Protein 4YSX (pdb70)

Sequence (2300 aa):
SNIAQYKVIDHAYDVVIIGAGGAGLRAAMGLGEAGFKTAVVTKMFPTRSHTTAAQGGINAALGSMNPDDWKWHFYDTVKGSDWLGDQNAMHYLTRNAVEAVTELENFGMPFSRTPEGKIYQRSFGGQSNNYGKGGVAKRTCCVADRTGHSMLHTLYGNSLRCHCTFFIEYFALDLLMDKGRCVGVIALCLEDGTIHRFRSKRTIVATGGYGRAYFSCTTAHMNTGDGTALATRAGIALEDLEFIQFHPTGIYGVGCLITEGSRGEGGFLVNSEGERFMERYAPKAKDLASRDVVSRAETIEIMEGRGVGPEKDHIYLQLHHLPAEQLHQRLPGISETAKIFAGVDVTKEPIPVIPTVHYNMGGIPTNYKAQVIKYTKEGGDKIVPGLYACGECACHSVHGANRLGANSLLDAVVFGRACSINIKEELKPDEKIPELPEGAGEESIANLDAVRYANGDVPTAELRLTMQKTMQKHAGVFRRGDILAEGVKKMMDLFKELKRLKTTDRSLIWNSDLTESLELQNLMLNATQTIVAAENRKESRGAHARDDFPKREDEYDYSKPIEGQTKRPFEKHWRKHTLTKQDPRTGHITLDYRPVIDKTLDPAEVDWIPPIIRSYKRIKTFEIYRFNPEEPGAKPKLQKFDVDLDKCGTMVLDALIKIKNEVDPTLTFRRSCREGICGSCAMNIAGENTLACICNIDQNTSKTTKIYPLPHMFVIKDLVPDMNLFYAQYASIQPWLQKKTKINLGEKQQYQSIKEQEKLDGLYECILCACCSASCPSYWWNADKYLGPAVLMQAYRWIIDSRDDSAAERLARMQDGFSAFKCHTIMNCTKTCPKHLNPARAIGEIKMLLTKMKTKPAPLPTPANFEKTPIQVWGWDYLMRQRALKRPIAPHLTIYKPQMTWMVSGLHRVTGCAMAGTLLIGGVGFSVLPLDFTTFVEFIRGLGIPWVILDTFKFIIAFPIAFHTLNGIRFIGFDMAKGTDIPSIYRGAYLVLGLAALISLAVVVYPRWERHKKATLPTTSAAVTGAAPPQFDPIAAEKGFKPLHSHGTLFKIERYFAAAMVPLIPAAYFIHGREMDLCLALALTLHVHWGVWGVVNDYGRPFVLGDTLAAAVRVGAYIFTACLLAGLLYFNEHDVGLTRAFEMVWELSNIAQYKVIDHAYDVVIIGAGGAGLRAAMGLGEAGFKTAVVTKMFPTRSHTTAAQGGINAALGSMNPDDWKWHFYDTVKGSDWLGDQNAMHYLTRNAVEAVTELENFGMPFSRTPEGKIYQRSFGGQSNNYGKGGVAKRTCCVADRTGHSMLHTLYGNSLRCHCTFFIEYFALDLLMDKGRCVGVIALCLEDGTIHRFRSKRTIVATGGYGRAYFSCTTAHMNTGDGTALATRAGIALEDLEFIQFHPTGIYGVGCLITEGSRGEGGFLVNSEGERFMERYAPKAKDLASRDVVSRAETIEIMEGRGVGPEKDHIYLQLHHLPAEQLHQRLPGISETAKIFAGVDVTKEPIPVIPTVHYNMGGIPTNYKAQVIKYTKEGGDKIVPGLYACGECACHSVHGANRLGANSLLDAVVFGRACSINIKEELKPDEKIPELPEGAGEESIANLDAVRYANGDVPTAELRLTMQKTMQKHAGVFRRGDILAEGVKKMMDLFKELKRLKTTDRSLIWNSDLTESLELQNLMLNATQTIVAAENRKESRGAHARDDFPKREDEYDYSKPIEGQTKRPFEKHWRKHTLTKQDPRTGHITLDYRPVIDKTLDPAEVDWIPPIIRSYTGKRIKTFEIYRFNPEEPGAKPKLQKFDVDLDKCGTMVLDALIKIKNEVDPTLTFRRSCREGICGSCAMNIAGENTLACICNIDQNTSKTTKIYPLPHMFVIKDLVPDMNLFYAQYASIQPWLQKKTKINLGEKQQYQSIKEQEKLDGLYECILCACCSASCPSYWWNADKYLGPAVLMQAYRWIIDSRDDSAAERLARMQDGFSAFKCHTIMNCTKTCPKHLNPARAIGEIKMLLTKMKTKPAPLPTPANFEKTPIQVWGWDYLMRQRALKRPIAPHLTIYKPQMTWMVSGLHRVTGCAMAGTLLIGGVGFSVLPLDFTTFVEFIRGLGIPWVILDTFKFIIAFPIAFHTLNGIRFIGFDMAKGTDIPSIYRGAYLVLGLAALISLAVVVYPRWERHKKATLPTNHTSAAVTGAAPPQFDPIAAEKGFKPLHSHGTLFKIERYFAAAMVPLIPAAYFIHGREMDLCLALALTLHVHWGVWGVVNDYGRPFVLGDTLAAAVRVGAYIFTACLLAGLLYFNEHDVGLTRAFEMVWEL

Secondary structure (DSSP, 8-state):
--SS---EEEEEEEEEEE--SHHHHHHHHHHHHTT--EEEEESS-GGGSGGGG--S-EE----SSS---HHHHHHHHHHHTTT-S-HHHHHHHHHTHHHHHHHHHHTT----B-TTSSBPEE--TT-BSGGGTS-B---EE-STT-HHHHHHHHHHHHHGGGTPEEEETEEEEEEEEETTEEEEEEEEETTT--EEEEEEEEEEE-----GGGSSSBSS-TT-S-HHHHHHHHTTPPEE-TT-EEEEEEEETTT--B--THHHHTT-EEE-TTS--THHHH-TTTGGGS-HHHHHHHHHHHHHTT--BTTTT-BEEEE-TTS-HHHHHHH-HHHHHHHHHHH---TTTSPEEEEEEEEEE--BEEB-TT-EEEEEETTTEEEEEEEEEE-GGGEESSSSTTSPPTTSHHHHHHHHHHHHHHHHHHH--TTSPPPPPPTTTTHHHHHHHHHHHT-BSSEEHHHHHHHHHHHHHHHSSSEE-HHHHHHHHHHHHHHHHHGGGEE-----SSS-HHHHHHHHHHHHHHHHHHHHHHHHH--S-BTTBEETTB-S---SS-TTS-STT--PPPTTT---EEEEEEE-TTT--EEEEEEE---S-S-TTT-----------/--EEEEEEEE--TTSTT---EEEEEEEEGGGS-SBHHHHHHHHHHHT-TT-------SSS-S-TTEEEETTEEEEGGGSB----TTSPEEEEPSTT-BEEETTEE--HHHHHHHHHT--S---SS---TTT-PPP--HHHHGGGTTTTT-----TTGGG-HHHHHHTTT--HHHHHHHHHHHHS-TT---HHHHHHTT-STTTTTT-----HHHHH-TT---HHHHHHHHHHHHTTSS-PPPPPPPPTT-/---HHHHHHHHHHHHHHHTT--B---TTTSPP-HHHHHHHHHHHHHHHHHHHHHHHHHHHHHSS--HHHHHHHHHHTT--HHHHHHHHHHHHHHHHHHHHHHHHHHHHHTT-S-SHHHHHHHHHHHHHHHHHHHHHHHHHHHHHHHHHHHS--/----EE--PPP---TTTTTTT-PPPPPTHHHHHHHHHHHHHHHHHHHHHHH--SHHHHHHHHHHHHHHHHHHHHHHHHHH--HHHH-HHHHHHHHHHHHHHHHHHHHHHHHHHHHS--HHHHHHHHHH-/--S----EEEEEEEEEEE--SHHHHHHHHHHHHTT--EEEEESS-GGGSGGGG--S-EE----SSS---HHHHHHHHHHHTTT-S-HHHHHHHHHTHHHHHHHHHHHT----B-TTSSBPEE--TT-BSTTTTS-B---EE-STT-HHHHHHHHHHHHHTTTT-EEEETEEEEEEEEETTEEEEEEEEETTT--EEEEEEEEEEE-----GGGSSSBSS-TT-S-HHHHHHHHTTPPEE-TT-EEEEEEEETTT--B--THHHHTT-EEE-TTS--THHHH-TTTGGGS-HHHHHHHHHHHIIIII-BTTTT-BEEEE-TTS-HHHHHHH-HHHHHHHHHHH---TTTSPEEEEEEEEEES-BEEB-TT-EEEEEETTTEEEEEEEEEE-GGGEESSSSTTSPPTTHHHHHHHHHHHHHHHHHHHH--TTSPPPPPPTTTTHHHHHHHHHHHT-BSSEEHHHHHHHHHHHHHHHSSSSB-HHHHHHHHHHHHHHHHGGGGEE-----STT-HHHHHHHHHHHHHHHHHHHHHHHHH--S-BTTB-BTTS-S---SS-TTS--TTPPPPPGGG---EEEEEEE-TTT--EEEEEEEPP-S-S-TTT-----------/--S-EEEEEEEE--SSSTT---EEEEEEEEGGGS-SBHHHHHHHHHHHT-TT-------SSS-S-TTEEEETTEEEEGGGSB----TTSPEEEEPSTTPBEEETTEE--HHHHHHHHHT--S---SS---TTTSPPP--HHHHGGGTTTTT-----TTGGG-HHHHHHTTT--HHHHHHHHHHHHS-TT-S-HHHHHHTT-SSSTTTT-----HHHHH-TT---HHHHHHHHHHHHTTSS-PPPPPPPPTT-/---HHHHHHHHHHHHHHHTTPPBPP-TTTSPP-HHHHHHHHHHHHHHHHHHHHHHHHHHHHHSS--HHHHHHHHHTTT--HHHHHHHHHHHHHHHHHHHHHHHHHHHHHTT-S-SHHHHHHHHHHHHHHHHHHHHHHHHHHHHHHHHHHTPPP--/----EE--PPP---TTHHHHH------HHHHHHHHHHHHHHHHHHHHHHHHS-SHHHHHHHHHHHHHHHHHHHHHHHHHH--HHHH-HHHHHHHHHHHHHHHHHHHHHHHHHHHHSS-HHHHHHHHHH-

B-factor: mean 49.27, std 14.33, range [24.41, 157.73]

Structure (mmCIF, N/CA/C/O backbone):
data_4YSX
#
_entry.id   4YSX
#
_cell.length_a   124.200
_cell.length_b   127.909
_cell.length_c   220.546
_cell.angle_alpha   90.00
_cell.angle_beta   90.00
_cell.angle_gamma   90.00
#
_symmetry.space_group_name_H-M   'P 21 21 21'
#
loop_
_entity.id
_entity.type
_entity.pdbx_description
1 polymer 'Succinate dehydrogenase flavoprotein'
2 polymer 'Succinate dehydrogenase [ubiquinone] iron-sulfur subunit, mitochondrial'
3 polymer 'Cytochrome b-large subunit'
4 polymer 'Succinate dehydrogenase [ubiquinone] cytochrome b small subunit, mitochondrial'
5 non-polymer 'MALONATE ION'
6 non-polymer 'FLAVIN-ADENINE DINUCLEOTIDE'
7 non-polymer 'FE2/S2 (INORGANIC) CLUSTER'
8 non-polymer 'IRON/SULFUR CLUSTER'
9 non-polymer 'FE3-S4 CLUSTER'
10 non-polymer N-(4-tert-butylbenzyl)-2-(trifluoromethyl)benzamide
11 non-polymer 'PROTOPORPHYRIN IX CONTAINING FE'
12 non-polymer L-ALPHA-PHOSPHATIDYL-BETA-OLEOYL-GAMMA-PALMITOYL-PHOSPHATIDYLETHANOLAMINE
13 water water
#
loop_
_atom_site.group_PDB
_atom_site.id
_atom_site.type_symbol
_atom_site.label_atom_id
_atom_site.label_alt_id
_atom_site.label_comp_id
_atom_site.label_asym_id
_atom_site.label_entity_id
_atom_site.label_seq_id
_atom_site.pdbx_PDB_ins_code
_atom_site.Cartn_x
_atom_site.Cartn_y
_atom_site.Cartn_z
_atom_site.occupancy
_atom_site.B_iso_or_equiv
_atom_site.auth_seq_id
_atom_site.auth_comp_id
_atom_site.auth_asym_id
_atom_site.auth_atom_id
_atom_site.pdbx_PDB_model_num
ATOM 1 N N . SER A 1 30 ? 48.184 46.899 66.556 1.00 73.14 30 SER A N 1
ATOM 2 C CA . SER A 1 30 ? 49.523 47.345 66.106 1.00 74.84 30 SER A CA 1
ATOM 3 C C . SER A 1 30 ? 49.932 48.651 66.786 1.00 79.24 30 SER A C 1
ATOM 4 O O . SER A 1 30 ? 50.848 49.318 66.308 1.00 82.83 30 SER A O 1
ATOM 7 N N . ASN A 1 31 ? 49.293 49.000 67.906 1.00 85.39 31 ASN A N 1
ATOM 8 C CA . ASN A 1 31 ? 49.373 50.374 68.437 1.00 90.86 31 ASN A CA 1
ATOM 9 C C . ASN A 1 31 ? 50.767 51.028 68.431 1.00 90.93 31 ASN A C 1
ATOM 10 O O . ASN A 1 31 ? 50.969 52.014 67.713 1.00 93.79 31 ASN A O 1
ATOM 15 N N . ILE A 1 32 ? 51.730 50.502 69.189 1.00 84.05 32 ILE A N 1
ATOM 16 C CA . ILE A 1 32 ? 52.985 51.260 69.374 1.00 85.83 32 ILE A CA 1
ATOM 17 C C . ILE A 1 32 ? 54.065 51.026 68.283 1.00 80.79 32 ILE A C 1
ATOM 18 O O . ILE A 1 32 ? 54.744 51.972 67.877 1.00 74.43 32 ILE A O 1
ATOM 23 N N . ALA A 1 33 ? 54.218 49.796 67.799 1.00 79.74 33 ALA A N 1
ATOM 24 C CA . ALA A 1 33 ? 55.252 49.496 66.797 1.00 77.78 33 ALA A CA 1
ATOM 25 C C . ALA A 1 33 ? 54.637 49.244 65.432 1.00 72.23 33 ALA A C 1
ATOM 26 O O . ALA A 1 33 ? 53.427 49.091 65.311 1.00 70.82 33 ALA A O 1
ATOM 28 N N . GLN A 1 34 ? 55.477 49.224 64.402 1.00 75.21 34 GLN A N 1
ATOM 29 C CA . GLN A 1 34 ? 55.033 48.878 63.051 1.00 74.97 34 GLN A CA 1
ATOM 30 C C . GLN A 1 34 ? 55.569 47.498 62.691 1.00 68.22 34 GLN A C 1
ATOM 31 O O . GLN A 1 34 ? 56.740 47.189 62.915 1.00 68.07 34 GLN A O 1
ATOM 37 N N . TYR A 1 35 ? 54.688 46.679 62.135 1.00 57.53 35 TYR A N 1
ATOM 38 C CA . TYR A 1 35 ? 54.958 45.284 61.893 1.00 51.10 35 TYR A CA 1
ATOM 39 C C . TYR A 1 35 ? 54.963 44.975 60.405 1.00 51.50 35 TYR A C 1
ATOM 40 O O . TYR A 1 35 ? 54.067 45.387 59.663 1.00 54.02 35 TYR A O 1
ATOM 49 N N . LYS A 1 36 ? 55.993 44.267 59.961 1.00 49.47 36 LYS A N 1
ATOM 50 C CA . LYS A 1 36 ? 56.063 43.815 58.581 1.00 52.45 36 LYS A CA 1
ATOM 51 C C . LYS A 1 36 ? 55.158 42.588 58.447 1.00 50.39 36 LYS A C 1
ATOM 52 O O . LYS A 1 36 ? 55.416 41.554 59.061 1.00 55.35 36 LYS A O 1
ATOM 58 N N . VAL A 1 37 ? 54.094 42.723 57.660 1.00 47.30 37 VAL A N 1
ATOM 59 C CA . VAL A 1 37 ? 53.103 41.666 57.464 1.00 43.32 37 VAL A CA 1
ATOM 60 C C . VAL A 1 37 ? 53.279 41.050 56.069 1.00 44.52 37 VAL A C 1
ATOM 61 O O . VAL A 1 37 ? 53.352 41.752 55.044 1.00 42.69 37 VAL A O 1
ATOM 65 N N . ILE A 1 38 ? 53.331 39.724 56.040 1.00 44.28 38 ILE A N 1
ATOM 66 C CA . ILE A 1 38 ? 53.616 38.976 54.833 1.00 40.76 38 ILE A CA 1
ATOM 67 C C . ILE A 1 38 ? 52.510 37.944 54.585 1.00 41.61 38 ILE A C 1
ATOM 68 O O . ILE A 1 38 ? 52.185 37.145 55.471 1.00 40.19 38 ILE A O 1
ATOM 73 N N . ASP A 1 39 ? 51.972 37.954 53.360 1.00 41.30 39 ASP A N 1
ATOM 74 C CA . ASP A 1 39 ? 50.819 37.160 52.956 1.00 40.76 39 ASP A CA 1
ATOM 75 C C . ASP A 1 39 ? 51.192 35.957 52.089 1.00 43.59 39 ASP A C 1
ATOM 76 O O . ASP A 1 39 ? 51.984 36.085 51.153 1.00 48.66 39 ASP A O 1
ATOM 81 N N . HIS A 1 40 ? 50.582 34.807 52.391 1.00 41.63 40 HIS A N 1
ATOM 82 C CA . HIS A 1 40 ? 50.796 33.563 51.648 1.00 38.85 40 HIS A CA 1
ATOM 83 C C . HIS A 1 40 ? 49.481 32.985 51.227 1.00 37.32 40 HIS A C 1
ATOM 84 O O . HIS A 1 40 ? 48.444 33.283 51.827 1.00 37.74 40 HIS A O 1
ATOM 91 N N . ALA A 1 41 ? 49.520 32.142 50.201 1.00 39.54 41 ALA A N 1
ATOM 92 C CA . ALA A 1 41 ? 48.314 31.498 49.694 1.00 40.92 41 ALA A CA 1
ATOM 93 C C . ALA A 1 41 ? 48.522 29.990 49.553 1.00 41.21 41 ALA A C 1
ATOM 94 O O . ALA A 1 41 ? 49.358 29.550 48.769 1.00 42.26 41 ALA A O 1
ATOM 96 N N . TYR A 1 42 ? 47.767 29.202 50.316 1.00 41.72 42 TYR A N 1
ATOM 97 C CA . TYR A 1 42 ? 47.957 27.744 50.351 1.00 40.97 42 TYR A CA 1
ATOM 98 C C . TYR A 1 42 ? 46.622 27.058 50.214 1.00 41.80 42 TYR A C 1
ATOM 99 O O . TYR A 1 42 ? 45.597 27.626 50.578 1.00 39.70 42 TYR A O 1
ATOM 108 N N . ASP A 1 43 ? 46.639 25.830 49.701 1.00 41.52 43 ASP A N 1
ATOM 109 C CA . ASP A 1 43 ? 45.429 25.020 49.640 1.00 41.65 43 ASP A CA 1
ATOM 110 C C . ASP A 1 43 ? 45.058 24.621 51.054 1.00 39.66 43 ASP A C 1
ATOM 111 O O . ASP A 1 43 ? 43.887 24.650 51.431 1.00 37.98 43 ASP A O 1
ATOM 116 N N . VAL A 1 44 ? 46.055 24.184 51.827 1.00 41.73 44 VAL A N 1
ATOM 117 C CA . VAL A 1 44 ? 45.835 23.876 53.247 1.00 41.88 44 VAL A CA 1
ATOM 118 C C . VAL A 1 44 ? 47.014 24.265 54.133 1.00 41.17 44 VAL A C 1
ATOM 119 O O . VAL A 1 44 ? 48.180 24.157 53.749 1.00 42.17 44 VAL A O 1
ATOM 123 N N . VAL A 1 45 ? 46.680 24.767 55.315 1.00 40.81 45 VAL A N 1
ATOM 124 C CA . VAL A 1 45 ? 47.656 25.063 56.335 1.00 39.25 45 VAL A CA 1
ATOM 125 C C . VAL A 1 45 ? 47.475 24.077 57.466 1.00 36.33 45 VAL A C 1
ATOM 126 O O . VAL A 1 45 ? 46.366 23.839 57.929 1.00 34.60 45 VAL A O 1
ATOM 130 N N . ILE A 1 46 ? 48.580 23.513 57.919 1.00 36.39 46 ILE A N 1
ATOM 131 C CA . ILE A 1 46 ? 48.565 22.640 59.077 1.00 36.70 46 ILE A CA 1
ATOM 132 C C . ILE A 1 46 ? 49.332 23.355 60.157 1.00 35.33 46 ILE A C 1
ATOM 133 O O . ILE A 1 46 ? 50.472 23.794 59.924 1.00 36.55 46 ILE A O 1
ATOM 138 N N . ILE A 1 47 ? 48.730 23.463 61.335 1.00 34.51 47 ILE A N 1
ATOM 139 C CA . ILE A 1 47 ? 49.417 24.031 62.490 1.00 34.34 47 ILE A CA 1
ATOM 140 C C . ILE A 1 47 ? 49.852 22.874 63.389 1.00 35.17 47 ILE A C 1
ATOM 141 O O . ILE A 1 47 ? 49.045 22.288 64.105 1.00 32.84 47 ILE A O 1
ATOM 146 N N . GLY A 1 48 ? 51.134 22.543 63.331 1.00 36.46 48 GLY A N 1
ATOM 147 C CA . GLY A 1 48 ? 51.693 21.459 64.110 1.00 34.98 48 GLY A CA 1
ATOM 148 C C . GLY A 1 48 ? 52.489 20.514 63.238 1.00 34.40 48 GLY A C 1
ATOM 149 O O . GLY A 1 48 ? 52.094 20.218 62.130 1.00 34.01 48 GLY A O 1
ATOM 150 N N . ALA A 1 49 ? 53.611 20.032 63.751 1.00 35.94 49 ALA A N 1
ATOM 151 C CA . ALA A 1 49 ? 54.457 19.114 62.995 1.00 35.39 49 ALA A CA 1
ATOM 152 C C . ALA A 1 49 ? 54.900 17.950 63.869 1.00 35.78 49 ALA A C 1
ATOM 153 O O . ALA A 1 49 ? 56.017 17.434 63.730 1.00 35.18 49 ALA A O 1
ATOM 155 N N . GLY A 1 50 ? 54.013 17.544 64.772 1.00 33.76 50 GLY A N 1
ATOM 156 C CA . GLY A 1 50 ? 54.182 16.305 65.485 1.00 33.68 50 GLY A CA 1
ATOM 157 C C . GLY A 1 50 ? 53.640 15.177 64.615 1.00 36.38 50 GLY A C 1
ATOM 158 O O . GLY A 1 50 ? 53.513 15.318 63.376 1.00 36.84 50 GLY A O 1
ATOM 159 N N . GLY A 1 51 ? 53.312 14.061 65.257 1.00 35.17 51 GLY A N 1
ATOM 160 C CA . GLY A 1 51 ? 52.823 12.901 64.550 1.00 35.63 51 GLY A CA 1
ATOM 161 C C . GLY A 1 51 ? 51.648 13.222 63.653 1.00 36.18 51 GLY A C 1
ATOM 162 O O . GLY A 1 51 ? 51.638 12.853 62.472 1.00 38.23 51 GLY A O 1
ATOM 163 N N . ALA A 1 52 ? 50.655 13.904 64.208 1.00 34.14 52 ALA A N 1
ATOM 164 C CA . ALA A 1 52 ? 49.424 14.144 63.479 1.00 36.79 52 ALA A CA 1
ATOM 165 C C . ALA A 1 52 ? 49.638 15.092 62.296 1.00 36.68 52 ALA A C 1
ATOM 166 O O . ALA A 1 52 ? 49.228 14.793 61.161 1.00 35.11 52 ALA A O 1
ATOM 168 N N . GLY A 1 53 ? 50.296 16.217 62.556 1.00 38.30 53 GLY A N 1
ATOM 169 C CA . GLY A 1 53 ? 50.501 17.238 61.524 1.00 37.44 53 GLY A CA 1
ATOM 170 C C . GLY A 1 53 ? 51.331 16.692 60.380 1.00 38.89 53 GLY A C 1
ATOM 171 O O . GLY A 1 53 ? 51.077 16.989 59.209 1.00 38.44 53 GLY A O 1
ATOM 172 N N . LEU A 1 54 ? 52.333 15.884 60.706 1.00 38.29 54 LEU A N 1
ATOM 173 C CA . LEU A 1 54 ? 53.193 15.364 59.659 1.00 39.00 54 LEU A CA 1
ATOM 174 C C . LEU A 1 54 ? 52.457 14.308 58.842 1.00 37.29 54 LEU A C 1
ATOM 175 O O . LEU A 1 54 ? 52.579 14.290 57.626 1.00 37.40 54 LEU A O 1
ATOM 180 N N . ARG A 1 55 ? 51.667 13.459 59.488 1.00 37.16 55 ARG A N 1
ATOM 181 C CA . ARG A 1 55 ? 50.926 12.441 58.743 1.00 38.50 55 ARG A CA 1
ATOM 182 C C . ARG A 1 55 ? 49.915 13.077 57.804 1.00 37.62 55 ARG A C 1
ATOM 183 O O . ARG A 1 55 ? 49.731 12.622 56.680 1.00 37.13 55 ARG A O 1
ATOM 191 N N . ALA A 1 56 ? 49.245 14.115 58.273 1.00 38.95 56 ALA A N 1
ATOM 192 C CA . ALA A 1 56 ? 48.338 14.872 57.426 1.00 40.67 56 ALA A CA 1
ATOM 193 C C . ALA A 1 56 ? 49.077 15.457 56.216 1.00 42.79 56 ALA A C 1
ATOM 194 O O . ALA A 1 56 ? 48.693 15.229 55.054 1.00 43.33 56 ALA A O 1
ATOM 196 N N . ALA A 1 57 ? 50.165 16.166 56.493 1.00 40.70 57 ALA A N 1
ATOM 197 C CA . ALA A 1 57 ? 50.979 16.772 55.452 1.00 40.07 57 ALA A CA 1
ATOM 198 C C . ALA A 1 57 ? 51.400 15.760 54.376 1.00 41.57 57 ALA A C 1
ATOM 199 O O . ALA A 1 57 ? 51.349 16.065 53.189 1.00 39.80 57 ALA A O 1
ATOM 201 N N . MET A 1 58 ? 51.823 14.568 54.791 1.00 39.60 58 MET A N 1
ATOM 202 C CA . MET A 1 58 ? 52.235 13.523 53.837 1.00 41.57 58 MET A CA 1
ATOM 203 C C . MET A 1 58 ? 51.108 13.140 52.876 1.00 43.76 58 MET A C 1
ATOM 204 O O . MET A 1 58 ? 51.324 13.039 51.674 1.00 43.30 58 MET A O 1
ATOM 209 N N . GLY A 1 59 ? 49.913 12.927 53.422 1.00 43.97 59 GLY A N 1
ATOM 210 C CA . GLY A 1 59 ? 48.741 12.575 52.632 1.00 43.23 59 GLY A CA 1
ATOM 211 C C . GLY A 1 59 ? 48.292 13.656 51.675 1.00 43.74 59 GLY A C 1
ATOM 212 O O . GLY A 1 59 ? 47.851 13.358 50.576 1.00 43.96 59 GLY A O 1
ATOM 213 N N . LEU A 1 60 ? 48.401 14.911 52.100 1.00 46.66 60 LEU A N 1
ATOM 214 C CA . LEU A 1 60 ? 47.993 16.065 51.283 1.00 44.75 60 LEU A CA 1
ATOM 215 C C . LEU A 1 60 ? 48.991 16.362 50.158 1.00 44.54 60 LEU A C 1
ATOM 216 O O . LEU A 1 60 ? 48.593 16.687 49.042 1.00 45.79 60 LEU A O 1
ATOM 221 N N . GLY A 1 61 ? 50.279 16.274 50.467 1.00 43.80 61 GLY A N 1
ATOM 222 C CA . GLY A 1 61 ? 51.330 16.464 49.480 1.00 46.05 61 GLY A CA 1
ATOM 223 C C . GLY A 1 61 ? 51.288 15.375 48.413 1.00 51.76 61 GLY A C 1
ATOM 224 O O . GLY A 1 61 ? 51.451 15.661 47.225 1.00 52.76 61 GLY A O 1
ATOM 225 N N . GLU A 1 62 ? 51.069 14.129 48.841 1.00 50.05 62 GLU A N 1
ATOM 226 C CA . GLU A 1 62 ? 50.822 12.998 47.935 1.00 51.31 62 GLU A CA 1
ATOM 227 C C . GLU A 1 62 ? 49.615 13.236 47.014 1.00 50.23 62 GLU A C 1
ATOM 228 O O . GLU A 1 62 ? 49.592 12.750 45.879 1.00 49.03 62 GLU A O 1
ATOM 234 N N . ALA A 1 63 ? 48.619 13.976 47.504 1.00 47.79 63 ALA A N 1
ATOM 235 C CA . ALA A 1 63 ? 47.426 14.294 46.711 1.00 46.96 63 ALA A CA 1
ATOM 236 C C . ALA A 1 63 ? 47.560 15.596 45.916 1.00 46.54 63 ALA A C 1
ATOM 237 O O . ALA A 1 63 ? 46.581 16.078 45.364 1.00 46.07 63 ALA A O 1
ATOM 239 N N . GLY A 1 64 ? 48.762 16.162 45.855 1.00 46.49 64 GLY A N 1
ATOM 240 C CA . GLY A 1 64 ? 49.013 17.344 45.020 1.00 45.42 64 GLY A CA 1
ATOM 241 C C . GLY A 1 64 ? 48.600 18.687 45.600 1.00 45.30 64 GLY A C 1
ATOM 242 O O . GLY A 1 64 ? 48.715 19.717 44.922 1.00 46.72 64 GLY A O 1
ATOM 243 N N . PHE A 1 65 ? 48.121 18.711 46.843 1.00 45.92 65 PHE A N 1
ATOM 244 C CA . PHE A 1 65 ? 47.754 19.993 47.472 1.00 45.02 65 PHE A CA 1
ATOM 245 C C . PHE A 1 65 ? 48.969 20.770 47.918 1.00 43.28 65 PHE A C 1
ATOM 246 O O . PHE A 1 65 ? 49.891 20.200 48.484 1.00 46.01 65 PHE A O 1
ATOM 254 N N . LYS A 1 66 ? 48.961 22.070 47.634 1.00 44.60 66 LYS A N 1
ATOM 255 C CA . LYS A 1 66 ? 49.976 22.992 48.129 1.00 44.14 66 LYS A CA 1
ATOM 256 C C . LYS A 1 66 ? 49.767 23.168 49.632 1.00 41.68 66 LYS A C 1
ATOM 257 O O . LYS A 1 66 ? 48.749 23.698 50.081 1.00 42.83 66 LYS A O 1
ATOM 263 N N . THR A 1 67 ? 50.743 22.721 50.403 1.00 39.01 67 THR A N 1
ATOM 264 C CA . THR A 1 67 ? 50.554 22.544 51.837 1.00 41.68 67 THR A CA 1
ATOM 265 C C . THR A 1 67 ? 51.651 23.257 52.625 1.00 39.03 67 THR A C 1
ATOM 266 O O . THR A 1 67 ? 52.854 23.136 52.324 1.00 37.95 67 THR A O 1
ATOM 270 N N . ALA A 1 68 ? 51.212 24.037 53.610 1.00 38.16 68 ALA A N 1
ATOM 271 C CA . ALA A 1 68 ? 52.106 24.785 54.481 1.00 38.40 68 ALA A CA 1
ATOM 272 C C . ALA A 1 68 ? 52.053 24.127 55.830 1.00 37.64 68 ALA A C 1
ATOM 273 O O . ALA A 1 68 ? 50.969 23.939 56.359 1.00 39.32 68 ALA A O 1
ATOM 275 N N . VAL A 1 69 ? 53.211 23.806 56.397 1.00 37.03 69 VAL A N 1
ATOM 276 C CA . VAL A 1 69 ? 53.292 23.319 57.761 1.00 36.19 69 VAL A CA 1
ATOM 277 C C . VAL A 1 69 ? 53.889 24.390 58.679 1.00 35.68 69 VAL A C 1
ATOM 278 O O . VAL A 1 69 ? 55.051 24.745 58.570 1.00 34.85 69 VAL A O 1
ATOM 282 N N . VAL A 1 70 ? 53.066 24.893 59.585 1.00 37.27 70 VAL A N 1
ATOM 283 C CA . VAL A 1 70 ? 53.453 25.965 60.483 1.00 37.99 70 VAL A CA 1
ATOM 284 C C . VAL A 1 70 ? 53.677 25.338 61.848 1.00 36.94 70 VAL A C 1
ATOM 285 O O . VAL A 1 70 ? 52.769 24.748 62.406 1.00 36.93 70 VAL A O 1
ATOM 289 N N . THR A 1 71 ? 54.889 25.457 62.379 1.00 35.98 71 THR A N 1
ATOM 290 C CA . THR A 1 71 ? 55.229 24.821 63.642 1.00 34.39 71 THR A CA 1
ATOM 291 C C . THR A 1 71 ? 56.143 25.729 64.414 1.00 34.37 71 THR A C 1
ATOM 292 O O . THR A 1 71 ? 57.086 26.287 63.846 1.00 34.14 71 THR A O 1
ATOM 296 N N . LYS A 1 72 ? 55.901 25.861 65.715 1.00 33.73 72 LYS A N 1
ATOM 297 C CA . LYS A 1 72 ? 56.731 26.756 66.541 1.00 34.96 72 LYS A CA 1
ATOM 298 C C . LYS A 1 72 ? 58.074 26.163 66.958 1.00 35.47 72 LYS A C 1
ATOM 299 O O . LYS A 1 72 ? 58.807 26.802 67.677 1.00 37.31 72 LYS A O 1
ATOM 305 N N . MET A 1 73 ? 58.385 24.944 66.514 1.00 37.55 73 MET A N 1
ATOM 306 C CA . MET A 1 73 ? 59.703 24.353 66.703 1.00 35.94 73 MET A CA 1
ATOM 307 C C . MET A 1 73 ? 60.010 23.422 65.524 1.00 35.63 73 MET A C 1
ATOM 308 O O . MET A 1 73 ? 59.131 23.110 64.727 1.00 34.91 73 MET A O 1
ATOM 313 N N . PHE A 1 74 ? 61.264 23.022 65.375 1.00 34.96 74 PHE A N 1
ATOM 314 C CA . PHE A 1 74 ? 61.619 22.056 64.348 1.00 36.32 74 PHE A CA 1
ATOM 315 C C . PHE A 1 74 ? 60.754 20.809 64.617 1.00 35.53 74 PHE A C 1
ATOM 316 O O . PHE A 1 74 ? 60.658 20.387 65.746 1.00 33.93 74 PHE A O 1
ATOM 324 N N . PRO A 1 75 ? 60.112 20.231 63.586 1.00 34.45 75 PRO A N 1
ATOM 325 C CA . PRO A 1 75 ? 59.144 19.130 63.756 1.00 36.65 75 PRO A CA 1
ATOM 326 C C . PRO A 1 75 ? 59.533 18.024 64.755 1.00 34.64 75 PRO A C 1
ATOM 327 O O . PRO A 1 75 ? 58.718 17.516 65.532 1.00 37.04 75 PRO A O 1
ATOM 331 N N . THR A 1 76 ? 60.801 17.706 64.710 1.00 34.57 76 THR A N 1
ATOM 332 C CA . THR A 1 76 ? 61.405 16.568 65.348 1.00 34.42 76 THR A CA 1
ATOM 333 C C . THR A 1 76 ? 61.663 16.826 66.868 1.00 35.34 76 THR A C 1
ATOM 334 O O . THR A 1 76 ? 61.991 15.888 67.635 1.00 29.68 76 THR A O 1
ATOM 338 N N . ARG A 1 77 ? 61.448 18.079 67.305 1.00 34.22 77 ARG A N 1
ATOM 339 C CA . ARG A 1 77 ? 61.474 18.434 68.731 1.00 35.24 77 ARG A CA 1
ATOM 340 C C . ARG A 1 77 ? 60.085 18.299 69.351 1.00 35.34 77 ARG A C 1
ATOM 341 O O . ARG A 1 77 ? 59.931 18.466 70.574 1.00 35.69 77 ARG A O 1
ATOM 349 N N . SER A 1 78 ? 59.079 18.023 68.522 1.00 34.45 78 SER A N 1
ATOM 350 C CA . SER A 1 78 ? 57.700 17.909 68.992 1.00 33.44 78 SER A CA 1
ATOM 351 C C . SER A 1 78 ? 57.582 16.805 70.003 1.00 34.81 78 SER A C 1
ATOM 352 O O . SER A 1 78 ? 58.407 15.888 70.067 1.00 36.80 78 SER A O 1
ATOM 355 N N . HIS A 1 79 ? 56.542 16.888 70.810 1.00 33.74 79 HIS A N 1
ATOM 356 C CA . HIS A 1 79 ? 56.446 16.007 71.949 1.00 33.55 79 HIS A CA 1
ATOM 357 C C . HIS A 1 79 ? 56.217 14.540 71.581 1.00 32.58 79 HIS A C 1
ATOM 358 O O . HIS A 1 79 ? 56.500 13.648 72.379 1.00 34.43 79 HIS A O 1
ATOM 365 N N . THR A 1 80 ? 55.677 14.301 70.392 1.00 32.41 80 THR A N 1
ATOM 366 C CA . THR A 1 80 ? 55.561 12.961 69.851 1.00 31.89 80 THR A CA 1
ATOM 367 C C . THR A 1 80 ? 56.890 12.246 70.024 1.00 32.55 80 THR A C 1
ATOM 368 O O . THR A 1 80 ? 56.897 11.089 70.366 1.00 34.14 80 THR A O 1
ATOM 372 N N . THR A 1 81 ? 57.999 12.968 69.862 1.00 34.82 81 THR A N 1
ATOM 373 C CA . THR A 1 81 ? 59.348 12.382 69.856 1.00 35.16 81 THR A CA 1
ATOM 374 C C . THR A 1 81 ? 59.776 11.820 71.212 1.00 37.95 81 THR A C 1
ATOM 375 O O . THR A 1 81 ? 60.732 11.020 71.294 1.00 35.53 81 THR A O 1
ATOM 379 N N . ALA A 1 82 ? 59.084 12.262 72.259 1.00 35.66 82 ALA A N 1
ATOM 380 C CA . ALA A 1 82 ? 59.322 11.784 73.608 1.00 36.62 82 ALA A CA 1
ATOM 381 C C . ALA A 1 82 ? 58.542 10.512 73.914 1.00 36.40 82 ALA A C 1
ATOM 382 O O . ALA A 1 82 ? 58.769 9.896 74.948 1.00 34.61 82 ALA A O 1
ATOM 384 N N . ALA A 1 83 ? 57.615 10.129 73.037 1.00 36.55 83 ALA A N 1
ATOM 385 C CA . ALA A 1 83 ? 56.787 8.957 73.303 1.00 37.42 83 ALA A CA 1
ATOM 386 C C . ALA A 1 83 ? 57.632 7.682 73.333 1.00 37.13 83 ALA A C 1
ATOM 387 O O . ALA A 1 83 ? 58.580 7.535 72.579 1.00 34.59 83 ALA A O 1
ATOM 389 N N . GLN A 1 84 ? 57.266 6.762 74.207 1.00 37.93 84 GLN A N 1
ATOM 390 C CA . GLN A 1 84 ? 58.130 5.634 74.516 1.00 37.69 84 GLN A CA 1
ATOM 391 C C . GLN A 1 84 ? 57.515 4.298 74.149 1.00 37.19 84 GLN A C 1
ATOM 392 O O . GLN A 1 84 ? 58.063 3.568 73.326 1.00 40.63 84 GLN A O 1
ATOM 398 N N . GLY A 1 85 ? 56.363 4.005 74.738 1.00 36.23 85 GLY A N 1
ATOM 399 C CA . GLY A 1 85 ? 55.916 2.635 74.955 1.00 37.63 85 GLY A CA 1
ATOM 400 C C . GLY A 1 85 ? 55.418 1.869 73.754 1.00 39.25 85 GLY A C 1
ATOM 401 O O . GLY A 1 85 ? 55.669 0.668 73.623 1.00 37.03 85 GLY A O 1
ATOM 402 N N . GLY A 1 86 ? 54.683 2.540 72.882 1.00 40.53 86 GLY A N 1
ATOM 403 C CA . GLY A 1 86 ? 54.323 1.926 71.627 1.00 38.83 86 GLY A CA 1
ATOM 404 C C . GLY A 1 86 ? 53.063 2.445 71.005 1.00 37.88 86 GLY A C 1
ATOM 405 O O . GLY A 1 86 ? 52.510 3.454 71.431 1.00 37.22 86 GLY A O 1
ATOM 406 N N . ILE A 1 87 ? 52.623 1.737 69.974 1.00 37.20 87 ILE A N 1
ATOM 407 C CA . ILE A 1 87 ? 51.446 2.128 69.207 1.00 39.00 87 ILE A CA 1
ATOM 408 C C . ILE A 1 87 ? 50.629 0.863 68.974 1.00 39.04 87 ILE A C 1
ATOM 409 O O . ILE A 1 87 ? 51.163 -0.153 68.509 1.00 38.50 87 ILE A O 1
ATOM 414 N N . ASN A 1 88 ? 49.351 0.919 69.354 1.00 38.24 88 ASN A N 1
ATOM 415 C CA . ASN A 1 88 ? 48.488 -0.250 69.306 1.00 37.52 88 ASN A CA 1
ATOM 416 C C . ASN A 1 88 ? 48.023 -0.559 67.896 1.00 39.27 88 ASN A C 1
ATOM 417 O O . ASN A 1 88 ? 47.605 0.336 67.168 1.00 40.27 88 ASN A O 1
ATOM 422 N N . ALA A 1 89 ? 48.086 -1.836 67.533 1.00 38.79 89 ALA A N 1
ATOM 423 C CA . ALA A 1 89 ? 47.377 -2.360 66.367 1.00 38.24 89 ALA A CA 1
ATOM 424 C C . ALA A 1 89 ? 47.372 -3.879 66.473 1.00 38.04 89 ALA A C 1
ATOM 425 O O . ALA A 1 89 ? 48.361 -4.474 66.873 1.00 34.87 89 ALA A O 1
ATOM 427 N N . ALA A 1 90 ? 46.256 -4.509 66.127 1.00 44.69 90 ALA A N 1
ATOM 428 C CA . ALA A 1 90 ? 46.119 -5.971 66.251 1.00 44.48 90 ALA A CA 1
ATOM 429 C C . ALA A 1 90 ? 46.812 -6.740 65.113 1.00 44.35 90 ALA A C 1
ATOM 430 O O . ALA A 1 90 ? 46.158 -7.435 64.336 1.00 47.19 90 ALA A O 1
ATOM 432 N N . LEU A 1 91 ? 48.135 -6.637 65.034 1.00 45.03 91 LEU A N 1
ATOM 433 C CA . LEU A 1 91 ? 48.907 -7.310 63.987 1.00 45.88 91 LEU A CA 1
ATOM 434 C C . LEU A 1 91 ? 48.943 -8.832 64.195 1.00 47.84 91 LEU A C 1
ATOM 435 O O . LEU A 1 91 ? 49.129 -9.582 63.247 1.00 47.60 91 LEU A O 1
ATOM 440 N N . GLY A 1 92 ? 48.794 -9.270 65.440 1.00 48.70 92 GLY A N 1
ATOM 441 C CA . GLY A 1 92 ? 48.862 -10.683 65.772 1.00 50.11 92 GLY A CA 1
ATOM 442 C C . GLY A 1 92 ? 50.241 -11.302 65.599 1.00 51.26 92 GLY A C 1
ATOM 443 O O . GLY A 1 92 ? 50.349 -12.447 65.159 1.00 52.77 92 GLY A O 1
ATOM 444 N N . SER A 1 93 ? 51.294 -10.554 65.932 1.00 51.03 93 SER A N 1
ATOM 445 C CA . SER A 1 93 ? 52.667 -11.065 65.831 1.00 48.62 93 SER A CA 1
ATOM 446 C C . SER A 1 93 ? 52.971 -12.079 66.933 1.00 49.81 93 SER A C 1
ATOM 447 O O . SER A 1 93 ? 53.798 -12.971 66.758 1.00 47.78 93 SER A O 1
ATOM 450 N N . MET A 1 94 ? 52.294 -11.930 68.067 1.00 48.35 94 MET A N 1
ATOM 451 C CA . MET A 1 94 ? 52.629 -12.663 69.289 1.00 47.59 94 MET A CA 1
ATOM 452 C C . MET A 1 94 ? 51.603 -13.745 69.617 1.00 49.65 94 MET A C 1
ATOM 453 O O . MET A 1 94 ? 51.902 -14.687 70.354 1.00 49.69 94 MET A O 1
ATOM 458 N N . ASN A 1 95 ? 50.402 -13.594 69.065 1.00 48.42 95 ASN A N 1
ATOM 459 C CA . ASN A 1 95 ? 49.274 -14.463 69.334 1.00 51.91 95 ASN A CA 1
ATOM 460 C C . ASN A 1 95 ? 48.139 -13.979 68.443 1.00 53.24 95 ASN A C 1
ATOM 461 O O . ASN A 1 95 ? 48.182 -12.856 67.971 1.00 53.42 95 ASN A O 1
ATOM 466 N N . PRO A 1 96 ? 47.112 -14.809 68.213 1.00 55.66 96 PRO A N 1
ATOM 467 C CA . PRO A 1 96 ? 46.018 -14.308 67.358 1.00 54.31 96 PRO A CA 1
ATOM 468 C C . PRO A 1 96 ? 45.328 -13.090 67.968 1.00 51.23 96 PRO A C 1
ATOM 469 O O . PRO A 1 96 ? 45.310 -12.938 69.187 1.00 51.31 96 PRO A O 1
ATOM 473 N N . ASP A 1 97 ? 44.786 -12.216 67.127 1.00 50.39 97 ASP A N 1
ATOM 474 C CA . ASP A 1 97 ? 44.157 -10.983 67.611 1.00 47.12 97 ASP A CA 1
ATOM 475 C C . ASP A 1 97 ? 43.100 -10.528 66.626 1.00 47.79 97 ASP A C 1
ATOM 476 O O . ASP A 1 97 ? 43.031 -11.021 65.500 1.00 49.97 97 ASP A O 1
ATOM 481 N N . ASP A 1 98 ? 42.285 -9.574 67.057 1.00 45.95 98 ASP A N 1
ATOM 482 C CA . ASP A 1 98 ? 41.209 -9.062 66.241 1.00 47.95 98 ASP A CA 1
ATOM 483 C C . ASP A 1 98 ? 41.094 -7.579 66.536 1.00 48.25 98 ASP A C 1
ATOM 484 O O . ASP A 1 98 ? 41.177 -7.184 67.695 1.00 47.25 98 ASP A O 1
ATOM 489 N N . TRP A 1 99 ? 40.878 -6.761 65.505 1.00 48.61 99 TRP A N 1
ATOM 490 C CA . TRP A 1 99 ? 40.696 -5.321 65.725 1.00 48.28 99 TRP A CA 1
ATOM 491 C C . TRP A 1 99 ? 39.461 -4.997 66.576 1.00 49.25 99 TRP A C 1
ATOM 492 O O . TRP A 1 99 ? 39.385 -3.939 67.202 1.00 48.88 99 TRP A O 1
ATOM 503 N N . LYS A 1 100 ? 38.492 -5.904 66.611 1.00 51.66 100 LYS A N 1
ATOM 504 C CA . LYS A 1 100 ? 37.279 -5.670 67.405 1.00 50.56 100 LYS A CA 1
ATOM 505 C C . LYS A 1 100 ? 37.570 -5.772 68.906 1.00 44.76 100 LYS A C 1
ATOM 506 O O . LYS A 1 100 ? 36.881 -5.174 69.727 1.00 43.00 100 LYS A O 1
ATOM 512 N N . TRP A 1 101 ? 38.604 -6.519 69.261 1.00 45.02 101 TRP A N 1
ATOM 513 C CA . TRP A 1 101 ? 38.989 -6.662 70.665 1.00 45.45 101 TRP A CA 1
ATOM 514 C C . TRP A 1 101 ? 39.636 -5.349 71.164 1.00 46.56 101 TRP A C 1
ATOM 515 O O . TRP A 1 101 ? 39.530 -4.962 72.331 1.00 45.14 101 TRP A O 1
ATOM 526 N N . HIS A 1 102 ? 40.306 -4.676 70.242 1.00 47.53 102 HIS A N 1
ATOM 527 C CA . HIS A 1 102 ? 40.973 -3.411 70.491 1.00 46.88 102 HIS A CA 1
ATOM 528 C C . HIS A 1 102 ? 39.901 -2.332 70.581 1.00 44.26 102 HIS A C 1
ATOM 529 O O . HIS A 1 102 ? 39.957 -1.446 71.437 1.00 45.57 102 HIS A O 1
ATOM 536 N N . PHE A 1 103 ? 38.906 -2.429 69.709 1.00 42.97 103 PHE A N 1
ATOM 537 C CA . PHE A 1 103 ? 37.716 -1.589 69.805 1.00 42.59 103 PHE A CA 1
ATOM 538 C C . PHE A 1 103 ? 37.115 -1.656 71.211 1.00 43.41 103 PHE A C 1
ATOM 539 O O . PHE A 1 103 ? 36.949 -0.626 71.877 1.00 43.23 103 PHE A O 1
ATOM 547 N N . TYR A 1 104 ? 36.824 -2.871 71.671 1.00 42.84 104 TYR A N 1
ATOM 548 C CA . TYR A 1 104 ? 36.181 -3.067 72.961 1.00 43.19 104 TYR A CA 1
ATOM 549 C C . TYR A 1 104 ? 36.970 -2.368 74.062 1.00 44.00 104 TYR A C 1
ATOM 550 O O . TYR A 1 104 ? 36.426 -1.589 74.834 1.00 42.99 104 TYR A O 1
ATOM 559 N N . ASP A 1 105 ? 38.261 -2.654 74.128 1.00 45.80 105 ASP A N 1
ATOM 560 C CA . ASP A 1 105 ? 39.088 -2.111 75.187 1.00 44.26 105 ASP A CA 1
ATOM 561 C C . ASP A 1 105 ? 39.114 -0.593 75.112 1.00 43.05 105 ASP A C 1
ATOM 562 O O . ASP A 1 105 ? 39.187 0.082 76.135 1.00 41.30 105 ASP A O 1
ATOM 567 N N . THR A 1 106 ? 39.063 -0.060 73.900 1.00 41.80 106 THR A N 1
ATOM 568 C CA . THR A 1 106 ? 39.047 1.390 73.726 1.00 42.77 106 THR A CA 1
ATOM 569 C C . THR A 1 106 ? 37.767 1.973 74.303 1.00 41.33 106 THR A C 1
ATOM 570 O O . THR A 1 106 ? 37.829 2.930 75.065 1.00 40.78 106 THR A O 1
ATOM 574 N N . VAL A 1 107 ? 36.621 1.379 73.971 1.00 43.07 107 VAL A N 1
ATOM 575 C CA . VAL A 1 107 ? 35.327 1.842 74.505 1.00 42.76 107 VAL A CA 1
ATOM 576 C C . VAL A 1 107 ? 35.264 1.748 76.030 1.00 43.57 107 VAL A C 1
ATOM 577 O O . VAL A 1 107 ? 34.839 2.688 76.694 1.00 43.36 107 VAL A O 1
ATOM 581 N N . LYS A 1 108 ? 35.672 0.608 76.579 1.00 41.85 108 LYS A N 1
ATOM 582 C CA . LYS A 1 108 ? 35.642 0.415 78.020 1.00 43.39 108 LYS A CA 1
ATOM 583 C C . LYS A 1 108 ? 36.614 1.393 78.645 1.00 41.40 108 LYS A C 1
ATOM 584 O O . LYS A 1 108 ? 36.330 2.006 79.677 1.00 37.68 108 LYS A O 1
ATOM 590 N N . GLY A 1 109 ? 37.771 1.511 78.004 1.00 42.01 109 GLY A N 1
ATOM 591 C CA . GLY A 1 109 ? 38.790 2.459 78.395 1.00 40.28 109 GLY A CA 1
ATOM 592 C C . GLY A 1 109 ? 38.217 3.844 78.544 1.00 38.14 109 GLY A C 1
ATOM 593 O O . GLY A 1 109 ? 38.488 4.515 79.526 1.00 39.87 109 GLY A O 1
ATOM 594 N N . SER A 1 110 ? 37.390 4.247 77.587 1.00 40.50 110 SER A N 1
ATOM 595 C CA . SER A 1 110 ? 36.809 5.589 77.576 1.00 41.16 110 SER A CA 1
ATOM 596 C C . SER A 1 110 ? 35.820 5.811 78.707 1.00 44.35 110 SER A C 1
ATOM 597 O O . SER A 1 110 ? 35.425 6.948 78.971 1.00 44.33 110 SER A O 1
ATOM 600 N N . ASP A 1 111 ? 35.422 4.723 79.365 1.00 44.48 111 ASP A N 1
ATOM 601 C CA . ASP A 1 111 ? 34.397 4.746 80.402 1.00 46.60 111 ASP A CA 1
ATOM 602 C C . ASP A 1 111 ? 33.048 5.240 79.856 1.00 47.45 111 ASP A C 1
ATOM 603 O O . ASP A 1 111 ? 32.321 6.001 80.502 1.00 47.32 111 ASP A O 1
ATOM 608 N N . TRP A 1 112 ? 32.743 4.759 78.651 1.00 47.14 112 TRP A N 1
ATOM 609 C CA . TRP A 1 112 ? 31.553 5.121 77.867 1.00 45.67 112 TRP A CA 1
ATOM 610 C C . TRP A 1 112 ? 31.284 6.617 77.719 1.00 44.18 112 TRP A C 1
ATOM 611 O O . TRP A 1 112 ? 30.141 7.033 77.554 1.00 48.76 112 TRP A O 1
ATOM 622 N N . LEU A 1 113 ? 32.343 7.417 77.722 1.00 46.20 113 LEU A N 1
ATOM 623 C CA . LEU A 1 113 ? 32.252 8.835 77.338 1.00 46.07 113 LEU A CA 1
ATOM 624 C C . LEU A 1 113 ? 32.834 9.048 75.931 1.00 47.49 113 LEU A C 1
ATOM 625 O O . LEU A 1 113 ? 32.734 10.129 75.363 1.00 52.33 113 LEU A O 1
ATOM 630 N N . GLY A 1 114 ? 33.445 8.020 75.362 1.00 46.91 114 GLY A N 1
ATOM 631 C CA . GLY A 1 114 ? 34.006 8.133 74.023 1.00 47.76 114 GLY A CA 1
ATOM 632 C C . GLY A 1 114 ? 32.942 7.947 72.970 1.00 46.77 114 GLY A C 1
ATOM 633 O O . GLY A 1 114 ? 31.963 7.237 73.181 1.00 49.52 114 GLY A O 1
ATOM 634 N N . ASP A 1 115 ? 33.153 8.563 71.820 1.00 45.89 115 ASP A N 1
ATOM 635 C CA . ASP A 1 115 ? 32.249 8.422 70.702 1.00 44.85 115 ASP A CA 1
ATOM 636 C C . ASP A 1 115 ? 32.608 7.163 69.924 1.00 44.90 115 ASP A C 1
ATOM 637 O O . ASP A 1 115 ? 33.697 7.058 69.352 1.00 45.18 115 ASP A O 1
ATOM 642 N N . GLN A 1 116 ? 31.686 6.210 69.887 1.00 43.56 116 GLN A N 1
ATOM 643 C CA . GLN A 1 116 ? 32.003 4.875 69.370 1.00 45.59 116 GLN A CA 1
ATOM 644 C C . GLN A 1 116 ? 32.215 4.855 67.857 1.00 44.64 116 GLN A C 1
ATOM 645 O O . GLN A 1 116 ? 32.888 3.974 67.331 1.00 47.39 116 GLN A O 1
ATOM 651 N N . ASN A 1 117 ? 31.628 5.807 67.149 1.00 44.89 117 ASN A N 1
ATOM 652 C CA . ASN A 1 117 ? 31.911 5.928 65.724 1.00 45.72 117 ASN A CA 1
ATOM 653 C C . ASN A 1 117 ? 33.386 6.301 65.460 1.00 46.69 117 ASN A C 1
ATOM 654 O O . ASN A 1 117 ? 34.017 5.741 64.565 1.00 44.03 117 ASN A O 1
ATOM 659 N N . ALA A 1 118 ? 33.938 7.175 66.300 1.00 44.29 118 ALA A N 1
ATOM 660 C CA . ALA A 1 118 ? 35.338 7.563 66.223 1.00 42.74 118 ALA A CA 1
ATOM 661 C C . ALA A 1 118 ? 36.276 6.440 66.693 1.00 42.67 118 ALA A C 1
ATOM 662 O O . ALA A 1 118 ? 37.294 6.166 66.049 1.00 41.34 118 ALA A O 1
ATOM 664 N N . MET A 1 119 ? 35.946 5.808 67.817 1.00 41.86 119 MET A N 1
ATOM 665 C CA . MET A 1 119 ? 36.748 4.692 68.332 1.00 43.14 119 MET A CA 1
ATOM 666 C C . MET A 1 119 ? 36.756 3.519 67.351 1.00 41.53 119 MET A C 1
ATOM 667 O O . MET A 1 119 ? 37.780 2.878 67.154 1.00 43.15 119 MET A O 1
ATOM 672 N N . HIS A 1 120 ? 35.617 3.284 66.707 1.00 44.79 120 HIS A N 1
ATOM 673 C CA . HIS A 1 120 ? 35.503 2.330 65.600 1.00 44.09 120 HIS A CA 1
ATOM 674 C C . HIS A 1 120 ? 36.476 2.697 64.494 1.00 45.02 120 HIS A C 1
ATOM 675 O O . HIS A 1 120 ? 37.261 1.849 64.045 1.00 44.77 120 HIS A O 1
ATOM 682 N N . TYR A 1 121 ? 36.457 3.961 64.077 1.00 44.66 121 TYR A N 1
ATOM 683 C CA . TYR A 1 121 ? 37.348 4.404 63.006 1.00 44.16 121 TYR A CA 1
ATOM 684 C C . TYR A 1 121 ? 38.807 4.203 63.370 1.00 40.76 121 TYR A C 1
ATOM 685 O O . TYR A 1 121 ? 39.599 3.736 62.547 1.00 39.74 121 TYR A O 1
ATOM 694 N N . LEU A 1 122 ? 39.152 4.577 64.597 1.00 40.97 122 LEU A N 1
ATOM 695 C CA . LEU A 1 122 ? 40.511 4.437 65.103 1.00 40.29 122 LEU A CA 1
ATOM 696 C C . LEU A 1 122 ? 40.964 2.980 65.007 1.00 43.18 122 LEU A C 1
ATOM 697 O O . LEU A 1 122 ? 41.924 2.675 64.308 1.00 42.35 122 LEU A O 1
ATOM 702 N N . THR A 1 123 ? 40.271 2.085 65.711 1.00 44.50 123 THR A N 1
ATOM 703 C CA . THR A 1 123 ? 40.691 0.662 65.782 1.00 46.74 123 THR A CA 1
ATOM 704 C C . THR A 1 123 ? 40.566 -0.122 64.460 1.00 45.94 123 THR A C 1
ATOM 705 O O . THR A 1 123 ? 41.370 -1.004 64.182 1.00 48.40 123 THR A O 1
ATOM 709 N N . ARG A 1 124 ? 39.594 0.227 63.628 1.00 50.79 124 ARG A N 1
ATOM 710 C CA . ARG A 1 124 ? 39.426 -0.438 62.325 1.00 53.97 124 ARG A CA 1
ATOM 711 C C . ARG A 1 124 ? 40.628 -0.207 61.414 1.00 49.99 124 ARG A C 1
ATOM 712 O O . ARG A 1 124 ? 40.987 -1.074 60.598 1.00 45.65 124 ARG A O 1
ATOM 720 N N . ASN A 1 125 ? 41.239 0.965 61.553 1.00 43.16 125 ASN A N 1
ATOM 721 C CA . ASN A 1 125 ? 42.306 1.398 60.650 1.00 41.07 125 ASN A CA 1
ATOM 722 C C . ASN A 1 125 ? 43.694 1.198 61.224 1.00 38.85 125 ASN A C 1
ATOM 723 O O . ASN A 1 125 ? 44.684 1.563 60.577 1.00 38.63 125 ASN A O 1
ATOM 728 N N . ALA A 1 126 ? 43.778 0.614 62.421 1.00 36.01 126 ALA A N 1
ATOM 729 C CA . ALA A 1 126 ? 45.051 0.530 63.134 1.00 36.82 126 ALA A CA 1
ATOM 730 C C . ALA A 1 126 ? 46.074 -0.366 62.447 1.00 40.27 126 ALA A C 1
ATOM 731 O O . ALA A 1 126 ? 47.235 0.009 62.317 1.00 42.38 126 ALA A O 1
ATOM 733 N N . VAL A 1 127 ? 45.664 -1.554 62.006 1.00 42.06 127 VAL A N 1
ATOM 734 C CA . VAL A 1 127 ? 46.616 -2.487 61.390 1.00 39.96 127 VAL A CA 1
ATOM 735 C C . VAL A 1 127 ? 47.243 -1.849 60.161 1.00 41.34 127 VAL A C 1
ATOM 736 O O . VAL A 1 127 ? 48.454 -1.928 59.948 1.00 43.13 127 VAL A O 1
ATOM 740 N N . GLU A 1 128 ? 46.409 -1.202 59.364 1.00 44.24 128 GLU A N 1
ATOM 741 C CA . GLU A 1 128 ? 46.863 -0.537 58.144 1.00 45.53 128 GLU A CA 1
ATOM 742 C C . GLU A 1 128 ? 47.781 0.648 58.454 1.00 42.87 128 GLU A C 1
ATOM 743 O O . GLU A 1 128 ? 48.809 0.830 57.798 1.00 42.32 128 GLU A O 1
ATOM 749 N N . ALA A 1 129 ? 47.411 1.444 59.455 1.00 40.83 129 ALA A N 1
ATOM 750 C CA . ALA A 1 129 ? 48.196 2.635 59.828 1.00 40.07 129 ALA A CA 1
ATOM 751 C C . ALA A 1 129 ? 49.591 2.270 60.327 1.00 38.51 129 ALA A C 1
ATOM 752 O O . ALA A 1 129 ? 50.581 2.896 59.956 1.00 39.03 129 ALA A O 1
ATOM 754 N N . VAL A 1 130 ? 49.671 1.254 61.170 1.00 37.71 130 VAL A N 1
ATOM 755 C CA . VAL A 1 130 ? 50.955 0.854 61.702 1.00 38.03 130 VAL A CA 1
ATOM 756 C C . VAL A 1 130 ? 51.790 0.195 60.612 1.00 38.66 130 VAL A C 1
ATOM 757 O O . VAL A 1 130 ? 53.013 0.350 60.585 1.00 39.04 130 VAL A O 1
ATOM 761 N N . THR A 1 131 ? 51.134 -0.510 59.700 1.00 38.81 131 THR A N 1
ATOM 762 C CA . THR A 1 131 ? 51.851 -1.184 58.614 1.00 41.56 131 THR A CA 1
ATOM 763 C C . THR A 1 131 ? 52.435 -0.159 57.649 1.00 39.53 131 THR A C 1
ATOM 764 O O . THR A 1 131 ? 53.573 -0.303 57.179 1.00 39.04 131 THR A O 1
ATOM 768 N N . GLU A 1 132 ? 51.667 0.896 57.388 1.00 41.03 132 GLU A N 1
ATOM 769 C CA . GLU A 1 132 ? 52.182 2.056 56.660 1.00 41.41 132 GLU A CA 1
ATOM 770 C C . GLU A 1 132 ? 53.471 2.572 57.281 1.00 37.94 132 GLU A C 1
ATOM 771 O O . GLU A 1 132 ? 54.472 2.765 56.578 1.00 38.76 132 GLU A O 1
ATOM 777 N N . LEU A 1 133 ? 53.469 2.749 58.597 1.00 37.02 133 LEU A N 1
ATOM 778 C CA . LEU A 1 133 ? 54.633 3.304 59.275 1.00 35.70 133 LEU A CA 1
ATOM 779 C C . LEU A 1 133 ? 55.840 2.430 59.072 1.00 36.27 133 LEU A C 1
ATOM 780 O O . LEU A 1 133 ? 56.925 2.950 58.815 1.00 39.96 133 LEU A O 1
ATOM 785 N N . GLU A 1 134 ? 55.659 1.109 59.186 1.00 35.03 134 GLU A N 1
ATOM 786 C CA . GLU A 1 134 ? 56.742 0.158 58.910 1.00 34.49 134 GLU A CA 1
ATOM 787 C C . GLU A 1 134 ? 57.150 0.251 57.453 1.00 34.61 134 GLU A C 1
ATOM 788 O O . GLU A 1 134 ? 58.342 0.202 57.134 1.00 36.98 134 GLU A O 1
ATOM 794 N N . ASN A 1 135 ? 56.166 0.363 56.569 1.00 34.97 135 ASN A N 1
ATOM 795 C CA . ASN A 1 135 ? 56.464 0.544 55.136 1.00 40.68 135 ASN A CA 1
ATOM 796 C C . ASN A 1 135 ? 57.192 1.856 54.805 1.00 40.60 135 ASN A C 1
ATOM 797 O O . ASN A 1 135 ? 57.890 1.946 53.797 1.00 38.49 135 ASN A O 1
ATOM 802 N N . PHE A 1 136 ? 57.030 2.866 55.659 1.00 40.80 136 PHE A N 1
ATOM 803 C CA . PHE A 1 136 ? 57.751 4.123 55.500 1.00 40.55 136 PHE A CA 1
ATOM 804 C C . PHE A 1 136 ? 59.199 4.005 55.948 1.00 38.45 136 PHE A C 1
ATOM 805 O O . PHE A 1 136 ? 60.007 4.885 55.656 1.00 39.40 136 PHE A O 1
ATOM 813 N N . GLY A 1 137 ? 59.515 2.933 56.670 1.00 36.82 137 GLY A N 1
ATOM 814 C CA . GLY A 1 137 ? 60.872 2.689 57.164 1.00 34.98 137 GLY A CA 1
ATOM 815 C C . GLY A 1 137 ? 61.042 2.713 58.678 1.00 32.43 137 GLY A C 1
ATOM 816 O O . GLY A 1 137 ? 62.154 2.583 59.159 1.00 33.35 137 GLY A O 1
ATOM 817 N N . MET A 1 138 ? 59.963 2.891 59.431 1.00 33.50 138 MET A N 1
ATOM 818 C CA . MET A 1 138 ? 60.031 2.851 60.895 1.00 35.56 138 MET A CA 1
ATOM 819 C C . MET A 1 138 ? 60.663 1.517 61.317 1.00 36.68 138 MET A C 1
ATOM 820 O O . MET A 1 138 ? 60.183 0.466 60.929 1.00 33.16 138 MET A O 1
ATOM 825 N N . PRO A 1 139 ? 61.774 1.566 62.062 1.00 37.75 139 PRO A N 1
ATOM 826 C CA . PRO A 1 139 ? 62.546 0.383 62.422 1.00 36.80 139 PRO A CA 1
ATOM 827 C C . PRO A 1 139 ? 62.031 -0.380 63.654 1.00 36.75 139 PRO A C 1
ATOM 828 O O . PRO A 1 139 ? 62.767 -0.578 64.618 1.00 36.65 139 PRO A O 1
ATOM 832 N N . PHE A 1 140 ? 60.781 -0.820 63.602 1.00 37.67 140 PHE A N 1
ATOM 833 C CA . PHE A 1 140 ? 60.179 -1.620 64.671 1.00 38.16 140 PHE A CA 1
ATOM 834 C C . PHE A 1 140 ? 61.081 -2.768 65.093 1.00 38.90 140 PHE A C 1
ATOM 835 O O . PHE A 1 140 ? 61.724 -3.407 64.260 1.00 38.68 140 PHE A O 1
ATOM 843 N N . SER A 1 141 ? 61.128 -3.014 66.396 1.00 39.48 141 SER A N 1
ATOM 844 C CA . SER A 1 141 ? 61.735 -4.206 66.934 1.00 38.16 141 SER A CA 1
ATOM 845 C C . SER A 1 141 ? 61.053 -5.424 66.278 1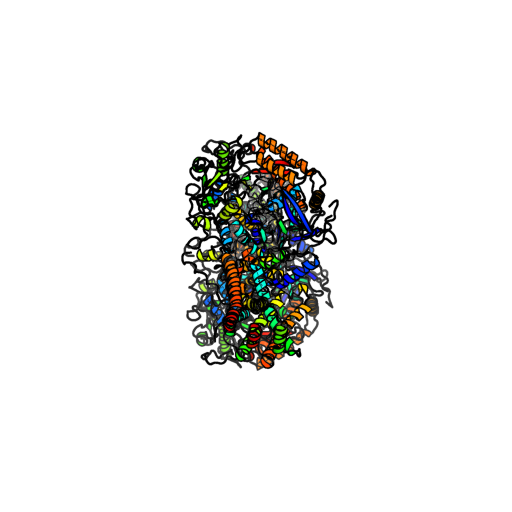.00 40.01 141 SER A C 1
ATOM 846 O O . SER A 1 141 ? 59.924 -5.323 65.812 1.00 37.59 141 SER A O 1
ATOM 849 N N . ARG A 1 142 ? 61.737 -6.561 66.229 1.00 43.02 142 ARG A N 1
ATOM 850 C CA . ARG A 1 142 ? 61.234 -7.718 65.460 1.00 43.49 142 ARG A CA 1
ATOM 851 C C . ARG A 1 142 ? 61.140 -8.989 66.289 1.00 42.37 142 ARG A C 1
ATOM 852 O O . ARG A 1 142 ? 61.897 -9.167 67.227 1.00 44.63 142 ARG A O 1
ATOM 860 N N . THR A 1 143 ? 60.207 -9.860 65.908 1.00 44.70 143 THR A N 1
ATOM 861 C CA . THR A 1 143 ? 60.101 -11.217 66.434 1.00 46.48 143 THR A CA 1
ATOM 862 C C . THR A 1 143 ? 60.965 -12.174 65.612 1.00 51.53 143 THR A C 1
ATOM 863 O O . THR A 1 143 ? 61.419 -11.814 64.523 1.00 50.09 143 THR A O 1
ATOM 867 N N . PRO A 1 144 ? 61.164 -13.418 66.104 1.00 52.93 144 PRO A N 1
ATOM 868 C CA . PRO A 1 144 ? 61.963 -14.400 65.338 1.00 50.39 144 PRO A CA 1
ATOM 869 C C . PRO A 1 144 ? 61.440 -14.715 63.933 1.00 50.08 144 PRO A C 1
ATOM 870 O O . PRO A 1 144 ? 62.223 -15.024 63.050 1.00 47.56 144 PRO A O 1
ATOM 874 N N . GLU A 1 145 ? 60.135 -14.595 63.720 1.00 53.62 145 GLU A N 1
ATOM 875 C CA . GLU A 1 145 ? 59.557 -14.701 62.378 1.00 53.20 145 GLU A CA 1
ATOM 876 C C . GLU A 1 145 ? 59.780 -13.450 61.494 1.00 51.99 145 GLU A C 1
ATOM 877 O O . GLU A 1 145 ? 59.374 -13.430 60.330 1.00 50.16 145 GLU A O 1
ATOM 883 N N . GLY A 1 146 ? 60.407 -12.407 62.042 1.00 49.86 146 GLY A N 1
ATOM 884 C CA . GLY A 1 146 ? 60.617 -11.144 61.312 1.00 47.84 146 GLY A CA 1
ATOM 885 C C . GLY A 1 146 ? 59.405 -10.221 61.210 1.00 43.52 146 GLY A C 1
ATOM 886 O O . GLY A 1 146 ? 59.334 -9.395 60.305 1.00 44.55 146 GLY A O 1
ATOM 887 N N . LYS A 1 147 ? 58.454 -10.362 62.132 1.00 41.69 147 LYS A N 1
ATOM 888 C CA . LYS A 1 147 ? 57.306 -9.468 62.215 1.00 43.61 147 LYS A CA 1
ATOM 889 C C . LYS A 1 147 ? 57.520 -8.412 63.314 1.00 43.52 147 LYS A C 1
ATOM 890 O O . LYS A 1 147 ? 58.441 -8.518 64.140 1.00 41.67 147 LYS A O 1
ATOM 896 N N . ILE A 1 148 ? 56.651 -7.406 63.326 1.00 41.59 148 ILE A N 1
ATOM 897 C CA . ILE A 1 148 ? 56.719 -6.324 64.302 1.00 39.05 148 ILE A CA 1
ATOM 898 C C . ILE A 1 148 ? 56.443 -6.883 65.705 1.00 36.75 148 ILE A C 1
ATOM 899 O O . ILE A 1 148 ? 55.379 -7.430 65.963 1.00 36.48 148 ILE A O 1
ATOM 904 N N . TYR A 1 149 ? 57.433 -6.770 66.581 1.00 37.80 149 TYR A N 1
ATOM 905 C CA . TYR A 1 149 ? 57.311 -7.145 67.985 1.00 37.68 149 TYR A CA 1
ATOM 906 C C . TYR A 1 149 ? 56.239 -6.307 68.654 1.00 42.08 149 TYR A C 1
ATOM 907 O O . TYR A 1 149 ? 56.145 -5.093 68.404 1.00 41.12 149 TYR A O 1
ATOM 916 N N . GLN A 1 150 ? 55.437 -6.954 69.501 1.00 41.71 150 GLN A N 1
ATOM 917 C CA . GLN A 1 150 ? 54.421 -6.269 70.282 1.00 42.88 150 GLN A CA 1
ATOM 918 C C . GLN A 1 150 ? 54.489 -6.682 71.737 1.00 43.08 150 GLN A C 1
ATOM 919 O O . GLN A 1 150 ? 54.761 -7.842 72.041 1.00 44.35 150 GLN A O 1
ATOM 925 N N . ARG A 1 151 ? 54.211 -5.720 72.617 1.00 43.70 151 ARG A N 1
ATOM 926 C CA . ARG A 1 151 ? 54.220 -5.918 74.062 1.00 41.24 151 ARG A CA 1
ATOM 927 C C . ARG A 1 151 ? 52.846 -5.678 74.637 1.00 40.93 151 ARG A C 1
ATOM 928 O O . ARG A 1 151 ? 51.952 -5.139 73.975 1.00 42.44 151 ARG A O 1
ATOM 936 N N . SER A 1 152 ? 52.688 -6.076 75.889 1.00 42.02 152 SER A N 1
ATOM 937 C CA . SER A 1 152 ? 51.476 -5.795 76.638 1.00 41.73 152 SER A CA 1
ATOM 938 C C . SER A 1 152 ? 51.560 -4.394 77.236 1.00 38.97 152 SER A C 1
ATOM 939 O O . SER A 1 152 ? 52.634 -3.808 77.342 1.00 37.23 152 SER A O 1
ATOM 942 N N . PHE A 1 153 ? 50.407 -3.891 77.647 1.00 39.34 153 PHE A N 1
ATOM 943 C CA . PHE A 1 153 ? 50.272 -2.527 78.107 1.00 41.93 153 PHE A CA 1
ATOM 944 C C . PHE A 1 153 ? 49.047 -2.467 79.044 1.00 40.61 153 PHE A C 1
ATOM 945 O O . PHE A 1 153 ? 48.493 -3.504 79.407 1.00 44.15 153 PHE A O 1
ATOM 953 N N . GLY A 1 154 ? 48.629 -1.264 79.423 1.00 41.10 154 GLY A N 1
ATOM 954 C CA . GLY A 1 154 ? 47.560 -1.078 80.404 1.00 41.14 154 GLY A CA 1
ATOM 955 C C . GLY A 1 154 ? 46.159 -1.111 79.827 1.00 41.05 154 GLY A C 1
ATOM 956 O O . GLY A 1 154 ? 45.875 -0.440 78.843 1.00 44.86 154 GLY A O 1
ATOM 957 N N . GLY A 1 155 ? 45.283 -1.899 80.445 1.00 41.12 155 GLY A N 1
ATOM 958 C CA . GLY A 1 155 ? 43.850 -1.905 80.125 1.00 42.39 155 GLY A CA 1
ATOM 959 C C . GLY A 1 155 ? 43.423 -2.603 78.840 1.00 46.15 155 GLY A C 1
ATOM 960 O O . GLY A 1 155 ? 42.370 -2.277 78.281 1.00 47.78 155 GLY A O 1
ATOM 961 N N . GLN A 1 156 ? 44.204 -3.573 78.373 1.00 46.94 156 GLN A N 1
ATOM 962 C CA . GLN A 1 156 ? 43.903 -4.241 77.095 1.00 48.10 156 GLN A CA 1
ATOM 963 C C . GLN A 1 156 ? 43.834 -5.757 77.253 1.00 49.44 156 GLN A C 1
ATOM 964 O O . GLN A 1 156 ? 44.590 -6.345 78.031 1.00 45.10 156 GLN A O 1
ATOM 970 N N . SER A 1 157 ? 42.978 -6.369 76.431 1.00 52.73 157 SER A N 1
ATOM 971 C CA . SER A 1 157 ? 42.574 -7.760 76.579 1.00 54.40 157 SER A CA 1
ATOM 972 C C . SER A 1 157 ? 42.204 -8.398 75.241 1.00 56.16 157 SER A C 1
ATOM 973 O O . SER A 1 157 ? 41.985 -7.706 74.253 1.00 52.56 157 SER A O 1
ATOM 976 N N . ASN A 1 158 ? 42.115 -9.727 75.236 1.00 59.24 158 ASN A N 1
ATOM 977 C CA . ASN A 1 158 ? 41.566 -10.476 74.104 1.00 59.13 158 ASN A CA 1
ATOM 978 C C . ASN A 1 158 ? 40.103 -10.882 74.351 1.00 60.31 158 ASN A C 1
ATOM 979 O O . ASN A 1 158 ? 39.617 -10.862 75.475 1.00 63.07 158 ASN A O 1
ATOM 984 N N . ASN A 1 159 ? 39.413 -11.231 73.276 1.00 65.49 159 ASN A N 1
ATOM 985 C CA . ASN A 1 159 ? 38.016 -11.697 73.297 1.00 66.16 159 ASN A CA 1
ATOM 986 C C . ASN A 1 159 ? 37.061 -10.862 74.153 1.00 61.15 159 ASN A C 1
ATOM 987 O O . ASN A 1 159 ? 36.402 -11.375 75.054 1.00 63.15 159 ASN A O 1
ATOM 992 N N . TYR A 1 160 ? 37.001 -9.568 73.837 1.00 63.36 160 TYR A N 1
ATOM 993 C CA . TYR A 1 160 ? 36.067 -8.605 74.445 1.00 57.91 160 TYR A CA 1
ATOM 994 C C . TYR A 1 160 ? 36.081 -8.639 75.966 1.00 57.99 160 TYR A C 1
ATOM 995 O O . TYR A 1 160 ? 35.032 -8.588 76.615 1.00 60.68 160 TYR A O 1
ATOM 1004 N N . GLY A 1 161 ? 37.274 -8.735 76.533 1.00 58.47 161 GLY A N 1
ATOM 1005 C CA . GLY A 1 161 ? 37.430 -8.700 77.983 1.00 64.00 161 GLY A CA 1
ATOM 1006 C C . GLY A 1 161 ? 37.275 -10.027 78.712 1.00 64.58 161 GLY A C 1
ATOM 1007 O O . GLY A 1 161 ? 37.468 -10.079 79.918 1.00 63.61 161 GLY A O 1
ATOM 1008 N N . LYS A 1 162 ? 36.937 -11.100 78.001 1.00 68.33 162 LYS A N 1
ATOM 1009 C CA . LYS A 1 162 ? 36.819 -12.417 78.639 1.00 68.93 162 LYS A CA 1
ATOM 1010 C C . LYS A 1 162 ? 38.161 -13.148 78.576 1.00 69.97 162 LYS A C 1
ATOM 1011 O O . LYS A 1 162 ? 38.481 -13.950 79.459 1.00 70.76 162 LYS A O 1
ATOM 1017 N N . GLY A 1 163 ? 38.948 -12.857 77.538 1.00 66.68 163 GLY A N 1
ATOM 1018 C CA . GLY A 1 163 ? 40.237 -13.517 77.316 1.00 59.93 163 GLY A CA 1
ATOM 1019 C C . GLY A 1 163 ? 41.343 -13.039 78.243 1.00 60.13 163 GLY A C 1
ATOM 1020 O O . GLY A 1 163 ? 41.077 -12.427 79.283 1.00 57.04 163 GLY A O 1
ATOM 1021 N N . GLY A 1 164 ? 42.590 -13.330 77.869 1.00 57.50 164 GLY A N 1
ATOM 1022 C CA . GLY A 1 164 ? 43.754 -12.893 78.645 1.00 59.79 164 GLY A CA 1
ATOM 1023 C C . GLY A 1 164 ? 44.259 -11.493 78.290 1.00 60.45 164 GLY A C 1
ATOM 1024 O O . GLY A 1 164 ? 43.554 -10.700 77.642 1.00 58.06 164 GLY A O 1
ATOM 1025 N N . VAL A 1 165 ? 45.493 -11.200 78.707 1.00 58.00 165 VAL A N 1
ATOM 1026 C CA . VAL A 1 165 ? 46.096 -9.887 78.493 1.00 58.11 165 VAL A CA 1
ATOM 1027 C C . VAL A 1 165 ? 46.573 -9.749 77.035 1.00 56.95 165 VAL A C 1
ATOM 1028 O O . VAL A 1 165 ? 47.277 -10.614 76.516 1.00 54.22 165 VAL A O 1
ATOM 1032 N N . ALA A 1 166 ? 46.183 -8.657 76.377 1.00 52.22 166 ALA A N 1
ATOM 1033 C CA . ALA A 1 166 ? 46.562 -8.447 74.982 1.00 51.55 166 ALA A CA 1
ATOM 1034 C C . ALA A 1 166 ? 48.055 -8.186 74.835 1.00 48.73 166 ALA A C 1
ATOM 1035 O O . ALA A 1 166 ? 48.724 -7.765 75.780 1.00 50.20 166 ALA A O 1
ATOM 1037 N N . LYS A 1 167 ? 48.568 -8.499 73.649 1.00 47.98 167 LYS A N 1
ATOM 1038 C CA . LYS A 1 167 ? 49.890 -8.079 73.219 1.00 48.55 167 LYS A CA 1
ATOM 1039 C C . LYS A 1 167 ? 49.733 -7.485 71.839 1.00 46.44 167 LYS A C 1
ATOM 1040 O O . LYS A 1 167 ? 49.960 -8.176 70.848 1.00 47.00 167 LYS A O 1
ATOM 1046 N N . ARG A 1 168 ? 49.301 -6.230 71.757 1.00 44.41 168 ARG A N 1
ATOM 1047 C CA . ARG A 1 168 ? 49.255 -5.560 70.462 1.00 45.36 168 ARG A CA 1
ATOM 1048 C C . ARG A 1 168 ? 49.884 -4.170 70.457 1.00 43.19 168 ARG A C 1
ATOM 1049 O O . ARG A 1 168 ? 49.561 -3.325 69.601 1.00 40.42 168 ARG A O 1
ATOM 1057 N N . THR A 1 169 ? 50.789 -3.941 71.402 1.00 40.98 169 THR A N 1
ATOM 1058 C CA . THR A 1 169 ? 51.452 -2.664 71.514 1.00 40.53 169 THR A CA 1
ATOM 1059 C C . THR A 1 169 ? 52.792 -2.734 70.780 1.00 40.50 169 THR A C 1
ATOM 1060 O O . THR A 1 169 ? 53.778 -3.228 71.313 1.00 41.89 169 THR A O 1
ATOM 1064 N N . CYS A 1 170 ? 52.788 -2.255 69.536 1.00 40.64 170 CYS A N 1
ATOM 1065 C CA . CYS A 1 170 ? 53.938 -2.339 68.637 1.00 40.92 170 CYS A CA 1
ATOM 1066 C C . CYS A 1 170 ? 54.943 -1.267 69.034 1.00 40.12 170 CYS A C 1
ATOM 1067 O O . CYS A 1 170 ? 54.559 -0.171 69.406 1.00 38.98 170 CYS A O 1
ATOM 1070 N N . CYS A 1 171 ? 56.227 -1.575 68.953 1.00 39.36 171 CYS A N 1
ATOM 1071 C CA . CYS A 1 171 ? 57.195 -0.681 69.543 1.00 41.69 171 CYS A CA 1
ATOM 1072 C C . CYS A 1 171 ? 58.568 -0.723 68.894 1.00 40.33 171 CYS A C 1
ATOM 1073 O O . CYS A 1 171 ? 58.923 -1.682 68.207 1.00 37.98 171 CYS A O 1
ATOM 1076 N N . VAL A 1 172 ? 59.293 0.385 69.057 1.00 39.53 172 VAL A N 1
ATOM 1077 C CA . VAL A 1 172 ? 60.713 0.451 68.752 1.00 38.58 172 VAL A CA 1
ATOM 1078 C C . VAL A 1 172 ? 61.355 0.624 70.112 1.00 39.80 172 VAL A C 1
ATOM 1079 O O . VAL A 1 172 ? 61.595 1.748 70.601 1.00 36.49 172 VAL A O 1
ATOM 1083 N N . ALA A 1 173 ? 61.564 -0.538 70.719 1.00 37.34 173 ALA A N 1
ATOM 1084 C CA . ALA A 1 173 ? 61.999 -0.676 72.069 1.00 37.99 173 ALA A CA 1
ATOM 1085 C C . ALA A 1 173 ? 61.194 0.250 72.994 1.00 38.23 173 ALA A C 1
ATOM 1086 O O . ALA A 1 173 ? 59.971 0.145 73.119 1.00 38.05 173 ALA A O 1
ATOM 1088 N N . ASP A 1 174 ? 61.906 1.213 73.531 1.00 39.37 174 ASP A N 1
ATOM 1089 C CA . ASP A 1 174 ? 61.494 2.109 74.561 1.00 44.24 174 ASP A CA 1
ATOM 1090 C C . ASP A 1 174 ? 61.358 3.543 73.962 1.00 43.20 174 ASP A C 1
ATOM 1091 O O . ASP A 1 174 ? 61.290 4.540 74.701 1.00 41.39 174 ASP A O 1
ATOM 1096 N N . ARG A 1 175 ? 61.382 3.630 72.628 1.00 42.08 175 ARG A N 1
ATOM 1097 C CA . ARG A 1 175 ? 61.604 4.898 71.904 1.00 40.91 175 ARG A CA 1
ATOM 1098 C C . ARG A 1 175 ? 60.691 5.038 70.689 1.00 39.96 175 ARG A C 1
ATOM 1099 O O . ARG A 1 175 ? 61.094 5.605 69.663 1.00 40.95 175 ARG A O 1
ATOM 1107 N N . THR A 1 176 ? 59.468 4.532 70.800 1.00 37.58 176 THR A N 1
ATOM 1108 C CA . THR A 1 176 ? 58.584 4.405 69.642 1.00 38.01 176 THR A CA 1
ATOM 1109 C C . THR A 1 176 ? 58.164 5.767 69.057 1.00 38.51 176 THR A C 1
ATOM 1110 O O . THR A 1 176 ? 58.048 5.916 67.831 1.00 37.63 176 THR A O 1
ATOM 1114 N N . GLY A 1 177 ? 57.941 6.746 69.934 1.00 36.99 177 GLY A N 1
ATOM 1115 C CA . GLY A 1 177 ? 57.605 8.131 69.529 1.00 35.32 177 GLY A CA 1
ATOM 1116 C C . GLY A 1 177 ? 58.701 8.804 68.729 1.00 34.43 177 GLY A C 1
ATOM 1117 O O . GLY A 1 177 ? 58.487 9.265 67.614 1.00 34.34 177 GLY A O 1
ATOM 1118 N N . HIS A 1 178 ? 59.895 8.834 69.308 1.00 35.48 178 HIS A N 1
ATOM 1119 C CA . HIS A 1 178 ? 61.103 9.249 68.601 1.00 35.43 178 HIS A CA 1
ATOM 1120 C C . HIS A 1 178 ? 61.208 8.660 67.196 1.00 35.77 178 HIS A C 1
ATOM 1121 O O . HIS A 1 178 ? 61.418 9.373 66.205 1.00 32.57 178 HIS A O 1
ATOM 1128 N N . SER A 1 179 ? 61.092 7.344 67.131 1.00 34.02 179 SER A N 1
ATOM 1129 C CA . SER A 1 179 ? 61.285 6.638 65.890 1.00 34.36 179 SER A CA 1
ATOM 1130 C C . SER A 1 179 ? 60.144 6.918 64.914 1.00 30.49 179 SER A C 1
ATOM 1131 O O . SER A 1 179 ? 60.376 7.115 63.740 1.00 32.18 179 SER A O 1
ATOM 1134 N N . MET A 1 180 ? 58.915 6.972 65.398 1.00 31.35 180 MET A N 1
ATOM 1135 C CA . MET A 1 180 ? 57.794 7.329 64.541 1.00 31.25 180 MET A CA 1
ATOM 1136 C C . MET A 1 180 ? 57.893 8.752 63.972 1.00 33.48 180 MET A C 1
ATOM 1137 O O . MET A 1 180 ? 57.609 8.970 62.786 1.00 33.65 180 MET A O 1
ATOM 1142 N N . LEU A 1 181 ? 58.285 9.714 64.808 1.00 32.53 181 LEU A N 1
ATOM 1143 C CA . LEU A 1 181 ? 58.322 11.100 64.395 1.00 33.23 181 LEU A CA 1
ATOM 1144 C C . LEU A 1 181 ? 59.431 11.328 63.377 1.00 34.74 181 LEU A C 1
ATOM 1145 O O . LEU A 1 181 ? 59.207 11.966 62.349 1.00 37.40 181 LEU A O 1
ATOM 1150 N N . HIS A 1 182 ? 60.615 10.796 63.641 1.00 33.88 182 HIS A N 1
ATOM 1151 C CA . HIS A 1 182 ? 61.704 10.923 62.688 1.00 36.14 182 HIS A CA 1
ATOM 1152 C C . HIS A 1 182 ? 61.417 10.238 61.361 1.00 36.36 182 HIS A C 1
ATOM 1153 O O . HIS A 1 182 ? 61.766 10.771 60.306 1.00 37.56 182 HIS A O 1
ATOM 1160 N N . THR A 1 183 ? 60.760 9.082 61.405 1.00 35.04 183 THR A N 1
ATOM 1161 C CA . THR A 1 183 ? 60.267 8.451 60.194 1.00 34.81 183 THR A CA 1
ATOM 1162 C C . THR A 1 183 ? 59.254 9.325 59.424 1.00 35.01 183 THR A C 1
ATOM 1163 O O . THR A 1 183 ? 59.392 9.510 58.212 1.00 37.01 183 THR A O 1
ATOM 1167 N N . LEU A 1 184 ? 58.226 9.824 60.114 1.00 33.01 184 LEU A N 1
ATOM 1168 C CA . LEU A 1 184 ? 57.239 10.705 59.490 1.00 34.42 184 LEU A CA 1
ATOM 1169 C C . LEU A 1 184 ? 57.897 11.985 58.934 1.00 35.60 184 LEU A C 1
ATOM 1170 O O . LEU A 1 184 ? 57.644 12.382 57.789 1.00 39.26 184 LEU A O 1
ATOM 1175 N N . TYR A 1 185 ? 58.782 12.604 59.701 1.00 33.06 185 TYR A N 1
ATOM 1176 C CA . TYR A 1 185 ? 59.398 13.830 59.233 1.00 34.11 185 TYR A CA 1
ATOM 1177 C C . TYR A 1 185 ? 60.192 13.574 57.954 1.00 33.23 185 TYR A C 1
ATOM 1178 O O . TYR A 1 185 ? 60.035 14.291 56.979 1.00 35.50 185 TYR A O 1
ATOM 1187 N N . GLY A 1 186 ? 61.039 12.552 57.972 1.00 32.35 186 GLY A N 1
ATOM 1188 C CA . GLY A 1 186 ? 61.821 12.189 56.822 1.00 31.19 186 GLY A CA 1
ATOM 1189 C C . GLY A 1 186 ? 60.951 11.936 55.610 1.00 33.00 186 GLY A C 1
ATOM 1190 O O . GLY A 1 186 ? 61.256 12.413 54.512 1.00 32.71 186 GLY A O 1
ATOM 1191 N N . ASN A 1 187 ? 59.850 11.212 55.801 1.00 34.97 187 ASN A N 1
ATOM 1192 C CA . ASN A 1 187 ? 58.932 10.940 54.684 1.00 36.78 187 ASN A CA 1
ATOM 1193 C C . ASN A 1 187 ? 58.208 12.158 54.168 1.00 38.59 187 ASN A C 1
ATOM 1194 O O . ASN A 1 187 ? 57.869 12.190 52.981 1.00 40.01 187 ASN A O 1
ATOM 1199 N N . SER A 1 188 ? 57.983 13.155 55.042 1.00 36.51 188 SER A N 1
ATOM 1200 C CA . SER A 1 188 ? 57.325 14.405 54.645 1.00 38.02 188 SER A CA 1
ATOM 1201 C C . SER A 1 188 ? 58.190 15.240 53.701 1.00 38.58 188 SER A C 1
ATOM 1202 O O . SER A 1 188 ? 57.689 16.119 53.038 1.00 41.92 188 SER A O 1
ATOM 1205 N N . LEU A 1 189 ? 59.491 14.968 53.655 1.00 41.10 189 LEU A N 1
ATOM 1206 C CA . LEU A 1 189 ? 60.405 15.670 52.748 1.00 41.77 189 LEU A CA 1
ATOM 1207 C C . LEU A 1 189 ? 60.233 15.219 51.289 1.00 45.27 189 LEU A C 1
ATOM 1208 O O . LEU A 1 189 ? 60.564 15.952 50.375 1.00 46.76 189 LEU A O 1
ATOM 1213 N N . ARG A 1 190 ? 59.720 14.006 51.100 1.00 51.75 190 ARG A N 1
ATOM 1214 C CA . ARG A 1 190 ? 59.430 13.427 49.784 1.00 56.63 190 ARG A CA 1
ATOM 1215 C C . ARG A 1 190 ? 58.231 14.090 49.070 1.00 56.35 190 ARG A C 1
ATOM 1216 O O . ARG A 1 190 ? 58.106 13.975 47.858 1.00 52.47 190 ARG A O 1
ATOM 1224 N N . CYS A 1 191 ? 57.374 14.782 49.825 1.00 57.82 191 CYS A N 1
ATOM 1225 C CA . CYS A 1 191 ? 56.048 15.229 49.359 1.00 61.45 191 CYS A CA 1
ATOM 1226 C C . CYS A 1 191 ? 55.903 16.748 49.233 1.00 61.90 191 CYS A C 1
ATOM 1227 O O . CYS A 1 191 ? 54.799 17.280 49.362 1.00 66.89 191 CYS A O 1
ATOM 1230 N N . HIS A 1 192 ? 57.009 17.446 49.032 1.00 62.47 192 HIS A N 1
ATOM 1231 C CA . HIS A 1 192 ? 56.992 18.874 48.697 1.00 67.50 192 HIS A CA 1
ATOM 1232 C C . HIS A 1 192 ? 56.017 19.767 49.505 1.00 60.33 192 HIS A C 1
ATOM 1233 O O . HIS A 1 192 ? 55.406 20.684 48.959 1.00 61.59 192 HIS A O 1
ATOM 1240 N N . CYS A 1 193 ? 55.885 19.508 50.802 1.00 52.66 193 CYS A N 1
ATOM 1241 C CA . CYS A 1 193 ? 55.191 20.436 51.695 1.00 51.03 193 CYS A CA 1
ATOM 1242 C C . CYS A 1 193 ? 56.155 21.563 52.021 1.00 48.55 193 CYS A C 1
ATOM 1243 O O . CYS A 1 193 ? 57.358 21.339 52.106 1.00 46.87 193 CYS A O 1
ATOM 1246 N N . THR A 1 194 ? 55.643 22.773 52.206 1.00 45.88 194 THR A N 1
ATOM 1247 C CA . THR A 1 194 ? 56.522 23.870 52.578 1.00 43.29 194 THR A CA 1
ATOM 1248 C C . THR A 1 194 ? 56.457 24.140 54.092 1.00 38.92 194 THR A C 1
ATOM 1249 O O . THR A 1 194 ? 55.404 24.293 54.689 1.00 38.90 194 THR A O 1
ATOM 1253 N N . PHE A 1 195 ? 57.627 24.121 54.708 1.00 36.14 195 PHE A N 1
ATOM 1254 C CA . PHE A 1 195 ? 57.741 24.171 56.151 1.00 37.82 195 PHE A CA 1
ATOM 1255 C C . PHE A 1 195 ? 58.059 25.589 56.582 1.00 34.73 195 PHE A C 1
ATOM 1256 O O . PHE A 1 195 ? 59.002 26.177 56.082 1.00 34.57 195 PHE A O 1
ATOM 1264 N N . PHE A 1 196 ? 57.252 26.107 57.497 1.00 34.25 196 PHE A N 1
ATOM 1265 C CA . PHE A 1 196 ? 57.500 27.388 58.155 1.00 34.85 196 PHE A CA 1
ATOM 1266 C C . PHE A 1 196 ? 57.854 27.034 59.592 1.00 34.52 196 PHE A C 1
ATOM 1267 O O . PHE A 1 196 ? 56.986 26.899 60.444 1.00 34.57 196 PHE A O 1
ATOM 1275 N N . ILE A 1 197 ? 59.149 26.882 59.833 1.00 36.28 197 ILE A N 1
ATOM 1276 C CA . ILE A 1 197 ? 59.673 26.390 61.104 1.00 37.07 197 ILE A CA 1
ATOM 1277 C C . ILE A 1 197 ? 60.025 27.537 62.053 1.00 37.01 197 ILE A C 1
ATOM 1278 O O . ILE A 1 197 ? 60.691 28.480 61.666 1.00 35.80 197 ILE A O 1
ATOM 1283 N N . GLU A 1 198 ? 59.589 27.399 63.305 1.00 37.02 198 GLU A N 1
ATOM 1284 C CA . GLU A 1 198 ? 59.712 28.423 64.321 1.00 35.23 198 GLU A CA 1
ATOM 1285 C C . GLU A 1 198 ? 58.927 29.655 63.904 1.00 35.86 198 GLU A C 1
ATOM 1286 O O . GLU A 1 198 ? 59.442 30.792 63.901 1.00 32.97 198 GLU A O 1
ATOM 1292 N N . TYR A 1 199 ? 57.679 29.375 63.517 1.00 35.20 199 TYR A N 1
ATOM 1293 C CA . TYR A 1 199 ? 56.623 30.358 63.354 1.00 36.43 199 TYR A CA 1
ATOM 1294 C C . TYR A 1 199 ? 55.644 30.029 64.449 1.00 37.22 199 TYR A C 1
ATOM 1295 O O . TYR A 1 199 ? 55.243 28.869 64.584 1.00 36.33 199 TYR A O 1
ATOM 1304 N N . PHE A 1 200 ? 55.307 31.041 65.258 1.00 38.20 200 PHE A N 1
ATOM 1305 C CA . PHE A 1 200 ? 54.396 30.891 66.386 1.00 35.97 200 PHE A CA 1
ATOM 1306 C C . PHE A 1 200 ? 53.022 31.371 65.959 1.00 36.65 200 PHE A C 1
ATOM 1307 O O . PHE A 1 200 ? 52.837 32.547 65.586 1.00 36.13 200 PHE A O 1
ATOM 1315 N N . ALA A 1 201 ? 52.058 30.458 65.993 1.00 39.39 201 ALA A N 1
ATOM 1316 C CA . ALA A 1 201 ? 50.694 30.747 65.527 1.00 40.43 201 ALA A CA 1
ATOM 1317 C C . ALA A 1 201 ? 49.951 31.541 66.594 1.00 41.30 201 ALA A C 1
ATOM 1318 O O . ALA A 1 201 ? 49.942 31.153 67.763 1.00 41.53 201 ALA A O 1
ATOM 1320 N N . LEU A 1 202 ? 49.338 32.642 66.168 1.00 39.35 202 LEU A N 1
ATOM 1321 C CA . LEU A 1 202 ? 48.710 33.615 67.060 1.00 41.46 202 LEU A CA 1
ATOM 1322 C C . LEU A 1 202 ? 47.201 33.442 67.105 1.00 40.15 202 LEU A C 1
ATOM 1323 O O . LEU A 1 202 ? 46.603 33.556 68.155 1.00 40.23 202 LEU A O 1
ATOM 1328 N N . ASP A 1 203 ? 46.594 33.188 65.951 1.00 43.09 203 ASP A N 1
ATOM 1329 C CA . ASP A 1 203 ? 45.148 33.042 65.837 1.00 42.96 203 ASP A CA 1
ATOM 1330 C C . ASP A 1 203 ? 44.769 32.345 64.538 1.00 44.12 203 ASP A C 1
ATOM 1331 O O . ASP A 1 203 ? 45.515 32.379 63.545 1.00 46.62 203 ASP A O 1
ATOM 1336 N N . LEU A 1 204 ? 43.585 31.737 64.546 1.00 44.48 204 LEU A N 1
ATOM 1337 C CA . LEU A 1 204 ? 42.903 31.368 63.312 1.00 42.07 204 LEU A CA 1
ATOM 1338 C C . LEU A 1 204 ? 42.361 32.636 62.649 1.00 41.80 204 LEU A C 1
ATOM 1339 O O . LEU A 1 204 ? 41.936 33.561 63.323 1.00 36.27 204 LEU A O 1
ATOM 1344 N N . LEU A 1 205 ? 42.418 32.675 61.325 1.00 44.79 205 LEU A N 1
ATOM 1345 C CA . LEU A 1 205 ? 41.838 33.759 60.544 1.00 45.73 205 LEU A CA 1
ATOM 1346 C C . LEU A 1 205 ? 40.415 33.344 60.147 1.00 48.05 205 LEU A C 1
ATOM 1347 O O . LEU A 1 205 ? 40.219 32.408 59.356 1.00 45.98 205 LEU A O 1
ATOM 1352 N N . MET A 1 206 ? 39.436 34.036 60.728 1.00 48.53 206 MET A N 1
ATOM 1353 C CA . MET A 1 206 ? 38.025 33.703 60.582 1.00 51.53 206 MET A CA 1
ATOM 1354 C C . MET A 1 206 ? 37.258 34.752 59.760 1.00 56.03 206 MET A C 1
ATOM 1355 O O . MET A 1 206 ? 37.485 35.963 59.903 1.00 53.03 206 MET A O 1
ATOM 1360 N N . ASP A 1 207 ? 36.356 34.268 58.901 1.00 56.29 207 ASP A N 1
ATOM 1361 C CA . ASP A 1 207 ? 35.471 35.119 58.106 1.00 58.35 207 ASP A CA 1
ATOM 1362 C C . ASP A 1 207 ? 34.048 34.560 58.142 1.00 56.36 207 ASP A C 1
ATOM 1363 O O . ASP A 1 207 ? 33.731 33.629 57.410 1.00 58.49 207 ASP A O 1
ATOM 1368 N N . LYS A 1 208 ? 33.219 35.124 59.019 1.00 59.74 208 LYS A N 1
ATOM 1369 C CA . LYS A 1 208 ? 31.808 34.753 59.156 1.00 64.59 208 LYS A CA 1
ATOM 1370 C C . LYS A 1 208 ? 31.637 33.271 59.483 1.00 60.59 208 LYS A C 1
ATOM 1371 O O . LYS A 1 208 ? 30.889 32.560 58.806 1.00 58.44 208 LYS A O 1
ATOM 1377 N N . GLY A 1 209 ? 32.344 32.816 60.517 1.00 54.42 209 GLY A N 1
ATOM 1378 C CA . GLY A 1 209 ? 32.287 31.424 60.939 1.00 52.57 209 GLY A CA 1
ATOM 1379 C C . GLY A 1 209 ? 33.021 30.435 60.038 1.00 50.88 209 GLY A C 1
ATOM 1380 O O . GLY A 1 209 ? 32.890 29.231 60.229 1.00 49.91 209 GLY A O 1
ATOM 1381 N N . ARG A 1 210 ? 33.788 30.935 59.063 1.00 50.06 210 ARG A N 1
ATOM 1382 C CA . ARG A 1 210 ? 34.614 30.091 58.183 1.00 50.29 210 ARG A CA 1
ATOM 1383 C C . ARG A 1 210 ? 36.090 30.376 58.450 1.00 47.91 210 ARG A C 1
ATOM 1384 O O . ARG A 1 210 ? 36.482 31.538 58.528 1.00 44.37 210 ARG A O 1
ATOM 1392 N N . CYS A 1 211 ? 36.903 29.325 58.600 1.00 47.82 211 CYS A N 1
ATOM 1393 C CA . CYS A 1 211 ? 38.351 29.493 58.769 1.00 43.71 211 CYS A CA 1
ATOM 1394 C C . CYS A 1 211 ? 38.997 29.589 57.414 1.00 41.59 211 CYS A C 1
ATOM 1395 O O . CYS A 1 211 ? 38.843 28.697 56.575 1.00 42.17 211 CYS A O 1
ATOM 1398 N N . VAL A 1 212 ? 39.716 30.682 57.195 1.00 41.39 212 VAL A N 1
ATOM 1399 C CA . VAL A 1 212 ? 40.333 30.964 55.891 1.00 40.71 212 VAL A CA 1
ATOM 1400 C C . VAL A 1 212 ? 41.847 31.003 55.985 1.00 42.30 212 VAL A C 1
ATOM 1401 O O . VAL A 1 212 ? 42.524 31.415 55.036 1.00 42.90 212 VAL A O 1
ATOM 1405 N N . GLY A 1 213 ? 42.383 30.589 57.136 1.00 42.78 213 GLY A N 1
ATOM 1406 C CA . GLY A 1 213 ? 43.829 30.575 57.323 1.00 42.35 213 GLY A CA 1
ATOM 1407 C C . GLY A 1 213 ? 44.292 30.840 58.736 1.00 39.76 213 GLY A C 1
ATOM 1408 O O . GLY A 1 213 ? 43.544 30.673 59.696 1.00 39.40 213 GLY A O 1
ATOM 1409 N N . VAL A 1 214 ? 45.546 31.261 58.845 1.00 39.86 214 VAL A N 1
ATOM 1410 C CA . VAL A 1 214 ? 46.237 31.401 60.125 1.00 38.92 214 VAL A CA 1
ATOM 1411 C C . VAL A 1 214 ? 47.141 32.639 60.085 1.00 36.31 214 VAL A C 1
ATOM 1412 O O . VAL A 1 214 ? 47.605 33.047 59.022 1.00 33.67 214 VAL A O 1
ATOM 1416 N N . ILE A 1 215 ? 47.386 33.237 61.246 1.00 38.01 215 ILE A N 1
ATOM 1417 C CA . ILE A 1 215 ? 48.375 34.308 61.357 1.00 35.98 215 ILE A CA 1
ATOM 1418 C C . ILE A 1 215 ? 49.410 33.921 62.402 1.00 35.24 215 ILE A C 1
ATOM 1419 O O . ILE A 1 215 ? 49.062 33.460 63.497 1.00 35.95 215 ILE A O 1
ATOM 1424 N N . ALA A 1 216 ? 50.681 34.114 62.064 1.00 34.08 216 ALA A N 1
ATOM 1425 C CA . ALA A 1 216 ? 51.783 33.649 62.907 1.00 35.18 216 ALA A CA 1
ATOM 1426 C C . ALA A 1 216 ? 52.947 34.636 62.943 1.00 36.20 216 ALA A C 1
ATOM 1427 O O . ALA A 1 216 ? 53.140 35.417 62.009 1.00 37.38 216 ALA A O 1
ATOM 1429 N N . LEU A 1 217 ? 53.737 34.559 64.009 1.00 35.88 217 LEU A N 1
ATOM 1430 C CA . LEU A 1 217 ? 54.955 35.356 64.141 1.00 36.71 217 LEU A CA 1
ATOM 1431 C C . LEU A 1 217 ? 56.164 34.520 63.731 1.00 38.26 217 LEU A C 1
ATOM 1432 O O . LEU A 1 217 ? 56.299 33.384 64.184 1.00 42.09 217 LEU A O 1
ATOM 1437 N N . CYS A 1 218 ? 57.022 35.066 62.866 1.00 37.56 218 CYS A N 1
ATOM 1438 C CA . CYS A 1 218 ? 58.263 34.402 62.476 1.00 38.41 218 CYS A CA 1
ATOM 1439 C C . CYS A 1 218 ? 59.326 34.795 63.480 1.00 40.70 218 CYS A C 1
ATOM 1440 O O . CYS A 1 218 ? 59.663 35.970 63.581 1.00 42.59 218 CYS A O 1
ATOM 1443 N N . LEU A 1 219 ? 59.839 33.826 64.234 1.00 39.84 219 LEU A N 1
ATOM 1444 C CA . LEU A 1 219 ? 60.814 34.118 65.293 1.00 40.37 219 LEU A CA 1
ATOM 1445 C C . LEU A 1 219 ? 62.134 34.601 64.719 1.00 38.51 219 LEU A C 1
ATOM 1446 O O . LEU A 1 219 ? 62.778 35.465 65.295 1.00 38.38 219 LEU A O 1
ATOM 1451 N N . GLU A 1 220 ? 62.534 34.045 63.587 1.00 39.34 220 GLU A N 1
ATOM 1452 C CA . GLU A 1 220 ? 63.851 34.346 63.020 1.00 41.31 220 GLU A CA 1
ATOM 1453 C C . GLU A 1 220 ? 64.023 35.845 62.721 1.00 40.80 220 GLU A C 1
ATOM 1454 O O . GLU A 1 220 ? 65.074 36.419 63.004 1.00 41.61 220 GLU A O 1
ATOM 1460 N N . ASP A 1 221 ? 62.993 36.482 62.165 1.00 41.41 221 ASP A N 1
ATOM 1461 C CA . ASP A 1 221 ? 63.120 37.887 61.730 1.00 41.57 221 ASP A CA 1
ATOM 1462 C C . ASP A 1 221 ? 62.031 38.827 62.253 1.00 40.79 221 ASP A C 1
ATOM 1463 O O . ASP A 1 221 ? 62.010 39.999 61.918 1.00 43.13 221 ASP A O 1
ATOM 1468 N N . GLY A 1 222 ? 61.152 38.316 63.101 1.00 43.45 222 GLY A N 1
ATOM 1469 C CA . GLY A 1 222 ? 60.137 39.142 63.726 1.00 40.87 222 GLY A CA 1
ATOM 1470 C C . GLY A 1 222 ? 58.999 39.565 62.831 1.00 39.57 222 GLY A C 1
ATOM 1471 O O . GLY A 1 222 ? 58.171 40.358 63.262 1.00 42.77 222 GLY A O 1
ATOM 1472 N N . THR A 1 223 ? 58.929 39.016 61.616 1.00 38.12 223 THR A N 1
ATOM 1473 C CA . THR A 1 223 ? 57.857 39.328 60.677 1.00 37.61 223 THR A CA 1
ATOM 1474 C C . THR A 1 223 ? 56.600 38.538 61.001 1.00 39.33 223 THR A C 1
ATOM 1475 O O . THR A 1 223 ? 56.647 37.487 61.629 1.00 38.03 223 THR A O 1
ATOM 1479 N N . ILE A 1 224 ? 55.467 39.061 60.549 1.00 40.39 224 ILE A N 1
ATOM 1480 C CA . ILE A 1 224 ? 54.178 38.486 60.833 1.00 40.37 224 ILE A CA 1
ATOM 1481 C C . ILE A 1 224 ? 53.636 37.947 59.519 1.00 41.00 224 ILE A C 1
ATOM 1482 O O . ILE A 1 224 ? 53.648 38.636 58.494 1.00 40.26 224 ILE A O 1
ATOM 1487 N N . HIS A 1 225 ? 53.129 36.723 59.565 1.00 40.83 225 HIS A N 1
ATOM 1488 C CA . HIS A 1 225 ? 52.708 36.019 58.358 1.00 38.08 225 HIS A CA 1
ATOM 1489 C C . HIS A 1 225 ? 51.232 35.636 58.401 1.00 36.30 225 HIS A C 1
ATOM 1490 O O . HIS A 1 225 ? 50.756 35.118 59.391 1.00 34.81 225 HIS A O 1
ATOM 1497 N N . ARG A 1 226 ? 50.511 35.971 57.338 1.00 38.48 226 ARG A N 1
ATOM 1498 C CA . ARG A 1 226 ? 49.129 35.583 57.185 1.00 43.03 226 ARG A CA 1
ATOM 1499 C C . ARG A 1 226 ? 49.066 34.538 56.088 1.00 43.50 226 ARG A C 1
ATOM 1500 O O . ARG A 1 226 ? 49.393 34.808 54.921 1.00 45.14 226 ARG A O 1
ATOM 1508 N N . PHE A 1 227 ? 48.639 33.350 56.471 1.00 41.61 227 PHE A N 1
ATOM 1509 C CA . PHE A 1 227 ? 48.504 32.255 55.537 1.00 42.55 227 PHE A CA 1
ATOM 1510 C C . PHE A 1 227 ? 47.041 32.137 55.145 1.00 42.71 227 PHE A C 1
ATOM 1511 O O . PHE A 1 227 ? 46.203 31.845 55.989 1.00 45.18 227 PHE A O 1
ATOM 1519 N N . ARG A 1 228 ? 46.738 32.410 53.879 1.00 43.79 228 ARG A N 1
ATOM 1520 C CA . ARG A 1 228 ? 45.390 32.197 53.341 1.00 46.22 228 ARG A CA 1
ATOM 1521 C C . ARG A 1 228 ? 45.302 30.763 52.948 1.00 40.93 228 ARG A C 1
ATOM 1522 O O . ARG A 1 228 ? 46.194 30.271 52.275 1.00 39.06 228 ARG A O 1
ATOM 1530 N N . SER A 1 229 ? 44.215 30.100 53.301 1.00 43.82 229 SER A N 1
ATOM 1531 C CA . SER A 1 229 ? 44.077 28.690 52.948 1.00 42.63 229 SER A CA 1
ATOM 1532 C C . SER A 1 229 ? 42.633 28.262 52.785 1.00 40.84 229 SER A C 1
ATOM 1533 O O . SER A 1 229 ? 41.761 28.724 53.506 1.00 41.71 229 SER A O 1
ATOM 1536 N N . LYS A 1 230 ? 42.392 27.342 51.861 1.00 41.81 230 LYS A N 1
ATOM 1537 C CA . LYS A 1 230 ? 41.063 26.733 51.727 1.00 44.69 230 LYS A CA 1
ATOM 1538 C C . LYS A 1 230 ? 40.707 25.926 52.966 1.00 43.58 230 LYS A C 1
ATOM 1539 O O . LYS A 1 230 ? 39.555 25.944 53.405 1.00 39.74 230 LYS A O 1
ATOM 1545 N N . ARG A 1 231 ? 41.694 25.230 53.535 1.00 43.23 231 ARG A N 1
ATOM 1546 C CA . ARG A 1 231 ? 41.478 24.476 54.775 1.00 43.59 231 ARG A CA 1
ATOM 1547 C C . ARG A 1 231 ? 42.600 24.695 55.750 1.00 41.86 231 ARG A C 1
ATOM 1548 O O . ARG A 1 231 ? 43.714 25.067 55.381 1.00 40.53 231 ARG A O 1
ATOM 1556 N N . THR A 1 232 ? 42.303 24.406 57.005 1.00 40.02 232 THR A N 1
ATOM 1557 C CA . THR A 1 232 ? 43.262 24.576 58.066 1.00 38.58 232 THR A CA 1
ATOM 1558 C C . THR A 1 232 ? 43.120 23.416 59.024 1.00 36.43 232 THR A C 1
ATOM 1559 O O . THR A 1 232 ? 42.016 23.080 59.421 1.00 36.28 232 THR A O 1
ATOM 1563 N N . ILE A 1 233 ? 44.237 22.812 59.402 1.00 35.83 233 ILE A N 1
ATOM 1564 C CA . ILE A 1 233 ? 44.220 21.693 60.331 1.00 35.78 233 ILE A CA 1
ATOM 1565 C C . ILE A 1 233 ? 44.960 22.107 61.583 1.00 34.22 233 ILE A C 1
ATOM 1566 O O . ILE A 1 233 ? 46.111 22.487 61.502 1.00 38.26 233 ILE A O 1
ATOM 1571 N N . VAL A 1 234 ? 44.311 22.026 62.733 1.00 34.87 234 VAL A N 1
ATOM 1572 C CA . VAL A 1 234 ? 44.971 22.332 63.989 1.00 36.74 234 VAL A CA 1
ATOM 1573 C C . VAL A 1 234 ? 45.463 21.007 64.563 1.00 35.75 234 VAL A C 1
ATOM 1574 O O . VAL A 1 234 ? 44.659 20.117 64.812 1.00 34.41 234 VAL A O 1
ATOM 1578 N N . ALA A 1 235 ? 46.781 20.896 64.768 1.00 34.57 235 ALA A N 1
ATOM 1579 C CA . ALA A 1 235 ? 47.412 19.664 65.258 1.00 33.69 235 ALA A CA 1
ATOM 1580 C C . ALA A 1 235 ? 48.520 20.021 66.227 1.00 32.62 235 ALA A C 1
ATOM 1581 O O . ALA A 1 235 ? 49.672 19.632 66.058 1.00 35.48 235 ALA A O 1
ATOM 1583 N N . THR A 1 236 ? 48.135 20.717 67.291 1.00 34.58 236 THR A N 1
ATOM 1584 C CA . THR A 1 236 ? 49.072 21.439 68.158 1.00 34.19 236 THR A CA 1
ATOM 1585 C C . THR A 1 236 ? 49.450 20.770 69.476 1.00 34.88 236 THR A C 1
ATOM 1586 O O . THR A 1 236 ? 50.207 21.343 70.253 1.00 33.91 236 THR A O 1
ATOM 1590 N N . GLY A 1 237 ? 48.953 19.569 69.735 1.00 36.73 237 GLY A N 1
ATOM 1591 C CA . GLY A 1 237 ? 49.336 18.857 70.957 1.00 36.37 237 GLY A CA 1
ATOM 1592 C C . GLY A 1 237 ? 48.479 19.242 72.157 1.00 38.70 237 GLY A C 1
ATOM 1593 O O . GLY A 1 237 ? 47.389 19.828 71.988 1.00 38.28 237 GLY A O 1
ATOM 1594 N N . GLY A 1 238 ? 48.976 18.902 73.357 1.00 36.50 238 GLY A N 1
ATOM 1595 C CA . GLY A 1 238 ? 48.269 19.119 74.614 1.00 36.49 238 GLY A CA 1
ATOM 1596 C C . GLY A 1 238 ? 48.680 20.355 75.426 1.00 38.67 238 GLY A C 1
ATOM 1597 O O . GLY A 1 238 ? 49.434 21.223 74.953 1.00 37.17 238 GLY A O 1
ATOM 1598 N N . TYR A 1 239 ? 48.148 20.438 76.646 1.00 38.48 239 TYR A N 1
ATOM 1599 C CA . TYR A 1 239 ? 48.399 21.552 77.551 1.00 40.29 239 TYR A CA 1
ATOM 1600 C C . TYR A 1 239 ? 48.840 21.096 78.937 1.00 38.81 239 TYR A C 1
ATOM 1601 O O . TYR A 1 239 ? 48.451 21.677 79.928 1.00 38.20 239 TYR A O 1
ATOM 1610 N N . GLY A 1 240 ? 49.705 20.092 79.006 1.00 40.53 240 GLY A N 1
ATOM 1611 C CA . GLY A 1 240 ? 50.172 19.585 80.298 1.00 38.62 240 GLY A CA 1
ATOM 1612 C C . GLY A 1 240 ? 50.843 20.630 81.178 1.00 41.31 240 GLY A C 1
ATOM 1613 O O . GLY A 1 240 ? 50.852 20.504 82.405 1.00 37.76 240 GLY A O 1
ATOM 1614 N N . ARG A 1 241 ? 51.406 21.671 80.561 1.00 43.89 241 ARG A N 1
ATOM 1615 C CA . ARG A 1 241 ? 52.128 22.703 81.306 1.00 43.79 241 ARG A CA 1
ATOM 1616 C C . ARG A 1 241 ? 51.202 23.636 82.080 1.00 44.60 241 ARG A C 1
ATOM 1617 O O . ARG A 1 241 ? 51.677 24.557 82.776 1.00 43.31 241 ARG A O 1
ATOM 1625 N N . ALA A 1 242 ? 49.892 23.420 81.955 1.00 42.24 242 ALA A N 1
ATOM 1626 C CA . ALA A 1 242 ? 48.935 24.052 82.864 1.00 42.22 242 ALA A CA 1
ATOM 1627 C C . ALA A 1 242 ? 49.141 23.632 84.333 1.00 42.23 242 ALA A C 1
ATOM 1628 O O . ALA A 1 242 ? 48.724 24.346 85.244 1.00 43.35 242 ALA A O 1
ATOM 1630 N N . TYR A 1 243 ? 49.794 22.489 84.551 1.00 40.59 243 TYR A N 1
ATOM 1631 C CA . TYR A 1 243 ? 50.051 21.944 85.889 1.00 39.75 243 TYR A CA 1
ATOM 1632 C C . TYR A 1 243 ? 51.502 22.176 86.348 1.00 41.75 243 TYR A C 1
ATOM 1633 O O . TYR A 1 243 ? 52.363 22.510 85.547 1.00 43.96 243 TYR A O 1
ATOM 1642 N N . PHE A 1 244 ? 51.773 22.002 87.637 1.00 42.29 244 PHE A N 1
ATOM 1643 C CA . PHE A 1 244 ? 53.127 22.221 88.173 1.00 42.10 244 PHE A CA 1
ATOM 1644 C C . PHE A 1 244 ? 54.072 21.088 87.824 1.00 40.68 244 PHE A C 1
ATOM 1645 O O . PHE A 1 244 ? 55.261 21.308 87.604 1.00 38.51 244 PHE A O 1
ATOM 1653 N N . SER A 1 245 ? 53.551 19.872 87.817 1.00 43.40 245 SER A N 1
ATOM 1654 C CA . SER A 1 245 ? 54.355 18.710 87.494 1.00 43.72 245 SER A CA 1
ATOM 1655 C C . SER A 1 245 ? 53.702 17.962 86.333 1.00 43.26 245 SER A C 1
ATOM 1656 O O . SER A 1 245 ? 52.553 17.535 86.439 1.00 44.35 245 SER A O 1
ATOM 1659 N N . CYS A 1 246 ? 54.421 17.841 85.219 1.00 40.38 246 CYS A N 1
ATOM 1660 C CA . CYS A 1 246 ? 53.953 17.049 84.101 1.00 40.80 246 CYS A CA 1
ATOM 1661 C C . CYS A 1 246 ? 55.089 16.251 83.449 1.00 39.31 246 CYS A C 1
ATOM 1662 O O . CYS A 1 246 ? 56.260 16.448 83.738 1.00 40.35 246 CYS A O 1
ATOM 1665 N N . THR A 1 247 ? 54.727 15.326 82.580 1.00 36.76 247 THR A N 1
ATOM 1666 C CA . THR A 1 247 ? 55.706 14.622 81.767 1.00 38.19 247 THR A CA 1
ATOM 1667 C C . THR A 1 247 ? 55.974 15.375 80.456 1.00 37.17 247 THR A C 1
ATOM 1668 O O . THR A 1 247 ? 56.807 14.977 79.653 1.00 37.28 247 THR A O 1
ATOM 1672 N N . THR A 1 248 ? 55.251 16.457 80.228 1.00 40.68 248 THR A N 1
ATOM 1673 C CA . THR A 1 248 ? 55.137 16.998 78.880 1.00 43.35 248 THR A CA 1
ATOM 1674 C C . THR A 1 248 ? 56.197 18.053 78.589 1.00 41.72 248 THR A C 1
ATOM 1675 O O . THR A 1 248 ? 56.804 18.619 79.495 1.00 37.36 248 THR A O 1
ATOM 1679 N N . ALA A 1 249 ? 56.417 18.309 77.310 1.00 42.88 249 ALA A N 1
ATOM 1680 C CA . ALA A 1 249 ? 57.398 19.307 76.900 1.00 43.52 249 ALA A CA 1
ATOM 1681 C C . ALA A 1 249 ? 56.981 20.693 77.377 1.00 41.44 249 ALA A C 1
ATOM 1682 O O . ALA A 1 249 ? 55.789 20.956 77.523 1.00 39.47 249 ALA A O 1
ATOM 1684 N N . HIS A 1 250 ? 57.956 21.584 77.576 1.00 41.91 250 HIS A N 1
ATOM 1685 C CA . HIS A 1 250 ? 57.673 23.006 77.876 1.00 43.03 250 HIS A CA 1
ATOM 1686 C C . HIS A 1 250 ? 56.758 23.635 76.821 1.00 45.02 250 HIS A C 1
ATOM 1687 O O . HIS A 1 250 ? 56.094 24.637 77.076 1.00 43.31 250 HIS A O 1
ATOM 1694 N N . MET A 1 251 ? 56.738 23.041 75.630 1.00 41.63 251 MET A N 1
ATOM 1695 C CA . MET A 1 251 ? 55.999 23.582 74.518 1.00 42.66 251 MET A CA 1
ATOM 1696 C C . MET A 1 251 ? 54.512 23.201 74.531 1.00 40.84 251 MET A C 1
ATOM 1697 O O . MET A 1 251 ? 53.756 23.688 73.690 1.00 39.39 251 MET A O 1
ATOM 1702 N N . ASN A 1 252 ? 54.105 22.329 75.459 1.00 39.22 252 ASN A N 1
ATOM 1703 C CA . ASN A 1 252 ? 52.705 21.885 75.571 1.00 40.14 252 ASN A CA 1
ATOM 1704 C C . ASN A 1 252 ? 51.882 22.910 76.323 1.00 40.24 252 ASN A C 1
ATOM 1705 O O . ASN A 1 252 ? 51.587 22.743 77.512 1.00 37.76 252 ASN A O 1
ATOM 1710 N N . THR A 1 253 ? 51.502 23.962 75.608 1.00 38.17 253 THR A N 1
ATOM 1711 C CA . THR A 1 253 ? 50.865 25.113 76.210 1.00 39.26 253 THR A CA 1
ATOM 1712 C C . THR A 1 253 ? 49.444 25.349 75.691 1.00 40.34 253 THR A C 1
ATOM 1713 O O . THR A 1 253 ? 48.887 26.421 75.898 1.00 42.92 253 THR A O 1
ATOM 1717 N N . GLY A 1 254 ? 48.864 24.347 75.024 1.00 41.23 254 GLY A N 1
ATOM 1718 C CA . GLY A 1 254 ? 47.478 24.407 74.551 1.00 39.10 254 GLY A CA 1
ATOM 1719 C C . GLY A 1 254 ? 47.204 25.526 73.559 1.00 38.13 254 GLY A C 1
ATOM 1720 O O . GLY A 1 254 ? 46.110 26.074 73.514 1.00 37.59 254 GLY A O 1
ATOM 1721 N N . ASP A 1 255 ? 48.197 25.881 72.766 1.00 36.20 255 ASP A N 1
ATOM 1722 C CA . ASP A 1 255 ? 48.017 26.976 71.826 1.00 37.43 255 ASP A CA 1
ATOM 1723 C C . ASP A 1 255 ? 46.845 26.723 70.868 1.00 37.18 255 ASP A C 1
ATOM 1724 O O . ASP A 1 255 ? 46.143 27.657 70.478 1.00 41.50 255 ASP A O 1
ATOM 1729 N N . GLY A 1 256 ? 46.642 25.476 70.461 1.00 37.10 256 GLY A N 1
ATOM 1730 C CA . GLY A 1 256 ? 45.589 25.166 69.497 1.00 36.88 256 GLY A CA 1
ATOM 1731 C C . GLY A 1 256 ? 44.190 25.343 70.048 1.00 38.30 256 GLY A C 1
ATOM 1732 O O . GLY A 1 256 ? 43.337 25.961 69.418 1.00 41.03 256 GLY A O 1
ATOM 1733 N N . THR A 1 257 ? 43.960 24.783 71.225 1.00 39.26 257 THR A N 1
ATOM 1734 C CA . THR A 1 257 ? 42.697 24.934 71.923 1.00 43.19 257 THR A CA 1
ATOM 1735 C C . THR A 1 257 ? 42.452 26.403 72.270 1.00 42.36 257 THR A C 1
ATOM 1736 O O . THR A 1 257 ? 41.309 26.865 72.267 1.00 43.05 257 THR A O 1
ATOM 1740 N N . ALA A 1 258 ? 43.523 27.146 72.513 1.00 40.64 258 ALA A N 1
ATOM 1741 C CA . ALA A 1 258 ? 43.401 28.576 72.760 1.00 42.26 258 ALA A CA 1
ATOM 1742 C C . ALA A 1 258 ? 42.981 29.329 71.490 1.00 43.16 258 ALA A C 1
ATOM 1743 O O . ALA A 1 258 ? 42.132 30.220 71.543 1.00 41.27 258 ALA A O 1
ATOM 1745 N N . LEU A 1 259 ? 43.598 28.968 70.367 1.00 43.48 259 LEU A N 1
ATOM 1746 C CA . LEU A 1 259 ? 43.243 29.494 69.041 1.00 42.80 259 LEU A CA 1
ATOM 1747 C C . LEU A 1 259 ? 41.758 29.256 68.727 1.00 43.79 259 LEU A C 1
ATOM 1748 O O . LEU A 1 259 ? 41.044 30.154 68.248 1.00 40.76 259 LEU A O 1
ATOM 1753 N N . ALA A 1 260 ? 41.305 28.038 69.003 1.00 42.02 260 ALA A N 1
ATOM 1754 C CA . ALA A 1 260 ? 39.925 27.681 68.798 1.00 42.11 260 ALA A CA 1
ATOM 1755 C C . ALA A 1 260 ? 39.042 28.539 69.700 1.00 42.40 260 ALA A C 1
ATOM 1756 O O . ALA A 1 260 ? 38.066 29.118 69.226 1.00 44.39 260 ALA A O 1
ATOM 1758 N N . THR A 1 261 ? 39.378 28.636 70.988 1.00 40.62 261 THR A N 1
ATOM 1759 C CA . THR A 1 261 ? 38.609 29.485 71.911 1.00 37.76 261 THR A CA 1
ATOM 1760 C C . THR A 1 261 ? 38.479 30.901 71.350 1.00 39.50 261 THR A C 1
ATOM 1761 O O . THR A 1 261 ? 37.369 31.409 71.217 1.00 41.46 261 THR A O 1
ATOM 1765 N N . ARG A 1 262 ? 39.599 31.525 70.975 1.00 40.09 262 ARG A N 1
ATOM 1766 C CA . ARG A 1 262 ? 39.559 32.901 70.429 1.00 42.45 262 ARG A CA 1
ATOM 1767 C C . ARG A 1 262 ? 38.826 33.014 69.082 1.00 44.24 262 ARG A C 1
ATOM 1768 O O . ARG A 1 262 ? 38.481 34.108 68.659 1.00 48.11 262 ARG A O 1
ATOM 1776 N N . ALA A 1 263 ? 38.610 31.890 68.404 1.00 45.93 263 ALA A N 1
ATOM 1777 C CA . ALA A 1 263 ? 37.771 31.849 67.204 1.00 45.20 263 ALA A CA 1
ATOM 1778 C C . ALA A 1 263 ? 36.273 31.678 67.500 1.00 47.80 263 ALA A C 1
ATOM 1779 O O . ALA A 1 263 ? 35.474 31.583 66.565 1.00 50.26 263 ALA A O 1
ATOM 1781 N N . GLY A 1 264 ? 35.889 31.630 68.775 1.00 47.30 264 GLY A N 1
ATOM 1782 C CA . GLY A 1 264 ? 34.478 31.480 69.154 1.00 49.02 264 GLY A CA 1
ATOM 1783 C C . GLY A 1 264 ? 33.984 30.039 69.263 1.00 49.48 264 GLY A C 1
ATOM 1784 O O . GLY A 1 264 ? 32.779 29.800 69.283 1.00 46.79 264 GLY A O 1
ATOM 1785 N N . ILE A 1 265 ? 34.915 29.089 69.355 1.00 47.87 265 ILE A N 1
ATOM 1786 C CA . ILE A 1 265 ? 34.594 27.662 69.336 1.00 46.33 265 ILE A CA 1
ATOM 1787 C C . ILE A 1 265 ? 34.684 27.129 70.748 1.00 43.17 265 ILE A C 1
ATOM 1788 O O . ILE A 1 265 ? 35.646 27.400 71.440 1.00 44.85 265 ILE A O 1
ATOM 1793 N N . ALA A 1 266 ? 33.684 26.366 71.167 1.00 43.75 266 ALA A N 1
ATOM 1794 C CA . ALA A 1 266 ? 33.687 25.744 72.489 1.00 44.89 266 ALA A CA 1
ATOM 1795 C C . ALA A 1 266 ? 34.597 24.532 72.492 1.00 42.54 266 ALA A C 1
ATOM 1796 O O . ALA A 1 266 ? 34.653 23.796 71.507 1.00 42.75 266 ALA A O 1
ATOM 1798 N N . LEU A 1 267 ? 35.284 24.323 73.610 1.00 44.64 267 LEU A N 1
ATOM 1799 C CA . LEU A 1 267 ? 36.186 23.173 73.794 1.00 44.41 267 LEU A CA 1
ATOM 1800 C C . LEU A 1 267 ? 35.460 22.084 74.552 1.00 44.46 267 LEU A C 1
ATOM 1801 O O . LEU A 1 267 ? 34.489 22.370 75.243 1.00 41.73 267 LEU A O 1
ATOM 1806 N N . GLU A 1 268 ? 35.957 20.847 74.451 1.00 43.79 268 GLU A N 1
ATOM 1807 C CA . GLU A 1 268 ? 35.230 19.686 74.953 1.00 43.70 268 GLU A CA 1
ATOM 1808 C C . GLU A 1 268 ? 36.031 18.841 75.933 1.00 42.16 268 GLU A C 1
ATOM 1809 O O . GLU A 1 268 ? 37.216 18.576 75.725 1.00 42.95 268 GLU A O 1
ATOM 1815 N N . ASP A 1 269 ? 35.373 18.440 77.017 1.00 43.14 269 ASP A N 1
ATOM 1816 C CA . ASP A 1 269 ? 35.907 17.442 77.965 1.00 45.05 269 ASP A CA 1
ATOM 1817 C C . ASP A 1 269 ? 37.268 17.779 78.579 1.00 46.82 269 ASP A C 1
ATOM 1818 O O . ASP A 1 269 ? 38.077 16.871 78.850 1.00 48.18 269 ASP A O 1
ATOM 1823 N N . LEU A 1 270 ? 37.493 19.066 78.855 1.00 43.93 270 LEU A N 1
ATOM 1824 C CA . LEU A 1 270 ? 38.792 19.529 79.327 1.00 42.42 270 LEU A CA 1
ATOM 1825 C C . LEU A 1 270 ? 39.108 19.076 80.736 1.00 44.05 270 LEU A C 1
ATOM 1826 O O . LEU A 1 270 ? 40.282 19.010 81.117 1.00 43.51 270 LEU A O 1
ATOM 1831 N N . GLU A 1 271 ? 38.075 18.738 81.500 1.00 43.44 271 GLU A N 1
ATOM 1832 C CA . GLU A 1 271 ? 38.270 18.268 82.866 1.00 42.33 271 GLU A CA 1
ATOM 1833 C C . GLU A 1 271 ? 38.945 16.892 82.897 1.00 41.04 271 GLU A C 1
ATOM 1834 O O . GLU A 1 271 ? 39.454 16.483 83.921 1.00 41.33 271 GLU A O 1
ATOM 1840 N N . PHE A 1 272 ? 38.965 16.192 81.769 1.00 40.39 272 PHE A N 1
ATOM 1841 C CA . PHE A 1 272 ? 39.561 14.862 81.713 1.00 41.98 272 PHE A CA 1
ATOM 1842 C C . PHE A 1 272 ? 41.066 14.882 81.405 1.00 41.39 272 PHE A C 1
ATOM 1843 O O . PHE A 1 272 ? 41.488 14.790 80.255 1.00 40.71 272 PHE A O 1
ATOM 1851 N N . ILE A 1 273 ? 41.840 15.005 82.484 1.00 42.91 273 ILE A N 1
ATOM 1852 C CA . ILE A 1 273 ? 43.292 15.008 82.488 1.00 41.62 273 ILE A CA 1
ATOM 1853 C C . ILE A 1 273 ? 43.842 13.646 82.923 1.00 43.24 273 ILE A C 1
ATOM 1854 O O . ILE A 1 273 ? 43.630 13.203 84.075 1.00 43.64 273 ILE A O 1
ATOM 1859 N N . GLN A 1 274 ? 44.610 13.015 82.037 1.00 41.36 274 GLN A N 1
ATOM 1860 C CA . GLN A 1 274 ? 45.304 11.794 82.384 1.00 39.09 274 GLN A CA 1
ATOM 1861 C C . GLN A 1 274 ? 46.527 12.075 83.233 1.00 38.04 274 GLN A C 1
ATOM 1862 O O . GLN A 1 274 ? 47.430 12.780 82.809 1.00 37.83 274 GLN A O 1
ATOM 1868 N N . PHE A 1 275 ? 46.544 11.493 84.427 1.00 37.50 275 PHE A N 1
ATOM 1869 C CA . PHE A 1 275 ? 47.753 11.351 85.218 1.00 38.41 275 PHE A CA 1
ATOM 1870 C C . PHE A 1 275 ? 48.337 9.971 84.896 1.00 41.31 275 PHE A C 1
ATOM 1871 O O . PHE A 1 275 ? 47.686 8.931 85.135 1.00 38.88 275 PHE A O 1
ATOM 1879 N N . HIS A 1 276 ? 49.550 9.964 84.345 1.00 39.84 276 HIS A N 1
ATOM 1880 C CA . HIS A 1 276 ? 50.242 8.735 84.049 1.00 39.79 276 HIS A CA 1
ATOM 1881 C C . HIS A 1 276 ? 50.757 8.240 85.388 1.00 41.71 276 HIS A C 1
ATOM 1882 O O . HIS A 1 276 ? 51.224 9.044 86.186 1.00 42.58 276 HIS A O 1
ATOM 1889 N N . PRO A 1 277 ? 50.651 6.929 85.646 1.00 41.18 277 PRO A N 1
ATOM 1890 C CA . PRO A 1 277 ? 51.044 6.319 86.919 1.00 41.90 277 PRO A CA 1
ATOM 1891 C C . PRO A 1 277 ? 52.497 6.553 87.346 1.00 44.28 277 PRO A C 1
ATOM 1892 O O . PRO A 1 277 ? 52.775 6.648 88.544 1.00 40.70 277 PRO A O 1
ATOM 1896 N N . THR A 1 278 ? 53.407 6.642 86.374 1.00 44.68 278 THR A N 1
ATOM 1897 C CA . THR A 1 278 ? 54.835 6.598 86.642 1.00 43.03 278 THR A CA 1
ATOM 1898 C C . THR A 1 278 ? 55.635 7.711 85.939 1.00 43.69 278 THR A C 1
ATOM 1899 O O . THR A 1 278 ? 56.314 7.482 84.934 1.00 39.14 278 THR A O 1
ATOM 1903 N N . GLY A 1 279 ? 55.549 8.916 86.495 1.00 42.45 279 GLY A N 1
ATOM 1904 C CA . GLY A 1 279 ? 56.539 9.952 86.240 1.00 41.13 279 GLY A CA 1
ATOM 1905 C C . GLY A 1 279 ? 57.593 9.807 87.320 1.00 42.98 279 GLY A C 1
ATOM 1906 O O . GLY A 1 279 ? 57.268 9.464 88.462 1.00 45.08 279 GLY A O 1
ATOM 1907 N N . ILE A 1 280 ? 58.856 10.035 86.976 1.00 43.06 280 ILE A N 1
ATOM 1908 C CA . ILE A 1 280 ? 59.914 10.004 87.979 1.00 45.53 280 ILE A CA 1
ATOM 1909 C C . ILE A 1 280 ? 59.580 11.043 89.051 1.00 46.78 280 ILE A C 1
ATOM 1910 O O . ILE A 1 280 ? 59.249 12.199 88.723 1.00 43.77 280 ILE A O 1
ATOM 1915 N N . TYR A 1 281 ? 59.674 10.610 90.312 1.00 47.63 281 TYR A N 1
ATOM 1916 C CA . TYR A 1 281 ? 59.338 11.425 91.484 1.00 52.44 281 TYR A CA 1
ATOM 1917 C C . TYR A 1 281 ? 59.998 12.795 91.468 1.00 54.81 281 TYR A C 1
ATOM 1918 O O . TYR A 1 281 ? 59.327 13.817 91.607 1.00 59.82 281 TYR A O 1
ATOM 1927 N N . GLY A 1 282 ? 61.305 12.840 91.296 1.00 53.88 282 GLY A N 1
ATOM 1928 C CA . GLY A 1 282 ? 61.962 14.147 91.286 1.00 63.55 282 GLY A CA 1
ATOM 1929 C C . GLY A 1 282 ? 61.398 15.139 90.261 1.00 63.38 282 GLY A C 1
ATOM 1930 O O . GLY A 1 282 ? 60.830 16.170 90.619 1.00 62.19 282 GLY A O 1
ATOM 1931 N N . VAL A 1 283 ? 61.523 14.783 88.986 1.00 58.45 283 VAL A N 1
ATOM 1932 C CA . VAL A 1 283 ? 61.486 15.748 87.902 1.00 57.94 283 VAL A CA 1
ATOM 1933 C C . VAL A 1 283 ? 60.353 15.579 86.893 1.00 53.02 283 VAL A C 1
ATOM 1934 O O . VAL A 1 283 ? 60.204 16.411 86.028 1.00 48.60 283 VAL A O 1
ATOM 1938 N N . GLY A 1 284 ? 59.565 14.510 86.992 1.00 52.63 284 GLY A N 1
ATOM 1939 C CA . GLY A 1 284 ? 58.408 14.327 86.120 1.00 50.50 284 GLY A CA 1
ATOM 1940 C C . GLY A 1 284 ? 58.641 13.518 84.853 1.00 50.08 284 GLY A C 1
ATOM 1941 O O . GLY A 1 284 ? 57.696 13.254 84.119 1.00 47.70 284 GLY A O 1
ATOM 1942 N N . CYS A 1 285 ? 59.888 13.123 84.594 1.00 48.74 285 CYS A N 1
ATOM 1943 C CA . CYS A 1 285 ? 60.231 12.334 83.412 1.00 47.79 285 CYS A CA 1
ATOM 1944 C C . CYS A 1 285 ? 59.421 11.058 83.348 1.00 46.05 285 CYS A C 1
ATOM 1945 O O . CYS A 1 285 ? 59.417 10.274 84.298 1.00 45.84 285 CYS A O 1
ATOM 1948 N N . LEU A 1 286 ? 58.756 10.842 82.219 1.00 44.13 286 LEU A N 1
ATOM 1949 C CA . LEU A 1 286 ? 57.975 9.640 82.031 1.00 43.00 286 LEU A CA 1
ATOM 1950 C C . LEU A 1 286 ? 58.847 8.395 82.084 1.00 41.35 286 LEU A C 1
ATOM 1951 O O . LEU A 1 286 ? 59.934 8.364 81.506 1.00 43.02 286 LEU A O 1
ATOM 1956 N N . ILE A 1 287 ? 58.351 7.385 82.787 1.00 39.01 287 ILE A N 1
ATOM 1957 C CA . ILE A 1 287 ? 58.854 6.016 82.701 1.00 39.73 287 ILE A CA 1
ATOM 1958 C C . ILE A 1 287 ? 57.741 5.192 82.084 1.00 37.34 287 ILE A C 1
ATOM 1959 O O . ILE A 1 287 ? 56.672 5.050 82.683 1.00 38.99 287 ILE A O 1
ATOM 1964 N N . THR A 1 288 ? 57.977 4.662 80.889 1.00 34.36 288 THR A N 1
ATOM 1965 C CA . THR A 1 288 ? 56.916 4.000 80.150 1.00 35.17 288 THR A CA 1
ATOM 1966 C C . THR A 1 288 ? 56.180 2.903 80.914 1.00 36.79 288 THR A C 1
ATOM 1967 O O . THR A 1 288 ? 56.772 2.107 81.643 1.00 37.56 288 THR A O 1
ATOM 1971 N N . GLU A 1 289 ? 54.876 2.884 80.692 1.00 36.97 289 GLU A N 1
ATOM 1972 C CA . GLU A 1 289 ? 53.999 1.809 81.086 1.00 39.65 289 GLU A CA 1
ATOM 1973 C C . GLU A 1 289 ? 54.455 0.458 80.533 1.00 41.90 289 GLU A C 1
ATOM 1974 O O . GLU A 1 289 ? 54.113 -0.585 81.077 1.00 42.00 289 GLU A O 1
ATOM 1980 N N . GLY A 1 290 ? 55.205 0.490 79.438 1.00 45.20 290 GLY A N 1
ATOM 1981 C CA . GLY A 1 290 ? 55.803 -0.706 78.858 1.00 44.42 290 GLY A CA 1
ATOM 1982 C C . GLY A 1 290 ? 56.688 -1.454 79.831 1.00 42.53 290 GLY A C 1
ATOM 1983 O O . GLY A 1 290 ? 56.820 -2.661 79.729 1.00 42.00 290 GLY A O 1
ATOM 1984 N N . SER A 1 291 ? 57.284 -0.741 80.779 1.00 41.39 291 SER A N 1
ATOM 1985 C CA . SER A 1 291 ? 58.082 -1.373 81.809 1.00 44.62 291 SER A CA 1
ATOM 1986 C C . SER A 1 291 ? 57.218 -2.333 82.638 1.00 45.67 291 SER A C 1
ATOM 1987 O O . SER A 1 291 ? 57.672 -3.412 83.014 1.00 48.04 291 SER A O 1
ATOM 1990 N N . ARG A 1 292 ? 55.970 -1.953 82.900 1.00 43.16 292 ARG A N 1
ATOM 1991 C CA . ARG A 1 292 ? 55.014 -2.877 83.516 1.00 42.82 292 ARG A CA 1
ATOM 1992 C C . ARG A 1 292 ? 54.563 -3.931 82.513 1.00 43.10 292 ARG A C 1
ATOM 1993 O O . ARG A 1 292 ? 54.410 -5.109 82.860 1.00 41.07 292 ARG A O 1
ATOM 2001 N N . GLY A 1 293 ? 54.360 -3.501 81.269 1.00 39.75 293 GLY A N 1
ATOM 2002 C CA . GLY A 1 293 ? 53.980 -4.396 80.183 1.00 39.31 293 GLY A CA 1
ATOM 2003 C C . GLY A 1 293 ? 54.922 -5.569 80.047 1.00 41.05 293 GLY A C 1
ATOM 2004 O O . GLY A 1 293 ? 54.483 -6.692 79.811 1.00 45.49 293 GLY A O 1
ATOM 2005 N N . GLU A 1 294 ? 56.215 -5.297 80.213 1.00 41.04 294 GLU A N 1
ATOM 2006 C CA . GLU A 1 294 ? 57.264 -6.300 80.126 1.00 43.19 294 GLU A CA 1
ATOM 2007 C C . GLU A 1 294 ? 57.457 -7.093 81.434 1.00 46.13 294 GLU A C 1
ATOM 2008 O O . GLU A 1 294 ? 58.281 -8.002 81.463 1.00 46.75 294 GLU A O 1
ATOM 2014 N N . GLY A 1 295 ? 56.740 -6.730 82.507 1.00 44.50 295 GLY A N 1
ATOM 2015 C CA . GLY A 1 295 ? 56.759 -7.497 83.761 1.00 44.62 295 GLY A CA 1
ATOM 2016 C C . GLY A 1 295 ? 57.140 -6.745 85.028 1.00 45.02 295 GLY A C 1
ATOM 2017 O O . GLY A 1 295 ? 57.174 -7.328 86.107 1.00 47.73 295 GLY A O 1
ATOM 2018 N N . GLY A 1 296 ? 57.437 -5.457 84.905 1.00 46.45 296 GLY A N 1
ATOM 2019 C CA . GLY A 1 296 ? 57.652 -4.605 86.060 1.00 46.78 296 GLY A CA 1
ATOM 2020 C C . GLY A 1 296 ? 56.400 -4.450 86.908 1.00 45.23 296 GLY A C 1
ATOM 2021 O O . GLY A 1 296 ? 55.287 -4.712 86.445 1.00 45.78 296 GLY A O 1
ATOM 2022 N N . PHE A 1 297 ? 56.580 -4.055 88.164 1.00 44.39 297 PHE A N 1
ATOM 2023 C CA . PHE A 1 297 ? 55.431 -3.802 89.030 1.00 45.77 297 PHE A CA 1
ATOM 2024 C C . PHE A 1 297 ? 55.688 -2.778 90.113 1.00 41.46 297 PHE A C 1
ATOM 2025 O O . PHE A 1 297 ? 56.822 -2.486 90.457 1.00 41.75 297 PHE A O 1
ATOM 2033 N N . LEU A 1 298 ? 54.590 -2.236 90.628 1.00 45.65 298 LEU A N 1
ATOM 2034 C CA . LEU A 1 298 ? 54.603 -1.187 91.642 1.00 44.12 298 LEU A CA 1
ATOM 2035 C C . LEU A 1 298 ? 54.670 -1.784 93.051 1.00 45.86 298 LEU A C 1
ATOM 2036 O O . LEU A 1 298 ? 53.959 -2.743 93.365 1.00 46.15 298 LEU A O 1
ATOM 2041 N N . VAL A 1 299 ? 55.517 -1.198 93.892 1.00 46.20 299 VAL A N 1
ATOM 2042 C CA . VAL A 1 299 ? 55.697 -1.635 95.270 1.00 49.54 299 VAL A CA 1
ATOM 2043 C C . VAL A 1 299 ? 55.522 -0.451 96.248 1.00 49.74 299 VAL A C 1
ATOM 2044 O O . VAL A 1 299 ? 55.984 0.658 95.993 1.00 47.45 299 VAL A O 1
ATOM 2048 N N . ASN A 1 300 ? 54.823 -0.689 97.357 1.00 51.56 300 ASN A N 1
ATOM 2049 C CA . ASN A 1 300 ? 54.669 0.328 98.407 1.00 50.91 300 ASN A CA 1
ATOM 2050 C C . ASN A 1 300 ? 55.731 0.125 99.501 1.00 52.04 300 ASN A C 1
ATOM 2051 O O . ASN A 1 300 ? 56.592 -0.745 99.371 1.00 48.25 300 ASN A O 1
ATOM 2056 N N . SER A 1 301 ? 55.677 0.915 100.575 1.00 53.27 301 SER A N 1
ATOM 2057 C CA . SER A 1 301 ? 56.678 0.801 101.651 1.00 54.39 301 SER A CA 1
ATOM 2058 C C . SER A 1 301 ? 56.627 -0.512 102.470 1.00 52.75 301 SER A C 1
ATOM 2059 O O . SER A 1 301 ? 57.528 -0.769 103.257 1.00 49.88 301 SER A O 1
ATOM 2062 N N . GLU A 1 302 ? 55.595 -1.331 102.283 1.00 54.21 302 GLU A N 1
ATOM 2063 C CA . GLU A 1 302 ? 55.511 -2.634 102.952 1.00 57.67 302 GLU A CA 1
ATOM 2064 C C . GLU A 1 302 ? 56.076 -3.750 102.082 1.00 55.35 302 GLU A C 1
ATOM 2065 O O . GLU A 1 302 ? 55.945 -4.927 102.419 1.00 55.33 302 GLU A O 1
ATOM 2071 N N . GLY A 1 303 ? 56.685 -3.399 100.952 1.00 53.60 303 GLY A N 1
ATOM 2072 C CA . GLY A 1 303 ? 57.132 -4.408 99.997 1.00 51.27 303 GLY A CA 1
ATOM 2073 C C . GLY A 1 303 ? 55.981 -5.195 99.378 1.00 49.84 303 GLY A C 1
ATOM 2074 O O . GLY A 1 303 ? 56.169 -6.322 98.953 1.00 56.06 303 GLY A O 1
ATOM 2075 N N . GLU A 1 304 ? 54.789 -4.603 99.340 1.00 51.03 304 GLU A N 1
ATOM 2076 C CA . GLU A 1 304 ? 53.602 -5.242 98.771 1.00 50.60 304 GLU A CA 1
ATOM 2077 C C . GLU A 1 304 ? 53.391 -4.808 97.317 1.00 49.92 304 GLU A C 1
ATOM 2078 O O . GLU A 1 304 ? 53.464 -3.614 96.995 1.00 46.99 304 GLU A O 1
ATOM 2084 N N . ARG A 1 305 ? 53.122 -5.792 96.459 1.00 49.08 305 ARG A N 1
ATOM 2085 C CA . ARG A 1 305 ? 52.655 -5.549 95.103 1.00 48.38 305 ARG A CA 1
ATOM 2086 C C . ARG A 1 305 ? 51.184 -5.161 95.164 1.00 45.67 305 ARG A C 1
ATOM 2087 O O . ARG A 1 305 ? 50.314 -5.951 94.822 1.00 46.74 305 ARG A O 1
ATOM 2095 N N . PHE A 1 306 ? 50.912 -3.926 95.587 1.00 44.38 306 PHE A N 1
ATOM 2096 C CA . PHE A 1 306 ? 49.552 -3.527 95.979 1.00 44.43 306 PHE A CA 1
ATOM 2097 C C . PHE A 1 306 ? 48.497 -3.480 94.852 1.00 49.56 306 PHE A C 1
ATOM 2098 O O . PHE A 1 306 ? 47.283 -3.502 95.145 1.00 51.43 306 PHE A O 1
ATOM 2106 N N . MET A 1 307 ? 48.912 -3.417 93.584 1.00 47.48 307 MET A N 1
ATOM 2107 C CA . MET A 1 307 ? 47.921 -3.420 92.506 1.00 46.56 307 MET A CA 1
ATOM 2108 C C . MET A 1 307 ? 47.119 -4.716 92.440 1.00 47.53 307 MET A C 1
ATOM 2109 O O . MET A 1 307 ? 46.006 -4.713 91.920 1.00 46.94 307 MET A O 1
ATOM 2114 N N . GLU A 1 308 ? 47.672 -5.808 92.971 1.00 49.41 308 GLU A N 1
ATOM 2115 C CA . GLU A 1 308 ? 46.905 -7.053 93.198 1.00 52.34 308 GLU A CA 1
ATOM 2116 C C . GLU A 1 308 ? 45.670 -6.859 94.088 1.00 51.45 308 GLU A C 1
ATOM 2117 O O . GLU A 1 308 ? 44.704 -7.584 93.934 1.00 54.60 308 GLU A O 1
ATOM 2123 N N . ARG A 1 309 ? 45.716 -5.888 95.005 1.00 51.97 309 ARG A N 1
ATOM 2124 C CA . ARG A 1 309 ? 44.562 -5.498 95.837 1.00 53.03 309 ARG A CA 1
ATOM 2125 C C . ARG A 1 309 ? 43.583 -4.554 95.124 1.00 50.76 309 ARG A C 1
ATOM 2126 O O . ARG A 1 309 ? 42.392 -4.740 95.237 1.00 52.00 309 ARG A O 1
ATOM 2134 N N . TYR A 1 310 ? 44.080 -3.518 94.446 1.00 49.61 310 TYR A N 1
ATOM 2135 C CA . TYR A 1 310 ? 43.203 -2.565 93.735 1.00 48.27 310 TYR A CA 1
ATOM 2136 C C . TYR A 1 310 ? 42.646 -3.091 92.409 1.00 49.02 310 TYR A C 1
ATOM 2137 O O . TYR A 1 310 ? 41.676 -2.546 91.892 1.00 53.98 310 TYR A O 1
ATOM 2146 N N . ALA A 1 311 ? 43.277 -4.117 91.844 1.00 50.66 311 ALA A N 1
ATOM 2147 C CA . ALA A 1 311 ? 42.889 -4.639 90.538 1.00 49.76 311 ALA A CA 1
ATOM 2148 C C . ALA A 1 311 ? 43.333 -6.100 90.400 1.00 50.38 311 ALA A C 1
ATOM 2149 O O . ALA A 1 311 ? 44.315 -6.406 89.727 1.00 50.81 311 ALA A O 1
ATOM 2151 N N . PRO A 1 312 ? 42.599 -7.014 91.044 1.00 50.88 312 PRO A N 1
ATOM 2152 C CA . PRO A 1 312 ? 43.028 -8.420 91.142 1.00 50.31 312 PRO A CA 1
ATOM 2153 C C . PRO A 1 312 ? 43.204 -9.138 89.807 1.00 50.15 312 PRO A C 1
ATOM 2154 O O . PRO A 1 312 ? 44.062 -10.009 89.707 1.00 51.78 312 PRO A O 1
ATOM 2158 N N . LYS A 1 313 ? 42.400 -8.784 88.804 1.00 52.19 313 LYS A N 1
ATOM 2159 C CA . LYS A 1 313 ? 42.566 -9.336 87.455 1.00 55.37 313 LYS A CA 1
ATOM 2160 C C . LYS A 1 313 ? 43.775 -8.725 86.723 1.00 51.47 313 LYS A C 1
ATOM 2161 O O . LYS A 1 313 ? 44.791 -9.384 86.549 1.00 50.98 313 LYS A O 1
ATOM 2167 N N . ALA A 1 314 ? 43.672 -7.466 86.302 1.00 51.48 314 ALA A N 1
ATOM 2168 C CA . ALA A 1 314 ? 44.700 -6.861 85.419 1.00 49.76 314 ALA A CA 1
ATOM 2169 C C . ALA A 1 314 ? 45.979 -6.459 86.161 1.00 48.74 314 ALA A C 1
ATOM 2170 O O . ALA A 1 314 ? 47.052 -6.387 85.553 1.00 48.75 314 ALA A O 1
ATOM 2172 N N . LYS A 1 315 ? 45.846 -6.187 87.463 1.00 47.13 315 LYS A N 1
ATOM 2173 C CA . LYS A 1 315 ? 46.977 -5.896 88.351 1.00 48.95 315 LYS A CA 1
ATOM 2174 C C . LYS A 1 315 ? 47.648 -4.600 87.943 1.00 46.14 315 LYS A C 1
ATOM 2175 O O . LYS A 1 315 ? 46.961 -3.595 87.804 1.00 49.28 315 LYS A O 1
ATOM 2181 N N . ASP A 1 316 ? 48.961 -4.608 87.740 1.00 42.28 316 ASP A N 1
ATOM 2182 C CA . ASP A 1 316 ? 49.688 -3.394 87.389 1.00 43.99 316 ASP A CA 1
ATOM 2183 C C . ASP A 1 316 ? 49.391 -2.909 85.960 1.00 43.98 316 ASP A C 1
ATOM 2184 O O . ASP A 1 316 ? 49.846 -1.830 85.571 1.00 43.47 316 ASP A O 1
ATOM 2189 N N . LEU A 1 317 ? 48.647 -3.707 85.194 1.00 42.73 317 LEU A N 1
ATOM 2190 C CA . LEU A 1 317 ? 48.270 -3.375 83.838 1.00 43.68 317 LEU A CA 1
ATOM 2191 C C . LEU A 1 317 ? 46.793 -3.036 83.756 1.00 44.60 317 LEU A C 1
ATOM 2192 O O . LEU A 1 317 ? 46.173 -3.176 82.694 1.00 39.51 317 LEU A O 1
ATOM 2197 N N . ALA A 1 318 ? 46.235 -2.582 84.880 1.00 43.82 318 ALA A N 1
ATOM 2198 C CA . ALA A 1 318 ? 44.935 -1.904 84.876 1.00 46.07 318 ALA A CA 1
ATOM 2199 C C . ALA A 1 318 ? 45.047 -0.601 84.082 1.00 45.85 318 ALA A C 1
ATOM 2200 O O . ALA A 1 318 ? 46.146 -0.196 83.707 1.00 43.58 318 ALA A O 1
ATOM 2202 N N . SER A 1 319 ? 43.914 0.060 83.857 1.00 47.06 319 SER A N 1
ATOM 2203 C CA . SER A 1 319 ? 43.900 1.363 83.190 1.00 48.09 319 SER A CA 1
ATOM 2204 C C . SER A 1 319 ? 44.615 2.423 84.025 1.00 47.97 319 SER A C 1
ATOM 2205 O O . SER A 1 319 ? 44.851 2.245 85.222 1.00 47.92 319 SER A O 1
ATOM 2208 N N . ARG A 1 320 ? 44.967 3.527 83.376 1.00 48.83 320 ARG A N 1
ATOM 2209 C CA . ARG A 1 320 ? 45.810 4.550 83.995 1.00 47.55 320 ARG A CA 1
ATOM 2210 C C . ARG A 1 320 ? 45.098 5.338 85.105 1.00 45.56 320 ARG A C 1
ATOM 2211 O O . ARG A 1 320 ? 45.713 5.714 86.091 1.00 42.81 320 ARG A O 1
ATOM 2219 N N . ASP A 1 321 ? 43.807 5.593 84.948 1.00 45.34 321 ASP A N 1
ATOM 2220 C CA . ASP A 1 321 ? 43.080 6.309 85.991 1.00 45.82 321 ASP A CA 1
ATOM 2221 C C . ASP A 1 321 ? 43.045 5.495 87.291 1.00 44.28 321 ASP A C 1
ATOM 2222 O O . ASP A 1 321 ? 43.190 6.053 88.369 1.00 41.96 321 ASP A O 1
ATOM 2227 N N . VAL A 1 322 ? 42.925 4.176 87.158 1.00 43.47 322 VAL A N 1
ATOM 2228 C CA . VAL A 1 322 ? 42.774 3.280 88.294 1.00 43.77 322 VAL A CA 1
ATOM 2229 C C . VAL A 1 322 ? 44.112 3.094 88.997 1.00 45.54 322 VAL A C 1
ATOM 2230 O O . VAL A 1 322 ? 44.192 3.193 90.222 1.00 45.54 322 VAL A O 1
ATOM 2234 N N . VAL A 1 323 ? 45.169 2.847 88.226 1.00 45.67 323 VAL A N 1
ATOM 2235 C CA . VAL A 1 323 ? 46.499 2.708 88.812 1.00 45.49 323 VAL A CA 1
ATOM 2236 C C . VAL A 1 323 ? 46.922 4.010 89.501 1.00 45.37 323 VAL A C 1
ATOM 2237 O O . VAL A 1 323 ? 47.463 3.976 90.600 1.00 47.20 323 VAL A O 1
ATOM 2241 N N . SER A 1 324 ? 46.664 5.154 88.879 1.00 42.19 324 SER A N 1
ATOM 2242 C CA . SER A 1 324 ? 47.082 6.418 89.479 1.00 44.57 324 SER A CA 1
ATOM 2243 C C . SER A 1 324 ? 46.334 6.716 90.776 1.00 45.25 324 SER A C 1
ATOM 2244 O O . SER A 1 324 ? 46.926 7.242 91.723 1.00 45.69 324 SER A O 1
ATOM 2247 N N . ARG A 1 325 ? 45.043 6.388 90.813 1.00 46.22 325 ARG A N 1
ATOM 2248 C CA . ARG A 1 325 ? 44.252 6.536 92.039 1.00 45.36 325 ARG A CA 1
ATOM 2249 C C . ARG A 1 325 ? 44.774 5.609 93.124 1.00 44.67 325 ARG A C 1
ATOM 2250 O O . ARG A 1 325 ? 44.936 6.022 94.278 1.00 45.72 325 ARG A O 1
ATOM 2258 N N . ALA A 1 326 ? 45.066 4.368 92.742 1.00 42.88 326 ALA A N 1
ATOM 2259 C CA . ALA A 1 326 ? 45.608 3.371 93.675 1.00 43.76 326 ALA A CA 1
ATOM 2260 C C . ALA A 1 326 ? 46.867 3.880 94.363 1.00 46.96 326 ALA A C 1
ATOM 2261 O O . ALA A 1 326 ? 46.967 3.846 95.595 1.00 46.51 326 ALA A O 1
ATOM 2263 N N . GLU A 1 327 ? 47.819 4.366 93.565 1.00 48.04 327 GLU A N 1
ATOM 2264 C CA . GLU A 1 327 ? 49.075 4.881 94.100 1.00 48.47 327 GLU A CA 1
ATOM 2265 C C . GLU A 1 327 ? 48.812 6.012 95.084 1.00 47.52 327 GLU A C 1
ATOM 2266 O O . GLU A 1 327 ? 49.439 6.085 96.139 1.00 44.18 327 GLU A O 1
ATOM 2272 N N . THR A 1 328 ? 47.895 6.900 94.713 1.00 45.86 328 THR A N 1
ATOM 2273 C CA . THR A 1 328 ? 47.611 8.082 95.510 1.00 46.65 328 THR A CA 1
ATOM 2274 C C . THR A 1 328 ? 46.969 7.723 96.854 1.00 46.03 328 THR A C 1
ATOM 2275 O O . THR A 1 328 ? 47.299 8.323 97.872 1.00 42.27 328 THR A O 1
ATOM 2279 N N . ILE A 1 329 ? 46.081 6.733 96.857 1.00 46.67 329 ILE A N 1
ATOM 2280 C CA . ILE A 1 329 ? 45.537 6.225 98.117 1.00 50.10 329 ILE A CA 1
ATOM 2281 C C . ILE A 1 329 ? 46.656 5.660 99.007 1.00 51.15 329 ILE A C 1
ATOM 2282 O O . ILE A 1 329 ? 46.724 5.999 100.192 1.00 52.27 329 ILE A O 1
ATOM 2287 N N . GLU A 1 330 ? 47.554 4.853 98.437 1.00 51.08 330 GLU A N 1
ATOM 2288 C CA . GLU A 1 330 ? 48.676 4.287 99.209 1.00 50.42 330 GLU A CA 1
ATOM 2289 C C . GLU A 1 330 ? 49.497 5.361 99.906 1.00 54.28 330 GLU A C 1
ATOM 2290 O O . GLU A 1 330 ? 49.905 5.181 101.056 1.00 49.88 330 GLU A O 1
ATOM 2296 N N . ILE A 1 331 ? 49.736 6.472 99.200 1.00 57.93 331 ILE A N 1
ATOM 2297 C CA . ILE A 1 331 ? 50.467 7.611 99.760 1.00 57.37 331 ILE A CA 1
ATOM 2298 C C . ILE A 1 331 ? 49.677 8.216 100.931 1.00 57.24 331 ILE A C 1
ATOM 2299 O O . ILE A 1 331 ? 50.231 8.431 102.007 1.00 55.86 331 ILE A O 1
ATOM 2304 N N . MET A 1 332 ? 48.394 8.502 100.705 1.00 58.21 332 MET A N 1
ATOM 2305 C CA . MET A 1 332 ? 47.522 9.076 101.740 1.00 58.84 332 MET A CA 1
ATOM 2306 C C . MET A 1 332 ? 47.487 8.216 102.999 1.00 59.12 332 MET A C 1
ATOM 2307 O O . MET A 1 332 ? 47.640 8.728 104.100 1.00 58.00 332 MET A O 1
ATOM 2312 N N . GLU A 1 333 ? 47.293 6.909 102.820 1.00 57.68 333 GLU A N 1
ATOM 2313 C CA . GLU A 1 333 ? 47.148 5.977 103.939 1.00 57.24 333 GLU A CA 1
ATOM 2314 C C . GLU A 1 333 ? 48.480 5.499 104.519 1.00 55.83 333 GLU A C 1
ATOM 2315 O O . GLU A 1 333 ? 48.525 4.451 105.157 1.00 59.59 333 GLU A O 1
ATOM 2321 N N . GLY A 1 334 ? 49.561 6.240 104.270 1.00 57.73 334 GLY A N 1
ATOM 2322 C CA . GLY A 1 334 ? 50.840 6.036 104.958 1.00 56.48 334 GLY A CA 1
ATOM 2323 C C . GLY A 1 334 ? 51.785 4.976 104.418 1.00 57.75 334 GLY A C 1
ATOM 2324 O O . GLY A 1 334 ? 52.774 4.659 105.075 1.00 57.08 334 GLY A O 1
ATOM 2325 N N . ARG A 1 335 ? 51.519 4.433 103.230 1.00 56.50 335 ARG A N 1
ATOM 2326 C CA . ARG A 1 335 ? 52.394 3.394 102.649 1.00 54.88 335 ARG A CA 1
ATOM 2327 C C . ARG A 1 335 ? 53.228 3.920 101.473 1.00 55.14 335 ARG A C 1
ATOM 2328 O O . ARG A 1 335 ? 53.721 3.150 100.624 1.00 52.15 335 ARG A O 1
ATOM 2336 N N . GLY A 1 336 ? 53.398 5.241 101.455 1.00 53.85 336 GLY A N 1
ATOM 2337 C CA . GLY A 1 336 ? 54.289 5.910 100.528 1.00 52.00 336 GLY A CA 1
ATOM 2338 C C . GLY A 1 336 ? 55.737 5.659 100.883 1.00 52.80 336 GLY A C 1
ATOM 2339 O O . GLY A 1 336 ? 56.064 5.349 102.031 1.00 55.65 336 GLY A O 1
ATOM 2340 N N . VAL A 1 337 ? 56.611 5.841 99.897 1.00 52.55 337 VAL A N 1
ATOM 2341 C CA . VAL A 1 337 ? 57.992 5.385 99.985 1.00 52.93 337 VAL A CA 1
ATOM 2342 C C . VAL A 1 337 ? 58.938 6.591 99.883 1.00 54.72 337 VAL A C 1
ATOM 2343 O O . VAL A 1 337 ? 58.520 7.689 99.491 1.00 51.41 337 VAL A O 1
ATOM 2347 N N . GLY A 1 338 ? 60.199 6.394 100.262 1.00 56.50 338 GLY A N 1
ATOM 2348 C CA . GLY A 1 338 ? 61.183 7.483 100.296 1.00 60.20 338 GLY A CA 1
ATOM 2349 C C . GLY A 1 338 ? 61.150 8.282 101.597 1.00 61.70 338 GLY A C 1
ATOM 2350 O O . GLY A 1 338 ? 60.245 8.108 102.408 1.00 63.69 338 GLY A O 1
ATOM 2351 N N . PRO A 1 339 ? 62.129 9.182 101.801 1.00 66.37 339 PRO A N 1
ATOM 2352 C CA . PRO A 1 339 ? 62.262 9.946 103.059 1.00 66.48 339 PRO A CA 1
ATOM 235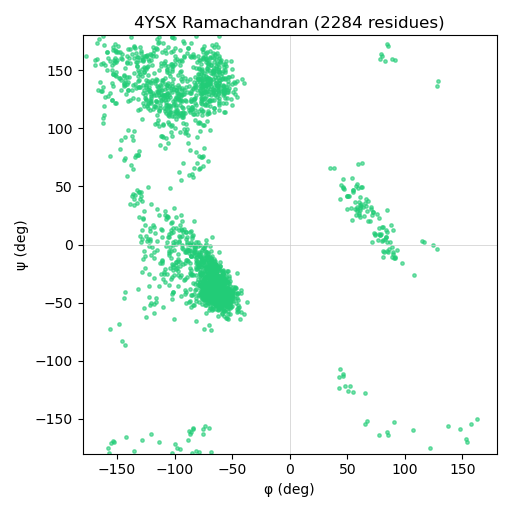3 C C . PRO A 1 339 ? 61.000 10.688 103.525 1.00 65.55 339 PRO A C 1
ATOM 2354 O O . PRO A 1 339 ? 60.788 10.846 104.726 1.00 63.80 339 PRO A O 1
ATOM 2358 N N . GLU A 1 340 ? 60.176 11.132 102.582 1.00 64.25 340 GLU A N 1
ATOM 2359 C CA . GLU A 1 340 ? 58.964 11.874 102.891 1.00 62.78 340 GLU A CA 1
ATOM 2360 C C . GLU A 1 340 ? 57.698 11.025 102.727 1.00 60.81 340 GLU A C 1
ATOM 2361 O O . GLU A 1 340 ? 56.586 11.551 102.832 1.00 58.71 340 GLU A O 1
ATOM 2367 N N . LYS A 1 341 ? 57.863 9.726 102.471 1.00 59.82 341 LYS A N 1
ATOM 2368 C CA . LYS A 1 341 ? 56.736 8.808 102.244 1.00 60.01 341 LYS A CA 1
ATOM 2369 C C . LYS A 1 341 ? 55.676 9.417 101.313 1.00 56.32 341 LYS A C 1
ATOM 2370 O O . LYS A 1 341 ? 54.489 9.446 101.637 1.00 55.75 341 LYS A O 1
ATOM 2376 N N . ASP A 1 342 ? 56.131 9.918 100.161 1.00 54.59 342 ASP A N 1
ATOM 2377 C CA . ASP A 1 342 ? 55.285 10.704 99.249 1.00 51.35 342 ASP A CA 1
ATOM 2378 C C . ASP A 1 342 ? 55.303 10.205 97.789 1.00 49.76 342 ASP A C 1
ATOM 2379 O O . ASP A 1 342 ? 54.827 10.901 96.888 1.00 52.45 342 ASP A O 1
ATOM 2384 N N . HIS A 1 343 ? 55.840 9.009 97.556 1.00 46.66 343 HIS A N 1
ATOM 2385 C CA . HIS A 1 343 ? 55.861 8.438 96.214 1.00 47.98 343 HIS A CA 1
ATOM 2386 C C . HIS A 1 343 ? 55.879 6.901 96.252 1.00 48.47 343 HIS A C 1
ATOM 2387 O O . HIS A 1 343 ? 55.652 6.320 97.315 1.00 48.90 343 HIS A O 1
ATOM 2394 N N . ILE A 1 344 ? 56.105 6.252 95.103 1.00 48.04 344 ILE A N 1
ATOM 2395 C CA . ILE A 1 344 ? 55.993 4.786 94.970 1.00 45.21 344 ILE A CA 1
ATOM 2396 C C . ILE A 1 344 ? 57.246 4.220 94.286 1.00 48.56 344 ILE A C 1
ATOM 2397 O O . ILE A 1 344 ? 57.973 4.965 93.609 1.00 44.42 344 ILE A O 1
ATOM 2402 N N . TYR A 1 345 ? 57.515 2.921 94.466 1.00 43.79 345 TYR A N 1
ATOM 2403 C CA . TYR A 1 345 ? 58.605 2.273 93.734 1.00 46.70 345 TYR A CA 1
ATOM 2404 C C . TYR A 1 345 ? 58.077 1.497 92.536 1.00 46.19 345 TYR A C 1
ATOM 2405 O O . TYR A 1 345 ? 57.067 0.793 92.638 1.00 44.90 345 TYR A O 1
ATOM 2414 N N . LEU A 1 346 ? 58.754 1.643 91.397 1.00 44.06 346 LEU A N 1
ATOM 2415 C CA . LEU A 1 346 ? 58.496 0.805 90.227 1.00 44.23 346 LEU A CA 1
ATOM 2416 C C . LEU A 1 346 ? 59.642 -0.173 90.149 1.00 44.26 346 LEU A C 1
ATOM 2417 O O . LEU A 1 346 ? 60.777 0.225 89.909 1.00 46.76 346 LEU A O 1
ATOM 2422 N N . GLN A 1 347 ? 59.352 -1.447 90.369 1.00 43.80 347 GLN A N 1
ATOM 2423 C CA . GLN A 1 347 ? 60.387 -2.460 90.433 1.00 45.96 347 GLN A CA 1
ATOM 2424 C C . GLN A 1 347 ? 60.585 -3.145 89.082 1.00 42.92 347 GLN A C 1
ATOM 2425 O O . GLN A 1 347 ? 59.628 -3.627 88.492 1.00 42.59 347 GLN A O 1
ATOM 2431 N N . LEU A 1 348 ? 61.834 -3.180 88.609 1.00 42.60 348 LEU A N 1
ATOM 2432 C CA . LEU A 1 348 ? 62.192 -3.853 87.356 1.00 45.11 348 LEU A CA 1
ATOM 2433 C C . LEU A 1 348 ? 63.321 -4.868 87.544 1.00 45.60 348 LEU A C 1
ATOM 2434 O O . LEU A 1 348 ? 63.502 -5.736 86.708 1.00 40.57 348 LEU A O 1
ATOM 2439 N N . HIS A 1 349 ? 64.082 -4.730 88.631 1.00 48.06 349 HIS A N 1
ATOM 2440 C CA . HIS A 1 349 ? 65.316 -5.493 88.849 1.00 49.22 349 HIS A CA 1
ATOM 2441 C C . HIS A 1 349 ? 65.154 -7.003 88.911 1.00 45.19 349 HIS A C 1
ATOM 2442 O O . HIS A 1 349 ? 66.131 -7.712 88.821 1.00 49.05 349 HIS A O 1
ATOM 2449 N N . HIS A 1 350 ? 63.934 -7.492 89.064 1.00 47.38 350 HIS A N 1
ATOM 2450 C CA . HIS A 1 350 ? 63.672 -8.932 88.966 1.00 48.84 350 HIS A CA 1
ATOM 2451 C C . HIS A 1 350 ? 63.706 -9.469 87.527 1.00 50.98 350 HIS A C 1
ATOM 2452 O O . HIS A 1 350 ? 63.810 -10.681 87.318 1.00 54.13 350 HIS A O 1
ATOM 2459 N N . LEU A 1 351 ? 63.605 -8.578 86.541 1.00 50.14 351 LEU A N 1
ATOM 2460 C CA . LEU A 1 351 ? 63.661 -8.965 85.132 1.00 49.54 351 LEU A CA 1
ATOM 2461 C C . LEU A 1 351 ? 65.109 -9.215 84.678 1.00 46.05 351 LEU A C 1
ATOM 2462 O O . LEU A 1 351 ? 66.045 -8.624 85.212 1.00 42.90 351 LEU A O 1
ATOM 2467 N N . PRO A 1 352 ? 65.300 -10.092 83.679 1.00 45.47 352 PRO A N 1
ATOM 2468 C CA . PRO A 1 352 ? 66.645 -10.309 83.137 1.00 47.38 352 PRO A CA 1
ATOM 2469 C C . PRO A 1 352 ? 67.253 -9.033 82.520 1.00 50.63 352 PRO A C 1
ATOM 2470 O O . PRO A 1 352 ? 66.537 -8.246 81.875 1.00 49.30 352 PRO A O 1
ATOM 2474 N N . ALA A 1 353 ? 68.558 -8.849 82.723 1.00 49.51 353 ALA A N 1
ATOM 2475 C CA . ALA A 1 353 ? 69.281 -7.691 82.209 1.00 50.81 353 ALA A CA 1
ATOM 2476 C C . ALA A 1 353 ? 69.179 -7.598 80.681 1.00 52.84 353 ALA A C 1
ATOM 2477 O O . ALA A 1 353 ? 69.118 -6.501 80.147 1.00 53.83 353 ALA A O 1
ATOM 2479 N N . GLU A 1 354 ? 69.143 -8.736 79.989 1.00 54.16 354 GLU A N 1
ATOM 2480 C CA . GLU A 1 354 ? 69.012 -8.736 78.531 1.00 57.64 354 GLU A CA 1
ATOM 2481 C C . GLU A 1 354 ? 67.650 -8.177 78.084 1.00 54.22 354 GLU A C 1
ATOM 2482 O O . GLU A 1 354 ? 67.569 -7.481 77.072 1.00 49.01 354 GLU A O 1
ATOM 2488 N N . GLN A 1 355 ? 66.589 -8.481 78.829 1.00 48.14 355 GLN A N 1
ATOM 2489 C CA . GLN A 1 355 ? 65.274 -7.954 78.511 1.00 48.52 355 GLN A CA 1
ATOM 2490 C C . GLN A 1 355 ? 65.235 -6.440 78.773 1.00 49.30 355 GLN A C 1
ATOM 2491 O O . GLN A 1 355 ? 64.727 -5.673 77.951 1.00 47.10 355 GLN A O 1
ATOM 2497 N N . LEU A 1 356 ? 65.784 -6.015 79.906 1.00 47.72 356 LEU A N 1
ATOM 2498 C CA . LEU A 1 356 ? 65.801 -4.593 80.253 1.00 49.64 356 LEU A CA 1
ATOM 2499 C C . LEU A 1 356 ? 66.502 -3.755 79.163 1.00 49.20 356 LEU A C 1
ATOM 2500 O O . LEU A 1 356 ? 65.982 -2.714 78.722 1.00 45.32 356 LEU A O 1
ATOM 2505 N N . HIS A 1 357 ? 67.660 -4.234 78.719 1.00 45.60 357 HIS A N 1
ATOM 2506 C CA . HIS A 1 357 ? 68.447 -3.556 77.690 1.00 47.31 357 HIS A CA 1
ATOM 2507 C C . HIS A 1 357 ? 67.792 -3.595 76.310 1.00 47.02 357 HIS A C 1
ATOM 2508 O O . HIS A 1 357 ? 67.844 -2.631 75.575 1.00 47.46 357 HIS A O 1
ATOM 2515 N N . GLN A 1 358 ? 67.155 -4.710 75.988 1.00 49.45 358 GLN A N 1
ATOM 2516 C CA . GLN A 1 358 ? 66.554 -4.945 74.674 1.00 53.16 358 GLN A CA 1
ATOM 2517 C C . GLN A 1 358 ? 65.219 -4.211 74.509 1.00 50.01 358 GLN A C 1
ATOM 2518 O O . GLN A 1 358 ? 64.867 -3.749 73.429 1.00 50.68 358 GLN A O 1
ATOM 2524 N N . ARG A 1 359 ? 64.473 -4.124 75.600 1.00 48.24 359 ARG A N 1
ATOM 2525 C CA . ARG A 1 359 ? 63.108 -3.636 75.578 1.00 46.07 359 ARG A CA 1
ATOM 2526 C C . ARG A 1 359 ? 62.948 -2.249 76.228 1.00 45.06 359 ARG A C 1
ATOM 2527 O O . ARG A 1 359 ? 62.010 -1.497 75.899 1.00 43.35 359 ARG A O 1
ATOM 2535 N N . LEU A 1 360 ? 63.847 -1.903 77.149 1.00 42.56 360 LEU A N 1
ATOM 2536 C CA . LEU A 1 360 ? 63.675 -0.695 77.954 1.00 41.98 360 LEU A CA 1
ATOM 2537 C C . LEU A 1 360 ? 64.941 0.139 78.090 1.00 39.80 360 LEU A C 1
ATOM 2538 O O . LEU A 1 360 ? 65.190 0.700 79.157 1.00 43.85 360 LEU A O 1
ATOM 2543 N N . PRO A 1 361 ? 65.736 0.251 77.009 1.00 38.86 361 PRO A N 1
ATOM 2544 C CA . PRO A 1 361 ? 67.031 0.922 77.168 1.00 40.53 361 PRO A CA 1
ATOM 2545 C C . PRO A 1 361 ? 66.919 2.403 77.490 1.00 39.77 361 PRO A C 1
ATOM 2546 O O . PRO A 1 361 ? 67.791 2.953 78.163 1.00 41.39 361 PRO A O 1
ATOM 2550 N N . GLY A 1 362 ? 65.871 3.038 76.988 1.00 38.73 362 GLY A N 1
ATOM 2551 C CA . GLY A 1 362 ? 65.723 4.474 77.114 1.00 40.73 362 GLY A CA 1
ATOM 2552 C C . GLY A 1 362 ? 65.496 4.883 78.549 1.00 39.92 362 GLY A C 1
ATOM 2553 O O . GLY A 1 362 ? 66.234 5.708 79.090 1.00 40.43 362 GLY A O 1
ATOM 2554 N N . ILE A 1 363 ? 64.483 4.292 79.172 1.00 39.69 363 ILE A N 1
ATOM 2555 C CA . ILE A 1 363 ? 64.204 4.564 80.582 1.00 40.35 363 ILE A CA 1
ATOM 2556 C C . ILE A 1 363 ? 65.329 4.059 81.482 1.00 40.92 363 ILE A C 1
ATOM 2557 O O . ILE A 1 363 ? 65.587 4.664 82.513 1.00 41.58 363 ILE A O 1
ATOM 2562 N N . SER A 1 364 ? 66.023 2.982 81.083 1.00 40.87 364 SER A N 1
ATOM 2563 C CA . SER A 1 364 ? 67.240 2.556 81.803 1.00 42.38 364 SER A CA 1
ATOM 2564 C C . SER A 1 364 ? 68.250 3.683 81.915 1.00 40.33 364 SER A C 1
ATOM 2565 O O . SER A 1 364 ? 68.816 3.905 82.974 1.00 41.21 364 SER A O 1
ATOM 2568 N N . GLU A 1 365 ? 68.493 4.385 80.817 1.00 41.18 365 GLU A N 1
ATOM 2569 C CA . GLU A 1 365 ? 69.400 5.522 80.851 1.00 42.40 365 GLU A CA 1
ATOM 2570 C C . GLU A 1 365 ? 68.776 6.704 81.627 1.00 39.92 365 GLU A C 1
ATOM 2571 O O . GLU A 1 365 ? 69.431 7.323 82.462 1.00 39.08 365 GLU A O 1
ATOM 2577 N N . THR A 1 366 ? 67.511 6.995 81.365 1.00 38.78 366 THR A N 1
ATOM 2578 C CA . THR A 1 366 ? 66.834 8.119 82.003 1.00 40.86 366 THR A CA 1
ATOM 2579 C C . THR A 1 366 ? 66.756 7.953 83.515 1.00 41.97 366 THR A C 1
ATOM 2580 O O . THR A 1 366 ? 66.976 8.913 84.258 1.00 40.23 366 THR A O 1
ATOM 2584 N N . ALA A 1 367 ? 66.457 6.737 83.969 1.00 42.43 367 ALA A N 1
ATOM 2585 C CA . ALA A 1 367 ? 66.405 6.460 85.408 1.00 42.15 367 ALA A CA 1
ATOM 2586 C C . ALA A 1 367 ? 67.766 6.690 86.059 1.00 43.49 367 ALA A C 1
ATOM 2587 O O . ALA A 1 367 ? 67.859 7.197 87.191 1.00 48.34 367 ALA A O 1
ATOM 2589 N N . LYS A 1 368 ? 68.817 6.338 85.330 1.00 43.21 368 LYS A N 1
ATOM 2590 C CA . LYS A 1 368 ? 70.191 6.529 85.800 1.00 47.90 368 LYS A CA 1
ATOM 2591 C C . LYS A 1 368 ? 70.585 8.013 85.847 1.00 45.39 368 LYS A C 1
ATOM 2592 O O . LYS A 1 368 ? 71.197 8.452 86.808 1.00 46.47 368 LYS A O 1
ATOM 2598 N N . ILE A 1 369 ? 70.219 8.790 84.828 1.00 44.38 369 ILE A N 1
ATOM 2599 C CA . ILE A 1 369 ? 70.578 10.216 84.796 1.00 42.91 369 ILE A CA 1
ATOM 2600 C C . ILE A 1 369 ? 69.776 11.020 85.822 1.00 42.43 369 ILE A C 1
ATOM 2601 O O . ILE A 1 369 ? 70.328 11.909 86.492 1.00 40.71 369 ILE A O 1
ATOM 2606 N N . PHE A 1 370 ? 68.482 10.721 85.938 1.00 40.11 370 PHE A N 1
ATOM 2607 C CA . PHE A 1 370 ? 67.580 11.548 86.756 1.00 42.50 370 PHE A CA 1
ATOM 2608 C C . PHE A 1 370 ? 67.255 11.051 88.172 1.00 42.32 370 PHE A C 1
ATOM 2609 O O . PHE A 1 370 ? 66.739 11.822 88.982 1.00 48.11 370 PHE A O 1
ATOM 2617 N N . ALA A 1 371 ? 67.544 9.791 88.476 1.00 43.46 371 ALA A N 1
ATOM 2618 C CA . ALA A 1 371 ? 67.313 9.268 89.828 1.00 44.11 371 ALA A CA 1
ATOM 2619 C C . ALA A 1 371 ? 68.519 8.544 90.444 1.00 44.92 371 ALA A C 1
ATOM 2620 O O . ALA A 1 371 ? 68.429 8.044 91.548 1.00 48.74 371 ALA A O 1
ATOM 2622 N N . GLY A 1 372 ? 69.650 8.494 89.748 1.00 46.68 372 GLY A N 1
ATOM 2623 C CA . GLY A 1 372 ? 70.795 7.722 90.218 1.00 45.66 372 GLY A CA 1
ATOM 2624 C C . GLY A 1 372 ? 70.483 6.233 90.367 1.00 47.52 372 GLY A C 1
ATOM 2625 O O . GLY A 1 372 ? 71.118 5.538 91.151 1.00 46.03 372 GLY A O 1
ATOM 2626 N N . VAL A 1 373 ? 69.524 5.729 89.602 1.00 48.39 373 VAL A N 1
ATOM 2627 C CA . VAL A 1 373 ? 69.064 4.354 89.780 1.00 49.47 373 VAL A CA 1
ATOM 2628 C C . VAL A 1 373 ? 69.559 3.463 88.665 1.00 47.28 373 VAL A C 1
ATOM 2629 O O . VAL A 1 373 ? 69.389 3.783 87.487 1.00 46.56 373 VAL A O 1
ATOM 2633 N N . ASP A 1 374 ? 70.157 2.340 89.058 1.00 48.52 374 ASP A N 1
ATOM 2634 C CA . ASP A 1 374 ? 70.473 1.241 88.154 1.00 45.89 374 ASP A CA 1
ATOM 2635 C C . ASP A 1 374 ? 69.281 0.292 88.222 1.00 49.08 374 ASP A C 1
ATOM 2636 O O . ASP A 1 374 ? 69.079 -0.367 89.252 1.00 47.47 374 ASP A O 1
ATOM 2641 N N . VAL A 1 375 ? 68.495 0.221 87.139 1.00 45.77 375 VAL A N 1
ATOM 2642 C CA . VAL A 1 375 ? 67.264 -0.588 87.139 1.00 46.52 375 VAL A CA 1
ATOM 2643 C C . VAL A 1 375 ? 67.477 -2.111 87.231 1.00 49.68 375 VAL A C 1
ATOM 2644 O O . VAL A 1 375 ? 66.519 -2.842 87.508 1.00 47.24 375 VAL A O 1
ATOM 2648 N N . THR A 1 376 ? 68.699 -2.598 86.984 1.00 50.15 376 THR A N 1
ATOM 2649 C CA . THR A 1 376 ? 68.997 -4.022 87.210 1.00 51.09 376 THR A CA 1
ATOM 2650 C C . THR A 1 376 ? 69.091 -4.339 88.707 1.00 51.65 376 THR A C 1
ATOM 2651 O O . THR A 1 376 ? 69.128 -5.505 89.086 1.00 56.24 376 THR A O 1
ATOM 2655 N N . LYS A 1 377 ? 69.135 -3.313 89.550 1.00 52.70 377 LYS A N 1
ATOM 2656 C CA . LYS A 1 377 ? 69.434 -3.494 90.971 1.00 56.07 377 LYS A CA 1
ATOM 2657 C C . LYS A 1 377 ? 68.468 -2.782 91.928 1.00 54.38 377 LYS A C 1
ATOM 2658 O O . LYS A 1 377 ? 68.133 -3.332 92.972 1.00 51.73 377 LYS A O 1
ATOM 2664 N N . GLU A 1 378 ? 68.023 -1.576 91.567 1.00 55.81 378 GLU A N 1
ATOM 2665 C CA . GLU A 1 378 ? 67.190 -0.725 92.432 1.00 52.80 378 GLU A CA 1
ATOM 2666 C C . GLU A 1 378 ? 65.868 -0.324 91.746 1.00 48.23 378 GLU A C 1
ATOM 2667 O O . GLU A 1 378 ? 65.797 -0.238 90.522 1.00 46.83 378 GLU A O 1
ATOM 2673 N N . PRO A 1 379 ? 64.810 -0.057 92.531 1.00 47.39 379 PRO A N 1
ATOM 2674 C CA . PRO A 1 379 ? 63.562 0.390 91.908 1.00 44.74 379 PRO A CA 1
ATOM 2675 C C . PRO A 1 379 ? 63.599 1.880 91.537 1.00 43.64 379 PRO A C 1
ATOM 2676 O O . PRO A 1 379 ? 64.402 2.634 92.077 1.00 43.68 379 PRO A O 1
ATOM 2680 N N . ILE A 1 380 ? 62.702 2.296 90.655 1.00 44.01 380 ILE A N 1
ATOM 2681 C CA . ILE A 1 380 ? 62.602 3.691 90.238 1.00 45.03 380 ILE A CA 1
ATOM 2682 C C . ILE A 1 380 ? 61.566 4.399 91.086 1.00 44.58 380 ILE A C 1
ATOM 2683 O O . ILE A 1 380 ? 60.440 3.921 91.190 1.00 44.30 380 ILE A O 1
ATOM 2688 N N . PRO A 1 381 ? 61.926 5.549 91.683 1.00 43.97 381 PRO A N 1
ATOM 2689 C CA . PRO A 1 381 ? 60.923 6.295 92.428 1.00 42.91 381 PRO A CA 1
ATOM 2690 C C . PRO A 1 381 ? 59.999 7.060 91.485 1.00 46.07 381 PRO A C 1
ATOM 2691 O O . PRO A 1 381 ? 60.460 7.886 90.686 1.00 47.10 381 PRO A O 1
ATOM 2695 N N . VAL A 1 382 ? 58.703 6.774 91.592 1.00 47.56 382 VAL A N 1
ATOM 2696 C CA . VAL A 1 382 ? 57.700 7.302 90.688 1.00 45.92 382 VAL A CA 1
ATOM 2697 C C . VAL A 1 382 ? 56.476 7.837 91.416 1.00 45.78 382 VAL A C 1
ATOM 2698 O O . VAL A 1 382 ? 56.236 7.558 92.602 1.00 45.06 382 VAL A O 1
ATOM 2702 N N . ILE A 1 383 ? 55.693 8.605 90.680 1.00 44.33 383 ILE A N 1
ATOM 2703 C CA . ILE A 1 383 ? 54.461 9.159 91.194 1.00 45.19 383 ILE A CA 1
ATOM 2704 C C . ILE A 1 383 ? 53.564 9.515 90.002 1.00 43.22 383 ILE A C 1
ATOM 2705 O O . ILE A 1 383 ? 54.079 9.821 88.923 1.00 45.34 383 ILE A O 1
ATOM 2710 N N . PRO A 1 384 ? 52.231 9.450 90.179 1.00 41.12 384 PRO A N 1
ATOM 2711 C CA . PRO A 1 384 ? 51.325 9.939 89.160 1.00 41.33 384 PRO A CA 1
ATOM 2712 C C . PRO A 1 384 ? 51.636 11.373 88.744 1.00 40.49 384 PRO A C 1
ATOM 2713 O O . PRO A 1 384 ? 51.903 12.216 89.602 1.00 42.24 384 PRO A O 1
ATOM 2717 N N . THR A 1 385 ? 51.634 11.619 87.435 1.00 38.21 385 THR A N 1
ATOM 2718 C CA . THR A 1 385 ? 52.051 12.903 86.878 1.00 38.92 385 THR A CA 1
ATOM 2719 C C . THR A 1 385 ? 51.194 13.250 85.652 1.00 37.98 385 THR A C 1
ATOM 2720 O O . THR A 1 385 ? 50.930 12.395 84.798 1.00 37.96 385 THR A O 1
ATOM 2724 N N . VAL A 1 386 ? 50.766 14.506 85.577 1.00 37.83 386 VAL A N 1
ATOM 2725 C CA . VAL A 1 386 ? 49.942 15.006 84.466 1.00 35.34 386 VAL A CA 1
ATOM 2726 C C . VAL A 1 386 ? 50.630 14.707 83.127 1.00 34.89 386 VAL A C 1
ATOM 2727 O O . VAL A 1 386 ? 51.824 14.924 82.975 1.00 33.43 386 VAL A O 1
ATOM 2731 N N . HIS A 1 387 ? 49.887 14.173 82.171 1.00 36.13 387 HIS A N 1
ATOM 2732 C CA . HIS A 1 387 ? 50.537 13.465 81.053 1.00 39.32 387 HIS A CA 1
ATOM 2733 C C . HIS A 1 387 ? 49.873 13.641 79.697 1.00 39.66 387 HIS A C 1
ATOM 2734 O O . HIS A 1 387 ? 50.572 13.783 78.696 1.00 42.49 387 HIS A O 1
ATOM 2741 N N . TYR A 1 388 ? 48.542 13.611 79.658 1.00 38.09 388 TYR A N 1
ATOM 2742 C CA . TYR A 1 388 ? 47.808 13.640 78.400 1.00 38.34 388 TYR A CA 1
ATOM 2743 C C . TYR A 1 388 ? 46.438 14.291 78.563 1.00 39.18 388 TYR A C 1
ATOM 2744 O O . TYR A 1 388 ? 45.769 14.136 79.601 1.00 38.41 388 TYR A O 1
ATOM 2753 N N . ASN A 1 389 ? 46.012 14.998 77.522 1.00 37.36 389 ASN A N 1
ATOM 2754 C CA . ASN A 1 389 ? 44.720 15.669 77.533 1.00 39.07 389 ASN A CA 1
ATOM 2755 C C . ASN A 1 389 ? 43.730 15.021 76.591 1.00 41.79 389 ASN A C 1
ATOM 2756 O O . ASN A 1 389 ? 43.809 15.227 75.368 1.00 42.92 389 ASN A O 1
ATOM 2761 N N . MET A 1 390 ? 42.779 14.258 77.131 1.00 42.90 390 MET A N 1
ATOM 2762 C CA . MET A 1 390 ? 41.748 13.711 76.241 1.00 46.09 390 MET A CA 1
ATOM 2763 C C . MET A 1 390 ? 40.774 14.775 75.768 1.00 41.03 390 MET A C 1
ATOM 2764 O O . MET A 1 390 ? 40.147 14.610 74.741 1.00 44.89 390 MET A O 1
ATOM 2769 N N . GLY A 1 391 ? 40.670 15.880 76.484 1.00 41.74 391 GLY A N 1
ATOM 2770 C CA . GLY A 1 391 ? 39.850 16.983 76.010 1.00 41.25 391 GLY A CA 1
ATOM 2771 C C . GLY A 1 391 ? 40.506 17.750 74.872 1.00 39.03 391 GLY A C 1
ATOM 2772 O O . GLY A 1 391 ? 41.685 17.559 74.583 1.00 36.00 391 GLY A O 1
ATOM 2773 N N . GLY A 1 392 ? 39.740 18.646 74.253 1.00 41.52 392 GLY A N 1
ATOM 2774 C CA . GLY A 1 392 ? 40.257 19.503 73.197 1.00 39.61 392 GLY A CA 1
ATOM 2775 C C . GLY A 1 392 ? 39.171 20.023 72.287 1.00 42.82 392 GLY A C 1
ATOM 2776 O O . GLY A 1 392 ? 37.997 20.131 72.678 1.00 42.25 392 GLY A O 1
ATOM 2777 N N . ILE A 1 393 ? 39.573 20.330 71.059 1.00 42.15 393 ILE A N 1
ATOM 2778 C CA . ILE A 1 393 ? 38.679 20.903 70.072 1.00 41.29 393 ILE A CA 1
ATOM 2779 C C . ILE A 1 393 ? 37.724 19.830 69.581 1.00 39.41 393 ILE A C 1
ATOM 2780 O O . ILE A 1 393 ? 38.160 18.834 69.015 1.00 40.74 393 ILE A O 1
ATOM 2785 N N . PRO A 1 394 ? 36.411 20.037 69.761 1.00 39.49 394 PRO A N 1
ATOM 2786 C CA . PRO A 1 394 ? 35.483 18.989 69.328 1.00 39.92 394 PRO A CA 1
ATOM 2787 C C . PRO A 1 394 ? 35.400 18.819 67.813 1.00 40.93 394 PRO A C 1
ATOM 2788 O O . PRO A 1 394 ? 35.273 19.801 67.078 1.00 41.57 394 PRO A O 1
ATOM 2792 N N . THR A 1 395 ? 35.451 17.575 67.361 1.00 41.52 395 THR A N 1
ATOM 2793 C CA . THR A 1 395 ? 35.233 17.264 65.960 1.00 44.11 395 THR A CA 1
ATOM 2794 C C . THR A 1 395 ? 34.189 16.148 65.824 1.00 45.16 395 THR A C 1
ATOM 2795 O O . THR A 1 395 ? 33.854 15.478 66.803 1.00 43.19 395 THR A O 1
ATOM 2799 N N . ASN A 1 396 ? 33.694 15.959 64.603 1.00 44.93 396 ASN A N 1
ATOM 2800 C CA . ASN A 1 396 ? 32.984 14.726 64.227 1.00 45.98 396 ASN A CA 1
ATOM 2801 C C . ASN A 1 396 ? 33.998 13.636 63.878 1.00 46.76 396 ASN A C 1
ATOM 2802 O O . ASN A 1 396 ? 35.202 13.870 63.960 1.00 49.97 396 ASN A O 1
ATOM 2807 N N . TYR A 1 397 ? 33.530 12.462 63.460 1.00 49.32 397 TYR A N 1
ATOM 2808 C CA . TYR A 1 397 ? 34.434 11.337 63.168 1.00 49.71 397 TYR A CA 1
ATOM 2809 C C . TYR A 1 397 ? 35.379 11.620 61.997 1.00 48.55 397 TYR A C 1
ATOM 2810 O O . TYR A 1 397 ? 36.411 10.975 61.869 1.00 45.95 397 TYR A O 1
ATOM 2819 N N . LYS A 1 398 ? 35.010 12.566 61.133 1.00 51.02 398 LYS A N 1
ATOM 2820 C CA . LYS A 1 398 ? 35.849 12.951 59.988 1.00 51.86 398 LYS A CA 1
ATOM 2821 C C . LYS A 1 398 ? 36.908 14.005 60.367 1.00 49.68 398 LYS A C 1
ATOM 2822 O O . LYS A 1 398 ? 37.593 14.516 59.491 1.00 47.71 398 LYS A O 1
ATOM 2828 N N . ALA A 1 399 ? 37.003 14.341 61.655 1.00 45.77 399 ALA A N 1
ATOM 2829 C CA . ALA A 1 399 ? 37.981 15.310 62.183 1.00 44.58 399 ALA A CA 1
ATOM 2830 C C . ALA A 1 399 ? 37.700 16.748 61.754 1.00 43.60 399 ALA A C 1
ATOM 2831 O O . ALA A 1 399 ? 38.590 17.600 61.785 1.00 44.59 399 ALA A O 1
ATOM 2833 N N . GLN A 1 400 ? 36.463 17.008 61.356 1.00 45.34 400 GLN A N 1
ATOM 2834 C CA . GLN A 1 400 ? 36.013 18.359 61.041 1.00 47.45 400 GLN A CA 1
ATOM 2835 C C . GLN A 1 400 ? 35.541 18.994 62.321 1.00 43.20 400 GLN A C 1
ATOM 2836 O O . GLN A 1 400 ? 34.768 18.402 63.058 1.00 46.01 400 GLN A O 1
ATOM 2842 N N . VAL A 1 401 ? 36.007 20.201 62.594 1.00 43.20 401 VAL A N 1
ATOM 2843 C CA . VAL A 1 401 ? 35.675 20.858 63.849 1.00 43.15 401 VAL A CA 1
ATOM 2844 C C . VAL A 1 401 ? 34.204 21.205 63.834 1.00 43.76 401 VAL A C 1
ATOM 2845 O O . VAL A 1 401 ? 33.671 21.580 62.798 1.00 43.64 401 VAL A O 1
ATOM 2849 N N . ILE A 1 402 ? 33.561 21.057 64.988 1.00 47.77 402 ILE A N 1
ATOM 2850 C CA . ILE A 1 402 ? 32.134 21.321 65.129 1.00 48.24 402 ILE A CA 1
ATOM 2851 C C . ILE A 1 402 ? 31.787 22.297 66.257 1.00 48.65 402 ILE A C 1
ATOM 2852 O O . ILE A 1 402 ? 32.505 22.430 67.261 1.00 44.71 402 ILE A O 1
ATOM 2857 N N . LYS A 1 403 ? 30.666 22.978 66.062 1.00 49.32 403 LYS A N 1
ATOM 2858 C CA . LYS A 1 403 ? 30.005 23.711 67.126 1.00 52.58 403 LYS A CA 1
ATOM 2859 C C . LYS A 1 403 ? 28.689 23.001 67.358 1.00 50.73 403 LYS A C 1
ATOM 2860 O O . LYS A 1 403 ? 28.137 22.401 66.438 1.00 51.56 403 LYS A O 1
ATOM 2866 N N . TYR A 1 404 ? 28.198 23.053 68.588 1.00 51.66 404 TYR A N 1
ATOM 2867 C CA . TYR A 1 404 ? 26.970 22.364 68.940 1.00 54.52 404 TYR A CA 1
ATOM 2868 C C . TYR A 1 404 ? 25.986 23.275 69.673 1.00 53.56 404 TYR A C 1
ATOM 2869 O O . TYR A 1 404 ? 26.369 24.020 70.570 1.00 53.37 404 TYR A O 1
ATOM 2878 N N . THR A 1 405 ? 24.718 23.188 69.272 1.00 55.97 405 THR A N 1
ATOM 2879 C CA . THR A 1 405 ? 23.578 23.648 70.088 1.00 57.34 405 THR A CA 1
ATOM 2880 C C . THR A 1 405 ? 22.547 22.524 70.191 1.00 58.35 405 THR A C 1
ATOM 2881 O O . THR A 1 405 ? 22.422 21.700 69.271 1.00 56.67 405 THR A O 1
ATOM 2885 N N . LYS A 1 406 ? 21.805 22.508 71.297 1.00 58.65 406 LYS A N 1
ATOM 2886 C CA . LYS A 1 406 ? 20.688 21.579 71.480 1.00 61.58 406 LYS A CA 1
ATOM 2887 C C . LYS A 1 406 ? 19.706 21.569 70.292 1.00 62.25 406 LYS A C 1
ATOM 2888 O O . LYS A 1 406 ? 19.286 20.510 69.843 1.00 57.33 406 LYS A O 1
ATOM 2894 N N . GLU A 1 407 ? 19.386 22.747 69.764 1.00 67.14 407 GLU A N 1
ATOM 2895 C CA . GLU A 1 407 ? 18.370 22.898 68.706 1.00 73.63 407 GLU A CA 1
ATOM 2896 C C . GLU A 1 407 ? 18.859 22.401 67.335 1.00 72.30 407 GLU A C 1
ATOM 2897 O O . GLU A 1 407 ? 18.138 21.682 66.645 1.00 74.47 407 GLU A O 1
ATOM 2903 N N . GLY A 1 408 ? 20.088 22.772 66.959 1.00 71.19 408 GLY A N 1
ATOM 2904 C CA . GLY A 1 408 ? 20.653 22.446 65.631 1.00 66.02 408 GLY A CA 1
ATOM 2905 C C . GLY A 1 408 ? 21.623 21.272 65.576 1.00 64.01 408 GLY A C 1
ATOM 2906 O O . GLY A 1 408 ? 22.069 20.871 64.491 1.00 60.01 408 GLY A O 1
ATOM 2907 N N . GLY A 1 409 ? 21.945 20.711 66.737 1.00 62.02 409 GLY A N 1
ATOM 2908 C CA . GLY A 1 409 ? 22.925 19.635 66.828 1.00 64.91 409 GLY A CA 1
ATOM 2909 C C . GLY A 1 409 ? 24.317 20.104 66.442 1.00 62.19 409 GLY A C 1
ATOM 2910 O O . GLY A 1 409 ? 24.634 21.299 66.555 1.00 61.27 409 GLY A O 1
ATOM 2911 N N . ASP A 1 410 ? 25.136 19.158 65.984 1.00 56.83 410 ASP A N 1
ATOM 2912 C CA . ASP A 1 410 ? 26.483 19.439 65.489 1.00 54.57 410 ASP A CA 1
ATOM 2913 C C . ASP A 1 410 ? 26.476 20.190 64.151 1.00 55.13 410 ASP A C 1
ATOM 2914 O O . ASP A 1 410 ? 25.890 19.700 63.179 1.00 49.24 410 ASP A O 1
ATOM 2919 N N . LYS A 1 411 ? 27.154 21.348 64.108 1.00 56.37 411 LYS A N 1
ATOM 2920 C CA . LYS A 1 411 ? 27.420 22.100 62.865 1.00 58.66 411 LYS A CA 1
ATOM 2921 C C . LYS A 1 411 ? 28.928 22.270 62.633 1.00 55.27 411 LYS A C 1
ATOM 2922 O O . LYS A 1 411 ? 29.624 22.832 63.474 1.00 52.75 411 LYS A O 1
ATOM 2928 N N . ILE A 1 412 ? 29.436 21.824 61.489 1.00 53.49 412 ILE A N 1
ATOM 2929 C CA . ILE A 1 412 ? 30.864 21.947 61.226 1.00 51.93 412 ILE A CA 1
ATOM 2930 C C . ILE A 1 412 ? 31.256 23.406 61.023 1.00 53.24 412 ILE A C 1
ATOM 2931 O O . ILE A 1 412 ? 30.515 24.170 60.385 1.00 49.91 412 ILE A O 1
ATOM 2936 N N . VAL A 1 413 ? 32.415 23.787 61.573 1.00 49.06 413 VAL A N 1
ATOM 2937 C CA . VAL A 1 413 ? 33.048 25.049 61.232 1.00 45.82 413 VAL A CA 1
ATOM 2938 C C . VAL A 1 413 ? 33.694 24.884 59.863 1.00 44.46 413 VAL A C 1
ATOM 2939 O O . VAL A 1 413 ? 34.671 24.145 59.722 1.00 42.89 413 VAL A O 1
ATOM 2943 N N . PRO A 1 414 ? 33.160 25.574 58.837 1.00 45.69 414 PRO A N 1
ATOM 2944 C CA . PRO A 1 414 ? 33.748 25.359 57.513 1.00 43.02 414 PRO A CA 1
ATOM 2945 C C . PRO A 1 414 ? 35.226 25.735 57.462 1.00 41.56 414 PRO A C 1
ATOM 2946 O O . PRO A 1 414 ? 35.639 26.717 58.081 1.00 42.74 414 PRO A O 1
ATOM 2950 N N . GLY A 1 415 ? 36.008 24.949 56.731 1.00 44.15 415 GLY A N 1
ATOM 2951 C CA . GLY A 1 415 ? 37.438 25.219 56.528 1.00 44.96 415 GLY A CA 1
ATOM 2952 C C . GLY A 1 415 ? 38.389 24.582 57.533 1.00 43.35 415 GLY A C 1
ATOM 2953 O O . GLY A 1 415 ? 39.600 24.558 57.316 1.00 46.39 415 GLY A O 1
ATOM 2954 N N . LEU A 1 416 ? 37.849 24.052 58.625 1.00 42.93 416 LEU A N 1
ATOM 2955 C CA . LEU A 1 416 ? 38.653 23.802 59.816 1.00 41.93 416 LEU A CA 1
ATOM 2956 C C . LEU A 1 416 ? 38.588 22.370 60.320 1.00 41.09 416 LEU A C 1
ATOM 2957 O O . LEU A 1 416 ? 37.506 21.841 60.577 1.00 42.54 416 LEU A O 1
ATOM 2962 N N . TYR A 1 417 ? 39.767 21.776 60.474 1.00 41.47 417 TYR A N 1
ATOM 2963 C CA . TYR A 1 417 ? 39.934 20.411 60.977 1.00 41.10 417 TYR A CA 1
ATOM 2964 C C . TYR A 1 417 ? 40.869 20.454 62.195 1.00 39.74 417 TYR A C 1
ATOM 2965 O O . TYR A 1 417 ? 41.591 21.437 62.408 1.00 37.23 417 TYR A O 1
ATOM 2974 N N . ALA A 1 418 ? 40.842 19.379 62.977 1.00 38.60 418 ALA A N 1
ATOM 2975 C CA . ALA A 1 418 ? 41.722 19.207 64.129 1.00 38.01 418 ALA A CA 1
ATOM 2976 C C . ALA A 1 418 ? 42.071 17.721 64.309 1.00 38.09 418 ALA A C 1
ATOM 2977 O O . ALA A 1 418 ? 41.230 16.843 64.100 1.00 35.57 418 ALA A O 1
ATOM 2979 N N . CYS A 1 419 ? 43.312 17.440 64.674 1.00 36.51 419 CYS A N 1
ATOM 2980 C CA . CYS A 1 419 ? 43.690 16.089 65.008 1.00 38.80 419 CYS A CA 1
ATOM 2981 C C . CYS A 1 419 ? 44.847 16.068 66.002 1.00 39.00 419 CYS A C 1
ATOM 2982 O O . CYS A 1 419 ? 45.410 17.101 66.344 1.00 38.74 419 CYS A O 1
ATOM 2985 N N . GLY A 1 420 ? 45.173 14.877 66.486 1.00 37.58 420 GLY A N 1
ATOM 2986 C CA . GLY A 1 420 ? 46.152 14.734 67.548 1.00 38.06 420 GLY A CA 1
ATOM 2987 C C . GLY A 1 420 ? 45.575 15.082 68.909 1.00 35.63 420 GLY A C 1
ATOM 2988 O O . GLY A 1 420 ? 44.353 15.173 69.072 1.00 33.83 420 GLY A O 1
ATOM 2989 N N . GLU A 1 421 ? 46.467 15.296 69.874 1.00 33.64 421 GLU A N 1
ATOM 2990 C CA . GLU A 1 421 ? 46.075 15.537 71.259 1.00 35.68 421 GLU A CA 1
ATOM 2991 C C . GLU A 1 421 ? 45.276 16.819 71.434 1.00 35.42 421 GLU A C 1
ATOM 2992 O O . GLU A 1 421 ? 44.505 16.933 72.383 1.00 35.24 421 GLU A O 1
ATOM 2998 N N . CYS A 1 422 ? 45.415 17.772 70.516 1.00 37.58 422 CYS A N 1
ATOM 2999 C CA . CYS A 1 422 ? 44.619 19.006 70.608 1.00 38.53 422 CYS A CA 1
ATOM 3000 C C . CYS A 1 422 ? 43.128 18.760 70.335 1.00 38.31 422 CYS A C 1
ATOM 3001 O O . CYS A 1 422 ? 42.292 19.564 70.709 1.00 38.87 422 CYS A O 1
ATOM 3004 N N . ALA A 1 423 ? 42.796 17.638 69.702 1.00 41.35 423 ALA A N 1
ATOM 3005 C CA . ALA A 1 423 ? 41.401 17.325 69.338 1.00 40.26 423 ALA A CA 1
ATOM 3006 C C . ALA A 1 423 ? 40.655 16.566 70.434 1.00 41.68 423 ALA A C 1
ATOM 3007 O O . ALA A 1 423 ? 41.260 16.059 71.393 1.00 41.67 423 ALA A O 1
ATOM 3009 N N . CYS A 1 424 ? 39.330 16.538 70.289 1.00 42.82 424 CYS A N 1
ATOM 3010 C CA . CYS A 1 424 ? 38.451 15.661 71.056 1.00 42.69 424 CYS A CA 1
ATOM 3011 C C . CYS A 1 424 ? 37.427 15.061 70.105 1.00 41.62 424 CYS A C 1
ATOM 3012 O O . CYS A 1 424 ? 36.370 15.617 69.895 1.00 39.31 424 CYS A O 1
ATOM 3015 N N . HIS A 1 425 ? 37.770 13.908 69.538 1.00 40.74 425 HIS A N 1
ATOM 3016 C CA . HIS A 1 425 ? 36.996 13.311 68.466 1.00 39.39 425 HIS A CA 1
ATOM 3017 C C . HIS A 1 425 ? 35.604 12.714 68.817 1.00 40.67 425 HIS A C 1
ATOM 3018 O O . HIS A 1 425 ? 34.724 12.800 67.969 1.00 40.49 425 HIS A O 1
ATOM 3025 N N . SER A 1 426 ? 35.369 12.078 69.975 1.00 38.87 426 SER A N 1
ATOM 3026 C CA . SER A 1 426 ? 36.343 11.749 71.017 1.00 37.98 426 SER A CA 1
ATOM 3027 C C . SER A 1 426 ? 36.691 10.264 71.018 1.00 39.26 426 SER A C 1
ATOM 3028 O O . SER A 1 426 ? 35.825 9.427 71.291 1.00 37.18 426 SER A O 1
ATOM 3031 N N . VAL A 1 427 ? 37.956 9.940 70.756 1.00 37.96 427 VAL A N 1
ATOM 3032 C CA . VAL A 1 427 ? 38.384 8.544 70.741 1.00 39.25 427 VAL A CA 1
ATOM 3033 C C . VAL A 1 427 ? 38.825 8.038 72.109 1.00 40.97 427 VAL A C 1
ATOM 3034 O O . VAL A 1 427 ? 38.957 6.828 72.289 1.00 42.35 427 VAL A O 1
ATOM 3038 N N . HIS A 1 428 ? 39.051 8.940 73.066 1.00 39.88 428 HIS A N 1
ATOM 3039 C CA . HIS A 1 428 ? 39.507 8.524 74.392 1.00 43.71 428 HIS A CA 1
ATOM 3040 C C . HIS A 1 428 ? 38.493 8.696 75.526 1.00 44.24 428 HIS A C 1
ATOM 3041 O O . HIS A 1 428 ? 38.699 8.166 76.628 1.00 43.13 428 HIS A O 1
ATOM 3048 N N . GLY A 1 429 ? 37.425 9.444 75.265 1.00 43.11 429 GLY A N 1
ATOM 3049 C CA . GLY A 1 429 ? 36.401 9.713 76.267 1.00 43.64 429 GLY A CA 1
ATOM 3050 C C . GLY A 1 429 ? 37.013 10.203 77.548 1.00 41.59 429 GLY A C 1
ATOM 3051 O O . GLY A 1 429 ? 37.801 11.146 77.518 1.00 39.94 429 GLY A O 1
ATOM 3052 N N . ALA A 1 430 ? 36.691 9.538 78.663 1.00 40.86 430 ALA A N 1
ATOM 3053 C CA . ALA A 1 430 ? 37.174 9.952 79.998 1.00 41.61 430 ALA A CA 1
ATOM 3054 C C . ALA A 1 430 ? 38.512 9.349 80.388 1.00 40.41 430 ALA A C 1
ATOM 3055 O O . ALA A 1 430 ? 39.042 9.656 81.450 1.00 39.50 430 ALA A O 1
ATOM 3057 N N . ASN A 1 431 ? 39.050 8.460 79.565 1.00 41.39 431 ASN A N 1
ATOM 3058 C CA . ASN A 1 431 ? 40.342 7.897 79.878 1.00 43.82 431 ASN A CA 1
ATOM 3059 C C . ASN A 1 431 ? 41.008 7.280 78.676 1.00 43.80 431 ASN A C 1
ATOM 3060 O O . ASN A 1 431 ? 40.510 6.321 78.085 1.00 47.78 431 ASN A O 1
ATOM 3065 N N . ARG A 1 432 ? 42.165 7.825 78.343 1.00 41.78 432 ARG A N 1
ATOM 3066 C CA . ARG A 1 432 ? 42.877 7.393 77.187 1.00 42.36 432 ARG A CA 1
ATOM 3067 C C . ARG A 1 432 ? 43.630 6.112 77.525 1.00 41.03 432 ARG A C 1
ATOM 3068 O O . ARG A 1 432 ? 44.280 6.016 78.564 1.00 42.67 432 ARG A O 1
ATOM 3076 N N . LEU A 1 433 ? 43.518 5.133 76.639 1.00 40.58 433 LEU A N 1
ATOM 3077 C CA . LEU A 1 433 ? 44.228 3.868 76.766 1.00 43.00 433 LEU A CA 1
ATOM 3078 C C . LEU A 1 433 ? 45.672 4.043 76.272 1.00 42.27 433 LEU A C 1
ATOM 3079 O O . LEU A 1 433 ? 45.935 4.738 75.288 1.00 41.39 433 LEU A O 1
ATOM 3084 N N . GLY A 1 434 ? 46.614 3.435 76.971 1.00 40.09 434 GLY A N 1
ATOM 3085 C CA . GLY A 1 434 ? 48.014 3.487 76.570 1.00 40.35 434 GLY A CA 1
ATOM 3086 C C . GLY A 1 434 ? 48.249 2.999 75.148 1.00 40.22 434 GLY A C 1
ATOM 3087 O O . GLY A 1 434 ? 47.710 1.964 74.731 1.00 37.87 434 GLY A O 1
ATOM 3088 N N . ALA A 1 435 ? 49.073 3.754 74.419 1.00 38.90 435 ALA A N 1
ATOM 3089 C CA . ALA A 1 435 ? 49.459 3.467 73.042 1.00 38.76 435 ALA A CA 1
ATOM 3090 C C . ALA A 1 435 ? 48.367 3.720 71.997 1.00 38.19 435 ALA A C 1
ATOM 3091 O O . ALA A 1 435 ? 48.528 3.363 70.830 1.00 37.66 435 ALA A O 1
ATOM 3093 N N . ASN A 1 436 ? 47.270 4.348 72.406 1.00 38.58 436 ASN A N 1
ATOM 3094 C CA . ASN A 1 436 ? 46.216 4.728 71.474 1.00 40.45 436 ASN A CA 1
ATOM 3095 C C . ASN A 1 436 ? 46.425 6.128 70.895 1.00 39.18 436 ASN A C 1
ATOM 3096 O O . ASN A 1 436 ? 45.797 6.466 69.913 1.00 38.73 436 ASN A O 1
ATOM 3101 N N . SER A 1 437 ? 47.319 6.920 71.476 1.00 38.70 437 SER A N 1
ATOM 3102 C CA . SER A 1 437 ? 47.452 8.325 71.077 1.00 39.50 437 SER A CA 1
ATOM 3103 C C . SER A 1 437 ? 48.374 8.504 69.881 1.00 36.16 437 SER A C 1
ATOM 3104 O O . SER A 1 437 ? 48.075 9.264 68.977 1.00 37.13 437 SER A O 1
ATOM 3107 N N . LEU A 1 438 ? 49.507 7.824 69.860 1.00 37.25 438 LEU A N 1
ATOM 3108 C CA . LEU A 1 438 ? 50.303 7.840 68.642 1.00 38.60 438 LEU A CA 1
ATOM 3109 C C . LEU A 1 438 ? 49.457 7.282 67.514 1.00 38.11 438 LEU A C 1
ATOM 3110 O O . LEU A 1 438 ? 49.607 7.674 66.369 1.00 38.30 438 LEU A O 1
ATOM 3115 N N . LEU A 1 439 ? 48.582 6.340 67.849 1.00 39.40 439 LEU A N 1
ATOM 3116 C CA . LEU A 1 439 ? 47.706 5.716 66.862 1.00 42.04 439 LEU A CA 1
ATOM 3117 C C . LEU A 1 439 ? 46.717 6.743 66.366 1.00 42.96 439 LEU A C 1
ATOM 3118 O O . LEU A 1 439 ? 46.491 6.898 65.164 1.00 39.65 439 LEU A O 1
ATOM 3123 N N . ASP A 1 440 ? 46.114 7.417 67.342 1.00 41.25 440 ASP A N 1
ATOM 3124 C CA . ASP A 1 440 ? 45.138 8.445 67.118 1.00 43.05 440 ASP A CA 1
ATOM 3125 C C . ASP A 1 440 ? 45.696 9.496 66.149 1.00 42.53 440 ASP A C 1
ATOM 3126 O O . ASP A 1 440 ? 45.052 9.848 65.146 1.00 40.84 440 ASP A O 1
ATOM 3131 N N . ALA A 1 441 ? 46.902 9.974 66.445 1.00 38.74 441 ALA A N 1
ATOM 3132 C CA . ALA A 1 441 ? 47.511 11.049 65.663 1.00 39.94 441 ALA A CA 1
ATOM 3133 C C . ALA A 1 441 ? 47.719 10.640 64.202 1.00 38.74 441 ALA A C 1
ATOM 3134 O O . ALA A 1 441 ? 47.466 11.418 63.290 1.00 37.80 441 ALA A O 1
ATOM 3136 N N . VAL A 1 442 ? 48.174 9.416 63.981 1.00 39.01 442 VAL A N 1
ATOM 3137 C CA . VAL A 1 442 ? 48.465 8.958 62.623 1.00 39.49 442 VAL A CA 1
ATOM 3138 C C . VAL A 1 442 ? 47.158 8.692 61.883 1.00 40.61 442 VAL A C 1
ATOM 3139 O O . VAL A 1 442 ? 46.976 9.123 60.737 1.00 40.14 442 VAL A O 1
ATOM 3143 N N . VAL A 1 443 ? 46.240 7.999 62.554 1.00 37.76 443 VAL A N 1
ATOM 3144 C CA . VAL A 1 443 ? 44.995 7.590 61.925 1.00 38.48 443 VAL A CA 1
ATOM 3145 C C . VAL A 1 443 ? 44.157 8.797 61.524 1.00 36.99 443 VAL A C 1
ATOM 3146 O O . VAL A 1 443 ? 43.647 8.856 60.403 1.00 37.51 443 VAL A O 1
ATOM 3150 N N . PHE A 1 444 ? 44.016 9.762 62.422 1.00 36.70 444 PHE A N 1
ATOM 3151 C CA . PHE A 1 444 ? 43.166 10.926 62.126 1.00 36.67 444 PHE A CA 1
ATOM 3152 C C . PHE A 1 444 ? 43.878 12.013 61.364 1.00 36.96 444 PHE A C 1
ATOM 3153 O O . PHE A 1 444 ? 43.240 12.781 60.649 1.00 39.23 444 PHE A O 1
ATOM 3161 N N . GLY A 1 445 ? 45.200 12.063 61.502 1.00 39.75 445 GLY A N 1
ATOM 3162 C CA . GLY A 1 445 ? 46.026 12.902 60.653 1.00 38.81 445 GLY A CA 1
ATOM 3163 C C . GLY A 1 445 ? 45.881 12.414 59.230 1.00 40.16 445 GLY A C 1
ATOM 3164 O O . GLY A 1 445 ? 45.686 13.206 58.313 1.00 40.01 445 GLY A O 1
ATOM 3165 N N . ARG A 1 446 ? 45.937 11.099 59.044 1.00 43.09 446 ARG A N 1
ATOM 3166 C CA . ARG A 1 446 ? 45.677 10.521 57.731 1.00 42.64 446 ARG A CA 1
ATOM 3167 C C . ARG A 1 446 ? 44.250 10.811 57.297 1.00 41.18 446 ARG A C 1
ATOM 3168 O O . ARG A 1 446 ? 44.017 11.235 56.167 1.00 42.11 446 ARG A O 1
ATOM 3176 N N . ALA A 1 447 ? 43.295 10.606 58.197 1.00 40.12 447 ALA A N 1
ATOM 3177 C CA . ALA A 1 447 ? 41.886 10.884 57.877 1.00 43.81 447 ALA A CA 1
ATOM 3178 C C . ALA A 1 447 ? 41.679 12.317 57.325 1.00 45.76 447 ALA A C 1
ATOM 3179 O O . ALA A 1 447 ? 40.941 12.506 56.348 1.00 43.82 447 ALA A O 1
ATOM 3181 N N . CYS A 1 448 ? 42.326 13.312 57.943 1.00 44.27 448 CYS A N 1
ATOM 3182 C CA . CYS A 1 448 ? 42.234 14.695 57.453 1.00 43.46 448 CYS A CA 1
ATOM 3183 C C . CYS A 1 448 ? 42.607 14.816 55.972 1.00 44.09 448 CYS A C 1
ATOM 3184 O O . CYS A 1 448 ? 41.897 15.451 55.198 1.00 48.39 448 CYS A O 1
ATOM 3187 N N . SER A 1 449 ? 43.729 14.230 55.580 1.00 44.01 449 SER A N 1
ATOM 3188 C CA . SER A 1 449 ? 44.138 14.278 54.180 1.00 45.58 449 SER A CA 1
ATOM 3189 C C . SER A 1 449 ? 43.143 13.552 53.278 1.00 44.77 449 SER A C 1
ATOM 3190 O O . SER A 1 449 ? 42.873 14.005 52.174 1.00 48.69 449 SER A O 1
ATOM 3193 N N . ILE A 1 450 ? 42.608 12.433 53.744 1.00 45.57 450 ILE A N 1
ATOM 3194 C CA . ILE A 1 450 ? 41.636 11.671 52.961 1.00 47.80 450 ILE A CA 1
ATOM 3195 C C . ILE A 1 450 ? 40.353 12.467 52.818 1.00 47.88 450 ILE A C 1
ATOM 3196 O O . ILE A 1 450 ? 39.811 12.595 51.718 1.00 48.13 450 ILE A O 1
ATOM 3201 N N . ASN A 1 451 ? 39.862 13.005 53.924 1.00 46.68 451 ASN A N 1
ATOM 3202 C CA . ASN A 1 451 ? 38.612 13.730 53.868 1.00 48.95 451 ASN A CA 1
ATOM 3203 C C . ASN A 1 451 ? 38.742 15.021 53.068 1.00 50.38 451 ASN A C 1
ATOM 3204 O O . ASN A 1 451 ? 37.851 15.358 52.301 1.00 53.84 451 ASN A O 1
ATOM 3209 N N . ILE A 1 452 ? 39.861 15.716 53.199 1.00 49.15 452 ILE A N 1
ATOM 3210 C CA . ILE A 1 452 ? 40.091 16.911 52.394 1.00 50.76 452 ILE A CA 1
ATOM 3211 C C . ILE A 1 452 ? 40.206 16.588 50.883 1.00 53.37 452 ILE A C 1
ATOM 3212 O O . ILE A 1 452 ? 39.595 17.279 50.071 1.00 49.68 452 ILE A O 1
ATOM 3217 N N . LYS A 1 453 ? 40.958 15.549 50.503 1.00 57.55 453 LYS A N 1
ATOM 3218 C CA . LYS A 1 453 ? 41.035 15.163 49.076 1.00 61.36 453 LYS A CA 1
ATOM 3219 C C . LYS A 1 453 ? 39.649 14.881 48.499 1.00 61.88 453 LYS A C 1
ATOM 3220 O O . LYS A 1 453 ? 39.360 15.273 47.360 1.00 65.31 453 LYS A O 1
ATOM 3226 N N . GLU A 1 454 ? 38.803 14.222 49.288 1.00 60.51 454 GLU A N 1
ATOM 3227 C CA . GLU A 1 454 ? 37.477 13.824 48.833 1.00 65.20 454 GLU A CA 1
ATOM 3228 C C . GLU A 1 454 ? 36.506 15.006 48.727 1.00 67.57 454 GLU A C 1
ATOM 3229 O O . GLU A 1 454 ? 35.842 15.146 47.715 1.00 63.56 454 GLU A O 1
ATOM 3235 N N . GLU A 1 455 ? 36.454 15.873 49.739 1.00 72.10 455 GLU A N 1
ATOM 3236 C CA . GLU A 1 455 ? 35.480 16.988 49.748 1.00 72.17 455 GLU A CA 1
ATOM 3237 C C . GLU A 1 455 ? 35.962 18.317 49.120 1.00 72.92 455 GLU A C 1
ATOM 3238 O O . GLU A 1 455 ? 35.142 19.170 48.803 1.00 74.66 455 GLU A O 1
ATOM 3244 N N . LEU A 1 456 ? 37.268 18.482 48.916 1.00 74.48 456 LEU A N 1
ATOM 3245 C CA . LEU A 1 456 ? 37.818 19.713 48.320 1.00 76.62 456 LEU A CA 1
ATOM 3246 C C . LEU A 1 456 ? 38.126 19.533 46.822 1.00 81.45 456 LEU A C 1
ATOM 3247 O O . LEU A 1 456 ? 38.911 18.660 46.434 1.00 79.65 456 LEU A O 1
ATOM 3252 N N . LYS A 1 457 ? 37.538 20.392 45.993 1.00 87.66 457 LYS A N 1
ATOM 3253 C CA . LYS A 1 457 ? 37.620 20.254 44.536 1.00 88.35 457 LYS A CA 1
ATOM 3254 C C . LYS A 1 457 ? 38.550 21.317 43.951 1.00 82.15 457 LYS A C 1
ATOM 3255 O O . LYS A 1 457 ? 38.663 22.403 44.507 1.00 82.02 457 LYS A O 1
ATOM 3261 N N . PRO A 1 458 ? 39.213 21.019 42.815 1.00 83.16 458 PRO A N 1
ATOM 3262 C CA . PRO A 1 458 ? 40.140 21.988 42.196 1.00 87.02 458 PRO A CA 1
ATOM 3263 C C . PRO A 1 458 ? 39.453 23.242 41.625 1.00 91.53 458 PRO A C 1
ATOM 3264 O O . PRO A 1 458 ? 40.103 24.068 40.978 1.00 87.23 458 PRO A O 1
ATOM 3268 N N . ASP A 1 459 ? 38.151 23.358 41.883 1.00 100.11 459 ASP A N 1
ATOM 3269 C CA . ASP A 1 459 ? 37.300 24.449 41.423 1.00 100.91 459 ASP A CA 1
ATOM 3270 C C . ASP A 1 459 ? 37.288 25.581 42.463 1.00 95.20 459 ASP A C 1
ATOM 3271 O O . ASP A 1 459 ? 37.492 26.748 42.119 1.00 79.96 459 ASP A O 1
ATOM 3276 N N . GLU A 1 460 ? 37.039 25.216 43.727 1.00 90.56 460 GLU A N 1
ATOM 3277 C CA . GLU A 1 460 ? 37.090 26.150 44.865 1.00 88.98 460 GLU A CA 1
ATOM 3278 C C . GLU A 1 460 ? 38.385 26.980 44.804 1.00 88.15 460 GLU A C 1
ATOM 3279 O O . GLU A 1 460 ? 39.465 26.437 44.550 1.00 86.88 460 GLU A O 1
ATOM 3285 N N . LYS A 1 461 ? 38.271 28.295 44.991 1.00 83.78 461 LYS A N 1
ATOM 3286 C CA . LYS A 1 461 ? 39.444 29.176 44.961 1.00 79.15 461 LYS A CA 1
ATOM 3287 C C . LYS A 1 461 ? 39.900 29.494 46.385 1.00 69.94 461 LYS A C 1
ATOM 3288 O O . LYS A 1 461 ? 39.103 29.432 47.323 1.00 67.92 461 LYS A O 1
ATOM 3294 N N . ILE A 1 462 ? 41.179 29.827 46.540 1.00 64.21 462 ILE A N 1
ATOM 3295 C CA . ILE A 1 462 ? 41.729 30.175 47.852 1.00 63.96 462 ILE A CA 1
ATOM 3296 C C . ILE A 1 462 ? 41.055 31.490 48.249 1.00 62.47 462 ILE A C 1
ATOM 3297 O O . ILE A 1 462 ? 41.008 32.417 47.448 1.00 60.91 462 ILE A O 1
ATOM 3302 N N . PRO A 1 463 ? 40.503 31.563 49.470 1.00 61.38 463 PRO A N 1
ATOM 3303 C CA . PRO A 1 463 ? 39.708 32.735 49.836 1.00 62.42 463 PRO A CA 1
ATOM 3304 C C . PRO A 1 463 ? 40.538 34.006 49.980 1.00 64.64 463 PRO A C 1
ATOM 3305 O O . PRO A 1 463 ? 41.736 33.939 50.249 1.00 64.53 463 PRO A O 1
ATOM 3309 N N . GLU A 1 464 ? 39.896 35.152 49.787 1.00 64.98 464 GLU A N 1
ATOM 3310 C CA . GLU A 1 464 ? 40.538 36.434 50.007 1.00 66.23 464 GLU A CA 1
ATOM 3311 C C . GLU A 1 464 ? 40.288 36.780 51.476 1.00 63.33 464 GLU A C 1
ATOM 3312 O O . GLU A 1 464 ? 39.215 36.495 52.011 1.00 59.67 464 GLU A O 1
ATOM 3318 N N . LEU A 1 465 ? 41.289 37.355 52.140 1.00 57.88 465 LEU A N 1
ATOM 3319 C CA . LEU A 1 465 ? 41.145 37.725 53.543 1.00 53.96 465 LEU A CA 1
ATOM 3320 C C . LEU A 1 465 ? 40.215 38.932 53.703 1.00 54.53 465 LEU A C 1
ATOM 3321 O O . LEU A 1 465 ? 40.270 39.861 52.901 1.00 52.10 465 LEU A O 1
ATOM 3326 N N . PRO A 1 466 ? 39.363 38.927 54.747 1.00 56.59 466 PRO A N 1
ATOM 3327 C CA . PRO A 1 466 ? 38.628 40.147 55.035 1.00 55.80 466 PRO A CA 1
ATOM 3328 C C . PRO A 1 466 ? 39.583 41.254 55.476 1.00 59.74 466 PRO A C 1
ATOM 3329 O O . PRO A 1 466 ? 40.654 40.972 56.028 1.00 58.05 466 PRO A O 1
ATOM 3333 N N . GLU A 1 467 ? 39.189 42.498 55.217 1.00 63.33 467 GLU A N 1
ATOM 3334 C CA . GLU A 1 467 ? 39.965 43.675 55.596 1.00 65.93 467 GLU A CA 1
ATOM 3335 C C . GLU A 1 467 ? 40.206 43.685 57.100 1.00 59.46 467 GLU A C 1
ATOM 3336 O O . GLU A 1 467 ? 39.311 43.373 57.885 1.00 57.07 467 GLU A O 1
ATOM 3342 N N . GLY A 1 468 ? 41.428 44.026 57.493 1.00 57.33 468 GLY A N 1
ATOM 3343 C CA . GLY A 1 468 ? 41.816 44.024 58.907 1.00 54.53 468 GLY A CA 1
ATOM 3344 C C . GLY A 1 468 ? 42.105 42.657 59.522 1.00 50.20 468 GLY A C 1
ATOM 3345 O O . GLY A 1 468 ? 42.283 42.554 60.733 1.00 47.42 468 GLY A O 1
ATOM 3346 N N . ALA A 1 469 ? 42.162 41.605 58.709 1.00 48.68 469 ALA A N 1
ATOM 3347 C CA . ALA A 1 469 ? 42.281 40.247 59.246 1.00 46.82 469 ALA A CA 1
ATOM 3348 C C . ALA A 1 469 ? 43.610 40.043 59.978 1.00 47.85 469 ALA A C 1
ATOM 3349 O O . ALA A 1 469 ? 44.692 40.355 59.441 1.00 42.52 469 ALA A O 1
ATOM 3351 N N . GLY A 1 470 ? 43.519 39.535 61.207 1.00 45.77 470 GLY A N 1
ATOM 3352 C CA . GLY A 1 470 ? 44.697 39.321 62.033 1.00 48.39 470 GLY A CA 1
ATOM 3353 C C . GLY A 1 470 ? 45.140 40.530 62.831 1.00 50.89 470 GLY A C 1
ATOM 3354 O O . GLY A 1 470 ? 46.037 40.416 63.671 1.00 47.79 470 GLY A O 1
ATOM 3355 N N . GLU A 1 471 ? 44.503 41.680 62.591 1.00 51.39 471 GLU A N 1
ATOM 3356 C CA . GLU A 1 471 ? 44.900 42.950 63.224 1.00 54.07 471 GLU A CA 1
ATOM 3357 C C . GLU A 1 471 ? 44.755 42.916 64.750 1.00 48.97 471 GLU A C 1
ATOM 3358 O O . GLU A 1 471 ? 45.569 43.479 65.462 1.00 50.02 471 GLU A O 1
ATOM 3364 N N . GLU A 1 472 ? 43.738 42.233 65.254 1.00 50.81 472 GLU A N 1
ATOM 3365 C CA . GLU A 1 472 ? 43.599 42.045 66.700 1.00 54.19 472 GLU A CA 1
ATOM 3366 C C . GLU A 1 472 ? 44.705 41.147 67.298 1.00 52.62 472 GLU A C 1
ATOM 3367 O O . GLU A 1 472 ? 45.131 41.351 68.447 1.00 53.15 472 GLU A O 1
ATOM 3373 N N . SER A 1 473 ? 45.170 40.166 66.523 1.00 47.58 473 SER A N 1
ATOM 3374 C CA . SER A 1 473 ? 46.222 39.252 66.991 1.00 44.01 473 SER A CA 1
ATOM 3375 C C . SER A 1 473 ? 47.496 40.049 67.117 1.00 41.00 473 SER A C 1
ATOM 3376 O O . SER A 1 473 ? 48.248 39.882 68.073 1.00 42.84 473 SER A O 1
ATOM 3379 N N . ILE A 1 474 ? 47.723 40.927 66.145 1.00 41.67 474 ILE A N 1
ATOM 3380 C CA . ILE A 1 474 ? 48.906 41.800 66.137 1.00 42.58 474 ILE A CA 1
ATOM 3381 C C . ILE A 1 474 ? 48.857 42.769 67.316 1.00 41.57 474 ILE A C 1
ATOM 3382 O O . ILE A 1 474 ? 49.867 42.986 67.979 1.00 41.80 474 ILE A O 1
ATOM 3387 N N . ALA A 1 475 ? 47.676 43.329 67.580 1.00 44.18 475 ALA A N 1
ATOM 3388 C CA . ALA A 1 475 ? 47.469 44.234 68.730 1.00 42.94 475 ALA A CA 1
ATOM 3389 C C . ALA A 1 475 ? 47.747 43.554 70.056 1.00 41.48 475 ALA A C 1
ATOM 3390 O O . ALA A 1 475 ? 48.368 44.139 70.931 1.00 44.43 475 ALA A O 1
ATOM 3392 N N . ASN A 1 476 ? 47.292 42.318 70.211 1.00 43.44 476 ASN A N 1
ATOM 3393 C CA . ASN A 1 476 ? 47.601 41.567 71.425 1.00 42.09 476 ASN A CA 1
ATOM 3394 C C . ASN A 1 476 ? 49.109 41.323 71.534 1.00 42.34 476 ASN A C 1
ATOM 3395 O O . ASN A 1 476 ? 49.698 41.458 72.610 1.00 43.21 476 ASN A O 1
ATOM 3400 N N . LEU A 1 477 ? 49.737 40.981 70.412 1.00 41.34 477 LEU A N 1
ATOM 3401 C CA . LEU A 1 477 ? 51.182 40.741 70.391 1.00 41.05 477 LEU A CA 1
ATOM 3402 C C . LEU A 1 477 ? 51.939 41.961 70.889 1.00 40.34 477 LEU A C 1
ATOM 3403 O O . LEU A 1 477 ? 52.829 41.852 71.733 1.00 35.55 477 LEU A O 1
ATOM 3408 N N . ASP A 1 478 ? 51.606 43.111 70.303 1.00 40.73 478 ASP A N 1
ATOM 3409 C CA . ASP A 1 478 ? 52.214 44.386 70.657 1.00 43.09 478 ASP A CA 1
ATOM 3410 C C . ASP A 1 478 ? 52.038 44.674 72.131 1.00 38.30 478 ASP A C 1
ATOM 3411 O O . ASP A 1 478 ? 52.982 45.063 72.784 1.00 38.44 478 ASP A O 1
ATOM 3416 N N . ALA A 1 479 ? 50.845 44.461 72.664 1.00 37.75 479 ALA A N 1
ATOM 3417 C CA . ALA A 1 479 ? 50.598 44.800 74.075 1.00 41.39 479 ALA A CA 1
ATOM 3418 C C . ALA A 1 479 ? 51.363 43.886 75.050 1.00 42.80 479 ALA A C 1
ATOM 3419 O O . ALA A 1 479 ? 51.845 44.335 76.085 1.00 46.43 479 ALA A O 1
ATOM 3421 N N . VAL A 1 480 ? 51.466 42.604 74.717 1.00 44.66 480 VAL A N 1
ATOM 3422 C CA . VAL A 1 480 ? 52.239 41.639 75.521 1.00 43.98 480 VAL A CA 1
ATOM 3423 C C . VAL A 1 480 ? 53.727 41.945 75.400 1.00 43.13 480 VAL A C 1
ATOM 3424 O O . VAL A 1 480 ? 54.485 41.864 76.374 1.00 44.45 480 VAL A O 1
ATOM 3428 N N . ARG A 1 481 ? 54.131 42.337 74.200 1.00 44.03 481 ARG A N 1
ATOM 3429 C CA . ARG A 1 481 ? 55.529 42.622 73.909 1.00 44.75 481 ARG A CA 1
ATOM 3430 C C . ARG A 1 481 ? 56.027 43.811 74.703 1.00 43.83 481 ARG A C 1
ATOM 3431 O O . ARG A 1 481 ? 57.177 43.835 75.129 1.00 38.18 481 ARG A O 1
ATOM 3439 N N . TYR A 1 482 ? 55.163 44.804 74.885 1.00 48.40 482 TYR A N 1
ATOM 3440 C CA . TYR A 1 482 ? 55.541 46.016 75.609 1.00 48.84 482 TYR A CA 1
ATOM 3441 C C . TYR A 1 482 ? 54.951 46.067 77.002 1.00 50.04 482 TYR A C 1
ATOM 3442 O O . TYR A 1 482 ? 55.082 47.086 77.679 1.00 50.39 482 TYR A O 1
ATOM 3451 N N . ALA A 1 483 ? 54.351 44.960 77.445 1.00 47.80 483 ALA A N 1
ATOM 3452 C CA . ALA A 1 483 ? 53.651 44.931 78.725 1.00 48.43 483 ALA A CA 1
ATOM 3453 C C . ALA A 1 483 ? 54.489 45.560 79.840 1.00 50.68 483 ALA A C 1
ATOM 3454 O O . ALA A 1 483 ? 55.687 45.306 79.954 1.00 50.83 483 ALA A O 1
ATOM 3456 N N . ASN A 1 484 ? 53.795 46.323 80.682 1.00 57.23 484 ASN A N 1
ATOM 3457 C CA . ASN A 1 484 ? 54.333 47.368 81.559 1.00 61.25 484 ASN A CA 1
ATOM 3458 C C . ASN A 1 484 ? 54.068 47.121 83.054 1.00 57.05 484 ASN A C 1
ATOM 3459 O O . ASN A 1 484 ? 54.559 47.861 83.896 1.00 52.47 484 ASN A O 1
ATOM 3464 N N . GLY A 1 485 ? 53.242 46.129 83.378 1.00 54.45 485 GLY A N 1
ATOM 3465 C CA . GLY A 1 485 ? 52.726 45.945 84.729 1.00 49.86 485 GLY A CA 1
ATOM 3466 C C . GLY A 1 485 ? 53.750 45.482 85.739 1.00 48.84 485 GLY A C 1
ATOM 3467 O O . GLY A 1 485 ? 54.944 45.673 85.546 1.00 46.24 485 GLY A O 1
ATOM 3468 N N . ASP A 1 486 ? 53.275 44.876 86.827 1.00 50.53 486 ASP A N 1
ATOM 3469 C CA . ASP A 1 486 ? 54.135 44.509 87.959 1.00 50.66 486 ASP A CA 1
ATOM 3470 C C . ASP A 1 486 ? 54.193 43.009 88.281 1.00 50.16 486 ASP A C 1
ATOM 3471 O O . ASP A 1 486 ? 54.921 42.614 89.195 1.00 48.60 486 ASP A O 1
ATOM 3476 N N . VAL A 1 487 ? 53.437 42.183 87.555 1.00 48.59 487 VAL A N 1
ATOM 3477 C CA . VAL A 1 487 ? 53.490 40.727 87.740 1.00 50.03 487 VAL A CA 1
ATOM 3478 C C . VAL A 1 487 ? 54.153 40.027 86.528 1.00 47.54 487 VAL A C 1
ATOM 3479 O O . VAL A 1 487 ? 53.531 39.883 85.474 1.00 43.81 487 VAL A O 1
ATOM 3483 N N . PRO A 1 488 ? 55.425 39.603 86.668 1.00 44.37 488 PRO A N 1
ATOM 3484 C CA . PRO A 1 488 ? 56.128 38.971 85.536 1.00 43.24 488 PRO A CA 1
ATOM 3485 C C . PRO A 1 488 ? 55.557 37.612 85.125 1.00 43.46 488 PRO A C 1
ATOM 3486 O O . PRO A 1 488 ? 55.157 36.801 85.978 1.00 41.22 488 PRO A O 1
ATOM 3490 N N . THR A 1 489 ? 55.551 37.366 83.819 1.00 44.40 489 THR A N 1
ATOM 3491 C CA . THR A 1 489 ? 54.918 36.166 83.245 1.00 43.45 489 THR A CA 1
ATOM 3492 C C . THR A 1 489 ? 55.306 34.867 83.965 1.00 41.99 489 THR A C 1
ATOM 3493 O O . THR A 1 489 ? 54.457 34.011 84.174 1.00 40.21 489 THR A O 1
ATOM 3497 N N . ALA A 1 490 ? 56.555 34.755 84.398 1.00 42.63 490 ALA A N 1
ATOM 3498 C CA . ALA A 1 490 ? 57.028 33.559 85.096 1.00 44.94 490 ALA A CA 1
ATOM 3499 C C . ALA A 1 490 ? 56.401 33.324 86.479 1.00 45.62 490 ALA A C 1
ATOM 3500 O O . ALA A 1 490 ? 56.221 32.170 86.881 1.00 44.27 490 ALA A O 1
ATOM 3502 N N . GLU A 1 491 ? 56.085 34.390 87.208 1.00 49.51 491 GLU A N 1
ATOM 3503 C CA . GLU A 1 491 ? 55.414 34.245 88.522 1.00 52.50 491 GLU A CA 1
ATOM 3504 C C . GLU A 1 491 ? 53.974 33.788 88.337 1.00 48.43 491 GLU A C 1
ATOM 3505 O O . GLU A 1 491 ? 53.515 32.831 88.959 1.00 45.52 491 GLU A O 1
ATOM 3511 N N . LEU A 1 492 ? 53.283 34.500 87.462 1.00 45.75 492 LEU A N 1
ATOM 3512 C CA . LEU A 1 492 ? 51.921 34.201 87.107 1.00 47.96 492 LEU A CA 1
ATOM 3513 C C . LEU A 1 492 ? 51.744 32.774 86.573 1.00 47.62 492 LEU A C 1
ATOM 3514 O O . LEU A 1 492 ? 50.766 32.103 86.914 1.00 47.90 492 LEU A O 1
ATOM 3519 N N . ARG A 1 493 ? 52.680 32.314 85.739 1.00 43.74 493 ARG A N 1
ATOM 3520 C CA . ARG A 1 493 ? 52.650 30.938 85.253 1.00 41.73 493 ARG A CA 1
ATOM 3521 C C . ARG A 1 493 ? 52.768 29.990 86.438 1.00 42.07 493 ARG A C 1
ATOM 3522 O O . ARG A 1 493 ? 52.018 29.012 86.533 1.00 39.27 493 ARG A O 1
ATOM 3530 N N . LEU A 1 494 ? 53.711 30.282 87.332 1.00 41.74 494 LEU A N 1
ATOM 3531 C CA . LEU A 1 494 ? 53.960 29.413 88.473 1.00 48.62 494 LEU A CA 1
ATOM 3532 C C . LEU A 1 494 ? 52.744 29.323 89.396 1.00 47.82 494 LEU A C 1
ATOM 3533 O O . LEU A 1 494 ? 52.433 28.244 89.885 1.00 49.18 494 LEU A O 1
ATOM 3538 N N . THR A 1 495 ? 52.037 30.432 89.621 1.00 49.42 495 THR A N 1
ATOM 3539 C CA . THR A 1 495 ? 50.866 30.377 90.497 1.00 50.70 495 THR A CA 1
ATOM 3540 C C . THR A 1 495 ? 49.740 29.608 89.809 1.00 47.33 495 THR A C 1
ATOM 3541 O O . THR A 1 495 ? 49.050 28.817 90.449 1.00 44.97 495 THR A O 1
ATOM 3545 N N . MET A 1 496 ? 49.572 29.819 88.507 1.00 43.70 496 MET A N 1
ATOM 3546 C CA . MET A 1 496 ? 48.631 29.013 87.720 1.00 44.94 496 MET A CA 1
ATOM 3547 C C . MET A 1 496 ? 48.882 27.518 87.908 1.00 45.39 496 MET A C 1
ATOM 3548 O O . MET A 1 496 ? 47.961 26.745 88.218 1.00 44.69 496 MET A O 1
ATOM 3553 N N . GLN A 1 497 ? 50.137 27.125 87.734 1.00 41.29 497 GLN A N 1
ATOM 3554 C CA . GLN A 1 497 ? 50.515 25.725 87.775 1.00 44.13 497 GLN A CA 1
ATOM 3555 C C . GLN A 1 497 ? 50.305 25.103 89.150 1.00 45.27 497 GLN A C 1
ATOM 3556 O O . GLN A 1 497 ? 49.772 23.993 89.254 1.00 44.98 497 GLN A O 1
ATOM 3562 N N . LYS A 1 498 ? 50.731 25.807 90.197 1.00 44.73 498 LYS A N 1
ATOM 3563 C CA . LYS A 1 498 ? 50.551 25.321 91.573 1.00 44.51 498 LYS A CA 1
ATOM 3564 C C . LYS A 1 498 ? 49.062 25.248 91.944 1.00 44.26 498 LYS A C 1
ATOM 3565 O O . LYS A 1 498 ? 48.631 24.352 92.678 1.00 44.90 498 LYS A O 1
ATOM 3571 N N . THR A 1 499 ? 48.286 26.192 91.420 1.00 40.23 499 THR A N 1
ATOM 3572 C CA . THR A 1 499 ? 46.867 26.264 91.691 1.00 42.06 499 THR A CA 1
ATOM 3573 C C . THR A 1 499 ? 46.154 25.079 91.080 1.00 44.81 499 THR A C 1
ATOM 3574 O O . THR A 1 499 ? 45.291 24.452 91.708 1.00 44.69 499 THR A O 1
ATOM 3578 N N . MET A 1 500 ? 46.510 24.785 89.841 1.00 44.47 500 MET A N 1
ATOM 3579 C CA . MET A 1 500 ? 45.929 23.667 89.152 1.00 43.07 500 MET A CA 1
ATOM 3580 C C . MET A 1 500 ? 46.302 22.368 89.839 1.00 42.96 500 MET A C 1
ATOM 3581 O O . MET A 1 500 ? 45.470 21.486 89.974 1.00 46.95 500 MET A O 1
ATOM 3586 N N . GLN A 1 501 ? 47.546 22.265 90.287 1.00 42.12 501 GLN A N 1
ATOM 3587 C CA . GLN A 1 501 ? 48.027 21.052 90.942 1.00 45.22 501 GLN A CA 1
ATOM 3588 C C . GLN A 1 501 ? 47.246 20.754 92.219 1.00 47.86 501 GLN A C 1
ATOM 3589 O O . GLN A 1 501 ? 46.933 19.607 92.509 1.00 46.33 501 GLN A O 1
ATOM 3595 N N . LYS A 1 502 ? 46.957 21.801 92.982 1.00 50.92 502 LYS A N 1
ATOM 3596 C CA . LYS A 1 502 ? 46.313 21.646 94.271 1.00 53.17 502 LYS A CA 1
ATOM 3597 C C . LYS A 1 502 ? 44.825 21.350 94.138 1.00 48.55 502 LYS A C 1
ATOM 3598 O O . LYS A 1 502 ? 44.316 20.495 94.840 1.00 47.40 502 LYS A O 1
ATOM 3604 N N . HIS A 1 503 ? 44.150 22.048 93.227 1.00 45.97 503 HIS A N 1
ATOM 3605 C CA . HIS A 1 503 ? 42.686 22.061 93.171 1.00 46.16 503 HIS A CA 1
ATOM 3606 C C . HIS A 1 503 ? 42.079 21.164 92.107 1.00 46.91 503 HIS A C 1
ATOM 3607 O O . HIS A 1 503 ? 40.910 20.826 92.212 1.00 47.67 503 HIS A O 1
ATOM 3614 N N . ALA A 1 504 ? 42.838 20.807 91.071 1.00 45.30 504 ALA A N 1
ATOM 3615 C CA . ALA A 1 504 ? 42.313 19.928 90.031 1.00 45.19 504 ALA A CA 1
ATOM 3616 C C . ALA A 1 504 ? 43.191 18.689 89.871 1.00 43.51 504 ALA A C 1
ATOM 3617 O O . ALA A 1 504 ? 43.568 18.316 88.754 1.00 46.35 504 ALA A O 1
ATOM 3619 N N . GLY A 1 505 ? 43.482 18.054 91.003 1.00 41.18 505 GLY A N 1
ATOM 3620 C CA . GLY A 1 505 ? 44.334 16.869 91.082 1.00 41.42 505 GLY A CA 1
ATOM 3621 C C . GLY A 1 505 ? 43.662 15.533 90.816 1.00 41.85 505 GLY A C 1
ATOM 3622 O O . GLY A 1 505 ? 42.616 15.457 90.153 1.00 41.20 505 GLY A O 1
ATOM 3623 N N . VAL A 1 506 ? 44.290 14.474 91.321 1.00 44.02 506 VAL A N 1
ATOM 3624 C CA . VAL A 1 506 ? 43.829 13.105 91.088 1.00 45.50 506 VAL A CA 1
ATOM 3625 C C . VAL A 1 506 ? 42.450 12.901 91.713 1.00 45.73 506 VAL A C 1
ATOM 3626 O O . VAL A 1 506 ? 41.526 12.431 91.052 1.00 47.91 506 VAL A O 1
ATOM 3630 N N . PHE A 1 507 ? 42.323 13.263 92.985 1.00 45.75 507 PHE A N 1
ATOM 3631 C CA . PHE A 1 507 ? 41.036 13.254 93.668 1.00 46.38 507 PHE A CA 1
ATOM 3632 C C . PHE A 1 507 ? 40.604 14.691 93.875 1.00 45.53 507 PHE A C 1
ATOM 3633 O O . PHE A 1 507 ? 41.378 15.505 94.375 1.00 49.56 507 PHE A O 1
ATOM 3641 N N . ARG A 1 508 ? 39.378 14.992 93.473 1.00 45.21 508 ARG A N 1
ATOM 3642 C CA . ARG A 1 508 ? 38.847 16.348 93.511 1.00 49.05 508 ARG A CA 1
ATOM 3643 C C . ARG A 1 508 ? 37.625 16.400 94.428 1.00 53.97 508 ARG A C 1
ATOM 3644 O O . ARG A 1 508 ? 37.054 15.371 94.761 1.00 57.03 508 ARG A O 1
ATOM 3652 N N . ARG A 1 509 ? 37.243 17.599 94.852 1.00 59.53 509 ARG A N 1
ATOM 3653 C CA . ARG A 1 509 ? 36.060 17.771 95.694 1.00 60.42 509 ARG A CA 1
ATOM 3654 C C . ARG A 1 509 ? 35.428 19.149 95.471 1.00 59.13 509 ARG A C 1
ATOM 3655 O O . ARG A 1 509 ? 36.101 20.076 95.013 1.00 56.47 509 ARG A O 1
ATOM 3663 N N . GLY A 1 510 ? 34.136 19.266 95.785 1.00 55.80 510 GLY A N 1
ATOM 3664 C CA . GLY A 1 510 ? 33.341 20.452 95.438 1.00 54.94 510 GLY A CA 1
ATOM 3665 C C . GLY A 1 510 ? 33.892 21.760 95.980 1.00 56.54 510 GLY A C 1
ATOM 3666 O O . GLY A 1 510 ? 33.984 22.758 95.252 1.00 56.40 510 GLY A O 1
ATOM 3667 N N . ASP A 1 511 ? 34.262 21.753 97.257 1.00 54.15 511 ASP A N 1
ATOM 3668 C CA . ASP A 1 511 ? 34.784 22.953 97.904 1.00 58.54 511 ASP A CA 1
ATOM 3669 C C . ASP A 1 511 ? 36.200 23.301 97.442 1.00 58.54 511 ASP A C 1
ATOM 3670 O O . ASP A 1 511 ? 36.517 24.473 97.238 1.00 60.92 511 ASP A O 1
ATOM 3675 N N . ILE A 1 512 ? 37.048 22.290 97.280 1.00 58.39 512 ILE A N 1
ATOM 3676 C CA . ILE A 1 512 ? 38.404 22.503 96.765 1.00 56.91 512 ILE A CA 1
ATOM 3677 C C . ILE A 1 512 ? 38.344 23.023 95.319 1.00 54.36 512 ILE A C 1
ATOM 3678 O O . ILE A 1 512 ? 38.997 23.997 94.983 1.00 54.59 512 ILE A O 1
ATOM 3683 N N . LEU A 1 513 ? 37.521 22.402 94.484 1.00 52.26 513 LEU A N 1
ATOM 3684 C CA . LEU A 1 513 ? 37.313 22.880 93.129 1.00 55.41 513 LEU A CA 1
ATOM 3685 C C . LEU A 1 513 ? 36.776 24.319 93.078 1.00 58.11 513 LEU A C 1
ATOM 3686 O O . LEU A 1 513 ? 37.288 25.151 92.320 1.00 58.32 513 LEU A O 1
ATOM 3691 N N . ALA A 1 514 ? 35.749 24.615 93.873 1.00 59.39 514 ALA A N 1
ATOM 3692 C CA . ALA A 1 514 ? 35.128 25.955 93.859 1.00 56.47 514 ALA A CA 1
ATOM 3693 C C . ALA A 1 514 ? 36.125 27.036 94.274 1.00 52.52 514 ALA A C 1
ATOM 3694 O O . ALA A 1 514 ? 36.126 28.137 93.724 1.00 54.53 514 ALA A O 1
ATOM 3696 N N . GLU A 1 515 ? 36.963 26.718 95.250 1.00 50.59 515 GLU A N 1
ATOM 3697 C CA . GLU A 1 515 ? 38.024 27.620 95.682 1.00 55.04 515 GLU A CA 1
ATOM 3698 C C . GLU A 1 515 ? 39.067 27.780 94.556 1.00 56.31 515 GLU A C 1
ATOM 3699 O O . GLU A 1 515 ? 39.582 28.889 94.298 1.00 49.75 515 GLU A O 1
ATOM 3705 N N . GLY A 1 516 ? 39.362 26.660 93.888 1.00 51.89 516 GLY A N 1
ATOM 3706 C CA . GLY A 1 516 ? 40.254 26.648 92.736 1.00 50.70 516 GLY A CA 1
ATOM 3707 C C . GLY A 1 516 ? 39.746 27.525 91.611 1.00 49.78 516 GLY A C 1
ATOM 3708 O O . GLY A 1 516 ? 40.521 28.269 91.000 1.00 48.34 516 GLY A O 1
ATOM 3709 N N . VAL A 1 517 ? 38.446 27.449 91.340 1.00 50.15 517 VAL A N 1
ATOM 3710 C CA . VAL A 1 517 ? 37.838 28.277 90.297 1.00 53.76 517 VAL A CA 1
ATOM 3711 C C . VAL A 1 517 ? 38.047 29.750 90.626 1.00 56.77 517 VAL A C 1
ATOM 3712 O O . VAL A 1 517 ? 38.392 30.539 89.751 1.00 62.43 517 VAL A O 1
ATOM 3716 N N . LYS A 1 518 ? 37.863 30.102 91.894 1.00 58.09 518 LYS A N 1
ATOM 3717 C CA . LYS A 1 518 ? 37.975 31.486 92.338 1.00 58.59 518 LYS A CA 1
ATOM 3718 C C . LYS A 1 518 ? 39.411 31.966 92.147 1.00 54.23 518 LYS A C 1
ATOM 3719 O O . LYS A 1 518 ? 39.647 33.007 91.523 1.00 50.65 518 LYS A O 1
ATOM 3725 N N . LYS A 1 519 ? 40.377 31.200 92.649 1.00 54.91 519 LYS A N 1
ATOM 3726 C CA . LYS A 1 519 ? 41.787 31.597 92.514 1.00 55.32 519 LYS A CA 1
ATOM 3727 C C . LYS A 1 519 ? 42.185 31.755 91.037 1.00 55.29 519 LYS A C 1
ATOM 3728 O O . LYS A 1 519 ? 42.857 32.727 90.666 1.00 54.56 519 LYS A O 1
ATOM 3734 N N . MET A 1 520 ? 41.715 30.827 90.202 1.00 52.41 520 MET A N 1
ATOM 3735 C CA . MET A 1 520 ? 42.010 30.826 88.769 1.00 52.08 520 MET A CA 1
ATOM 3736 C C . MET A 1 520 ? 41.347 31.973 88.003 1.00 52.20 520 MET A C 1
ATOM 3737 O O . MET A 1 520 ? 41.919 32.473 87.034 1.00 48.16 520 MET A O 1
ATOM 3742 N N . MET A 1 521 ? 40.135 32.368 88.392 1.00 54.47 521 MET A N 1
ATOM 3743 C CA . MET A 1 521 ? 39.467 33.481 87.711 1.00 56.05 521 MET A CA 1
ATOM 3744 C C . MET A 1 521 ? 40.060 34.818 88.173 1.00 54.77 521 MET A C 1
ATOM 3745 O O . MET A 1 521 ? 40.023 35.798 87.434 1.00 60.58 521 MET A O 1
ATOM 3750 N N . ASP A 1 522 ? 40.608 34.841 89.385 1.00 53.54 522 ASP A N 1
ATOM 3751 C CA . ASP A 1 522 ? 41.439 35.954 89.860 1.00 54.74 522 ASP A CA 1
ATOM 3752 C C . ASP A 1 522 ? 42.786 36.054 89.128 1.00 54.88 522 ASP A C 1
ATOM 3753 O O . ASP A 1 522 ? 43.210 37.152 88.745 1.00 50.33 522 ASP A O 1
ATOM 3758 N N . LEU A 1 523 ? 43.467 34.917 88.956 1.00 51.16 523 LEU A N 1
ATOM 3759 C CA . LEU A 1 523 ? 44.699 34.880 88.168 1.00 50.62 523 LEU A CA 1
ATOM 3760 C C . LEU A 1 523 ? 44.438 35.375 86.770 1.00 50.39 523 LEU A C 1
ATOM 3761 O O . LEU A 1 523 ? 45.262 36.076 86.207 1.00 48.69 523 LEU A O 1
ATOM 3766 N N . PHE A 1 524 ? 43.299 35.000 86.197 1.00 49.44 524 PHE A N 1
ATOM 3767 C CA . PHE A 1 524 ? 42.960 35.494 84.881 1.00 53.02 524 PHE A CA 1
ATOM 3768 C C . PHE A 1 524 ? 42.957 37.016 84.904 1.00 57.43 524 PHE A C 1
ATOM 3769 O O . PHE A 1 524 ? 43.402 37.644 83.951 1.00 58.04 524 PHE A O 1
ATOM 3777 N N . LYS A 1 525 ? 42.470 37.601 85.999 1.00 61.51 525 LYS A N 1
ATOM 3778 C CA . LYS A 1 525 ? 42.481 39.062 86.168 1.00 61.87 525 LYS A CA 1
ATOM 3779 C C . LYS A 1 525 ? 43.896 39.640 86.265 1.00 58.28 525 LYS A C 1
ATOM 3780 O O . LYS A 1 525 ? 44.156 40.706 85.711 1.00 56.12 525 LYS A O 1
ATOM 3786 N N . GLU A 1 526 ? 44.798 38.940 86.958 1.00 56.16 526 GLU A N 1
ATOM 3787 C CA . GLU A 1 526 ? 46.203 39.357 87.072 1.00 56.38 526 GLU A CA 1
ATOM 3788 C C . GLU A 1 526 ? 46.942 39.449 85.708 1.00 54.89 526 GLU A C 1
ATOM 3789 O O . GLU A 1 526 ? 47.985 40.102 85.610 1.00 54.00 526 GLU A O 1
ATOM 3795 N N . LEU A 1 527 ? 46.404 38.808 84.670 1.00 52.26 527 LEU A N 1
ATOM 3796 C CA . LEU A 1 527 ? 46.934 38.931 83.298 1.00 52.89 527 LEU A CA 1
ATOM 3797 C C . LEU A 1 527 ? 47.014 40.386 82.813 1.00 54.44 527 LEU A C 1
ATOM 3798 O O . LEU A 1 527 ? 47.882 40.713 82.003 1.00 52.57 527 LEU A O 1
ATOM 3803 N N . LYS A 1 528 ? 46.112 41.249 83.289 1.00 53.52 528 LYS A N 1
ATOM 3804 C CA . LYS A 1 528 ? 46.135 42.673 82.910 1.00 56.53 528 LYS A CA 1
ATOM 3805 C C . LYS A 1 528 ? 47.333 43.401 83.532 1.00 54.34 528 LYS A C 1
ATOM 3806 O O . LYS A 1 528 ? 47.761 44.441 83.032 1.00 52.64 528 LYS A O 1
ATOM 3812 N N . ARG A 1 529 ? 47.880 42.835 84.603 1.00 51.56 529 ARG A N 1
ATOM 3813 C CA . ARG A 1 529 ? 49.058 43.383 85.267 1.00 51.21 529 ARG A CA 1
ATOM 3814 C C . ARG A 1 529 ? 50.402 42.782 84.784 1.00 49.50 529 ARG A C 1
ATOM 3815 O O . ARG A 1 529 ? 51.424 42.891 85.471 1.00 50.28 529 ARG A O 1
ATOM 3823 N N . LEU A 1 530 ? 50.397 42.178 83.598 1.00 48.80 530 LEU A N 1
ATOM 3824 C CA . LEU A 1 530 ? 51.561 41.460 83.074 1.00 48.11 530 LEU A CA 1
ATOM 3825 C C . LEU A 1 530 ? 52.772 42.354 82.844 1.00 44.32 530 LEU A C 1
ATOM 3826 O O . LEU A 1 530 ? 52.662 43.448 82.294 1.00 42.95 530 LEU A O 1
ATOM 3831 N N . LYS A 1 531 ? 53.926 41.851 83.251 1.00 43.46 531 LYS A N 1
ATOM 3832 C CA . LYS A 1 531 ? 55.205 42.492 83.006 1.00 46.32 531 LYS A CA 1
ATOM 3833 C C . LYS A 1 531 ? 56.046 41.608 82.082 1.00 44.26 531 LYS A C 1
ATOM 3834 O O . LYS A 1 531 ? 56.176 40.397 82.311 1.00 38.54 531 LYS A O 1
ATOM 3840 N N . THR A 1 532 ? 56.608 42.215 81.038 1.00 43.62 532 THR A N 1
ATOM 3841 C CA . THR A 1 532 ? 57.645 41.566 80.246 1.00 45.07 532 THR A CA 1
ATOM 3842 C C . THR A 1 532 ? 58.815 42.512 80.126 1.00 45.45 532 THR A C 1
ATOM 3843 O O . THR A 1 532 ? 58.677 43.706 80.379 1.00 43.40 532 THR A O 1
ATOM 3847 N N . THR A 1 533 ? 59.960 41.972 79.714 1.00 45.31 533 THR A N 1
ATOM 3848 C CA . THR A 1 533 ? 61.207 42.730 79.677 1.00 43.08 533 THR A CA 1
ATOM 3849 C C . THR A 1 533 ? 61.840 42.790 78.293 1.00 44.34 533 THR A C 1
ATOM 3850 O O . THR A 1 533 ? 62.279 43.859 77.858 1.00 43.62 533 THR A O 1
ATOM 3854 N N . ASP A 1 534 ? 61.894 41.657 77.606 1.00 41.95 534 ASP A N 1
ATOM 3855 C CA . ASP A 1 534 ? 62.459 41.633 76.271 1.00 41.24 534 ASP A CA 1
ATOM 3856 C C . ASP A 1 534 ? 61.537 42.379 75.316 1.00 40.27 534 ASP A C 1
ATOM 3857 O O . ASP A 1 534 ? 60.373 42.051 75.180 1.00 43.57 534 ASP A O 1
ATOM 3862 N N . ARG A 1 535 ? 62.084 43.379 74.651 1.00 42.41 535 ARG A N 1
ATOM 3863 C CA . ARG A 1 535 ? 61.312 44.256 73.779 1.00 46.18 535 ARG A CA 1
ATOM 3864 C C . ARG A 1 535 ? 61.563 43.920 72.325 1.00 44.64 535 ARG A C 1
ATOM 3865 O O . ARG A 1 535 ? 60.968 44.522 71.438 1.00 48.37 535 ARG A O 1
ATOM 3873 N N . SER A 1 536 ? 62.439 42.951 72.081 1.00 44.80 536 SER A N 1
ATOM 3874 C CA . SER A 1 536 ? 62.850 42.604 70.730 1.00 45.10 536 SER A CA 1
ATOM 3875 C C . SER A 1 536 ? 61.740 41.879 69.967 1.00 43.93 536 SER A C 1
ATOM 3876 O O . SER A 1 536 ? 60.755 41.436 70.554 1.00 45.85 536 SER A O 1
ATOM 3879 N N . LEU A 1 537 ? 61.897 41.805 68.653 1.00 46.09 537 LEU A N 1
ATOM 3880 C CA . LEU A 1 537 ? 61.004 41.030 67.782 1.00 50.54 537 LEU A CA 1
ATOM 3881 C C . LEU A 1 537 ? 61.683 39.751 67.289 1.00 47.44 537 LEU A C 1
ATOM 3882 O O . LEU A 1 537 ? 61.006 38.778 66.949 1.00 46.32 537 LEU A O 1
ATOM 3887 N N . ILE A 1 538 ? 63.015 39.761 67.237 1.00 44.00 538 ILE A N 1
ATOM 3888 C CA . ILE A 1 538 ? 63.752 38.601 66.792 1.00 40.64 538 ILE A CA 1
ATOM 3889 C C . ILE A 1 538 ? 63.923 37.635 67.968 1.00 40.83 538 ILE A C 1
ATOM 3890 O O . ILE A 1 538 ? 64.386 38.021 69.049 1.00 36.78 538 ILE A O 1
ATOM 3895 N N . TRP A 1 539 ? 63.490 36.389 67.739 1.00 37.68 539 TRP A N 1
ATOM 3896 C CA . TRP A 1 539 ? 63.605 35.309 68.709 1.00 35.69 539 TRP A CA 1
ATOM 3897 C C . TRP A 1 539 ? 63.440 35.781 70.153 1.00 35.36 539 TRP A C 1
ATOM 3898 O O . TRP A 1 539 ? 64.362 35.743 70.963 1.00 31.52 539 TRP A O 1
ATOM 3909 N N . ASN A 1 540 ? 62.230 36.230 70.445 1.00 36.53 540 ASN A N 1
ATOM 3910 C CA . ASN A 1 540 ? 61.876 36.734 71.751 1.00 37.30 540 ASN A CA 1
ATOM 3911 C C . ASN A 1 540 ? 61.067 35.680 72.475 1.00 37.98 540 ASN A C 1
ATOM 3912 O O . ASN A 1 540 ? 59.857 35.577 72.278 1.00 36.40 540 ASN A O 1
ATOM 3917 N N . SER A 1 541 ? 61.734 34.895 73.312 1.00 39.13 541 SER A N 1
ATOM 3918 C CA . SER A 1 541 ? 61.052 33.829 74.037 1.00 39.50 541 SER A CA 1
ATOM 3919 C C . SER A 1 541 ? 60.314 34.346 75.264 1.00 41.13 541 SER A C 1
ATOM 3920 O O . SER A 1 541 ? 59.373 33.695 75.750 1.00 41.73 541 SER A O 1
ATOM 3923 N N . ASP A 1 542 ? 60.712 35.522 75.752 1.00 43.66 542 ASP A N 1
ATOM 3924 C CA . ASP A 1 542 ? 59.910 36.243 76.758 1.00 41.57 542 ASP A CA 1
ATOM 3925 C C . ASP A 1 542 ? 58.532 36.515 76.172 1.00 38.75 542 ASP A C 1
ATOM 3926 O O . ASP A 1 542 ? 57.508 36.216 76.783 1.00 38.14 542 ASP A O 1
ATOM 3931 N N . LEU A 1 543 ? 58.515 37.045 74.956 1.00 40.89 543 LEU A N 1
ATOM 3932 C CA . LEU A 1 543 ? 57.261 37.297 74.235 1.00 42.50 543 LEU A CA 1
ATOM 3933 C C . LEU A 1 543 ? 56.471 36.005 73.977 1.00 41.27 543 LEU A C 1
ATOM 3934 O O . LEU A 1 543 ? 55.301 35.905 74.368 1.00 41.29 543 LEU A O 1
ATOM 3939 N N . THR A 1 544 ? 57.100 35.013 73.341 1.00 40.98 544 THR A N 1
ATOM 3940 C CA . THR A 1 544 ? 56.386 33.762 73.024 1.00 37.05 544 THR A CA 1
ATOM 3941 C C . THR A 1 544 ? 55.910 33.050 74.300 1.00 33.93 544 THR A C 1
ATOM 3942 O O . THR A 1 544 ? 54.766 32.653 74.374 1.00 31.07 544 THR A O 1
ATOM 3946 N N . GLU A 1 545 ? 56.745 32.942 75.322 1.00 34.50 545 GLU A N 1
ATOM 3947 C CA . GLU A 1 545 ? 56.265 32.337 76.588 1.00 39.74 545 GLU A CA 1
ATOM 3948 C C . GLU A 1 545 ? 55.078 33.087 77.252 1.00 41.13 545 GLU A C 1
ATOM 3949 O O . GLU A 1 545 ? 54.212 32.461 77.868 1.00 43.26 545 GLU A O 1
ATOM 3955 N N . SER A 1 546 ? 55.015 34.406 77.077 1.00 39.75 546 SER A N 1
ATOM 3956 C CA . SER A 1 546 ? 53.888 35.204 77.565 1.00 40.76 546 SER A CA 1
ATOM 3957 C C . SER A 1 546 ? 52.603 34.922 76.785 1.00 39.84 546 SER A C 1
ATOM 3958 O O . SER A 1 546 ? 51.539 34.784 77.370 1.00 42.15 546 SER A O 1
ATOM 3961 N N . LEU A 1 547 ? 52.705 34.843 75.464 1.00 38.68 547 LEU A N 1
ATOM 3962 C CA . LEU A 1 547 ? 51.600 34.378 74.621 1.00 36.96 547 LEU A CA 1
ATOM 3963 C C . LEU A 1 547 ? 51.121 32.995 75.064 1.00 37.96 547 LEU A C 1
ATOM 3964 O O . LEU A 1 547 ? 49.925 32.748 75.158 1.00 39.83 547 LEU A O 1
ATOM 3969 N N . GLU A 1 548 ? 52.068 32.113 75.368 1.00 37.31 548 GLU A N 1
ATOM 3970 C CA . GLU A 1 548 ? 51.767 30.755 75.844 1.00 37.86 548 GLU A CA 1
ATOM 3971 C C . GLU A 1 548 ? 51.087 30.747 77.211 1.00 40.03 548 GLU A C 1
ATOM 3972 O O . GLU A 1 548 ? 50.303 29.842 77.509 1.00 41.30 548 GLU A O 1
ATOM 3978 N N . LEU A 1 549 ? 51.391 31.737 78.048 1.00 41.00 549 LEU A N 1
ATOM 3979 C CA . LEU A 1 549 ? 50.721 31.867 79.346 1.00 40.63 549 LEU A CA 1
ATOM 3980 C C . LEU A 1 549 ? 49.265 32.265 79.168 1.00 39.31 549 LEU A C 1
ATOM 3981 O O . LEU A 1 549 ? 48.397 31.700 79.806 1.00 37.71 549 LEU A O 1
ATOM 3986 N N . GLN A 1 550 ? 49.004 33.227 78.283 1.00 42.66 550 GLN A N 1
ATOM 3987 C CA . GLN A 1 550 ? 47.631 33.578 77.924 1.00 41.22 550 GLN A CA 1
ATOM 3988 C C . GLN A 1 550 ? 46.897 32.347 77.432 1.00 42.07 550 GLN A C 1
ATOM 3989 O O . GLN A 1 550 ? 45.762 32.099 77.836 1.00 41.34 550 GLN A O 1
ATOM 3995 N N . ASN A 1 551 ? 47.542 31.605 76.532 1.00 40.73 551 ASN A N 1
ATOM 3996 C CA . ASN A 1 551 ? 46.968 30.390 75.973 1.00 40.77 551 ASN A CA 1
ATOM 3997 C C . ASN A 1 551 ? 46.689 29.369 77.068 1.00 38.35 551 ASN A C 1
ATOM 3998 O O . ASN A 1 551 ? 45.612 28.800 77.120 1.00 37.68 551 ASN A O 1
ATOM 4003 N N . LEU A 1 552 ? 47.645 29.175 77.960 1.00 39.63 552 LEU A N 1
ATOM 4004 C CA . LEU A 1 552 ? 47.474 28.229 79.062 1.00 42.15 552 LEU A CA 1
ATOM 4005 C C . LEU A 1 552 ? 46.332 28.615 80.018 1.00 44.82 552 LEU A C 1
ATOM 4006 O O . LEU A 1 552 ? 45.670 27.742 80.580 1.00 42.78 552 LEU A O 1
ATOM 4011 N N . MET A 1 553 ? 46.106 29.914 80.210 1.00 45.96 553 MET A N 1
ATOM 4012 C CA . MET A 1 553 ? 45.055 30.364 81.124 1.00 45.22 553 MET A CA 1
ATOM 4013 C C . MET A 1 553 ? 43.689 30.019 80.570 1.00 41.86 553 MET A C 1
ATOM 4014 O O . MET A 1 553 ? 42.813 29.590 81.305 1.00 41.79 553 MET A O 1
ATOM 4019 N N . LEU A 1 554 ? 43.510 30.186 79.269 1.00 41.80 554 LEU A N 1
ATOM 4020 C CA . LEU A 1 554 ? 42.259 29.780 78.644 1.00 43.02 554 LEU A CA 1
ATOM 4021 C C . LEU A 1 554 ? 41.978 28.290 78.888 1.00 44.98 554 LEU A C 1
ATOM 4022 O O . LEU A 1 554 ? 40.870 27.915 79.275 1.00 47.34 554 LEU A O 1
ATOM 4027 N N . ASN A 1 555 ? 42.986 27.445 78.698 1.00 43.83 555 ASN A N 1
ATOM 4028 C CA . ASN A 1 555 ? 42.822 26.007 78.894 1.00 40.85 555 ASN A CA 1
ATOM 4029 C C . ASN A 1 555 ? 42.565 25.653 80.369 1.00 40.10 555 ASN A C 1
ATOM 4030 O O . ASN A 1 555 ? 41.708 24.816 80.693 1.00 39.42 555 ASN A O 1
ATOM 4035 N N . ALA A 1 556 ? 43.314 26.284 81.256 1.00 38.67 556 ALA A N 1
ATOM 4036 C CA . ALA A 1 556 ? 43.257 25.949 82.670 1.00 40.86 556 ALA A CA 1
ATOM 4037 C C . ALA A 1 556 ? 41.936 26.395 83.262 1.00 41.10 556 ALA A C 1
ATOM 4038 O O . ALA A 1 556 ? 41.242 25.614 83.921 1.00 39.22 556 ALA A O 1
ATOM 4040 N N . THR A 1 557 ? 41.578 27.652 83.017 1.00 41.45 557 THR A N 1
ATOM 4041 C CA . THR A 1 557 ? 40.338 28.190 83.564 1.00 40.77 557 THR A CA 1
ATOM 4042 C C . THR A 1 557 ? 39.185 27.314 83.092 1.00 40.35 557 THR A C 1
ATOM 4043 O O . THR A 1 557 ? 38.382 26.885 83.894 1.00 41.37 557 THR A O 1
ATOM 4047 N N . GLN A 1 558 ? 39.113 27.031 81.796 1.00 41.30 558 GLN A N 1
ATOM 4048 C CA . GLN A 1 558 ? 38.053 26.164 81.289 1.00 42.59 558 GLN A CA 1
ATOM 4049 C C . GLN A 1 558 ? 38.124 24.752 81.867 1.00 41.09 558 GLN A C 1
ATOM 4050 O O . GLN A 1 558 ? 37.098 24.124 82.096 1.00 41.86 558 GLN A O 1
ATOM 4056 N N . THR A 1 559 ? 39.328 24.254 82.105 1.00 40.50 559 THR A N 1
ATOM 4057 C CA . THR A 1 559 ? 39.472 22.893 82.613 1.00 42.57 559 THR A CA 1
ATOM 4058 C C . THR A 1 559 ? 38.809 22.754 83.984 1.00 42.80 559 THR A C 1
ATOM 4059 O O . THR A 1 559 ? 38.049 21.804 84.217 1.00 40.24 559 THR A O 1
ATOM 4063 N N . ILE A 1 560 ? 39.088 23.705 84.869 1.00 42.34 560 ILE A N 1
ATOM 4064 C CA . ILE A 1 560 ? 38.692 23.572 86.259 1.00 43.98 560 ILE A CA 1
ATOM 4065 C C . ILE A 1 560 ? 37.217 23.882 86.456 1.00 47.28 560 ILE A C 1
ATOM 4066 O O . ILE A 1 560 ? 36.582 23.238 87.286 1.00 49.12 560 ILE A O 1
ATOM 4071 N N . VAL A 1 561 ? 36.649 24.822 85.700 1.00 48.79 561 VAL A N 1
ATOM 4072 C CA . VAL A 1 561 ? 35.222 25.069 85.869 1.00 50.48 561 VAL A CA 1
ATOM 4073 C C . VAL A 1 561 ? 34.447 23.873 85.326 1.00 48.98 561 VAL A C 1
ATOM 4074 O O . VAL A 1 561 ? 33.459 23.485 85.917 1.00 53.10 561 VAL A O 1
ATOM 4078 N N . ALA A 1 562 ? 34.902 23.272 84.229 1.00 46.56 562 ALA A N 1
ATOM 4079 C CA . ALA A 1 562 ? 34.301 22.018 83.769 1.00 47.12 562 ALA A CA 1
ATOM 4080 C C . ALA A 1 562 ? 34.366 20.945 84.853 1.00 45.28 562 ALA A C 1
ATOM 4081 O O . ALA A 1 562 ? 33.404 20.226 85.069 1.00 46.74 562 ALA A O 1
ATOM 4083 N N . ALA A 1 563 ? 35.499 20.858 85.532 1.00 44.87 563 ALA A N 1
ATOM 4084 C CA . ALA A 1 563 ? 35.704 19.873 86.588 1.00 49.30 563 ALA A CA 1
ATOM 4085 C C . ALA A 1 563 ? 34.855 20.165 87.820 1.00 52.54 563 ALA A C 1
ATOM 4086 O O . ALA A 1 563 ? 34.462 19.242 88.531 1.00 51.66 563 ALA A O 1
ATOM 4088 N N . GLU A 1 564 ? 34.592 21.446 88.072 1.00 54.93 564 GLU A N 1
ATOM 4089 C CA . GLU A 1 564 ? 33.822 21.865 89.241 1.00 55.86 564 GLU A CA 1
ATOM 4090 C C . GLU A 1 564 ? 32.359 21.450 89.084 1.00 55.27 564 GLU A C 1
ATOM 4091 O O . GLU A 1 564 ? 31.761 20.912 90.012 1.00 51.00 564 GLU A O 1
ATOM 4097 N N . ASN A 1 565 ? 31.808 21.657 87.893 1.00 53.02 565 ASN A N 1
ATOM 4098 C CA . ASN A 1 565 ? 30.426 21.301 87.622 1.00 52.20 565 ASN A CA 1
ATOM 4099 C C . ASN A 1 565 ? 30.132 19.798 87.485 1.00 53.24 565 ASN A C 1
ATOM 4100 O O . ASN A 1 565 ? 28.999 19.376 87.743 1.00 53.36 565 ASN A O 1
ATOM 4105 N N . ARG A 1 566 ? 31.113 18.996 87.059 1.00 51.84 566 ARG A N 1
ATOM 4106 C CA . ARG A 1 566 ? 30.853 17.578 86.773 1.00 50.23 566 ARG A CA 1
ATOM 4107 C C . ARG A 1 566 ? 30.795 16.784 88.076 1.00 47.47 566 ARG A C 1
ATOM 4108 O O . ARG A 1 566 ? 31.823 16.417 88.634 1.00 45.43 566 ARG A O 1
ATOM 4116 N N . LYS A 1 567 ? 29.580 16.542 88.560 1.00 50.10 567 LYS A N 1
ATOM 4117 C CA . LYS A 1 567 ? 29.372 15.881 89.853 1.00 55.15 567 LYS A CA 1
ATOM 4118 C C . LYS A 1 567 ? 29.212 14.366 89.668 1.00 53.21 567 LYS A C 1
ATOM 4119 O O . LYS A 1 567 ? 28.128 13.809 89.818 1.00 54.90 567 LYS A O 1
ATOM 4125 N N . GLU A 1 568 ? 30.310 13.717 89.310 1.00 52.27 568 GLU A N 1
ATOM 4126 C CA . GLU A 1 568 ? 30.341 12.272 89.145 1.00 51.10 568 GLU A CA 1
ATOM 4127 C C . GLU A 1 568 ? 31.785 11.820 89.176 1.00 51.83 568 GLU A C 1
ATOM 4128 O O . GLU A 1 568 ? 32.694 12.644 89.312 1.00 51.03 568 GLU A O 1
ATOM 4134 N N . SER A 1 569 ? 31.992 10.511 89.053 1.00 50.53 569 SER A N 1
ATOM 4135 C CA . SER A 1 569 ? 33.330 9.957 88.913 1.00 50.84 569 SER A CA 1
ATOM 4136 C C . SER A 1 569 ? 33.390 9.044 87.703 1.00 50.93 569 SER A C 1
ATOM 4137 O O . SER A 1 569 ? 32.838 7.941 87.710 1.00 56.33 569 SER A O 1
ATOM 4140 N N . ARG A 1 570 ? 34.072 9.518 86.669 1.00 47.58 570 ARG A N 1
ATOM 4141 C CA . ARG A 1 570 ? 34.195 8.795 85.416 1.00 47.64 570 ARG A CA 1
ATOM 4142 C C . ARG A 1 570 ? 35.634 8.905 84.973 1.00 46.34 570 ARG A C 1
ATOM 4143 O O . ARG A 1 570 ? 36.228 9.977 85.025 1.00 49.01 570 ARG A O 1
ATOM 4151 N N . GLY A 1 571 ? 36.194 7.772 84.578 1.00 47.13 571 GLY A N 1
ATOM 4152 C CA . GLY A 1 571 ? 37.566 7.697 84.120 1.00 47.49 571 GLY A CA 1
ATOM 4153 C C . GLY A 1 571 ? 38.530 8.494 84.963 1.00 44.87 571 GLY A C 1
ATOM 4154 O O . GLY A 1 571 ? 38.624 8.305 86.175 1.00 44.93 571 GLY A O 1
ATOM 4155 N N . ALA A 1 572 ? 39.243 9.405 84.307 1.00 46.00 572 ALA A N 1
ATOM 4156 C CA . ALA A 1 572 ? 40.316 10.169 84.952 1.00 43.37 572 ALA A CA 1
ATOM 4157 C C . ALA A 1 572 ? 39.795 11.236 85.923 1.00 43.35 572 ALA A C 1
ATOM 4158 O O . ALA A 1 572 ? 40.569 11.844 86.668 1.00 39.83 572 ALA A O 1
ATOM 4160 N N . HIS A 1 573 ? 38.484 11.463 85.902 1.00 45.38 573 HIS A N 1
ATOM 4161 C CA . HIS A 1 573 ? 37.855 12.466 86.765 1.00 48.02 573 HIS A CA 1
ATOM 4162 C C . HIS A 1 573 ? 37.187 11.780 87.946 1.00 45.37 573 HIS A C 1
ATOM 4163 O O . HIS A 1 573 ? 36.187 11.087 87.779 1.00 43.66 573 HIS A O 1
ATOM 4170 N N . ALA A 1 574 ? 37.753 11.985 89.131 1.00 47.38 574 ALA A N 1
ATOM 4171 C CA . ALA A 1 574 ? 37.301 11.349 90.364 1.00 46.53 574 ALA A CA 1
ATOM 4172 C C . ALA A 1 574 ? 36.915 12.401 91.409 1.00 48.97 574 ALA A C 1
ATOM 4173 O O . ALA A 1 574 ? 37.766 13.170 91.877 1.00 49.30 574 ALA A O 1
ATOM 4175 N N . ARG A 1 575 ? 35.629 12.414 91.769 1.00 52.51 575 ARG A N 1
ATOM 4176 C CA . ARG A 1 575 ? 35.078 13.302 92.805 1.00 51.49 575 ARG A CA 1
ATOM 4177 C C . ARG A 1 575 ? 34.814 12.517 94.094 1.00 54.50 575 ARG A C 1
ATOM 4178 O O . ARG A 1 575 ? 33.998 11.584 94.094 1.00 56.80 575 ARG A O 1
ATOM 4186 N N . ASP A 1 576 ? 35.480 12.905 95.182 1.00 54.78 576 ASP A N 1
ATOM 4187 C CA . ASP A 1 576 ? 35.256 12.298 96.502 1.00 58.22 576 ASP A CA 1
ATOM 4188 C C . ASP A 1 576 ? 33.814 12.452 97.026 1.00 60.94 576 ASP A C 1
ATOM 4189 O O . ASP A 1 576 ? 33.330 11.585 97.752 1.00 56.30 576 ASP A O 1
ATOM 4194 N N . ASP A 1 577 ? 33.153 13.552 96.662 1.00 60.90 577 ASP A N 1
ATOM 4195 C CA . ASP A 1 577 ? 31.769 13.818 97.062 1.00 61.32 577 ASP A CA 1
ATOM 4196 C C . ASP A 1 577 ? 30.739 13.239 96.087 1.00 65.56 577 ASP A C 1
ATOM 4197 O O . ASP A 1 577 ? 29.535 13.321 96.339 1.00 71.53 577 ASP A O 1
ATOM 4202 N N . PHE A 1 578 ? 31.200 12.673 94.971 1.00 61.79 578 PHE A N 1
ATOM 4203 C CA . PHE A 1 578 ? 30.322 11.963 94.044 1.00 60.25 578 PHE A CA 1
ATOM 4204 C C . PHE A 1 578 ? 31.080 10.766 93.488 1.00 58.63 578 PHE A C 1
ATOM 4205 O O . PHE A 1 578 ? 31.512 10.776 92.338 1.00 57.82 578 PHE A O 1
ATOM 4213 N N . PRO A 1 579 ? 31.242 9.718 94.307 1.00 56.92 579 PRO A N 1
ATOM 4214 C CA . PRO A 1 579 ? 32.150 8.622 93.951 1.00 54.84 579 PRO A CA 1
ATOM 4215 C C . PRO A 1 579 ? 31.683 7.733 92.813 1.00 53.42 579 PRO A C 1
ATOM 4216 O O . PRO A 1 579 ? 32.469 6.907 92.327 1.00 53.01 579 PRO A O 1
ATOM 4220 N N . LYS A 1 580 ? 30.431 7.883 92.390 1.00 54.62 580 LYS A N 1
ATOM 4221 C CA . LYS A 1 580 ? 29.854 6.974 91.403 1.00 58.33 580 LYS A CA 1
ATOM 4222 C C . LYS A 1 580 ? 29.811 7.552 89.992 1.00 53.55 580 LYS A C 1
ATOM 4223 O O . LYS A 1 580 ? 29.755 8.767 89.801 1.00 52.05 580 LYS A O 1
ATOM 4229 N N . ARG A 1 581 ? 29.827 6.661 89.009 1.00 49.14 581 ARG A N 1
ATOM 4230 C CA . ARG A 1 581 ? 29.623 7.035 87.623 1.00 49.72 581 ARG A CA 1
ATOM 4231 C C . ARG A 1 581 ? 28.138 7.155 87.392 1.00 53.05 581 ARG A C 1
ATOM 4232 O O . ARG A 1 581 ? 27.389 6.227 87.693 1.00 54.01 581 ARG A O 1
ATOM 4240 N N . GLU A 1 582 ? 27.728 8.284 86.822 1.00 54.01 582 GLU A N 1
ATOM 4241 C CA . GLU A 1 582 ? 26.330 8.685 86.747 1.00 49.47 582 GLU A CA 1
ATOM 4242 C C . GLU A 1 582 ? 25.787 8.635 85.322 1.00 50.65 582 GLU A C 1
ATOM 4243 O O . GLU A 1 582 ? 25.888 9.609 84.570 1.00 50.81 582 GLU A O 1
ATOM 4249 N N . ASP A 1 583 ? 25.184 7.499 84.974 1.00 51.20 583 ASP A N 1
ATOM 4250 C CA . ASP A 1 583 ? 24.692 7.232 83.626 1.00 51.51 583 ASP A CA 1
ATOM 4251 C C . ASP A 1 583 ? 23.165 7.391 83.499 1.00 50.17 583 ASP A C 1
ATOM 4252 O O . ASP A 1 583 ? 22.498 7.751 84.466 1.00 47.53 583 ASP A O 1
ATOM 4257 N N . GLU A 1 584 ? 22.641 7.155 82.293 1.00 52.35 584 GLU A N 1
ATOM 4258 C CA . GLU A 1 584 ? 21.193 7.169 82.023 1.00 53.81 584 GLU A CA 1
ATOM 4259 C C . GLU A 1 584 ? 20.449 6.083 82.811 1.00 57.55 584 GLU A C 1
ATOM 4260 O O . GLU A 1 584 ? 19.259 6.223 83.096 1.00 59.86 584 GLU A O 1
ATOM 4266 N N . TYR A 1 585 ? 21.138 4.979 83.088 1.00 57.84 585 TYR A N 1
ATOM 4267 C CA . TYR A 1 585 ? 20.603 3.889 83.886 1.00 59.96 585 TYR A CA 1
ATOM 4268 C C . TYR A 1 585 ? 21.627 3.599 84.978 1.00 59.92 585 TYR A C 1
ATOM 4269 O O . TYR A 1 585 ? 22.785 4.007 84.864 1.00 58.59 585 TYR A O 1
ATOM 4278 N N . ASP A 1 586 ? 21.203 2.918 86.038 1.00 57.24 586 ASP A N 1
ATOM 4279 C CA . ASP A 1 586 ? 22.142 2.318 86.986 1.00 61.54 586 ASP A CA 1
ATOM 4280 C C . ASP A 1 586 ? 22.628 0.994 86.375 1.00 62.61 586 ASP A C 1
ATOM 4281 O O . ASP A 1 586 ? 22.015 -0.064 86.560 1.00 60.63 586 ASP A O 1
ATOM 4286 N N . TYR A 1 587 ? 23.741 1.046 85.652 1.00 59.63 587 TYR A N 1
ATOM 4287 C CA . TYR A 1 587 ? 24.224 -0.145 84.954 1.00 56.53 587 TYR A CA 1
ATOM 4288 C C . TYR A 1 587 ? 24.752 -1.253 85.889 1.00 57.83 587 TYR A C 1
ATOM 4289 O O . TYR A 1 587 ? 25.130 -2.318 85.410 1.00 56.70 587 TYR A O 1
ATOM 4298 N N . SER A 1 588 ? 24.753 -1.020 87.205 1.00 61.28 588 SER A N 1
ATOM 4299 C CA . SER A 1 588 ? 25.104 -2.070 88.181 1.00 64.69 588 SER A CA 1
ATOM 4300 C C . SER A 1 588 ? 23.965 -3.071 88.409 1.00 71.35 588 SER A C 1
ATOM 4301 O O . SER A 1 588 ? 24.161 -4.098 89.052 1.00 72.45 588 SER A O 1
ATOM 4304 N N . LYS A 1 589 ? 22.775 -2.756 87.901 1.00 78.02 589 LYS A N 1
ATOM 4305 C CA . LYS A 1 589 ? 21.613 -3.631 88.013 1.00 79.49 589 LYS A CA 1
ATOM 4306 C C . LYS A 1 589 ? 21.079 -3.941 86.614 1.00 80.15 589 LYS A C 1
ATOM 4307 O O . LYS A 1 589 ? 21.373 -3.209 85.669 1.00 80.27 589 LYS A O 1
ATOM 4313 N N . PRO A 1 590 ? 20.304 -5.033 86.462 1.00 84.43 590 PRO A N 1
ATOM 4314 C CA . PRO A 1 590 ? 19.770 -5.323 85.123 1.00 82.06 590 PRO A CA 1
ATOM 4315 C C . PRO A 1 590 ? 18.862 -4.201 84.594 1.00 80.41 590 PRO A C 1
ATOM 4316 O O . PRO A 1 590 ? 18.245 -3.473 85.376 1.00 76.05 590 PRO A O 1
ATOM 4320 N N . ILE A 1 591 ? 18.788 -4.083 83.272 1.00 80.03 591 ILE A N 1
ATOM 4321 C CA . ILE A 1 591 ? 18.179 -2.919 82.616 1.00 83.31 591 ILE A CA 1
ATOM 4322 C C . ILE A 1 591 ? 16.656 -3.021 82.527 1.00 83.40 591 ILE A C 1
ATOM 4323 O O . ILE A 1 591 ? 15.952 -2.015 82.669 1.00 79.47 591 ILE A O 1
ATOM 4328 N N . GLU A 1 592 ? 16.162 -4.228 82.258 1.00 88.53 592 GLU A N 1
ATOM 4329 C CA . GLU A 1 592 ? 14.721 -4.514 82.306 1.00 92.31 592 GLU A CA 1
ATOM 4330 C C . GLU A 1 592 ? 14.089 -4.023 83.621 1.00 86.98 592 GLU A C 1
ATOM 4331 O O . GLU A 1 592 ? 14.504 -4.428 84.706 1.00 88.13 592 GLU A O 1
ATOM 4337 N N . GLY A 1 593 ? 13.110 -3.123 83.519 1.00 82.19 593 GLY A N 1
ATOM 4338 C CA . GLY A 1 593 ? 12.409 -2.600 84.698 1.00 79.90 593 GLY A CA 1
ATOM 4339 C C . GLY A 1 593 ? 12.753 -1.164 85.037 1.00 79.09 593 GLY A C 1
ATOM 4340 O O . GLY A 1 593 ? 11.957 -0.454 85.645 1.00 77.73 593 GLY A O 1
ATOM 4341 N N . GLN A 1 594 ? 13.941 -0.727 84.641 1.00 81.84 594 GLN A N 1
ATOM 4342 C CA . GLN A 1 594 ? 14.389 0.628 84.938 1.00 80.60 594 GLN A CA 1
ATOM 4343 C C . GLN A 1 594 ? 13.763 1.655 84.005 1.00 75.80 594 GLN A C 1
ATOM 4344 O O . GLN A 1 594 ? 13.452 1.361 82.844 1.00 77.72 594 GLN A O 1
ATOM 4350 N N . THR A 1 595 ? 13.602 2.866 84.521 1.00 72.93 595 THR A N 1
ATOM 4351 C CA . THR A 1 595 ? 13.181 4.004 83.715 1.00 76.07 595 THR A CA 1
ATOM 4352 C C . THR A 1 595 ? 14.392 4.910 83.508 1.00 76.07 595 THR A C 1
ATOM 4353 O O . THR A 1 595 ? 15.159 5.162 84.439 1.00 70.28 595 THR A O 1
ATOM 4357 N N . LYS A 1 596 ? 14.558 5.398 82.286 1.00 74.00 596 LYS A N 1
ATOM 4358 C CA . LYS A 1 596 ? 15.741 6.154 81.921 1.00 73.64 596 LYS A CA 1
ATOM 4359 C C . LYS A 1 596 ? 15.714 7.568 82.508 1.00 73.54 596 LYS A C 1
ATOM 4360 O O . LYS A 1 596 ? 14.702 8.260 82.409 1.00 73.62 596 LYS A O 1
ATOM 4366 N N . ARG A 1 597 ? 16.823 7.980 83.130 1.00 70.41 597 ARG A N 1
ATOM 4367 C CA . ARG A 1 597 ? 17.005 9.371 83.556 1.00 70.74 597 ARG A CA 1
ATOM 4368 C C . ARG A 1 597 ? 17.179 10.275 82.333 1.00 70.18 597 ARG A C 1
ATOM 4369 O O . ARG A 1 597 ? 17.874 9.915 81.388 1.00 69.77 597 ARG A O 1
ATOM 4377 N N . PRO A 1 598 ? 16.543 11.450 82.341 1.00 69.62 598 PRO A N 1
ATOM 4378 C CA . PRO A 1 598 ? 16.727 12.356 81.210 1.00 70.46 598 PRO A CA 1
ATOM 4379 C C . PRO A 1 598 ? 18.121 13.014 81.189 1.00 67.68 598 PRO A C 1
ATOM 4380 O O . PRO A 1 598 ? 18.780 13.117 82.228 1.00 57.72 598 PRO A O 1
ATOM 4384 N N . PHE A 1 599 ? 18.532 13.452 79.997 1.00 66.83 599 PHE A N 1
ATOM 4385 C CA . PHE A 1 599 ? 19.836 14.086 79.744 1.00 66.74 599 PHE A CA 1
ATOM 4386 C C . PHE A 1 599 ? 20.309 14.989 80.881 1.00 67.68 599 PHE A C 1
ATOM 4387 O O . PHE A 1 599 ? 21.441 14.855 81.356 1.00 67.51 599 PHE A O 1
ATOM 4395 N N . GLU A 1 600 ? 19.421 15.875 81.334 1.00 65.79 600 GLU A N 1
ATOM 4396 C CA . GLU A 1 600 ? 19.764 16.905 82.311 1.00 65.83 600 GLU A CA 1
ATOM 4397 C C . GLU A 1 600 ? 20.075 16.362 83.708 1.00 65.38 600 GLU A C 1
ATOM 4398 O O . GLU A 1 600 ? 20.608 17.098 84.537 1.00 62.57 600 GLU A O 1
ATOM 4404 N N . LYS A 1 601 ? 19.750 15.088 83.960 1.00 65.90 601 LYS A N 1
ATOM 4405 C CA . LYS A 1 601 ? 19.948 14.451 85.275 1.00 68.80 601 LYS A CA 1
ATOM 4406 C C . LYS A 1 601 ? 21.235 13.631 85.409 1.00 65.75 601 LYS A C 1
ATOM 4407 O O . LYS A 1 601 ? 21.825 13.597 86.494 1.00 68.26 601 LYS A O 1
ATOM 4413 N N . HIS A 1 602 ? 21.653 12.961 84.328 1.00 61.15 602 HIS A N 1
ATOM 4414 C CA . HIS A 1 602 ? 22.880 12.143 84.336 1.00 56.31 602 HIS A CA 1
ATOM 4415 C C . HIS A 1 602 ? 24.073 12.852 83.685 1.00 57.09 602 HIS A C 1
ATOM 4416 O O . HIS A 1 602 ? 23.949 13.970 83.190 1.00 57.34 602 HIS A O 1
ATOM 4423 N N . TRP A 1 603 ? 25.227 12.191 83.691 1.00 56.79 603 TRP A N 1
ATOM 4424 C CA . TRP A 1 603 ? 26.484 12.828 83.299 1.00 55.52 603 TRP A CA 1
ATOM 4425 C C . TRP A 1 603 ? 27.244 12.115 82.177 1.00 55.54 603 TRP A C 1
ATOM 4426 O O . TRP A 1 603 ? 28.377 12.485 81.865 1.00 57.65 603 TRP A O 1
ATOM 4437 N N . ARG A 1 604 ? 26.636 11.095 81.577 1.00 52.79 604 ARG A N 1
ATOM 4438 C CA . ARG A 1 604 ? 27.203 10.466 80.412 1.00 49.60 604 ARG A CA 1
ATOM 4439 C C . ARG A 1 604 ? 26.964 11.352 79.195 1.00 50.37 604 ARG A C 1
ATOM 4440 O O . ARG A 1 604 ? 26.118 11.084 78.327 1.00 49.78 604 ARG A O 1
ATOM 4448 N N . LYS A 1 605 ? 27.751 12.419 79.157 1.00 50.95 605 LYS A N 1
ATOM 4449 C CA . LYS A 1 605 ? 27.648 13.455 78.149 1.00 47.84 605 LYS A CA 1
ATOM 4450 C C . LYS A 1 605 ? 28.932 14.279 78.181 1.00 47.55 605 LYS A C 1
ATOM 4451 O O . LYS A 1 605 ? 29.628 14.332 79.205 1.00 43.73 605 LYS A O 1
ATOM 4457 N N . HIS A 1 606 ? 29.240 14.901 77.047 1.00 45.99 606 HIS A N 1
ATOM 4458 C CA . HIS A 1 606 ? 30.464 15.664 76.886 1.00 45.60 606 HIS A CA 1
ATOM 4459 C C . HIS A 1 606 ? 30.289 17.053 77.465 1.00 46.36 606 HIS A C 1
ATOM 4460 O O . HIS A 1 606 ? 29.254 17.674 77.248 1.00 47.44 606 HIS A O 1
ATOM 4467 N N . THR A 1 607 ? 31.295 17.545 78.183 1.00 46.87 607 THR A N 1
ATOM 4468 C CA . THR A 1 607 ? 31.333 18.952 78.587 1.00 48.08 607 THR A CA 1
ATOM 4469 C C . THR A 1 607 ? 31.779 19.844 77.426 1.00 50.08 607 THR A C 1
ATOM 4470 O O . THR A 1 607 ? 32.755 19.536 76.743 1.00 52.64 607 THR A O 1
ATOM 4474 N N . LEU A 1 608 ? 31.053 20.933 77.201 1.00 50.43 608 LEU A N 1
ATOM 4475 C CA . LEU A 1 608 ? 31.469 21.970 76.265 1.00 49.96 608 LEU A CA 1
ATOM 4476 C C . LEU A 1 608 ? 31.663 23.251 77.045 1.00 48.13 608 LEU A C 1
ATOM 4477 O O . LEU A 1 608 ? 30.731 23.729 77.674 1.00 48.29 608 LEU A O 1
ATOM 4482 N N . THR A 1 609 ? 32.881 23.782 77.035 1.00 45.78 609 THR A N 1
ATOM 4483 C CA . THR A 1 609 ? 33.183 25.037 77.707 1.00 44.46 609 THR A CA 1
ATOM 4484 C C . THR A 1 609 ? 33.363 26.149 76.678 1.00 44.65 609 THR A C 1
ATOM 4485 O O . THR A 1 609 ? 34.153 26.022 75.746 1.00 43.32 609 THR A O 1
ATOM 4489 N N . LYS A 1 610 ? 32.618 27.230 76.872 1.00 47.06 610 LYS A N 1
ATOM 4490 C CA . LYS A 1 610 ? 32.601 28.374 75.970 1.00 50.36 610 LYS A CA 1
ATOM 4491 C C . LYS A 1 610 ? 33.152 29.564 76.745 1.00 50.85 610 LYS A C 1
ATOM 4492 O O . LYS A 1 610 ? 32.513 30.044 77.694 1.00 50.49 610 LYS A O 1
ATOM 4498 N N . GLN A 1 611 ? 34.337 30.027 76.364 1.00 49.22 611 GLN A N 1
ATOM 4499 C CA . GLN A 1 611 ? 34.985 31.120 77.078 1.00 47.97 611 GLN A CA 1
ATOM 4500 C C . GLN A 1 611 ? 35.006 32.371 76.234 1.00 49.26 611 GLN A C 1
ATOM 4501 O O . GLN A 1 611 ? 35.210 32.301 75.023 1.00 46.43 611 GLN A O 1
ATOM 4507 N N . ASP A 1 612 ? 34.789 33.513 76.888 1.00 51.54 612 ASP A N 1
ATOM 4508 C CA . ASP A 1 612 ? 35.009 34.822 76.275 1.00 52.07 612 ASP A CA 1
ATOM 4509 C C . ASP A 1 612 ? 36.451 35.194 76.595 1.00 51.31 612 ASP A C 1
ATOM 4510 O O . ASP A 1 612 ? 36.780 35.421 77.763 1.00 51.00 612 ASP A O 1
ATOM 4515 N N . PRO A 1 613 ? 37.318 35.258 75.567 1.00 52.18 613 PRO A N 1
ATOM 4516 C CA . PRO A 1 613 ? 38.758 35.445 75.787 1.00 53.57 613 PRO A CA 1
ATOM 4517 C C . PRO A 1 613 ? 39.144 36.771 76.451 1.00 57.12 613 PRO A C 1
ATOM 4518 O O . PRO A 1 613 ? 40.159 36.817 77.153 1.00 55.90 613 PRO A O 1
ATOM 4522 N N . ARG A 1 614 ? 38.346 37.826 76.255 1.00 65.44 614 ARG A N 1
ATOM 4523 C CA . ARG A 1 614 ? 38.618 39.130 76.908 1.00 68.56 614 ARG A CA 1
ATOM 4524 C C . ARG A 1 614 ? 38.309 39.092 78.417 1.00 60.36 614 ARG A C 1
ATOM 4525 O O . ARG A 1 614 ? 39.186 39.346 79.243 1.00 58.47 614 ARG A O 1
ATOM 4533 N N . THR A 1 615 ? 37.060 38.774 78.757 1.00 55.72 615 THR A N 1
ATOM 4534 C CA . THR A 1 615 ? 36.591 38.758 80.152 1.00 53.54 615 THR A CA 1
ATOM 4535 C C . THR A 1 615 ? 36.969 37.472 80.894 1.00 52.97 615 THR A C 1
ATOM 4536 O O . THR A 1 615 ? 37.060 37.467 82.112 1.00 53.01 615 THR A O 1
ATOM 4540 N N . GLY A 1 616 ? 37.156 36.378 80.158 1.00 53.96 616 GLY A N 1
ATOM 4541 C CA . GLY A 1 616 ? 37.447 35.073 80.762 1.00 53.79 616 GLY A CA 1
ATOM 4542 C C . GLY A 1 616 ? 36.214 34.299 81.210 1.00 53.88 616 GLY A C 1
ATOM 4543 O O . GLY A 1 616 ? 36.333 33.203 81.766 1.00 49.32 616 GLY A O 1
ATOM 4544 N N . HIS A 1 617 ? 35.028 34.858 80.968 1.00 58.11 617 HIS A N 1
ATOM 4545 C CA . HIS A 1 617 ? 33.795 34.261 81.466 1.00 60.41 617 HIS A CA 1
ATOM 4546 C C . HIS A 1 617 ? 33.463 32.994 80.687 1.00 57.87 617 HIS A C 1
ATOM 4547 O O . HIS A 1 617 ? 33.490 32.983 79.452 1.00 51.83 617 HIS A O 1
ATOM 4554 N N . ILE A 1 618 ? 33.146 31.937 81.432 1.00 56.25 618 ILE A N 1
ATOM 4555 C CA . ILE A 1 618 ? 32.873 30.630 80.861 1.00 52.77 618 ILE A CA 1
ATOM 4556 C C . ILE A 1 618 ? 31.416 30.262 81.113 1.00 53.08 618 ILE A C 1
ATOM 4557 O O . ILE A 1 618 ? 30.922 30.387 82.237 1.00 55.13 618 ILE A O 1
ATOM 4562 N N . THR A 1 619 ? 30.739 29.825 80.055 1.00 52.12 619 THR A N 1
ATOM 4563 C CA . THR A 1 619 ? 29.454 29.143 80.166 1.00 53.08 619 THR A CA 1
ATOM 4564 C C . THR A 1 619 ? 29.616 27.677 79.746 1.00 53.11 619 THR A C 1
ATOM 4565 O O . THR A 1 619 ? 30.505 27.335 78.961 1.00 51.91 619 THR A O 1
ATOM 4569 N N . LEU A 1 620 ? 28.737 26.837 80.282 1.00 52.33 620 LEU A N 1
ATOM 4570 C CA . LEU A 1 620 ? 28.793 25.399 80.144 1.00 49.80 620 LEU A CA 1
ATOM 4571 C C . LEU A 1 620 ? 27.583 24.917 79.364 1.00 51.12 620 LEU A C 1
ATOM 4572 O O . LEU A 1 620 ? 26.471 25.365 79.600 1.00 52.93 620 LEU A O 1
ATOM 4577 N N . ASP A 1 621 ? 27.809 24.004 78.432 1.00 49.16 621 ASP A N 1
ATOM 4578 C CA . ASP A 1 621 ? 26.738 23.294 77.743 1.00 50.63 621 ASP A CA 1
ATOM 4579 C C . ASP A 1 621 ? 27.136 21.817 77.705 1.00 51.80 621 ASP A C 1
ATOM 4580 O O . ASP A 1 621 ? 28.274 21.468 78.066 1.00 48.39 621 ASP A O 1
ATOM 4585 N N . TYR A 1 622 ? 26.216 20.945 77.295 1.00 50.18 622 TYR A N 1
ATOM 4586 C CA . TYR A 1 622 ? 26.517 19.523 77.264 1.00 48.73 622 TYR A CA 1
ATOM 4587 C C . TYR A 1 622 ? 25.962 18.857 76.036 1.00 50.62 622 TYR A C 1
ATOM 4588 O O . TYR A 1 622 ? 24.904 19.213 75.541 1.00 57.17 622 TYR A O 1
ATOM 4597 N N . ARG A 1 623 ? 26.719 17.891 75.544 1.00 52.26 623 ARG A N 1
ATOM 4598 C CA . ARG A 1 623 ? 26.514 17.340 74.228 1.00 52.65 623 ARG A CA 1
ATOM 4599 C C . ARG A 1 623 ? 26.517 15.814 74.335 1.00 52.05 623 ARG A C 1
ATOM 4600 O O . ARG A 1 623 ? 27.351 15.246 75.018 1.00 49.58 623 ARG A O 1
ATOM 4608 N N . PRO A 1 624 ? 25.574 15.147 73.667 1.00 55.26 624 PRO A N 1
ATOM 4609 C CA . PRO A 1 624 ? 25.463 13.709 73.900 1.00 55.10 624 PRO A CA 1
ATOM 4610 C C . PRO A 1 624 ? 26.661 12.909 73.397 1.00 50.76 624 PRO A C 1
ATOM 4611 O O . PRO A 1 624 ? 27.320 13.296 72.422 1.00 48.38 624 PRO A O 1
ATOM 4615 N N . VAL A 1 625 ? 26.939 11.810 74.086 1.00 44.25 625 VAL A N 1
ATOM 4616 C CA . VAL A 1 625 ? 27.897 10.839 73.604 1.00 45.50 625 VAL A CA 1
ATOM 4617 C C . VAL A 1 625 ? 27.295 10.135 72.398 1.00 46.09 625 VAL A C 1
ATOM 4618 O O . VAL A 1 625 ? 26.104 9.836 72.396 1.00 47.99 625 VAL A O 1
ATOM 4622 N N . ILE A 1 626 ? 28.103 9.898 71.367 1.00 46.62 626 ILE A N 1
ATOM 4623 C CA . ILE A 1 626 ? 27.666 9.083 70.231 1.00 49.73 626 ILE A CA 1
ATOM 4624 C C . ILE A 1 626 ? 27.898 7.601 70.523 1.00 50.94 626 ILE A C 1
ATOM 4625 O O . ILE A 1 626 ? 29.036 7.163 70.660 1.00 50.15 626 ILE A O 1
ATOM 4630 N N . ASP A 1 627 ? 26.814 6.838 70.601 1.00 54.29 627 ASP A N 1
ATOM 4631 C CA . ASP A 1 627 ? 26.875 5.418 70.972 1.00 55.27 627 ASP A CA 1
ATOM 4632 C C . ASP A 1 627 ? 26.919 4.489 69.768 1.00 55.77 627 ASP A C 1
ATOM 4633 O O . ASP A 1 627 ? 27.467 3.395 69.848 1.00 57.41 627 ASP A O 1
ATOM 4638 N N . LYS A 1 628 ? 26.355 4.924 68.650 1.00 62.30 628 LYS A N 1
ATOM 4639 C CA . LYS A 1 628 ? 26.354 4.115 67.439 1.00 64.16 628 LYS A CA 1
ATOM 4640 C C . LYS A 1 628 ? 27.766 4.027 66.858 1.00 61.79 628 LYS A C 1
ATOM 4641 O O . LYS A 1 628 ? 28.578 4.941 67.029 1.00 61.62 628 LYS A O 1
ATOM 4647 N N . THR A 1 629 ? 28.049 2.910 66.195 1.00 55.28 629 THR A N 1
ATOM 4648 C CA . THR A 1 629 ? 29.268 2.747 65.423 1.00 54.07 629 THR A CA 1
ATOM 4649 C C . THR A 1 629 ? 29.017 3.322 64.023 1.00 55.40 629 THR A C 1
ATOM 4650 O O . THR A 1 629 ? 27.901 3.709 63.710 1.00 60.77 629 THR A O 1
ATOM 4654 N N . LEU A 1 630 ? 30.059 3.392 63.197 1.00 53.71 630 LEU A N 1
ATOM 4655 C CA . LEU A 1 630 ? 29.934 3.843 61.811 1.00 56.06 630 LEU A CA 1
ATOM 4656 C C . LEU A 1 630 ? 29.116 2.901 60.928 1.00 60.19 630 LEU A C 1
ATOM 4657 O O . LEU A 1 630 ? 28.667 3.303 59.858 1.00 57.34 630 LEU A O 1
ATOM 4662 N N . ASP A 1 631 ? 28.996 1.638 61.338 1.00 60.80 631 ASP A N 1
ATOM 4663 C CA . ASP A 1 631 ? 28.343 0.614 60.528 1.00 61.76 631 ASP A CA 1
ATOM 4664 C C . ASP A 1 631 ? 27.972 -0.588 61.406 1.00 62.18 631 ASP A C 1
ATOM 4665 O O . ASP A 1 631 ? 28.848 -1.381 61.775 1.00 57.62 631 ASP A O 1
ATOM 4670 N N . PRO A 1 632 ? 26.672 -0.729 61.734 1.00 60.35 632 PRO A N 1
ATOM 4671 C CA . PRO A 1 632 ? 26.242 -1.829 62.601 1.00 60.47 632 PRO A CA 1
ATOM 4672 C C . PRO A 1 632 ? 26.457 -3.202 61.991 1.00 58.85 632 PRO A C 1
ATOM 4673 O O . PRO A 1 632 ? 26.504 -4.183 62.727 1.00 65.24 632 PRO A O 1
ATOM 4677 N N . ALA A 1 633 ? 26.591 -3.272 60.669 1.00 61.26 633 ALA A N 1
ATOM 4678 C CA . ALA A 1 633 ? 26.868 -4.544 59.979 1.00 64.24 633 ALA A CA 1
ATOM 4679 C C . ALA A 1 633 ? 28.309 -5.026 60.182 1.00 66.51 633 ALA A C 1
ATOM 4680 O O . ALA A 1 633 ? 28.579 -6.225 60.122 1.00 66.66 633 ALA A O 1
ATOM 4682 N N . GLU A 1 634 ? 29.233 -4.093 60.407 1.00 69.24 634 GLU A N 1
ATOM 4683 C CA . GLU A 1 634 ? 30.640 -4.438 60.598 1.00 66.20 634 GLU A CA 1
ATOM 4684 C C . GLU A 1 634 ? 30.957 -4.681 62.062 1.00 58.31 634 GLU A C 1
ATOM 4685 O O . GLU A 1 634 ? 31.713 -5.587 62.391 1.00 59.96 634 GLU A O 1
ATOM 4691 N N . VAL A 1 635 ? 30.412 -3.856 62.944 1.00 53.69 635 VAL A N 1
ATOM 4692 C CA . VAL A 1 635 ? 30.682 -4.016 64.367 1.00 53.57 635 VAL A CA 1
ATOM 4693 C C . VAL A 1 635 ? 29.556 -3.474 65.250 1.00 54.41 635 VAL A C 1
ATOM 4694 O O . VAL A 1 635 ? 29.019 -2.388 65.009 1.00 51.22 635 VAL A O 1
ATOM 4698 N N . ASP A 1 636 ? 29.211 -4.255 66.273 1.00 55.75 636 ASP A N 1
ATOM 4699 C CA . ASP A 1 636 ? 28.174 -3.876 67.230 1.00 59.55 636 ASP A CA 1
ATOM 4700 C C . ASP A 1 636 ? 28.684 -2.790 68.166 1.00 57.80 636 ASP A C 1
ATOM 4701 O O . ASP A 1 636 ? 29.841 -2.820 68.591 1.00 56.85 636 ASP A O 1
ATOM 4706 N N . TRP A 1 637 ? 27.809 -1.850 68.509 1.00 57.21 637 TRP A N 1
ATOM 4707 C CA . TRP A 1 637 ? 28.094 -0.907 69.579 1.00 56.29 637 TRP A CA 1
ATOM 4708 C C . TRP A 1 637 ? 28.167 -1.668 70.897 1.00 54.43 637 TRP A C 1
ATOM 4709 O O . TRP A 1 637 ? 27.655 -2.773 71.015 1.00 60.53 637 TRP A O 1
ATOM 4720 N N . ILE A 1 638 ? 28.849 -1.092 71.870 1.00 54.97 638 ILE A N 1
ATOM 4721 C CA . ILE A 1 638 ? 29.105 -1.771 73.128 1.00 55.40 638 ILE A CA 1
ATOM 4722 C C . ILE A 1 638 ? 28.431 -1.009 74.265 1.00 56.14 638 ILE A C 1
ATOM 4723 O O . ILE A 1 638 ? 28.935 0.033 74.684 1.00 50.24 638 ILE A O 1
ATOM 4728 N N . PRO A 1 639 ? 27.285 -1.532 74.763 1.00 56.74 639 PRO A N 1
ATOM 4729 C CA . PRO A 1 639 ? 26.553 -0.892 75.870 1.00 55.30 639 PRO A CA 1
ATOM 4730 C C . PRO A 1 639 ? 27.426 -0.702 77.103 1.00 51.76 639 PRO A C 1
ATOM 4731 O O . PRO A 1 639 ? 28.297 -1.526 77.363 1.00 52.96 639 PRO A O 1
ATOM 4735 N N . PRO A 1 640 ? 27.171 0.358 77.878 1.00 49.70 640 PRO A N 1
ATOM 4736 C CA . PRO A 1 640 ? 27.918 0.504 79.110 1.00 52.17 640 PRO A CA 1
ATOM 4737 C C . PRO A 1 640 ? 27.753 -0.691 80.045 1.00 54.99 640 PRO A C 1
ATOM 4738 O O . PRO A 1 640 ? 26.715 -1.348 80.014 1.00 55.93 640 PRO A O 1
ATOM 4742 N N . ILE A 1 641 ? 28.795 -0.971 80.830 1.00 54.43 641 ILE A N 1
ATOM 4743 C CA . ILE A 1 641 ? 28.717 -1.846 82.001 1.00 55.12 641 ILE A CA 1
ATOM 4744 C C . ILE A 1 641 ? 29.487 -1.152 83.123 1.00 60.89 641 ILE A C 1
ATOM 4745 O O . ILE A 1 641 ? 29.976 -0.031 82.937 1.00 63.96 641 ILE A O 1
ATOM 4750 N N . ILE A 1 642 ? 29.600 -1.796 84.283 1.00 59.97 642 ILE A N 1
ATOM 4751 C CA . ILE A 1 642 ? 30.423 -1.253 85.363 1.00 57.78 642 ILE A CA 1
ATOM 4752 C C . ILE A 1 642 ? 31.884 -1.491 84.992 1.00 57.33 642 ILE A C 1
ATOM 4753 O O . ILE A 1 642 ? 32.247 -2.567 84.519 1.00 59.29 642 ILE A O 1
ATOM 4758 N N . ARG A 1 643 ? 32.713 -0.470 85.188 1.00 58.38 643 ARG A N 1
ATOM 4759 C CA . ARG A 1 643 ? 34.101 -0.497 84.745 1.00 52.52 643 ARG A CA 1
ATOM 4760 C C . ARG A 1 643 ? 35.003 -0.993 85.855 1.00 49.75 643 ARG A C 1
ATOM 4761 O O . ARG A 1 643 ? 35.142 -0.339 86.887 1.00 45.59 643 ARG A O 1
ATOM 4769 N N . SER A 1 644 ? 35.604 -2.159 85.625 1.00 51.29 644 SER A N 1
ATOM 4770 C CA . SER A 1 644 ? 36.494 -2.809 86.575 1.00 55.25 644 SER A CA 1
ATOM 4771 C C . SER A 1 644 ? 37.658 -3.464 85.841 1.00 53.44 644 SER A C 1
ATOM 4772 O O . SER A 1 644 ? 37.469 -4.126 84.812 1.00 50.95 644 SER A O 1
ATOM 4775 N N . TYR A 1 645 ? 38.852 -3.328 86.400 1.00 51.56 645 TYR A N 1
ATOM 4776 C CA . TYR A 1 645 ? 40.026 -3.988 85.839 1.00 51.53 645 TYR A CA 1
ATOM 4777 C C . TYR A 1 645 ? 40.593 -4.982 86.843 1.00 50.55 645 TYR A C 1
ATOM 4778 O O . TYR A 1 645 ? 41.449 -5.792 86.476 1.00 50.71 645 TYR A O 1
ATOM 4788 N N . LYS B 2 33 ? 76.144 30.027 101.570 1.00 75.02 33 LYS B N 1
ATOM 4789 C CA . LYS B 2 33 ? 75.304 29.392 100.517 1.00 75.52 33 LYS B CA 1
ATOM 4790 C C . LYS B 2 33 ? 76.097 29.207 99.230 1.00 74.11 33 LYS B C 1
ATOM 4791 O O . LYS B 2 33 ? 77.022 29.980 98.938 1.00 71.12 33 LYS B O 1
ATOM 4797 N N . ARG B 2 34 ? 75.722 28.186 98.461 1.00 68.66 34 ARG B N 1
ATOM 4798 C CA . ARG B 2 34 ? 76.529 27.737 97.324 1.00 63.15 34 ARG B CA 1
ATOM 4799 C C . ARG B 2 34 ? 76.149 28.489 96.055 1.00 59.00 34 ARG B C 1
ATOM 4800 O O . ARG B 2 34 ? 75.156 28.175 95.403 1.00 59.63 34 ARG B O 1
ATOM 4808 N N . ILE B 2 35 ? 76.956 29.494 95.727 1.00 55.57 35 ILE B N 1
ATOM 4809 C CA . ILE B 2 35 ? 76.692 30.392 94.606 1.00 54.00 35 ILE B CA 1
ATOM 4810 C C . ILE B 2 35 ? 77.614 30.056 93.437 1.00 52.98 35 ILE B C 1
ATOM 4811 O O . ILE B 2 35 ? 78.820 30.297 93.507 1.00 52.53 35 ILE B O 1
ATOM 4816 N N . LYS B 2 36 ? 77.023 29.512 92.370 1.00 47.70 36 LYS B N 1
ATOM 4817 C CA . LYS B 2 36 ? 77.745 29.106 91.179 1.00 44.32 36 LYS B CA 1
ATOM 4818 C C . LYS B 2 36 ? 77.629 30.193 90.122 1.00 43.36 36 LYS B C 1
ATOM 4819 O O . LYS B 2 36 ? 76.538 30.676 89.853 1.00 47.07 36 LYS B O 1
ATOM 4825 N N . THR B 2 37 ? 78.752 30.547 89.506 1.00 41.26 37 THR B N 1
ATOM 4826 C CA . THR B 2 37 ? 78.774 31.541 88.432 1.00 44.32 37 THR B CA 1
ATOM 4827 C C . THR B 2 37 ? 78.801 30.871 87.043 1.00 42.17 37 THR B C 1
ATOM 4828 O O . THR B 2 37 ? 79.597 29.960 86.797 1.00 39.39 37 THR B O 1
ATOM 4832 N N . PHE B 2 38 ? 77.937 31.354 86.153 1.00 42.46 38 PHE B N 1
ATOM 4833 C CA . PHE B 2 38 ? 77.936 30.959 84.741 1.00 43.35 38 PHE B CA 1
ATOM 4834 C C . PHE B 2 38 ? 78.341 32.134 83.869 1.00 43.48 38 PHE B C 1
ATOM 4835 O O . PHE B 2 38 ? 77.894 33.250 84.098 1.00 45.19 38 PHE B O 1
ATOM 4843 N N . GLU B 2 39 ? 79.187 31.883 82.877 1.00 44.55 39 GLU B N 1
ATOM 4844 C CA . GLU B 2 39 ? 79.533 32.899 81.888 1.00 47.15 39 GLU B CA 1
ATOM 4845 C C . GLU B 2 39 ? 78.869 32.512 80.592 1.00 43.46 39 GLU B C 1
ATOM 4846 O O . GLU B 2 39 ? 79.241 31.513 79.981 1.00 38.34 39 GLU B O 1
ATOM 4852 N N . ILE B 2 40 ? 77.928 33.337 80.153 1.00 41.70 40 ILE B N 1
ATOM 4853 C CA . ILE B 2 40 ? 77.061 32.976 79.054 1.00 39.49 40 ILE B CA 1
ATOM 4854 C C . ILE B 2 40 ? 77.242 33.947 77.894 1.00 40.96 40 ILE B C 1
ATOM 4855 O O . ILE B 2 40 ? 77.227 35.169 78.063 1.00 41.01 40 ILE B O 1
ATOM 4860 N N . TYR B 2 41 ? 77.436 33.373 76.713 1.00 38.28 41 TYR B N 1
ATOM 4861 C CA . TYR B 2 41 ? 77.506 34.124 75.460 1.00 34.63 41 TYR B CA 1
ATOM 4862 C C . TYR B 2 41 ? 76.195 34.840 75.201 1.00 35.51 41 TYR B C 1
ATOM 4863 O O . TYR B 2 41 ? 75.103 34.259 75.367 1.00 32.40 41 TYR B O 1
ATOM 4872 N N . ARG B 2 42 ? 76.303 36.104 74.791 1.00 35.81 42 ARG B N 1
ATOM 4873 C CA . ARG B 2 42 ? 75.148 36.918 74.471 1.00 35.65 42 ARG B CA 1
ATOM 4874 C C . ARG B 2 42 ? 75.323 37.573 73.128 1.00 35.94 42 ARG B C 1
ATOM 4875 O O . ARG B 2 42 ? 76.423 37.950 72.773 1.00 37.15 42 ARG B O 1
ATOM 4883 N N . PHE B 2 43 ? 74.226 37.753 72.406 1.00 35.31 43 PHE B N 1
ATOM 4884 C CA . PHE B 2 43 ? 74.257 38.519 71.178 1.00 37.01 43 PHE B CA 1
ATOM 4885 C C . PHE B 2 43 ? 72.873 38.976 70.814 1.00 38.50 43 PHE B C 1
ATOM 4886 O O . PHE B 2 43 ? 71.944 38.162 70.710 1.00 36.61 43 PHE B O 1
ATOM 4894 N N . ASN B 2 44 ? 72.756 40.282 70.603 1.00 40.40 44 ASN B N 1
ATOM 4895 C CA . ASN B 2 44 ? 71.489 40.940 70.304 1.00 44.16 44 ASN B CA 1
ATOM 4896 C C . ASN B 2 44 ? 71.543 41.515 68.883 1.00 43.78 44 ASN B C 1
ATOM 4897 O O . ASN B 2 44 ? 72.178 42.552 68.643 1.00 44.10 44 ASN B O 1
ATOM 4902 N N . PRO B 2 45 ? 70.869 40.855 67.938 1.00 43.50 45 PRO B N 1
ATOM 4903 C CA . PRO B 2 45 ? 70.943 41.276 66.553 1.00 46.90 45 PRO B CA 1
ATOM 4904 C C . PRO B 2 45 ? 70.167 42.552 66.243 1.00 49.38 45 PRO B C 1
ATOM 4905 O O . PRO B 2 45 ? 70.240 43.029 65.108 1.00 53.30 45 PRO B O 1
ATOM 4909 N N . GLU B 2 46 ? 69.423 43.095 67.205 1.00 52.16 46 GLU B N 1
ATOM 4910 C CA . GLU B 2 46 ? 68.636 44.305 66.935 1.00 57.99 46 GLU B CA 1
ATOM 4911 C C . GLU B 2 46 ? 69.330 45.592 67.339 1.00 58.09 46 GLU B C 1
ATOM 4912 O O . GLU B 2 46 ? 68.969 46.647 66.848 1.00 61.22 46 GLU B O 1
ATOM 4918 N N . GLU B 2 47 ? 70.341 45.517 68.195 1.00 62.58 47 GLU B N 1
ATOM 4919 C CA . GLU B 2 47 ? 71.118 46.714 68.515 1.00 69.06 47 GLU B CA 1
ATOM 4920 C C . GLU B 2 47 ? 72.076 47.044 67.367 1.00 68.66 47 GLU B C 1
ATOM 4921 O O . GLU B 2 47 ? 72.796 46.162 66.903 1.00 63.38 47 GLU B O 1
ATOM 4927 N N . PRO B 2 48 ? 72.093 48.316 66.908 1.00 75.78 48 PRO B N 1
ATOM 4928 C CA . PRO B 2 48 ? 73.022 48.673 65.824 1.00 74.63 48 PRO B CA 1
ATOM 4929 C C . PRO B 2 48 ? 74.487 48.590 66.282 1.00 68.50 48 PRO B C 1
ATOM 4930 O O . PRO B 2 48 ? 74.838 49.096 67.363 1.00 65.64 48 PRO B O 1
ATOM 4934 N N . GLY B 2 49 ? 75.312 47.926 65.475 1.00 60.82 49 GLY B N 1
ATOM 4935 C CA . GLY B 2 49 ? 76.717 47.691 65.811 1.00 59.76 49 GLY B CA 1
ATOM 4936 C C . GLY B 2 49 ? 76.934 46.753 66.991 1.00 59.50 49 GLY B C 1
ATOM 4937 O O . GLY B 2 49 ? 77.938 46.848 67.687 1.00 58.28 49 GLY B O 1
ATOM 4938 N N . ALA B 2 50 ? 76.013 45.824 67.219 1.00 58.96 50 ALA B N 1
ATOM 4939 C CA . ALA B 2 50 ? 76.157 44.902 68.346 1.00 59.32 50 ALA B CA 1
ATOM 4940 C C . ALA B 2 50 ? 77.263 43.880 68.107 1.00 53.78 50 ALA B C 1
ATOM 4941 O O . ALA B 2 50 ? 77.459 43.401 66.990 1.00 55.68 50 ALA B O 1
ATOM 4943 N N . LYS B 2 51 ? 77.977 43.575 69.182 1.00 49.00 51 LYS B N 1
ATOM 4944 C CA . LYS B 2 51 ? 79.013 42.579 69.206 1.00 50.00 51 LYS B CA 1
ATOM 4945 C C . LYS B 2 51 ? 78.616 41.512 70.219 1.00 48.05 51 LYS B C 1
ATOM 4946 O O . LYS B 2 51 ? 77.863 41.807 71.146 1.00 44.10 51 LYS B O 1
ATOM 4952 N N . PRO B 2 52 ? 79.117 40.270 70.053 1.00 45.27 52 PRO B N 1
ATOM 4953 C CA . PRO B 2 52 ? 78.868 39.250 71.072 1.00 44.89 52 PRO B CA 1
ATOM 4954 C C . PRO B 2 52 ? 79.567 39.566 72.389 1.00 42.74 52 PRO B C 1
ATOM 4955 O O . PRO B 2 52 ? 80.652 40.117 72.380 1.00 45.43 52 PRO B O 1
ATOM 4959 N N . LYS B 2 53 ? 78.954 39.196 73.507 1.00 43.99 53 LYS B N 1
ATOM 4960 C CA . LYS B 2 53 ? 79.534 39.424 74.832 1.00 44.42 53 LYS B CA 1
ATOM 4961 C C . LYS B 2 53 ? 79.522 38.164 75.698 1.00 44.81 53 LYS B C 1
ATOM 4962 O O . LYS B 2 53 ? 78.899 37.176 75.354 1.00 45.65 53 LYS B O 1
ATOM 4968 N N . LEU B 2 54 ? 80.224 38.238 76.826 1.00 45.20 54 LEU B N 1
ATOM 4969 C CA . LEU B 2 54 ? 80.208 37.225 77.861 1.00 46.05 54 LEU B CA 1
ATOM 4970 C C . LEU B 2 54 ? 79.603 37.848 79.098 1.00 45.93 54 LEU B C 1
ATOM 4971 O O . LEU B 2 54 ? 80.105 38.854 79.583 1.00 48.92 54 LEU B O 1
ATOM 4976 N N . GLN B 2 55 ? 78.532 37.244 79.607 1.00 42.81 55 GLN B N 1
ATOM 4977 C CA . GLN B 2 55 ? 77.827 37.754 80.766 1.00 40.50 55 GLN B CA 1
ATOM 4978 C C . GLN B 2 55 ? 77.808 36.746 81.913 1.00 40.24 55 GLN B C 1
ATOM 4979 O O . GLN B 2 55 ? 77.309 35.626 81.762 1.00 39.41 55 GLN B O 1
ATOM 4985 N N . LYS B 2 56 ? 78.335 37.162 83.061 1.00 42.08 56 LYS B N 1
ATOM 4986 C CA . LYS B 2 56 ? 78.321 36.345 84.277 1.00 43.86 56 LYS B CA 1
ATOM 4987 C C . LYS B 2 56 ? 76.980 36.462 84.973 1.00 44.00 56 LYS B C 1
ATOM 4988 O O . LYS B 2 56 ? 76.433 37.559 85.077 1.00 42.77 56 LYS B O 1
ATOM 4994 N N . PHE B 2 57 ? 76.448 35.323 85.428 1.00 41.70 57 PHE B N 1
ATOM 4995 C CA . PHE B 2 57 ? 75.248 35.295 86.263 1.00 39.98 57 PHE B CA 1
ATOM 4996 C C . PHE B 2 57 ? 75.553 34.402 87.441 1.00 40.41 57 PHE B C 1
ATOM 4997 O O . PHE B 2 57 ? 76.209 33.373 87.287 1.00 41.39 57 PHE B O 1
ATOM 5005 N N . ASP B 2 58 ? 75.062 34.790 88.610 1.00 45.34 58 ASP B N 1
ATOM 5006 C CA . ASP B 2 58 ? 75.234 34.011 89.839 1.00 47.18 58 ASP B CA 1
ATOM 5007 C C . ASP B 2 58 ? 73.948 33.278 90.142 1.00 45.91 58 ASP B C 1
ATOM 5008 O O . ASP B 2 58 ? 72.867 33.816 89.947 1.00 45.06 58 ASP B O 1
ATOM 5013 N N . VAL B 2 59 ? 74.068 32.029 90.583 1.00 47.04 59 VAL B N 1
ATOM 5014 C CA . VAL B 2 59 ? 72.912 31.170 90.787 1.00 45.61 59 VAL B CA 1
ATOM 5015 C C . VAL B 2 59 ? 73.097 30.356 92.054 1.00 41.84 59 VAL B C 1
ATOM 5016 O O . VAL B 2 59 ? 74.134 29.755 92.256 1.00 42.55 59 VAL B O 1
ATOM 5020 N N . ASP B 2 60 ? 72.071 30.316 92.891 1.00 45.05 60 ASP B N 1
ATOM 5021 C CA . ASP B 2 60 ? 72.131 29.566 94.136 1.00 46.72 60 ASP B CA 1
ATOM 5022 C C . ASP B 2 60 ? 71.825 28.098 93.841 1.00 41.98 60 ASP B C 1
ATOM 5023 O O . ASP B 2 60 ? 70.684 27.752 93.592 1.00 38.08 60 ASP B O 1
ATOM 5028 N N . LEU B 2 61 ? 72.836 27.237 93.895 1.00 41.86 61 LEU B N 1
ATOM 5029 C CA . LEU B 2 61 ? 72.626 25.811 93.631 1.00 43.11 61 LEU B CA 1
ATOM 5030 C C . LEU B 2 61 ? 71.595 25.136 94.544 1.00 47.36 61 LEU B C 1
ATOM 5031 O O . LEU B 2 61 ? 70.995 24.143 94.143 1.00 47.92 61 LEU B O 1
ATOM 5036 N N . ASP B 2 62 ? 71.369 25.659 95.755 1.00 49.04 62 ASP B N 1
ATOM 5037 C CA . ASP B 2 62 ? 70.355 25.064 96.641 1.00 50.15 62 ASP B CA 1
ATOM 5038 C C . ASP B 2 62 ? 68.925 25.490 96.268 1.00 51.14 62 ASP B C 1
ATOM 5039 O O . ASP B 2 62 ? 67.966 24.938 96.777 1.00 50.73 62 ASP B O 1
ATOM 5044 N N . LYS B 2 63 ? 68.777 26.449 95.361 1.00 54.54 63 LYS B N 1
ATOM 5045 C CA . LYS B 2 63 ? 67.452 26.888 94.933 1.00 55.46 63 LYS B CA 1
ATOM 5046 C C . LYS B 2 63 ? 67.268 26.682 93.426 1.00 54.26 63 LYS B C 1
ATOM 5047 O O . LYS B 2 63 ? 66.581 27.446 92.750 1.00 48.12 63 LYS B O 1
ATOM 5053 N N . CYS B 2 64 ? 67.864 25.613 92.910 1.00 54.16 64 CYS B N 1
ATOM 5054 C CA . CYS B 2 64 ? 67.899 25.375 91.465 1.00 48.34 64 CYS B CA 1
ATOM 5055 C C . CYS B 2 64 ? 68.013 23.898 91.233 1.00 43.60 64 CYS B C 1
ATOM 5056 O O . CYS B 2 64 ? 68.657 23.204 92.012 1.00 42.60 64 CYS B O 1
ATOM 5059 N N . GLY B 2 65 ? 67.404 23.408 90.158 1.00 43.67 65 GLY B N 1
ATOM 5060 C CA . GLY B 2 65 ? 67.563 22.007 89.782 1.00 41.04 65 GLY B CA 1
ATOM 5061 C C . GLY B 2 65 ? 69.023 21.705 89.453 1.00 43.64 65 GLY B C 1
ATOM 5062 O O . GLY B 2 65 ? 69.853 22.619 89.294 1.00 40.89 65 GLY B O 1
ATOM 5063 N N . THR B 2 66 ? 69.312 20.415 89.310 1.00 43.08 66 THR B N 1
ATOM 5064 C CA . THR B 2 66 ? 70.666 19.903 89.151 1.00 43.32 66 THR B CA 1
ATOM 5065 C C . THR B 2 66 ? 71.310 20.073 87.749 1.00 41.63 66 THR B C 1
ATOM 5066 O O . THR B 2 66 ? 72.532 19.947 87.600 1.00 39.68 66 THR B O 1
ATOM 5070 N N . MET B 2 67 ? 70.499 20.384 86.740 1.00 40.29 67 MET B N 1
ATOM 5071 C CA . MET B 2 67 ? 70.971 20.459 85.364 1.00 38.56 67 MET B CA 1
ATOM 5072 C C . MET B 2 67 ? 71.172 21.880 84.882 1.00 37.98 67 MET B C 1
ATOM 5073 O O . MET B 2 67 ? 70.503 22.810 85.315 1.00 43.06 67 MET B O 1
ATOM 5078 N N . VAL B 2 68 ? 72.064 22.037 83.924 1.00 37.55 68 VAL B N 1
ATOM 5079 C CA . VAL B 2 68 ? 72.398 23.358 83.416 1.00 37.02 68 VAL B CA 1
ATOM 5080 C C . VAL B 2 68 ? 71.196 24.091 82.822 1.00 36.73 68 VAL B C 1
ATOM 5081 O O . VAL B 2 68 ? 71.080 25.305 82.975 1.00 37.93 68 VAL B O 1
ATOM 5085 N N . LEU B 2 69 ? 70.305 23.370 82.144 1.00 37.57 69 LEU B N 1
ATOM 5086 C CA . LEU B 2 69 ? 69.063 23.981 81.628 1.00 36.08 69 LEU B CA 1
ATOM 5087 C C . LEU B 2 69 ? 68.244 24.609 82.750 1.00 38.18 69 LEU B C 1
ATOM 5088 O O . LEU B 2 69 ? 67.600 25.647 82.538 1.00 36.94 69 LEU B O 1
ATOM 5093 N N . ASP B 2 70 ? 68.251 23.962 83.925 1.00 36.59 70 ASP B N 1
ATOM 5094 C CA . ASP B 2 70 ? 67.519 24.471 85.094 1.00 37.91 70 ASP B CA 1
ATOM 5095 C C . ASP B 2 70 ? 68.039 25.848 85.461 1.00 37.62 70 ASP B C 1
ATOM 5096 O O . ASP B 2 70 ? 67.263 26.776 85.673 1.00 39.29 70 ASP B O 1
ATOM 5101 N N . ALA B 2 71 ? 69.359 25.978 85.487 1.00 37.82 71 ALA B N 1
ATOM 5102 C CA . ALA B 2 71 ? 70.009 27.253 85.751 1.00 37.48 71 ALA B CA 1
ATOM 5103 C C . ALA B 2 71 ? 69.662 28.280 84.681 1.00 38.86 71 ALA B C 1
ATOM 5104 O O . ALA B 2 71 ? 69.374 29.429 84.991 1.00 38.24 71 ALA B O 1
ATOM 5106 N N . LEU B 2 72 ? 69.677 27.874 83.415 1.00 40.08 72 LEU B N 1
ATOM 5107 C CA . LEU B 2 72 ? 69.314 28.807 82.336 1.00 41.51 72 LEU B CA 1
ATOM 5108 C C . LEU B 2 72 ? 67.894 29.315 82.524 1.00 39.22 72 LEU B C 1
ATOM 5109 O O . LEU B 2 72 ? 67.613 30.496 82.346 1.00 39.60 72 LEU B O 1
ATOM 5114 N N . ILE B 2 73 ? 67.003 28.407 82.898 1.00 40.51 73 ILE B N 1
ATOM 5115 C CA . ILE B 2 73 ? 65.604 28.751 83.091 1.00 39.46 73 ILE B CA 1
ATOM 5116 C C . ILE B 2 73 ? 65.446 29.643 84.325 1.00 39.23 73 ILE B C 1
ATOM 5117 O O . ILE B 2 73 ? 64.683 30.585 84.304 1.00 37.44 73 ILE B O 1
ATOM 5122 N N . LYS B 2 74 ? 66.178 29.338 85.384 1.00 38.87 74 LYS B N 1
ATOM 5123 C CA . LYS B 2 74 ? 66.096 30.109 86.601 1.00 41.00 74 LYS B CA 1
ATOM 5124 C C . LYS B 2 74 ? 66.570 31.551 86.328 1.00 40.15 74 LYS B C 1
ATOM 5125 O O . LYS B 2 74 ? 65.915 32.496 86.692 1.00 39.89 74 LYS B O 1
ATOM 5131 N N . ILE B 2 75 ? 67.686 31.687 85.631 1.00 39.85 75 ILE B N 1
ATOM 5132 C CA . ILE B 2 75 ? 68.239 32.987 85.270 1.00 39.63 75 ILE B CA 1
ATOM 5133 C C . ILE B 2 75 ? 67.285 33.810 84.422 1.00 41.45 75 ILE B C 1
ATOM 5134 O O . ILE B 2 75 ? 67.039 34.987 84.709 1.00 39.40 75 ILE B O 1
ATOM 5139 N N . LYS B 2 76 ? 66.771 33.191 83.365 1.00 42.11 76 LYS B N 1
ATOM 5140 C CA . LYS B 2 76 ? 65.796 33.838 82.505 1.00 41.61 76 LYS B CA 1
ATOM 5141 C C . LYS B 2 76 ? 64.586 34.300 83.313 1.00 44.63 76 LYS B C 1
ATOM 5142 O O . LYS B 2 76 ? 64.063 35.414 83.096 1.00 44.13 76 LYS B O 1
ATOM 5148 N N . ASN B 2 77 ? 64.144 33.445 84.231 1.00 39.15 77 ASN B N 1
ATOM 5149 C CA . ASN B 2 77 ? 62.923 33.712 84.981 1.00 42.31 77 ASN B CA 1
ATOM 5150 C C . ASN B 2 77 ? 63.091 34.741 86.114 1.00 42.82 77 ASN B C 1
ATOM 5151 O O . ASN B 2 77 ? 62.185 35.518 86.364 1.00 42.33 77 ASN B O 1
ATOM 5156 N N . GLU B 2 78 ? 64.241 34.739 86.782 1.00 41.96 78 GLU B N 1
ATOM 5157 C CA . GLU B 2 78 ? 64.427 35.485 88.023 1.00 42.81 78 GLU B CA 1
ATOM 5158 C C . GLU B 2 78 ? 65.387 36.686 87.925 1.00 45.51 78 GLU B C 1
ATOM 5159 O O . GLU B 2 78 ? 65.431 37.530 88.839 1.00 44.34 78 GLU B O 1
ATOM 5165 N N . VAL B 2 79 ? 66.155 36.757 86.837 1.00 43.24 79 VAL B N 1
ATOM 5166 C CA . VAL B 2 79 ? 67.114 37.831 86.650 1.00 43.05 79 VAL B CA 1
ATOM 5167 C C . VAL B 2 79 ? 66.923 38.531 85.315 1.00 44.79 79 VAL B C 1
ATOM 5168 O O . VAL B 2 79 ? 66.769 39.758 85.292 1.00 46.99 79 VAL B O 1
ATOM 5172 N N . ASP B 2 80 ? 66.936 37.771 84.210 1.00 41.08 80 ASP B N 1
ATOM 5173 C CA . ASP B 2 80 ? 67.028 38.373 82.882 1.00 39.63 80 ASP B CA 1
ATOM 5174 C C . ASP B 2 80 ? 66.196 37.627 81.859 1.00 41.07 80 ASP B C 1
ATOM 5175 O O . ASP B 2 80 ? 66.678 36.684 81.228 1.00 41.51 80 ASP B O 1
ATOM 5180 N N . PRO B 2 81 ? 64.943 38.062 81.673 1.00 40.88 81 PRO B N 1
ATOM 5181 C CA . PRO B 2 81 ? 64.052 37.392 80.728 1.00 41.64 81 PRO B CA 1
ATOM 5182 C C . PRO B 2 81 ? 64.448 37.561 79.266 1.00 41.49 81 PRO B C 1
ATOM 5183 O O . PRO B 2 81 ? 63.820 36.954 78.411 1.00 43.06 81 PRO B O 1
ATOM 5187 N N . THR B 2 82 ? 65.471 38.374 78.986 1.00 41.60 82 THR B N 1
ATOM 5188 C CA . THR B 2 82 ? 65.970 38.538 77.629 1.00 40.22 82 THR B CA 1
ATOM 5189 C C . THR B 2 82 ? 66.905 37.391 77.266 1.00 36.58 82 THR B C 1
ATOM 5190 O O . THR B 2 82 ? 67.273 37.253 76.112 1.00 36.09 82 THR B O 1
ATOM 5194 N N . LEU B 2 83 ? 67.295 36.578 78.241 1.00 35.64 83 LEU B N 1
ATOM 5195 C CA . LEU B 2 83 ? 68.173 35.421 77.959 1.00 35.34 83 LEU B CA 1
ATOM 5196 C C . LEU B 2 83 ? 67.399 34.421 77.125 1.00 35.59 83 LEU B C 1
ATOM 5197 O O . LEU B 2 83 ? 66.309 33.992 77.511 1.00 37.25 83 LEU B O 1
ATOM 5202 N N . THR B 2 84 ? 67.962 34.069 75.979 1.00 37.25 84 THR B N 1
ATOM 5203 C CA . THR B 2 84 ? 67.263 33.316 74.942 1.00 36.56 84 THR B CA 1
ATOM 5204 C C . THR B 2 84 ? 68.024 32.032 74.544 1.00 36.53 84 THR B C 1
ATOM 5205 O O . THR B 2 84 ? 69.198 32.065 74.176 1.00 35.16 84 THR B O 1
ATOM 5209 N N . PHE B 2 85 ? 67.340 30.900 74.647 1.00 37.35 85 PHE B N 1
ATOM 5210 C CA . PHE B 2 85 ? 67.887 29.590 74.261 1.00 38.27 85 PHE B CA 1
ATOM 5211 C C . PHE B 2 85 ? 66.736 28.672 73.856 1.00 36.13 85 PHE B C 1
ATOM 5212 O O . PHE B 2 85 ? 65.589 28.917 74.217 1.00 37.22 85 PHE B O 1
ATOM 5220 N N . ARG B 2 86 ? 67.045 27.632 73.092 1.00 34.87 86 ARG B N 1
ATOM 5221 C CA . ARG B 2 86 ? 66.038 26.658 72.696 1.00 32.52 86 ARG B CA 1
ATOM 5222 C C . ARG B 2 86 ? 65.927 25.595 73.771 1.00 31.75 86 ARG B C 1
ATOM 5223 O O . ARG B 2 86 ? 66.932 25.187 74.352 1.00 30.86 86 ARG B O 1
ATOM 5231 N N . ARG B 2 87 ? 64.707 25.139 74.016 1.00 31.16 87 ARG B N 1
ATOM 5232 C CA . ARG B 2 87 ? 64.478 23.964 74.857 1.00 33.92 87 ARG B CA 1
ATOM 5233 C C . ARG B 2 87 ? 63.037 23.498 74.697 1.00 33.53 87 ARG B C 1
ATOM 5234 O O . ARG B 2 87 ? 62.181 24.273 74.281 1.00 33.59 87 ARG B O 1
ATOM 5242 N N . SER B 2 88 ? 62.798 22.240 75.042 1.00 32.20 88 SER B N 1
ATOM 5243 C CA . SER B 2 88 ? 61.487 21.636 74.954 1.00 34.47 88 SER B CA 1
ATOM 5244 C C . SER B 2 88 ? 61.296 20.448 75.906 1.00 35.07 88 SER B C 1
ATOM 5245 O O . SER B 2 88 ? 60.550 20.534 76.859 1.00 37.08 88 SER B O 1
ATOM 5248 N N . CYS B 2 89 ? 61.926 19.318 75.588 1.00 36.99 89 CYS B N 1
ATOM 5249 C CA . CYS B 2 89 ? 61.799 18.077 76.370 1.00 41.60 89 CYS B CA 1
ATOM 5250 C C . CYS B 2 89 ? 62.558 18.215 77.669 1.00 43.10 89 CYS B C 1
ATOM 5251 O O . CYS B 2 89 ? 63.427 19.078 77.783 1.00 45.84 89 CYS B O 1
ATOM 5254 N N . ARG B 2 90 ? 62.259 17.395 78.668 1.00 46.90 90 ARG B N 1
ATOM 5255 C CA . ARG B 2 90 ? 63.084 17.556 79.870 1.00 54.97 90 ARG B CA 1
ATOM 5256 C C . ARG B 2 90 ? 64.098 16.440 80.090 1.00 50.75 90 ARG B C 1
ATOM 5257 O O . ARG B 2 90 ? 64.842 16.488 81.072 1.00 51.41 90 ARG B O 1
ATOM 5265 N N . GLU B 2 91 ? 64.165 15.476 79.165 1.00 43.71 91 GLU B N 1
ATOM 5266 C CA . GLU B 2 91 ? 64.922 14.241 79.387 1.00 43.24 91 GLU B CA 1
ATOM 5267 C C . GLU B 2 91 ? 65.932 13.876 78.293 1.00 39.42 91 GLU B C 1
ATOM 5268 O O . GLU B 2 91 ? 66.330 12.701 78.157 1.00 41.39 91 GLU B O 1
ATOM 5274 N N . GLY B 2 92 ? 66.364 14.869 77.533 1.00 35.16 92 GLY B N 1
ATOM 5275 C CA . GLY B 2 92 ? 67.402 14.670 76.518 1.00 35.17 92 GLY B CA 1
ATOM 5276 C C . GLY B 2 92 ? 66.993 13.859 75.295 1.00 34.58 92 GLY B C 1
ATOM 5277 O O . GLY B 2 92 ? 67.814 13.172 74.695 1.00 34.49 92 GLY B O 1
ATOM 5278 N N . ILE B 2 93 ? 65.721 13.948 74.928 1.00 33.66 93 ILE B N 1
ATOM 5279 C CA . ILE B 2 93 ? 65.175 13.239 73.778 1.00 32.11 93 ILE B CA 1
ATOM 5280 C C . ILE B 2 93 ? 64.851 14.173 72.579 1.00 34.07 93 ILE B C 1
ATOM 5281 O O . ILE B 2 93 ? 64.881 13.718 71.429 1.00 31.20 93 ILE B O 1
ATOM 5286 N N . CYS B 2 94 ? 64.456 15.420 72.846 1.00 29.94 94 CYS B N 1
ATOM 5287 C CA . CYS B 2 94 ? 64.129 16.385 71.779 1.00 33.15 94 CYS B CA 1
ATOM 5288 C C . CYS B 2 94 ? 65.285 16.870 70.873 1.00 31.33 94 CYS B C 1
ATOM 5289 O O . CYS B 2 94 ? 65.128 16.972 69.653 1.00 32.03 94 CYS B O 1
ATOM 5292 N N . GLY B 2 95 ? 66.432 17.155 71.484 1.00 31.70 95 GLY B N 1
ATOM 5293 C CA . GLY B 2 95 ? 67.606 17.694 70.814 1.00 33.36 95 GLY B CA 1
ATOM 5294 C C . GLY B 2 95 ? 67.680 19.221 70.739 1.00 35.34 95 GLY B C 1
ATOM 5295 O O . GLY B 2 95 ? 68.663 19.759 70.228 1.00 35.58 95 GLY B O 1
ATOM 5296 N N . SER B 2 96 ? 66.663 19.916 71.253 1.00 32.84 96 SER B N 1
ATOM 5297 C CA . SER B 2 96 ? 66.571 21.371 71.144 1.00 35.40 96 SER B CA 1
ATOM 5298 C C . SER B 2 96 ? 67.689 22.124 71.835 1.00 34.82 96 SER B C 1
ATOM 5299 O O . SER B 2 96 ? 68.110 23.171 71.342 1.00 36.50 96 SER B O 1
ATOM 5302 N N . CYS B 2 97 ? 68.151 21.607 72.971 1.00 33.96 97 CYS B N 1
ATOM 5303 C CA . CYS B 2 97 ? 68.952 22.418 73.901 1.00 34.42 97 CYS B CA 1
ATOM 5304 C C . CYS B 2 97 ? 70.456 22.260 73.734 1.00 33.45 97 CYS B C 1
ATOM 5305 O O . CYS B 2 97 ? 71.208 22.630 74.643 1.00 29.95 97 CYS B O 1
ATOM 5308 N N . ALA B 2 98 ? 70.889 21.721 72.592 1.00 31.32 98 ALA B N 1
ATOM 5309 C CA . ALA B 2 98 ? 72.316 21.568 72.308 1.00 31.57 98 ALA B CA 1
ATOM 5310 C C . ALA B 2 98 ? 73.048 22.888 72.373 1.00 33.44 98 ALA B C 1
ATOM 5311 O O . ALA B 2 98 ? 72.606 23.899 71.810 1.00 35.06 98 ALA B O 1
ATOM 5313 N N . MET B 2 99 ? 74.180 22.861 73.062 1.00 34.80 99 MET B N 1
ATOM 5314 C CA . MET B 2 99 ? 75.046 24.020 73.215 1.00 35.14 99 MET B CA 1
ATOM 5315 C C . MET B 2 99 ? 76.401 23.567 73.742 1.00 33.83 99 MET B C 1
ATOM 5316 O O . MET B 2 99 ? 76.603 22.389 74.032 1.00 37.50 99 MET B O 1
ATOM 5321 N N . ASN B 2 100 ? 77.328 24.501 73.869 1.00 35.55 100 ASN B N 1
ATOM 5322 C CA . ASN B 2 100 ? 78.666 24.194 74.349 1.00 35.48 100 ASN B CA 1
ATOM 5323 C C . ASN B 2 100 ? 78.821 24.622 75.795 1.00 37.10 100 ASN B C 1
ATOM 5324 O O . ASN B 2 100 ? 78.792 25.822 76.091 1.00 38.25 100 ASN B O 1
ATOM 5329 N N . ILE B 2 101 ? 78.991 23.633 76.673 1.00 35.73 101 ILE B N 1
ATOM 5330 C CA . ILE B 2 101 ? 79.069 23.835 78.114 1.00 37.71 101 ILE B CA 1
ATOM 5331 C C . ILE B 2 101 ? 80.415 23.321 78.584 1.00 38.08 101 ILE B C 1
ATOM 5332 O O . ILE B 2 101 ? 80.777 22.195 78.282 1.00 39.17 101 ILE B O 1
ATOM 5337 N N . ALA B 2 102 ? 81.158 24.151 79.311 1.00 38.96 102 ALA B N 1
ATOM 5338 C CA . ALA B 2 102 ? 82.497 23.779 79.771 1.00 41.45 102 ALA B CA 1
ATOM 5339 C C . ALA B 2 102 ? 83.359 23.223 78.622 1.00 39.78 102 ALA B C 1
ATOM 5340 O O . ALA B 2 102 ? 84.096 22.262 78.794 1.00 40.67 102 ALA B O 1
ATOM 5342 N N . GLY B 2 103 ? 83.262 23.864 77.458 1.00 41.38 103 GLY B N 1
ATOM 5343 C CA . GLY B 2 103 ? 84.075 23.520 76.293 1.00 41.02 103 GLY B CA 1
ATOM 5344 C C . GLY B 2 103 ? 83.574 22.381 75.408 1.00 40.21 103 GLY B C 1
ATOM 5345 O O . GLY B 2 103 ? 84.168 22.127 74.360 1.00 40.30 103 GLY B O 1
ATOM 5346 N N . GLU B 2 104 ? 82.500 21.698 75.807 1.00 39.63 104 GLU B N 1
ATOM 5347 C CA . GLU B 2 104 ? 82.055 20.476 75.109 1.00 38.48 104 GLU B CA 1
ATOM 5348 C C . GLU B 2 104 ? 80.634 20.616 74.652 1.00 35.38 104 GLU B C 1
ATOM 5349 O O . GLU B 2 104 ? 79.797 21.122 75.405 1.00 34.70 104 GLU B O 1
ATOM 5355 N N . ASN B 2 105 ? 80.340 20.113 73.449 1.00 35.00 105 ASN B N 1
ATOM 5356 C CA . ASN B 2 105 ? 78.966 20.084 72.957 1.00 32.94 105 ASN B CA 1
ATOM 5357 C C . ASN B 2 105 ? 78.150 19.007 73.664 1.00 35.41 105 ASN B C 1
ATOM 5358 O O . ASN B 2 105 ? 78.536 17.821 73.711 1.00 33.62 105 ASN B O 1
ATOM 5363 N N . THR B 2 106 ? 77.019 19.439 74.216 1.00 34.86 106 THR B N 1
ATOM 5364 C CA . THR B 2 106 ? 76.142 18.569 74.964 1.00 34.16 106 THR B CA 1
ATOM 5365 C C . THR B 2 106 ? 74.721 19.142 75.016 1.00 35.06 106 THR B C 1
ATOM 5366 O O . THR B 2 106 ? 74.412 20.148 74.379 1.00 35.00 106 THR B O 1
ATOM 5370 N N . LEU B 2 107 ? 73.859 18.475 75.762 1.00 34.33 107 LEU B N 1
ATOM 5371 C CA . LEU B 2 107 ? 72.489 18.904 75.928 1.00 33.25 107 LEU B CA 1
ATOM 5372 C C . LEU B 2 107 ? 72.366 19.463 77.332 1.00 33.55 107 LEU B C 1
ATOM 5373 O O . LEU B 2 107 ? 72.622 18.747 78.288 1.00 33.13 107 LEU B O 1
ATOM 5378 N N . ALA B 2 108 ? 71.990 20.743 77.445 1.00 33.51 108 ALA B N 1
ATOM 5379 C CA . ALA B 2 108 ? 71.856 21.419 78.747 1.00 34.99 108 ALA B CA 1
ATOM 5380 C C . ALA B 2 108 ? 71.000 20.634 79.719 1.00 34.43 108 ALA B C 1
ATOM 5381 O O . ALA B 2 108 ? 71.310 20.548 80.894 1.00 39.38 108 ALA B O 1
ATOM 5383 N N . CYS B 2 109 ? 69.936 20.034 79.203 1.00 37.32 109 CYS B N 1
ATOM 5384 C CA . CYS B 2 109 ? 68.931 19.394 80.028 1.00 36.95 109 CYS B CA 1
ATOM 5385 C C . CYS B 2 109 ? 69.405 18.127 80.725 1.00 36.40 109 CYS B C 1
ATOM 5386 O O . CYS B 2 109 ? 68.743 17.696 81.664 1.00 37.00 109 CYS B O 1
ATOM 5389 N N . ILE B 2 110 ? 70.511 17.516 80.284 1.00 35.07 110 ILE B N 1
ATOM 5390 C CA . ILE B 2 110 ? 71.049 16.324 80.986 1.00 36.78 110 ILE B CA 1
ATOM 5391 C C . ILE B 2 110 ? 72.514 16.478 81.374 1.00 37.03 110 ILE B C 1
ATOM 5392 O O . ILE B 2 110 ? 73.190 15.486 81.669 1.00 39.79 110 ILE B O 1
ATOM 5397 N N . CYS B 2 111 ? 73.001 17.714 81.363 1.00 37.40 111 CYS B N 1
ATOM 5398 C CA . CYS B 2 111 ? 74.362 18.028 81.795 1.00 38.63 111 CYS B CA 1
ATOM 5399 C C . CYS B 2 111 ? 74.274 18.518 83.229 1.00 38.47 111 CYS B C 1
ATOM 5400 O O . CYS B 2 111 ? 73.645 19.549 83.508 1.00 40.76 111 CYS B O 1
ATOM 5403 N N . ASN B 2 112 ? 74.853 17.765 84.151 1.00 40.16 112 ASN B N 1
ATOM 5404 C CA . ASN B 2 112 ? 74.844 18.179 85.546 1.00 40.29 112 ASN B CA 1
ATOM 5405 C C . ASN B 2 112 ? 75.655 19.420 85.697 1.00 37.91 112 ASN B C 1
ATOM 5406 O O . ASN B 2 112 ? 76.768 19.512 85.157 1.00 37.02 112 ASN B O 1
ATOM 5411 N N . ILE B 2 113 ? 75.083 20.381 86.413 1.00 36.70 113 ILE B N 1
ATOM 5412 C CA . ILE B 2 113 ? 75.827 21.554 86.851 1.00 38.36 113 ILE B CA 1
ATOM 5413 C C . ILE B 2 113 ? 77.042 21.074 87.650 1.00 37.99 113 ILE B C 1
ATOM 5414 O O . ILE B 2 113 ? 76.924 20.201 88.500 1.00 39.27 113 ILE B O 1
ATOM 5419 N N . ASP B 2 114 ? 78.197 21.640 87.353 1.00 39.96 114 ASP B N 1
ATOM 5420 C CA . ASP B 2 114 ? 79.414 21.395 88.105 1.00 44.30 114 ASP B CA 1
ATOM 5421 C C . ASP B 2 114 ? 79.369 22.150 89.442 1.00 48.20 114 ASP B C 1
ATOM 5422 O O . ASP B 2 114 ? 79.389 23.395 89.481 1.00 47.80 114 ASP B O 1
ATOM 5427 N N . GLN B 2 115 ? 79.344 21.390 90.533 1.00 51.16 115 GLN B N 1
ATOM 5428 C CA . GLN B 2 115 ? 79.062 21.935 91.872 1.00 54.77 115 GLN B CA 1
ATOM 5429 C C . GLN B 2 115 ? 80.266 22.588 92.559 1.00 53.31 115 GLN B C 1
ATOM 5430 O O . GLN B 2 115 ? 80.161 23.038 93.700 1.00 54.57 115 GLN B O 1
ATOM 5436 N N . ASN B 2 116 ? 81.400 22.631 91.873 1.00 52.69 116 ASN B N 1
ATOM 5437 C CA . ASN B 2 116 ? 82.561 23.346 92.357 1.00 53.93 116 ASN B CA 1
ATOM 5438 C C . ASN B 2 116 ? 82.320 24.848 92.161 1.00 55.79 116 ASN B C 1
ATOM 5439 O O . ASN B 2 116 ? 82.432 25.366 91.046 1.00 51.23 116 ASN B O 1
ATOM 5444 N N . THR B 2 117 ? 81.979 25.550 93.241 1.00 57.14 117 THR B N 1
ATOM 5445 C CA . THR B 2 117 ? 81.614 26.967 93.136 1.00 58.00 117 THR B CA 1
ATOM 5446 C C . THR B 2 117 ? 82.812 27.909 92.973 1.00 59.44 117 THR B C 1
ATOM 5447 O O . THR B 2 117 ? 82.628 29.106 92.759 1.00 62.59 117 THR B O 1
ATOM 5451 N N . SER B 2 118 ? 84.031 27.387 93.070 1.00 61.04 118 SER B N 1
ATOM 5452 C CA . SER B 2 118 ? 85.227 28.203 92.832 1.00 64.14 118 SER B CA 1
ATOM 5453 C C . SER B 2 118 ? 85.540 28.360 91.333 1.00 62.43 118 SER B C 1
ATOM 5454 O O . SER B 2 118 ? 86.250 29.290 90.949 1.00 59.46 118 SER B O 1
ATOM 5457 N N . LYS B 2 119 ? 85.005 27.474 90.488 1.00 61.46 119 LYS B N 1
ATOM 5458 C CA . LYS B 2 119 ? 85.128 27.640 89.026 1.00 58.09 119 LYS B CA 1
ATOM 5459 C C . LYS B 2 119 ? 83.824 28.084 88.375 1.00 51.17 119 LYS B C 1
ATOM 5460 O O . LYS B 2 119 ? 82.725 27.749 88.826 1.00 48.29 119 LYS B O 1
ATOM 5466 N N . THR B 2 120 ? 83.963 28.850 87.305 1.00 46.72 120 THR B N 1
ATOM 5467 C CA . THR B 2 120 ? 82.821 29.309 86.549 1.00 47.68 120 THR B CA 1
ATOM 5468 C C . THR B 2 120 ? 82.615 28.335 85.391 1.00 45.70 120 THR B C 1
ATOM 5469 O O . THR B 2 120 ? 83.582 27.755 84.892 1.00 41.59 120 THR B O 1
ATOM 5473 N N . THR B 2 121 ? 81.356 28.150 84.991 1.00 42.20 121 THR B N 1
ATOM 5474 C CA . THR B 2 121 ? 81.014 27.366 83.813 1.00 40.65 121 THR B CA 1
ATOM 5475 C C . THR B 2 121 ? 80.697 28.304 82.644 1.00 38.65 121 THR B C 1
ATOM 5476 O O . THR B 2 121 ? 79.801 29.150 82.746 1.00 37.83 121 THR B O 1
ATOM 5480 N N . LYS B 2 122 ? 81.408 28.132 81.533 1.00 37.60 122 LYS B N 1
ATOM 5481 C CA . LYS B 2 122 ? 81.145 28.902 80.306 1.00 38.25 122 LYS B CA 1
ATOM 5482 C C . LYS B 2 122 ? 80.144 28.180 79.423 1.00 35.98 122 LYS B C 1
ATOM 5483 O O . LYS B 2 122 ? 80.226 26.965 79.247 1.00 36.14 122 LYS B O 1
ATOM 5489 N N . ILE B 2 123 ? 79.186 28.939 78.905 1.00 34.92 123 ILE B N 1
ATOM 5490 C CA . ILE B 2 123 ? 78.143 28.426 78.046 1.00 35.77 123 ILE B CA 1
ATOM 5491 C C . ILE B 2 123 ? 78.134 29.258 76.777 1.00 35.84 123 ILE B C 1
ATOM 5492 O O . ILE B 2 123 ? 77.957 30.481 76.828 1.00 35.67 123 ILE B O 1
ATOM 5497 N N . TYR B 2 124 ? 78.377 28.579 75.655 1.00 34.57 124 TYR B N 1
ATOM 5498 C CA . TYR B 2 124 ? 78.441 29.182 74.345 1.00 33.52 124 TYR B CA 1
ATOM 5499 C C . TYR B 2 124 ? 77.458 28.461 73.417 1.00 32.86 124 TYR B C 1
ATOM 5500 O O . TYR B 2 124 ? 77.021 27.350 73.705 1.00 32.70 124 TYR B O 1
ATOM 5509 N N . PRO B 2 125 ? 77.103 29.086 72.285 1.00 33.44 125 PRO B N 1
ATOM 5510 C CA . PRO B 2 125 ? 76.294 28.378 71.299 1.00 34.11 125 PRO B CA 1
ATOM 5511 C C . PRO B 2 125 ? 77.088 27.236 70.656 1.00 35.50 125 PRO B C 1
ATOM 5512 O O . PRO B 2 125 ? 78.291 27.102 70.903 1.00 38.16 125 PRO B O 1
ATOM 5516 N N . LEU B 2 126 ? 76.428 26.409 69.860 1.00 34.21 126 LEU B N 1
ATOM 5517 C CA . LEU B 2 126 ? 77.138 25.353 69.116 1.00 36.45 126 LEU B CA 1
ATOM 5518 C C . LEU B 2 126 ? 78.222 25.994 68.252 1.00 35.60 126 LEU B C 1
ATOM 5519 O O . LEU B 2 126 ? 77.936 26.948 67.519 1.00 36.27 126 LEU B O 1
ATOM 5524 N N . PRO B 2 127 ? 79.458 25.491 68.339 1.00 33.06 127 PRO B N 1
ATOM 5525 C CA . PRO B 2 127 ? 80.572 26.142 67.655 1.00 34.18 127 PRO B CA 1
ATOM 5526 C C . PRO B 2 127 ? 80.440 26.296 66.140 1.00 35.23 127 PRO B C 1
ATOM 5527 O O . PRO B 2 127 ? 79.878 25.439 65.463 1.00 34.56 127 PRO B O 1
ATOM 5531 N N . HIS B 2 128 ? 80.933 27.424 65.645 1.00 35.54 128 HIS B N 1
ATOM 5532 C CA . HIS B 2 128 ? 80.960 27.759 64.224 1.00 36.98 128 HIS B CA 1
ATOM 5533 C C . HIS B 2 128 ? 79.608 27.737 63.514 1.00 36.46 128 HIS B C 1
ATOM 5534 O O . HIS B 2 128 ? 79.519 27.496 62.320 1.00 36.94 128 HIS B O 1
ATOM 5541 N N . MET B 2 129 ? 78.558 28.048 64.247 1.00 36.71 129 MET B N 1
ATOM 5542 C CA . MET B 2 129 ? 77.282 28.277 63.624 1.00 36.74 129 MET B CA 1
ATOM 5543 C C . MET B 2 129 ? 76.987 29.759 63.649 1.00 37.67 129 MET B C 1
ATOM 5544 O O . MET B 2 129 ? 77.464 30.487 64.509 1.00 37.22 129 MET B O 1
ATOM 5549 N N . PHE B 2 130 ? 76.241 30.208 62.655 1.00 38.91 130 PHE B N 1
ATOM 5550 C CA . PHE B 2 130 ? 75.785 31.579 62.616 1.00 39.83 130 PHE B CA 1
ATOM 5551 C C . PHE B 2 130 ? 74.747 31.762 63.708 1.00 40.56 130 PHE B C 1
ATOM 5552 O O . PHE B 2 130 ? 73.810 30.963 63.811 1.00 40.04 130 PHE B O 1
ATOM 5560 N N . VAL B 2 131 ? 74.903 32.792 64.536 1.00 41.09 131 VAL B N 1
ATOM 5561 C CA . VAL B 2 131 ? 73.967 32.953 65.647 1.00 40.20 131 VAL B CA 1
ATOM 5562 C C . VAL B 2 131 ? 72.852 33.929 65.288 1.00 41.10 131 VAL B C 1
ATOM 5563 O O . VAL B 2 131 ? 73.086 34.983 64.668 1.00 38.55 131 VAL B O 1
ATOM 5567 N N . ILE B 2 132 ? 71.635 33.522 65.638 1.00 37.80 132 ILE B N 1
ATOM 5568 C CA . ILE B 2 132 ? 70.465 34.348 65.494 1.00 40.28 132 ILE B CA 1
ATOM 5569 C C . ILE B 2 132 ? 70.408 35.252 66.716 1.00 38.53 132 ILE B C 1
ATOM 5570 O O . ILE B 2 132 ? 70.293 36.461 66.578 1.00 40.01 132 ILE B O 1
ATOM 5575 N N . LYS B 2 133 ? 70.496 34.657 67.902 1.00 35.97 133 LYS B N 1
ATOM 5576 C CA . LYS B 2 133 ? 70.399 35.399 69.144 1.00 34.31 133 LYS B CA 1
ATOM 5577 C C . LYS B 2 133 ? 70.917 34.553 70.280 1.00 35.29 133 LYS B C 1
ATOM 5578 O O . LYS B 2 133 ? 70.548 33.377 70.410 1.00 32.93 133 LYS B O 1
ATOM 5584 N N . ASP B 2 134 ? 71.778 35.144 71.105 1.00 35.08 134 ASP B N 1
ATOM 5585 C CA . ASP B 2 134 ? 72.279 34.485 72.306 1.00 33.67 134 ASP B CA 1
ATOM 5586 C C . ASP B 2 134 ? 72.732 33.030 72.032 1.00 35.34 134 ASP B C 1
ATOM 5587 O O . ASP B 2 134 ? 73.722 32.827 71.339 1.00 39.06 134 ASP B O 1
ATOM 5592 N N . LEU B 2 135 ? 72.017 32.030 72.549 1.00 35.60 135 LEU B N 1
ATOM 5593 C CA . LEU B 2 135 ? 72.443 30.625 72.424 1.00 34.21 135 LEU B CA 1
ATOM 5594 C C . LEU B 2 135 ? 71.681 29.891 71.322 1.00 33.26 135 LEU B C 1
ATOM 5595 O O . LEU B 2 135 ? 71.743 28.662 71.225 1.00 34.84 135 LEU B O 1
ATOM 5600 N N . VAL B 2 136 ? 71.000 30.666 70.477 1.00 33.30 136 VAL B N 1
ATOM 5601 C CA . VAL B 2 136 ? 70.212 30.157 69.367 1.00 33.32 136 VAL B CA 1
ATOM 5602 C C . VAL B 2 136 ? 70.955 30.350 68.043 1.00 36.92 136 VAL B C 1
ATOM 5603 O O . VAL B 2 136 ? 70.974 31.468 67.498 1.00 37.02 136 VAL B O 1
ATOM 5607 N N . PRO B 2 137 ? 71.566 29.261 67.513 1.00 36.68 137 PRO B N 1
ATOM 5608 C CA . PRO B 2 137 ? 72.197 29.242 66.175 1.00 36.31 137 PRO B CA 1
ATOM 5609 C C . PRO B 2 137 ? 71.217 29.001 65.034 1.00 36.28 137 PRO B C 1
ATOM 5610 O O . PRO B 2 137 ? 70.108 28.508 65.251 1.00 36.89 137 PRO B O 1
ATOM 5614 N N . ASP B 2 138 ? 71.627 29.337 63.819 1.00 34.71 138 ASP B N 1
ATOM 5615 C CA . ASP B 2 138 ? 70.809 29.058 62.654 1.00 34.28 138 ASP B CA 1
ATOM 5616 C C . ASP B 2 138 ? 71.136 27.635 62.235 1.00 34.75 138 ASP B C 1
ATOM 5617 O O . ASP B 2 138 ? 72.281 27.274 61.966 1.00 36.36 138 ASP B O 1
ATOM 5622 N N . MET B 2 139 ? 70.094 26.852 62.149 1.00 35.79 139 MET B N 1
ATOM 5623 C CA . MET B 2 139 ? 70.187 25.424 62.070 1.00 40.27 139 MET B CA 1
ATOM 5624 C C . MET B 2 139 ? 69.843 24.927 60.658 1.00 37.89 139 MET B C 1
ATOM 5625 O O . MET B 2 139 ? 69.880 23.739 60.388 1.00 40.18 139 MET B O 1
ATOM 5630 N N . ASN B 2 140 ? 69.504 25.845 59.767 1.00 36.49 140 ASN B N 1
ATOM 5631 C CA . ASN B 2 140 ? 68.846 25.506 58.509 1.00 37.19 140 ASN B CA 1
ATOM 5632 C C . ASN B 2 140 ? 69.709 24.794 57.479 1.00 34.33 140 ASN B C 1
ATOM 5633 O O . ASN B 2 140 ? 69.170 24.137 56.611 1.00 34.05 140 ASN B O 1
ATOM 5638 N N . LEU B 2 141 ? 71.033 24.915 57.583 1.00 32.70 141 LEU B N 1
ATOM 5639 C CA . LEU B 2 141 ? 71.939 24.186 56.715 1.00 32.28 141 LEU B CA 1
ATOM 5640 C C . LEU B 2 141 ? 72.039 22.732 57.157 1.00 35.14 141 LEU B C 1
ATOM 5641 O O . LEU B 2 141 ? 72.054 21.832 56.334 1.00 35.18 141 LEU B O 1
ATOM 5646 N N . PHE B 2 142 ? 72.129 22.532 58.468 1.00 34.56 142 PHE B N 1
ATOM 5647 C CA . PHE B 2 142 ? 72.088 21.225 59.074 1.00 35.77 142 PHE B CA 1
ATOM 5648 C C . PHE B 2 142 ? 70.844 20.489 58.592 1.00 37.17 142 PHE B C 1
ATOM 5649 O O . PHE B 2 142 ? 70.940 19.369 58.105 1.00 38.21 142 PHE B O 1
ATOM 5657 N N . TYR B 2 143 ? 69.686 21.136 58.686 1.00 35.46 143 TYR B N 1
ATOM 5658 C CA . TYR B 2 143 ? 68.438 20.517 58.272 1.00 35.84 143 TYR B CA 1
ATOM 5659 C C . TYR B 2 143 ? 68.383 20.210 56.760 1.00 35.21 143 TYR B C 1
ATOM 5660 O O . TYR B 2 143 ? 67.875 19.149 56.352 1.00 32.35 143 TYR B O 1
ATOM 5669 N N . ALA B 2 144 ? 68.876 21.150 55.951 1.00 34.25 144 ALA B N 1
ATOM 5670 C CA . ALA B 2 144 ? 68.928 21.012 54.479 1.00 34.95 144 ALA B CA 1
ATOM 5671 C C . ALA B 2 144 ? 69.825 19.856 54.054 1.00 35.47 144 ALA B C 1
ATOM 5672 O O . ALA B 2 144 ? 69.477 19.083 53.171 1.00 37.59 144 ALA B O 1
ATOM 5674 N N . GLN B 2 145 ? 70.977 19.738 54.699 1.00 34.72 145 GLN B N 1
ATOM 5675 C CA . GLN B 2 145 ? 71.841 18.583 54.516 1.00 36.20 145 GLN B CA 1
ATOM 5676 C C . GLN B 2 145 ? 71.156 17.253 54.912 1.00 36.92 145 GLN B C 1
ATOM 5677 O O . GLN B 2 145 ? 71.285 16.245 54.201 1.00 37.74 145 GLN B O 1
ATOM 5683 N N . TYR B 2 146 ? 70.400 17.249 56.006 1.00 36.78 146 TYR B N 1
ATOM 5684 C CA . TYR B 2 146 ? 69.619 16.058 56.372 1.00 34.89 146 TYR B CA 1
ATOM 5685 C C . TYR B 2 146 ? 68.638 15.717 55.263 1.00 35.30 146 TYR B C 1
ATOM 5686 O O . TYR B 2 146 ? 68.576 14.577 54.805 1.00 36.71 146 TYR B O 1
ATOM 5695 N N . ALA B 2 147 ? 67.904 16.708 54.792 1.00 34.78 147 ALA B N 1
ATOM 5696 C CA . ALA B 2 147 ? 66.984 16.499 53.661 1.00 35.26 147 ALA B CA 1
ATOM 5697 C C . ALA B 2 147 ? 67.648 15.839 52.426 1.00 38.02 147 ALA B C 1
ATOM 5698 O O . ALA B 2 147 ? 67.025 15.029 51.720 1.00 33.79 147 ALA B O 1
ATOM 5700 N N . SER B 2 148 ? 68.908 16.194 52.181 1.00 36.76 148 SER B N 1
ATOM 5701 C CA . SER B 2 148 ? 69.592 15.785 50.968 1.00 38.93 148 SER B CA 1
ATOM 5702 C C . SER B 2 148 ? 69.934 14.304 50.913 1.00 37.58 148 SER B C 1
ATOM 5703 O O . SER B 2 148 ? 70.194 13.796 49.835 1.00 37.31 148 SER B O 1
ATOM 5706 N N . ILE B 2 149 ? 69.928 13.615 52.049 1.00 38.14 149 ILE B N 1
ATOM 5707 C CA . ILE B 2 149 ? 70.214 12.177 52.058 1.00 37.42 149 ILE B CA 1
ATOM 5708 C C . ILE B 2 149 ? 68.964 11.372 51.721 1.00 37.89 149 ILE B C 1
ATOM 5709 O O . ILE B 2 149 ? 69.030 10.154 51.588 1.00 34.99 149 ILE B O 1
ATOM 5714 N N . GLN B 2 150 ? 67.827 12.050 51.607 1.00 36.98 150 GLN B N 1
ATOM 5715 C CA . GLN B 2 150 ? 66.575 11.391 51.303 1.00 37.53 150 GLN B CA 1
ATOM 5716 C C . GLN B 2 150 ? 66.277 10.349 52.394 1.00 39.20 150 GLN B C 1
ATOM 5717 O O . GLN B 2 150 ? 66.323 9.127 52.133 1.00 36.02 150 GLN B O 1
ATOM 5723 N N . PRO B 2 151 ? 65.961 10.838 53.614 1.00 36.47 151 PRO B N 1
ATOM 5724 C CA . PRO B 2 151 ? 65.752 9.996 54.792 1.00 35.47 151 PRO B CA 1
ATOM 5725 C C . PRO B 2 151 ? 64.371 9.388 54.788 1.00 38.18 151 PRO B C 1
ATOM 5726 O O . PRO B 2 151 ? 63.510 9.792 55.573 1.00 37.95 151 PRO B O 1
ATOM 5730 N N . TRP B 2 152 ? 64.154 8.444 53.869 1.00 40.50 152 TRP B N 1
ATOM 5731 C CA . TRP B 2 152 ? 62.907 7.697 53.789 1.00 39.23 152 TRP B CA 1
ATOM 5732 C C . TRP B 2 152 ? 63.117 6.373 53.067 1.00 39.56 152 TRP B C 1
ATOM 5733 O O . TRP B 2 152 ? 64.090 6.198 52.327 1.00 40.94 152 TRP B O 1
ATOM 5744 N N . LEU B 2 153 ? 62.205 5.440 53.272 1.00 38.99 153 LEU B N 1
ATOM 5745 C CA . LEU B 2 153 ? 62.403 4.096 52.736 1.00 41.27 153 LEU B CA 1
ATOM 5746 C C . LEU B 2 153 ? 62.145 4.066 51.237 1.00 39.74 153 LEU B C 1
ATOM 5747 O O . LEU B 2 153 ? 61.150 4.591 50.757 1.00 34.24 153 LEU B O 1
ATOM 5752 N N . GLN B 2 154 ? 63.087 3.481 50.505 1.00 40.55 154 GLN B N 1
ATOM 5753 C CA . GLN B 2 154 ? 62.996 3.407 49.054 1.00 43.34 154 GLN B CA 1
ATOM 5754 C C . GLN B 2 154 ? 63.012 1.957 48.574 1.00 42.75 154 GLN B C 1
ATOM 5755 O O . GLN B 2 154 ? 63.854 1.150 48.989 1.00 37.61 154 GLN B O 1
ATOM 5761 N N . LYS B 2 155 ? 62.057 1.669 47.695 1.00 45.92 155 LYS B N 1
ATOM 5762 C CA . LYS B 2 155 ? 61.817 0.341 47.126 1.00 49.02 155 LYS B CA 1
ATOM 5763 C C . LYS B 2 155 ? 61.939 0.384 45.611 1.00 49.73 155 LYS B C 1
ATOM 5764 O O . LYS B 2 155 ? 61.460 1.331 44.976 1.00 42.90 155 LYS B O 1
ATOM 5770 N N . LYS B 2 156 ? 62.550 -0.648 45.029 1.00 57.16 156 LYS B N 1
ATOM 5771 C CA . LYS B 2 156 ? 62.666 -0.744 43.565 1.00 63.33 156 LYS B CA 1
ATOM 5772 C C . LYS B 2 156 ? 61.313 -1.163 42.966 1.00 59.80 156 LYS B C 1
ATOM 5773 O O . LYS B 2 156 ? 60.862 -0.584 41.985 1.00 58.54 156 LYS B O 1
ATOM 5779 N N . THR B 2 157 ? 60.666 -2.147 43.588 1.00 63.83 157 THR B N 1
ATOM 5780 C CA . THR B 2 157 ? 59.350 -2.619 43.172 1.00 67.39 157 THR B CA 1
ATOM 5781 C C . THR B 2 157 ? 58.320 -1.897 44.025 1.00 70.53 157 THR B C 1
ATOM 5782 O O . THR B 2 157 ? 58.272 -2.098 45.244 1.00 65.79 157 THR B O 1
ATOM 5786 N N . LYS B 2 158 ? 57.519 -1.045 43.386 1.00 77.94 158 LYS B N 1
ATOM 5787 C CA . LYS B 2 158 ? 56.401 -0.360 44.040 1.00 83.37 158 LYS B CA 1
ATOM 5788 C C . LYS B 2 158 ? 55.680 -1.303 45.013 1.00 82.99 158 LYS B C 1
ATOM 5789 O O . LYS B 2 158 ? 55.475 -2.484 44.717 1.00 81.60 158 LYS B O 1
ATOM 5795 N N . ILE B 2 159 ? 55.307 -0.774 46.175 1.00 82.19 159 ILE B N 1
ATOM 5796 C CA . ILE B 2 159 ? 54.641 -1.563 47.212 1.00 80.44 159 ILE B CA 1
ATOM 5797 C C . ILE B 2 159 ? 53.217 -1.040 47.417 1.00 74.06 159 ILE B C 1
ATOM 5798 O O . ILE B 2 159 ? 52.988 0.166 47.353 1.00 70.19 159 ILE B O 1
ATOM 5803 N N . ASN B 2 160 ? 52.266 -1.951 47.631 1.00 72.86 160 ASN B N 1
ATOM 5804 C CA . ASN B 2 160 ? 50.918 -1.579 48.071 1.00 70.88 160 ASN B CA 1
ATOM 5805 C C . ASN B 2 160 ? 50.983 -1.126 49.520 1.00 66.41 160 ASN B C 1
ATOM 5806 O O . ASN B 2 160 ? 51.119 -1.941 50.437 1.00 63.21 160 ASN B O 1
ATOM 5811 N N . LEU B 2 161 ? 50.854 0.181 49.700 1.00 62.46 161 LEU B N 1
ATOM 5812 C CA . LEU B 2 161 ? 51.293 0.866 50.905 1.00 63.18 161 LEU B CA 1
ATOM 5813 C C . LEU B 2 161 ? 50.742 0.323 52.226 1.00 62.01 161 LEU B C 1
ATOM 5814 O O . LEU B 2 161 ? 51.515 0.002 53.113 1.00 66.68 161 LEU B O 1
ATOM 5819 N N . GLY B 2 162 ? 49.437 0.182 52.385 1.00 58.78 162 GLY B N 1
ATOM 5820 C CA . GLY B 2 162 ? 48.950 -0.313 53.684 1.00 62.98 162 GLY B CA 1
ATOM 5821 C C . GLY B 2 162 ? 48.966 -1.831 53.910 1.00 61.43 162 GLY B C 1
ATOM 5822 O O . GLY B 2 162 ? 48.597 -2.292 54.982 1.00 50.93 162 GLY B O 1
ATOM 5823 N N . GLU B 2 163 ? 49.393 -2.606 52.912 1.00 61.83 163 GLU B N 1
ATOM 5824 C CA . GLU B 2 163 ? 48.972 -4.011 52.797 1.00 61.28 163 GLU B CA 1
ATOM 5825 C C . GLU B 2 163 ? 49.684 -5.002 53.711 1.00 57.19 163 GLU B C 1
ATOM 5826 O O . GLU B 2 163 ? 49.036 -5.817 54.368 1.00 53.45 163 GLU B O 1
ATOM 5832 N N . LYS B 2 164 ? 51.009 -4.964 53.734 1.00 56.08 164 LYS B N 1
ATOM 5833 C CA . LYS B 2 164 ? 51.741 -5.900 54.566 1.00 57.43 164 LYS B CA 1
ATOM 5834 C C . LYS B 2 164 ? 53.060 -5.368 55.076 1.00 53.32 164 LYS B C 1
ATOM 5835 O O . LYS B 2 164 ? 53.625 -4.416 54.538 1.00 49.45 164 LYS B O 1
ATOM 5841 N N . GLN B 2 165 ? 53.512 -5.992 56.154 1.00 47.82 165 GLN B N 1
ATOM 5842 C CA . GLN B 2 165 ? 54.773 -5.682 56.749 1.00 46.99 165 GLN B CA 1
ATOM 5843 C C . GLN B 2 165 ? 55.864 -6.224 55.848 1.00 48.65 165 GLN B C 1
ATOM 5844 O O . GLN B 2 165 ? 55.758 -7.333 55.325 1.00 50.37 165 GLN B O 1
ATOM 5850 N N . GLN B 2 166 ? 56.921 -5.451 55.667 1.00 46.28 166 GLN B N 1
ATOM 5851 C CA . GLN B 2 166 ? 58.094 -5.972 54.993 1.00 46.18 166 GLN B CA 1
ATOM 5852 C C . GLN B 2 166 ? 58.830 -6.840 55.977 1.00 47.33 166 GLN B C 1
ATOM 5853 O O . GLN B 2 166 ? 58.829 -6.556 57.179 1.00 49.48 166 GLN B O 1
ATOM 5859 N N . TYR B 2 167 ? 59.455 -7.893 55.468 1.00 44.96 167 TYR B N 1
ATOM 5860 C CA . TYR B 2 167 ? 60.230 -8.782 56.303 1.00 44.21 167 TYR B CA 1
ATOM 5861 C C . TYR B 2 167 ? 61.571 -8.142 56.668 1.00 44.40 167 TYR B C 1
ATOM 5862 O O . TYR B 2 167 ? 62.228 -7.518 55.828 1.00 44.06 167 TYR B O 1
ATOM 5871 N N . GLN B 2 168 ? 61.982 -8.334 57.919 1.00 42.51 168 GLN B N 1
ATOM 5872 C CA . GLN B 2 168 ? 63.328 -7.978 58.366 1.00 43.25 168 GLN B CA 1
ATOM 5873 C C . GLN B 2 168 ? 63.636 -8.838 59.571 1.00 42.45 168 GLN B C 1
ATOM 5874 O O . GLN B 2 168 ? 62.833 -8.913 60.511 1.00 39.87 168 GLN B O 1
ATOM 5880 N N . SER B 2 169 ? 64.799 -9.474 59.549 1.00 41.30 169 SER B N 1
ATOM 5881 C CA . SER B 2 169 ? 65.185 -10.339 60.639 1.00 42.80 169 SER B CA 1
ATOM 5882 C C . SER B 2 169 ? 65.658 -9.501 61.825 1.00 43.33 169 SER B C 1
ATOM 5883 O O . SER B 2 169 ? 66.105 -8.378 61.661 1.00 46.97 169 SER B O 1
ATOM 5886 N N . ILE B 2 170 ? 65.558 -10.066 63.017 1.00 46.18 170 ILE B N 1
ATOM 5887 C CA . ILE B 2 170 ? 66.118 -9.446 64.210 1.00 48.44 170 ILE B CA 1
ATOM 5888 C C . ILE B 2 170 ? 67.533 -8.928 63.947 1.00 47.87 170 ILE B C 1
ATOM 5889 O O . ILE B 2 170 ? 67.797 -7.738 64.105 1.00 47.97 170 ILE B O 1
ATOM 5894 N N . LYS B 2 171 ? 68.429 -9.808 63.512 1.00 49.53 171 LYS B N 1
ATOM 5895 C CA . LYS B 2 171 ? 69.829 -9.411 63.265 1.00 50.64 171 LYS B CA 1
ATOM 5896 C C . LYS B 2 171 ? 69.928 -8.200 62.319 1.00 46.48 171 LYS B C 1
ATOM 5897 O O . LYS B 2 171 ? 70.802 -7.353 62.471 1.00 43.68 171 LYS B O 1
ATOM 5903 N N . GLU B 2 172 ? 69.038 -8.143 61.334 1.00 43.45 172 GLU B N 1
ATOM 5904 C CA . GLU B 2 172 ? 69.069 -7.077 60.356 1.00 44.78 172 GLU B CA 1
ATOM 5905 C C . GLU B 2 172 ? 68.581 -5.753 60.964 1.00 45.72 172 GLU B C 1
ATOM 5906 O O . GLU B 2 172 ? 69.231 -4.740 60.771 1.00 41.52 172 GLU B O 1
ATOM 5912 N N . GLN B 2 173 ? 67.474 -5.749 61.714 1.00 45.95 173 GLN B N 1
ATOM 5913 C CA . GLN B 2 173 ? 67.019 -4.486 62.313 1.00 47.47 173 GLN B CA 1
ATOM 5914 C C . GLN B 2 173 ? 67.983 -3.991 63.396 1.00 46.52 173 GLN B C 1
ATOM 5915 O O . GLN B 2 173 ? 68.147 -2.794 63.554 1.00 45.82 173 GLN B O 1
ATOM 5921 N N . GLU B 2 174 ? 68.637 -4.910 64.104 1.00 48.33 174 GLU B N 1
ATOM 5922 C CA . GLU B 2 174 ? 69.653 -4.554 65.117 1.00 47.83 174 GLU B CA 1
ATOM 5923 C C . GLU B 2 174 ? 70.893 -3.865 64.557 1.00 42.95 174 GLU B C 1
ATOM 5924 O O . GLU B 2 174 ? 71.653 -3.287 65.315 1.00 44.51 174 GLU B O 1
ATOM 5930 N N . LYS B 2 175 ? 71.116 -3.948 63.250 1.00 41.82 175 LYS B N 1
ATOM 5931 C CA . LYS B 2 175 ? 72.166 -3.162 62.616 1.00 44.34 175 LYS B CA 1
ATOM 5932 C C . LYS B 2 175 ? 71.852 -1.647 62.751 1.00 43.47 175 LYS B C 1
ATOM 5933 O O . LYS B 2 175 ? 72.757 -0.812 62.705 1.00 38.85 175 LYS B O 1
ATOM 5939 N N . LEU B 2 176 ? 70.568 -1.325 62.898 1.00 39.76 176 LEU B N 1
ATOM 5940 C CA . LEU B 2 176 ? 70.104 0.052 63.072 1.00 41.35 176 LEU B CA 1
ATOM 5941 C C . LEU B 2 176 ? 70.298 0.570 64.507 1.00 42.40 176 LEU B C 1
ATOM 5942 O O . LEU B 2 176 ? 70.261 1.773 64.728 1.00 39.89 176 LEU B O 1
ATOM 5947 N N . ASP B 2 177 ? 70.495 -0.321 65.479 1.00 40.47 177 ASP B N 1
ATOM 5948 C CA . ASP B 2 177 ? 70.833 0.130 66.820 1.00 43.07 177 ASP B CA 1
ATOM 5949 C C . ASP B 2 177 ? 72.146 0.866 66.739 1.00 42.49 177 ASP B C 1
ATOM 5950 O O . ASP B 2 177 ? 73.061 0.431 66.047 1.00 45.17 177 ASP B O 1
ATOM 5955 N N . GLY B 2 178 ? 72.230 1.988 67.444 1.00 41.23 178 GLY B N 1
ATOM 5956 C CA . GLY B 2 178 ? 73.376 2.887 67.336 1.00 40.13 178 GLY B CA 1
ATOM 5957 C C . GLY B 2 178 ? 73.161 3.964 66.283 1.00 38.35 178 GLY B C 1
ATOM 5958 O O . GLY B 2 178 ? 73.924 4.930 66.210 1.00 39.21 178 GLY B O 1
ATOM 5959 N N . LEU B 2 179 ? 72.112 3.820 65.485 1.00 38.21 179 LEU B N 1
ATOM 5960 C CA . LEU B 2 179 ? 71.912 4.680 64.303 1.00 40.01 179 LEU B CA 1
ATOM 5961 C C . LEU B 2 179 ? 70.604 5.434 64.359 1.00 38.10 179 LEU B C 1
ATOM 5962 O O . LEU B 2 179 ? 70.579 6.662 64.199 1.00 42.48 179 LEU B O 1
ATOM 5967 N N . TYR B 2 180 ? 69.512 4.709 64.590 1.00 37.55 180 TYR B N 1
ATOM 5968 C CA . TYR B 2 180 ? 68.179 5.322 64.652 1.00 37.95 180 TYR B CA 1
ATOM 5969 C C . TYR B 2 180 ? 67.963 6.252 65.858 1.00 37.29 180 TYR B C 1
ATOM 5970 O O . TYR B 2 180 ? 67.040 7.065 65.832 1.00 37.08 180 TYR B O 1
ATOM 5979 N N . GLU B 2 181 ? 68.788 6.133 66.897 1.00 35.98 181 GLU B N 1
ATOM 5980 C CA . GLU B 2 181 ? 68.560 6.889 68.147 1.00 39.30 181 GLU B CA 1
ATOM 5981 C C . GLU B 2 181 ? 68.886 8.364 68.022 1.00 37.77 181 GLU B C 1
ATOM 5982 O O . GLU B 2 181 ? 68.606 9.130 68.929 1.00 41.02 181 GLU B O 1
ATOM 5988 N N . CYS B 2 182 ? 69.492 8.764 66.911 1.00 37.30 182 CYS B N 1
ATOM 5989 C CA . CYS B 2 182 ? 70.006 10.125 66.770 1.00 35.04 182 CYS B CA 1
ATOM 5990 C C . CYS B 2 182 ? 68.844 11.085 66.857 1.00 31.89 182 CYS B C 1
ATOM 5991 O O . CYS B 2 182 ? 67.815 10.864 66.238 1.00 30.39 182 CYS B O 1
ATOM 5994 N N . ILE B 2 183 ? 69.020 12.122 67.667 1.00 30.83 183 ILE B N 1
ATOM 5995 C CA . ILE B 2 183 ? 67.991 13.131 67.915 1.00 30.91 183 ILE B CA 1
ATOM 5996 C C . ILE B 2 183 ? 68.244 14.436 67.120 1.00 31.71 183 ILE B C 1
ATOM 5997 O O . ILE B 2 183 ? 67.560 15.445 67.345 1.00 33.04 183 ILE B O 1
ATOM 6002 N N . LEU B 2 184 ? 69.187 14.398 66.172 1.00 30.16 184 LEU B N 1
ATOM 6003 C CA . LEU B 2 184 ? 69.435 15.523 65.263 1.00 31.82 184 LEU B CA 1
ATOM 6004 C C . LEU B 2 184 ? 69.708 16.851 66.030 1.00 32.75 184 LEU B C 1
ATOM 6005 O O . LEU B 2 184 ? 69.120 17.888 65.723 1.00 34.68 184 LEU B O 1
ATOM 6010 N N . CYS B 2 185 ? 70.585 16.773 67.036 1.00 33.58 185 CYS B N 1
ATOM 6011 C CA . CYS B 2 185 ? 70.918 17.880 67.929 1.00 33.94 185 CYS B CA 1
ATOM 6012 C C . CYS B 2 185 ? 72.087 18.725 67.409 1.00 35.34 185 CYS B C 1
ATOM 6013 O O . CYS B 2 185 ? 72.194 19.936 67.723 1.00 35.24 185 CYS B O 1
ATOM 6016 N N . ALA B 2 186 ? 72.958 18.078 66.630 1.00 31.73 186 ALA B N 1
ATOM 6017 C CA . ALA B 2 186 ? 74.088 18.728 65.964 1.00 32.59 186 ALA B CA 1
ATOM 6018 C C . ALA B 2 186 ? 75.283 18.966 66.856 1.00 32.42 186 ALA B C 1
ATOM 6019 O O . ALA B 2 186 ? 76.184 19.684 66.455 1.00 32.96 186 ALA B O 1
ATOM 6021 N N . CYS B 2 187 ? 75.338 18.320 68.027 1.00 33.62 187 CYS B N 1
ATOM 6022 C CA . CYS B 2 187 ? 76.521 18.430 68.859 1.00 32.35 187 CYS B CA 1
ATOM 6023 C C . CYS B 2 187 ? 77.719 17.895 68.101 1.00 33.14 187 CYS B C 1
ATOM 6024 O O . CYS B 2 187 ? 78.792 18.498 68.139 1.00 32.13 187 CYS B O 1
ATOM 6027 N N . CYS B 2 188 ? 77.541 16.767 67.403 1.00 34.29 188 CYS B N 1
ATOM 6028 C CA . CYS B 2 188 ? 78.669 16.137 66.721 1.00 33.46 188 CYS B CA 1
ATOM 6029 C C . CYS B 2 188 ? 79.177 17.033 65.597 1.00 32.76 188 CYS B C 1
ATOM 6030 O O . CYS B 2 188 ? 80.361 17.326 65.527 1.00 31.31 188 CYS B O 1
ATOM 6033 N N . SER B 2 189 ? 78.280 17.497 64.742 1.00 34.78 189 SER B N 1
ATOM 6034 C CA . SER B 2 189 ? 78.709 18.315 63.610 1.00 36.88 189 SER B CA 1
ATOM 6035 C C . SER B 2 189 ? 79.352 19.638 64.049 1.00 36.53 189 SER B C 1
ATOM 6036 O O . SER B 2 189 ? 80.308 20.083 63.440 1.00 38.60 189 SER B O 1
ATOM 6039 N N . ALA B 2 190 ? 78.876 20.224 65.146 1.00 34.87 190 ALA B N 1
ATOM 6040 C CA . ALA B 2 190 ? 79.406 21.495 65.619 1.00 34.64 190 ALA B CA 1
ATOM 6041 C C . ALA B 2 190 ? 80.643 21.294 66.460 1.00 34.79 190 ALA B C 1
ATOM 6042 O O . ALA B 2 190 ? 81.210 22.284 66.960 1.00 33.53 190 ALA B O 1
ATOM 6044 N N . SER B 2 191 ? 81.059 20.031 66.625 1.00 32.44 191 SER B N 1
ATOM 6045 C CA . SER B 2 191 ? 82.328 19.704 67.274 1.00 32.54 191 SER B CA 1
ATOM 6046 C C . SER B 2 191 ? 83.414 19.410 66.261 1.00 32.43 191 SER B C 1
ATOM 6047 O O . SER B 2 191 ? 84.579 19.363 66.630 1.00 35.92 191 SER B O 1
ATOM 6050 N N . CYS B 2 192 ? 83.031 19.175 65.006 1.00 33.16 192 CYS B N 1
ATOM 6051 C CA . CYS B 2 192 ? 83.963 18.731 63.950 1.00 33.16 192 CYS B CA 1
ATOM 6052 C C . CYS B 2 192 ? 84.652 19.906 63.259 1.00 34.62 192 CYS B C 1
ATOM 6053 O O . CYS B 2 192 ? 83.980 20.705 62.571 1.00 31.97 192 CYS B O 1
ATOM 6056 N N . PRO B 2 193 ? 85.983 20.021 63.429 1.00 32.92 193 PRO B N 1
ATOM 6057 C CA . PRO B 2 193 ? 86.707 21.124 62.791 1.00 33.37 193 PRO B CA 1
ATOM 6058 C C . PRO B 2 193 ? 86.629 21.159 61.271 1.00 34.77 193 PRO B C 1
ATOM 6059 O O . PRO B 2 193 ? 86.710 22.249 60.681 1.00 35.74 193 PRO B O 1
ATOM 6063 N N . SER B 2 194 ? 86.431 19.999 60.646 1.00 33.78 194 SER B N 1
ATOM 6064 C CA . SER B 2 194 ? 86.329 19.934 59.199 1.00 33.36 194 SER B CA 1
ATOM 6065 C C . SER B 2 194 ? 84.987 20.484 58.789 1.00 34.66 194 SER B C 1
ATOM 6066 O O . SER B 2 194 ? 84.885 21.205 57.800 1.00 35.40 194 SER B O 1
ATOM 6069 N N . TYR B 2 195 ? 83.954 20.152 59.557 1.00 34.81 195 TYR B N 1
ATOM 6070 C CA . TYR B 2 195 ? 82.658 20.799 59.377 1.00 35.04 195 TYR B CA 1
ATOM 6071 C C . TYR B 2 195 ? 82.691 22.303 59.700 1.00 34.89 195 TYR B C 1
ATOM 6072 O O . TYR B 2 195 ? 81.997 23.092 59.055 1.00 36.75 195 TYR B O 1
ATOM 6081 N N . TRP B 2 196 ? 83.492 22.706 60.677 1.00 35.12 196 TRP B N 1
ATOM 6082 C CA . TRP B 2 196 ? 83.649 24.132 60.970 1.00 35.35 196 TRP B CA 1
ATOM 6083 C C . TRP B 2 196 ? 84.127 24.893 59.729 1.00 37.80 196 TRP B C 1
ATOM 6084 O O . TRP B 2 196 ? 83.615 25.977 59.426 1.00 37.11 196 TRP B O 1
ATOM 6095 N N . TRP B 2 197 ? 85.106 24.324 59.014 1.00 35.95 197 TRP B N 1
ATOM 6096 C CA . TRP B 2 197 ? 85.706 25.026 57.897 1.00 35.58 197 TRP B CA 1
ATOM 6097 C C . TRP B 2 197 ? 84.906 24.862 56.626 1.00 37.36 197 TRP B C 1
ATOM 6098 O O . TRP B 2 197 ? 84.887 25.774 55.808 1.00 35.99 197 TRP B O 1
ATOM 6109 N N . ASN B 2 198 ? 84.257 23.714 56.442 1.00 38.18 198 ASN B N 1
ATOM 6110 C CA . ASN B 2 198 ? 83.632 23.411 55.149 1.00 38.59 198 ASN B CA 1
ATOM 6111 C C . ASN B 2 198 ? 82.224 22.805 55.212 1.00 39.72 198 ASN B C 1
ATOM 6112 O O . ASN B 2 198 ? 81.884 21.897 54.445 1.00 39.36 198 ASN B O 1
ATOM 6117 N N . ALA B 2 199 ? 81.398 23.370 56.091 1.00 37.82 199 ALA B N 1
ATOM 6118 C CA . ALA B 2 199 ? 79.980 23.015 56.212 1.00 36.24 199 ALA B CA 1
ATOM 6119 C C . ALA B 2 199 ? 79.198 23.084 54.919 1.00 35.48 199 ALA B C 1
ATOM 6120 O O . ALA B 2 199 ? 78.208 22.376 54.766 1.00 35.33 199 ALA B O 1
ATOM 6122 N N . ASP B 2 200 ? 79.601 23.947 53.992 1.00 36.07 200 ASP B N 1
ATOM 6123 C CA . ASP B 2 200 ? 78.840 24.076 52.743 1.00 37.42 200 ASP B CA 1
ATOM 6124 C C . ASP B 2 200 ? 79.029 22.879 51.817 1.00 39.16 200 ASP B C 1
ATOM 6125 O O . ASP B 2 200 ? 78.164 22.612 50.974 1.00 36.66 200 ASP B O 1
ATOM 6130 N N . LYS B 2 201 ? 80.132 22.147 51.983 1.00 40.10 201 LYS B N 1
ATOM 6131 C CA . LYS B 2 201 ? 80.403 21.001 51.110 1.00 41.50 201 LYS B CA 1
ATOM 6132 C C . LYS B 2 201 ? 80.583 19.665 51.817 1.00 38.85 201 LYS B C 1
ATOM 6133 O O . LYS B 2 201 ? 80.328 18.617 51.219 1.00 39.39 201 LYS B O 1
ATOM 6139 N N . TYR B 2 202 ? 80.993 19.697 53.084 1.00 36.50 202 TYR B N 1
ATOM 6140 C CA . TYR B 2 202 ? 81.122 18.489 53.886 1.00 35.06 202 TYR B CA 1
ATOM 6141 C C . TYR B 2 202 ? 79.837 18.259 54.677 1.00 36.13 202 TYR B C 1
ATOM 6142 O O . TYR B 2 202 ? 79.404 19.121 55.427 1.00 38.58 202 TYR B O 1
ATOM 6151 N N . LEU B 2 203 ? 79.230 17.092 54.509 1.00 35.65 203 LEU B N 1
ATOM 6152 C CA . LEU B 2 203 ? 77.930 16.825 55.095 1.00 34.39 203 LEU B CA 1
ATOM 6153 C C . LEU B 2 203 ? 77.946 16.750 56.612 1.00 32.91 203 LEU B C 1
ATOM 6154 O O . LEU B 2 203 ? 76.924 16.985 57.232 1.00 31.69 203 LEU B O 1
ATOM 6159 N N . GLY B 2 204 ? 79.096 16.451 57.197 1.00 33.79 204 GLY B N 1
ATOM 6160 C CA . GLY B 2 204 ? 79.243 16.371 58.661 1.00 34.08 204 GLY B CA 1
ATOM 6161 C C . GLY B 2 204 ? 78.736 15.055 59.275 1.00 33.66 204 GLY B C 1
ATOM 6162 O O . GLY B 2 204 ? 77.951 14.335 58.643 1.00 33.90 204 GLY B O 1
ATOM 6163 N N . PRO B 2 205 ? 79.164 14.747 60.515 1.00 30.41 205 PRO B N 1
ATOM 6164 C CA . PRO B 2 205 ? 78.888 13.456 61.168 1.00 33.00 205 PRO B CA 1
ATOM 6165 C C . PRO B 2 205 ? 77.396 13.100 61.308 1.00 34.46 205 PRO B C 1
ATOM 6166 O O . PRO B 2 205 ? 76.999 11.974 60.982 1.00 36.39 205 PRO B O 1
ATOM 6170 N N . ALA B 2 206 ? 76.570 14.050 61.736 1.00 34.48 206 ALA B N 1
ATOM 6171 C CA . ALA B 2 206 ? 75.174 13.747 61.993 1.00 34.81 206 ALA B CA 1
ATOM 6172 C C . ALA B 2 206 ? 74.510 13.254 60.722 1.00 34.96 206 ALA B C 1
ATOM 6173 O O . ALA B 2 206 ? 73.884 12.210 60.713 1.00 36.58 206 ALA B O 1
ATOM 6175 N N . VAL B 2 207 ? 74.646 14.013 59.648 1.00 35.02 207 VAL B N 1
ATOM 6176 C CA . VAL B 2 207 ? 73.974 13.663 58.409 1.00 35.01 207 VAL B CA 1
ATOM 6177 C C . VAL B 2 207 ? 74.583 12.387 57.789 1.00 32.55 207 VAL B C 1
ATOM 6178 O O . VAL B 2 207 ? 73.867 11.557 57.245 1.00 32.54 207 VAL B O 1
ATOM 6182 N N . LEU B 2 208 ? 75.892 12.218 57.901 1.00 34.01 208 LEU B N 1
ATOM 6183 C CA . LEU B 2 208 ? 76.545 11.025 57.366 1.00 34.48 208 LEU B CA 1
ATOM 6184 C C . LEU B 2 208 ? 76.106 9.749 58.103 1.00 35.39 208 LEU B C 1
ATOM 6185 O O . LEU B 2 208 ? 75.813 8.741 57.468 1.00 36.22 208 LEU B O 1
ATOM 6190 N N . MET B 2 209 ? 75.992 9.795 59.424 1.00 35.64 209 MET B N 1
ATOM 6191 C CA . MET B 2 209 ? 75.497 8.618 60.144 1.00 37.51 209 MET B CA 1
ATOM 6192 C C . MET B 2 209 ? 74.050 8.294 59.781 1.00 37.23 209 MET B C 1
ATOM 6193 O O . MET B 2 209 ? 73.666 7.117 59.689 1.00 38.04 209 MET B O 1
ATOM 6198 N N . GLN B 2 210 ? 73.239 9.311 59.536 1.00 36.16 210 GLN B N 1
ATOM 6199 C CA . GLN B 2 210 ? 71.883 9.028 59.063 1.00 34.94 210 GLN B CA 1
ATOM 6200 C C . GLN B 2 210 ? 71.856 8.475 57.649 1.00 33.56 210 GLN B C 1
ATOM 6201 O O . GLN B 2 210 ? 70.954 7.726 57.290 1.00 34.07 210 GLN B O 1
ATOM 6207 N N . ALA B 2 211 ? 72.803 8.909 56.830 1.00 34.74 211 ALA B N 1
ATOM 6208 C CA . ALA B 2 211 ? 72.873 8.469 55.461 1.00 35.13 211 ALA B CA 1
ATOM 6209 C C . ALA B 2 211 ? 73.234 6.984 55.532 1.00 36.11 211 ALA B C 1
ATOM 6210 O O . ALA B 2 211 ? 72.642 6.166 54.852 1.00 35.21 211 ALA B O 1
ATOM 6212 N N . TYR B 2 212 ? 74.174 6.648 56.402 1.00 37.13 212 TYR B N 1
ATOM 6213 C CA . TYR B 2 212 ? 74.501 5.260 56.644 1.00 39.72 212 TYR B CA 1
ATOM 6214 C C . TYR B 2 212 ? 73.317 4.464 57.175 1.00 42.37 212 TYR B C 1
ATOM 6215 O O . TYR B 2 212 ? 73.163 3.297 56.811 1.00 42.26 212 TYR B O 1
ATOM 6224 N N . ARG B 2 213 ? 72.477 5.096 58.004 1.00 40.60 213 ARG B N 1
ATOM 6225 C CA . ARG B 2 213 ? 71.294 4.443 58.569 1.00 38.36 213 ARG B CA 1
ATOM 6226 C C . ARG B 2 213 ? 70.356 3.958 57.474 1.00 38.82 213 ARG B C 1
ATOM 6227 O O . ARG B 2 213 ? 69.707 2.900 57.606 1.00 37.02 213 ARG B O 1
ATOM 6235 N N . TRP B 2 214 ? 70.283 4.710 56.388 1.00 38.40 214 TRP B N 1
ATOM 6236 C CA . TRP B 2 214 ? 69.417 4.312 55.289 1.00 38.51 214 TRP B CA 1
ATOM 6237 C C . TRP B 2 214 ? 70.128 3.352 54.354 1.00 40.28 214 TRP B C 1
ATOM 6238 O O . TRP B 2 214 ? 69.487 2.541 53.714 1.00 39.97 214 TRP B O 1
ATOM 6249 N N . ILE B 2 215 ? 71.454 3.428 54.319 1.00 41.68 215 ILE B N 1
ATOM 6250 C CA . ILE B 2 215 ? 72.253 2.541 53.493 1.00 43.12 215 ILE B CA 1
ATOM 6251 C C . ILE B 2 215 ? 72.256 1.107 54.043 1.00 44.84 215 ILE B C 1
ATOM 6252 O O . ILE B 2 215 ? 72.013 0.192 53.273 1.00 45.58 215 ILE B O 1
ATOM 6257 N N . ILE B 2 216 ? 72.498 0.894 55.348 1.00 43.23 216 ILE B N 1
ATOM 6258 C CA . ILE B 2 216 ? 72.507 -0.493 55.871 1.00 43.09 216 ILE B CA 1
ATOM 6259 C C . ILE B 2 216 ? 71.164 -1.069 56.252 1.00 42.12 216 ILE B C 1
ATOM 6260 O O . ILE B 2 216 ? 71.132 -2.163 56.808 1.00 45.84 216 ILE B O 1
ATOM 6265 N N . ASP B 2 217 ? 70.067 -0.372 55.953 1.00 42.80 217 ASP B N 1
ATOM 6266 C CA . ASP B 2 217 ? 68.743 -0.902 56.227 1.00 41.13 217 ASP B CA 1
ATOM 6267 C C . ASP B 2 217 ? 68.430 -1.964 55.166 1.00 41.98 217 ASP B C 1
ATOM 6268 O O . ASP B 2 217 ? 68.295 -1.639 53.993 1.00 42.82 217 ASP B O 1
ATOM 6273 N N . SER B 2 218 ? 68.302 -3.221 55.593 1.00 41.08 218 SER B N 1
ATOM 6274 C CA . SER B 2 218 ? 68.046 -4.358 54.675 1.00 39.97 218 SER B CA 1
ATOM 6275 C C . SER B 2 218 ? 66.772 -4.210 53.857 1.00 41.16 218 SER B C 1
ATOM 6276 O O . SER B 2 218 ? 66.660 -4.801 52.796 1.00 44.66 218 SER B O 1
ATOM 6279 N N . ARG B 2 219 ? 65.818 -3.413 54.336 1.00 41.40 219 ARG B N 1
ATOM 6280 C CA . ARG B 2 219 ? 64.589 -3.172 53.598 1.00 40.09 219 ARG B CA 1
ATOM 6281 C C . ARG B 2 219 ? 64.750 -2.124 52.492 1.00 41.37 219 ARG B C 1
ATOM 6282 O O . ARG B 2 219 ? 63.878 -1.988 51.633 1.00 41.21 219 ARG B O 1
ATOM 6290 N N . ASP B 2 220 ? 65.842 -1.367 52.504 1.00 44.92 220 ASP B N 1
ATOM 6291 C CA . ASP B 2 220 ? 65.998 -0.246 51.548 1.00 43.93 220 ASP B CA 1
ATOM 6292 C C . ASP B 2 220 ? 66.813 -0.664 50.322 1.00 39.36 220 ASP B C 1
ATOM 6293 O O . ASP B 2 220 ? 67.911 -1.194 50.465 1.00 38.39 220 ASP B O 1
ATOM 6298 N N . ASP B 2 221 ? 66.281 -0.385 49.133 1.00 40.24 221 ASP B N 1
ATOM 6299 C CA . ASP B 2 221 ? 66.885 -0.834 47.865 1.00 42.68 221 ASP B CA 1
ATOM 6300 C C . ASP B 2 221 ? 67.789 0.181 47.143 1.00 45.75 221 ASP B C 1
ATOM 6301 O O . ASP B 2 221 ? 68.300 -0.117 46.053 1.00 46.99 221 ASP B O 1
ATOM 6306 N N . SER B 2 222 ? 68.016 1.356 47.733 1.00 44.19 222 SER B N 1
ATOM 6307 C CA . SER B 2 222 ? 68.715 2.430 47.025 1.00 40.09 222 SER B CA 1
ATOM 6308 C C . SER B 2 222 ? 70.140 2.652 47.502 1.00 40.35 222 SER B C 1
ATOM 6309 O O . SER B 2 222 ? 70.705 3.738 47.318 1.00 42.11 222 SER B O 1
ATOM 6312 N N . ALA B 2 223 ? 70.756 1.629 48.079 1.00 40.15 223 ALA B N 1
ATOM 6313 C CA . ALA B 2 223 ? 72.095 1.798 48.631 1.00 40.40 223 ALA B CA 1
ATOM 6314 C C . ALA B 2 223 ? 73.081 2.389 47.617 1.00 42.96 223 ALA B C 1
ATOM 6315 O O . ALA B 2 223 ? 73.890 3.256 47.965 1.00 43.63 223 ALA B O 1
ATOM 6317 N N . ALA B 2 224 ? 73.022 1.935 46.367 1.00 44.59 224 ALA B N 1
ATOM 6318 C CA . ALA B 2 224 ? 74.006 2.386 45.372 1.00 44.85 224 ALA B CA 1
ATOM 6319 C C . ALA B 2 224 ? 73.786 3.852 45.017 1.00 40.27 224 ALA B C 1
ATOM 6320 O O . ALA B 2 224 ? 74.743 4.588 44.807 1.00 39.24 224 ALA B O 1
ATOM 6322 N N . GLU B 2 225 ? 72.534 4.273 44.945 1.00 41.94 225 GLU B N 1
ATOM 6323 C CA . GLU B 2 225 ? 72.243 5.678 44.661 1.00 47.95 225 GLU B CA 1
ATOM 6324 C C . GLU B 2 225 ? 72.537 6.576 45.863 1.00 46.19 225 GLU B C 1
ATOM 6325 O O . GLU B 2 225 ? 72.964 7.714 45.697 1.00 45.65 225 GLU B O 1
ATOM 6331 N N . ARG B 2 226 ? 72.319 6.059 47.069 1.00 46.07 226 ARG B N 1
ATOM 6332 C CA . ARG B 2 226 ? 72.620 6.820 48.286 1.00 44.37 226 ARG B CA 1
ATOM 6333 C C . ARG B 2 226 ? 74.109 7.085 48.394 1.00 43.79 226 ARG B C 1
ATOM 6334 O O . ARG B 2 226 ? 74.526 8.181 48.799 1.00 42.97 226 ARG B O 1
ATOM 6342 N N . LEU B 2 227 ? 74.901 6.079 48.026 1.00 42.25 227 LEU B N 1
ATOM 6343 C CA . LEU B 2 227 ? 76.354 6.218 48.004 1.00 41.49 227 LEU B CA 1
ATOM 6344 C C . LEU B 2 227 ? 76.836 7.229 46.986 1.00 42.18 227 LEU B C 1
ATOM 6345 O O . LEU B 2 227 ? 77.768 7.999 47.272 1.00 40.15 227 LEU B O 1
ATOM 6350 N N . ALA B 2 228 ? 76.183 7.251 45.821 1.00 39.93 228 ALA B N 1
ATOM 6351 C CA . ALA B 2 228 ? 76.634 8.083 44.695 1.00 42.08 228 ALA B CA 1
ATOM 6352 C C . ALA B 2 228 ? 76.379 9.584 44.916 1.00 43.29 228 ALA B C 1
ATOM 6353 O O . ALA B 2 228 ? 76.991 10.432 44.265 1.00 41.90 228 ALA B O 1
ATOM 6355 N N . ARG B 2 229 ? 75.470 9.907 45.832 1.00 43.20 229 ARG B N 1
ATOM 6356 C CA . ARG B 2 229 ? 75.209 11.300 46.181 1.00 47.81 229 ARG B CA 1
ATOM 6357 C C . ARG B 2 229 ? 76.376 11.929 46.962 1.00 45.03 229 ARG B C 1
ATOM 6358 O O . ARG B 2 229 ? 76.496 13.143 47.008 1.00 49.62 229 ARG B O 1
ATOM 6366 N N . MET B 2 230 ? 77.237 11.101 47.541 1.00 42.72 230 MET B N 1
ATOM 6367 C CA . MET B 2 230 ? 78.391 11.569 48.310 1.00 43.57 230 MET B CA 1
ATOM 6368 C C . MET B 2 230 ? 79.691 10.834 47.915 1.00 45.64 230 MET B C 1
ATOM 6369 O O . MET B 2 230 ? 80.474 10.409 48.760 1.00 45.48 230 MET B O 1
ATOM 6374 N N . GLN B 2 231 ? 79.898 10.733 46.602 1.00 48.18 231 GLN B N 1
ATOM 6375 C CA . GLN B 2 231 ? 81.073 10.128 45.973 1.00 47.56 231 GLN B CA 1
ATOM 6376 C C . GLN B 2 231 ? 82.223 11.107 45.815 1.00 46.65 231 GLN B C 1
ATOM 6377 O O . GLN B 2 231 ? 83.355 10.685 45.619 1.00 49.73 231 GLN B O 1
ATOM 6383 N N . ASP B 2 232 ? 81.930 12.405 45.825 1.00 42.98 232 ASP B N 1
ATOM 6384 C CA . ASP B 2 232 ? 82.937 13.429 45.527 1.00 40.73 232 ASP B CA 1
ATOM 6385 C C . ASP B 2 232 ? 84.010 13.532 46.606 1.00 40.24 232 ASP B C 1
ATOM 6386 O O . ASP B 2 232 ? 84.002 12.790 47.584 1.00 39.56 232 ASP B O 1
ATOM 6391 N N . GLY B 2 233 ? 84.942 14.456 46.412 1.00 41.96 233 GLY B N 1
ATOM 6392 C CA . GLY B 2 233 ? 86.012 14.690 47.370 1.00 43.08 233 GLY B CA 1
ATOM 6393 C C . GLY B 2 233 ? 85.620 15.293 48.709 1.00 42.29 233 GLY B C 1
ATOM 6394 O O . GLY B 2 233 ? 86.421 15.276 49.637 1.00 43.26 233 GLY B O 1
ATOM 6395 N N . PHE B 2 234 ? 84.403 15.815 48.835 1.00 42.10 234 PHE B N 1
ATOM 6396 C CA . PHE B 2 234 ? 84.031 16.590 50.038 1.00 44.08 234 PHE B CA 1
ATOM 6397 C C . PHE B 2 234 ? 82.923 15.989 50.903 1.00 41.86 234 PHE B C 1
ATOM 6398 O O . PHE B 2 234 ? 83.052 15.951 52.118 1.00 41.31 234 PHE B O 1
ATOM 6406 N N . SER B 2 235 ? 81.839 15.547 50.272 1.00 39.49 235 SER B N 1
ATOM 6407 C CA . SER B 2 235 ? 80.631 15.127 50.978 1.00 38.86 235 SER B CA 1
ATOM 6408 C C . SER B 2 235 ? 80.874 14.221 52.201 1.00 38.95 235 SER B C 1
ATOM 6409 O O . SER B 2 235 ? 80.424 14.533 53.292 1.00 41.06 235 SER B O 1
ATOM 6412 N N . ALA B 2 236 ? 81.578 13.113 51.999 1.00 38.29 236 ALA B N 1
ATOM 6413 C CA . ALA B 2 236 ? 81.953 12.187 53.065 1.00 36.96 236 ALA B CA 1
ATOM 6414 C C . ALA B 2 236 ? 83.450 12.148 53.305 1.00 37.10 236 ALA B C 1
ATOM 6415 O O . ALA B 2 236 ? 83.901 11.988 54.457 1.00 36.02 236 ALA B O 1
ATOM 6417 N N . PHE B 2 237 ? 84.235 12.282 52.233 1.00 36.43 237 PHE B N 1
ATOM 6418 C CA . PHE B 2 237 ? 85.698 12.094 52.345 1.00 38.56 237 PHE B CA 1
ATOM 6419 C C . PHE B 2 237 ? 86.444 13.211 53.052 1.00 40.19 237 PHE B C 1
ATOM 6420 O O . PHE B 2 237 ? 87.635 13.061 53.314 1.00 38.55 237 PHE B O 1
ATOM 6428 N N . LYS B 2 238 ? 85.770 14.315 53.399 1.00 40.03 238 LYS B N 1
ATOM 6429 C CA . LYS B 2 238 ? 86.422 15.333 54.220 1.00 39.79 238 LYS B CA 1
ATOM 6430 C C . LYS B 2 238 ? 86.378 15.053 55.728 1.00 38.75 238 LYS B C 1
ATOM 6431 O O . LYS B 2 238 ? 86.796 15.884 56.539 1.00 36.11 238 LYS B O 1
ATOM 6437 N N . CYS B 2 239 ? 85.915 13.863 56.093 1.00 38.62 239 CYS B N 1
ATOM 6438 C CA . CYS B 2 239 ? 86.162 13.343 57.419 1.00 38.70 239 CYS B CA 1
ATOM 6439 C C . CYS B 2 239 ? 87.643 13.014 57.530 1.00 40.04 239 CYS B C 1
ATOM 6440 O O . CYS B 2 239 ? 88.146 12.181 56.781 1.00 41.04 239 CYS B O 1
ATOM 6443 N N . HIS B 2 240 ? 88.321 13.681 58.462 1.00 38.89 240 HIS B N 1
ATOM 6444 C CA . HIS B 2 240 ? 89.746 13.516 58.721 1.00 38.32 240 HIS B CA 1
ATOM 6445 C C . HIS B 2 240 ? 89.985 12.785 60.046 1.00 35.53 240 HIS B C 1
ATOM 6446 O O . HIS B 2 240 ? 91.001 12.982 60.695 1.00 34.77 240 HIS B O 1
ATOM 6453 N N . THR B 2 241 ? 89.039 11.937 60.412 1.00 34.14 241 THR B N 1
ATOM 6454 C CA . THR B 2 241 ? 89.118 11.070 61.563 1.00 35.49 241 THR B CA 1
ATOM 6455 C C . THR B 2 241 ? 89.600 11.803 62.790 1.00 34.68 241 THR B C 1
ATOM 6456 O O . THR B 2 241 ? 90.478 11.351 63.508 1.00 33.72 241 THR B O 1
ATOM 6460 N N . ILE B 2 242 ? 88.982 12.949 63.032 1.00 36.72 242 ILE B N 1
ATOM 6461 C CA . ILE B 2 242 ? 89.290 13.766 64.193 1.00 35.71 242 ILE B CA 1
ATOM 6462 C C . ILE B 2 242 ? 88.678 13.144 65.452 1.00 34.75 242 ILE B C 1
ATOM 6463 O O . ILE B 2 242 ? 89.281 13.209 66.513 1.00 34.46 242 ILE B O 1
ATOM 6468 N N . MET B 2 243 ? 87.502 12.539 65.327 1.00 35.42 243 MET B N 1
ATOM 6469 C CA . MET B 2 243 ? 86.866 11.768 66.431 1.00 38.76 243 MET B CA 1
ATOM 6470 C C . MET B 2 243 ? 86.138 12.593 67.503 1.00 37.97 243 MET B C 1
ATOM 6471 O O . MET B 2 243 ? 85.640 12.016 68.471 1.00 34.44 243 MET B O 1
ATOM 6476 N N . ASN B 2 244 ? 86.065 13.919 67.344 1.00 36.81 244 ASN B N 1
ATOM 6477 C CA . ASN B 2 244 ? 85.278 14.752 68.265 1.00 34.49 244 ASN B CA 1
ATOM 6478 C C . ASN B 2 244 ? 83.797 14.365 68.280 1.00 36.57 244 ASN B C 1
ATOM 6479 O O . ASN B 2 244 ? 83.155 14.375 69.326 1.00 36.58 244 ASN B O 1
ATOM 6484 N N . CYS B 2 245 ? 83.272 14.003 67.113 1.00 37.15 245 CYS B N 1
ATOM 6485 C CA . CYS B 2 245 ? 81.883 13.610 66.990 1.00 37.69 245 CYS B CA 1
ATOM 6486 C C . CYS B 2 245 ? 81.505 12.502 67.963 1.00 37.57 245 CYS B C 1
ATOM 6487 O O . CYS B 2 245 ? 80.604 12.663 68.778 1.00 37.87 245 CYS B O 1
ATOM 6490 N N . THR B 2 246 ? 82.202 11.381 67.896 1.00 40.16 246 THR B N 1
ATOM 6491 C CA . THR B 2 246 ? 81.900 10.260 68.780 1.00 37.55 246 THR B CA 1
ATOM 6492 C C . THR B 2 246 ? 82.157 10.594 70.255 1.00 37.18 246 THR B C 1
ATOM 6493 O O . THR B 2 246 ? 81.411 10.190 71.130 1.00 38.05 246 THR B O 1
ATOM 6497 N N . LYS B 2 247 ? 83.230 11.321 70.516 1.00 37.53 247 LYS B N 1
ATOM 6498 C CA . LYS B 2 247 ? 83.548 11.811 71.852 1.00 38.04 247 LYS B CA 1
ATOM 6499 C C . LYS B 2 247 ? 82.460 12.676 72.527 1.00 37.38 247 LYS B C 1
ATOM 6500 O O . LYS B 2 247 ? 82.229 12.547 73.718 1.00 38.56 247 LYS B O 1
ATOM 6506 N N . THR B 2 248 ? 81.801 13.555 71.780 1.00 39.14 248 THR B N 1
ATOM 6507 C CA . THR B 2 248 ? 80.895 14.543 72.378 1.00 37.36 248 THR B CA 1
ATOM 6508 C C . THR B 2 248 ? 79.432 14.100 72.346 1.00 38.27 248 THR B C 1
ATOM 6509 O O . THR B 2 248 ? 78.609 14.702 73.016 1.00 39.28 248 THR B O 1
ATOM 6513 N N . CYS B 2 249 ? 79.091 13.066 71.569 1.00 37.73 249 CYS B N 1
ATOM 6514 C CA . CYS B 2 249 ? 77.683 12.700 71.375 1.00 37.42 249 CYS B CA 1
ATOM 6515 C C . CYS B 2 249 ? 76.971 12.417 72.685 1.00 39.17 249 CYS B C 1
ATOM 6516 O O . CYS B 2 249 ? 77.282 11.423 73.344 1.00 39.23 249 CYS B O 1
ATOM 6519 N N . PRO B 2 250 ? 75.983 13.256 73.051 1.00 38.42 250 PRO B N 1
ATOM 6520 C CA . PRO B 2 250 ? 75.283 13.055 74.327 1.00 38.21 250 PRO B CA 1
ATOM 6521 C C . PRO B 2 250 ? 74.404 11.810 74.392 1.00 36.31 250 PRO B C 1
ATOM 6522 O O . PRO B 2 250 ? 73.987 11.439 75.483 1.00 39.82 250 PRO B O 1
ATOM 6526 N N . LYS B 2 251 ? 74.092 11.203 73.249 1.00 37.95 251 LYS B N 1
ATOM 6527 C CA . LYS B 2 251 ? 73.374 9.930 73.205 1.00 38.88 251 LYS B CA 1
ATOM 6528 C C . LYS B 2 251 ? 74.299 8.712 73.094 1.00 39.14 251 LYS B C 1
ATOM 6529 O O . LYS B 2 251 ? 73.818 7.596 72.901 1.00 39.22 251 LYS B O 1
ATOM 6535 N N . HIS B 2 252 ? 75.611 8.939 73.191 1.00 40.52 252 HIS B N 1
ATOM 6536 C CA . HIS B 2 252 ? 76.628 7.870 73.158 1.00 41.74 252 HIS B CA 1
ATOM 6537 C C . HIS B 2 252 ? 76.613 7.072 71.862 1.00 41.46 252 HIS B C 1
ATOM 6538 O O . HIS B 2 252 ? 76.832 5.856 71.864 1.00 38.71 252 HIS B O 1
ATOM 6545 N N . LEU B 2 253 ? 76.350 7.769 70.762 1.00 38.72 253 LEU B N 1
ATOM 6546 C CA . LEU B 2 253 ? 76.391 7.171 69.444 1.00 38.14 253 LEU B CA 1
ATOM 6547 C C . LEU B 2 253 ? 77.777 7.370 68.842 1.00 36.42 253 LEU B C 1
ATOM 6548 O O . LEU B 2 253 ? 78.617 8.023 69.439 1.00 37.18 253 LEU B O 1
ATOM 6553 N N . ASN B 2 254 ? 78.018 6.789 67.670 1.00 36.81 254 ASN B N 1
ATOM 6554 C CA . ASN B 2 254 ? 79.348 6.756 67.090 1.00 38.34 254 ASN B CA 1
ATOM 6555 C C . ASN B 2 254 ? 79.322 7.115 65.618 1.00 37.66 254 ASN B C 1
ATOM 6556 O O . ASN B 2 254 ? 79.418 6.232 64.772 1.00 38.46 254 ASN B O 1
ATOM 6561 N N . PRO B 2 255 ? 79.164 8.413 65.301 1.00 38.65 255 PRO B N 1
ATOM 6562 C CA . PRO B 2 255 ? 79.191 8.818 63.893 1.00 38.38 255 PRO B CA 1
ATOM 6563 C C . PRO B 2 255 ? 80.487 8.435 63.186 1.00 38.30 255 PRO B C 1
ATOM 6564 O O . PRO B 2 255 ? 80.455 7.990 62.031 1.00 39.01 255 PRO B O 1
ATOM 6568 N N . ALA B 2 256 ? 81.610 8.605 63.875 1.00 37.45 256 ALA B N 1
ATOM 6569 C CA . ALA B 2 256 ? 82.918 8.246 63.323 1.00 39.29 256 ALA B CA 1
ATOM 6570 C C . ALA B 2 256 ? 82.911 6.865 62.708 1.00 41.01 256 ALA B C 1
ATOM 6571 O O . ALA B 2 256 ? 83.403 6.693 61.596 1.00 43.94 256 ALA B O 1
ATOM 6573 N N . ARG B 2 257 ? 82.334 5.890 63.422 1.00 42.65 257 ARG B N 1
ATOM 6574 C CA . ARG B 2 257 ? 82.299 4.514 62.951 1.00 40.19 257 ARG B CA 1
ATOM 6575 C C . ARG B 2 257 ? 81.502 4.427 61.646 1.00 40.06 257 ARG B C 1
ATOM 6576 O O . ARG B 2 257 ? 81.900 3.750 60.675 1.00 39.55 257 ARG B O 1
ATOM 6584 N N . ALA B 2 258 ? 80.358 5.096 61.632 1.00 35.47 258 ALA B N 1
ATOM 6585 C CA . ALA B 2 258 ? 79.474 5.026 60.490 1.00 35.05 258 ALA B CA 1
ATOM 6586 C C . ALA B 2 258 ? 80.111 5.659 59.242 1.00 37.49 258 ALA B C 1
ATOM 6587 O O . ALA B 2 258 ? 79.835 5.255 58.111 1.00 36.88 258 ALA B O 1
ATOM 6589 N N . ILE B 2 259 ? 80.955 6.664 59.460 1.00 38.60 259 ILE B N 1
ATOM 6590 C CA . ILE B 2 259 ? 81.647 7.313 58.364 1.00 39.34 259 ILE B CA 1
ATOM 6591 C C . ILE B 2 259 ? 82.750 6.399 57.823 1.00 39.45 259 ILE B C 1
ATOM 6592 O O . ILE B 2 259 ? 82.951 6.320 56.609 1.00 36.78 259 ILE B O 1
ATOM 6597 N N . GLY B 2 260 ? 83.472 5.739 58.721 1.00 36.95 260 GLY B N 1
ATOM 6598 C CA . GLY B 2 260 ? 84.424 4.724 58.310 1.00 41.92 260 GLY B CA 1
ATOM 6599 C C . GLY B 2 260 ? 83.742 3.682 57.436 1.00 42.36 260 GLY B C 1
ATOM 6600 O O . GLY B 2 260 ? 84.286 3.239 56.439 1.00 47.31 260 GLY B O 1
ATOM 6601 N N . GLU B 2 261 ? 82.520 3.332 57.800 1.00 43.56 261 GLU B N 1
ATOM 6602 C CA . GLU B 2 261 ? 81.753 2.325 57.093 1.00 45.00 261 GLU B CA 1
ATOM 6603 C C . GLU B 2 261 ? 81.383 2.830 55.692 1.00 45.10 261 GLU B C 1
ATOM 6604 O O . GLU B 2 261 ? 81.457 2.099 54.699 1.00 44.68 261 GLU B O 1
ATOM 6610 N N . ILE B 2 262 ? 81.006 4.097 55.619 1.00 45.07 262 ILE B N 1
ATOM 6611 C CA . ILE B 2 262 ? 80.694 4.746 54.350 1.00 41.40 262 ILE B CA 1
ATOM 6612 C C . ILE B 2 262 ? 81.917 4.796 53.462 1.00 40.39 262 ILE B C 1
ATOM 6613 O O . ILE B 2 262 ? 81.808 4.553 52.268 1.00 41.50 262 ILE B O 1
ATOM 6618 N N . LYS B 2 263 ? 83.067 5.135 54.048 1.00 41.60 263 LYS B N 1
ATOM 6619 C CA . LYS B 2 263 ? 84.341 5.140 53.331 1.00 43.21 263 LYS B CA 1
ATOM 6620 C C . LYS B 2 263 ? 84.645 3.765 52.719 1.00 45.99 263 LYS B C 1
ATOM 6621 O O . LYS B 2 263 ? 85.023 3.682 51.555 1.00 45.30 263 LYS B O 1
ATOM 6627 N N . MET B 2 264 ? 84.451 2.705 53.504 1.00 46.92 264 MET B N 1
ATOM 6628 C CA . MET B 2 264 ? 84.665 1.341 53.033 1.00 51.45 264 MET B CA 1
ATOM 6629 C C . MET B 2 264 ? 83.755 1.011 51.852 1.00 51.11 264 MET B C 1
ATOM 6630 O O . MET B 2 264 ? 84.221 0.435 50.860 1.00 51.21 264 MET B O 1
ATOM 6635 N N . LEU B 2 265 ? 82.473 1.365 51.954 1.00 48.67 265 LEU B N 1
ATOM 6636 C CA . LEU B 2 265 ? 81.523 1.114 50.850 1.00 47.80 265 LEU B CA 1
ATOM 6637 C C . LEU B 2 265 ? 81.864 1.919 49.597 1.00 47.74 265 LEU B C 1
ATOM 6638 O O . LEU B 2 265 ? 81.698 1.419 48.485 1.00 51.48 265 LEU B O 1
ATOM 6643 N N . LEU B 2 266 ? 82.327 3.154 49.795 1.00 46.06 266 LEU B N 1
ATOM 6644 C CA . LEU B 2 266 ? 82.656 4.080 48.708 1.00 48.39 266 LEU B CA 1
ATOM 6645 C C . LEU B 2 266 ? 83.937 3.659 48.010 1.00 45.43 266 LEU B C 1
ATOM 6646 O O . LEU B 2 266 ? 84.084 3.857 46.827 1.00 42.20 266 LEU B O 1
ATOM 6651 N N . THR B 2 267 ? 84.877 3.102 48.762 1.00 48.55 267 THR B N 1
ATOM 6652 C CA . THR B 2 267 ? 86.135 2.614 48.189 1.00 50.65 267 THR B CA 1
ATOM 6653 C C . THR B 2 267 ? 85.998 1.165 47.685 1.00 52.37 267 THR B C 1
ATOM 6654 O O . THR B 2 267 ? 86.959 0.589 47.191 1.00 50.05 267 THR B O 1
ATOM 6658 N N . LYS B 2 268 ? 84.803 0.593 47.822 1.00 54.56 268 LYS B N 1
ATOM 6659 C CA . LYS B 2 268 ? 84.536 -0.802 47.461 1.00 59.02 268 LYS B CA 1
ATOM 6660 C C . LYS B 2 268 ? 85.376 -1.814 48.233 1.00 54.56 268 LYS B C 1
ATOM 6661 O O . LYS B 2 268 ? 85.581 -2.910 47.763 1.00 58.11 268 LYS B O 1
ATOM 6667 N N . MET B 2 269 ? 85.836 -1.458 49.427 1.00 55.23 269 MET B N 1
ATOM 6668 C CA . MET B 2 269 ? 86.459 -2.431 50.328 1.00 55.56 269 MET B CA 1
ATOM 6669 C C . MET B 2 269 ? 85.391 -3.339 50.944 1.00 52.70 269 MET B C 1
ATOM 6670 O O . MET B 2 269 ? 85.693 -4.414 51.440 1.00 53.06 269 MET B O 1
ATOM 6675 N N . LYS B 2 270 ? 84.144 -2.875 50.933 1.00 53.43 270 LYS B N 1
ATOM 6676 C CA . LYS B 2 270 ? 83.015 -3.584 51.519 1.00 51.42 270 LYS B CA 1
ATOM 6677 C C . LYS B 2 270 ? 81.793 -3.405 50.634 1.00 50.95 270 LYS B C 1
ATOM 6678 O O . LYS B 2 270 ? 81.697 -2.433 49.879 1.00 51.16 270 LYS B O 1
ATOM 6684 N N . THR B 2 271 ? 80.847 -4.331 50.756 1.00 47.50 271 THR B N 1
ATOM 6685 C CA . THR B 2 271 ? 79.554 -4.204 50.110 1.00 46.50 271 THR B CA 1
ATOM 6686 C C . THR B 2 271 ? 78.445 -4.320 51.141 1.00 44.08 271 THR B C 1
ATOM 6687 O O . THR B 2 271 ? 78.673 -4.794 52.261 1.00 40.79 271 THR B O 1
ATOM 6691 N N . LYS B 2 272 ? 77.252 -3.869 50.758 1.00 43.99 272 LYS B N 1
ATOM 6692 C CA . LYS B 2 272 ? 76.055 -4.096 51.550 1.00 44.36 272 LYS B CA 1
ATOM 6693 C C . LYS B 2 272 ? 75.608 -5.537 51.321 1.00 46.30 272 LYS B C 1
ATOM 6694 O O . LYS B 2 272 ? 75.370 -5.930 50.188 1.00 44.42 272 LYS B O 1
ATOM 6700 N N . PRO B 2 273 ? 75.478 -6.327 52.393 1.00 48.47 273 PRO B N 1
ATOM 6701 C CA . PRO B 2 273 ? 74.966 -7.654 52.126 1.00 48.35 273 PRO B CA 1
ATOM 6702 C C . PRO B 2 273 ? 73.579 -7.586 51.496 1.00 49.74 273 PRO B C 1
ATOM 6703 O O . PRO B 2 273 ? 72.872 -6.584 51.606 1.00 49.34 273 PRO B O 1
ATOM 6707 N N . ALA B 2 274 ? 73.201 -8.654 50.820 1.00 49.60 274 ALA B N 1
ATOM 6708 C CA . ALA B 2 274 ? 71.873 -8.741 50.283 1.00 48.95 274 ALA B CA 1
ATOM 6709 C C . ALA B 2 274 ? 70.896 -8.924 51.439 1.00 46.01 274 ALA B C 1
ATOM 6710 O O . ALA B 2 274 ? 71.266 -9.397 52.532 1.00 41.73 274 ALA B O 1
ATOM 6712 N N . PRO B 2 275 ? 69.636 -8.547 51.209 1.00 43.33 275 PRO B N 1
ATOM 6713 C CA . PRO B 2 275 ? 68.647 -8.849 52.222 1.00 46.75 275 PRO B CA 1
ATOM 6714 C C . PRO B 2 275 ? 68.570 -10.350 52.482 1.00 48.86 275 PRO B C 1
ATOM 6715 O O . PRO B 2 275 ? 68.792 -11.141 51.562 1.00 51.43 275 PRO B O 1
ATOM 6719 N N . LEU B 2 276 ? 68.275 -10.742 53.718 1.00 53.29 276 LEU B N 1
ATOM 6720 C CA . LEU B 2 276 ? 67.871 -12.121 53.978 1.00 58.36 276 LEU B CA 1
ATOM 6721 C C . LEU B 2 276 ? 66.542 -12.379 53.259 1.00 61.53 276 LEU B C 1
ATOM 6722 O O . LEU B 2 276 ? 65.681 -11.486 53.189 1.00 60.65 276 LEU B O 1
ATOM 6727 N N . PRO B 2 277 ? 66.384 -13.587 52.682 1.00 66.94 277 PRO B N 1
ATOM 6728 C CA . PRO B 2 277 ? 65.167 -13.855 51.917 1.00 62.90 277 PRO B CA 1
ATOM 6729 C C . PRO B 2 277 ? 63.967 -13.978 52.844 1.00 59.31 277 PRO B C 1
ATOM 6730 O O . PRO B 2 277 ? 64.081 -14.492 53.959 1.00 52.51 277 PRO B O 1
ATOM 6734 N N . THR B 2 278 ? 62.836 -13.473 52.379 1.00 62.55 278 THR B N 1
ATOM 6735 C CA . THR B 2 278 ? 61.598 -13.525 53.135 1.00 62.74 278 THR B CA 1
ATOM 6736 C C . THR B 2 278 ? 61.053 -14.973 53.104 1.00 66.59 278 THR B C 1
ATOM 6737 O O . THR B 2 278 ? 60.831 -15.531 52.024 1.00 66.87 278 THR B O 1
ATOM 6741 N N . PRO B 2 279 ? 60.880 -15.599 54.289 1.00 66.02 279 PRO B N 1
ATOM 6742 C CA . PRO B 2 279 ? 60.372 -16.972 54.351 1.00 61.64 279 PRO B CA 1
ATOM 6743 C C . PRO B 2 279 ? 59.104 -17.205 53.529 1.00 62.99 279 PRO B C 1
ATOM 6744 O O . PRO B 2 279 ? 58.308 -16.271 53.313 1.00 57.65 279 PRO B O 1
ATOM 6748 N N . ALA B 2 280 ? 58.941 -18.448 53.067 1.00 61.11 280 ALA B N 1
ATOM 6749 C CA . ALA B 2 280 ? 57.793 -18.844 52.253 1.00 60.26 280 ALA B CA 1
ATOM 6750 C C . ALA B 2 280 ? 56.465 -18.570 52.962 1.00 57.73 280 ALA B C 1
ATOM 6751 O O . ALA B 2 280 ? 55.523 -18.053 52.355 1.00 54.30 280 ALA B O 1
ATOM 6753 N N . ASN B 2 281 ? 56.405 -18.899 54.251 1.00 56.30 281 ASN B N 1
ATOM 6754 C CA . ASN B 2 281 ? 55.155 -18.769 55.029 1.00 61.70 281 ASN B CA 1
ATOM 6755 C C . ASN B 2 281 ? 54.843 -17.352 55.573 1.00 61.93 281 ASN B C 1
ATOM 6756 O O . ASN B 2 281 ? 53.781 -17.146 56.159 1.00 60.56 281 ASN B O 1
ATOM 6761 N N . PHE B 2 282 ? 55.756 -16.396 55.370 1.00 65.03 282 PHE B N 1
ATOM 6762 C CA . PHE B 2 282 ? 55.629 -15.031 55.911 1.00 62.93 282 PHE B CA 1
ATOM 6763 C C . PHE B 2 282 ? 54.336 -14.340 55.467 1.00 66.83 282 PHE B C 1
ATOM 6764 O O . PHE B 2 282 ? 54.057 -14.200 54.270 1.00 72.18 282 PHE B O 1
ATOM 6773 N N . GLU C 3 34 ? 83.007 21.082 40.398 1.00 67.95 34 GLU C N 1
ATOM 6774 C CA . GLU C 3 34 ? 81.531 20.958 40.191 1.00 67.93 34 GLU C CA 1
ATOM 6775 C C . GLU C 3 34 ? 80.852 20.395 41.444 1.00 61.59 34 GLU C C 1
ATOM 6776 O O . GLU C 3 34 ? 81.431 19.596 42.173 1.00 66.58 34 GLU C O 1
ATOM 6782 N N . LYS C 3 35 ? 79.614 20.807 41.678 1.00 55.25 35 LYS C N 1
ATOM 6783 C CA . LYS C 3 35 ? 78.972 20.610 42.972 1.00 49.35 35 LYS C CA 1
ATOM 6784 C C . LYS C 3 35 ? 77.733 19.744 42.902 1.00 45.67 35 LYS C C 1
ATOM 6785 O O . LYS C 3 35 ? 77.009 19.790 41.911 1.00 47.81 35 LYS C O 1
ATOM 6791 N N . THR C 3 36 ? 77.472 18.978 43.967 1.00 44.95 36 THR C N 1
ATOM 6792 C CA . THR C 3 36 ? 76.143 18.385 44.183 1.00 42.17 36 THR C CA 1
ATOM 6793 C C . THR C 3 36 ? 75.142 19.502 44.427 1.00 41.58 36 THR C C 1
ATOM 6794 O O . THR C 3 36 ? 75.534 20.620 44.768 1.00 44.64 36 THR C O 1
ATOM 6798 N N . PRO C 3 37 ? 73.843 19.218 44.257 1.00 40.65 37 PRO C N 1
ATOM 6799 C CA . PRO C 3 37 ? 72.873 20.271 44.534 1.00 39.32 37 PRO C CA 1
ATOM 6800 C C . PRO C 3 37 ? 72.924 20.800 45.976 1.00 41.51 37 PRO C C 1
ATOM 6801 O O . PRO C 3 37 ? 72.799 22.006 46.170 1.00 39.43 37 PRO C O 1
ATOM 6805 N N . ILE C 3 38 ? 73.131 19.920 46.962 1.00 40.36 38 ILE C N 1
ATOM 6806 C CA . ILE C 3 38 ? 73.203 20.362 48.359 1.00 38.59 38 ILE C CA 1
ATOM 6807 C C . ILE C 3 38 ? 74.401 21.267 48.594 1.00 38.77 38 ILE C C 1
ATOM 6808 O O . ILE C 3 38 ? 74.306 22.225 49.369 1.00 40.19 38 ILE C O 1
ATOM 6813 N N . GLN C 3 39 ? 75.510 21.004 47.909 1.00 41.13 39 GLN C N 1
ATOM 6814 C CA . GLN C 3 39 ? 76.689 21.897 47.983 1.00 39.59 39 GLN C CA 1
ATOM 6815 C C . GLN C 3 39 ? 76.420 23.277 47.386 1.00 39.93 39 GLN C C 1
ATOM 6816 O O . GLN C 3 39 ? 76.886 24.300 47.920 1.00 38.92 39 GLN C O 1
ATOM 6822 N N . VAL C 3 40 ? 75.684 23.310 46.273 1.00 39.21 40 VAL C N 1
ATOM 6823 C CA . VAL C 3 40 ? 75.236 24.580 45.701 1.00 38.82 40 VAL C CA 1
ATOM 6824 C C . VAL C 3 40 ? 74.305 25.293 46.685 1.00 40.07 40 VAL C C 1
ATOM 6825 O O . VAL C 3 40 ? 74.429 26.503 46.910 1.00 40.64 40 VAL C O 1
ATOM 6829 N N . TRP C 3 41 ? 73.362 24.551 47.255 1.00 38.21 41 TRP C N 1
ATOM 6830 C CA . TRP C 3 41 ? 72.418 25.138 48.193 1.00 37.89 41 TRP C CA 1
ATOM 6831 C C . TRP C 3 41 ? 73.188 25.742 49.371 1.00 40.19 41 TRP C C 1
ATOM 6832 O O . TRP C 3 41 ? 72.858 26.835 49.851 1.00 41.30 41 TRP C O 1
ATOM 6843 N N . GLY C 3 42 ? 74.233 25.035 49.804 1.00 38.51 42 GLY C N 1
ATOM 6844 C CA . GLY C 3 42 ? 75.025 25.434 50.964 1.00 37.29 42 GLY C CA 1
ATOM 6845 C C . GLY C 3 42 ? 75.869 26.673 50.750 1.00 36.46 42 GLY C C 1
ATOM 6846 O O . GLY C 3 42 ? 76.069 27.460 51.675 1.00 37.32 42 GLY C O 1
ATOM 6847 N N . TRP C 3 43 ? 76.386 26.845 49.541 1.00 37.03 43 TRP C N 1
ATOM 6848 C CA . TRP C 3 43 ? 77.025 28.110 49.182 1.00 37.63 43 TRP C CA 1
ATOM 6849 C C . TRP C 3 43 ? 76.053 29.271 49.297 1.00 38.88 43 TRP C C 1
ATOM 6850 O O . TRP C 3 43 ? 76.375 30.281 49.934 1.00 41.28 43 TRP C O 1
ATOM 6861 N N . ASP C 3 44 ? 74.867 29.134 48.692 1.00 37.18 44 ASP C N 1
ATOM 6862 C CA . ASP C 3 44 ? 73.869 30.217 48.717 1.00 36.76 44 ASP C CA 1
ATOM 6863 C C . ASP C 3 44 ? 73.432 30.529 50.148 1.00 38.58 44 ASP C C 1
ATOM 6864 O O . ASP C 3 44 ? 73.089 31.678 50.448 1.00 38.66 44 ASP C O 1
ATOM 6869 N N . TYR C 3 45 ? 73.450 29.502 51.010 1.00 39.28 45 TYR C N 1
ATOM 6870 C CA . TYR C 3 45 ? 73.197 29.650 52.447 1.00 39.89 45 TYR C CA 1
ATOM 6871 C C . TYR C 3 45 ? 74.292 30.481 53.116 1.00 39.05 45 TYR C C 1
ATOM 6872 O O . TYR C 3 45 ? 74.003 31.403 53.859 1.00 40.07 45 TYR C O 1
ATOM 6881 N N . LEU C 3 46 ? 75.550 30.161 52.854 1.00 41.32 46 LEU C N 1
ATOM 6882 C CA . LEU C 3 46 ? 76.632 30.928 53.460 1.00 41.53 46 LEU C CA 1
ATOM 6883 C C . LEU C 3 46 ? 76.505 32.411 53.074 1.00 41.53 46 LEU C C 1
ATOM 6884 O O . LEU C 3 46 ? 76.614 33.276 53.935 1.00 42.32 46 LEU C O 1
ATOM 6889 N N . MET C 3 47 ? 76.224 32.690 51.800 1.00 43.08 47 MET C N 1
ATOM 6890 C CA . MET C 3 47 ? 76.031 34.084 51.312 1.00 45.14 47 MET C CA 1
ATOM 6891 C C . MET C 3 47 ? 74.836 34.783 51.954 1.00 45.87 47 MET C C 1
ATOM 6892 O O . MET C 3 47 ? 74.868 35.993 52.171 1.00 46.96 47 MET C O 1
ATOM 6897 N N . ARG C 3 48 ? 73.777 34.038 52.254 1.00 45.25 48 ARG C N 1
ATOM 6898 C CA . ARG C 3 48 ? 72.635 34.641 52.951 1.00 45.45 48 ARG C CA 1
ATOM 6899 C C . ARG C 3 48 ? 73.020 35.099 54.354 1.00 42.64 48 ARG C C 1
ATOM 6900 O O . ARG C 3 48 ? 72.592 36.160 54.811 1.00 41.29 48 ARG C O 1
ATOM 6908 N N . GLN C 3 49 ? 73.849 34.298 55.012 1.00 40.74 49 GLN C N 1
ATOM 6909 C CA . GLN C 3 49 ? 74.204 34.515 56.405 1.00 39.61 49 GLN C CA 1
ATOM 6910 C C . GLN C 3 49 ? 75.202 35.639 56.515 1.00 42.07 49 GLN C C 1
ATOM 6911 O O . GLN C 3 49 ? 75.165 36.413 57.474 1.00 41.01 49 GLN C O 1
ATOM 6917 N N . ARG C 3 50 ? 76.106 35.717 55.540 1.00 45.29 50 ARG C N 1
ATOM 6918 C CA . ARG C 3 50 ? 76.973 36.879 55.393 1.00 47.36 50 ARG C CA 1
ATOM 6919 C C . ARG C 3 50 ? 76.135 38.144 55.203 1.00 44.73 50 ARG C C 1
ATOM 6920 O O . ARG C 3 50 ? 76.342 39.129 55.901 1.00 46.14 50 ARG C O 1
ATOM 6928 N N . ALA C 3 51 ? 75.178 38.107 54.278 1.00 43.83 51 ALA C N 1
ATOM 6929 C CA . ALA C 3 51 ? 74.329 39.273 54.015 1.00 46.49 51 ALA C CA 1
ATOM 6930 C C . ALA C 3 51 ? 73.576 39.727 55.278 1.00 47.36 51 ALA C C 1
ATOM 6931 O O . ALA C 3 51 ? 73.330 40.922 55.457 1.00 45.60 51 ALA C O 1
ATOM 6933 N N . LEU C 3 52 ? 73.220 38.772 56.140 1.00 47.32 52 LEU C N 1
ATOM 6934 C CA . LEU C 3 52 ? 72.530 39.075 57.392 1.00 47.27 52 LEU C CA 1
ATOM 6935 C C . LEU C 3 52 ? 73.468 39.604 58.496 1.00 47.59 52 LEU C C 1
ATOM 6936 O O . LEU C 3 52 ? 72.993 40.057 59.532 1.00 48.63 52 LEU C O 1
ATOM 6941 N N . LYS C 3 53 ? 74.781 39.551 58.265 1.00 49.52 53 LYS C N 1
ATOM 6942 C CA . LYS C 3 53 ? 75.797 40.091 59.186 1.00 51.87 53 LYS C CA 1
ATOM 6943 C C . LYS C 3 53 ? 75.778 39.415 60.559 1.00 49.24 53 LYS C C 1
ATOM 6944 O O . LYS C 3 53 ? 76.076 40.032 61.578 1.00 44.42 53 LYS C O 1
ATOM 6950 N N . ARG C 3 54 ? 75.468 38.122 60.565 1.00 45.28 54 ARG C N 1
ATOM 6951 C CA . ARG C 3 54 ? 75.426 37.363 61.805 1.00 42.36 54 ARG C CA 1
ATOM 6952 C C . ARG C 3 54 ? 76.817 36.906 62.189 1.00 40.69 54 ARG C C 1
ATOM 6953 O O . ARG C 3 54 ? 77.602 36.500 61.334 1.00 43.14 54 ARG C O 1
ATOM 6961 N N . PRO C 3 55 ? 77.132 36.967 63.486 1.00 38.27 55 PRO C N 1
ATOM 6962 C CA . PRO C 3 55 ? 78.417 36.472 63.897 1.00 36.64 55 PRO C CA 1
ATOM 6963 C C . PRO C 3 55 ? 78.495 34.936 63.830 1.00 36.22 55 PRO C C 1
ATOM 6964 O O . PRO C 3 55 ? 77.487 34.262 63.704 1.00 33.39 55 PRO C O 1
ATOM 6968 N N . ILE C 3 56 ? 79.712 34.420 63.896 1.00 35.60 56 ILE C N 1
ATOM 6969 C CA . ILE C 3 56 ? 79.966 33.001 63.919 1.00 36.52 56 ILE C CA 1
ATOM 6970 C C . ILE C 3 56 ? 80.326 32.621 65.343 1.00 35.93 56 ILE C C 1
ATOM 6971 O O . ILE C 3 56 ? 81.219 33.215 65.938 1.00 35.71 56 ILE C O 1
ATOM 6976 N N . ALA C 3 57 ? 79.633 31.634 65.897 1.00 35.00 57 ALA C N 1
ATOM 6977 C CA . ALA C 3 57 ? 79.897 31.254 67.276 1.00 35.65 57 ALA C CA 1
ATOM 6978 C C . ALA C 3 57 ? 81.339 30.774 67.379 1.00 34.90 57 ALA C C 1
ATOM 6979 O O . ALA C 3 57 ? 81.820 30.077 66.478 1.00 33.25 57 ALA C O 1
ATOM 6981 N N . PRO C 3 58 ? 82.049 31.160 68.457 1.00 34.55 58 PRO C N 1
ATOM 6982 C CA . PRO C 3 58 ? 83.447 30.768 68.554 1.00 35.16 58 PRO C CA 1
ATOM 6983 C C . PRO C 3 58 ? 83.637 29.226 68.635 1.00 35.42 58 PRO C C 1
ATOM 6984 O O . PRO C 3 58 ? 82.676 28.476 68.874 1.00 35.90 58 PRO C O 1
ATOM 6988 N N . HIS C 3 59 ? 84.867 28.785 68.410 1.00 34.24 59 HIS C N 1
ATOM 6989 C CA . HIS C 3 59 ? 85.153 27.382 68.115 1.00 36.84 59 HIS C CA 1
ATOM 6990 C C . HIS C 3 59 ? 86.508 26.982 68.706 1.00 36.98 59 HIS C C 1
ATOM 6991 O O . HIS C 3 59 ? 86.573 26.476 69.839 1.00 38.86 59 HIS C O 1
ATOM 6998 N N . LEU C 3 60 ? 87.590 27.274 67.996 1.00 38.55 60 LEU C N 1
ATOM 6999 C CA . LEU C 3 60 ? 88.938 26.925 68.461 1.00 40.71 60 LEU C CA 1
ATOM 7000 C C . LEU C 3 60 ? 89.268 27.565 69.793 1.00 41.02 60 LEU C C 1
ATOM 7001 O O . LEU C 3 60 ? 89.966 26.967 70.600 1.00 37.55 60 LEU C O 1
ATOM 7006 N N . THR C 3 61 ? 88.807 28.798 70.004 1.00 41.32 61 THR C N 1
ATOM 7007 C CA . THR C 3 61 ? 89.191 29.538 71.213 1.00 40.40 61 THR C CA 1
ATOM 7008 C C . THR C 3 61 ? 88.422 29.092 72.432 1.00 41.88 61 THR C C 1
ATOM 7009 O O . THR C 3 61 ? 88.762 29.493 73.539 1.00 44.43 61 THR C O 1
ATOM 7013 N N . ILE C 3 62 ? 87.376 28.282 72.249 1.00 42.42 62 ILE C N 1
ATOM 7014 C CA . ILE C 3 62 ? 86.541 27.873 73.387 1.00 39.21 62 ILE C CA 1
ATOM 7015 C C . ILE C 3 62 ? 86.327 26.374 73.551 1.00 40.12 62 ILE C C 1
ATOM 7016 O O . ILE C 3 62 ? 85.823 25.960 74.593 1.00 41.40 62 ILE C O 1
ATOM 7021 N N . TYR C 3 63 ? 86.675 25.561 72.549 1.00 39.46 63 TYR C N 1
ATOM 7022 C CA . TYR C 3 63 ? 86.424 24.119 72.632 1.00 37.60 63 TYR C CA 1
ATOM 7023 C C . TYR C 3 63 ? 87.451 23.472 73.540 1.00 37.41 63 TYR C C 1
ATOM 7024 O O . TYR C 3 63 ? 88.628 23.797 73.480 1.00 39.46 63 TYR C O 1
ATOM 7033 N N . LYS C 3 64 ? 87.005 22.567 74.402 1.00 40.98 64 LYS C N 1
ATOM 7034 C CA . LYS C 3 64 ? 87.903 21.893 75.355 1.00 40.93 64 LYS C CA 1
ATOM 7035 C C . LYS C 3 64 ? 88.972 21.099 74.606 1.00 39.55 64 LYS C C 1
ATOM 7036 O O . LYS C 3 64 ? 88.644 20.292 73.728 1.00 39.27 64 LYS C O 1
ATOM 7042 N N . PRO C 3 65 ? 90.250 21.342 74.924 1.00 40.48 65 PRO C N 1
ATOM 7043 C CA . PRO C 3 65 ? 91.306 20.538 74.325 1.00 40.82 65 PRO C CA 1
ATOM 7044 C C . PRO C 3 65 ? 91.130 19.097 74.736 1.00 41.30 65 PRO C C 1
ATOM 7045 O O . PRO C 3 65 ? 90.926 18.836 75.911 1.00 43.40 65 PRO C O 1
ATOM 7049 N N . GLN C 3 66 ? 91.149 18.177 73.773 1.00 41.65 66 GLN C N 1
ATOM 7050 C CA . GLN C 3 66 ? 90.894 16.752 74.032 1.00 40.64 66 GLN C CA 1
ATOM 7051 C C . GLN C 3 66 ? 91.851 15.903 73.222 1.00 42.89 66 GLN C C 1
ATOM 7052 O O . GLN C 3 66 ? 92.386 16.350 72.218 1.00 43.37 66 GLN C O 1
ATOM 7058 N N . MET C 3 67 ? 92.018 14.650 73.632 1.00 45.56 67 MET C N 1
ATOM 7059 C CA . MET C 3 67 ? 92.907 13.742 72.933 1.00 48.84 67 MET C CA 1
ATOM 7060 C C . MET C 3 67 ? 92.421 13.430 71.517 1.00 46.20 67 MET C C 1
ATOM 7061 O O . MET C 3 67 ? 93.183 12.939 70.697 1.00 47.65 67 MET C O 1
ATOM 7066 N N . THR C 3 68 ? 91.155 13.706 71.231 1.00 41.55 68 THR C N 1
ATOM 7067 C CA . THR C 3 68 ? 90.646 13.570 69.880 1.00 40.12 68 THR C CA 1
ATOM 7068 C C . THR C 3 68 ? 91.256 14.617 68.928 1.00 40.45 68 THR C C 1
ATOM 7069 O O . THR C 3 68 ? 92.141 14.301 68.111 1.00 38.93 68 THR C O 1
ATOM 7073 N N . TRP C 3 69 ? 90.825 15.863 69.054 1.00 38.76 69 TRP C N 1
ATOM 7074 C CA . TRP C 3 69 ? 91.205 16.900 68.079 1.00 38.60 69 TRP C CA 1
ATOM 7075 C C . TRP C 3 69 ? 92.624 17.460 68.241 1.00 38.15 69 TRP C C 1
ATOM 7076 O O . TRP C 3 69 ? 93.178 18.016 67.295 1.00 37.48 69 TRP C O 1
ATOM 7087 N N . MET C 3 70 ? 93.233 17.277 69.404 1.00 40.47 70 MET C N 1
ATOM 7088 C CA . MET C 3 70 ? 94.629 17.681 69.591 1.00 42.27 70 MET C CA 1
ATOM 7089 C C . MET C 3 70 ? 95.618 16.741 68.915 1.00 40.10 70 MET C C 1
ATOM 7090 O O . MET C 3 70 ? 96.605 17.189 68.360 1.00 38.75 70 MET C O 1
ATOM 7095 N N . VAL C 3 71 ? 95.367 15.441 68.979 1.00 41.04 71 VAL C N 1
ATOM 7096 C CA . VAL C 3 71 ? 96.248 14.471 68.339 1.00 40.42 71 VAL C CA 1
ATOM 7097 C C . VAL C 3 71 ? 96.105 14.607 66.827 1.00 39.81 71 VAL C C 1
ATOM 7098 O O . VAL C 3 71 ? 97.099 14.645 66.096 1.00 39.38 71 VAL C O 1
ATOM 7102 N N . SER C 3 72 ? 94.866 14.724 66.369 1.00 38.97 72 SER C N 1
ATOM 7103 C CA . SER C 3 72 ? 94.595 15.050 64.974 1.00 39.15 72 SER C CA 1
ATOM 7104 C C . SER C 3 72 ? 95.407 16.261 64.537 1.00 40.03 72 SER C C 1
ATOM 7105 O O . SER C 3 72 ? 95.995 16.269 63.448 1.00 40.54 72 SER C O 1
ATOM 7108 N N . GLY C 3 73 ? 95.435 17.281 65.387 1.00 39.83 73 GLY C N 1
ATOM 7109 C CA . GLY C 3 73 ? 96.155 18.514 65.080 1.00 39.15 73 GLY C CA 1
ATOM 7110 C C . GLY C 3 73 ? 97.645 18.279 65.031 1.00 39.40 73 GLY C C 1
ATOM 7111 O O . GLY C 3 73 ? 98.345 18.813 64.160 1.00 39.49 73 GLY C O 1
ATOM 7112 N N . LEU C 3 74 ? 98.135 17.483 65.975 1.00 39.71 74 LEU C N 1
ATOM 7113 C CA . LEU C 3 74 ? 99.542 17.129 66.002 1.00 42.66 74 LEU C CA 1
ATOM 7114 C C . LEU C 3 74 ? 99.911 16.341 64.732 1.00 43.36 74 LEU C C 1
ATOM 7115 O O . LEU C 3 74 ? 100.971 16.566 64.132 1.00 42.71 74 LEU C O 1
ATOM 7120 N N . HIS C 3 75 ? 99.033 15.429 64.323 1.00 42.05 75 HIS C N 1
ATOM 7121 C CA . HIS C 3 75 ? 99.252 14.670 63.095 1.00 41.01 75 HIS C CA 1
ATOM 7122 C C . HIS C 3 75 ? 99.426 15.590 61.902 1.00 41.12 75 HIS C C 1
ATOM 7123 O O . HIS C 3 75 ? 100.367 15.426 61.118 1.00 43.27 75 HIS C O 1
ATOM 7130 N N . ARG C 3 76 ? 98.533 16.567 61.774 1.00 40.69 76 ARG C N 1
ATOM 7131 C CA . ARG C 3 76 ? 98.647 17.550 60.702 1.00 38.85 76 ARG C CA 1
ATOM 7132 C C . ARG C 3 76 ? 99.899 18.421 60.851 1.00 40.32 76 ARG C C 1
ATOM 7133 O O . ARG C 3 76 ? 100.583 18.677 59.860 1.00 44.06 76 ARG C O 1
ATOM 7141 N N . VAL C 3 77 ? 100.214 18.865 62.067 1.00 40.18 77 VAL C N 1
ATOM 7142 C CA . VAL C 3 77 ? 101.385 19.733 62.290 1.00 41.43 77 VAL C CA 1
ATOM 7143 C C . VAL C 3 77 ? 102.701 18.987 62.028 1.00 43.98 77 VAL C C 1
ATOM 7144 O O . VAL C 3 77 ? 103.644 19.540 61.427 1.00 43.17 77 VAL C O 1
ATOM 7148 N N . THR C 3 78 ? 102.785 17.748 62.499 1.00 41.83 78 THR C N 1
ATOM 7149 C CA . THR C 3 78 ? 103.998 16.977 62.284 1.00 42.18 78 THR C CA 1
ATOM 7150 C C . THR C 3 78 ? 104.156 16.692 60.802 1.00 42.59 78 THR C C 1
ATOM 7151 O O . THR C 3 78 ? 105.253 16.830 60.263 1.00 46.08 78 THR C O 1
ATOM 7155 N N . GLY C 3 79 ? 103.065 16.307 60.147 1.00 42.71 79 GLY C N 1
ATOM 7156 C CA . GLY C 3 79 ? 103.087 16.067 58.704 1.00 44.31 79 GLY C CA 1
ATOM 7157 C C . GLY C 3 79 ? 103.628 17.279 57.965 1.00 46.24 79 GLY C C 1
ATOM 7158 O O . GLY C 3 79 ? 104.573 17.164 57.189 1.00 46.74 79 GLY C O 1
ATOM 7159 N N . CYS C 3 80 ? 103.047 18.446 58.242 1.00 44.36 80 CYS C N 1
ATOM 7160 C CA . CYS C 3 80 ? 103.353 19.673 57.491 1.00 43.65 80 CYS C CA 1
ATOM 7161 C C . CYS C 3 80 ? 104.721 20.242 57.843 1.00 44.04 80 CYS C C 1
ATOM 7162 O O . CYS C 3 80 ? 105.349 20.907 57.025 1.00 42.18 80 CYS C O 1
ATOM 7165 N N . ALA C 3 81 ? 105.174 20.002 59.070 1.00 42.89 81 ALA C N 1
ATOM 7166 C CA . ALA C 3 81 ? 106.468 20.499 59.493 1.00 40.96 81 ALA C CA 1
ATOM 7167 C C . ALA C 3 81 ? 107.566 19.715 58.778 1.00 39.30 81 ALA C C 1
ATOM 7168 O O . ALA C 3 81 ? 108.555 20.282 58.328 1.00 41.36 81 ALA C O 1
ATOM 7170 N N . MET C 3 82 ? 107.375 18.411 58.661 1.00 39.09 82 MET C N 1
ATOM 7171 C CA . MET C 3 82 ? 108.332 17.557 57.976 1.00 39.39 82 MET C CA 1
ATOM 7172 C C . MET C 3 82 ? 108.376 17.942 56.501 1.00 41.64 82 MET C C 1
ATOM 7173 O O . MET C 3 82 ? 109.456 18.049 55.915 1.00 42.75 82 MET C O 1
ATOM 7178 N N . ALA C 3 83 ? 107.203 18.167 55.914 1.00 43.02 83 ALA C N 1
ATOM 7179 C CA . ALA C 3 83 ? 107.112 18.618 54.529 1.00 45.56 83 ALA C CA 1
ATOM 7180 C C . ALA C 3 83 ? 107.818 19.936 54.341 1.00 47.33 83 ALA C C 1
ATOM 7181 O O . ALA C 3 83 ? 108.661 20.073 53.465 1.00 50.01 83 ALA C O 1
ATOM 7183 N N . GLY C 3 84 ? 107.452 20.915 55.160 1.00 50.01 84 GLY C N 1
ATOM 7184 C CA . GLY C 3 84 ? 108.025 22.256 55.072 1.00 46.88 84 GLY C CA 1
ATOM 7185 C C . GLY C 3 84 ? 109.528 22.244 55.210 1.00 48.27 84 GLY C C 1
ATOM 7186 O O . GLY C 3 84 ? 110.225 22.975 54.510 1.00 49.41 84 GLY C O 1
ATOM 7187 N N . THR C 3 85 ? 110.028 21.413 56.122 1.00 50.22 85 THR C N 1
ATOM 7188 C CA . THR C 3 85 ? 111.461 21.287 56.340 1.00 50.55 85 THR C CA 1
ATOM 7189 C C . THR C 3 85 ? 112.158 20.707 55.107 1.00 50.09 85 THR C C 1
ATOM 7190 O O . THR C 3 85 ? 113.272 21.109 54.773 1.00 47.49 85 THR C O 1
ATOM 7194 N N . LEU C 3 86 ? 111.504 19.755 54.447 1.00 49.03 86 LEU C N 1
ATOM 7195 C CA . LEU C 3 86 ? 112.053 19.168 53.231 1.00 50.54 86 LEU C CA 1
ATOM 7196 C C . LEU C 3 86 ? 112.108 20.163 52.086 1.00 49.59 86 LEU C C 1
ATOM 7197 O O . LEU C 3 86 ? 113.071 20.154 51.324 1.00 49.74 86 LEU C O 1
ATOM 7202 N N . LEU C 3 87 ? 111.085 21.009 51.968 1.00 51.70 87 LEU C N 1
ATOM 7203 C CA . LEU C 3 87 ? 111.049 22.060 50.940 1.00 51.11 87 LEU C CA 1
ATOM 7204 C C . LEU C 3 87 ? 112.068 23.155 51.193 1.00 52.32 87 LEU C C 1
ATOM 7205 O O . LEU C 3 87 ? 112.853 23.480 50.302 1.00 53.16 87 LEU C O 1
ATOM 7210 N N . ILE C 3 88 ? 112.030 23.750 52.387 1.00 54.74 88 ILE C N 1
ATOM 7211 C CA . ILE C 3 88 ? 112.958 24.837 52.733 1.00 56.46 88 ILE C CA 1
ATOM 7212 C C . ILE C 3 88 ? 114.399 24.336 52.658 1.00 55.80 88 ILE C C 1
ATOM 7213 O O . ILE C 3 88 ? 115.271 25.035 52.160 1.00 52.30 88 ILE C O 1
ATOM 7218 N N . GLY C 3 89 ? 114.637 23.119 53.141 1.00 58.57 89 GLY C N 1
ATOM 7219 C CA . GLY C 3 89 ? 115.965 22.507 53.081 1.00 59.94 89 GLY C CA 1
ATOM 7220 C C . GLY C 3 89 ? 116.461 22.257 51.665 1.00 57.43 89 GLY C C 1
ATOM 7221 O O . GLY C 3 89 ? 117.528 22.730 51.281 1.00 62.29 89 GLY C O 1
ATOM 7222 N N . GLY C 3 90 ? 115.679 21.528 50.882 1.00 54.86 90 GLY C N 1
ATOM 7223 C CA . GLY C 3 90 ? 116.086 21.145 49.530 1.00 54.95 90 GLY C CA 1
ATOM 7224 C C . GLY C 3 90 ? 116.309 22.331 48.615 1.00 56.05 90 GLY C C 1
ATOM 7225 O O . GLY C 3 90 ? 117.329 22.418 47.940 1.00 54.56 90 GLY C O 1
ATOM 7226 N N . VAL C 3 91 ? 115.359 23.257 48.611 1.00 55.38 91 VAL C N 1
ATOM 7227 C CA . VAL C 3 91 ? 115.441 24.435 47.761 1.00 53.79 91 VAL C CA 1
ATOM 7228 C C . VAL C 3 91 ? 116.405 25.466 48.352 1.00 56.24 91 VAL C C 1
ATOM 7229 O O . VAL C 3 91 ? 117.193 26.070 47.621 1.00 53.79 91 VAL C O 1
ATOM 7233 N N . GLY C 3 92 ? 116.366 25.645 49.670 1.00 58.40 92 GLY C N 1
ATOM 7234 C CA . GLY C 3 92 ? 117.231 26.617 50.340 1.00 57.47 92 GLY C CA 1
ATOM 7235 C C . GLY C 3 92 ? 118.704 26.374 50.073 1.00 59.40 92 GLY C C 1
ATOM 7236 O O . GLY C 3 92 ? 119.403 27.249 49.562 1.00 58.14 92 GLY C O 1
ATOM 7237 N N . PHE C 3 93 ? 119.175 25.176 50.398 1.00 59.47 93 PHE C N 1
ATOM 7238 C CA . PHE C 3 93 ? 120.564 24.830 50.158 1.00 61.40 93 PHE C CA 1
ATOM 7239 C C . PHE C 3 93 ? 120.957 24.983 48.688 1.00 62.41 93 PHE C C 1
ATOM 7240 O O . PHE C 3 93 ? 122.078 25.386 48.382 1.00 60.15 93 PHE C O 1
ATOM 7248 N N . SER C 3 94 ? 120.034 24.689 47.780 1.00 66.86 94 SER C N 1
ATOM 7249 C CA . SER C 3 94 ? 120.303 24.843 46.356 1.00 68.17 94 SER C CA 1
ATOM 7250 C C . SER C 3 94 ? 120.473 26.313 45.979 1.00 71.37 94 SER C C 1
ATOM 7251 O O . SER C 3 94 ? 121.395 26.663 45.250 1.00 73.01 94 SER C O 1
ATOM 7254 N N . VAL C 3 95 ? 119.593 27.168 46.491 1.00 74.18 95 VAL C N 1
ATOM 7255 C CA . VAL C 3 95 ? 119.620 28.595 46.160 1.00 77.02 95 VAL C CA 1
ATOM 7256 C C . VAL C 3 95 ? 120.742 29.337 46.903 1.00 77.75 95 VAL C C 1
ATOM 7257 O O . VAL C 3 95 ? 121.193 30.377 46.436 1.00 83.40 95 VAL C O 1
ATOM 7261 N N . LEU C 3 96 ? 121.199 28.807 48.039 1.00 76.00 96 LEU C N 1
ATOM 7262 C CA . LEU C 3 96 ? 122.260 29.458 48.830 1.00 75.59 96 LEU C CA 1
ATOM 7263 C C . LEU C 3 96 ? 123.657 28.929 48.486 1.00 76.00 96 LEU C C 1
ATOM 7264 O O . LEU C 3 96 ? 123.790 27.829 47.947 1.00 73.03 96 LEU C O 1
ATOM 7269 N N . PRO C 3 97 ? 124.707 29.721 48.788 1.00 79.51 97 PRO C N 1
ATOM 7270 C CA . PRO C 3 97 ? 126.079 29.236 48.585 1.00 79.99 97 PRO C CA 1
ATOM 7271 C C . PRO C 3 97 ? 126.438 28.170 49.613 1.00 75.15 97 PRO C C 1
ATOM 7272 O O . PRO C 3 97 ? 127.141 27.207 49.300 1.00 69.86 97 PRO C O 1
ATOM 7276 N N . LEU C 3 98 ? 125.937 28.365 50.828 1.00 73.65 98 LEU C N 1
ATOM 7277 C CA . LEU C 3 98 ? 126.032 27.397 51.921 1.00 69.92 98 LEU C CA 1
ATOM 7278 C C . LEU C 3 98 ? 125.603 25.983 51.511 1.00 65.49 98 LEU C C 1
ATOM 7279 O O . LEU C 3 98 ? 124.545 25.805 50.914 1.00 69.17 98 LEU C O 1
ATOM 7284 N N . ASP C 3 99 ? 126.418 24.982 51.824 1.00 63.84 99 ASP C N 1
ATOM 7285 C CA . ASP C 3 99 ? 125.997 23.581 51.669 1.00 63.40 99 ASP C CA 1
ATOM 7286 C C . ASP C 3 99 ? 125.814 22.936 53.043 1.00 59.34 99 ASP C C 1
ATOM 7287 O O . ASP C 3 99 ? 126.111 23.550 54.062 1.00 55.56 99 ASP C O 1
ATOM 7292 N N . PHE C 3 100 ? 125.310 21.707 53.072 1.00 62.86 100 PHE C N 1
ATOM 7293 C CA . PHE C 3 100 ? 124.938 21.070 54.337 1.00 63.29 100 PHE C CA 1
ATOM 7294 C C . PHE C 3 100 ? 126.150 20.731 55.196 1.00 61.85 100 PHE C C 1
ATOM 7295 O O . PHE C 3 100 ? 126.058 20.735 56.421 1.00 65.62 100 PHE C O 1
ATOM 7303 N N . THR C 3 101 ? 127.285 20.460 54.563 1.00 62.57 101 THR C N 1
ATOM 7304 C CA . THR C 3 101 ? 128.501 20.132 55.310 1.00 62.59 101 THR C CA 1
ATOM 7305 C C . THR C 3 101 ? 129.055 21.325 56.093 1.00 61.43 101 THR C C 1
ATOM 7306 O O . THR C 3 101 ? 129.494 21.168 57.231 1.00 62.28 101 THR C O 1
ATOM 7310 N N . THR C 3 102 ? 129.028 22.507 55.487 1.00 63.55 102 THR C N 1
ATOM 7311 C CA . THR C 3 102 ? 129.458 23.722 56.175 1.00 68.49 102 THR C CA 1
ATOM 7312 C C . THR C 3 102 ? 128.379 24.179 57.172 1.00 68.33 102 THR C C 1
ATOM 7313 O O . THR C 3 102 ? 128.688 24.847 58.155 1.00 63.92 102 THR C O 1
ATOM 7317 N N . PHE C 3 103 ? 127.120 23.811 56.928 1.00 70.98 103 PHE C N 1
ATOM 7318 C CA . PHE C 3 103 ? 126.058 24.065 57.902 1.00 72.83 103 PHE C CA 1
ATOM 7319 C C . PHE C 3 103 ? 126.257 23.240 59.167 1.00 71.46 103 PHE C C 1
ATOM 7320 O O . PHE C 3 103 ? 126.116 23.761 60.269 1.00 75.14 103 PHE C O 1
ATOM 7328 N N . VAL C 3 104 ? 126.567 21.956 59.017 1.00 69.43 104 VAL C N 1
ATOM 7329 C CA . VAL C 3 104 ? 126.784 21.105 60.188 1.00 70.50 104 VAL C CA 1
ATOM 7330 C C . VAL C 3 104 ? 128.011 21.573 60.967 1.00 71.68 104 VAL C C 1
ATOM 7331 O O . VAL C 3 104 ? 127.970 21.658 62.196 1.00 72.05 104 VAL C O 1
ATOM 7335 N N . GLU C 3 105 ? 129.089 21.884 60.253 1.00 75.46 105 GLU C N 1
ATOM 7336 C CA . GLU C 3 105 ? 130.337 22.313 60.892 1.00 81.85 105 GLU C CA 1
ATOM 7337 C C . GLU C 3 105 ? 130.125 23.635 61.648 1.00 80.33 105 GLU C C 1
ATOM 7338 O O . GLU C 3 105 ? 130.686 23.829 62.731 1.00 80.48 105 GLU C O 1
ATOM 7344 N N . PHE C 3 106 ? 129.289 24.520 61.101 1.00 77.78 106 PHE C N 1
ATOM 7345 C CA . PHE C 3 106 ? 128.949 25.769 61.787 1.00 78.61 106 PHE C CA 1
ATOM 7346 C C . PHE C 3 106 ? 128.351 25.545 63.184 1.00 83.21 106 PHE C C 1
ATOM 7347 O O . PHE C 3 106 ? 128.754 26.223 64.135 1.00 80.80 106 PHE C O 1
ATOM 7355 N N . ILE C 3 107 ? 127.410 24.607 63.321 1.00 81.75 107 ILE C N 1
ATOM 7356 C CA . ILE C 3 107 ? 126.713 24.450 64.612 1.00 85.85 107 ILE C CA 1
ATOM 7357 C C . ILE C 3 107 ? 127.568 23.693 65.640 1.00 83.41 107 ILE C C 1
ATOM 7358 O O . ILE C 3 107 ? 127.479 23.967 66.839 1.00 82.28 107 ILE C O 1
ATOM 7363 N N . ARG C 3 108 ? 128.389 22.752 65.175 1.00 83.08 108 ARG C N 1
ATOM 7364 C CA . ARG C 3 108 ? 129.426 22.156 66.025 1.00 82.26 108 ARG C CA 1
ATOM 7365 C C . ARG C 3 108 ? 130.334 23.255 66.570 1.00 82.89 108 ARG C C 1
ATOM 7366 O O . ARG C 3 108 ? 130.681 23.245 67.750 1.00 80.03 108 ARG C O 1
ATOM 7374 N N . GLY C 3 109 ? 130.686 24.208 65.705 1.00 83.43 109 GLY C N 1
ATOM 7375 C CA . GLY C 3 109 ? 131.485 25.375 66.084 1.00 87.67 109 GLY C CA 1
ATOM 7376 C C . GLY C 3 109 ? 130.932 26.179 67.253 1.00 89.63 109 GLY C C 1
ATOM 7377 O O . GLY C 3 109 ? 131.699 26.754 68.026 1.00 86.62 109 GLY C O 1
ATOM 7378 N N . LEU C 3 110 ? 129.605 26.220 67.382 1.00 91.70 110 LEU C N 1
ATOM 7379 C CA . LEU C 3 110 ? 128.941 26.872 68.521 1.00 90.35 110 LEU C CA 1
ATOM 7380 C C . LEU C 3 110 ? 129.112 26.074 69.822 1.00 88.51 110 LEU C C 1
ATOM 7381 O O . LEU C 3 110 ? 128.845 26.595 70.905 1.00 88.54 110 LEU C O 1
ATOM 7386 N N . GLY C 3 111 ? 129.521 24.810 69.704 1.00 86.36 111 GLY C N 1
ATOM 7387 C CA . GLY C 3 111 ? 129.873 23.971 70.852 1.00 84.23 111 GLY C CA 1
ATOM 7388 C C . GLY C 3 111 ? 128.844 23.948 71.965 1.00 84.25 111 GLY C C 1
ATOM 7389 O O . GLY C 3 111 ? 129.196 23.990 73.143 1.00 89.86 111 GLY C O 1
ATOM 7390 N N . ILE C 3 112 ? 127.570 23.876 71.597 1.00 82.45 112 ILE C N 1
ATOM 7391 C CA . ILE C 3 112 ? 126.491 23.924 72.580 1.00 80.55 112 ILE C CA 1
ATOM 7392 C C . ILE C 3 112 ? 126.359 22.572 73.301 1.00 80.22 112 ILE C C 1
ATOM 7393 O O . ILE C 3 112 ? 126.670 21.535 72.713 1.00 75.70 112 ILE C O 1
ATOM 7398 N N . PRO C 3 113 ? 125.902 22.582 74.577 1.00 80.97 113 PRO C N 1
ATOM 7399 C CA . PRO C 3 113 ? 125.885 21.380 75.438 1.00 80.78 113 PRO C CA 1
ATOM 7400 C C . PRO C 3 113 ? 125.199 20.181 74.798 1.00 77.49 113 PRO C C 1
ATOM 7401 O O . PRO C 3 113 ? 124.206 20.347 74.102 1.00 77.34 113 PRO C O 1
ATOM 7405 N N . TRP C 3 114 ? 125.706 18.984 75.066 1.00 74.04 114 TRP C N 1
ATOM 7406 C CA . TRP C 3 114 ? 125.259 17.798 74.346 1.00 75.98 114 TRP C CA 1
ATOM 7407 C C . TRP C 3 114 ? 123.788 17.451 74.615 1.00 76.62 114 TRP C C 1
ATOM 7408 O O . TRP C 3 114 ? 123.098 16.935 73.733 1.00 79.15 114 TRP C O 1
ATOM 7419 N N . VAL C 3 115 ? 123.320 17.720 75.833 1.00 75.35 115 VAL C N 1
ATOM 7420 C CA . VAL C 3 115 ? 121.956 17.359 76.237 1.00 69.28 115 VAL C CA 1
ATOM 7421 C C . VAL C 3 115 ? 120.968 18.119 75.363 1.00 63.75 115 VAL C C 1
ATOM 7422 O O . VAL C 3 115 ? 119.918 17.596 75.011 1.00 61.05 115 VAL C O 1
ATOM 7426 N N . ILE C 3 116 ? 121.333 19.350 75.018 1.00 60.51 116 ILE C N 1
ATOM 7427 C CA . ILE C 3 116 ? 120.528 20.210 74.158 1.00 63.06 116 ILE C CA 1
ATOM 7428 C C . ILE C 3 116 ? 120.622 19.791 72.684 1.00 63.76 116 ILE C C 1
ATOM 7429 O O . ILE C 3 116 ? 119.631 19.859 71.954 1.00 65.85 116 ILE C O 1
ATOM 7434 N N . LEU C 3 117 ? 121.808 19.375 72.247 1.00 64.15 117 LEU C N 1
ATOM 7435 C CA . LEU C 3 117 ? 121.967 18.797 70.910 1.00 64.86 117 LEU C CA 1
ATOM 7436 C C . LEU C 3 117 ? 121.095 17.564 70.757 1.00 60.81 117 LEU C C 1
ATOM 7437 O O . LEU C 3 117 ? 120.380 17.436 69.766 1.00 63.60 117 LEU C O 1
ATOM 7442 N N . ASP C 3 118 ? 121.145 16.671 71.740 1.00 59.07 118 ASP C N 1
ATOM 7443 C CA . ASP C 3 118 ? 120.337 15.442 71.706 1.00 61.78 118 ASP C CA 1
ATOM 7444 C C . ASP C 3 118 ? 118.827 15.688 71.852 1.00 62.76 118 ASP C C 1
ATOM 7445 O O . ASP C 3 118 ? 118.014 14.857 71.434 1.00 60.41 118 ASP C O 1
ATOM 7450 N N . THR C 3 119 ? 118.455 16.817 72.451 1.00 63.36 119 THR C N 1
ATOM 7451 C CA . THR C 3 119 ? 117.052 17.228 72.483 1.00 65.68 119 THR C CA 1
ATOM 7452 C C . THR C 3 119 ? 116.594 17.629 71.072 1.00 62.62 119 THR C C 1
ATOM 7453 O O . THR C 3 119 ? 115.498 17.257 70.653 1.00 59.16 119 THR C O 1
ATOM 7457 N N . PHE C 3 120 ? 117.426 18.385 70.351 1.00 63.00 120 PHE C N 1
ATOM 7458 C CA . PHE C 3 120 ? 117.124 18.742 68.962 1.00 64.43 120 PHE C CA 1
ATOM 7459 C C . PHE C 3 120 ? 116.895 17.487 68.135 1.00 59.29 120 PHE C C 1
ATOM 7460 O O . PHE C 3 120 ? 115.944 17.425 67.365 1.00 60.25 120 PHE C O 1
ATOM 7468 N N . LYS C 3 121 ? 117.755 16.488 68.313 1.00 55.78 121 LYS C N 1
ATOM 7469 C CA . LYS C 3 121 ? 117.598 15.199 67.636 1.00 52.87 121 LYS C CA 1
ATOM 7470 C C . LYS C 3 121 ? 116.259 14.549 67.979 1.00 53.47 121 LYS C C 1
ATOM 7471 O O . LYS C 3 121 ? 115.559 14.052 67.090 1.00 55.76 121 LYS C O 1
ATOM 7477 N N . PHE C 3 122 ? 115.911 14.544 69.266 1.00 49.95 122 PHE C N 1
ATOM 7478 C CA . PHE C 3 122 ? 114.626 14.001 69.719 1.00 48.84 122 PHE C CA 1
ATOM 7479 C C . PHE C 3 122 ? 113.471 14.696 69.021 1.00 46.29 122 PHE C C 1
ATOM 7480 O O . PHE C 3 122 ? 112.530 14.052 68.571 1.00 46.01 122 PHE C O 1
ATOM 7488 N N . ILE C 3 123 ? 113.549 16.019 68.961 1.00 47.56 123 ILE C N 1
ATOM 7489 C CA . ILE C 3 123 ? 112.530 16.841 68.320 1.00 51.03 123 ILE C CA 1
ATOM 7490 C C . ILE C 3 123 ? 112.454 16.510 66.842 1.00 52.37 123 ILE C C 1
ATOM 7491 O O . ILE C 3 123 ? 111.366 16.408 66.292 1.00 57.28 123 ILE C O 1
ATOM 7496 N N . ILE C 3 124 ? 113.600 16.337 66.193 1.00 52.70 124 ILE C N 1
ATOM 7497 C CA . ILE C 3 124 ? 113.608 15.908 64.791 1.00 52.66 124 ILE C CA 1
ATOM 7498 C C . ILE C 3 124 ? 112.971 14.529 64.638 1.00 49.42 124 ILE C C 1
ATOM 7499 O O . ILE C 3 124 ? 112.244 14.286 63.674 1.00 47.95 124 ILE C O 1
ATOM 7504 N N . ALA C 3 125 ? 113.228 13.633 65.587 1.00 46.05 125 ALA C N 1
ATOM 7505 C CA . ALA C 3 125 ? 112.769 12.247 65.459 1.00 45.93 125 ALA C CA 1
ATOM 7506 C C . ALA C 3 125 ? 111.294 12.047 65.806 1.00 44.91 125 ALA C C 1
ATOM 7507 O O . ALA C 3 125 ? 110.607 11.203 65.214 1.00 45.53 125 ALA C O 1
ATOM 7509 N N . PHE C 3 126 ? 110.808 12.799 66.781 1.00 46.58 126 PHE C N 1
ATOM 7510 C CA . PHE C 3 126 ? 109.447 12.588 67.281 1.00 48.25 126 PHE C CA 1
ATOM 7511 C C . PHE C 3 126 ? 108.351 12.698 66.208 1.00 45.75 126 PHE C C 1
ATOM 7512 O O . PHE C 3 126 ? 107.541 11.782 66.083 1.00 47.48 126 PHE C O 1
ATOM 7520 N N . PRO C 3 127 ? 108.344 13.782 65.406 1.00 46.45 127 PRO C N 1
ATOM 7521 C CA . PRO C 3 127 ? 107.377 13.913 64.305 1.00 46.06 127 PRO C CA 1
ATOM 7522 C C . PRO C 3 127 ? 107.338 12.713 63.361 1.00 46.34 127 PRO C C 1
ATOM 7523 O O . PRO C 3 127 ? 106.277 12.309 62.920 1.00 47.16 127 PRO C O 1
ATOM 7527 N N . ILE C 3 128 ? 108.495 12.148 63.058 1.00 49.04 128 ILE C N 1
ATOM 7528 C CA . ILE C 3 128 ? 108.578 11.018 62.134 1.00 47.83 128 ILE C CA 1
ATOM 7529 C C . ILE C 3 128 ? 107.929 9.796 62.788 1.00 45.98 128 ILE C C 1
ATOM 7530 O O . ILE C 3 128 ? 107.096 9.099 62.190 1.00 44.12 128 ILE C O 1
ATOM 7535 N N . ALA C 3 129 ? 108.332 9.554 64.026 1.00 46.70 129 ALA C N 1
ATOM 7536 C CA . ALA C 3 129 ? 107.807 8.451 64.813 1.00 47.29 129 ALA C CA 1
ATOM 7537 C C . ALA C 3 129 ? 106.298 8.584 64.969 1.00 46.05 129 ALA C C 1
ATOM 7538 O O . ALA C 3 129 ? 105.541 7.691 64.598 1.00 45.34 129 ALA C O 1
ATOM 7540 N N . PHE C 3 130 ? 105.868 9.717 65.504 1.00 45.91 130 PHE C N 1
ATOM 7541 C CA . PHE C 3 130 ? 104.473 9.886 65.842 1.00 46.28 130 PHE C CA 1
ATOM 7542 C C . PHE C 3 130 ? 103.602 9.828 64.598 1.00 43.56 130 PHE C C 1
ATOM 7543 O O . PHE C 3 130 ? 102.596 9.128 64.571 1.00 44.43 130 PHE C O 1
ATOM 7551 N N . HIS C 3 131 ? 103.994 10.578 63.572 1.00 42.33 131 HIS C N 1
ATOM 7552 C CA . HIS C 3 131 ? 103.153 10.737 62.392 1.00 41.08 131 HIS C CA 1
ATOM 7553 C C . HIS C 3 131 ? 102.987 9.400 61.686 1.00 40.33 131 HIS C C 1
ATOM 7554 O O . HIS C 3 131 ? 101.894 9.074 61.205 1.00 38.75 131 HIS C O 1
ATOM 7561 N N . THR C 3 132 ? 104.055 8.609 61.665 1.00 42.98 132 THR C N 1
ATOM 7562 C CA . THR C 3 132 ? 104.002 7.270 61.073 1.00 44.12 132 THR C CA 1
ATOM 7563 C C . THR C 3 132 ? 103.053 6.375 61.873 1.00 43.16 132 THR C C 1
ATOM 7564 O O . THR C 3 132 ? 102.132 5.756 61.329 1.00 46.55 132 THR C O 1
ATOM 7568 N N . LEU C 3 133 ? 103.272 6.331 63.173 1.00 44.63 133 LEU C N 1
ATOM 7569 C CA . LEU C 3 133 ? 102.462 5.503 64.060 1.00 48.12 133 LEU C CA 1
ATOM 7570 C C . LEU C 3 133 ? 100.983 5.903 63.993 1.00 47.84 133 LEU C C 1
ATOM 7571 O O . LEU C 3 133 ? 100.109 5.074 63.717 1.00 47.71 133 LEU C O 1
ATOM 7576 N N . ASN C 3 134 ? 100.716 7.188 64.197 1.00 46.72 134 ASN C N 1
ATOM 7577 C CA . ASN C 3 134 ? 99.344 7.693 64.183 1.00 46.83 134 ASN C CA 1
ATOM 7578 C C . ASN C 3 134 ? 98.693 7.615 62.807 1.00 45.20 134 ASN C C 1
ATOM 7579 O O . ASN C 3 134 ? 97.465 7.548 62.694 1.00 43.50 134 ASN C O 1
ATOM 7584 N N . GLY C 3 135 ? 99.518 7.634 61.764 1.00 44.65 135 GLY C N 1
ATOM 7585 C CA . GLY C 3 135 ? 99.037 7.401 60.413 1.00 43.43 135 GLY C CA 1
ATOM 7586 C C . GLY C 3 135 ? 98.391 6.036 60.311 1.00 43.05 135 GLY C C 1
ATOM 7587 O O . GLY C 3 135 ? 97.347 5.877 59.679 1.00 41.85 135 GLY C O 1
ATOM 7588 N N . ILE C 3 136 ? 98.999 5.044 60.954 1.00 46.20 136 ILE C N 1
ATOM 7589 C CA . ILE C 3 136 ? 98.456 3.686 60.916 1.00 46.67 136 ILE C CA 1
ATOM 7590 C C . ILE C 3 136 ? 97.099 3.678 61.630 1.00 44.83 136 ILE C C 1
ATOM 7591 O O . ILE C 3 136 ? 96.148 3.080 61.151 1.00 44.05 136 ILE C O 1
ATOM 7596 N N . ARG C 3 137 ? 97.041 4.374 62.766 1.00 44.75 137 ARG C N 1
ATOM 7597 C CA . ARG C 3 137 ? 95.820 4.565 63.564 1.00 43.49 137 ARG C CA 1
ATOM 7598 C C . ARG C 3 137 ? 94.720 5.214 62.735 1.00 38.44 137 ARG C C 1
ATOM 7599 O O . ARG C 3 137 ? 93.599 4.738 62.699 1.00 39.22 137 ARG C O 1
ATOM 7607 N N . PHE C 3 138 ? 95.058 6.273 62.013 1.00 40.14 138 PHE C N 1
ATOM 7608 C CA . PHE C 3 138 ? 94.072 6.983 61.185 1.00 37.95 138 PHE C CA 1
ATOM 7609 C C . PHE C 3 138 ? 93.561 6.160 60.006 1.00 40.59 138 PHE C C 1
ATOM 7610 O O . PHE C 3 138 ? 92.414 6.294 59.604 1.00 41.92 138 PHE C O 1
ATOM 7618 N N . ILE C 3 139 ? 94.397 5.290 59.460 1.00 43.56 139 ILE C N 1
ATOM 7619 C CA . ILE C 3 139 ? 93.948 4.391 58.415 1.00 42.67 139 ILE C CA 1
ATOM 7620 C C . ILE C 3 139 ? 92.959 3.405 59.019 1.00 42.35 139 ILE C C 1
ATOM 7621 O O . ILE C 3 139 ? 91.938 3.109 58.409 1.00 44.62 139 ILE C O 1
ATOM 7626 N N . GLY C 3 140 ? 93.236 2.894 60.216 1.00 42.72 140 GLY C N 1
ATOM 7627 C CA . GLY C 3 140 ? 92.245 2.055 60.906 1.00 40.72 140 GLY C CA 1
ATOM 7628 C C . GLY C 3 140 ? 90.899 2.765 61.056 1.00 39.79 140 GLY C C 1
ATOM 7629 O O . GLY C 3 140 ? 89.857 2.205 60.731 1.00 41.53 140 GLY C O 1
ATOM 7630 N N . PHE C 3 141 ? 90.922 4.008 61.539 1.00 39.84 141 PHE C N 1
ATOM 7631 C CA . PHE C 3 141 ? 89.699 4.830 61.648 1.00 37.52 141 PHE C CA 1
ATOM 7632 C C . PHE C 3 141 ? 88.935 4.898 60.329 1.00 36.98 141 PHE C C 1
ATOM 7633 O O . PHE C 3 141 ? 87.706 4.770 60.308 1.00 36.75 141 PHE C O 1
ATOM 7641 N N . ASP C 3 142 ? 89.663 5.078 59.226 1.00 40.15 142 ASP C N 1
ATOM 7642 C CA . ASP C 3 142 ? 89.070 5.037 57.883 1.00 43.35 142 ASP C CA 1
ATOM 7643 C C . ASP C 3 142 ? 88.351 3.734 57.581 1.00 43.19 142 ASP C C 1
ATOM 7644 O O . ASP C 3 142 ? 87.361 3.715 56.844 1.00 43.92 142 ASP C O 1
ATOM 7649 N N . MET C 3 143 ? 88.853 2.639 58.134 1.00 47.18 143 MET C N 1
ATOM 7650 C CA . MET C 3 143 ? 88.236 1.335 57.922 1.00 48.17 143 MET C CA 1
ATOM 7651 C C . MET C 3 143 ? 87.289 0.970 59.064 1.00 45.94 143 MET C C 1
ATOM 7652 O O . MET C 3 143 ? 86.867 -0.183 59.184 1.00 47.58 143 MET C O 1
ATOM 7657 N N . ALA C 3 144 ? 86.966 1.954 59.900 1.00 45.24 144 ALA C N 1
ATOM 7658 C CA . ALA C 3 144 ? 85.985 1.800 60.975 1.00 44.08 144 ALA C CA 1
ATOM 7659 C C . ALA C 3 144 ? 86.498 0.911 62.094 1.00 47.12 144 ALA C C 1
ATOM 7660 O O . ALA C 3 144 ? 85.714 0.223 62.737 1.00 48.75 144 ALA C O 1
ATOM 7662 N N . LYS C 3 145 ? 87.811 0.951 62.336 1.00 48.86 145 LYS C N 1
ATOM 7663 C CA . LYS C 3 145 ? 88.445 0.122 63.354 1.00 47.60 145 LYS C CA 1
ATOM 7664 C C . LYS C 3 145 ? 88.832 0.923 64.594 1.00 45.81 145 LYS C C 1
ATOM 7665 O O . LYS C 3 145 ? 89.537 1.934 64.506 1.00 47.34 145 LYS C O 1
ATOM 7671 N N . GLY C 3 146 ? 88.358 0.468 65.751 1.00 45.71 146 GLY C N 1
ATOM 7672 C CA . GLY C 3 146 ? 88.753 1.036 67.032 1.00 46.26 146 GLY C CA 1
ATOM 7673 C C . GLY C 3 146 ? 88.278 2.462 67.224 1.00 46.58 146 GLY C C 1
ATOM 7674 O O . GLY C 3 146 ? 89.022 3.290 67.750 1.00 45.21 146 GLY C O 1
ATOM 7675 N N . THR C 3 147 ? 87.052 2.740 66.779 1.00 45.63 147 THR C N 1
ATOM 7676 C CA . THR C 3 147 ? 86.474 4.084 66.844 1.00 49.85 147 THR C CA 1
ATOM 7677 C C . THR C 3 147 ? 85.656 4.300 68.123 1.00 50.34 147 THR C C 1
ATOM 7678 O O . THR C 3 147 ? 85.161 5.406 68.365 1.00 51.51 147 THR C O 1
ATOM 7682 N N . ASP C 3 148 ? 85.519 3.252 68.934 1.00 45.21 148 ASP C N 1
ATOM 7683 C CA . ASP C 3 148 ? 84.916 3.391 70.253 1.00 44.69 148 ASP C CA 1
ATOM 7684 C C . ASP C 3 148 ? 85.857 4.213 71.129 1.00 40.99 148 ASP C C 1
ATOM 7685 O O . ASP C 3 148 ? 87.079 4.151 70.979 1.00 42.13 148 ASP C O 1
ATOM 7690 N N . ILE C 3 149 ? 85.274 4.985 72.033 1.00 41.24 149 ILE C N 1
ATOM 7691 C CA . ILE C 3 149 ? 86.012 5.964 72.841 1.00 45.46 149 ILE C CA 1
ATOM 7692 C C . ILE C 3 149 ? 87.180 5.372 73.638 1.00 47.13 149 ILE C C 1
ATOM 7693 O O . ILE C 3 149 ? 88.266 5.957 73.661 1.00 47.87 149 ILE C O 1
ATOM 7698 N N . PRO C 3 150 ? 86.962 4.225 74.314 1.00 47.45 150 PRO C N 1
ATOM 7699 C CA . PRO C 3 150 ? 88.107 3.567 74.962 1.00 45.87 150 PRO C CA 1
ATOM 7700 C C . PRO C 3 150 ? 89.281 3.299 74.006 1.00 43.87 150 PRO C C 1
ATOM 7701 O O . PRO C 3 150 ? 90.395 3.733 74.281 1.00 47.71 150 PRO C O 1
ATOM 7705 N N . SER C 3 151 ? 89.026 2.632 72.883 1.00 43.10 151 SER C N 1
ATOM 7706 C CA . SER C 3 151 ? 90.057 2.402 71.856 1.00 43.02 151 SER C CA 1
ATOM 7707 C C . SER C 3 151 ? 90.677 3.686 71.305 1.00 45.98 151 SER C C 1
ATOM 7708 O O . SER C 3 151 ? 91.899 3.750 71.118 1.00 44.90 151 SER C O 1
ATOM 7711 N N . ILE C 3 152 ? 89.845 4.696 71.027 1.00 43.80 152 ILE C N 1
ATOM 7712 C CA . ILE C 3 152 ? 90.360 6.019 70.621 1.00 43.47 152 ILE C CA 1
ATOM 7713 C C . ILE C 3 152 ? 91.405 6.530 71.599 1.00 41.77 152 ILE C C 1
ATOM 7714 O O . ILE C 3 152 ? 92.488 6.928 71.190 1.00 44.65 152 ILE C O 1
ATOM 7719 N N . TYR C 3 153 ? 91.084 6.508 72.886 1.00 40.72 153 TYR C N 1
ATOM 7720 C CA . TYR C 3 153 ? 92.021 6.976 73.923 1.00 44.26 153 TYR C CA 1
ATOM 7721 C C . TYR C 3 153 ? 93.244 6.067 74.119 1.00 45.13 153 TYR C C 1
ATOM 7722 O O . TYR C 3 153 ? 94.367 6.563 74.194 1.00 45.18 153 TYR C O 1
ATOM 7731 N N . ARG C 3 154 ? 93.048 4.751 74.183 1.00 47.13 154 ARG C N 1
ATOM 7732 C CA . ARG C 3 154 ? 94.192 3.840 74.289 1.00 52.21 154 ARG C CA 1
ATOM 7733 C C . ARG C 3 154 ? 95.177 4.030 73.128 1.00 51.29 154 ARG C C 1
ATOM 7734 O O . ARG C 3 154 ? 96.358 4.309 73.347 1.00 49.88 154 ARG C O 1
ATOM 7742 N N . GLY C 3 155 ? 94.673 3.895 71.903 1.00 49.85 155 GLY C N 1
ATOM 7743 C CA . GLY C 3 155 ? 95.464 4.140 70.694 1.00 50.51 155 GLY C CA 1
ATOM 7744 C C . GLY C 3 155 ? 96.209 5.472 70.690 1.00 48.11 155 GLY C C 1
ATOM 7745 O O . GLY C 3 155 ? 97.378 5.528 70.317 1.00 46.05 155 GLY C O 1
ATOM 7746 N N . ALA C 3 156 ? 95.545 6.542 71.114 1.00 46.86 156 ALA C N 1
ATOM 7747 C CA . ALA C 3 156 ? 96.204 7.840 71.212 1.00 46.59 156 ALA C CA 1
ATOM 7748 C C . ALA C 3 156 ? 97.400 7.757 72.150 1.00 49.83 156 ALA C C 1
ATOM 7749 O O . ALA C 3 156 ? 98.525 8.029 71.742 1.00 49.38 156 ALA C O 1
ATOM 7751 N N . TYR C 3 157 ? 97.154 7.372 73.400 1.00 50.92 157 TYR C N 1
ATOM 7752 C CA . TYR C 3 157 ? 98.228 7.233 74.394 1.00 54.76 157 TYR C CA 1
ATOM 7753 C C . TYR C 3 157 ? 99.342 6.298 73.908 1.00 51.86 157 TYR C C 1
ATOM 7754 O O . TYR C 3 157 ? 100.525 6.612 74.030 1.00 49.70 157 TYR C O 1
ATOM 7763 N N . LEU C 3 158 ? 98.949 5.166 73.338 1.00 51.42 158 LEU C N 1
ATOM 7764 C CA . LEU C 3 158 ? 99.886 4.176 72.817 1.00 55.83 158 LEU C CA 1
ATOM 7765 C C . LEU C 3 158 ? 100.779 4.769 71.718 1.00 57.31 158 LEU C C 1
ATOM 7766 O O . LEU C 3 158 ? 102.011 4.682 71.776 1.00 56.23 158 LEU C O 1
ATOM 7771 N N . VAL C 3 159 ? 100.145 5.391 70.730 1.00 54.10 159 VAL C N 1
ATOM 7772 C CA . VAL C 3 159 ? 100.850 6.042 69.629 1.00 50.78 159 VAL C CA 1
ATOM 7773 C C . VAL C 3 159 ? 101.786 7.165 70.093 1.00 51.80 159 VAL C C 1
ATOM 7774 O O . VAL C 3 159 ? 102.909 7.256 69.602 1.00 50.99 159 VAL C O 1
ATOM 7778 N N . LEU C 3 160 ? 101.334 8.021 71.016 1.00 52.01 160 LEU C N 1
ATOM 7779 C CA . LEU C 3 160 ? 102.202 9.056 71.617 1.00 50.80 160 LEU C CA 1
ATOM 7780 C C . LEU C 3 160 ? 103.358 8.438 72.423 1.00 52.44 160 LEU C C 1
ATOM 7781 O O . LEU C 3 160 ? 104.457 8.998 72.479 1.00 48.61 160 LEU C O 1
ATOM 7786 N N . GLY C 3 161 ? 103.075 7.318 73.088 1.00 53.01 161 GLY C N 1
ATOM 7787 C CA . GLY C 3 161 ? 104.054 6.626 73.925 1.00 52.52 161 GLY C CA 1
ATOM 7788 C C . GLY C 3 161 ? 105.162 5.965 73.124 1.00 52.35 161 GLY C C 1
ATOM 7789 O O . GLY C 3 161 ? 106.330 6.252 73.352 1.00 53.45 161 GLY C O 1
ATOM 7790 N N . LEU C 3 162 ? 104.803 5.083 72.189 1.00 54.11 162 LEU C N 1
ATOM 7791 C CA . LEU C 3 162 ? 105.799 4.416 71.332 1.00 55.33 162 LEU C CA 1
ATOM 7792 C C . LEU C 3 162 ? 106.634 5.437 70.564 1.00 55.47 162 LEU C C 1
ATOM 7793 O O . LEU C 3 162 ? 107.844 5.298 70.454 1.00 54.47 162 LEU C O 1
ATOM 7798 N N . ALA C 3 163 ? 105.979 6.462 70.028 1.00 55.39 163 ALA C N 1
ATOM 7799 C CA . ALA C 3 163 ? 106.678 7.504 69.290 1.00 54.29 163 ALA C CA 1
ATOM 7800 C C . ALA C 3 163 ? 107.749 8.134 70.160 1.00 54.01 163 ALA C C 1
ATOM 7801 O O . ALA C 3 163 ? 108.877 8.283 69.726 1.00 56.69 163 ALA C O 1
ATOM 7803 N N . ALA C 3 164 ? 107.395 8.501 71.388 1.00 53.19 164 ALA C N 1
ATOM 7804 C CA . ALA C 3 164 ? 108.359 9.060 72.321 1.00 50.53 164 ALA C CA 1
ATOM 7805 C C . ALA C 3 164 ? 109.459 8.048 72.656 1.00 52.08 164 ALA C C 1
ATOM 7806 O O . ALA C 3 164 ? 110.619 8.418 72.760 1.00 45.69 164 ALA C O 1
ATOM 7808 N N . LEU C 3 165 ? 109.073 6.782 72.848 1.00 56.17 165 LEU C N 1
ATOM 7809 C CA . LEU C 3 165 ? 110.013 5.703 73.205 1.00 57.77 165 LEU C CA 1
ATOM 7810 C C . LEU C 3 165 ? 111.032 5.460 72.090 1.00 57.89 165 LEU C C 1
ATOM 7811 O O . LEU C 3 165 ? 112.232 5.330 72.352 1.00 54.94 165 LEU C O 1
ATOM 7816 N N . ILE C 3 166 ? 110.549 5.427 70.851 1.00 54.95 166 ILE C N 1
ATOM 7817 C CA . ILE C 3 166 ? 111.415 5.265 69.686 1.00 57.21 166 ILE C CA 1
ATOM 7818 C C . ILE C 3 166 ? 112.337 6.467 69.476 1.00 59.15 166 ILE C C 1
ATOM 7819 O O . ILE C 3 166 ? 113.535 6.294 69.251 1.00 58.34 166 ILE C O 1
ATOM 7824 N N . SER C 3 167 ? 111.795 7.679 69.550 1.00 58.68 167 SER C N 1
ATOM 7825 C CA . SER C 3 167 ? 112.619 8.887 69.414 1.00 60.79 167 SER C CA 1
ATOM 7826 C C . SER C 3 167 ? 113.696 8.932 70.492 1.00 63.49 167 SER C C 1
ATOM 7827 O O . SER C 3 167 ? 114.835 9.311 70.226 1.00 63.69 167 SER C O 1
ATOM 7830 N N . LEU C 3 168 ? 113.323 8.539 71.708 1.00 62.92 168 LEU C N 1
ATOM 7831 C CA . LEU C 3 168 ? 114.268 8.441 72.818 1.00 63.36 168 LEU C CA 1
ATOM 7832 C C . LEU C 3 168 ? 115.416 7.465 72.521 1.00 57.14 168 LEU C C 1
ATOM 7833 O O . LEU C 3 168 ? 116.583 7.824 72.642 1.00 52.23 168 LEU C O 1
ATOM 7838 N N . ALA C 3 169 ? 115.058 6.245 72.122 1.00 54.19 169 ALA C N 1
ATOM 7839 C CA . ALA C 3 169 ? 116.011 5.187 71.810 1.00 51.27 169 ALA C CA 1
ATOM 7840 C C . ALA C 3 169 ? 117.035 5.655 70.771 1.00 54.96 169 ALA C C 1
ATOM 7841 O O . ALA C 3 169 ? 118.227 5.754 71.041 1.00 59.63 169 ALA C O 1
ATOM 7843 N N . VAL C 3 170 ? 116.533 5.973 69.592 1.00 52.97 170 VAL C N 1
ATOM 7844 C CA . VAL C 3 170 ? 117.318 6.529 68.495 1.00 53.73 170 VAL C CA 1
ATOM 7845 C C . VAL C 3 170 ? 118.276 7.681 68.871 1.00 55.00 170 VAL C C 1
ATOM 7846 O O . VAL C 3 170 ? 119.262 7.914 68.166 1.00 56.16 170 VAL C O 1
ATOM 7850 N N . VAL C 3 171 ? 117.996 8.412 69.948 1.00 55.42 171 VAL C N 1
ATOM 7851 C CA . VAL C 3 171 ? 118.901 9.489 70.395 1.00 56.64 171 VAL C CA 1
ATOM 7852 C C . VAL C 3 171 ? 119.864 8.981 71.465 1.00 60.66 171 VAL C C 1
ATOM 7853 O O . VAL C 3 171 ? 121.070 9.271 71.418 1.00 59.44 171 VAL C O 1
ATOM 7857 N N . VAL C 3 172 ? 119.320 8.225 72.419 1.00 64.69 172 VAL C N 1
ATOM 7858 C CA . VAL C 3 172 ? 120.059 7.798 73.611 1.00 67.76 172 VAL C CA 1
ATOM 7859 C C . VAL C 3 172 ? 121.081 6.708 73.274 1.00 69.07 172 VAL C C 1
ATOM 7860 O O . VAL C 3 172 ? 122.254 6.852 73.599 1.00 68.93 172 VAL C O 1
ATOM 7864 N N . TYR C 3 173 ? 120.642 5.640 72.613 1.00 68.98 173 TYR C N 1
ATOM 7865 C CA . TYR C 3 173 ? 121.522 4.512 72.279 1.00 71.75 173 TYR C CA 1
ATOM 7866 C C . TYR C 3 173 ? 122.884 4.931 71.688 1.00 73.64 173 TYR C C 1
ATOM 7867 O O . TYR C 3 173 ? 123.916 4.598 72.263 1.00 75.55 173 TYR C O 1
ATOM 7876 N N . PRO C 3 174 ? 122.902 5.683 70.564 1.00 73.20 174 PRO C N 1
ATOM 7877 C CA . PRO C 3 174 ? 124.199 6.086 70.000 1.00 71.05 174 PRO C CA 1
ATOM 7878 C C . PRO C 3 174 ? 125.023 6.984 70.913 1.00 69.51 174 PRO C C 1
ATOM 7879 O O . PRO C 3 174 ? 126.252 6.920 70.876 1.00 70.38 174 PRO C O 1
ATOM 7883 N N . ARG C 3 175 ? 124.362 7.834 71.695 1.00 70.37 175 ARG C N 1
ATOM 7884 C CA . ARG C 3 175 ? 125.049 8.624 72.717 1.00 69.38 175 ARG C CA 1
ATOM 7885 C C . ARG C 3 175 ? 125.699 7.702 73.745 1.00 70.07 175 ARG C C 1
ATOM 7886 O O . ARG C 3 175 ? 126.761 8.012 74.262 1.00 70.11 175 ARG C O 1
ATOM 7894 N N . TRP C 3 176 ? 125.042 6.583 74.040 1.00 73.56 176 TRP C N 1
ATOM 7895 C CA . TRP C 3 176 ? 125.554 5.596 74.984 1.00 78.55 176 TRP C CA 1
ATOM 7896 C C . TRP C 3 176 ? 126.854 5.014 74.430 1.00 79.70 176 TRP C C 1
ATOM 7897 O O . TRP C 3 176 ? 127.884 5.034 75.109 1.00 77.79 176 TRP C O 1
ATOM 7908 N N . GLU C 3 177 ? 126.800 4.521 73.192 1.00 78.86 177 GLU C N 1
ATOM 7909 C CA . GLU C 3 177 ? 127.989 4.003 72.500 1.00 81.11 177 GLU C CA 1
ATOM 7910 C C . GLU C 3 177 ? 129.139 4.996 72.517 1.00 76.54 177 GLU C C 1
ATOM 7911 O O . GLU C 3 177 ? 130.273 4.617 72.780 1.00 76.27 177 GLU C O 1
ATOM 7917 N N . ARG C 3 178 ? 128.838 6.263 72.252 1.00 75.70 178 ARG C N 1
ATOM 7918 C CA . ARG C 3 178 ? 129.859 7.317 72.243 1.00 77.53 178 ARG C CA 1
ATOM 7919 C C . ARG C 3 178 ? 130.506 7.604 73.603 1.00 79.36 178 ARG C C 1
ATOM 7920 O O . ARG C 3 178 ? 131.649 8.068 73.659 1.00 73.08 178 ARG C O 1
ATOM 7928 N N . HIS C 3 179 ? 129.775 7.360 74.687 1.00 82.61 179 HIS C N 1
ATOM 7929 C CA . HIS C 3 179 ? 130.338 7.505 76.025 1.00 83.94 179 HIS C CA 1
ATOM 7930 C C . HIS C 3 179 ? 131.256 6.314 76.325 1.00 82.46 179 HIS C C 1
ATOM 7931 O O . HIS C 3 179 ? 132.318 6.492 76.922 1.00 80.02 179 HIS C O 1
ATOM 7938 N N . LYS C 3 180 ? 130.850 5.116 75.890 1.00 81.89 180 LYS C N 1
ATOM 7939 C CA . LYS C 3 180 ? 131.690 3.915 75.991 1.00 84.23 180 LYS C CA 1
ATOM 7940 C C . LYS C 3 180 ? 133.001 4.036 75.194 1.00 88.42 180 LYS C C 1
ATOM 7941 O O . LYS C 3 180 ? 134.066 3.669 75.688 1.00 90.73 180 LYS C O 1
ATOM 7947 N N . LYS C 3 181 ? 132.918 4.541 73.963 1.00 93.42 181 LYS C N 1
ATOM 7948 C CA . LYS C 3 181 ? 134.116 4.779 73.140 1.00 95.68 181 LYS C CA 1
ATOM 7949 C C . LYS C 3 181 ? 135.102 5.758 73.790 1.00 93.77 181 LYS C C 1
ATOM 7950 O O . LYS C 3 181 ? 136.311 5.606 73.639 1.00 94.65 181 LYS C O 1
ATOM 7956 N N . ALA C 3 182 ? 134.583 6.746 74.514 1.00 92.21 182 ALA C N 1
ATOM 7957 C CA . ALA C 3 182 ? 135.413 7.800 75.109 1.00 92.87 182 ALA C CA 1
ATOM 7958 C C . ALA C 3 182 ? 136.151 7.354 76.371 1.00 96.36 182 ALA C C 1
ATOM 7959 O O . ALA C 3 182 ? 137.275 7.798 76.608 1.00 94.90 182 ALA C O 1
ATOM 7961 N N . THR C 3 183 ? 135.527 6.485 77.169 1.00 101.40 183 THR C N 1
ATOM 7962 C CA . THR C 3 183 ? 136.030 6.174 78.515 1.00 107.36 183 THR C CA 1
ATOM 7963 C C . THR C 3 183 ? 136.304 4.689 78.833 1.00 108.81 183 THR C C 1
ATOM 7964 O O . THR C 3 183 ? 136.674 4.367 79.969 1.00 109.66 183 THR C O 1
ATOM 7968 N N . LEU C 3 184 ? 136.136 3.796 77.855 1.00 108.14 184 LEU C N 1
ATOM 7969 C CA . LEU C 3 184 ? 136.460 2.370 78.039 1.00 110.49 184 LEU C CA 1
ATOM 7970 C C . LEU C 3 184 ? 137.672 1.959 77.188 1.00 113.70 184 LEU C C 1
ATOM 7971 O O . LEU C 3 184 ? 137.975 2.607 76.188 1.00 112.28 184 LEU C O 1
ATOM 7976 N N . PRO C 3 185 ? 138.373 0.882 77.591 1.00 121.29 185 PRO C N 1
ATOM 7977 C CA . PRO C 3 185 ? 139.651 0.506 76.962 1.00 126.95 185 PRO C CA 1
ATOM 7978 C C . PRO C 3 185 ? 139.573 -0.048 75.525 1.00 132.85 185 PRO C C 1
ATOM 7979 O O . PRO C 3 185 ? 138.530 -0.562 75.108 1.00 131.18 185 PRO C O 1
ATOM 7983 N N . THR C 3 186 ? 140.700 0.058 74.807 1.00 134.47 186 THR C N 1
ATOM 7984 C CA . THR C 3 186 ? 140.838 -0.333 73.387 1.00 127.69 186 THR C CA 1
ATOM 7985 C C . THR C 3 186 ? 139.532 -0.237 72.597 1.00 123.90 186 THR C C 1
ATOM 7986 O O . THR C 3 186 ? 139.521 0.226 71.459 1.00 117.50 186 THR C O 1
ATOM 7990 N N . THR D 4 28 ? 49.308 48.384 61.135 1.00 84.03 28 THR D N 1
ATOM 7991 C CA . THR D 4 28 ? 48.220 47.778 60.325 1.00 76.28 28 THR D CA 1
ATOM 7992 C C . THR D 4 28 ? 48.696 46.579 59.504 1.00 73.66 28 THR D C 1
ATOM 7993 O O . THR D 4 28 ? 49.890 46.261 59.450 1.00 61.75 28 THR D O 1
ATOM 7997 N N . SER D 4 29 ? 47.719 45.940 58.866 1.00 69.97 29 SER D N 1
ATOM 7998 C CA . SER D 4 29 ? 47.933 44.847 57.951 1.00 66.86 29 SER D CA 1
ATOM 7999 C C . SER D 4 29 ? 47.773 45.324 56.495 1.00 72.10 29 SER D C 1
ATOM 8000 O O . SER D 4 29 ? 47.079 44.700 55.707 1.00 62.23 29 SER D O 1
ATOM 8003 N N . ALA D 4 30 ? 48.423 46.427 56.134 1.00 84.97 30 ALA D N 1
ATOM 8004 C CA . ALA D 4 30 ? 48.621 46.749 54.710 1.00 84.43 30 ALA D CA 1
ATOM 8005 C C . ALA D 4 30 ? 49.965 46.110 54.267 1.00 84.67 30 ALA D C 1
ATOM 8006 O O . ALA D 4 30 ? 51.052 46.682 54.438 1.00 77.62 30 ALA D O 1
ATOM 8008 N N . ALA D 4 31 ? 49.838 44.921 53.667 1.00 77.12 31 ALA D N 1
ATOM 8009 C CA . ALA D 4 31 ? 50.868 43.879 53.642 1.00 68.61 31 ALA D CA 1
ATOM 8010 C C . ALA D 4 31 ? 51.459 43.590 52.265 1.00 63.31 31 ALA D C 1
ATOM 8011 O O . ALA D 4 31 ? 50.981 44.093 51.243 1.00 62.48 31 ALA D O 1
ATOM 8013 N N . VAL D 4 32 ? 52.483 42.739 52.240 1.00 54.73 32 VAL D N 1
ATOM 8014 C CA . VAL D 4 32 ? 53.115 42.344 50.980 1.00 56.76 32 VAL D CA 1
ATOM 8015 C C . VAL D 4 32 ? 53.075 40.815 50.756 1.00 54.19 32 VAL D C 1
ATOM 8016 O O . VAL D 4 32 ? 52.918 40.035 51.698 1.00 49.25 32 VAL D O 1
ATOM 8020 N N . THR D 4 33 ? 53.198 40.395 49.500 1.00 52.15 33 THR D N 1
ATOM 8021 C CA . THR D 4 33 ? 53.079 38.980 49.161 1.00 54.19 33 THR D CA 1
ATOM 8022 C C . THR D 4 33 ? 54.409 38.248 49.415 1.00 53.06 33 THR D C 1
ATOM 8023 O O . THR D 4 33 ? 55.460 38.641 48.916 1.00 47.78 33 THR D O 1
ATOM 8027 N N . GLY D 4 34 ? 54.347 37.176 50.196 1.00 52.39 34 GLY D N 1
ATOM 8028 C CA . GLY D 4 34 ? 55.547 36.451 50.586 1.00 52.62 34 GLY D CA 1
ATOM 8029 C C . GLY D 4 34 ? 55.950 35.452 49.537 1.00 51.40 34 GLY D C 1
ATOM 8030 O O . GLY D 4 34 ? 55.171 35.122 48.663 1.00 50.07 34 GLY D O 1
ATOM 8031 N N . ALA D 4 35 ? 57.195 35.006 49.611 1.00 56.61 35 ALA D N 1
ATOM 8032 C CA . ALA D 4 35 ? 57.647 33.824 48.886 1.00 56.20 35 ALA D CA 1
ATOM 8033 C C . ALA D 4 35 ? 57.930 32.719 49.904 1.00 53.30 35 ALA D C 1
ATOM 8034 O O . ALA D 4 35 ? 58.028 32.969 51.110 1.00 47.02 35 ALA D O 1
ATOM 8036 N N . ALA D 4 36 ? 58.058 31.493 49.415 1.00 55.50 36 ALA D N 1
ATOM 8037 C CA . ALA D 4 36 ? 58.400 30.360 50.277 1.00 53.51 36 ALA D CA 1
ATOM 8038 C C . ALA D 4 36 ? 59.786 30.579 50.882 1.00 51.87 36 ALA D C 1
ATOM 8039 O O . ALA D 4 36 ? 60.638 31.199 50.254 1.00 46.63 36 ALA D O 1
ATOM 8041 N N . PRO D 4 37 ? 60.026 30.053 52.097 1.00 51.53 37 PRO D N 1
ATOM 8042 C CA . PRO D 4 37 ? 61.384 30.134 52.642 1.00 50.53 37 PRO D CA 1
ATOM 8043 C C . PRO D 4 37 ? 62.384 29.329 51.813 1.00 49.01 37 PRO D C 1
ATOM 8044 O O . PRO D 4 37 ? 61.981 28.502 51.000 1.00 48.25 37 PRO D O 1
ATOM 8048 N N . PRO D 4 38 ? 63.686 29.586 52.003 1.00 49.51 38 PRO D N 1
ATOM 8049 C CA . PRO D 4 38 ? 64.676 28.721 51.375 1.00 48.72 38 PRO D CA 1
ATOM 8050 C C . PRO D 4 38 ? 64.556 27.317 51.980 1.00 49.39 38 PRO D C 1
ATOM 8051 O O . PRO D 4 38 ? 64.508 27.171 53.202 1.00 49.89 38 PRO D O 1
ATOM 8055 N N . GLN D 4 39 ? 64.462 26.308 51.125 1.00 46.66 39 GLN D N 1
ATOM 8056 C CA . GLN D 4 39 ? 64.216 24.949 51.570 1.00 47.84 39 GLN D CA 1
ATOM 8057 C C . GLN D 4 39 ? 64.778 24.003 50.525 1.00 45.08 39 GLN D C 1
ATOM 8058 O O . GLN D 4 39 ? 64.425 24.095 49.354 1.00 44.03 39 GLN D O 1
ATOM 8064 N N . PHE D 4 40 ? 65.652 23.101 50.938 1.00 43.94 40 PHE D N 1
ATOM 8065 C CA . PHE D 4 40 ? 66.252 22.178 49.980 1.00 45.55 40 PHE D CA 1
ATOM 8066 C C . PHE D 4 40 ? 65.281 21.064 49.613 1.00 47.43 40 PHE D C 1
ATOM 8067 O O . PHE D 4 40 ? 64.906 20.247 50.456 1.00 46.72 40 PHE D O 1
ATOM 8075 N N . ASP D 4 41 ? 64.909 21.039 48.337 1.00 50.20 41 ASP D N 1
ATOM 8076 C CA . ASP D 4 41 ? 64.018 20.040 47.802 1.00 51.93 41 ASP D CA 1
ATOM 8077 C C . ASP D 4 41 ? 64.829 18.888 47.245 1.00 49.91 41 ASP D C 1
ATOM 8078 O O . ASP D 4 41 ? 65.387 18.994 46.161 1.00 48.99 41 ASP D O 1
ATOM 8083 N N . PRO D 4 42 ? 64.877 17.765 47.968 1.00 46.41 42 PRO D N 1
ATOM 8084 C CA . PRO D 4 42 ? 65.771 16.688 47.542 1.00 48.86 42 PRO D CA 1
ATOM 8085 C C . PRO D 4 42 ? 65.347 15.961 46.267 1.00 48.92 42 PRO D C 1
ATOM 8086 O O . PRO D 4 42 ? 66.171 15.293 45.643 1.00 50.32 42 PRO D O 1
ATOM 8090 N N . ILE D 4 43 ? 64.082 16.076 45.904 1.00 51.09 43 ILE D N 1
ATOM 8091 C CA . ILE D 4 43 ? 63.567 15.449 44.689 1.00 55.69 43 ILE D CA 1
ATOM 8092 C C . ILE D 4 43 ? 63.756 16.372 43.489 1.00 56.04 43 ILE D C 1
ATOM 8093 O O . ILE D 4 43 ? 64.287 15.947 42.473 1.00 56.74 43 ILE D O 1
ATOM 8098 N N . ALA D 4 44 ? 63.346 17.632 43.628 1.00 61.26 44 ALA D N 1
ATOM 8099 C CA . ALA D 4 44 ? 63.574 18.657 42.596 1.00 66.33 44 ALA D CA 1
ATOM 8100 C C . ALA D 4 44 ? 65.057 18.868 42.273 1.00 70.88 44 ALA D C 1
ATOM 8101 O O . ALA D 4 44 ? 65.417 19.111 41.121 1.00 76.75 44 ALA D O 1
ATOM 8103 N N . ALA D 4 45 ? 65.911 18.780 43.289 1.00 76.62 45 ALA D N 1
ATOM 8104 C CA . ALA D 4 45 ? 67.357 18.905 43.097 1.00 79.34 45 ALA D CA 1
ATOM 8105 C C . ALA D 4 45 ? 67.937 17.700 42.350 1.00 81.99 45 ALA D C 1
ATOM 8106 O O . ALA D 4 45 ? 68.939 17.825 41.646 1.00 80.60 45 ALA D O 1
ATOM 8108 N N . GLU D 4 46 ? 67.290 16.546 42.506 1.00 85.13 46 GLU D N 1
ATOM 8109 C CA . GLU D 4 46 ? 67.696 15.302 41.851 1.00 87.64 46 GLU D CA 1
ATOM 8110 C C . GLU D 4 46 ? 67.361 15.241 40.343 1.00 90.05 46 GLU D C 1
ATOM 8111 O O . GLU D 4 46 ? 67.874 14.366 39.643 1.00 83.38 46 GLU D O 1
ATOM 8117 N N . LYS D 4 47 ? 66.507 16.142 39.843 1.00 94.53 47 LYS D N 1
ATOM 8118 C CA . LYS D 4 47 ? 66.150 16.157 38.405 1.00 100.67 47 LYS D CA 1
ATOM 8119 C C . LYS D 4 47 ? 67.358 16.516 37.522 1.00 100.87 47 LYS D C 1
ATOM 8120 O O . LYS D 4 47 ? 67.874 17.634 37.587 1.00 96.49 47 LYS D O 1
ATOM 8126 N N . GLY D 4 48 ? 67.803 15.556 36.712 1.00 103.36 48 GLY D N 1
ATOM 8127 C CA . GLY D 4 48 ? 68.919 15.762 35.785 1.00 107.88 48 GLY D CA 1
ATOM 8128 C C . GLY D 4 48 ? 70.310 15.716 36.407 1.00 111.60 48 GLY D C 1
ATOM 8129 O O . GLY D 4 48 ? 71.296 16.011 35.732 1.00 112.11 48 GLY D O 1
ATOM 8130 N N . PHE D 4 49 ? 70.395 15.339 37.682 1.00 113.92 49 PHE D N 1
ATOM 8131 C CA . PHE D 4 49 ? 71.676 15.262 38.399 1.00 116.63 49 PHE D CA 1
ATOM 8132 C C . PHE D 4 49 ? 72.478 14.035 37.946 1.00 117.95 49 PHE D C 1
ATOM 8133 O O . PHE D 4 49 ? 72.177 12.904 38.336 1.00 117.76 49 PHE D O 1
ATOM 8141 N N . LYS D 4 50 ? 73.485 14.274 37.106 1.00 118.27 50 LYS D N 1
ATOM 8142 C CA . LYS D 4 50 ? 74.424 13.233 36.677 1.00 115.07 50 LYS D CA 1
ATOM 8143 C C . LYS D 4 50 ? 75.546 13.139 37.717 1.00 107.39 50 LYS D C 1
ATOM 8144 O O . LYS D 4 50 ? 76.280 14.108 37.910 1.00 97.75 50 LYS D O 1
ATOM 8150 N N . PRO D 4 51 ? 75.674 11.984 38.404 1.00 107.31 51 PRO D N 1
ATOM 8151 C CA . PRO D 4 51 ? 76.658 11.882 39.490 1.00 105.48 51 PRO D CA 1
ATOM 8152 C C . PRO D 4 51 ? 78.062 12.358 39.108 1.00 106.19 51 PRO D C 1
ATOM 8153 O O . PRO D 4 51 ? 78.500 12.168 37.973 1.00 109.35 51 PRO D O 1
ATOM 8157 N N . LEU D 4 52 ? 78.754 12.969 40.065 1.00 110.76 52 LEU D N 1
ATOM 8158 C CA . LEU D 4 52 ? 80.126 13.440 39.861 1.00 110.15 52 LEU D CA 1
ATOM 8159 C C . LEU D 4 52 ? 81.073 12.248 39.960 1.00 104.13 52 LEU D C 1
ATOM 8160 O O . LEU D 4 52 ? 80.721 11.227 40.558 1.00 98.90 52 LEU D O 1
ATOM 8165 N N . HIS D 4 53 ? 82.269 12.375 39.385 1.00 98.41 53 HIS D N 1
ATOM 8166 C CA . HIS D 4 53 ? 83.208 11.247 39.329 1.00 92.87 53 HIS D CA 1
ATOM 8167 C C . HIS D 4 53 ? 83.581 10.810 40.737 1.00 80.11 53 HIS D C 1
ATOM 8168 O O . HIS D 4 53 ? 83.596 11.622 41.664 1.00 74.04 53 HIS D O 1
ATOM 8175 N N . SER D 4 54 ? 83.869 9.521 40.882 1.00 69.53 54 SER D N 1
ATOM 8176 C CA . SER D 4 54 ? 84.053 8.906 42.187 1.00 61.43 54 SER D CA 1
ATOM 8177 C C . SER D 4 54 ? 85.482 9.064 42.723 1.00 55.75 54 SER D C 1
ATOM 8178 O O . SER D 4 54 ? 86.432 8.552 42.132 1.00 58.53 54 SER D O 1
ATOM 8181 N N . HIS D 4 55 ? 85.612 9.752 43.860 1.00 48.21 55 HIS D N 1
ATOM 8182 C CA . HIS D 4 55 ? 86.893 9.989 44.535 1.00 45.77 55 HIS D CA 1
ATOM 8183 C C . HIS D 4 55 ? 87.364 8.748 45.314 1.00 42.31 55 HIS D C 1
ATOM 8184 O O . HIS D 4 55 ? 88.497 8.702 45.801 1.00 42.98 55 HIS D O 1
ATOM 8191 N N . GLY D 4 56 ? 86.502 7.747 45.409 1.00 42.14 56 GLY D N 1
ATOM 8192 C CA . GLY D 4 56 ? 86.785 6.506 46.143 1.00 44.90 56 GLY D CA 1
ATOM 8193 C C . GLY D 4 56 ? 88.068 5.792 45.764 1.00 46.59 56 GLY D C 1
ATOM 8194 O O . GLY D 4 56 ? 88.833 5.380 46.636 1.00 46.69 56 GLY D O 1
ATOM 8195 N N . THR D 4 57 ? 88.323 5.652 44.467 1.00 48.25 57 THR D N 1
ATOM 8196 C CA . THR D 4 57 ? 89.509 4.927 44.026 1.00 50.75 57 THR D CA 1
ATOM 8197 C C . THR D 4 57 ? 90.768 5.736 44.376 1.00 45.26 57 THR D C 1
ATOM 8198 O O . THR D 4 57 ? 91.741 5.172 44.857 1.00 43.00 57 THR D O 1
ATOM 8202 N N . LEU D 4 58 ? 90.738 7.050 44.177 1.00 45.84 58 LEU D N 1
ATOM 8203 C CA . LEU D 4 58 ? 91.876 7.907 44.577 1.00 48.73 58 LEU D CA 1
ATOM 8204 C C . LEU D 4 58 ? 92.145 7.806 46.086 1.00 49.41 58 LEU D C 1
ATOM 8205 O O . LEU D 4 58 ? 93.291 7.686 46.520 1.00 48.24 58 LEU D O 1
ATOM 8210 N N . PHE D 4 59 ? 91.077 7.847 46.880 1.00 49.67 59 PHE D N 1
ATOM 8211 C CA . PHE D 4 59 ? 91.196 7.773 48.329 1.00 47.77 59 PHE D CA 1
ATOM 8212 C C . PHE D 4 59 ? 91.809 6.431 48.725 1.00 46.39 59 PHE D C 1
ATOM 8213 O O . PHE D 4 59 ? 92.694 6.378 49.586 1.00 42.99 59 PHE D O 1
ATOM 8221 N N . LYS D 4 60 ? 91.334 5.354 48.093 1.00 47.09 60 LYS D N 1
ATOM 8222 C CA . LYS D 4 60 ? 91.891 4.008 48.313 1.00 47.76 60 LYS D CA 1
ATOM 8223 C C . LYS D 4 60 ? 93.409 4.002 48.094 1.00 48.14 60 LYS D C 1
ATOM 8224 O O . LYS D 4 60 ? 94.156 3.550 48.972 1.00 45.17 60 LYS D O 1
ATOM 8230 N N . ILE D 4 61 ? 93.874 4.525 46.954 1.00 49.84 61 ILE D N 1
ATOM 8231 C CA . ILE D 4 61 ? 95.312 4.415 46.642 1.00 53.42 61 ILE D CA 1
ATOM 8232 C C . ILE D 4 61 ? 96.152 5.261 47.603 1.00 51.94 61 ILE D C 1
ATOM 8233 O O . ILE D 4 61 ? 97.188 4.786 48.100 1.00 49.79 61 ILE D O 1
ATOM 8238 N N . GLU D 4 62 ? 95.693 6.480 47.892 1.00 49.43 62 GLU D N 1
ATOM 8239 C CA . GLU D 4 62 ? 96.329 7.330 48.905 1.00 49.91 62 GLU D CA 1
ATOM 8240 C C . GLU D 4 62 ? 96.657 6.584 50.198 1.00 47.74 62 GLU D C 1
ATOM 8241 O O . GLU D 4 62 ? 97.727 6.770 50.764 1.00 47.88 62 GLU D O 1
ATOM 8247 N N . ARG D 4 63 ? 95.730 5.749 50.654 1.00 47.11 63 ARG D N 1
ATOM 8248 C CA . ARG D 4 63 ? 95.890 5.033 51.926 1.00 50.45 63 ARG D CA 1
ATOM 8249 C C . ARG D 4 63 ? 96.759 3.793 51.768 1.00 48.60 63 ARG D C 1
ATOM 8250 O O . ARG D 4 63 ? 97.528 3.456 52.665 1.00 47.91 63 ARG D O 1
ATOM 8258 N N . TYR D 4 64 ? 96.609 3.088 50.651 1.00 49.37 64 TYR D N 1
ATOM 8259 C CA . TYR D 4 64 ? 97.522 1.986 50.348 1.00 50.05 64 TYR D CA 1
ATOM 8260 C C . TYR D 4 64 ? 98.951 2.506 50.279 1.00 48.73 64 TYR D C 1
ATOM 8261 O O . TYR D 4 64 ? 99.870 1.896 50.841 1.00 48.78 64 TYR D O 1
ATOM 8270 N N . PHE D 4 65 ? 99.135 3.656 49.632 1.00 47.22 65 PHE D N 1
ATOM 8271 C CA . PHE D 4 65 ? 100.469 4.201 49.489 1.00 47.33 65 PHE D CA 1
ATOM 8272 C C . PHE D 4 65 ? 101.057 4.511 50.855 1.00 48.08 65 PHE D C 1
ATOM 8273 O O . PHE D 4 65 ? 102.206 4.151 51.139 1.00 49.49 65 PHE D O 1
ATOM 8281 N N . ALA D 4 66 ? 100.263 5.158 51.704 1.00 48.46 66 ALA D N 1
ATOM 8282 C CA . ALA D 4 66 ? 100.716 5.487 53.052 1.00 48.55 66 ALA D CA 1
ATOM 8283 C C . ALA D 4 66 ? 101.066 4.215 53.839 1.00 45.15 66 ALA D C 1
ATOM 8284 O O . ALA D 4 66 ? 102.096 4.172 54.513 1.00 45.44 66 ALA D O 1
ATOM 8286 N N . ALA D 4 67 ? 100.233 3.178 53.729 1.00 44.79 67 ALA D N 1
ATOM 8287 C CA . ALA D 4 67 ? 100.559 1.872 54.341 1.00 46.28 67 ALA D CA 1
ATOM 8288 C C . ALA D 4 67 ? 101.864 1.298 53.789 1.00 45.48 67 ALA D C 1
ATOM 8289 O O . ALA D 4 67 ? 102.698 0.818 54.552 1.00 48.37 67 ALA D O 1
ATOM 8291 N N . ALA D 4 68 ? 102.049 1.376 52.472 1.00 48.92 68 ALA D N 1
ATOM 8292 C CA . ALA D 4 68 ? 103.287 0.891 51.833 1.00 49.31 68 ALA D CA 1
ATOM 8293 C C . ALA D 4 68 ? 104.523 1.611 52.357 1.00 50.37 68 ALA D C 1
ATOM 8294 O O . ALA D 4 68 ? 105.572 1.014 52.499 1.00 52.32 68 ALA D O 1
ATOM 8296 N N . MET D 4 69 ? 104.396 2.894 52.672 1.00 53.05 69 MET D N 1
ATOM 8297 C CA . MET D 4 69 ? 105.505 3.635 53.253 1.00 50.18 69 MET D CA 1
ATOM 8298 C C . MET D 4 69 ? 105.836 3.219 54.683 1.00 47.81 69 MET D C 1
ATOM 8299 O O . MET D 4 69 ? 106.891 3.576 55.188 1.00 44.46 69 MET D O 1
ATOM 8304 N N . VAL D 4 70 ? 104.953 2.495 55.354 1.00 47.72 70 VAL D N 1
ATOM 8305 C CA . VAL D 4 70 ? 105.234 2.112 56.738 1.00 48.21 70 VAL D CA 1
ATOM 8306 C C . VAL D 4 70 ? 106.569 1.360 56.869 1.00 48.99 70 VAL D C 1
ATOM 8307 O O . VAL D 4 70 ? 107.395 1.744 57.689 1.00 50.71 70 VAL D O 1
ATOM 8311 N N . PRO D 4 71 ? 106.792 0.299 56.066 1.00 50.44 71 PRO D N 1
ATOM 8312 C CA . PRO D 4 71 ? 108.108 -0.342 56.124 1.00 51.94 71 PRO D CA 1
ATOM 8313 C C . PRO D 4 71 ? 109.250 0.555 55.650 1.00 53.97 71 PRO D C 1
ATOM 8314 O O . PRO D 4 71 ? 110.376 0.404 56.119 1.00 54.14 71 PRO D O 1
ATOM 8318 N N . LEU D 4 72 ? 108.960 1.484 54.740 1.00 53.22 72 LEU D N 1
ATOM 8319 C CA . LEU D 4 72 ? 109.990 2.376 54.197 1.00 53.63 72 LEU D CA 1
ATOM 8320 C C . LEU D 4 72 ? 110.723 3.153 55.286 1.00 53.00 72 LEU D C 1
ATOM 8321 O O . LEU D 4 72 ? 111.929 3.329 55.204 1.00 54.04 72 LEU D O 1
ATOM 8326 N N . ILE D 4 73 ? 110.002 3.630 56.297 1.00 55.26 73 ILE D N 1
ATOM 8327 C CA . ILE D 4 73 ? 110.606 4.542 57.280 1.00 55.61 73 ILE D CA 1
ATOM 8328 C C . ILE D 4 73 ? 111.652 3.868 58.168 1.00 57.53 73 ILE D C 1
ATOM 8329 O O . ILE D 4 73 ? 112.715 4.439 58.383 1.00 61.58 73 ILE D O 1
ATOM 8334 N N . PRO D 4 74 ? 111.352 2.670 58.706 1.00 56.72 74 PRO D N 1
ATOM 8335 C CA . PRO D 4 74 ? 112.393 1.918 59.416 1.00 57.35 74 PRO D CA 1
ATOM 8336 C C . PRO D 4 74 ? 113.489 1.381 58.472 1.00 55.15 74 PRO D C 1
ATOM 8337 O O . PRO D 4 74 ? 114.677 1.406 58.818 1.00 53.70 74 PRO D O 1
ATOM 8341 N N . ALA D 4 75 ? 113.103 0.926 57.283 1.00 52.18 75 ALA D N 1
ATOM 8342 C CA . ALA D 4 75 ? 114.087 0.562 56.266 1.00 51.93 75 ALA D CA 1
ATOM 8343 C C . ALA D 4 75 ? 115.116 1.684 56.071 1.00 52.77 75 ALA D C 1
ATOM 8344 O O . ALA D 4 75 ? 116.304 1.405 55.958 1.00 58.67 75 ALA D O 1
ATOM 8346 N N . ALA D 4 76 ? 114.674 2.943 56.077 1.00 47.71 76 ALA D N 1
ATOM 8347 C CA . ALA D 4 76 ? 115.590 4.077 55.925 1.00 46.81 76 ALA D CA 1
ATOM 8348 C C . ALA D 4 76 ? 116.482 4.294 57.128 1.00 47.67 76 ALA D C 1
ATOM 8349 O O . ALA D 4 76 ? 117.544 4.903 57.002 1.00 49.37 76 ALA D O 1
ATOM 8351 N N . TYR D 4 77 ? 116.051 3.843 58.300 1.00 50.35 77 TYR D N 1
ATOM 8352 C CA . TYR D 4 77 ? 116.903 3.923 59.491 1.00 51.50 77 TYR D CA 1
ATOM 8353 C C . TYR D 4 77 ? 118.098 2.969 59.337 1.00 50.72 77 TYR D C 1
ATOM 8354 O O . TYR D 4 77 ? 119.227 3.360 59.560 1.00 50.43 77 TYR D O 1
ATOM 8363 N N . PHE D 4 78 ? 117.824 1.735 58.917 1.00 54.34 78 PHE D N 1
ATOM 8364 C CA . PHE D 4 78 ? 118.843 0.695 58.803 1.00 56.74 78 PHE D CA 1
ATOM 8365 C C . PHE D 4 78 ? 119.673 0.740 57.512 1.00 58.88 78 PHE D C 1
ATOM 8366 O O . PHE D 4 78 ? 120.856 0.394 57.542 1.00 54.42 78 PHE D O 1
ATOM 8374 N N . ILE D 4 79 ? 119.086 1.141 56.382 1.00 59.07 79 ILE D N 1
ATOM 8375 C CA . ILE D 4 79 ? 119.851 1.132 55.129 1.00 57.34 79 ILE D CA 1
ATOM 8376 C C . ILE D 4 79 ? 119.933 2.526 54.494 1.00 54.78 79 ILE D C 1
ATOM 8377 O O . ILE D 4 79 ? 118.926 3.174 54.255 1.00 56.21 79 ILE D O 1
ATOM 8382 N N . HIS D 4 80 ? 121.163 2.974 54.257 1.00 52.54 80 HIS D N 1
ATOM 8383 C CA . HIS D 4 80 ? 121.459 4.310 53.753 1.00 51.95 80 HIS D CA 1
ATOM 8384 C C . HIS D 4 80 ? 122.094 4.263 52.365 1.00 52.62 80 HIS D C 1
ATOM 8385 O O . HIS D 4 80 ? 122.357 3.182 51.839 1.00 49.29 80 HIS D O 1
ATOM 8392 N N . GLY D 4 81 ? 122.343 5.442 51.792 1.00 52.68 81 GLY D N 1
ATOM 8393 C CA . GLY D 4 81 ? 122.966 5.575 50.477 1.00 55.08 81 GLY D CA 1
ATOM 8394 C C . GLY D 4 81 ? 122.090 6.342 49.495 1.00 58.38 81 GLY D C 1
ATOM 8395 O O . GLY D 4 81 ? 121.026 6.838 49.853 1.00 56.64 81 GLY D O 1
ATOM 8396 N N . ARG D 4 82 ? 122.537 6.421 48.245 1.00 59.22 82 ARG D N 1
ATOM 8397 C CA . ARG D 4 82 ? 121.905 7.274 47.246 1.00 58.49 82 ARG D CA 1
ATOM 8398 C C . ARG D 4 82 ? 120.632 6.660 46.679 1.00 57.26 82 ARG D C 1
ATOM 8399 O O . ARG D 4 82 ? 119.733 7.389 46.247 1.00 53.44 82 ARG D O 1
ATOM 8407 N N . GLU D 4 83 ? 120.539 5.333 46.683 1.00 53.04 83 GLU D N 1
ATOM 8408 C CA . GLU D 4 83 ? 119.333 4.687 46.164 1.00 55.83 83 GLU D CA 1
ATOM 8409 C C . GLU D 4 83 ? 118.171 4.816 47.157 1.00 56.11 83 GLU D C 1
ATOM 8410 O O . GLU D 4 83 ? 117.033 5.009 46.735 1.00 51.37 83 GLU D O 1
ATOM 8416 N N . MET D 4 84 ? 118.460 4.734 48.458 1.00 50.85 84 MET D N 1
ATOM 8417 C CA . MET D 4 84 ? 117.452 4.977 49.484 1.00 51.70 84 MET D CA 1
ATOM 8418 C C . MET D 4 84 ? 117.010 6.440 49.443 1.00 51.96 84 MET D C 1
ATOM 8419 O O . MET D 4 84 ? 115.818 6.733 49.484 1.00 46.48 84 MET D O 1
ATOM 8424 N N . ASP D 4 85 ? 117.989 7.339 49.359 1.00 50.59 85 ASP D N 1
ATOM 8425 C CA . ASP D 4 85 ? 117.741 8.758 49.167 1.00 50.74 85 ASP D CA 1
ATOM 8426 C C . ASP D 4 85 ? 116.732 9.003 48.051 1.00 51.58 85 ASP D C 1
ATOM 8427 O O . ASP D 4 85 ? 115.849 9.845 48.190 1.00 51.81 85 ASP D O 1
ATOM 8432 N N . LEU D 4 86 ? 116.862 8.253 46.956 1.00 50.93 86 LEU D N 1
ATOM 8433 C CA . LEU D 4 86 ? 115.960 8.368 45.804 1.00 49.71 86 LEU D CA 1
ATOM 8434 C C . LEU D 4 86 ? 114.554 7.820 46.096 1.00 49.89 86 LEU D C 1
ATOM 8435 O O . LEU D 4 86 ? 113.554 8.449 45.735 1.00 50.01 86 LEU D O 1
ATOM 8440 N N . CYS D 4 87 ? 114.480 6.653 46.733 1.00 46.47 87 CYS D N 1
ATOM 8441 C CA . CYS D 4 87 ? 113.202 6.080 47.161 1.00 49.89 87 CYS D CA 1
ATOM 8442 C C . CYS D 4 87 ? 112.411 7.031 48.068 1.00 45.27 87 CYS D C 1
ATOM 8443 O O . CYS D 4 87 ? 111.208 7.201 47.904 1.00 45.10 87 CYS D O 1
ATOM 8446 N N . LEU D 4 88 ? 113.099 7.622 49.030 1.00 41.01 88 LEU D N 1
ATOM 8447 C CA . LEU D 4 88 ? 112.501 8.598 49.923 1.00 45.28 88 LEU D CA 1
ATOM 8448 C C . LEU D 4 88 ? 111.977 9.828 49.180 1.00 44.88 88 LEU D C 1
ATOM 8449 O O . LEU D 4 88 ? 110.821 10.201 49.343 1.00 46.40 88 LEU D O 1
ATOM 8454 N N . ALA D 4 89 ? 112.833 10.428 48.362 1.00 43.21 89 ALA D N 1
ATOM 8455 C CA . ALA D 4 89 ? 112.489 11.609 47.588 1.00 47.28 89 ALA D CA 1
ATOM 8456 C C . ALA D 4 89 ? 111.209 11.409 46.798 1.00 49.15 89 ALA D C 1
ATOM 8457 O O . ALA D 4 89 ? 110.371 12.300 46.767 1.00 53.14 89 ALA D O 1
ATOM 8459 N N . LEU D 4 90 ? 111.050 10.239 46.184 1.00 48.75 90 LEU D N 1
ATOM 8460 C CA . LEU D 4 90 ? 109.885 9.970 45.343 1.00 49.97 90 LEU D CA 1
ATOM 8461 C C . LEU D 4 90 ? 108.646 9.679 46.165 1.00 48.35 90 LEU D C 1
ATOM 8462 O O . LEU D 4 90 ? 107.560 10.142 45.816 1.00 47.98 90 LEU D O 1
ATOM 8467 N N . ALA D 4 91 ? 108.800 8.885 47.221 1.00 44.18 91 ALA D N 1
ATOM 8468 C CA . ALA D 4 91 ? 107.655 8.484 48.041 1.00 45.87 91 ALA D CA 1
ATOM 8469 C C . ALA D 4 91 ? 107.163 9.664 48.881 1.00 43.32 91 ALA D C 1
ATOM 8470 O O . ALA D 4 91 ? 105.973 9.933 48.934 1.00 41.21 91 ALA D O 1
ATOM 8472 N N . LEU D 4 92 ? 108.080 10.363 49.527 1.00 43.71 92 LEU D N 1
ATOM 8473 C CA . LEU D 4 92 ? 107.715 11.563 50.258 1.00 46.68 92 LEU D CA 1
ATOM 8474 C C . LEU D 4 92 ? 107.022 12.578 49.351 1.00 47.82 92 LEU D C 1
ATOM 8475 O O . LEU D 4 92 ? 105.997 13.135 49.724 1.00 45.95 92 LEU D O 1
ATOM 8480 N N . THR D 4 93 ? 107.545 12.778 48.147 1.00 47.15 93 THR D N 1
ATOM 8481 C CA . THR D 4 93 ? 106.968 13.763 47.233 1.00 46.17 93 THR D CA 1
ATOM 8482 C C . THR D 4 93 ? 105.533 13.426 46.857 1.00 44.87 93 THR D C 1
ATOM 8483 O O . THR D 4 93 ? 104.679 14.295 46.822 1.00 42.75 93 THR D O 1
ATOM 8487 N N . LEU D 4 94 ? 105.263 12.160 46.576 1.00 45.13 94 LEU D N 1
ATOM 8488 C CA . LEU D 4 94 ? 103.919 11.759 46.213 1.00 43.28 94 LEU D CA 1
ATOM 8489 C C . LEU D 4 94 ? 102.973 11.885 47.418 1.00 42.91 94 LEU D C 1
ATOM 8490 O O . LEU D 4 94 ? 101.867 12.416 47.316 1.00 39.89 94 LEU D O 1
ATOM 8495 N N . HIS D 4 95 ? 103.422 11.372 48.555 1.00 39.61 95 HIS D N 1
ATOM 8496 C CA . HIS D 4 95 ? 102.614 11.361 49.739 1.00 41.63 95 HIS D CA 1
ATOM 8497 C C . HIS D 4 95 ? 102.299 12.787 50.169 1.00 41.61 95 HIS D C 1
ATOM 8498 O O . HIS D 4 95 ? 101.160 13.092 50.457 1.00 44.55 95 HIS D O 1
ATOM 8505 N N . VAL D 4 96 ? 103.312 13.645 50.172 1.00 41.68 96 VAL D N 1
ATOM 8506 C CA . VAL D 4 96 ? 103.165 15.061 50.496 1.00 43.82 96 VAL D CA 1
ATOM 8507 C C . VAL D 4 96 ? 102.319 15.801 49.469 1.00 47.71 96 VAL D C 1
ATOM 8508 O O . VAL D 4 96 ? 101.617 16.763 49.806 1.00 48.55 96 VAL D O 1
ATOM 8512 N N . HIS D 4 97 ? 102.375 15.361 48.217 1.00 47.98 97 HIS D N 1
ATOM 8513 C CA . HIS D 4 97 ? 101.541 15.966 47.191 1.00 46.34 97 HIS D CA 1
ATOM 8514 C C . HIS D 4 97 ? 100.075 15.845 47.586 1.00 47.57 97 HIS D C 1
ATOM 8515 O O . HIS D 4 97 ? 99.319 16.830 47.571 1.00 45.77 97 HIS D O 1
ATOM 8522 N N . TRP D 4 98 ? 99.679 14.623 47.923 1.00 45.47 98 TRP D N 1
ATOM 8523 C CA . TRP D 4 98 ? 98.299 14.349 48.280 1.00 46.97 98 TRP D CA 1
ATOM 8524 C C . TRP D 4 98 ? 97.983 14.997 49.603 1.00 47.71 98 TRP D C 1
ATOM 8525 O O . TRP D 4 98 ? 96.912 15.557 49.775 1.00 50.08 98 TRP D O 1
ATOM 8536 N N . GLY D 4 99 ? 98.943 14.946 50.512 1.00 47.65 99 GLY D N 1
ATOM 8537 C CA . GLY D 4 99 ? 98.838 15.605 51.795 1.00 48.49 99 GLY D CA 1
ATOM 8538 C C . GLY D 4 99 ? 98.512 17.085 51.720 1.00 47.52 99 GLY D C 1
ATOM 8539 O O . GLY D 4 99 ? 97.458 17.486 52.201 1.00 47.51 99 GLY D O 1
ATOM 8540 N N . VAL D 4 100 ? 99.396 17.903 51.136 1.00 45.97 100 VAL D N 1
ATOM 8541 C CA . VAL D 4 100 ? 99.171 19.342 51.172 1.00 47.24 100 VAL D CA 1
ATOM 8542 C C . VAL D 4 100 ? 97.951 19.695 50.321 1.00 47.30 100 VAL D C 1
ATOM 8543 O O . VAL D 4 100 ? 97.287 20.697 50.577 1.00 46.61 100 VAL D O 1
ATOM 8547 N N . TRP D 4 101 ? 97.641 18.873 49.319 1.00 46.91 101 TRP D N 1
ATOM 8548 C CA . TRP D 4 101 ? 96.442 19.124 48.509 1.00 46.69 101 TRP D CA 1
ATOM 8549 C C . TRP D 4 101 ? 95.184 19.092 49.393 1.00 46.40 101 TRP D C 1
ATOM 8550 O O . TRP D 4 101 ? 94.291 19.915 49.236 1.00 46.95 101 TRP D O 1
ATOM 8561 N N . GLY D 4 102 ? 95.142 18.145 50.329 1.00 46.72 102 GLY D N 1
ATOM 8562 C CA . GLY D 4 102 ? 94.058 18.037 51.296 1.00 43.27 102 GLY D CA 1
ATOM 8563 C C . GLY D 4 102 ? 94.021 19.200 52.266 1.00 42.00 102 GLY D C 1
ATOM 8564 O O . GLY D 4 102 ? 92.946 19.682 52.596 1.00 43.19 102 GLY D O 1
ATOM 8565 N N . VAL D 4 103 ? 95.193 19.650 52.712 1.00 40.78 103 VAL D N 1
ATOM 8566 C CA . VAL D 4 103 ? 95.311 20.804 53.592 1.00 42.32 103 VAL D CA 1
ATOM 8567 C C . VAL D 4 103 ? 94.843 22.078 52.881 1.00 45.97 103 VAL D C 1
ATOM 8568 O O . VAL D 4 103 ? 94.067 22.862 53.431 1.00 46.83 103 VAL D O 1
ATOM 8572 N N . VAL D 4 104 ? 95.326 22.276 51.661 1.00 45.93 104 VAL D N 1
ATOM 8573 C CA . VAL D 4 104 ? 94.901 23.401 50.848 1.00 48.23 104 VAL D CA 1
ATOM 8574 C C . VAL D 4 104 ? 93.389 23.390 50.647 1.00 47.24 104 VAL D C 1
ATOM 8575 O O . VAL D 4 104 ? 92.743 24.426 50.770 1.00 48.59 104 VAL D O 1
ATOM 8579 N N . ASN D 4 105 ? 92.812 22.230 50.359 1.00 48.56 105 ASN D N 1
ATOM 8580 C CA . ASN D 4 105 ? 91.361 22.170 50.230 1.00 49.20 105 ASN D CA 1
ATOM 8581 C C . ASN D 4 105 ? 90.603 22.394 51.553 1.00 47.55 105 ASN D C 1
ATOM 8582 O O . ASN D 4 105 ? 89.473 22.869 51.520 1.00 52.76 105 ASN D O 1
ATOM 8587 N N . ASP D 4 106 ? 91.206 22.089 52.697 1.00 43.39 106 ASP D N 1
ATOM 8588 C CA . ASP D 4 106 ? 90.562 22.401 53.978 1.00 44.35 106 ASP D CA 1
ATOM 8589 C C . ASP D 4 106 ? 90.512 23.900 54.235 1.00 43.98 106 ASP D C 1
ATOM 8590 O O . ASP D 4 106 ? 89.464 24.415 54.565 1.00 47.10 106 ASP D O 1
ATOM 8595 N N . TYR D 4 107 ? 91.635 24.592 54.070 1.00 45.39 107 TYR D N 1
ATOM 8596 C CA . TYR D 4 107 ? 91.763 25.982 54.513 1.00 46.23 107 TYR D CA 1
ATOM 8597 C C . TYR D 4 107 ? 91.627 27.015 53.390 1.00 46.27 107 TYR D C 1
ATOM 8598 O O . TYR D 4 107 ? 91.372 28.183 53.659 1.00 46.20 107 TYR D O 1
ATOM 8607 N N . GLY D 4 108 ? 91.800 26.594 52.145 1.00 46.46 108 GLY D N 1
ATOM 8608 C CA . GLY D 4 108 ? 91.716 27.513 51.000 1.00 46.80 108 GLY D CA 1
ATOM 8609 C C . GLY D 4 108 ? 90.269 27.694 50.609 1.00 46.39 108 GLY D C 1
ATOM 8610 O O . GLY D 4 108 ? 89.852 27.292 49.537 1.00 46.53 108 GLY D O 1
ATOM 8611 N N . ARG D 4 109 ? 89.490 28.299 51.491 1.00 43.48 109 ARG D N 1
ATOM 8612 C CA . ARG D 4 109 ? 88.057 28.318 51.313 1.00 44.45 109 ARG D CA 1
ATOM 8613 C C . ARG D 4 109 ? 87.601 29.588 50.597 1.00 42.13 109 ARG D C 1
ATOM 8614 O O . ARG D 4 109 ? 87.891 30.689 51.064 1.00 39.56 109 ARG D O 1
ATOM 8622 N N . PRO D 4 110 ? 86.876 29.432 49.472 1.00 41.03 110 PRO D N 1
ATOM 8623 C CA . PRO D 4 110 ? 86.310 30.562 48.760 1.00 43.10 110 PRO D CA 1
ATOM 8624 C C . PRO D 4 110 ? 85.570 31.531 49.692 1.00 44.52 110 PRO D C 1
ATOM 8625 O O . PRO D 4 110 ? 85.666 32.740 49.503 1.00 46.93 110 PRO D O 1
ATOM 8629 N N . PHE D 4 111 ? 84.862 31.012 50.695 1.00 45.85 111 PHE D N 1
ATOM 8630 C CA . PHE D 4 111 ? 84.089 31.865 51.614 1.00 47.37 111 PHE D CA 1
ATOM 8631 C C . PHE D 4 111 ? 84.965 32.896 52.320 1.00 44.63 111 PHE D C 1
ATOM 8632 O O . PHE D 4 111 ? 84.522 33.983 52.571 1.00 46.55 111 PHE D O 1
ATOM 8640 N N . VAL D 4 112 ? 86.203 32.546 52.626 1.00 46.09 112 VAL D N 1
ATOM 8641 C CA . VAL D 4 112 ? 87.110 33.438 53.331 1.00 48.79 112 VAL D CA 1
ATOM 8642 C C . VAL D 4 112 ? 88.175 34.078 52.408 1.00 50.92 112 VAL D C 1
ATOM 8643 O O . VAL D 4 112 ? 88.729 35.104 52.750 1.00 52.04 112 VAL D O 1
ATOM 8647 N N . LEU D 4 113 ? 88.446 33.499 51.239 1.00 50.63 113 LEU D N 1
ATOM 8648 C CA . LEU D 4 113 ? 89.497 34.023 50.350 1.00 48.11 113 LEU D CA 1
ATOM 8649 C C . LEU D 4 113 ? 88.983 34.651 49.062 1.00 44.17 113 LEU D C 1
ATOM 8650 O O . LEU D 4 113 ? 89.732 35.343 48.384 1.00 47.13 113 LEU D O 1
ATOM 8655 N N . GLY D 4 114 ? 87.730 34.385 48.715 1.00 41.52 114 GLY D N 1
ATOM 8656 C CA . GLY D 4 114 ? 87.199 34.687 47.392 1.00 40.02 114 GLY D CA 1
ATOM 8657 C C . GLY D 4 114 ? 87.625 33.634 46.389 1.00 39.85 114 GLY D C 1
ATOM 8658 O O . GLY D 4 114 ? 88.563 32.877 46.641 1.00 41.28 114 GLY D O 1
ATOM 8659 N N . ASP D 4 115 ? 86.952 33.598 45.247 1.00 43.36 115 ASP D N 1
ATOM 8660 C CA . ASP D 4 115 ? 87.103 32.504 44.275 1.00 47.61 115 ASP D CA 1
ATOM 8661 C C . ASP D 4 115 ? 88.483 32.419 43.643 1.00 50.32 115 ASP D C 1
ATOM 8662 O O . ASP D 4 115 ? 89.009 31.309 43.446 1.00 48.59 115 ASP D O 1
ATOM 8667 N N . THR D 4 116 ? 89.078 33.578 43.354 1.00 52.43 116 THR D N 1
ATOM 8668 C CA . THR D 4 116 ? 90.307 33.618 42.560 1.00 52.56 116 THR D CA 1
ATOM 8669 C C . THR D 4 116 ? 91.516 33.289 43.416 1.00 50.33 116 THR D C 1
ATOM 8670 O O . THR D 4 116 ? 92.373 32.522 42.987 1.00 48.99 116 THR D O 1
ATOM 8674 N N . LEU D 4 117 ? 91.588 33.850 44.622 1.00 47.90 117 LEU D N 1
ATOM 8675 C CA . LEU D 4 117 ? 92.657 33.487 45.548 1.00 47.90 117 LEU D CA 1
ATOM 8676 C C . LEU D 4 117 ? 92.578 32.004 45.967 1.00 49.63 117 LEU D C 1
ATOM 8677 O O . LEU D 4 117 ? 93.612 31.361 46.176 1.00 46.23 117 LEU D O 1
ATOM 8682 N N . ALA D 4 118 ? 91.362 31.459 46.079 1.00 49.38 118 ALA D N 1
ATOM 8683 C CA . ALA D 4 118 ? 91.198 30.043 46.431 1.00 51.04 118 ALA D CA 1
ATOM 8684 C C . ALA D 4 118 ? 91.778 29.169 45.333 1.00 49.99 118 ALA D C 1
ATOM 8685 O O . ALA D 4 118 ? 92.511 28.210 45.600 1.00 51.02 118 ALA D O 1
ATOM 8687 N N . ALA D 4 119 ? 91.433 29.514 44.099 1.00 50.30 119 ALA D N 1
ATOM 8688 C CA . ALA D 4 119 ? 91.983 28.860 42.917 1.00 50.55 119 ALA D CA 1
ATOM 8689 C C . ALA D 4 119 ? 93.504 28.938 42.905 1.00 52.47 119 ALA D C 1
ATOM 8690 O O . ALA D 4 119 ? 94.164 27.962 42.577 1.00 51.57 119 ALA D O 1
ATOM 8692 N N . ALA D 4 120 ? 94.049 30.089 43.299 1.00 52.99 120 ALA D N 1
ATOM 8693 C CA . ALA D 4 120 ? 95.489 30.324 43.264 1.00 52.60 120 ALA D CA 1
ATOM 8694 C C . ALA D 4 120 ? 96.262 29.470 44.282 1.00 55.88 120 ALA D C 1
ATOM 8695 O O . ALA D 4 120 ? 97.385 29.039 44.005 1.00 54.02 120 ALA D O 1
ATOM 8697 N N . VAL D 4 121 ? 95.677 29.237 45.457 1.00 53.32 121 VAL D N 1
ATOM 8698 C CA . VAL D 4 121 ? 96.323 28.396 46.471 1.00 51.94 121 VAL D CA 1
ATOM 8699 C C . VAL D 4 121 ? 96.221 26.910 46.062 1.00 50.71 121 VAL D C 1
ATOM 8700 O O . VAL D 4 121 ? 97.084 26.096 46.392 1.00 49.13 121 VAL D O 1
ATOM 8704 N N . ARG D 4 122 ? 95.173 26.566 45.325 1.00 53.35 122 ARG D N 1
ATOM 8705 C CA . ARG D 4 122 ? 95.066 25.235 44.717 1.00 56.58 122 ARG D CA 1
ATOM 8706 C C . ARG D 4 122 ? 96.215 24.981 43.730 1.00 55.66 122 ARG D C 1
ATOM 8707 O O . ARG D 4 122 ? 96.789 23.893 43.714 1.00 53.12 122 ARG D O 1
ATOM 8715 N N . VAL D 4 123 ? 96.552 25.995 42.932 1.00 53.35 123 VAL D N 1
ATOM 8716 C CA . VAL D 4 123 ? 97.653 25.910 41.984 1.00 51.78 123 VAL D CA 1
ATOM 8717 C C . VAL D 4 123 ? 98.975 25.828 42.744 1.00 52.55 123 VAL D C 1
ATOM 8718 O O . VAL D 4 123 ? 99.830 25.007 42.417 1.00 52.33 123 VAL D O 1
ATOM 8722 N N . GLY D 4 124 ? 99.128 26.671 43.758 1.00 50.58 124 GLY D N 1
ATOM 8723 C CA . GLY D 4 124 ? 100.322 26.682 44.603 1.00 52.61 124 GLY D CA 1
ATOM 8724 C C . GLY D 4 124 ? 100.642 25.368 45.305 1.00 53.42 124 GLY D C 1
ATOM 8725 O O . GLY D 4 124 ? 101.784 25.140 45.707 1.00 55.48 124 GLY D O 1
ATOM 8726 N N . ALA D 4 125 ? 99.641 24.508 45.473 1.00 48.28 125 ALA D N 1
ATOM 8727 C CA . ALA D 4 125 ? 99.877 23.160 45.976 1.00 47.33 125 ALA D CA 1
ATOM 8728 C C . ALA D 4 125 ? 100.710 22.317 44.975 1.00 49.85 125 ALA D C 1
ATOM 8729 O O . ALA D 4 125 ? 101.621 21.557 45.369 1.00 44.96 125 ALA D O 1
ATOM 8731 N N . TYR D 4 126 ? 100.379 22.436 43.687 1.00 47.23 126 TYR D N 1
ATOM 8732 C CA . TYR D 4 126 ? 101.180 21.800 42.631 1.00 49.03 126 TYR D CA 1
ATOM 8733 C C . TYR D 4 126 ? 102.582 22.419 42.542 1.00 48.96 126 TYR D C 1
ATOM 8734 O O . TYR D 4 126 ? 103.561 21.700 42.320 1.00 51.11 126 TYR D O 1
ATOM 8743 N N . ILE D 4 127 ? 102.679 23.736 42.728 1.00 48.18 127 ILE D N 1
ATOM 8744 C CA . ILE D 4 127 ? 103.972 24.411 42.744 1.00 48.30 127 ILE D CA 1
ATOM 8745 C C . ILE D 4 127 ? 104.783 23.900 43.932 1.00 46.94 127 ILE D C 1
ATOM 8746 O O . ILE D 4 127 ? 106.004 23.739 43.832 1.00 51.24 127 ILE D O 1
ATOM 8751 N N . PHE D 4 128 ? 104.104 23.639 45.046 1.00 44.03 128 PHE D N 1
ATOM 8752 C CA . PHE D 4 128 ? 104.747 23.066 46.236 1.00 45.02 128 PHE D CA 1
ATOM 8753 C C . PHE D 4 128 ? 105.367 21.698 45.930 1.00 44.98 128 PHE D C 1
ATOM 8754 O O . PHE D 4 128 ? 106.516 21.432 46.289 1.00 44.09 128 PHE D O 1
ATOM 8762 N N . THR D 4 129 ? 104.584 20.828 45.306 1.00 43.29 129 THR D N 1
ATOM 8763 C CA . THR D 4 129 ? 105.031 19.474 45.028 1.00 44.90 129 THR D CA 1
ATOM 8764 C C . THR D 4 129 ? 106.250 19.549 44.090 1.00 45.51 129 THR D C 1
ATOM 8765 O O . THR D 4 129 ? 107.333 19.069 44.422 1.00 44.53 129 THR D O 1
ATOM 8769 N N . ALA D 4 130 ? 106.066 20.203 42.950 1.00 45.33 130 ALA D N 1
ATOM 8770 C CA . ALA D 4 130 ? 107.131 20.427 41.967 1.00 45.00 130 ALA D CA 1
ATOM 8771 C C . ALA D 4 130 ? 108.424 20.928 42.580 1.00 45.30 130 ALA D C 1
ATOM 8772 O O . ALA D 4 130 ? 109.487 20.377 42.313 1.00 44.23 130 ALA D O 1
ATOM 8774 N N . CYS D 4 131 ? 108.336 21.977 43.398 1.00 46.28 131 CYS D N 1
ATOM 8775 C CA . CYS D 4 131 ? 109.519 22.552 44.013 1.00 47.43 131 CYS D CA 1
ATOM 8776 C C . CYS D 4 131 ? 110.129 21.609 45.029 1.00 47.64 131 CYS D C 1
ATOM 8777 O O . CYS D 4 131 ? 111.351 21.611 45.219 1.00 50.29 131 CYS D O 1
ATOM 8780 N N . LEU D 4 132 ? 109.280 20.826 45.699 1.00 46.31 132 LEU D N 1
ATOM 8781 C CA . LEU D 4 132 ? 109.738 19.883 46.722 1.00 44.73 132 LEU D CA 1
ATOM 8782 C C . LEU D 4 132 ? 110.665 18.846 46.094 1.00 44.56 132 LEU D C 1
ATOM 8783 O O . LEU D 4 132 ? 111.775 18.613 46.580 1.00 43.67 132 LEU D O 1
ATOM 8788 N N . LEU D 4 133 ? 110.196 18.236 45.010 1.00 43.98 133 LEU D N 1
ATOM 8789 C CA . LEU D 4 133 ? 110.955 17.211 44.314 1.00 44.94 133 LEU D CA 1
ATOM 8790 C C . LEU D 4 133 ? 112.240 17.775 43.736 1.00 46.99 133 LEU D C 1
ATOM 8791 O O . LEU D 4 133 ? 113.285 17.161 43.864 1.00 46.59 133 LEU D O 1
ATOM 8796 N N . ALA D 4 134 ? 112.159 18.949 43.114 1.00 51.29 134 ALA D N 1
ATOM 8797 C CA . ALA D 4 134 ? 113.316 19.535 42.448 1.00 48.60 134 ALA D CA 1
ATOM 8798 C C . ALA D 4 134 ? 114.397 19.819 43.462 1.00 49.27 134 ALA D C 1
ATOM 8799 O O . ALA D 4 134 ? 115.575 19.530 43.223 1.00 47.74 134 ALA D O 1
ATOM 8801 N N . GLY D 4 135 ? 113.995 20.382 44.599 1.00 47.16 135 GLY D N 1
ATOM 8802 C CA . GLY D 4 135 ? 114.936 20.680 45.675 1.00 46.13 135 GLY D CA 1
ATOM 8803 C C . GLY D 4 135 ? 115.509 19.419 46.304 1.00 43.56 135 GLY D C 1
ATOM 8804 O O . GLY D 4 135 ? 116.655 19.399 46.737 1.00 42.34 135 GLY D O 1
ATOM 8805 N N . LEU D 4 136 ? 114.708 18.364 46.364 1.00 43.68 136 LEU D N 1
ATOM 8806 C CA . LEU D 4 136 ? 115.197 17.074 46.873 1.00 47.74 136 LEU D CA 1
ATOM 8807 C C . LEU D 4 136 ? 116.193 16.442 45.909 1.00 44.46 136 LEU D C 1
ATOM 8808 O O . LEU D 4 136 ? 117.257 15.993 46.321 1.00 43.90 136 LEU D O 1
ATOM 8813 N N . LEU D 4 137 ? 115.833 16.389 44.633 1.00 42.32 137 LEU D N 1
ATOM 8814 C CA . LEU D 4 137 ? 116.743 15.881 43.618 1.00 43.32 137 LEU D CA 1
ATOM 8815 C C . LEU D 4 137 ? 118.051 16.653 43.675 1.00 44.10 137 LEU D C 1
ATOM 8816 O O . LEU D 4 137 ? 119.121 16.048 43.690 1.00 43.80 137 LEU D O 1
ATOM 8821 N N . TYR D 4 138 ? 117.970 17.980 43.748 1.00 45.69 138 TYR D N 1
ATOM 8822 C CA . TYR D 4 138 ? 119.166 18.780 43.917 1.00 48.07 138 TYR D CA 1
ATOM 8823 C C . TYR D 4 138 ? 119.945 18.279 45.117 1.00 46.43 138 TYR D C 1
ATOM 8824 O O . TYR D 4 138 ? 121.089 17.858 44.994 1.00 50.89 138 TYR D O 1
ATOM 8833 N N . PHE D 4 139 ? 119.312 18.307 46.278 1.00 46.86 139 PHE D N 1
ATOM 8834 C CA . PHE D 4 139 ? 119.981 17.945 47.513 1.00 45.73 139 PHE D CA 1
ATOM 8835 C C . PHE D 4 139 ? 120.646 16.567 47.425 1.00 45.62 139 PHE D C 1
ATOM 8836 O O . PHE D 4 139 ? 121.773 16.404 47.904 1.00 45.93 139 PHE D O 1
ATOM 8844 N N . ASN D 4 140 ? 119.952 15.598 46.818 1.00 43.58 140 ASN D N 1
ATOM 8845 C CA . ASN D 4 140 ? 120.472 14.229 46.665 1.00 45.85 140 ASN D CA 1
ATOM 8846 C C . ASN D 4 140 ? 121.609 14.150 45.646 1.00 50.04 140 ASN D C 1
ATOM 8847 O O . ASN D 4 140 ? 122.470 13.282 45.752 1.00 50.83 140 ASN D O 1
ATOM 8852 N N . GLU D 4 141 ? 121.618 15.059 44.670 1.00 53.57 141 GLU D N 1
ATOM 8853 C CA . GLU D 4 141 ? 122.587 15.000 43.561 1.00 54.58 141 GLU D CA 1
ATOM 8854 C C . GLU D 4 141 ? 123.826 15.894 43.723 1.00 53.45 141 GLU D C 1
ATOM 8855 O O . GLU D 4 141 ? 124.859 15.593 43.148 1.00 57.89 141 GLU D O 1
ATOM 8861 N N . HIS D 4 142 ? 123.719 16.987 44.477 1.00 53.00 142 HIS D N 1
ATOM 8862 C CA . HIS D 4 142 ? 124.834 17.936 44.635 1.00 51.46 142 HIS D CA 1
ATOM 8863 C C . HIS D 4 142 ? 125.208 18.237 46.071 1.00 52.83 142 HIS D C 1
ATOM 8864 O O . HIS D 4 142 ? 126.187 18.949 46.333 1.00 53.41 142 HIS D O 1
ATOM 8871 N N . ASP D 4 143 ? 124.434 17.707 47.006 1.00 51.29 143 ASP D N 1
ATOM 8872 C CA . ASP D 4 143 ? 124.802 17.782 48.396 1.00 51.87 143 ASP D CA 1
ATOM 8873 C C . ASP D 4 143 ? 124.907 16.348 48.893 1.00 49.67 143 ASP D C 1
ATOM 8874 O O . ASP D 4 143 ? 124.988 15.416 48.078 1.00 48.45 143 ASP D O 1
ATOM 8879 N N . VAL D 4 144 ? 124.899 16.178 50.210 1.00 46.48 144 VAL D N 1
ATOM 8880 C CA . VAL D 4 144 ? 125.176 14.886 50.829 1.00 49.08 144 VAL D CA 1
ATOM 8881 C C . VAL D 4 144 ? 124.072 13.847 50.668 1.00 46.24 144 VAL D C 1
ATOM 8882 O O . VAL D 4 144 ? 124.331 12.666 50.797 1.00 47.60 144 VAL D O 1
ATOM 8886 N N . GLY D 4 145 ? 122.847 14.275 50.382 1.00 47.01 145 GLY D N 1
ATOM 8887 C CA . GLY D 4 145 ? 121.720 13.346 50.326 1.00 47.58 145 GLY D CA 1
ATOM 8888 C C . GLY D 4 145 ? 121.063 13.192 51.686 1.00 47.32 145 GLY D C 1
ATOM 8889 O O . GLY D 4 145 ? 121.675 13.472 52.722 1.00 46.34 145 GLY D O 1
ATOM 8890 N N . LEU D 4 146 ? 119.820 12.723 51.683 1.00 48.87 146 LEU D N 1
ATOM 8891 C CA . LEU D 4 146 ? 118.972 12.702 52.887 1.00 51.83 146 LEU D CA 1
ATOM 8892 C C . LEU D 4 146 ? 119.526 11.837 54.003 1.00 49.45 146 LEU D C 1
ATOM 8893 O O . LEU D 4 146 ? 119.643 12.296 55.133 1.00 46.04 146 LEU D O 1
ATOM 8898 N N . THR D 4 147 ? 119.865 10.588 53.679 1.00 48.24 147 THR D N 1
ATOM 8899 C CA . THR D 4 147 ? 120.311 9.627 54.696 1.00 47.65 147 THR D CA 1
ATOM 8900 C C . THR D 4 147 ? 121.615 10.068 55.371 1.00 49.25 147 THR D C 1
ATOM 8901 O O . THR D 4 147 ? 121.715 10.056 56.592 1.00 55.55 147 THR D O 1
ATOM 8905 N N . ARG D 4 148 ? 122.600 10.486 54.585 1.00 53.39 148 ARG D N 1
ATOM 8906 C CA . ARG D 4 148 ? 123.857 11.011 55.143 1.00 53.73 148 ARG D CA 1
ATOM 8907 C C . ARG D 4 148 ? 123.639 12.307 55.935 1.00 52.40 148 ARG D C 1
ATOM 8908 O O . ARG D 4 148 ? 124.346 12.553 56.912 1.00 49.56 148 ARG D O 1
ATOM 8916 N N . ALA D 4 149 ? 122.680 13.135 55.508 1.00 55.48 149 ALA D N 1
ATOM 8917 C CA . ALA D 4 149 ? 122.352 14.387 56.222 1.00 55.99 149 ALA D CA 1
ATOM 8918 C C . ALA D 4 149 ? 121.959 14.081 57.657 1.00 55.72 149 ALA D C 1
ATOM 8919 O O . ALA D 4 149 ? 122.403 14.742 58.590 1.00 54.73 149 ALA D O 1
ATOM 8921 N N . PHE D 4 150 ? 121.122 13.064 57.816 1.00 55.55 150 PHE D N 1
ATOM 8922 C CA . PHE D 4 150 ? 120.735 12.597 59.128 1.00 56.42 150 PHE D CA 1
ATOM 8923 C C . PHE D 4 150 ? 121.933 12.080 59.934 1.00 55.45 150 PHE D C 1
ATOM 8924 O O . PHE D 4 150 ? 122.041 12.353 61.130 1.00 56.87 150 PHE D O 1
ATOM 8932 N N . GLU D 4 151 ? 122.818 11.315 59.301 1.00 56.08 151 GLU D N 1
ATOM 8933 C CA . GLU D 4 151 ? 124.020 10.828 59.997 1.00 55.42 151 GLU D CA 1
ATOM 8934 C C . GLU D 4 151 ? 124.801 11.998 60.571 1.00 53.01 151 GLU D C 1
ATOM 8935 O O . GLU D 4 151 ? 125.171 12.002 61.745 1.00 51.57 151 GLU D O 1
ATOM 8941 N N . MET D 4 152 ? 125.032 12.999 59.732 1.00 54.25 152 MET D N 1
ATOM 8942 C CA . MET D 4 152 ? 125.853 14.143 60.117 1.00 56.80 152 MET D CA 1
ATOM 8943 C C . MET D 4 152 ? 125.274 14.945 61.285 1.00 59.11 152 MET D C 1
ATOM 8944 O O . MET D 4 152 ? 126.036 15.412 62.136 1.00 61.22 152 MET D O 1
ATOM 8949 N N . VAL D 4 153 ? 123.947 15.089 61.356 1.00 59.30 153 VAL D N 1
ATOM 8950 C CA . VAL D 4 153 ? 123.345 15.750 62.527 1.00 60.06 153 VAL D CA 1
ATOM 8951 C C . VAL D 4 153 ? 123.393 14.850 63.767 1.00 55.02 153 VAL D C 1
ATOM 8952 O O . VAL D 4 153 ? 123.693 15.327 64.853 1.00 57.86 153 VAL D O 1
ATOM 8956 N N . TRP D 4 154 ? 123.120 13.559 63.599 1.00 53.34 154 TRP D N 1
ATOM 8957 C CA . TRP D 4 154 ? 123.184 12.614 64.712 1.00 56.97 154 TRP D CA 1
ATOM 8958 C C . TRP D 4 154 ? 124.595 12.469 65.320 1.00 62.05 154 TRP D C 1
ATOM 8959 O O . TRP D 4 154 ? 124.726 12.213 66.516 1.00 64.34 154 TRP D O 1
ATOM 8970 N N . GLU D 4 155 ? 125.640 12.651 64.515 1.00 65.08 155 GLU D N 1
ATOM 8971 C CA . GLU D 4 155 ? 127.021 12.540 65.010 1.00 66.87 155 GLU D CA 1
ATOM 8972 C C . GLU D 4 155 ? 127.400 13.680 65.947 1.00 65.89 155 GLU D C 1
ATOM 8973 O O . GLU D 4 155 ? 128.246 13.501 66.819 1.00 71.77 155 GLU D O 1
ATOM 8979 N N . LEU D 4 156 ? 126.775 14.841 65.761 1.00 65.90 156 LEU D N 1
ATOM 8980 C CA . LEU D 4 156 ? 127.044 16.031 66.577 1.00 66.64 156 LEU D CA 1
ATOM 8981 C C . LEU D 4 156 ? 127.163 15.733 68.073 1.00 67.54 156 LEU D C 1
ATOM 8982 O O . LEU D 4 156 ? 128.029 16.263 68.772 1.00 63.64 156 LEU D O 1
ATOM 8988 N N . SER E 1 30 ? 46.715 38.202 11.123 1.00 116.92 30 SER E N 1
ATOM 8989 C CA . SER E 1 30 ? 45.902 39.310 11.703 1.00 120.93 30 SER E CA 1
ATOM 8990 C C . SER E 1 30 ? 45.971 40.564 10.823 1.00 125.56 30 SER E C 1
ATOM 8991 O O . SER E 1 30 ? 46.159 41.680 11.322 1.00 125.08 30 SER E O 1
ATOM 8994 N N . ASN E 1 31 ? 45.818 40.366 9.513 1.00 126.53 31 ASN E N 1
ATOM 8995 C CA . ASN E 1 31 ? 45.832 41.460 8.537 1.00 125.98 31 ASN E CA 1
ATOM 8996 C C . ASN E 1 31 ? 44.416 41.859 8.117 1.00 124.16 31 ASN E C 1
ATOM 8997 O O . ASN E 1 31 ? 43.977 42.973 8.402 1.00 124.76 31 ASN E O 1
ATOM 9002 N N . ILE E 1 32 ? 43.704 40.936 7.466 1.00 118.85 32 ILE E N 1
ATOM 9003 C CA . ILE E 1 32 ? 42.407 41.239 6.821 1.00 115.43 32 ILE E CA 1
ATOM 9004 C C . ILE E 1 32 ? 41.201 40.975 7.759 1.00 112.40 32 ILE E C 1
ATOM 9005 O O . ILE E 1 32 ? 40.052 41.030 7.323 1.00 116.88 32 ILE E O 1
ATOM 9010 N N . ALA E 1 33 ? 41.454 40.744 9.052 1.00 109.28 33 ALA E N 1
ATOM 9011 C CA . ALA E 1 33 ? 40.362 40.633 10.043 1.00 104.02 33 ALA E CA 1
ATOM 9012 C C . ALA E 1 33 ? 40.797 40.880 11.503 1.00 97.31 33 ALA E C 1
ATOM 9013 O O . ALA E 1 33 ? 41.991 40.891 11.816 1.00 96.23 33 ALA E O 1
ATOM 9015 N N . GLN E 1 34 ? 39.805 41.088 12.373 1.00 90.22 34 GLN E N 1
ATOM 9016 C CA . GLN E 1 34 ? 40.001 41.245 13.826 1.00 88.96 34 GLN E CA 1
ATOM 9017 C C . GLN E 1 34 ? 39.517 39.974 14.554 1.00 80.07 34 GLN E C 1
ATOM 9018 O O . GLN E 1 34 ? 38.451 39.452 14.229 1.00 80.89 34 GLN E O 1
ATOM 9024 N N . TYR E 1 35 ? 40.281 39.497 15.544 1.00 67.32 35 TYR E N 1
ATOM 9025 C CA . TYR E 1 35 ? 39.968 38.224 16.217 1.00 58.87 35 TYR E CA 1
ATOM 9026 C C . TYR E 1 35 ? 39.849 38.370 17.738 1.00 55.29 35 TYR E C 1
ATOM 9027 O O . TYR E 1 35 ? 40.758 38.863 18.398 1.00 57.98 35 TYR E O 1
ATOM 9036 N N . LYS E 1 36 ? 38.717 37.938 18.282 1.00 53.81 36 LYS E N 1
ATOM 9037 C CA . LYS E 1 36 ? 38.512 37.878 19.721 1.00 57.95 36 LYS E CA 1
ATOM 9038 C C . LYS E 1 36 ? 39.382 36.757 20.310 1.00 60.80 36 LYS E C 1
ATOM 9039 O O . LYS E 1 36 ? 39.286 35.597 19.890 1.00 60.34 36 LYS E O 1
ATOM 9045 N N . VAL E 1 37 ? 40.235 37.111 21.266 1.00 52.70 37 VAL E N 1
ATOM 9046 C CA . VAL E 1 37 ? 41.114 36.155 21.906 1.00 52.27 37 VAL E CA 1
ATOM 9047 C C . VAL E 1 37 ? 40.736 36.000 23.379 1.00 53.44 37 VAL E C 1
ATOM 9048 O O . VAL E 1 37 ? 40.491 36.988 24.077 1.00 56.01 37 VAL E O 1
ATOM 9052 N N . ILE E 1 38 ? 40.686 34.750 23.844 1.00 54.59 38 ILE E N 1
ATOM 9053 C CA . ILE E 1 38 ? 40.191 34.430 25.187 1.00 53.22 38 ILE E CA 1
ATOM 9054 C C . ILE E 1 38 ? 41.170 33.488 25.882 1.00 51.49 38 ILE E C 1
ATOM 9055 O O . ILE E 1 38 ? 41.517 32.441 25.346 1.00 50.53 38 ILE E O 1
ATOM 9060 N N . ASP E 1 39 ? 41.627 33.873 27.070 1.00 50.28 39 ASP E N 1
ATOM 9061 C CA . ASP E 1 39 ? 42.713 33.157 27.738 1.00 49.45 39 ASP E CA 1
ATOM 9062 C C . ASP E 1 39 ? 42.171 32.285 28.874 1.00 47.21 39 ASP E C 1
ATOM 9063 O O . ASP E 1 39 ? 41.188 32.653 29.527 1.00 46.13 39 ASP E O 1
ATOM 9068 N N . HIS E 1 40 ? 42.799 31.125 29.076 1.00 43.31 40 HIS E N 1
ATOM 9069 C CA . HIS E 1 40 ? 42.427 30.193 30.148 1.00 39.79 40 HIS E CA 1
ATOM 9070 C C . HIS E 1 40 ? 43.667 29.739 30.875 1.00 39.52 40 HIS E C 1
ATOM 9071 O O . HIS E 1 40 ? 44.760 29.835 30.337 1.00 39.61 40 HIS E O 1
ATOM 9078 N N . ALA E 1 41 ? 43.493 29.211 32.087 1.00 40.54 41 ALA E N 1
ATOM 9079 C CA . ALA E 1 41 ? 44.617 28.672 32.863 1.00 42.97 41 ALA E CA 1
ATOM 9080 C C . ALA E 1 41 ? 44.293 27.287 33.414 1.00 39.76 41 ALA E C 1
ATOM 9081 O O . ALA E 1 41 ? 43.380 27.134 34.206 1.00 42.40 41 ALA E O 1
ATOM 9083 N N . TYR E 1 42 ? 45.023 26.277 32.969 1.00 41.78 42 TYR E N 1
ATOM 9084 C CA . TYR E 1 42 ? 44.822 24.915 33.463 1.00 42.82 42 TYR E CA 1
ATOM 9085 C C . TYR E 1 42 ? 46.139 24.372 33.930 1.00 41.51 42 TYR E C 1
ATOM 9086 O O . TYR E 1 42 ? 47.185 24.902 33.567 1.00 40.15 42 TYR E O 1
ATOM 9095 N N . ASP E 1 43 ? 46.070 23.342 34.770 1.00 43.57 43 ASP E N 1
ATOM 9096 C CA . ASP E 1 43 ? 47.236 22.532 35.122 1.00 43.80 43 ASP E CA 1
ATOM 9097 C C . ASP E 1 43 ? 47.674 21.683 33.932 1.00 42.92 43 ASP E C 1
ATOM 9098 O O . ASP E 1 43 ? 48.866 21.575 33.640 1.00 40.94 43 ASP E O 1
ATOM 9103 N N . VAL E 1 44 ? 46.722 21.040 33.259 1.00 43.90 44 VAL E N 1
ATOM 9104 C CA . VAL E 1 44 ? 47.075 20.328 32.022 1.00 44.32 44 VAL E CA 1
ATOM 9105 C C . VAL E 1 44 ? 46.019 20.450 30.929 1.00 40.39 44 VAL E C 1
ATOM 9106 O O . VAL E 1 44 ? 44.819 20.523 31.187 1.00 42.12 44 VAL E O 1
ATOM 9110 N N . VAL E 1 45 ? 46.500 20.519 29.697 1.00 38.14 45 VAL E N 1
ATOM 9111 C CA . VAL E 1 45 ? 45.621 20.543 28.549 1.00 38.09 45 VAL E CA 1
ATOM 9112 C C . VAL E 1 45 ? 45.876 19.296 27.737 1.00 37.13 45 VAL E C 1
ATOM 9113 O O . VAL E 1 45 ? 47.019 18.983 27.424 1.00 37.80 45 VAL E O 1
ATOM 9117 N N . ILE E 1 46 ? 44.803 18.581 27.419 1.00 38.72 46 ILE E N 1
ATOM 9118 C CA . ILE E 1 46 ? 44.882 17.359 26.625 1.00 37.96 46 ILE E CA 1
ATOM 9119 C C . ILE E 1 46 ? 44.267 17.677 25.288 1.00 35.68 46 ILE E C 1
ATOM 9120 O O . ILE E 1 46 ? 43.116 18.092 25.230 1.00 34.67 46 ILE E O 1
ATOM 9125 N N . ILE E 1 47 ? 45.006 17.441 24.219 1.00 34.95 47 ILE E N 1
ATOM 9126 C CA . ILE E 1 47 ? 44.471 17.672 22.887 1.00 37.20 47 ILE E CA 1
ATOM 9127 C C . ILE E 1 47 ? 44.030 16.340 22.338 1.00 37.23 47 ILE E C 1
ATOM 9128 O O . ILE E 1 47 ? 44.856 15.536 21.885 1.00 39.26 47 ILE E O 1
ATOM 9133 N N . GLY E 1 48 ? 42.730 16.106 22.404 1.00 38.55 48 GLY E N 1
ATOM 9134 C CA . GLY E 1 48 ? 42.165 14.839 21.988 1.00 37.78 48 GLY E CA 1
ATOM 9135 C C . GLY E 1 48 ? 41.280 14.222 23.048 1.00 37.69 48 GLY E C 1
ATOM 9136 O O . GLY E 1 48 ? 41.629 14.202 24.251 1.00 36.42 48 GLY E O 1
ATOM 9137 N N . ALA E 1 49 ? 40.141 13.710 22.590 1.00 35.22 49 ALA E N 1
ATOM 9138 C CA . ALA E 1 49 ? 39.178 13.035 23.455 1.00 34.74 49 ALA E CA 1
ATOM 9139 C C . ALA E 1 49 ? 38.787 11.657 22.897 1.00 33.05 49 ALA E C 1
ATOM 9140 O O . ALA E 1 49 ? 37.631 11.216 23.002 1.00 32.99 49 ALA E O 1
ATOM 9142 N N . GLY E 1 50 ? 39.763 10.975 22.313 1.00 32.78 50 GLY E N 1
ATOM 9143 C CA . GLY E 1 50 ? 39.613 9.567 21.975 1.00 34.47 50 GLY E CA 1
ATOM 9144 C C . GLY E 1 50 ? 40.033 8.745 23.186 1.00 36.54 50 GLY E C 1
ATOM 9145 O O . GLY E 1 50 ? 40.086 9.270 24.329 1.00 34.84 50 GLY E O 1
ATOM 9146 N N . GLY E 1 51 ? 40.342 7.470 22.949 1.00 33.34 51 GLY E N 1
ATOM 9147 C CA . GLY E 1 51 ? 40.668 6.540 24.028 1.00 33.96 51 GLY E CA 1
ATOM 9148 C C . GLY E 1 51 ? 41.799 7.003 24.922 1.00 35.50 51 GLY E C 1
ATOM 9149 O O . GLY E 1 51 ? 41.671 7.022 26.151 1.00 37.82 51 GLY E O 1
ATOM 9150 N N . ALA E 1 52 ? 42.899 7.411 24.299 1.00 36.48 52 ALA E N 1
ATOM 9151 C CA . ALA E 1 52 ? 44.075 7.883 25.020 1.00 35.91 52 ALA E CA 1
ATOM 9152 C C . ALA E 1 52 ? 43.849 9.178 25.788 1.00 37.69 52 ALA E C 1
ATOM 9153 O O . ALA E 1 52 ? 44.214 9.270 26.962 1.00 37.70 52 ALA E O 1
ATOM 9155 N N . GLY E 1 53 ? 43.250 10.176 25.142 1.00 36.42 53 GLY E N 1
ATOM 9156 C CA . GLY E 1 53 ? 43.007 11.451 25.791 1.00 35.40 53 GLY E CA 1
ATOM 9157 C C . GLY E 1 53 ? 42.038 11.344 26.962 1.00 38.40 53 GLY E C 1
ATOM 9158 O O . GLY E 1 53 ? 42.206 12.003 28.001 1.00 40.62 53 GLY E O 1
ATOM 9159 N N . LEU E 1 54 ? 41.006 10.526 26.816 1.00 36.60 54 LEU E N 1
ATOM 9160 C CA . LEU E 1 54 ? 40.041 10.398 27.893 1.00 36.62 54 LEU E CA 1
ATOM 9161 C C . LEU E 1 54 ? 40.635 9.592 29.038 1.00 37.32 54 LEU E C 1
ATOM 9162 O O . LEU E 1 54 ? 40.441 9.942 30.192 1.00 39.06 54 LEU E O 1
ATOM 9167 N N . ARG E 1 55 ? 41.373 8.532 28.745 1.00 36.19 55 ARG E N 1
ATOM 9168 C CA . ARG E 1 55 ? 41.985 7.786 29.838 1.00 37.67 55 ARG E CA 1
ATOM 9169 C C . ARG E 1 55 ? 42.933 8.684 30.629 1.00 38.77 55 ARG E C 1
ATOM 9170 O O . ARG E 1 55 ? 42.954 8.636 31.858 1.00 41.73 55 ARG E O 1
ATOM 9178 N N . ALA E 1 56 ? 43.711 9.501 29.928 1.00 38.72 56 ALA E N 1
ATOM 9179 C CA . ALA E 1 56 ? 44.609 10.441 30.594 1.00 38.88 56 ALA E CA 1
ATOM 9180 C C . ALA E 1 56 ? 43.835 11.408 31.474 1.00 39.63 56 ALA E C 1
ATOM 9181 O O . ALA E 1 56 ? 44.257 11.708 32.600 1.00 40.67 56 ALA E O 1
ATOM 9183 N N . ALA E 1 57 ? 42.708 11.890 30.958 1.00 39.09 57 ALA E N 1
ATOM 9184 C CA . ALA E 1 57 ? 41.928 12.892 31.654 1.00 42.05 57 ALA E CA 1
ATOM 9185 C C . ALA E 1 57 ? 41.346 12.336 32.944 1.00 41.75 57 ALA E C 1
ATOM 9186 O O . ALA E 1 57 ? 41.336 13.022 33.963 1.00 43.82 57 ALA E O 1
ATOM 9188 N N . MET E 1 58 ? 40.831 11.114 32.881 1.00 40.86 58 MET E N 1
ATOM 9189 C CA . MET E 1 58 ? 40.313 10.411 34.065 1.00 40.74 58 MET E CA 1
ATOM 9190 C C . MET E 1 58 ? 41.375 10.330 35.148 1.00 40.51 58 MET E C 1
ATOM 9191 O O . MET E 1 58 ? 41.105 10.659 36.299 1.00 40.75 58 MET E O 1
ATOM 9196 N N . GLY E 1 59 ? 42.581 9.903 34.778 1.00 38.92 59 GLY E N 1
ATOM 9197 C CA . GLY E 1 59 ? 43.682 9.798 35.737 1.00 39.21 59 GLY E CA 1
ATOM 9198 C C . GLY E 1 59 ? 44.114 11.125 36.341 1.00 41.20 59 GLY E C 1
ATOM 9199 O O . GLY E 1 59 ? 44.500 11.189 37.514 1.00 42.20 59 GLY E O 1
ATOM 9200 N N . LEU E 1 60 ? 44.065 12.189 35.535 1.00 41.04 60 LEU E N 1
ATOM 9201 C CA . LEU E 1 60 ? 44.533 13.492 35.966 1.00 40.39 60 LEU E CA 1
ATOM 9202 C C . LEU E 1 60 ? 43.512 14.186 36.858 1.00 42.86 60 LEU E C 1
ATOM 9203 O O . LEU E 1 60 ? 43.880 14.917 37.778 1.00 46.00 60 LEU E O 1
ATOM 9208 N N . GLY E 1 61 ? 42.229 13.977 36.580 1.00 44.30 61 GLY E N 1
ATOM 9209 C CA . GLY E 1 61 ? 41.169 14.479 37.451 1.00 47.41 61 GLY E CA 1
ATOM 9210 C C . GLY E 1 61 ? 41.218 13.854 38.837 1.00 48.21 61 GLY E C 1
ATOM 9211 O O . GLY E 1 61 ? 41.231 14.561 39.848 1.00 48.78 61 GLY E O 1
ATOM 9212 N N . GLU E 1 62 ? 41.269 12.529 38.882 1.00 48.50 62 GLU E N 1
ATOM 9213 C CA . GLU E 1 62 ? 41.414 11.793 40.142 1.00 53.32 62 GLU E CA 1
ATOM 9214 C C . GLU E 1 62 ? 42.637 12.258 40.956 1.00 51.95 62 GLU E C 1
ATOM 9215 O O . GLU E 1 62 ? 42.604 12.239 42.178 1.00 53.85 62 GLU E O 1
ATOM 9221 N N . ALA E 1 63 ? 43.701 12.686 40.280 1.00 49.56 63 ALA E N 1
ATOM 9222 C CA . ALA E 1 63 ? 44.898 13.182 40.956 1.00 46.66 63 ALA E CA 1
ATOM 9223 C C . ALA E 1 63 ? 44.821 14.677 41.326 1.00 47.54 63 ALA E C 1
ATOM 9224 O O . ALA E 1 63 ? 45.840 15.272 41.705 1.00 45.20 63 ALA E O 1
ATOM 9226 N N . GLY E 1 64 ? 43.623 15.268 41.222 1.00 44.71 64 GLY E N 1
ATOM 9227 C CA . GLY E 1 64 ? 43.379 16.646 41.638 1.00 44.72 64 GLY E CA 1
ATOM 9228 C C . GLY E 1 64 ? 43.745 17.757 40.648 1.00 46.28 64 GLY E C 1
ATOM 9229 O O . GLY E 1 64 ? 43.651 18.941 40.975 1.00 45.45 64 GLY E O 1
ATOM 9230 N N . PHE E 1 65 ? 44.161 17.413 39.439 1.00 46.20 65 PHE E N 1
ATOM 9231 C CA . PHE E 1 65 ? 44.591 18.449 38.516 1.00 47.84 65 PHE E CA 1
ATOM 9232 C C . PHE E 1 65 ? 43.403 19.120 37.792 1.00 47.22 65 PHE E C 1
ATOM 9233 O O . PHE E 1 65 ? 42.390 18.494 37.494 1.00 48.42 65 PHE E O 1
ATOM 9241 N N . LYS E 1 66 ? 43.531 20.418 37.558 1.00 49.69 66 LYS E N 1
ATOM 9242 C CA . LYS E 1 66 ? 42.563 21.168 36.762 1.00 51.52 66 LYS E CA 1
ATOM 9243 C C . LYS E 1 66 ? 42.916 20.898 35.297 1.00 45.16 66 LYS E C 1
ATOM 9244 O O . LYS E 1 66 ? 43.963 21.313 34.800 1.00 43.30 66 LYS E O 1
ATOM 9250 N N . THR E 1 67 ? 42.031 20.183 34.624 1.00 42.38 67 THR E N 1
ATOM 9251 C CA . THR E 1 67 ? 42.341 19.566 33.349 1.00 41.19 67 THR E CA 1
ATOM 9252 C C . THR E 1 67 ? 41.355 20.005 32.280 1.00 38.35 67 THR E C 1
ATOM 9253 O O . THR E 1 67 ? 40.141 19.991 32.494 1.00 34.68 67 THR E O 1
ATOM 9257 N N . ALA E 1 68 ? 41.886 20.427 31.140 1.00 41.61 68 ALA E N 1
ATOM 9258 C CA . ALA E 1 68 ? 41.055 20.827 30.005 1.00 41.58 68 ALA E CA 1
ATOM 9259 C C . ALA E 1 68 ? 41.198 19.810 28.886 1.00 40.03 68 ALA E C 1
ATOM 9260 O O . ALA E 1 68 ? 42.306 19.479 28.511 1.00 41.30 68 ALA E O 1
ATOM 9262 N N . VAL E 1 69 ? 40.081 19.310 28.364 1.00 41.57 69 VAL E N 1
ATOM 9263 C CA . VAL E 1 69 ? 40.102 18.386 27.236 1.00 40.18 69 VAL E CA 1
ATOM 9264 C C . VAL E 1 69 ? 39.647 19.164 26.010 1.00 40.87 69 VAL E C 1
ATOM 9265 O O . VAL E 1 69 ? 38.492 19.580 25.943 1.00 41.40 69 VAL E O 1
ATOM 9269 N N . VAL E 1 70 ? 40.572 19.389 25.071 1.00 38.90 70 VAL E N 1
ATOM 9270 C CA . VAL E 1 70 ? 40.307 20.175 23.857 1.00 36.48 70 VAL E CA 1
ATOM 9271 C C . VAL E 1 70 ? 40.195 19.239 22.662 1.00 34.59 70 VAL E C 1
ATOM 9272 O O . VAL E 1 70 ? 41.153 18.566 22.323 1.00 32.23 70 VAL E O 1
ATOM 9276 N N . THR E 1 71 ? 39.039 19.223 22.007 1.00 33.77 71 THR E N 1
ATOM 9277 C CA . THR E 1 71 ? 38.784 18.227 20.962 1.00 35.64 71 THR E CA 1
ATOM 9278 C C . THR E 1 71 ? 37.963 18.817 19.812 1.00 35.27 71 THR E C 1
ATOM 9279 O O . THR E 1 71 ? 36.996 19.552 20.035 1.00 33.92 71 THR E O 1
ATOM 9283 N N . LYS E 1 72 ? 38.349 18.478 18.586 1.00 34.03 72 LYS E N 1
ATOM 9284 C CA . LYS E 1 72 ? 37.712 19.084 17.407 1.00 36.07 72 LYS E CA 1
ATOM 9285 C C . LYS E 1 72 ? 36.368 18.459 17.050 1.00 34.07 72 LYS E C 1
ATOM 9286 O O . LYS E 1 72 ? 35.689 18.931 16.151 1.00 35.84 72 LYS E O 1
ATOM 9292 N N . MET E 1 73 ? 35.960 17.447 17.803 1.00 35.66 73 MET E N 1
ATOM 9293 C CA . MET E 1 73 ? 34.618 16.866 17.697 1.00 36.82 73 MET E CA 1
ATOM 9294 C C . MET E 1 73 ? 34.169 16.364 19.068 1.00 33.36 73 MET E C 1
ATOM 9295 O O . MET E 1 73 ? 34.968 16.264 19.989 1.00 36.98 73 MET E O 1
ATOM 9300 N N . PHE E 1 74 ? 32.887 16.071 19.221 1.00 34.18 74 PHE E N 1
ATOM 9301 C CA . PHE E 1 74 ? 32.390 15.506 20.472 1.00 35.16 74 PHE E CA 1
ATOM 9302 C C . PHE E 1 74 ? 33.168 14.205 20.717 1.00 33.15 74 PHE E C 1
ATOM 9303 O O . PHE E 1 74 ? 33.314 13.413 19.791 1.00 31.35 74 PHE E O 1
ATOM 9311 N N . PRO E 1 75 ? 33.682 13.992 21.942 1.00 33.14 75 PRO E N 1
ATOM 9312 C CA . PRO E 1 75 ? 34.630 12.887 22.252 1.00 34.42 75 PRO E CA 1
ATOM 9313 C C . PRO E 1 75 ? 34.297 11.533 21.610 1.00 33.42 75 PRO E C 1
ATOM 9314 O O . PRO E 1 75 ? 35.159 10.834 21.072 1.00 35.78 75 PRO E O 1
ATOM 9318 N N . THR E 1 76 ? 33.024 11.226 21.645 1.00 31.72 76 THR E N 1
ATOM 9319 C CA . THR E 1 76 ? 32.476 9.924 21.324 1.00 34.02 76 THR E CA 1
ATOM 9320 C C . THR E 1 76 ? 32.383 9.686 19.781 1.00 34.22 76 THR E C 1
ATOM 9321 O O . THR E 1 76 ? 32.096 8.575 19.326 1.00 36.05 76 THR E O 1
ATOM 9325 N N . ARG E 1 77 ? 32.678 10.708 18.978 1.00 32.96 77 ARG E N 1
ATOM 9326 C CA . ARG E 1 77 ? 32.793 10.529 17.501 1.00 34.25 77 ARG E CA 1
ATOM 9327 C C . ARG E 1 77 ? 34.209 10.174 17.088 1.00 32.15 77 ARG E C 1
ATOM 9328 O O . ARG E 1 77 ? 34.461 9.918 15.915 1.00 35.36 77 ARG E O 1
ATOM 9336 N N . SER E 1 78 ? 35.122 10.192 18.052 1.00 30.90 78 SER E N 1
ATOM 9337 C CA . SER E 1 78 ? 36.525 9.965 17.815 1.00 29.91 78 SER E CA 1
ATOM 9338 C C . SER E 1 78 ? 36.700 8.606 17.175 1.00 30.56 78 SER E C 1
ATOM 9339 O O . SER E 1 78 ? 35.866 7.688 17.313 1.00 28.84 78 SER E O 1
ATOM 9342 N N . HIS E 1 79 ? 37.798 8.480 16.459 1.00 30.15 79 HIS E N 1
ATOM 9343 C CA . HIS E 1 79 ? 38.011 7.307 15.675 1.00 31.51 79 HIS E CA 1
ATOM 9344 C C . HIS E 1 79 ? 38.077 5.998 16.464 1.00 31.79 79 HIS E C 1
ATOM 9345 O O . HIS E 1 79 ? 37.740 4.951 15.936 1.00 33.64 79 HIS E O 1
ATOM 9352 N N . THR E 1 80 ? 38.496 6.082 17.721 1.00 33.04 80 THR E N 1
ATOM 9353 C CA . THR E 1 80 ? 38.441 4.959 18.662 1.00 31.84 80 THR E CA 1
ATOM 9354 C C . THR E 1 80 ? 37.076 4.282 18.630 1.00 32.38 80 THR E C 1
ATOM 9355 O O . THR E 1 80 ? 36.990 3.052 18.721 1.00 34.34 80 THR E O 1
ATOM 9359 N N . THR E 1 81 ? 36.014 5.065 18.458 1.00 32.13 81 THR E N 1
ATOM 9360 C CA . THR E 1 81 ? 34.656 4.505 18.472 1.00 32.82 81 THR E CA 1
ATOM 9361 C C . THR E 1 81 ? 34.387 3.545 17.321 1.00 34.10 81 THR E C 1
ATOM 9362 O O . THR E 1 81 ? 33.430 2.776 17.398 1.00 30.86 81 THR E O 1
ATOM 9366 N N . ALA E 1 82 ? 35.192 3.641 16.253 1.00 32.54 82 ALA E N 1
ATOM 9367 C CA . ALA E 1 82 ? 35.063 2.786 15.066 1.00 33.20 82 ALA E CA 1
ATOM 9368 C C . ALA E 1 82 ? 35.808 1.461 15.226 1.00 32.83 82 ALA E C 1
ATOM 9369 O O . ALA E 1 82 ? 35.695 0.580 14.377 1.00 34.51 82 ALA E O 1
ATOM 9371 N N . ALA E 1 83 ? 36.610 1.337 16.272 1.00 31.30 83 ALA E N 1
ATOM 9372 C CA . ALA E 1 83 ? 37.412 0.126 16.458 1.00 33.54 83 ALA E CA 1
ATOM 9373 C C . ALA E 1 83 ? 36.522 -1.085 16.729 1.00 33.59 83 ALA E C 1
ATOM 9374 O O . ALA E 1 83 ? 35.425 -0.945 17.283 1.00 35.23 83 ALA E O 1
ATOM 9376 N N . GLN E 1 84 ? 36.985 -2.261 16.320 1.00 32.36 84 GLN E N 1
ATOM 9377 C CA . GLN E 1 84 ? 36.113 -3.431 16.253 1.00 32.77 84 GLN E CA 1
ATOM 9378 C C . GLN E 1 84 ? 36.617 -4.647 17.029 1.00 34.11 84 GLN E C 1
ATOM 9379 O O . GLN E 1 84 ? 35.982 -5.095 17.977 1.00 36.01 84 GLN E O 1
ATOM 9385 N N . GLY E 1 85 ? 37.764 -5.164 16.621 1.00 35.76 85 GLY E N 1
ATOM 9386 C CA . GLY E 1 85 ? 38.170 -6.523 16.947 1.00 38.09 85 GLY E CA 1
ATOM 9387 C C . GLY E 1 85 ? 38.506 -6.832 18.390 1.00 37.72 85 GLY E C 1
ATOM 9388 O O . GLY E 1 85 ? 38.207 -7.926 18.896 1.00 36.77 85 GLY E O 1
ATOM 9389 N N . GLY E 1 86 ? 39.175 -5.906 19.057 1.00 37.16 86 GLY E N 1
ATOM 9390 C CA . GLY E 1 86 ? 39.392 -6.078 20.472 1.00 35.16 86 GLY E CA 1
ATOM 9391 C C . GLY E 1 86 ? 40.609 -5.412 21.022 1.00 33.12 86 GLY E C 1
ATOM 9392 O O . GLY E 1 86 ? 41.207 -4.589 20.365 1.00 33.35 86 GLY E O 1
ATOM 9393 N N . ILE E 1 87 ? 40.952 -5.794 22.255 1.00 33.18 87 ILE E N 1
ATOM 9394 C CA . ILE E 1 87 ? 42.069 -5.226 22.995 1.00 33.28 87 ILE E CA 1
ATOM 9395 C C . ILE E 1 87 ? 42.815 -6.362 23.714 1.00 34.08 87 ILE E C 1
ATOM 9396 O O . ILE E 1 87 ? 42.203 -7.128 24.485 1.00 33.02 87 ILE E O 1
ATOM 9401 N N . ASN E 1 88 ? 44.123 -6.469 23.453 1.00 33.62 88 ASN E N 1
ATOM 9402 C CA . ASN E 1 88 ? 44.929 -7.577 23.963 1.00 35.61 88 ASN E CA 1
ATOM 9403 C C . ASN E 1 88 ? 45.249 -7.442 25.439 1.00 34.37 88 ASN E C 1
ATOM 9404 O O . ASN E 1 88 ? 45.608 -6.356 25.910 1.00 33.50 88 ASN E O 1
ATOM 9409 N N . ALA E 1 89 ? 45.117 -8.571 26.143 1.00 33.95 89 ALA E N 1
ATOM 9410 C CA . ALA E 1 89 ? 45.616 -8.751 27.502 1.00 32.42 89 ALA E CA 1
ATOM 9411 C C . ALA E 1 89 ? 45.575 -10.233 27.847 1.00 33.91 89 ALA E C 1
ATOM 9412 O O . ALA E 1 89 ? 44.582 -10.888 27.608 1.00 35.24 89 ALA E O 1
ATOM 9414 N N . ALA E 1 90 ? 46.662 -10.746 28.407 1.00 34.91 90 ALA E N 1
ATOM 9415 C CA . ALA E 1 90 ? 46.762 -12.141 28.806 1.00 35.00 90 ALA E CA 1
ATOM 9416 C C . ALA E 1 90 ? 45.974 -12.428 30.092 1.00 34.77 90 ALA E C 1
ATOM 9417 O O . ALA E 1 90 ? 46.567 -12.686 31.135 1.00 34.75 90 ALA E O 1
ATOM 9419 N N . LEU E 1 91 ? 44.654 -12.340 30.026 1.00 35.12 91 LEU E N 1
ATOM 9420 C CA . LEU E 1 91 ? 43.776 -12.579 31.180 1.00 35.23 91 LEU E CA 1
ATOM 9421 C C . LEU E 1 91 ? 43.571 -14.086 31.443 1.00 39.15 91 LEU E C 1
ATOM 9422 O O . LEU E 1 91 ? 43.054 -14.491 32.487 1.00 38.38 91 LEU E O 1
ATOM 9427 N N . GLY E 1 92 ? 43.880 -14.902 30.446 1.00 39.44 92 GLY E N 1
ATOM 9428 C CA . GLY E 1 92 ? 43.715 -16.329 30.561 1.00 41.30 92 GLY E CA 1
ATOM 9429 C C . GLY E 1 92 ? 42.285 -16.815 30.688 1.00 41.63 92 GLY E C 1
ATOM 9430 O O . GLY E 1 92 ? 42.050 -17.805 31.350 1.00 40.42 92 GLY E O 1
ATOM 9431 N N . SER E 1 93 ? 41.332 -16.140 30.047 1.00 43.56 93 SER E N 1
ATOM 9432 C CA . SER E 1 93 ? 39.921 -16.557 30.112 1.00 42.17 93 SER E CA 1
ATOM 9433 C C . SER E 1 93 ? 39.641 -17.818 29.302 1.00 43.57 93 SER E C 1
ATOM 9434 O O . SER E 1 93 ? 38.687 -18.528 29.598 1.00 41.55 93 SER E O 1
ATOM 9437 N N . MET E 1 94 ? 40.425 -18.061 28.253 1.00 41.22 94 MET E N 1
ATOM 9438 C CA . MET E 1 94 ? 40.157 -19.169 27.335 1.00 41.75 94 MET E CA 1
ATOM 9439 C C . MET E 1 94 ? 41.193 -20.287 27.497 1.00 42.19 94 MET E C 1
ATOM 9440 O O . MET E 1 94 ? 40.944 -21.425 27.145 1.00 41.92 94 MET E O 1
ATOM 9445 N N . ASN E 1 95 ? 42.364 -19.934 28.014 1.00 42.25 95 ASN E N 1
ATOM 9446 C CA . ASN E 1 95 ? 43.496 -20.834 28.107 1.00 39.71 95 ASN E CA 1
ATOM 9447 C C . ASN E 1 95 ? 44.544 -20.158 28.985 1.00 39.73 95 ASN E C 1
ATOM 9448 O O . ASN E 1 95 ? 44.507 -18.937 29.173 1.00 37.81 95 ASN E O 1
ATOM 9453 N N . PRO E 1 96 ? 45.461 -20.939 29.566 1.00 39.42 96 PRO E N 1
ATOM 9454 C CA . PRO E 1 96 ? 46.480 -20.255 30.342 1.00 40.90 96 PRO E CA 1
ATOM 9455 C C . PRO E 1 96 ? 47.306 -19.306 29.484 1.00 40.66 96 PRO E C 1
ATOM 9456 O O . PRO E 1 96 ? 47.501 -19.543 28.288 1.00 39.15 96 PRO E O 1
ATOM 9460 N N . ASP E 1 97 ? 47.774 -18.223 30.087 1.00 40.75 97 ASP E N 1
ATOM 9461 C CA . ASP E 1 97 ? 48.527 -17.250 29.327 1.00 40.57 97 ASP E CA 1
ATOM 9462 C C . ASP E 1 97 ? 49.557 -16.559 30.193 1.00 41.33 97 ASP E C 1
ATOM 9463 O O . ASP E 1 97 ? 49.566 -16.726 31.403 1.00 41.28 97 ASP E O 1
ATOM 9468 N N . ASP E 1 98 ? 50.425 -15.786 29.555 1.00 42.69 98 ASP E N 1
ATOM 9469 C CA . ASP E 1 98 ? 51.466 -15.048 30.253 1.00 44.01 98 ASP E CA 1
ATOM 9470 C C . ASP E 1 98 ? 51.711 -13.732 29.505 1.00 40.08 98 ASP E C 1
ATOM 9471 O O . ASP E 1 98 ? 51.840 -13.736 28.281 1.00 38.55 98 ASP E O 1
ATOM 9476 N N . TRP E 1 99 ? 51.768 -12.612 30.221 1.00 37.80 99 TRP E N 1
ATOM 9477 C CA . TRP E 1 99 ? 52.012 -11.317 29.560 1.00 37.88 99 TRP E CA 1
ATOM 9478 C C . TRP E 1 99 ? 53.353 -11.308 28.807 1.00 39.16 99 TRP E C 1
ATOM 9479 O O . TRP E 1 99 ? 53.508 -10.592 27.824 1.00 39.23 99 TRP E O 1
ATOM 9490 N N . LYS E 1 100 ? 54.315 -12.100 29.279 1.00 39.13 100 LYS E N 1
ATOM 9491 C CA . LYS E 1 100 ? 55.598 -12.217 28.617 1.00 39.92 100 LYS E CA 1
ATOM 9492 C C . LYS E 1 100 ? 55.475 -12.822 27.221 1.00 36.30 100 LYS E C 1
ATOM 9493 O O . LYS E 1 100 ? 56.334 -12.589 26.379 1.00 36.36 100 LYS E O 1
ATOM 9499 N N . TRP E 1 101 ? 54.432 -13.604 26.976 1.00 36.07 101 TRP E N 1
ATOM 9500 C CA . TRP E 1 101 ? 54.207 -14.167 25.650 1.00 34.93 101 TRP E CA 1
ATOM 9501 C C . TRP E 1 101 ? 53.667 -13.072 24.740 1.00 37.09 101 TRP E C 1
ATOM 9502 O O . TRP E 1 101 ? 53.873 -13.075 23.522 1.00 34.54 101 TRP E O 1
ATOM 9513 N N . HIS E 1 102 ? 52.925 -12.162 25.356 1.00 37.65 102 HIS E N 1
ATOM 9514 C CA . HIS E 1 102 ? 52.324 -11.034 24.673 1.00 39.54 102 HIS E CA 1
ATOM 9515 C C . HIS E 1 102 ? 53.451 -10.053 24.317 1.00 38.91 102 HIS E C 1
ATOM 9516 O O . HIS E 1 102 ? 53.512 -9.540 23.192 1.00 35.32 102 HIS E O 1
ATOM 9523 N N . PHE E 1 103 ? 54.360 -9.848 25.269 1.00 38.45 103 PHE E N 1
ATOM 9524 C CA . PHE E 1 103 ? 55.610 -9.105 25.044 1.00 38.29 103 PHE E CA 1
ATOM 9525 C C . PHE E 1 103 ? 56.380 -9.622 23.831 1.00 37.13 103 PHE E C 1
ATOM 9526 O O . PHE E 1 103 ? 56.747 -8.853 22.924 1.00 36.47 103 PHE E O 1
ATOM 9534 N N . TYR E 1 104 ? 56.633 -10.927 23.831 1.00 35.50 104 TYR E N 1
ATOM 9535 C CA . TYR E 1 104 ? 57.354 -11.574 22.740 1.00 35.80 104 TYR E CA 1
ATOM 9536 C C . TYR E 1 104 ? 56.700 -11.264 21.400 1.00 36.02 104 TYR E C 1
ATOM 9537 O O . TYR E 1 104 ? 57.356 -10.811 20.465 1.00 39.86 104 TYR E O 1
ATOM 9546 N N . ASP E 1 105 ? 55.399 -11.504 21.316 1.00 36.20 105 ASP E N 1
ATOM 9547 C CA . ASP E 1 105 ? 54.659 -11.293 20.085 1.00 36.29 105 ASP E CA 1
ATOM 9548 C C . ASP E 1 105 ? 54.748 -9.828 19.630 1.00 37.07 105 ASP E C 1
ATOM 9549 O O . ASP E 1 105 ? 54.829 -9.552 18.449 1.00 33.87 105 ASP E O 1
ATOM 9554 N N . THR E 1 106 ? 54.735 -8.901 20.581 1.00 35.61 106 THR E N 1
ATOM 9555 C CA . THR E 1 106 ? 54.759 -7.498 20.256 1.00 37.62 106 THR E CA 1
ATOM 9556 C C . THR E 1 106 ? 56.123 -7.142 19.668 1.00 40.23 106 THR E C 1
ATOM 9557 O O . THR E 1 106 ? 56.206 -6.478 18.644 1.00 41.02 106 THR E O 1
ATOM 9561 N N . VAL E 1 107 ? 57.190 -7.594 20.316 1.00 41.28 107 VAL E N 1
ATOM 9562 C CA . VAL E 1 107 ? 58.540 -7.329 19.834 1.00 40.86 107 VAL E CA 1
ATOM 9563 C C . VAL E 1 107 ? 58.751 -7.937 18.449 1.00 41.81 107 VAL E C 1
ATOM 9564 O O . VAL E 1 107 ? 59.157 -7.238 17.519 1.00 39.17 107 VAL E O 1
ATOM 9568 N N . LYS E 1 108 ? 58.482 -9.233 18.299 1.00 38.91 108 LYS E N 1
ATOM 9569 C CA . LYS E 1 108 ? 58.610 -9.833 16.980 1.00 37.31 108 LYS E CA 1
ATOM 9570 C C . LYS E 1 108 ? 57.733 -9.100 15.978 1.00 38.87 108 LYS E C 1
ATOM 9571 O O . LYS E 1 108 ? 58.147 -8.823 14.842 1.00 36.20 108 LYS E O 1
ATOM 9577 N N . GLY E 1 109 ? 56.508 -8.806 16.394 1.00 36.99 109 GLY E N 1
ATOM 9578 C CA . GLY E 1 109 ? 55.576 -8.081 15.551 1.00 37.76 109 GLY E CA 1
ATOM 9579 C C . GLY E 1 109 ? 56.216 -6.821 15.011 1.00 38.25 109 GLY E C 1
ATOM 9580 O O . GLY E 1 109 ? 56.093 -6.536 13.814 1.00 38.53 109 GLY E O 1
ATOM 9581 N N . SER E 1 110 ? 56.929 -6.101 15.888 1.00 37.32 110 SER E N 1
ATOM 9582 C CA . SER E 1 110 ? 57.528 -4.801 15.562 1.00 37.10 110 SER E CA 1
ATOM 9583 C C . SER E 1 110 ? 58.723 -4.898 14.606 1.00 37.45 110 SER E C 1
ATOM 9584 O O . SER E 1 110 ? 59.226 -3.866 14.139 1.00 36.57 110 SER E O 1
ATOM 9587 N N . ASP E 1 111 ? 59.168 -6.122 14.332 1.00 36.48 111 ASP E N 1
ATOM 9588 C CA . ASP E 1 111 ? 60.308 -6.401 13.444 1.00 38.76 111 ASP E CA 1
ATOM 9589 C C . ASP E 1 111 ? 61.590 -5.774 13.991 1.00 38.98 111 ASP E C 1
ATOM 9590 O O . ASP E 1 111 ? 62.449 -5.312 13.252 1.00 43.62 111 ASP E O 1
ATOM 9595 N N . TRP E 1 112 ? 61.688 -5.775 15.316 1.00 39.70 112 TRP E N 1
ATOM 9596 C CA . TRP E 1 112 ? 62.808 -5.217 16.061 1.00 37.82 112 TRP E CA 1
ATOM 9597 C C . TRP E 1 112 ? 63.167 -3.771 15.743 1.00 38.96 112 TRP E C 1
ATOM 9598 O O . TRP E 1 112 ? 64.332 -3.370 15.882 1.00 40.51 112 TRP E O 1
ATOM 9609 N N . LEU E 1 113 ? 62.158 -2.978 15.381 1.00 38.88 113 LEU E N 1
ATOM 9610 C CA . LEU E 1 113 ? 62.272 -1.514 15.376 1.00 38.76 113 LEU E CA 1
ATOM 9611 C C . LEU E 1 113 ? 61.566 -0.924 16.592 1.00 40.55 113 LEU E C 1
ATOM 9612 O O . LEU E 1 113 ? 61.714 0.266 16.896 1.00 38.98 113 LEU E O 1
ATOM 9617 N N . GLY E 1 114 ? 60.784 -1.746 17.287 1.00 38.92 114 GLY E N 1
ATOM 9618 C CA . GLY E 1 114 ? 60.096 -1.291 18.472 1.00 38.61 114 GLY E CA 1
ATOM 9619 C C . GLY E 1 114 ? 61.094 -1.106 19.585 1.00 40.29 114 GLY E C 1
ATOM 9620 O O . GLY E 1 114 ? 62.111 -1.805 19.636 1.00 43.93 114 GLY E O 1
ATOM 9621 N N . ASP E 1 115 ? 60.813 -0.160 20.475 1.00 40.20 115 ASP E N 1
ATOM 9622 C CA . ASP E 1 115 ? 61.627 0.027 21.673 1.00 41.93 115 ASP E CA 1
ATOM 9623 C C . ASP E 1 115 ? 61.143 -0.932 22.768 1.00 41.71 115 ASP E C 1
ATOM 9624 O O . ASP E 1 115 ? 59.998 -0.858 23.220 1.00 42.93 115 ASP E O 1
ATOM 9629 N N . GLN E 1 116 ? 62.014 -1.833 23.199 1.00 42.10 116 GLN E N 1
ATOM 9630 C CA . GLN E 1 116 ? 61.584 -2.914 24.072 1.00 40.90 116 GLN E CA 1
ATOM 9631 C C . GLN E 1 116 ? 61.238 -2.449 25.478 1.00 38.59 116 GLN E C 1
ATOM 9632 O O . GLN E 1 116 ? 60.386 -3.040 26.126 1.00 40.19 116 GLN E O 1
ATOM 9638 N N . ASN E 1 117 ? 61.853 -1.372 25.947 1.00 38.27 117 ASN E N 1
ATOM 9639 C CA . ASN E 1 117 ? 61.402 -0.774 27.205 1.00 38.62 117 ASN E CA 1
ATOM 9640 C C . ASN E 1 117 ? 59.908 -0.375 27.173 1.00 39.52 117 ASN E C 1
ATOM 9641 O O . ASN E 1 117 ? 59.140 -0.706 28.099 1.00 40.64 117 ASN E O 1
ATOM 9646 N N . ALA E 1 118 ? 59.483 0.270 26.090 1.00 36.07 118 ALA E N 1
ATOM 9647 C CA . ALA E 1 118 ? 58.090 0.682 25.939 1.00 36.01 118 ALA E CA 1
ATOM 9648 C C . ALA E 1 118 ? 57.164 -0.521 25.712 1.00 35.61 118 ALA E C 1
ATOM 9649 O O . ALA E 1 118 ? 56.069 -0.603 26.291 1.00 34.01 118 ALA E O 1
ATOM 9651 N N . MET E 1 119 ? 57.588 -1.458 24.872 1.00 35.44 119 MET E N 1
ATOM 9652 C CA . MET E 1 119 ? 56.789 -2.683 24.660 1.00 35.96 119 MET E CA 1
ATOM 9653 C C . MET E 1 119 ? 56.651 -3.508 25.954 1.00 35.78 119 MET E C 1
ATOM 9654 O O . MET E 1 119 ? 55.646 -4.183 26.185 1.00 34.79 119 MET E O 1
ATOM 9659 N N . HIS E 1 120 ? 57.668 -3.441 26.794 1.00 36.51 120 HIS E N 1
ATOM 9660 C CA . HIS E 1 120 ? 57.635 -4.081 28.096 1.00 37.08 120 HIS E CA 1
ATOM 9661 C C . HIS E 1 120 ? 56.539 -3.429 28.926 1.00 38.08 120 HIS E C 1
ATOM 9662 O O . HIS E 1 120 ? 55.688 -4.123 29.494 1.00 32.84 120 HIS E O 1
ATOM 9669 N N . TYR E 1 121 ? 56.555 -2.091 28.966 1.00 38.97 121 TYR E N 1
ATOM 9670 C CA . TYR E 1 121 ? 55.585 -1.343 29.751 1.00 38.49 121 TYR E CA 1
ATOM 9671 C C . TYR E 1 121 ? 54.175 -1.646 29.270 1.00 38.79 121 TYR E C 1
ATOM 9672 O O . TYR E 1 121 ? 53.256 -1.846 30.093 1.00 38.26 121 TYR E O 1
ATOM 9681 N N . LEU E 1 122 ? 54.001 -1.698 27.945 1.00 36.65 122 LEU E N 1
ATOM 9682 C CA . LEU E 1 122 ? 52.694 -1.970 27.362 1.00 34.93 122 LEU E CA 1
ATOM 9683 C C . LEU E 1 122 ? 52.108 -3.289 27.838 1.00 35.35 122 LEU E C 1
ATOM 9684 O O . LEU E 1 122 ? 50.986 -3.323 28.346 1.00 33.63 122 LEU E O 1
ATOM 9689 N N . THR E 1 123 ? 52.857 -4.367 27.640 1.00 34.27 123 THR E N 1
ATOM 9690 C CA . THR E 1 123 ? 52.343 -5.703 27.876 1.00 36.10 123 THR E CA 1
ATOM 9691 C C . THR E 1 123 ? 52.259 -6.050 29.366 1.00 37.72 123 THR E C 1
ATOM 9692 O O . THR E 1 123 ? 51.319 -6.721 29.778 1.00 41.36 123 THR E O 1
ATOM 9696 N N . ARG E 1 124 ? 53.193 -5.556 30.173 1.00 41.50 124 ARG E N 1
ATOM 9697 C CA . ARG E 1 124 ? 53.160 -5.768 31.635 1.00 46.65 124 ARG E CA 1
ATOM 9698 C C . ARG E 1 124 ? 51.909 -5.163 32.289 1.00 47.80 124 ARG E C 1
ATOM 9699 O O . ARG E 1 124 ? 51.403 -5.690 33.283 1.00 49.32 124 ARG E O 1
ATOM 9707 N N . ASN E 1 125 ? 51.404 -4.070 31.732 1.00 44.17 125 ASN E N 1
ATOM 9708 C CA . ASN E 1 125 ? 50.283 -3.368 32.342 1.00 41.18 125 ASN E CA 1
ATOM 9709 C C . ASN E 1 125 ? 48.943 -3.717 31.710 1.00 39.08 125 ASN E C 1
ATOM 9710 O O . ASN E 1 125 ? 47.889 -3.216 32.146 1.00 37.71 125 ASN E O 1
ATOM 9715 N N . ALA E 1 126 ? 48.975 -4.600 30.711 1.00 34.82 126 ALA E N 1
ATOM 9716 C CA . ALA E 1 126 ? 47.804 -4.868 29.868 1.00 35.22 126 ALA E CA 1
ATOM 9717 C C . ALA E 1 126 ? 46.598 -5.436 30.617 1.00 36.16 126 ALA E C 1
ATOM 9718 O O . ALA E 1 126 ? 45.470 -4.936 30.488 1.00 37.58 126 ALA E O 1
ATOM 9720 N N . VAL E 1 127 ? 46.845 -6.484 31.396 1.00 37.91 127 VAL E N 1
ATOM 9721 C CA . VAL E 1 127 ? 45.821 -7.136 32.218 1.00 36.05 127 VAL E CA 1
ATOM 9722 C C . VAL E 1 127 ? 45.148 -6.129 33.152 1.00 35.05 127 VAL E C 1
ATOM 9723 O O . VAL E 1 127 ? 43.929 -6.040 33.222 1.00 37.58 127 VAL E O 1
ATOM 9727 N N . GLU E 1 128 ? 45.953 -5.398 33.900 1.00 35.14 128 GLU E N 1
ATOM 9728 C CA . GLU E 1 128 ? 45.430 -4.359 34.779 1.00 37.24 128 GLU E CA 1
ATOM 9729 C C . GLU E 1 128 ? 44.608 -3.311 33.998 1.00 37.90 128 GLU E C 1
ATOM 9730 O O . GLU E 1 128 ? 43.505 -2.959 34.414 1.00 38.40 128 GLU E O 1
ATOM 9736 N N . ALA E 1 129 ? 45.117 -2.845 32.855 1.00 35.05 129 ALA E N 1
ATOM 9737 C CA . ALA E 1 129 ? 44.391 -1.840 32.064 1.00 34.57 129 ALA E CA 1
ATOM 9738 C C . ALA E 1 129 ? 43.041 -2.334 31.582 1.00 33.45 129 ALA E C 1
ATOM 9739 O O . ALA E 1 129 ? 42.043 -1.597 31.627 1.00 35.41 129 ALA E O 1
ATOM 9741 N N . VAL E 1 130 ? 42.996 -3.569 31.102 1.00 31.69 130 VAL E N 1
ATOM 9742 C CA . VAL E 1 130 ? 41.747 -4.114 30.583 1.00 30.88 130 VAL E CA 1
ATOM 9743 C C . VAL E 1 130 ? 40.809 -4.388 31.742 1.00 32.09 130 VAL E C 1
ATOM 9744 O O . VAL E 1 130 ? 39.580 -4.287 31.597 1.00 32.26 130 VAL E O 1
ATOM 9748 N N . THR E 1 131 ? 41.379 -4.758 32.888 1.00 34.59 131 THR E N 1
ATOM 9749 C CA . THR E 1 131 ? 40.562 -5.107 34.054 1.00 37.08 131 THR E CA 1
ATOM 9750 C C . THR E 1 131 ? 39.931 -3.825 34.582 1.00 34.99 131 THR E C 1
ATOM 9751 O O . THR E 1 131 ? 38.752 -3.805 34.926 1.00 36.58 131 THR E O 1
ATOM 9755 N N . GLU E 1 132 ? 40.700 -2.739 34.578 1.00 34.83 132 GLU E N 1
ATOM 9756 C CA . GLU E 1 132 ? 40.144 -1.405 34.849 1.00 35.09 132 GLU E CA 1
ATOM 9757 C C . GLU E 1 132 ? 38.957 -1.057 33.942 1.00 34.95 132 GLU E C 1
ATOM 9758 O O . GLU E 1 132 ? 37.920 -0.593 34.422 1.00 35.02 132 GLU E O 1
ATOM 9764 N N . LEU E 1 133 ? 39.092 -1.281 32.638 1.00 34.97 133 LEU E N 1
ATOM 9765 C CA . LEU E 1 133 ? 37.991 -0.993 31.713 1.00 34.77 133 LEU E CA 1
ATOM 9766 C C . LEU E 1 133 ? 36.729 -1.762 32.109 1.00 34.21 133 LEU E C 1
ATOM 9767 O O . LEU E 1 133 ? 35.627 -1.193 32.189 1.00 32.08 133 LEU E O 1
ATOM 9772 N N . GLU E 1 134 ? 36.878 -3.058 32.365 1.00 33.56 134 GLU E N 1
ATOM 9773 C CA . GLU E 1 134 ? 35.734 -3.850 32.839 1.00 32.02 134 GLU E CA 1
ATOM 9774 C C . GLU E 1 134 ? 35.178 -3.236 34.135 1.00 31.44 134 GLU E C 1
ATOM 9775 O O . GLU E 1 134 ? 33.973 -3.092 34.274 1.00 32.33 134 GLU E O 1
ATOM 9781 N N . ASN E 1 135 ? 36.055 -2.854 35.058 1.00 31.39 135 ASN E N 1
ATOM 9782 C CA . ASN E 1 135 ? 35.623 -2.222 36.316 1.00 33.60 135 ASN E CA 1
ATOM 9783 C C . ASN E 1 135 ? 34.993 -0.824 36.120 1.00 36.10 135 ASN E C 1
ATOM 9784 O O . ASN E 1 135 ? 34.234 -0.358 36.960 1.00 38.59 135 ASN E O 1
ATOM 9789 N N . PHE E 1 136 ? 35.311 -0.151 35.019 1.00 36.92 136 PHE E N 1
ATOM 9790 C CA . PHE E 1 136 ? 34.618 1.099 34.658 1.00 35.48 136 PHE E CA 1
ATOM 9791 C C . PHE E 1 136 ? 33.207 0.871 34.104 1.00 34.87 136 PHE E C 1
ATOM 9792 O O . PHE E 1 136 ? 32.427 1.819 34.000 1.00 34.72 136 PHE E O 1
ATOM 9800 N N . GLY E 1 137 ? 32.883 -0.374 33.743 1.00 33.94 137 GLY E N 1
ATOM 9801 C CA . GLY E 1 137 ? 31.568 -0.723 33.204 1.00 32.28 137 GLY E CA 1
ATOM 9802 C C . GLY E 1 137 ? 31.563 -1.250 31.773 1.00 31.37 137 GLY E C 1
ATOM 9803 O O . GLY E 1 137 ? 30.509 -1.506 31.219 1.00 30.13 137 GLY E O 1
ATOM 9804 N N . MET E 1 138 ? 32.723 -1.400 31.157 1.00 32.47 138 MET E N 1
ATOM 9805 C CA . MET E 1 138 ? 32.744 -1.851 29.779 1.00 34.76 138 MET E CA 1
ATOM 9806 C C . MET E 1 138 ? 32.125 -3.227 29.716 1.00 33.88 138 MET E C 1
ATOM 9807 O O . MET E 1 138 ? 32.586 -4.147 30.386 1.00 35.22 138 MET E O 1
ATOM 9812 N N . PRO E 1 139 ? 31.072 -3.381 28.920 1.00 33.60 139 PRO E N 1
ATOM 9813 C CA . PRO E 1 139 ? 30.313 -4.638 28.919 1.00 34.11 139 PRO E CA 1
ATOM 9814 C C . PRO E 1 139 ? 30.916 -5.713 28.002 1.00 33.05 139 PRO E C 1
ATOM 9815 O O . PRO E 1 139 ? 30.259 -6.183 27.070 1.00 33.80 139 PRO E O 1
ATOM 9819 N N . PHE E 1 140 ? 32.151 -6.104 28.282 1.00 32.07 140 PHE E N 1
ATOM 9820 C CA . PHE E 1 140 ? 32.793 -7.196 27.550 1.00 33.97 140 PHE E CA 1
ATOM 9821 C C . PHE E 1 140 ? 31.882 -8.395 27.395 1.00 31.96 140 PHE E C 1
ATOM 9822 O O . PHE E 1 140 ? 31.133 -8.718 28.307 1.00 30.81 140 PHE E O 1
ATOM 9830 N N . SER E 1 141 ? 31.924 -9.029 26.227 1.00 34.00 141 SER E N 1
ATOM 9831 C CA . SER E 1 141 ? 31.298 -10.338 26.041 1.00 33.37 141 SER E CA 1
ATOM 9832 C C . SER E 1 141 ? 31.863 -11.272 27.101 1.00 32.59 141 SER E C 1
ATOM 9833 O O . SER E 1 141 ? 32.988 -11.073 27.575 1.00 33.90 141 SER E O 1
ATOM 9836 N N . ARG E 1 142 ? 31.099 -12.287 27.474 1.00 34.05 142 ARG E N 1
ATOM 9837 C CA . ARG E 1 142 ? 31.473 -13.170 28.588 1.00 35.19 142 ARG E CA 1
ATOM 9838 C C . ARG E 1 142 ? 31.568 -14.638 28.211 1.00 35.08 142 ARG E C 1
ATOM 9839 O O . ARG E 1 142 ? 30.887 -15.105 27.313 1.00 34.92 142 ARG E O 1
ATOM 9847 N N . THR E 1 143 ? 32.394 -15.360 28.955 1.00 38.41 143 THR E N 1
ATOM 9848 C CA . THR E 1 143 ? 32.522 -16.822 28.844 1.00 40.32 143 THR E CA 1
ATOM 9849 C C . THR E 1 143 ? 31.500 -17.517 29.754 1.00 42.55 143 THR E C 1
ATOM 9850 O O . THR E 1 143 ? 30.871 -16.862 30.590 1.00 43.46 143 THR E O 1
ATOM 9854 N N . PRO E 1 144 ? 31.334 -18.845 29.613 1.00 43.65 144 PRO E N 1
ATOM 9855 C CA . PRO E 1 144 ? 30.444 -19.544 30.556 1.00 44.01 144 PRO E CA 1
ATOM 9856 C C . PRO E 1 144 ? 30.852 -19.398 32.042 1.00 45.45 144 PRO E C 1
ATOM 9857 O O . PRO E 1 144 ? 29.994 -19.497 32.922 1.00 45.31 144 PRO E O 1
ATOM 9861 N N . GLU E 1 145 ? 32.136 -19.146 32.303 1.00 44.08 145 GLU E N 1
ATOM 9862 C CA . GLU E 1 145 ? 32.639 -18.956 33.655 1.00 42.83 145 GLU E CA 1
ATOM 9863 C C . GLU E 1 145 ? 32.420 -17.538 34.137 1.00 42.75 145 GLU E C 1
ATOM 9864 O O . GLU E 1 145 ? 32.703 -17.244 35.297 1.00 40.28 145 GLU E O 1
ATOM 9870 N N . GLY E 1 146 ? 31.965 -16.654 33.240 1.00 42.33 146 GLY E N 1
ATOM 9871 C CA . GLY E 1 146 ? 31.651 -15.271 33.581 1.00 42.36 146 GLY E CA 1
ATOM 9872 C C . GLY E 1 146 ? 32.811 -14.311 33.451 1.00 41.36 146 GLY E C 1
ATOM 9873 O O . GLY E 1 146 ? 32.737 -13.173 33.923 1.00 39.11 146 GLY E O 1
ATOM 9874 N N . LYS E 1 147 ? 33.881 -14.772 32.816 1.00 40.50 147 LYS E N 1
ATOM 9875 C CA . LYS E 1 147 ? 35.057 -13.954 32.579 1.00 42.97 147 LYS E CA 1
ATOM 9876 C C . LYS E 1 147 ? 34.999 -13.323 31.195 1.00 41.66 147 LYS E C 1
ATOM 9877 O O . LYS E 1 147 ? 34.183 -13.704 30.351 1.00 38.21 147 LYS E O 1
ATOM 9883 N N . ILE E 1 148 ? 35.878 -12.356 30.961 1.00 39.60 148 ILE E N 1
ATOM 9884 C CA . ILE E 1 148 ? 35.894 -11.626 29.698 1.00 35.84 148 ILE E CA 1
ATOM 9885 C C . ILE E 1 148 ? 36.287 -12.552 28.557 1.00 32.98 148 ILE E C 1
ATOM 9886 O O . ILE E 1 148 ? 37.349 -13.180 28.607 1.00 33.60 148 ILE E O 1
ATOM 9891 N N . TYR E 1 149 ? 35.433 -12.620 27.540 1.00 32.23 149 TYR E N 1
ATOM 9892 C CA . TYR E 1 149 ? 35.658 -13.458 26.350 1.00 32.14 149 TYR E CA 1
ATOM 9893 C C . TYR E 1 149 ? 36.802 -12.902 25.521 1.00 34.11 149 TYR E C 1
ATOM 9894 O O . TYR E 1 149 ? 36.959 -11.679 25.391 1.00 32.36 149 TYR E O 1
ATOM 9903 N N . GLN E 1 150 ? 37.642 -13.802 25.017 1.00 32.85 150 GLN E N 1
ATOM 9904 C CA . GLN E 1 150 ? 38.769 -13.414 24.199 1.00 33.62 150 GLN E CA 1
ATOM 9905 C C . GLN E 1 150 ? 38.767 -14.205 22.905 1.00 35.50 150 GLN E C 1
ATOM 9906 O O . GLN E 1 150 ? 38.379 -15.375 22.875 1.00 36.43 150 GLN E O 1
ATOM 9912 N N . ARG E 1 151 ? 39.190 -13.549 21.831 1.00 37.22 151 ARG E N 1
ATOM 9913 C CA . ARG E 1 151 ? 39.311 -14.179 20.524 1.00 35.54 151 ARG E CA 1
ATOM 9914 C C . ARG E 1 151 ? 40.767 -14.184 20.080 1.00 35.39 151 ARG E C 1
ATOM 9915 O O . ARG E 1 151 ? 41.636 -13.541 20.688 1.00 32.43 151 ARG E O 1
ATOM 9923 N N . SER E 1 152 ? 41.019 -14.937 19.020 1.00 37.42 152 SER E N 1
ATOM 9924 C CA . SER E 1 152 ? 42.308 -14.951 18.355 1.00 37.16 152 SER E CA 1
ATOM 9925 C C . SER E 1 152 ? 42.363 -13.819 17.329 1.00 36.56 152 SER E C 1
ATOM 9926 O O . SER E 1 152 ? 41.338 -13.296 16.886 1.00 33.45 152 SER E O 1
ATOM 9929 N N . PHE E 1 153 ? 43.574 -13.477 16.929 1.00 35.97 153 PHE E N 1
ATOM 9930 C CA . PHE E 1 153 ? 43.809 -12.317 16.094 1.00 37.93 153 PHE E CA 1
ATOM 9931 C C . PHE E 1 153 ? 45.100 -12.564 15.303 1.00 39.98 153 PHE E C 1
ATOM 9932 O O . PHE E 1 153 ? 45.617 -13.685 15.296 1.00 45.49 153 PHE E O 1
ATOM 9940 N N . GLY E 1 154 ? 45.614 -11.537 14.637 1.00 37.36 154 GLY E N 1
ATOM 9941 C CA . GLY E 1 154 ? 46.779 -11.692 13.775 1.00 37.30 154 GLY E CA 1
ATOM 9942 C C . GLY E 1 154 ? 48.086 -11.581 14.516 1.00 36.57 154 GLY E C 1
ATOM 9943 O O . GLY E 1 154 ? 48.327 -10.599 15.200 1.00 37.49 154 GLY E O 1
ATOM 9944 N N . GLY E 1 155 ? 48.913 -12.615 14.416 1.00 38.07 155 GLY E N 1
ATOM 9945 C CA . GLY E 1 155 ? 50.314 -12.536 14.819 1.00 38.58 155 GLY E CA 1
ATOM 9946 C C . GLY E 1 155 ? 50.627 -12.761 16.282 1.00 38.83 155 GLY E C 1
ATOM 9947 O O . GLY E 1 155 ? 51.626 -12.225 16.796 1.00 41.11 155 GLY E O 1
ATOM 9948 N N . GLN E 1 156 ? 49.812 -13.571 16.951 1.00 36.73 156 GLN E N 1
ATOM 9949 C CA . GLN E 1 156 ? 50.037 -13.863 18.352 1.00 37.77 156 GLN E CA 1
ATOM 9950 C C . GLN E 1 156 ? 50.104 -15.343 18.655 1.00 39.59 156 GLN E C 1
ATOM 9951 O O . GLN E 1 156 ? 49.427 -16.160 18.032 1.00 38.00 156 GLN E O 1
ATOM 9957 N N . SER E 1 157 ? 50.912 -15.666 19.661 1.00 40.37 157 SER E N 1
ATOM 9958 C CA . SER E 1 157 ? 51.230 -17.034 19.975 1.00 39.65 157 SER E CA 1
ATOM 9959 C C . SER E 1 157 ? 51.293 -17.248 21.481 1.00 40.59 157 SER E C 1
ATOM 9960 O O . SER E 1 157 ? 51.430 -16.307 22.256 1.00 40.51 157 SER E O 1
ATOM 9963 N N . ASN E 1 158 ? 51.216 -18.504 21.893 1.00 42.19 158 ASN E N 1
ATOM 9964 C CA . ASN E 1 158 ? 51.593 -18.862 23.251 1.00 41.71 158 ASN E CA 1
ATOM 9965 C C . ASN E 1 158 ? 53.044 -19.356 23.253 1.00 42.76 158 ASN E C 1
ATOM 9966 O O . ASN E 1 158 ? 53.555 -19.762 22.217 1.00 43.23 158 ASN E O 1
ATOM 9971 N N . ASN E 1 159 ? 53.695 -19.292 24.420 1.00 41.54 159 ASN E N 1
ATOM 9972 C CA . ASN E 1 159 ? 55.015 -19.872 24.635 1.00 41.30 159 ASN E CA 1
ATOM 9973 C C . ASN E 1 159 ? 56.088 -19.339 23.660 1.00 41.07 159 ASN E C 1
ATOM 9974 O O . ASN E 1 159 ? 56.825 -20.101 23.064 1.00 42.54 159 ASN E O 1
ATOM 9979 N N . TYR E 1 160 ? 56.185 -18.017 23.544 1.00 43.85 160 TYR E N 1
ATOM 9980 C CA . TYR E 1 160 ? 57.269 -17.368 22.806 1.00 41.87 160 TYR E CA 1
ATOM 9981 C C . TYR E 1 160 ? 57.350 -17.898 21.376 1.00 39.89 160 TYR E C 1
ATOM 9982 O O . TYR E 1 160 ? 58.416 -18.221 20.889 1.00 44.54 160 TYR E O 1
ATOM 9991 N N . GLY E 1 161 ? 56.204 -18.004 20.722 1.00 40.80 161 GLY E N 1
ATOM 9992 C CA . GLY E 1 161 ? 56.131 -18.527 19.364 1.00 41.20 161 GLY E CA 1
ATOM 9993 C C . GLY E 1 161 ? 56.115 -20.035 19.216 1.00 42.54 161 GLY E C 1
ATOM 9994 O O . GLY E 1 161 ? 55.921 -20.531 18.113 1.00 40.04 161 GLY E O 1
ATOM 9995 N N . LYS E 1 162 ? 56.306 -20.788 20.299 1.00 46.62 162 LYS E N 1
ATOM 9996 C CA . LYS E 1 162 ? 56.434 -22.255 20.174 1.00 46.92 162 LYS E CA 1
ATOM 9997 C C . LYS E 1 162 ? 55.133 -23.017 20.454 1.00 48.05 162 LYS E C 1
ATOM 9998 O O . LYS E 1 162 ? 54.981 -24.169 20.053 1.00 47.47 162 LYS E O 1
ATOM 10004 N N . GLY E 1 163 ? 54.201 -22.378 21.154 1.00 50.64 163 GLY E N 1
ATOM 10005 C CA . GLY E 1 163 ? 52.891 -22.971 21.410 1.00 50.57 163 GLY E CA 1
ATOM 10006 C C . GLY E 1 163 ? 51.971 -22.606 20.269 1.00 52.40 163 GLY E C 1
ATOM 10007 O O . GLY E 1 163 ? 52.419 -22.086 19.238 1.00 58.08 163 GLY E O 1
ATOM 10008 N N . GLY E 1 164 ? 50.680 -22.850 20.428 1.00 47.66 164 GLY E N 1
ATOM 10009 C CA . GLY E 1 164 ? 49.764 -22.507 19.343 1.00 46.91 164 GLY E CA 1
ATOM 10010 C C . GLY E 1 164 ? 49.459 -21.014 19.191 1.00 44.52 164 GLY E C 1
ATOM 10011 O O . GLY E 1 164 ? 50.193 -20.109 19.663 1.00 39.99 164 GLY E O 1
ATOM 10012 N N . VAL E 1 165 ? 48.337 -20.779 18.535 1.00 43.07 165 VAL E N 1
ATOM 10013 C CA . VAL E 1 165 ? 47.792 -19.453 18.309 1.00 42.74 165 VAL E CA 1
ATOM 10014 C C . VAL E 1 165 ? 47.260 -18.942 19.638 1.00 39.76 165 VAL E C 1
ATOM 10015 O O . VAL E 1 165 ? 46.609 -19.684 20.364 1.00 38.30 165 VAL E O 1
ATOM 10019 N N . ALA E 1 166 ? 47.524 -17.677 19.948 1.00 39.12 166 ALA E N 1
ATOM 10020 C CA . ALA E 1 166 ? 47.027 -17.085 21.185 1.00 37.31 166 ALA E CA 1
ATOM 10021 C C . ALA E 1 166 ? 45.543 -16.773 21.102 1.00 36.58 166 ALA E C 1
ATOM 10022 O O . ALA E 1 166 ? 44.927 -16.789 20.038 1.00 38.57 166 ALA E O 1
ATOM 10024 N N . LYS E 1 167 ? 44.971 -16.523 22.264 1.00 38.44 167 LYS E N 1
ATOM 10025 C CA . LYS E 1 167 ? 43.589 -16.142 22.375 1.00 40.89 167 LYS E CA 1
ATOM 10026 C C . LYS E 1 167 ? 43.483 -15.118 23.511 1.00 39.04 167 LYS E C 1
ATOM 10027 O O . LYS E 1 167 ? 43.016 -15.418 24.600 1.00 40.66 167 LYS E O 1
ATOM 10033 N N . ARG E 1 168 ? 43.977 -13.917 23.221 1.00 41.84 168 ARG E N 1
ATOM 10034 C CA . ARG E 1 168 ? 44.172 -12.823 24.190 1.00 40.66 168 ARG E CA 1
ATOM 10035 C C . ARG E 1 168 ? 43.423 -11.551 23.826 1.00 36.93 168 ARG E C 1
ATOM 10036 O O . ARG E 1 168 ? 43.578 -10.511 24.495 1.00 35.40 168 ARG E O 1
ATOM 10044 N N . THR E 1 169 ? 42.664 -11.600 22.746 1.00 35.48 169 THR E N 1
ATOM 10045 C CA . THR E 1 169 ? 41.988 -10.403 22.247 1.00 35.87 169 THR E CA 1
ATOM 10046 C C . THR E 1 169 ? 40.604 -10.286 22.866 1.00 37.04 169 THR E C 1
ATOM 10047 O O . THR E 1 169 ? 39.638 -10.905 22.398 1.00 36.48 169 THR E O 1
ATOM 10051 N N . CYS E 1 170 ? 40.546 -9.493 23.937 1.00 35.26 170 CYS E N 1
ATOM 10052 C CA . CYS E 1 170 ? 39.321 -9.214 24.674 1.00 36.22 170 CYS E CA 1
ATOM 10053 C C . CYS E 1 170 ? 38.398 -8.327 23.851 1.00 36.98 170 CYS E C 1
ATOM 10054 O O . CYS E 1 170 ? 38.852 -7.344 23.271 1.00 36.55 170 CYS E O 1
ATOM 10057 N N . CYS E 1 171 ? 37.103 -8.640 23.809 1.00 36.98 171 CYS E N 1
ATOM 10058 C CA . CYS E 1 171 ? 36.208 -7.874 22.955 1.00 38.36 171 CYS E CA 1
ATOM 10059 C C . CYS E 1 171 ? 34.799 -7.708 23.495 1.00 39.82 171 CYS E C 1
ATOM 10060 O O . CYS E 1 171 ? 34.368 -8.429 24.402 1.00 41.40 171 CYS E O 1
ATOM 10063 N N . VAL E 1 172 ? 34.123 -6.704 22.944 1.00 36.64 172 VAL E N 1
ATOM 10064 C CA . VAL E 1 172 ? 32.685 -6.501 23.099 1.00 35.52 172 VAL E CA 1
ATOM 10065 C C . VAL E 1 172 ? 32.159 -6.850 21.722 1.00 35.66 172 VAL E C 1
ATOM 10066 O O . VAL E 1 172 ? 31.991 -5.980 20.857 1.00 29.38 172 VAL E O 1
ATOM 10070 N N . ALA E 1 173 ? 31.977 -8.157 21.511 1.00 34.85 173 ALA E N 1
ATOM 10071 C CA . ALA E 1 173 ? 31.702 -8.695 20.201 1.00 32.06 173 ALA E CA 1
ATOM 10072 C C . ALA E 1 173 ? 32.614 -8.058 19.141 1.00 35.07 173 ALA E C 1
ATOM 10073 O O . ALA E 1 173 ? 33.821 -8.280 19.118 1.00 38.76 173 ALA E O 1
ATOM 10075 N N . ASP E 1 174 ? 32.029 -7.195 18.333 1.00 36.62 174 ASP E N 1
ATOM 10076 C CA . ASP E 1 174 ? 32.618 -6.672 17.127 1.00 39.88 174 ASP E CA 1
ATOM 10077 C C . ASP E 1 174 ? 32.704 -5.130 17.193 1.00 37.58 174 ASP E C 1
ATOM 10078 O O . ASP E 1 174 ? 32.951 -4.456 16.177 1.00 36.10 174 ASP E O 1
ATOM 10083 N N . ARG E 1 175 ? 32.465 -4.590 18.386 1.00 36.84 175 ARG E N 1
ATOM 10084 C CA . ARG E 1 175 ? 32.252 -3.164 18.593 1.00 39.67 175 ARG E CA 1
ATOM 10085 C C . ARG E 1 175 ? 33.088 -2.668 19.752 1.00 37.85 175 ARG E C 1
ATOM 10086 O O . ARG E 1 175 ? 32.668 -1.788 20.483 1.00 38.89 175 ARG E O 1
ATOM 10094 N N . THR E 1 176 ? 34.286 -3.223 19.898 1.00 36.76 176 THR E N 1
ATOM 10095 C CA . THR E 1 176 ? 35.076 -3.054 21.117 1.00 36.37 176 THR E CA 1
ATOM 10096 C C . THR E 1 176 ? 35.478 -1.598 21.341 1.00 35.95 176 THR E C 1
ATOM 10097 O O . THR E 1 176 ? 35.500 -1.105 22.479 1.00 33.49 176 THR E O 1
ATOM 10101 N N . GLY E 1 177 ? 35.794 -0.911 20.248 1.00 36.42 177 GLY E N 1
ATOM 10102 C CA . GLY E 1 177 ? 36.198 0.479 20.318 1.00 33.83 177 GLY E CA 1
ATOM 10103 C C . GLY E 1 177 ? 35.067 1.374 20.741 1.00 32.99 177 GLY E C 1
ATOM 10104 O O . GLY E 1 177 ? 35.218 2.211 21.639 1.00 31.86 177 GLY E O 1
ATOM 10105 N N . HIS E 1 178 ? 33.938 1.202 20.057 1.00 32.69 178 HIS E N 1
ATOM 10106 C CA . HIS E 1 178 ? 32.709 1.865 20.403 1.00 33.45 178 HIS E CA 1
ATOM 10107 C C . HIS E 1 178 ? 32.447 1.771 21.906 1.00 34.83 178 HIS E C 1
ATOM 10108 O O . HIS E 1 178 ? 32.268 2.785 22.606 1.00 32.47 178 HIS E O 1
ATOM 10115 N N . SER E 1 179 ? 32.431 0.540 22.395 1.00 33.54 179 SER E N 1
ATOM 10116 C CA . SER E 1 179 ? 32.107 0.305 23.778 1.00 33.55 179 SER E CA 1
ATOM 10117 C C . SER E 1 179 ? 33.161 0.909 24.697 1.00 31.94 179 SER E C 1
ATOM 10118 O O . SER E 1 179 ? 32.824 1.519 25.702 1.00 34.07 179 SER E O 1
ATOM 10121 N N . MET E 1 180 ? 34.438 0.767 24.362 1.00 32.21 180 MET E N 1
ATOM 10122 C CA . MET E 1 180 ? 35.480 1.319 25.225 1.00 32.00 180 MET E CA 1
ATOM 10123 C C . MET E 1 180 ? 35.419 2.838 25.272 1.00 32.56 180 MET E C 1
ATOM 10124 O O . MET E 1 180 ? 35.555 3.435 26.330 1.00 33.55 180 MET E O 1
ATOM 10129 N N . LEU E 1 181 ? 35.247 3.474 24.120 1.00 33.46 181 LEU E N 1
ATOM 10130 C CA . LEU E 1 181 ? 35.222 4.930 24.085 1.00 31.48 181 LEU E CA 1
ATOM 10131 C C . LEU E 1 181 ? 34.014 5.432 24.846 1.00 31.51 181 LEU E C 1
ATOM 10132 O O . LEU E 1 181 ? 34.121 6.389 25.620 1.00 32.48 181 LEU E O 1
ATOM 10137 N N . HIS E 1 182 ? 32.869 4.780 24.660 1.00 31.38 182 HIS E N 1
ATOM 10138 C CA . HIS E 1 182 ? 31.658 5.219 25.351 1.00 32.13 182 HIS E CA 1
ATOM 10139 C C . HIS E 1 182 ? 31.779 5.064 26.859 1.00 34.15 182 HIS E C 1
ATOM 10140 O O . HIS E 1 182 ? 31.358 5.961 27.597 1.00 35.46 182 HIS E O 1
ATOM 10147 N N . THR E 1 183 ? 32.402 3.968 27.301 1.00 31.16 183 THR E N 1
ATOM 10148 C CA . THR E 1 183 ? 32.661 3.735 28.716 1.00 32.24 183 THR E CA 1
ATOM 10149 C C . THR E 1 183 ? 33.627 4.782 29.305 1.00 33.40 183 THR E C 1
ATOM 10150 O O . THR E 1 183 ? 33.397 5.288 30.393 1.00 31.23 183 THR E O 1
ATOM 10154 N N . LEU E 1 184 ? 34.739 5.040 28.612 1.00 32.50 184 LEU E N 1
ATOM 10155 C CA . LEU E 1 184 ? 35.723 6.021 29.057 1.00 33.11 184 LEU E CA 1
ATOM 10156 C C . LEU E 1 184 ? 35.153 7.440 29.082 1.00 34.69 184 LEU E C 1
ATOM 10157 O O . LEU E 1 184 ? 35.393 8.218 30.010 1.00 33.98 184 LEU E O 1
ATOM 10162 N N . TYR E 1 185 ? 34.374 7.788 28.075 1.00 34.72 185 TYR E N 1
ATOM 10163 C CA . TYR E 1 185 ? 33.777 9.112 28.086 1.00 34.12 185 TYR E CA 1
ATOM 10164 C C . TYR E 1 185 ? 32.805 9.257 29.269 1.00 35.55 185 TYR E C 1
ATOM 10165 O O . TYR E 1 185 ? 32.808 10.286 29.968 1.00 35.35 185 TYR E O 1
ATOM 10174 N N . GLY E 1 186 ? 31.952 8.258 29.474 1.00 33.85 186 GLY E N 1
ATOM 10175 C CA . GLY E 1 186 ? 31.025 8.316 30.587 1.00 35.51 186 GLY E CA 1
ATOM 10176 C C . GLY E 1 186 ? 31.770 8.452 31.909 1.00 36.84 186 GLY E C 1
ATOM 10177 O O . GLY E 1 186 ? 31.412 9.244 32.777 1.00 34.79 186 GLY E O 1
ATOM 10178 N N . ASN E 1 187 ? 32.845 7.697 32.058 1.00 39.70 187 ASN E N 1
ATOM 10179 C CA . ASN E 1 187 ? 33.610 7.776 33.300 1.00 41.05 187 ASN E CA 1
ATOM 10180 C C . ASN E 1 187 ? 34.316 9.108 33.480 1.00 39.66 187 ASN E C 1
ATOM 10181 O O . ASN E 1 187 ? 34.434 9.587 34.600 1.00 37.31 187 ASN E O 1
ATOM 10186 N N . SER E 1 188 ? 34.758 9.703 32.377 1.00 37.25 188 SER E N 1
ATOM 10187 C CA . SER E 1 188 ? 35.391 11.010 32.406 1.00 38.80 188 SER E CA 1
ATOM 10188 C C . SER E 1 188 ? 34.444 12.110 32.902 1.00 38.63 188 SER E C 1
ATOM 10189 O O . SER E 1 188 ? 34.891 13.176 33.285 1.00 41.20 188 SER E O 1
ATOM 10192 N N . LEU E 1 189 ? 33.141 11.863 32.893 1.00 37.15 189 LEU E N 1
ATOM 10193 C CA . LEU E 1 189 ? 32.193 12.822 33.437 1.00 40.34 189 LEU E CA 1
ATOM 10194 C C . LEU E 1 189 ? 32.255 12.892 34.967 1.00 46.96 189 LEU E C 1
ATOM 10195 O O . LEU E 1 189 ? 31.721 13.814 35.582 1.00 47.74 189 LEU E O 1
ATOM 10200 N N . ARG E 1 190 ? 32.944 11.921 35.558 1.00 54.01 190 ARG E N 1
ATOM 10201 C CA . ARG E 1 190 ? 33.163 11.828 36.991 1.00 59.09 190 ARG E CA 1
ATOM 10202 C C . ARG E 1 190 ? 34.452 12.575 37.473 1.00 61.70 190 ARG E C 1
ATOM 10203 O O . ARG E 1 190 ? 34.593 12.806 38.665 1.00 67.84 190 ARG E O 1
ATOM 10211 N N . CYS E 1 191 ? 35.357 12.969 36.561 1.00 63.35 191 CYS E N 1
ATOM 10212 C CA . CYS E 1 191 ? 36.703 13.517 36.912 1.00 65.41 191 CYS E CA 1
ATOM 10213 C C . CYS E 1 191 ? 36.829 15.042 37.016 1.00 69.41 191 CYS E C 1
ATOM 10214 O O . CYS E 1 191 ? 37.952 15.544 37.024 1.00 72.79 191 CYS E O 1
ATOM 10217 N N . HIS E 1 192 ? 35.736 15.796 37.040 1.00 70.99 192 HIS E N 1
ATOM 10218 C CA . HIS E 1 192 ? 35.850 17.267 37.047 1.00 72.57 192 HIS E CA 1
ATOM 10219 C C . HIS E 1 192 ? 36.702 17.855 35.892 1.00 66.14 192 HIS E C 1
ATOM 10220 O O . HIS E 1 192 ? 37.195 18.978 35.977 1.00 68.46 192 HIS E O 1
ATOM 10227 N N . CYS E 1 193 ? 36.876 17.113 34.811 1.00 56.79 193 CYS E N 1
ATOM 10228 C CA . CYS E 1 193 ? 37.619 17.628 33.667 1.00 53.65 193 CYS E CA 1
ATOM 10229 C C . CYS E 1 193 ? 36.721 18.629 32.946 1.00 45.75 193 CYS E C 1
ATOM 10230 O O . CYS E 1 193 ? 35.513 18.487 32.970 1.00 43.84 193 CYS E O 1
ATOM 10233 N N . THR E 1 194 ? 37.271 19.671 32.337 1.00 44.22 194 THR E N 1
ATOM 10234 C CA . THR E 1 194 ? 36.388 20.610 31.626 1.00 44.72 194 THR E CA 1
ATOM 10235 C C . THR E 1 194 ? 36.589 20.463 30.120 1.00 41.08 194 THR E C 1
ATOM 10236 O O . THR E 1 194 ? 37.713 20.480 29.611 1.00 40.73 194 THR E O 1
ATOM 10240 N N . PHE E 1 195 ? 35.480 20.284 29.416 1.00 38.37 195 PHE E N 1
ATOM 10241 C CA . PHE E 1 195 ? 35.530 19.905 28.017 1.00 36.26 195 PHE E CA 1
ATOM 10242 C C . PHE E 1 195 ? 35.390 21.103 27.089 1.00 36.20 195 PHE E C 1
ATOM 10243 O O . PHE E 1 195 ? 34.426 21.848 27.195 1.00 36.46 195 PHE E O 1
ATOM 10251 N N . PHE E 1 196 ? 36.336 21.266 26.166 1.00 36.36 196 PHE E N 1
ATOM 10252 C CA . PHE E 1 196 ? 36.205 22.247 25.103 1.00 38.29 196 PHE E CA 1
ATOM 10253 C C . PHE E 1 196 ? 35.939 21.523 23.778 1.00 38.56 196 PHE E C 1
ATOM 10254 O O . PHE E 1 196 ? 36.862 21.132 23.057 1.00 37.70 196 PHE E O 1
ATOM 10262 N N . ILE E 1 197 ? 34.650 21.350 23.489 1.00 37.07 197 ILE E N 1
ATOM 10263 C CA . ILE E 1 197 ? 34.184 20.508 22.408 1.00 36.95 197 ILE E CA 1
ATOM 10264 C C . ILE E 1 197 ? 34.003 21.294 21.104 1.00 39.80 197 ILE E C 1
ATOM 10265 O O . ILE E 1 197 ? 33.386 22.360 21.072 1.00 38.83 197 ILE E O 1
ATOM 10270 N N . GLU E 1 198 ? 34.528 20.725 20.022 1.00 39.83 198 GLU E N 1
ATOM 10271 C CA . GLU E 1 198 ? 34.558 21.385 18.727 1.00 38.66 198 GLU E CA 1
ATOM 10272 C C . GLU E 1 198 ? 35.382 22.652 18.837 1.00 39.69 198 GLU E C 1
ATOM 10273 O O . GLU E 1 198 ? 34.968 23.748 18.441 1.00 37.64 198 GLU E O 1
ATOM 10279 N N . TYR E 1 199 ? 36.558 22.456 19.422 1.00 38.23 199 TYR E N 1
ATOM 10280 C CA . TYR E 1 199 ? 37.621 23.417 19.403 1.00 41.56 199 TYR E CA 1
ATOM 10281 C C . TYR E 1 199 ? 38.712 22.804 18.541 1.00 40.66 199 TYR E C 1
ATOM 10282 O O . TYR E 1 199 ? 39.079 21.646 18.730 1.00 41.91 199 TYR E O 1
ATOM 10291 N N . PHE E 1 200 ? 39.200 23.575 17.577 1.00 39.66 200 PHE E N 1
ATOM 10292 C CA . PHE E 1 200 ? 40.181 23.090 16.626 1.00 38.81 200 PHE E CA 1
ATOM 10293 C C . PHE E 1 200 ? 41.539 23.652 17.007 1.00 42.21 200 PHE E C 1
ATOM 10294 O O . PHE E 1 200 ? 41.764 24.875 16.931 1.00 41.05 200 PHE E O 1
ATOM 10302 N N . ALA E 1 201 ? 42.446 22.760 17.405 1.00 41.46 201 ALA E N 1
ATOM 10303 C CA . ALA E 1 201 ? 43.778 23.162 17.842 1.00 41.38 201 ALA E CA 1
ATOM 10304 C C . ALA E 1 201 ? 44.640 23.616 16.661 1.00 42.02 201 ALA E C 1
ATOM 10305 O O . ALA E 1 201 ? 44.728 22.920 15.643 1.00 41.26 201 ALA E O 1
ATOM 10307 N N . LEU E 1 202 ? 45.280 24.780 16.815 1.00 41.33 202 LEU E N 1
ATOM 10308 C CA . LEU E 1 202 ? 46.060 25.395 15.738 1.00 42.08 202 LEU E CA 1
ATOM 10309 C C . LEU E 1 202 ? 47.536 25.195 15.937 1.00 42.89 202 LEU E C 1
ATOM 10310 O O . LEU E 1 202 ? 48.233 24.849 14.989 1.00 41.36 202 LEU E O 1
ATOM 10315 N N . ASP E 1 203 ? 48.015 25.441 17.164 1.00 46.44 203 ASP E N 1
ATOM 10316 C CA . ASP E 1 203 ? 49.435 25.247 17.509 1.00 44.38 203 ASP E CA 1
ATOM 10317 C C . ASP E 1 203 ? 49.660 25.011 18.990 1.00 42.86 203 ASP E C 1
ATOM 10318 O O . ASP E 1 203 ? 48.845 25.393 19.846 1.00 41.73 203 ASP E O 1
ATOM 10323 N N . LEU E 1 204 ? 50.795 24.391 19.279 1.00 40.87 204 LEU E N 1
ATOM 10324 C CA . LEU E 1 204 ? 51.362 24.431 20.605 1.00 42.35 204 LEU E CA 1
ATOM 10325 C C . LEU E 1 204 ? 51.871 25.861 20.886 1.00 45.11 204 LEU E C 1
ATOM 10326 O O . LEU E 1 204 ? 52.392 26.548 20.001 1.00 43.29 204 LEU E O 1
ATOM 10331 N N . LEU E 1 205 ? 51.694 26.294 22.123 1.00 46.00 205 LEU E N 1
ATOM 10332 C CA . LEU E 1 205 ? 52.245 27.543 22.605 1.00 46.26 205 LEU E CA 1
ATOM 10333 C C . LEU E 1 205 ? 53.587 27.219 23.229 1.00 47.92 205 LEU E C 1
ATOM 10334 O O . LEU E 1 205 ? 53.651 26.523 24.261 1.00 47.95 205 LEU E O 1
ATOM 10339 N N . MET E 1 206 ? 54.649 27.682 22.561 1.00 47.38 206 MET E N 1
ATOM 10340 C CA . MET E 1 206 ? 56.041 27.392 22.929 1.00 51.74 206 MET E CA 1
ATOM 10341 C C . MET E 1 206 ? 56.772 28.629 23.466 1.00 54.82 206 MET E C 1
ATOM 10342 O O . MET E 1 206 ? 56.593 29.741 22.969 1.00 53.72 206 MET E O 1
ATOM 10347 N N . ASP E 1 207 ? 57.612 28.411 24.472 1.00 59.88 207 ASP E N 1
ATOM 10348 C CA . ASP E 1 207 ? 58.456 29.456 25.050 1.00 59.89 207 ASP E CA 1
ATOM 10349 C C . ASP E 1 207 ? 59.831 28.867 25.371 1.00 62.87 207 ASP E C 1
ATOM 10350 O O . ASP E 1 207 ? 60.005 28.205 26.398 1.00 62.59 207 ASP E O 1
ATOM 10355 N N . LYS E 1 208 ? 60.785 29.088 24.466 1.00 64.97 208 LYS E N 1
ATOM 10356 C CA . LYS E 1 208 ? 62.163 28.612 24.614 1.00 64.36 208 LYS E CA 1
ATOM 10357 C C . LYS E 1 208 ? 62.267 27.103 24.867 1.00 60.56 208 LYS E C 1
ATOM 10358 O O . LYS E 1 208 ? 62.843 26.656 25.854 1.00 57.91 208 LYS E O 1
ATOM 10364 N N . GLY E 1 209 ? 61.713 26.324 23.949 1.00 60.31 209 GLY E N 1
ATOM 10365 C CA . GLY E 1 209 ? 61.795 24.872 24.006 1.00 55.85 209 GLY E CA 1
ATOM 10366 C C . GLY E 1 209 ? 60.879 24.199 25.018 1.00 53.61 209 GLY E C 1
ATOM 10367 O O . GLY E 1 209 ? 60.965 22.991 25.188 1.00 54.40 209 GLY E O 1
ATOM 10368 N N . ARG E 1 210 ? 60.028 24.972 25.698 1.00 50.79 210 ARG E N 1
ATOM 10369 C CA . ARG E 1 210 ? 59.075 24.445 26.673 1.00 49.51 210 ARG E CA 1
ATOM 10370 C C . ARG E 1 210 ? 57.671 24.719 26.160 1.00 49.02 210 ARG E C 1
ATOM 10371 O O . ARG E 1 210 ? 57.419 25.782 25.585 1.00 50.64 210 ARG E O 1
ATOM 10379 N N . CYS E 1 211 ? 56.756 23.775 26.379 1.00 46.59 211 CYS E N 1
ATOM 10380 C CA . CYS E 1 211 ? 55.370 23.942 25.963 1.00 43.39 211 CYS E CA 1
ATOM 10381 C C . CYS E 1 211 ? 54.553 24.436 27.129 1.00 45.14 211 CYS E C 1
ATOM 10382 O O . CYS E 1 211 ? 54.530 23.822 28.205 1.00 45.36 211 CYS E O 1
ATOM 10385 N N . VAL E 1 212 ? 53.872 25.549 26.896 1.00 44.86 212 VAL E N 1
ATOM 10386 C CA . VAL E 1 212 ? 53.143 26.246 27.935 1.00 45.07 212 VAL E CA 1
ATOM 10387 C C . VAL E 1 212 ? 51.657 26.289 27.599 1.00 45.08 212 VAL E C 1
ATOM 10388 O O . VAL E 1 212 ? 50.904 27.076 28.174 1.00 45.02 212 VAL E O 1
ATOM 10392 N N . GLY E 1 213 ? 51.232 25.435 26.671 1.00 42.39 213 GLY E N 1
ATOM 10393 C CA . GLY E 1 213 ? 49.823 25.317 26.363 1.00 42.02 213 GLY E CA 1
ATOM 10394 C C . GLY E 1 213 ? 49.501 25.214 24.882 1.00 42.46 213 GLY E C 1
ATOM 10395 O O . GLY E 1 213 ? 50.336 24.797 24.059 1.00 42.46 213 GLY E O 1
ATOM 10396 N N . VAL E 1 214 ? 48.270 25.593 24.552 1.00 40.13 214 VAL E N 1
ATOM 10397 C CA . VAL E 1 214 ? 47.712 25.334 23.249 1.00 42.02 214 VAL E CA 1
ATOM 10398 C C . VAL E 1 214 ? 46.836 26.495 22.850 1.00 37.94 214 VAL E C 1
ATOM 10399 O O . VAL E 1 214 ? 46.183 27.076 23.696 1.00 35.91 214 VAL E O 1
ATOM 10403 N N . ILE E 1 215 ? 46.807 26.800 21.552 1.00 37.64 215 ILE E N 1
ATOM 10404 C CA . ILE E 1 215 ? 45.853 27.763 21.013 1.00 36.83 215 ILE E CA 1
ATOM 10405 C C . ILE E 1 215 ? 44.899 27.108 20.013 1.00 37.96 215 ILE E C 1
ATOM 10406 O O . ILE E 1 215 ? 45.314 26.295 19.182 1.00 40.20 215 ILE E O 1
ATOM 10411 N N . ALA E 1 216 ? 43.622 27.478 20.083 1.00 37.37 216 ALA E N 1
ATOM 10412 C CA . ALA E 1 216 ? 42.602 26.838 19.270 1.00 39.19 216 ALA E CA 1
ATOM 10413 C C . ALA E 1 216 ? 41.479 27.765 18.823 1.00 41.92 216 ALA E C 1
ATOM 10414 O O . ALA E 1 216 ? 41.221 28.807 19.438 1.00 42.65 216 ALA E O 1
ATOM 10416 N N . LEU E 1 217 ? 40.794 27.341 17.761 1.00 42.62 217 LEU E N 1
ATOM 10417 C CA . LEU E 1 217 ? 39.617 28.033 17.244 1.00 42.16 217 LEU E CA 1
ATOM 10418 C C . LEU E 1 217 ? 38.369 27.366 17.778 1.00 42.62 217 LEU E C 1
ATOM 10419 O O . LEU E 1 217 ? 38.202 26.162 17.623 1.00 42.74 217 LEU E O 1
ATOM 10424 N N . CYS E 1 218 ? 37.501 28.159 18.410 1.00 41.32 218 CYS E N 1
ATOM 10425 C CA . CYS E 1 218 ? 36.180 27.704 18.816 1.00 42.60 218 CYS E CA 1
ATOM 10426 C C . CYS E 1 218 ? 35.206 27.796 17.641 1.00 45.58 218 CYS E C 1
ATOM 10427 O O . CYS E 1 218 ? 34.854 28.909 17.198 1.00 46.47 218 CYS E O 1
ATOM 10430 N N . LEU E 1 219 ? 34.763 26.637 17.149 1.00 41.68 219 LEU E N 1
ATOM 10431 C CA . LEU E 1 219 ? 33.894 26.581 15.970 1.00 41.85 219 LEU E CA 1
ATOM 10432 C C . LEU E 1 219 ? 32.538 27.225 16.196 1.00 41.21 219 LEU E C 1
ATOM 10433 O O . LEU E 1 219 ? 31.948 27.806 15.282 1.00 40.07 219 LEU E O 1
ATOM 10438 N N . GLU E 1 220 ? 32.035 27.118 17.415 1.00 43.91 220 GLU E N 1
ATOM 10439 C CA . GLU E 1 220 ? 30.686 27.564 17.694 1.00 45.01 220 GLU E CA 1
ATOM 10440 C C . GLU E 1 220 ? 30.508 29.084 17.498 1.00 46.58 220 GLU E C 1
ATOM 10441 O O . GLU E 1 220 ? 29.479 29.514 16.983 1.00 51.09 220 GLU E O 1
ATOM 10447 N N . ASP E 1 221 ? 31.487 29.882 17.928 1.00 46.25 221 ASP E N 1
ATOM 10448 C CA . ASP E 1 221 ? 31.335 31.341 17.960 1.00 47.71 221 ASP E CA 1
ATOM 10449 C C . ASP E 1 221 ? 32.486 32.120 17.303 1.00 48.42 221 ASP E C 1
ATOM 10450 O O . ASP E 1 221 ? 32.533 33.342 17.385 1.00 53.96 221 ASP E O 1
ATOM 10455 N N . GLY E 1 222 ? 33.402 31.417 16.659 1.00 47.26 222 GLY E N 1
ATOM 10456 C CA . GLY E 1 222 ? 34.473 32.053 15.916 1.00 48.78 222 GLY E CA 1
ATOM 10457 C C . GLY E 1 222 ? 35.669 32.532 16.721 1.00 50.75 222 GLY E C 1
ATOM 10458 O O . GLY E 1 222 ? 36.651 32.975 16.138 1.00 51.00 222 GLY E O 1
ATOM 10459 N N . THR E 1 223 ? 35.613 32.438 18.046 1.00 51.62 223 THR E N 1
ATOM 10460 C CA . THR E 1 223 ? 36.668 33.012 18.892 1.00 50.41 223 THR E CA 1
ATOM 10461 C C . THR E 1 223 ? 37.920 32.136 18.953 1.00 51.79 223 THR E C 1
ATOM 10462 O O . THR E 1 223 ? 37.878 30.935 18.691 1.00 48.66 223 THR E O 1
ATOM 10466 N N . ILE E 1 224 ? 39.029 32.773 19.314 1.00 51.84 224 ILE E N 1
ATOM 10467 C CA . ILE E 1 224 ? 40.331 32.143 19.450 1.00 51.18 224 ILE E CA 1
ATOM 10468 C C . ILE E 1 224 ? 40.692 32.017 20.933 1.00 50.88 224 ILE E C 1
ATOM 10469 O O . ILE E 1 224 ? 40.651 33.000 21.680 1.00 50.54 224 ILE E O 1
ATOM 10474 N N . HIS E 1 225 ? 41.061 30.807 21.349 1.00 48.41 225 HIS E N 1
ATOM 10475 C CA . HIS E 1 225 ? 41.308 30.503 22.754 1.00 45.20 225 HIS E CA 1
ATOM 10476 C C . HIS E 1 225 ? 42.748 30.078 22.977 1.00 46.13 225 HIS E C 1
ATOM 10477 O O . HIS E 1 225 ? 43.261 29.198 22.271 1.00 47.66 225 HIS E O 1
ATOM 10484 N N . ARG E 1 226 ? 43.402 30.720 23.941 1.00 44.38 226 ARG E N 1
ATOM 10485 C CA . ARG E 1 226 ? 44.728 30.315 24.369 1.00 45.34 226 ARG E CA 1
ATOM 10486 C C . ARG E 1 226 ? 44.629 29.678 25.738 1.00 44.53 226 ARG E C 1
ATOM 10487 O O . ARG E 1 226 ? 44.115 30.298 26.683 1.00 43.64 226 ARG E O 1
ATOM 10495 N N . PHE E 1 227 ? 45.120 28.445 25.829 1.00 42.49 227 PHE E N 1
ATOM 10496 C CA . PHE E 1 227 ? 45.111 27.683 27.068 1.00 43.00 227 PHE E CA 1
ATOM 10497 C C . PHE E 1 227 ? 46.511 27.670 27.614 1.00 44.22 227 PHE E C 1
ATOM 10498 O O . PHE E 1 227 ? 47.395 27.103 26.988 1.00 45.23 227 PHE E O 1
ATOM 10506 N N . ARG E 1 228 ? 46.710 28.310 28.764 1.00 47.68 228 ARG E N 1
ATOM 10507 C CA . ARG E 1 228 ? 47.974 28.237 29.510 1.00 48.99 228 ARG E CA 1
ATOM 10508 C C . ARG E 1 228 ? 47.937 26.978 30.350 1.00 45.46 228 ARG E C 1
ATOM 10509 O O . ARG E 1 228 ? 46.942 26.720 31.014 1.00 47.14 228 ARG E O 1
ATOM 10517 N N . SER E 1 229 ? 49.005 26.195 30.347 1.00 45.98 229 SER E N 1
ATOM 10518 C CA . SER E 1 229 ? 49.009 24.964 31.142 1.00 46.06 229 SER E CA 1
ATOM 10519 C C . SER E 1 229 ? 50.393 24.541 31.529 1.00 46.02 229 SER E C 1
ATOM 10520 O O . SER E 1 229 ? 51.356 24.769 30.803 1.00 48.30 229 SER E O 1
ATOM 10523 N N . LYS E 1 230 ? 50.484 23.884 32.672 1.00 46.76 230 LYS E N 1
ATOM 10524 C CA . LYS E 1 230 ? 51.761 23.373 33.142 1.00 46.93 230 LYS E CA 1
ATOM 10525 C C . LYS E 1 230 ? 52.241 22.198 32.305 1.00 45.31 230 LYS E C 1
ATOM 10526 O O . LYS E 1 230 ? 53.431 22.051 32.089 1.00 44.80 230 LYS E O 1
ATOM 10532 N N . ARG E 1 231 ? 51.307 21.374 31.837 1.00 43.58 231 ARG E N 1
ATOM 10533 C CA . ARG E 1 231 ? 51.617 20.298 30.905 1.00 43.64 231 ARG E CA 1
ATOM 10534 C C . ARG E 1 231 ? 50.623 20.271 29.753 1.00 39.52 231 ARG E C 1
ATOM 10535 O O . ARG E 1 231 ? 49.487 20.756 29.858 1.00 38.02 231 ARG E O 1
ATOM 10543 N N . THR E 1 232 ? 51.062 19.685 28.652 1.00 36.11 232 THR E N 1
ATOM 10544 C CA . THR E 1 232 ? 50.192 19.502 27.521 1.00 37.15 232 THR E CA 1
ATOM 10545 C C . THR E 1 232 ? 50.365 18.077 27.028 1.00 36.70 232 THR E C 1
ATOM 10546 O O . THR E 1 232 ? 51.491 17.595 26.937 1.00 37.26 232 THR E O 1
ATOM 10550 N N . ILE E 1 233 ? 49.244 17.407 26.750 1.00 35.72 233 ILE E N 1
ATOM 10551 C CA . ILE E 1 233 ? 49.246 16.055 26.196 1.00 35.69 233 ILE E CA 1
ATOM 10552 C C . ILE E 1 233 ? 48.611 16.046 24.820 1.00 34.66 233 ILE E C 1
ATOM 10553 O O . ILE E 1 233 ? 47.443 16.393 24.676 1.00 34.09 233 ILE E O 1
ATOM 10558 N N . VAL E 1 234 ? 49.379 15.644 23.814 1.00 34.08 234 VAL E N 1
ATOM 10559 C CA . VAL E 1 234 ? 48.870 15.561 22.462 1.00 35.18 234 VAL E CA 1
ATOM 10560 C C . VAL E 1 234 ? 48.360 14.126 22.252 1.00 36.16 234 VAL E C 1
ATOM 10561 O O . VAL E 1 234 ? 49.154 13.186 22.325 1.00 36.25 234 VAL E O 1
ATOM 10565 N N . ALA E 1 235 ? 47.053 13.978 22.001 1.00 34.53 235 ALA E N 1
ATOM 10566 C CA . ALA E 1 235 ? 46.411 12.675 21.788 1.00 34.79 235 ALA E CA 1
ATOM 10567 C C . ALA E 1 235 ? 45.444 12.760 20.610 1.00 33.74 235 ALA E C 1
ATOM 10568 O O . ALA E 1 235 ? 44.237 12.611 20.754 1.00 35.49 235 ALA E O 1
ATOM 10570 N N . THR E 1 236 ? 45.990 12.989 19.430 1.00 34.36 236 THR E N 1
ATOM 10571 C CA . THR E 1 236 ? 45.206 13.470 18.302 1.00 34.06 236 THR E CA 1
ATOM 10572 C C . THR E 1 236 ? 44.864 12.403 17.248 1.00 34.91 236 THR E C 1
ATOM 10573 O O . THR E 1 236 ? 44.105 12.673 16.323 1.00 37.48 236 THR E O 1
ATOM 10577 N N . GLY E 1 237 ? 45.404 11.194 17.396 1.00 34.82 237 GLY E N 1
ATOM 10578 C CA . GLY E 1 237 ? 45.104 10.099 16.475 1.00 34.05 237 GLY E CA 1
ATOM 10579 C C . GLY E 1 237 ? 46.104 10.086 15.340 1.00 34.31 237 GLY E C 1
ATOM 10580 O O . GLY E 1 237 ? 47.241 10.538 15.511 1.00 32.72 237 GLY E O 1
ATOM 10581 N N . GLY E 1 238 ? 45.683 9.566 14.184 1.00 34.35 238 GLY E N 1
ATOM 10582 C CA . GLY E 1 238 ? 46.579 9.362 13.051 1.00 33.79 238 GLY E CA 1
ATOM 10583 C C . GLY E 1 238 ? 46.280 10.231 11.834 1.00 36.33 238 GLY E C 1
ATOM 10584 O O . GLY E 1 238 ? 45.477 11.161 11.902 1.00 37.83 238 GLY E O 1
ATOM 10585 N N . TYR E 1 239 ? 46.944 9.921 10.723 1.00 36.15 239 TYR E N 1
ATOM 10586 C CA . TYR E 1 239 ? 46.836 10.677 9.478 1.00 37.51 239 TYR E CA 1
ATOM 10587 C C . TYR E 1 239 ? 46.531 9.777 8.271 1.00 37.52 239 TYR E C 1
ATOM 10588 O O . TYR E 1 239 ? 47.103 9.949 7.203 1.00 39.96 239 TYR E O 1
ATOM 10597 N N . GLY E 1 240 ? 45.585 8.862 8.434 1.00 35.72 240 GLY E N 1
ATOM 10598 C CA . GLY E 1 240 ? 45.158 7.982 7.355 1.00 38.24 240 GLY E CA 1
ATOM 10599 C C . GLY E 1 240 ? 44.617 8.702 6.127 1.00 40.67 240 GLY E C 1
ATOM 10600 O O . GLY E 1 240 ? 44.714 8.181 5.013 1.00 39.39 240 GLY E O 1
ATOM 10601 N N . ARG E 1 241 ? 44.056 9.896 6.332 1.00 41.35 241 ARG E N 1
ATOM 10602 C CA . ARG E 1 241 ? 43.515 10.699 5.242 1.00 42.68 241 ARG E CA 1
ATOM 10603 C C . ARG E 1 241 ? 44.604 11.306 4.372 1.00 41.04 241 ARG E C 1
ATOM 10604 O O . ARG E 1 241 ? 44.294 12.053 3.446 1.00 39.79 241 ARG E O 1
ATOM 10612 N N . ALA E 1 242 ? 45.866 10.988 4.647 1.00 37.07 242 ALA E N 1
ATOM 10613 C CA . ALA E 1 242 ? 46.920 11.315 3.699 1.00 39.08 242 ALA E CA 1
ATOM 10614 C C . ALA E 1 242 ? 46.773 10.528 2.390 1.00 40.24 242 ALA E C 1
ATOM 10615 O O . ALA E 1 242 ? 47.331 10.929 1.364 1.00 42.34 242 ALA E O 1
ATOM 10617 N N . TYR E 1 243 ? 46.052 9.411 2.445 1.00 36.98 243 TYR E N 1
ATOM 10618 C CA . TYR E 1 243 ? 45.939 8.493 1.316 1.00 38.92 243 TYR E CA 1
ATOM 10619 C C . TYR E 1 243 ? 44.559 8.591 0.713 1.00 40.53 243 TYR E C 1
ATOM 10620 O O . TYR E 1 243 ? 43.646 9.152 1.320 1.00 37.81 243 TYR E O 1
ATOM 10629 N N . PHE E 1 244 ? 44.421 8.061 -0.496 1.00 40.99 244 PHE E N 1
ATOM 10630 C CA . PHE E 1 244 ? 43.146 8.086 -1.201 1.00 41.88 244 PHE E CA 1
ATOM 10631 C C . PHE E 1 244 ? 42.184 7.065 -0.630 1.00 40.57 244 PHE E C 1
ATOM 10632 O O . PHE E 1 244 ? 41.004 7.325 -0.516 1.00 41.61 244 PHE E O 1
ATOM 10640 N N . SER E 1 245 ? 42.681 5.883 -0.313 1.00 43.79 245 SER E N 1
ATOM 10641 C CA . SER E 1 245 ? 41.832 4.831 0.215 1.00 44.53 245 SER E CA 1
ATOM 10642 C C . SER E 1 245 ? 42.345 4.495 1.611 1.00 43.15 245 SER E C 1
ATOM 10643 O O . SER E 1 245 ? 43.493 4.072 1.768 1.00 43.05 245 SER E O 1
ATOM 10646 N N . CYS E 1 246 ? 41.502 4.725 2.621 1.00 42.87 246 CYS E N 1
ATOM 10647 C CA . CYS E 1 246 ? 41.854 4.440 4.013 1.00 39.12 246 CYS E CA 1
ATOM 10648 C C . CYS E 1 246 ? 40.631 3.991 4.779 1.00 34.80 246 CYS E C 1
ATOM 10649 O O . CYS E 1 246 ? 39.531 4.179 4.320 1.00 34.02 246 CYS E O 1
ATOM 10652 N N . THR E 1 247 ? 40.823 3.392 5.948 1.00 35.80 247 THR E N 1
ATOM 10653 C CA . THR E 1 247 ? 39.695 2.942 6.772 1.00 36.73 247 THR E CA 1
ATOM 10654 C C . THR E 1 247 ? 39.281 4.001 7.797 1.00 38.38 247 THR E C 1
ATOM 10655 O O . THR E 1 247 ? 38.323 3.803 8.551 1.00 39.35 247 THR E O 1
ATOM 10659 N N . THR E 1 248 ? 40.015 5.105 7.832 1.00 36.39 248 THR E N 1
ATOM 10660 C CA . THR E 1 248 ? 39.989 6.028 8.964 1.00 39.86 248 THR E CA 1
ATOM 10661 C C . THR E 1 248 ? 38.958 7.149 8.795 1.00 36.98 248 THR E C 1
ATOM 10662 O O . THR E 1 248 ? 38.522 7.431 7.702 1.00 35.85 248 THR E O 1
ATOM 10666 N N . ALA E 1 249 ? 38.597 7.812 9.885 1.00 37.89 249 ALA E N 1
ATOM 10667 C CA . ALA E 1 249 ? 37.659 8.933 9.813 1.00 39.33 249 ALA E CA 1
ATOM 10668 C C . ALA E 1 249 ? 38.171 10.135 8.996 1.00 36.40 249 ALA E C 1
ATOM 10669 O O . ALA E 1 249 ? 39.368 10.337 8.873 1.00 34.53 249 ALA E O 1
ATOM 10671 N N . HIS E 1 250 ? 37.244 10.947 8.489 1.00 37.13 250 HIS E N 1
ATOM 10672 C CA . HIS E 1 250 ? 37.579 12.222 7.843 1.00 39.28 250 HIS E CA 1
ATOM 10673 C C . HIS E 1 250 ? 38.435 13.096 8.739 1.00 39.33 250 HIS E C 1
ATOM 10674 O O . HIS E 1 250 ? 39.175 13.929 8.258 1.00 42.13 250 HIS E O 1
ATOM 10681 N N . MET E 1 251 ? 38.376 12.853 10.039 1.00 41.30 251 MET E N 1
ATOM 10682 C CA . MET E 1 251 ? 39.064 13.670 11.040 1.00 41.37 251 MET E CA 1
ATOM 10683 C C . MET E 1 251 ? 40.512 13.253 11.282 1.00 38.35 251 MET E C 1
ATOM 10684 O O . MET E 1 251 ? 41.267 13.969 11.949 1.00 33.26 251 MET E O 1
ATOM 10689 N N . ASN E 1 252 ? 40.918 12.112 10.727 1.00 37.49 252 ASN E N 1
ATOM 10690 C CA . ASN E 1 252 ? 42.304 11.663 10.869 1.00 38.30 252 ASN E CA 1
ATOM 10691 C C . ASN E 1 252 ? 43.230 12.408 9.919 1.00 38.15 252 ASN E C 1
ATOM 10692 O O . ASN E 1 252 ? 43.706 11.846 8.936 1.00 36.24 252 ASN E O 1
ATOM 10697 N N . THR E 1 253 ? 43.531 13.657 10.277 1.00 37.50 253 THR E N 1
ATOM 10698 C CA . THR E 1 253 ? 44.263 14.560 9.414 1.00 37.94 253 THR E CA 1
ATOM 10699 C C . THR E 1 253 ? 45.667 14.880 9.931 1.00 39.92 253 THR E C 1
ATOM 10700 O O . THR E 1 253 ? 46.370 15.706 9.345 1.00 45.07 253 THR E O 1
ATOM 10704 N N . GLY E 1 254 ? 46.089 14.207 11.000 1.00 36.54 254 GLY E N 1
ATOM 10705 C CA . GLY E 1 254 ? 47.469 14.300 11.470 1.00 33.12 254 GLY E CA 1
ATOM 10706 C C . GLY E 1 254 ? 47.784 15.619 12.125 1.00 34.91 254 GLY E C 1
ATOM 10707 O O . GLY E 1 254 ? 48.932 16.059 12.119 1.00 36.35 254 GLY E O 1
ATOM 10708 N N . ASP E 1 255 ? 46.770 16.259 12.699 1.00 35.72 255 ASP E N 1
ATOM 10709 C CA . ASP E 1 255 ? 46.956 17.577 13.284 1.00 36.07 255 ASP E CA 1
ATOM 10710 C C . ASP E 1 255 ? 47.988 17.562 14.420 1.00 37.25 255 ASP E C 1
ATOM 10711 O O . ASP E 1 255 ? 48.803 18.466 14.518 1.00 37.63 255 ASP E O 1
ATOM 10716 N N . GLY E 1 256 ? 47.996 16.522 15.252 1.00 37.99 256 GLY E N 1
ATOM 10717 C CA . GLY E 1 256 ? 48.931 16.493 16.375 1.00 36.23 256 GLY E CA 1
ATOM 10718 C C . GLY E 1 256 ? 50.370 16.518 15.929 1.00 37.57 256 GLY E C 1
ATOM 10719 O O . GLY E 1 256 ? 51.195 17.274 16.456 1.00 38.90 256 GLY E O 1
ATOM 10720 N N . THR E 1 257 ? 50.680 15.674 14.958 1.00 38.77 257 THR E N 1
ATOM 10721 C CA . THR E 1 257 ? 52.035 15.591 14.423 1.00 40.77 257 THR E CA 1
ATOM 10722 C C . THR E 1 257 ? 52.411 16.849 13.648 1.00 38.17 257 THR E C 1
ATOM 10723 O O . THR E 1 257 ? 53.579 17.187 13.581 1.00 38.57 257 THR E O 1
ATOM 10727 N N . ALA E 1 258 ? 51.423 17.518 13.068 1.00 38.15 258 ALA E N 1
ATOM 10728 C CA . ALA E 1 258 ? 51.636 18.843 12.456 1.00 40.64 258 ALA E CA 1
ATOM 10729 C C . ALA E 1 258 ? 51.905 19.885 13.538 1.00 41.15 258 ALA E C 1
ATOM 10730 O O . ALA E 1 258 ? 52.726 20.783 13.358 1.00 45.36 258 ALA E O 1
ATOM 10732 N N . LEU E 1 259 ? 51.201 19.773 14.659 1.00 41.21 259 LEU E N 1
ATOM 10733 C CA . LEU E 1 259 ? 51.440 20.663 15.785 1.00 41.65 259 LEU E CA 1
ATOM 10734 C C . LEU E 1 259 ? 52.880 20.493 16.214 1.00 43.14 259 LEU E C 1
ATOM 10735 O O . LEU E 1 259 ? 53.605 21.473 16.403 1.00 42.42 259 LEU E O 1
ATOM 10740 N N . ALA E 1 260 ? 53.309 19.240 16.322 1.00 41.41 260 ALA E N 1
ATOM 10741 C CA . ALA E 1 260 ? 54.648 18.956 16.784 1.00 39.63 260 ALA E CA 1
ATOM 10742 C C . ALA E 1 260 ? 55.692 19.524 15.824 1.00 40.79 260 ALA E C 1
ATOM 10743 O O . ALA E 1 260 ? 56.628 20.202 16.248 1.00 39.73 260 ALA E O 1
ATOM 10745 N N . THR E 1 261 ? 55.522 19.255 14.538 1.00 41.53 261 THR E N 1
ATOM 10746 C CA . THR E 1 261 ? 56.432 19.786 13.511 1.00 43.84 261 THR E CA 1
ATOM 10747 C C . THR E 1 261 ? 56.570 21.314 13.612 1.00 43.07 261 THR E C 1
ATOM 10748 O O . THR E 1 261 ? 57.682 21.830 13.657 1.00 43.38 261 THR E O 1
ATOM 10752 N N . ARG E 1 262 ? 55.449 22.021 13.690 1.00 41.08 262 ARG E N 1
ATOM 10753 C CA . ARG E 1 262 ? 55.475 23.482 13.763 1.00 44.50 262 ARG E CA 1
ATOM 10754 C C . ARG E 1 262 ? 56.108 23.997 15.056 1.00 45.81 262 ARG E C 1
ATOM 10755 O O . ARG E 1 262 ? 56.491 25.167 15.146 1.00 48.10 262 ARG E O 1
ATOM 10763 N N . ALA E 1 263 ? 56.218 23.126 16.052 1.00 43.49 263 ALA E N 1
ATOM 10764 C CA . ALA E 1 263 ? 56.844 23.486 17.308 1.00 43.85 263 ALA E CA 1
ATOM 10765 C C . ALA E 1 263 ? 58.337 23.162 17.312 1.00 44.88 263 ALA E C 1
ATOM 10766 O O . ALA E 1 263 ? 58.950 23.172 18.361 1.00 50.03 263 ALA E O 1
ATOM 10768 N N . GLY E 1 264 ? 58.918 22.872 16.147 1.00 46.77 264 GLY E N 1
ATOM 10769 C CA . GLY E 1 264 ? 60.335 22.520 16.052 1.00 46.59 264 GLY E CA 1
ATOM 10770 C C . GLY E 1 264 ? 60.721 21.074 16.376 1.00 47.30 264 GLY E C 1
ATOM 10771 O O . GLY E 1 264 ? 61.906 20.774 16.543 1.00 44.96 264 GLY E O 1
ATOM 10772 N N . ILE E 1 265 ? 59.743 20.169 16.423 1.00 44.38 265 ILE E N 1
ATOM 10773 C CA . ILE E 1 265 ? 60.002 18.785 16.823 1.00 43.46 265 ILE E CA 1
ATOM 10774 C C . ILE E 1 265 ? 60.037 17.892 15.603 1.00 42.33 265 ILE E C 1
ATOM 10775 O O . ILE E 1 265 ? 59.187 17.989 14.733 1.00 47.60 265 ILE E O 1
ATOM 10780 N N . ALA E 1 266 ? 61.030 17.014 15.550 1.00 43.88 266 ALA E N 1
ATOM 10781 C CA . ALA E 1 266 ? 61.145 16.040 14.480 1.00 44.40 266 ALA E CA 1
ATOM 10782 C C . ALA E 1 266 ? 60.201 14.860 14.730 1.00 44.75 266 ALA E C 1
ATOM 10783 O O . ALA E 1 266 ? 59.980 14.468 15.863 1.00 43.74 266 ALA E O 1
ATOM 10785 N N . LEU E 1 267 ? 59.678 14.280 13.657 1.00 45.84 267 LEU E N 1
ATOM 10786 C CA . LEU E 1 267 ? 58.745 13.169 13.752 1.00 43.80 267 LEU E CA 1
ATOM 10787 C C . LEU E 1 267 ? 59.465 11.859 13.506 1.00 41.63 267 LEU E C 1
ATOM 10788 O O . LEU E 1 267 ? 60.520 11.855 12.890 1.00 39.57 267 LEU E O 1
ATOM 10793 N N . GLU E 1 268 ? 58.890 10.750 13.975 1.00 38.86 268 GLU E N 1
ATOM 10794 C CA . GLU E 1 268 ? 59.590 9.457 13.945 1.00 38.01 268 GLU E CA 1
ATOM 10795 C C . GLU E 1 268 ? 58.844 8.389 13.183 1.00 37.10 268 GLU E C 1
ATOM 10796 O O . GLU E 1 268 ? 57.646 8.242 13.350 1.00 38.50 268 GLU E O 1
ATOM 10802 N N . ASP E 1 269 ? 59.565 7.643 12.352 1.00 37.40 269 ASP E N 1
ATOM 10803 C CA . ASP E 1 269 ? 59.057 6.408 11.738 1.00 38.28 269 ASP E CA 1
ATOM 10804 C C . ASP E 1 269 ? 57.786 6.592 10.906 1.00 38.71 269 ASP E C 1
ATOM 10805 O O . ASP E 1 269 ? 57.007 5.658 10.729 1.00 39.04 269 ASP E O 1
ATOM 10810 N N . LEU E 1 270 ? 57.610 7.781 10.345 1.00 38.18 270 LEU E N 1
ATOM 10811 C CA . LEU E 1 270 ? 56.441 8.066 9.526 1.00 37.26 270 LEU E CA 1
ATOM 10812 C C . LEU E 1 270 ? 56.297 7.167 8.310 1.00 35.86 270 LEU E C 1
ATOM 10813 O O . LEU E 1 270 ? 55.183 6.996 7.830 1.00 38.06 270 LEU E O 1
ATOM 10818 N N . GLU E 1 271 ? 57.388 6.620 7.789 1.00 34.73 271 GLU E N 1
ATOM 10819 C CA . GLU E 1 271 ? 57.276 5.713 6.636 1.00 38.85 271 GLU E CA 1
ATOM 10820 C C . GLU E 1 271 ? 56.522 4.414 6.976 1.00 41.67 271 GLU E C 1
ATOM 10821 O O . GLU E 1 271 ? 56.117 3.673 6.082 1.00 40.38 271 GLU E O 1
ATOM 10827 N N . PHE E 1 272 ? 56.331 4.129 8.267 1.00 42.16 272 PHE E N 1
ATOM 10828 C CA . PHE E 1 272 ? 55.651 2.899 8.645 1.00 39.82 272 PHE E CA 1
ATOM 10829 C C . PHE E 1 272 ? 54.150 3.071 8.728 1.00 38.36 272 PHE E C 1
ATOM 10830 O O . PHE E 1 272 ? 53.614 3.465 9.749 1.00 40.95 272 PHE E O 1
ATOM 10838 N N . ILE E 1 273 ? 53.489 2.744 7.620 1.00 38.54 273 ILE E N 1
ATOM 10839 C CA . ILE E 1 273 ? 52.059 2.892 7.471 1.00 38.40 273 ILE E CA 1
ATOM 10840 C C . ILE E 1 273 ? 51.469 1.498 7.408 1.00 38.43 273 ILE E C 1
ATOM 10841 O O . ILE E 1 273 ? 51.828 0.726 6.522 1.00 40.78 273 ILE E O 1
ATOM 10846 N N . GLN E 1 274 ? 50.532 1.188 8.303 1.00 36.92 274 GLN E N 1
ATOM 10847 C CA . GLN E 1 274 ? 49.909 -0.132 8.310 1.00 36.55 274 GLN E CA 1
ATOM 10848 C C . GLN E 1 274 ? 48.776 -0.204 7.310 1.00 36.39 274 GLN E C 1
ATOM 10849 O O . GLN E 1 274 ? 47.837 0.600 7.352 1.00 36.86 274 GLN E O 1
ATOM 10855 N N . PHE E 1 275 ? 48.867 -1.184 6.421 1.00 35.61 275 PHE E N 1
ATOM 10856 C CA . PHE E 1 275 ? 47.787 -1.493 5.518 1.00 35.97 275 PHE E CA 1
ATOM 10857 C C . PHE E 1 275 ? 47.102 -2.656 6.166 1.00 36.25 275 PHE E C 1
ATOM 10858 O O . PHE E 1 275 ? 47.708 -3.714 6.321 1.00 35.09 275 PHE E O 1
ATOM 10866 N N . HIS E 1 276 ? 45.865 -2.444 6.605 1.00 38.39 276 HIS E N 1
ATOM 10867 C CA . HIS E 1 276 ? 45.063 -3.527 7.158 1.00 38.07 276 HIS E CA 1
ATOM 10868 C C . HIS E 1 276 ? 44.661 -4.425 5.986 1.00 39.73 276 HIS E C 1
ATOM 10869 O O . HIS E 1 276 ? 44.326 -3.920 4.918 1.00 41.22 276 HIS E O 1
ATOM 10876 N N . PRO E 1 277 ? 44.703 -5.751 6.180 1.00 37.83 277 PRO E N 1
ATOM 10877 C CA . PRO E 1 277 ? 44.423 -6.674 5.096 1.00 37.65 277 PRO E CA 1
ATOM 10878 C C . PRO E 1 277 ? 43.047 -6.550 4.468 1.00 37.90 277 PRO E C 1
ATOM 10879 O O . PRO E 1 277 ? 42.908 -6.848 3.275 1.00 38.54 277 PRO E O 1
ATOM 10883 N N . THR E 1 278 ? 42.045 -6.156 5.260 1.00 36.81 278 THR E N 1
ATOM 10884 C CA . THR E 1 278 ? 40.635 -6.275 4.872 1.00 36.61 278 THR E CA 1
ATOM 10885 C C . THR E 1 278 ? 39.772 -5.036 5.129 1.00 37.67 278 THR E C 1
ATOM 10886 O O . THR E 1 278 ? 38.981 -4.988 6.078 1.00 35.91 278 THR E O 1
ATOM 10890 N N . GLY E 1 279 ? 39.932 -4.039 4.256 1.00 38.74 279 GLY E N 1
ATOM 10891 C CA . GLY E 1 279 ? 38.954 -2.967 4.104 1.00 38.43 279 GLY E CA 1
ATOM 10892 C C . GLY E 1 279 ? 38.058 -3.410 2.968 1.00 38.47 279 GLY E C 1
ATOM 10893 O O . GLY E 1 279 ? 38.525 -4.112 2.086 1.00 37.87 279 GLY E O 1
ATOM 10894 N N . ILE E 1 280 ? 36.787 -3.014 2.986 1.00 40.14 280 ILE E N 1
ATOM 10895 C CA . ILE E 1 280 ? 35.838 -3.382 1.919 1.00 42.52 280 ILE E CA 1
ATOM 10896 C C . ILE E 1 280 ? 36.254 -2.738 0.600 1.00 43.86 280 ILE E C 1
ATOM 10897 O O . ILE E 1 280 ? 36.584 -1.557 0.573 1.00 42.54 280 ILE E O 1
ATOM 10902 N N . TYR E 1 281 ? 36.218 -3.514 -0.490 1.00 47.16 281 TYR E N 1
ATOM 10903 C CA . TYR E 1 281 ? 36.840 -3.107 -1.768 1.00 49.33 281 TYR E CA 1
ATOM 10904 C C . TYR E 1 281 ? 36.447 -1.716 -2.318 1.00 51.34 281 TYR E C 1
ATOM 10905 O O . TYR E 1 281 ? 37.313 -0.930 -2.693 1.00 59.37 281 TYR E O 1
ATOM 10914 N N . GLY E 1 282 ? 35.177 -1.384 -2.375 1.00 50.72 282 GLY E N 1
ATOM 10915 C CA . GLY E 1 282 ? 34.829 -0.051 -2.906 1.00 55.05 282 GLY E CA 1
ATOM 10916 C C . GLY E 1 282 ? 35.075 1.115 -1.952 1.00 54.83 282 GLY E C 1
ATOM 10917 O O . GLY E 1 282 ? 35.727 2.085 -2.299 1.00 55.17 282 GLY E O 1
ATOM 10918 N N . VAL E 1 283 ? 34.555 1.004 -0.734 1.00 55.47 283 VAL E N 1
ATOM 10919 C CA . VAL E 1 283 ? 34.411 2.160 0.159 1.00 51.79 283 VAL E CA 1
ATOM 10920 C C . VAL E 1 283 ? 35.501 2.304 1.208 1.00 46.50 283 VAL E C 1
ATOM 10921 O O . VAL E 1 283 ? 35.631 3.374 1.773 1.00 46.61 283 VAL E O 1
ATOM 10925 N N . GLY E 1 284 ? 36.258 1.239 1.482 1.00 43.15 284 GLY E N 1
ATOM 10926 C CA . GLY E 1 284 ? 37.305 1.259 2.513 1.00 42.10 284 GLY E CA 1
ATOM 10927 C C . GLY E 1 284 ? 36.913 0.868 3.946 1.00 42.40 284 GLY E C 1
ATOM 10928 O O . GLY E 1 284 ? 37.783 0.719 4.781 1.00 40.04 284 GLY E O 1
ATOM 10929 N N . CYS E 1 285 ? 35.625 0.690 4.239 1.00 42.21 285 CYS E N 1
ATOM 10930 C CA . CYS E 1 285 ? 35.184 0.289 5.594 1.00 43.40 285 CYS E CA 1
ATOM 10931 C C . CYS E 1 285 ? 35.925 -0.928 6.141 1.00 39.67 285 CYS E C 1
ATOM 10932 O O . CYS E 1 285 ? 35.948 -1.985 5.515 1.00 39.99 285 CYS E O 1
ATOM 10935 N N . LEU E 1 286 ? 36.511 -0.784 7.326 1.00 39.89 286 LEU E N 1
ATOM 10936 C CA . LEU E 1 286 ? 37.197 -1.901 7.965 1.00 36.56 286 LEU E CA 1
ATOM 10937 C C . LEU E 1 286 ? 36.257 -3.074 8.226 1.00 38.14 286 LEU E C 1
ATOM 10938 O O . LEU E 1 286 ? 35.135 -2.895 8.700 1.00 39.62 286 LEU E O 1
ATOM 10943 N N . ILE E 1 287 ? 36.743 -4.271 7.904 1.00 37.47 287 ILE E N 1
ATOM 10944 C CA . ILE E 1 287 ? 36.180 -5.514 8.364 1.00 35.61 287 ILE E CA 1
ATOM 10945 C C . ILE E 1 287 ? 37.228 -6.129 9.295 1.00 37.30 287 ILE E C 1
ATOM 10946 O O . ILE E 1 287 ? 38.363 -6.413 8.883 1.00 39.06 287 ILE E O 1
ATOM 10951 N N . THR E 1 288 ? 36.845 -6.349 10.546 1.00 36.66 288 THR E N 1
ATOM 10952 C CA . THR E 1 288 ? 37.786 -6.757 11.576 1.00 34.44 288 THR E CA 1
ATOM 10953 C C . THR E 1 288 ? 38.573 -8.012 11.259 1.00 35.79 288 THR E C 1
ATOM 10954 O O . THR E 1 288 ? 38.069 -8.962 10.676 1.00 35.01 288 THR E O 1
ATOM 10958 N N . GLU E 1 289 ? 39.824 -7.983 11.687 1.00 35.34 289 GLU E N 1
ATOM 10959 C CA . GLU E 1 289 ? 40.690 -9.129 11.722 1.00 37.56 289 GLU E CA 1
ATOM 10960 C C . GLU E 1 289 ? 40.084 -10.237 12.599 1.00 38.28 289 GLU E C 1
ATOM 10961 O O . GLU E 1 289 ? 40.428 -11.407 12.461 1.00 36.43 289 GLU E O 1
ATOM 10967 N N . GLY E 1 290 ? 39.196 -9.842 13.506 1.00 38.43 290 GLY E N 1
ATOM 10968 C CA . GLY E 1 290 ? 38.389 -10.756 14.293 1.00 39.80 290 GLY E CA 1
ATOM 10969 C C . GLY E 1 290 ? 37.619 -11.788 13.486 1.00 40.18 290 GLY E C 1
ATOM 10970 O O . GLY E 1 290 ? 37.321 -12.870 13.997 1.00 38.66 290 GLY E O 1
ATOM 10971 N N . SER E 1 291 ? 37.284 -11.474 12.241 1.00 38.31 291 SER E N 1
ATOM 10972 C CA . SER E 1 291 ? 36.523 -12.416 11.442 1.00 40.65 291 SER E CA 1
ATOM 10973 C C . SER E 1 291 ? 37.403 -13.569 11.002 1.00 40.77 291 SER E C 1
ATOM 10974 O O . SER E 1 291 ? 36.936 -14.705 10.899 1.00 40.52 291 SER E O 1
ATOM 10977 N N . ARG E 1 292 ? 38.682 -13.281 10.791 1.00 42.14 292 ARG E N 1
ATOM 10978 C CA . ARG E 1 292 ? 39.677 -14.315 10.575 1.00 39.93 292 ARG E CA 1
ATOM 10979 C C . ARG E 1 292 ? 40.004 -15.024 11.896 1.00 41.24 292 ARG E C 1
ATOM 10980 O O . ARG E 1 292 ? 40.194 -16.245 11.928 1.00 40.25 292 ARG E O 1
ATOM 10988 N N . GLY E 1 293 ? 40.065 -14.261 12.982 1.00 39.93 293 GLY E N 1
ATOM 10989 C CA . GLY E 1 293 ? 40.242 -14.825 14.311 1.00 41.36 293 GLY E CA 1
ATOM 10990 C C . GLY E 1 293 ? 39.142 -15.788 14.734 1.00 42.68 293 GLY E C 1
ATOM 10991 O O . GLY E 1 293 ? 39.389 -16.721 15.497 1.00 43.93 293 GLY E O 1
ATOM 10992 N N . GLU E 1 294 ? 37.929 -15.577 14.232 1.00 42.27 294 GLU E N 1
ATOM 10993 C CA . GLU E 1 294 ? 36.807 -16.448 14.567 1.00 41.99 294 GLU E CA 1
ATOM 10994 C C . GLU E 1 294 ? 36.725 -17.669 13.624 1.00 41.98 294 GLU E C 1
ATOM 10995 O O . GLU E 1 294 ? 35.930 -18.569 13.851 1.00 42.72 294 GLU E O 1
ATOM 11001 N N . GLY E 1 295 ? 37.549 -17.710 12.581 1.00 42.76 295 GLY E N 1
ATOM 11002 C CA . GLY E 1 295 ? 37.563 -18.852 11.651 1.00 43.44 295 GLY E CA 1
ATOM 11003 C C . GLY E 1 295 ? 37.424 -18.522 10.169 1.00 43.10 295 GLY E C 1
ATOM 11004 O O . GLY E 1 295 ? 37.476 -19.425 9.324 1.00 43.86 295 GLY E O 1
ATOM 11005 N N . GLY E 1 296 ? 37.226 -17.244 9.842 1.00 40.97 296 GLY E N 1
ATOM 11006 C CA . GLY E 1 296 ? 37.184 -16.805 8.455 1.00 40.34 296 GLY E CA 1
ATOM 11007 C C . GLY E 1 296 ? 38.552 -16.895 7.791 1.00 43.13 296 GLY E C 1
ATOM 11008 O O . GLY E 1 296 ? 39.587 -16.980 8.465 1.00 43.13 296 GLY E O 1
ATOM 11009 N N . PHE E 1 297 ? 38.556 -16.898 6.462 1.00 43.14 297 PHE E N 1
ATOM 11010 C CA . PHE E 1 297 ? 39.791 -16.906 5.711 1.00 41.50 297 PHE E CA 1
ATOM 11011 C C . PHE E 1 297 ? 39.657 -16.233 4.342 1.00 41.75 297 PHE E C 1
ATOM 11012 O O . PHE E 1 297 ? 38.559 -15.968 3.876 1.00 44.50 297 PHE E O 1
ATOM 11020 N N . LEU E 1 298 ? 40.811 -15.977 3.738 1.00 41.97 298 LEU E N 1
ATOM 11021 C CA . LEU E 1 298 ? 40.959 -15.231 2.507 1.00 44.26 298 LEU E CA 1
ATOM 11022 C C . LEU E 1 298 ? 40.992 -16.192 1.291 1.00 48.01 298 LEU E C 1
ATOM 11023 O O . LEU E 1 298 ? 41.578 -17.281 1.355 1.00 42.96 298 LEU E O 1
ATOM 11028 N N . VAL E 1 299 ? 40.381 -15.774 0.182 1.00 47.70 299 VAL E N 1
ATOM 11029 C CA . VAL E 1 299 ? 40.237 -16.635 -0.998 1.00 48.89 299 VAL E CA 1
ATOM 11030 C C . VAL E 1 299 ? 40.549 -15.855 -2.280 1.00 47.29 299 VAL E C 1
ATOM 11031 O O . VAL E 1 299 ? 40.133 -14.708 -2.436 1.00 43.85 299 VAL E O 1
ATOM 11035 N N . ASN E 1 300 ? 41.295 -16.487 -3.188 1.00 46.92 300 ASN E N 1
ATOM 11036 C CA . ASN E 1 300 ? 41.621 -15.879 -4.480 1.00 48.55 300 ASN E CA 1
ATOM 11037 C C . ASN E 1 300 ? 40.669 -16.386 -5.569 1.00 49.34 300 ASN E C 1
ATOM 11038 O O . ASN E 1 300 ? 39.716 -17.108 -5.276 1.00 46.41 300 ASN E O 1
ATOM 11043 N N . SER E 1 301 ? 40.922 -15.980 -6.813 1.00 51.59 301 SER E N 1
ATOM 11044 C CA . SER E 1 301 ? 40.047 -16.315 -7.942 1.00 52.00 301 SER E CA 1
ATOM 11045 C C . SER E 1 301 ? 40.024 -17.804 -8.306 1.00 48.36 301 SER E C 1
ATOM 11046 O O . SER E 1 301 ? 39.106 -18.238 -8.973 1.00 46.46 301 SER E O 1
ATOM 11049 N N . GLU E 1 302 ? 41.024 -18.563 -7.862 1.00 51.56 302 GLU E N 1
ATOM 11050 C CA . GLU E 1 302 ? 41.095 -20.016 -8.087 1.00 55.91 302 GLU E CA 1
ATOM 11051 C C . GLU E 1 302 ? 40.405 -20.809 -6.981 1.00 56.37 302 GLU E C 1
ATOM 11052 O O . GLU E 1 302 ? 40.422 -22.041 -7.006 1.00 58.19 302 GLU E O 1
ATOM 11058 N N . GLY E 1 303 ? 39.843 -20.120 -5.990 1.00 53.75 303 GLY E N 1
ATOM 11059 C CA . GLY E 1 303 ? 39.248 -20.785 -4.831 1.00 50.88 303 GLY E CA 1
ATOM 11060 C C . GLY E 1 303 ? 40.264 -21.281 -3.805 1.00 49.63 303 GLY E C 1
ATOM 11061 O O . GLY E 1 303 ? 39.922 -22.064 -2.919 1.00 47.38 303 GLY E O 1
ATOM 11062 N N . GLU E 1 304 ? 41.508 -20.820 -3.904 1.00 47.54 304 GLU E N 1
ATOM 11063 C CA . GLU E 1 304 ? 42.555 -21.228 -2.965 1.00 48.75 304 GLU E CA 1
ATOM 11064 C C . GLU E 1 304 ? 42.563 -20.365 -1.685 1.00 49.89 304 GLU E C 1
ATOM 11065 O O . GLU E 1 304 ? 42.524 -19.141 -1.747 1.00 56.93 304 GLU E O 1
ATOM 11071 N N . ARG E 1 305 ? 42.611 -21.023 -0.536 1.00 49.45 305 ARG E N 1
ATOM 11072 C CA . ARG E 1 305 ? 42.978 -20.392 0.717 1.00 47.17 305 ARG E CA 1
ATOM 11073 C C . ARG E 1 305 ? 44.504 -20.175 0.701 1.00 45.25 305 ARG E C 1
ATOM 11074 O O . ARG E 1 305 ? 45.266 -20.895 1.336 1.00 46.23 305 ARG E O 1
ATOM 11082 N N . PHE E 1 306 ? 44.935 -19.164 -0.037 1.00 46.57 306 PHE E N 1
ATOM 11083 C CA . PHE E 1 306 ? 46.358 -18.953 -0.345 1.00 48.26 306 PHE E CA 1
ATOM 11084 C C . PHE E 1 306 ? 47.296 -18.646 0.824 1.00 48.22 306 PHE E C 1
ATOM 11085 O O . PHE E 1 306 ? 48.521 -18.734 0.654 1.00 49.17 306 PHE E O 1
ATOM 11093 N N . MET E 1 307 ? 46.771 -18.238 1.977 1.00 45.50 307 MET E N 1
ATOM 11094 C CA . MET E 1 307 ? 47.655 -17.922 3.102 1.00 46.50 307 MET E CA 1
ATOM 11095 C C . MET E 1 307 ? 48.338 -19.168 3.657 1.00 49.05 307 MET E C 1
ATOM 11096 O O . MET E 1 307 ? 49.402 -19.076 4.279 1.00 46.79 307 MET E O 1
ATOM 11101 N N . GLU E 1 308 ? 47.737 -20.327 3.396 1.00 55.37 308 GLU E N 1
ATOM 11102 C CA . GLU E 1 308 ? 48.376 -21.616 3.668 1.00 63.64 308 GLU E CA 1
ATOM 11103 C C . GLU E 1 308 ? 49.738 -21.725 2.967 1.00 63.76 308 GLU E C 1
ATOM 11104 O O . GLU E 1 308 ? 50.653 -22.357 3.490 1.00 66.64 308 GLU E O 1
ATOM 11110 N N . ARG E 1 309 ? 49.866 -21.073 1.807 1.00 62.23 309 ARG E N 1
ATOM 11111 C CA . ARG E 1 309 ? 51.136 -20.992 1.054 1.00 58.97 309 ARG E CA 1
ATOM 11112 C C . ARG E 1 309 ? 52.109 -19.931 1.559 1.00 55.97 309 ARG E C 1
ATOM 11113 O O . ARG E 1 309 ? 53.295 -20.204 1.705 1.00 54.95 309 ARG E O 1
ATOM 11121 N N . TYR E 1 310 ? 51.621 -18.710 1.769 1.00 56.17 310 TYR E N 1
ATOM 11122 C CA . TYR E 1 310 ? 52.486 -17.599 2.179 1.00 56.11 310 TYR E CA 1
ATOM 11123 C C . TYR E 1 310 ? 52.916 -17.714 3.631 1.00 56.29 310 TYR E C 1
ATOM 11124 O O . TYR E 1 310 ? 53.954 -17.181 4.010 1.00 63.52 310 TYR E O 1
ATOM 11133 N N . ALA E 1 311 ? 52.105 -18.362 4.457 1.00 56.42 311 ALA E N 1
ATOM 11134 C CA . ALA E 1 311 ? 52.481 -18.585 5.855 1.00 58.11 311 ALA E CA 1
ATOM 11135 C C . ALA E 1 311 ? 51.906 -19.905 6.350 1.00 60.82 311 ALA E C 1
ATOM 11136 O O . ALA E 1 311 ? 50.859 -19.917 6.990 1.00 62.78 311 ALA E O 1
ATOM 11138 N N . PRO E 1 312 ? 52.591 -21.028 6.056 1.00 68.04 312 PRO E N 1
ATOM 11139 C CA . PRO E 1 312 ? 52.011 -22.355 6.338 1.00 65.90 312 PRO E CA 1
ATOM 11140 C C . PRO E 1 312 ? 51.615 -22.559 7.800 1.00 61.20 312 PRO E C 1
ATOM 11141 O O . PRO E 1 312 ? 50.683 -23.302 8.069 1.00 59.86 312 PRO E O 1
ATOM 11145 N N . LYS E 1 313 ? 52.302 -21.883 8.719 1.00 61.36 313 LYS E N 1
ATOM 11146 C CA . LYS E 1 313 ? 51.976 -21.964 10.148 1.00 61.51 313 LYS E CA 1
ATOM 11147 C C . LYS E 1 313 ? 50.809 -21.063 10.586 1.00 56.46 313 LYS E C 1
ATOM 11148 O O . LYS E 1 313 ? 49.770 -21.565 10.988 1.00 48.03 313 LYS E O 1
ATOM 11154 N N . ALA E 1 314 ? 50.979 -19.743 10.512 1.00 56.32 314 ALA E N 1
ATOM 11155 C CA . ALA E 1 314 ? 49.959 -18.810 11.019 1.00 54.39 314 ALA E CA 1
ATOM 11156 C C . ALA E 1 314 ? 48.775 -18.648 10.062 1.00 53.17 314 ALA E C 1
ATOM 11157 O O . ALA E 1 314 ? 47.678 -18.281 10.493 1.00 50.56 314 ALA E O 1
ATOM 11159 N N . LYS E 1 315 ? 49.008 -18.925 8.780 1.00 49.57 315 LYS E N 1
ATOM 11160 C CA . LYS E 1 315 ? 47.982 -18.837 7.743 1.00 49.87 315 LYS E CA 1
ATOM 11161 C C . LYS E 1 315 ? 47.338 -17.440 7.749 1.00 46.20 315 LYS E C 1
ATOM 11162 O O . LYS E 1 315 ? 48.047 -16.439 7.718 1.00 44.67 315 LYS E O 1
ATOM 11168 N N . ASP E 1 316 ? 46.014 -17.366 7.831 1.00 43.62 316 ASP E N 1
ATOM 11169 C CA . ASP E 1 316 ? 45.316 -16.093 7.750 1.00 44.65 316 ASP E CA 1
ATOM 11170 C C . ASP E 1 316 ? 45.489 -15.216 9.004 1.00 42.70 316 ASP E C 1
ATOM 11171 O O . ASP E 1 316 ? 45.065 -14.063 9.004 1.00 40.62 316 ASP E O 1
ATOM 11176 N N . LEU E 1 317 ? 46.122 -15.761 10.044 1.00 42.29 317 LEU E N 1
ATOM 11177 C CA . LEU E 1 317 ? 46.417 -15.032 11.281 1.00 41.94 317 LEU E CA 1
ATOM 11178 C C . LEU E 1 317 ? 47.897 -14.672 11.411 1.00 40.46 317 LEU E C 1
ATOM 11179 O O . LEU E 1 317 ? 48.397 -14.439 12.505 1.00 36.77 317 LEU E O 1
ATOM 11184 N N . ALA E 1 318 ? 48.592 -14.594 10.285 1.00 41.08 318 ALA E N 1
ATOM 11185 C CA . ALA E 1 318 ? 49.900 -13.939 10.251 1.00 40.35 318 ALA E CA 1
ATOM 11186 C C . ALA E 1 318 ? 49.759 -12.434 10.530 1.00 39.65 318 ALA E C 1
ATOM 11187 O O . ALA E 1 318 ? 48.659 -11.909 10.591 1.00 39.80 318 ALA E O 1
ATOM 11189 N N . SER E 1 319 ? 50.884 -11.758 10.723 1.00 41.14 319 SER E N 1
ATOM 11190 C CA . SER E 1 319 ? 50.916 -10.311 10.925 1.00 40.69 319 SER E CA 1
ATOM 11191 C C . SER E 1 319 ? 50.349 -9.602 9.714 1.00 40.69 319 SER E C 1
ATOM 11192 O O . SER E 1 319 ? 50.336 -10.130 8.607 1.00 40.24 319 SER E O 1
ATOM 11195 N N . ARG E 1 320 ? 49.899 -8.387 9.950 1.00 42.39 320 ARG E N 1
ATOM 11196 C CA . ARG E 1 320 ? 49.219 -7.586 8.952 1.00 41.69 320 ARG E CA 1
ATOM 11197 C C . ARG E 1 320 ? 50.101 -7.224 7.763 1.00 38.77 320 ARG E C 1
ATOM 11198 O O . ARG E 1 320 ? 49.643 -7.243 6.617 1.00 38.29 320 ARG E O 1
ATOM 11206 N N . ASP E 1 321 ? 51.351 -6.880 8.022 1.00 37.92 321 ASP E N 1
ATOM 11207 C CA . ASP E 1 321 ? 52.251 -6.515 6.925 1.00 39.73 321 ASP E CA 1
ATOM 11208 C C . ASP E 1 321 ? 52.370 -7.673 5.931 1.00 39.75 321 ASP E C 1
ATOM 11209 O O . ASP E 1 321 ? 52.288 -7.468 4.714 1.00 41.14 321 ASP E O 1
ATOM 11214 N N . VAL E 1 322 ? 52.496 -8.884 6.466 1.00 39.50 322 VAL E N 1
ATOM 11215 C CA . VAL E 1 322 ? 52.676 -10.101 5.671 1.00 41.21 322 VAL E CA 1
ATOM 11216 C C . VAL E 1 322 ? 51.414 -10.469 4.907 1.00 42.49 322 VAL E C 1
ATOM 11217 O O . VAL E 1 322 ? 51.495 -10.894 3.755 1.00 42.77 322 VAL E O 1
ATOM 11221 N N . VAL E 1 323 ? 50.248 -10.310 5.536 1.00 42.31 323 VAL E N 1
ATOM 11222 C CA . VAL E 1 323 ? 48.994 -10.727 4.896 1.00 41.17 323 VAL E CA 1
ATOM 11223 C C . VAL E 1 323 ? 48.630 -9.739 3.787 1.00 40.16 323 VAL E C 1
ATOM 11224 O O . VAL E 1 323 ? 48.177 -10.140 2.725 1.00 39.09 323 VAL E O 1
ATOM 11228 N N . SER E 1 324 ? 48.853 -8.453 4.033 1.00 36.94 324 SER E N 1
ATOM 11229 C CA . SER E 1 324 ? 48.596 -7.426 3.018 1.00 38.10 324 SER E CA 1
ATOM 11230 C C . SER E 1 324 ? 49.507 -7.563 1.779 1.00 37.24 324 SER E C 1
ATOM 11231 O O . SER E 1 324 ? 49.036 -7.393 0.660 1.00 37.10 324 SER E O 1
ATOM 11234 N N . ARG E 1 325 ? 50.780 -7.896 1.979 1.00 37.67 325 ARG E N 1
ATOM 11235 C CA . ARG E 1 325 ? 51.688 -8.224 0.861 1.00 41.16 325 ARG E CA 1
ATOM 11236 C C . ARG E 1 325 ? 51.212 -9.452 0.074 1.00 43.92 325 ARG E C 1
ATOM 11237 O O . ARG E 1 325 ? 51.130 -9.424 -1.165 1.00 42.85 325 ARG E O 1
ATOM 11245 N N . ALA E 1 326 ? 50.902 -10.521 0.799 1.00 43.61 326 ALA E N 1
ATOM 11246 C CA . ALA E 1 326 ? 50.371 -11.731 0.186 1.00 43.02 326 ALA E CA 1
ATOM 11247 C C . ALA E 1 326 ? 49.171 -11.432 -0.709 1.00 44.37 326 ALA E C 1
ATOM 11248 O O . ALA E 1 326 ? 49.118 -11.887 -1.861 1.00 45.82 326 ALA E O 1
ATOM 11250 N N . GLU E 1 327 ? 48.210 -10.669 -0.194 1.00 42.40 327 GLU E N 1
ATOM 11251 C CA . GLU E 1 327 ? 47.040 -10.325 -0.997 1.00 44.23 327 GLU E CA 1
ATOM 11252 C C . GLU E 1 327 ? 47.424 -9.520 -2.231 1.00 43.09 327 GLU E C 1
ATOM 11253 O O . GLU E 1 327 ? 46.853 -9.735 -3.301 1.00 38.31 327 GLU E O 1
ATOM 11259 N N . THR E 1 328 ? 48.355 -8.578 -2.067 1.00 43.11 328 THR E N 1
ATOM 11260 C CA . THR E 1 328 ? 48.773 -7.685 -3.164 1.00 45.25 328 THR E CA 1
ATOM 11261 C C . THR E 1 328 ? 49.510 -8.453 -4.272 1.00 47.59 328 THR E C 1
ATOM 11262 O O . THR E 1 328 ? 49.326 -8.175 -5.464 1.00 46.91 328 THR E O 1
ATOM 11266 N N . ILE E 1 329 ? 50.325 -9.419 -3.867 1.00 51.33 329 ILE E N 1
ATOM 11267 C CA . ILE E 1 329 ? 51.003 -10.300 -4.811 1.00 53.79 329 ILE E CA 1
ATOM 11268 C C . ILE E 1 329 ? 49.985 -11.117 -5.617 1.00 53.15 329 ILE E C 1
ATOM 11269 O O . ILE E 1 329 ? 50.086 -11.191 -6.846 1.00 53.69 329 ILE E O 1
ATOM 11274 N N . GLU E 1 330 ? 48.999 -11.698 -4.936 1.00 53.32 330 GLU E N 1
ATOM 11275 C CA . GLU E 1 330 ? 47.929 -12.463 -5.604 1.00 51.48 330 GLU E CA 1
ATOM 11276 C C . GLU E 1 330 ? 47.178 -11.643 -6.662 1.00 52.31 330 GLU E C 1
ATOM 11277 O O . GLU E 1 330 ? 46.843 -12.162 -7.724 1.00 56.74 330 GLU E O 1
ATOM 11283 N N . ILE E 1 331 ? 46.913 -10.370 -6.381 1.00 52.56 331 ILE E N 1
ATOM 11284 C CA . ILE E 1 331 ? 46.291 -9.494 -7.381 1.00 53.75 331 ILE E CA 1
ATOM 11285 C C . ILE E 1 331 ? 47.247 -9.364 -8.578 1.00 54.63 331 ILE E C 1
ATOM 11286 O O . ILE E 1 331 ? 46.850 -9.567 -9.719 1.00 54.62 331 ILE E O 1
ATOM 11291 N N . MET E 1 332 ? 48.506 -9.042 -8.286 1.00 55.33 332 MET E N 1
ATOM 11292 C CA . MET E 1 332 ? 49.547 -8.830 -9.297 1.00 59.19 332 MET E CA 1
ATOM 11293 C C . MET E 1 332 ? 49.737 -9.997 -10.270 1.00 57.00 332 MET E C 1
ATOM 11294 O O . MET E 1 332 ? 49.948 -9.774 -11.458 1.00 54.41 332 MET E O 1
ATOM 11299 N N . GLU E 1 333 ? 49.699 -11.224 -9.751 1.00 55.67 333 GLU E N 1
ATOM 11300 C CA . GLU E 1 333 ? 49.935 -12.426 -10.553 1.00 54.81 333 GLU E CA 1
ATOM 11301 C C . GLU E 1 333 ? 48.625 -13.045 -11.067 1.00 54.45 333 GLU E C 1
ATOM 11302 O O . GLU E 1 333 ? 48.549 -14.245 -11.331 1.00 52.47 333 GLU E O 1
ATOM 11308 N N . GLY E 1 334 ? 47.591 -12.215 -11.202 1.00 55.80 334 GLY E N 1
ATOM 11309 C CA . GLY E 1 334 ? 46.379 -12.588 -11.928 1.00 56.27 334 GLY E CA 1
ATOM 11310 C C . GLY E 1 334 ? 45.289 -13.307 -11.162 1.00 57.31 334 GLY E C 1
ATOM 11311 O O . GLY E 1 334 ? 44.268 -13.643 -11.744 1.00 59.41 334 GLY E O 1
ATOM 11312 N N . ARG E 1 335 ? 45.469 -13.519 -9.861 1.00 56.68 335 ARG E N 1
ATOM 11313 C CA . ARG E 1 335 ? 44.498 -14.284 -9.078 1.00 56.63 335 ARG E CA 1
ATOM 11314 C C . ARG E 1 335 ? 43.574 -13.423 -8.204 1.00 57.59 335 ARG E C 1
ATOM 11315 O O . ARG E 1 335 ? 42.921 -13.912 -7.263 1.00 52.81 335 ARG E O 1
ATOM 11323 N N . GLY E 1 336 ? 43.501 -12.140 -8.536 1.00 54.31 336 GLY E N 1
ATOM 11324 C CA . GLY E 1 336 ? 42.564 -11.248 -7.899 1.00 52.99 336 GLY E CA 1
ATOM 11325 C C . GLY E 1 336 ? 41.158 -11.508 -8.390 1.00 54.15 336 GLY E C 1
ATOM 11326 O O . GLY E 1 336 ? 40.959 -12.083 -9.448 1.00 54.38 336 GLY E O 1
ATOM 11327 N N . VAL E 1 337 ? 40.181 -11.027 -7.631 1.00 53.75 337 VAL E N 1
ATOM 11328 C CA . VAL E 1 337 ? 38.798 -11.396 -7.818 1.00 50.28 337 VAL E CA 1
ATOM 11329 C C . VAL E 1 337 ? 37.957 -10.158 -8.167 1.00 51.10 337 VAL E C 1
ATOM 11330 O O . VAL E 1 337 ? 38.436 -9.022 -8.078 1.00 51.81 337 VAL E O 1
ATOM 11334 N N . GLY E 1 338 ? 36.709 -10.382 -8.571 1.00 52.62 338 GLY E N 1
ATOM 11335 C CA . GLY E 1 338 ? 35.814 -9.312 -9.027 1.00 52.44 338 GLY E CA 1
ATOM 11336 C C . GLY E 1 338 ? 35.999 -8.943 -10.500 1.00 53.66 338 GLY E C 1
ATOM 11337 O O . GLY E 1 338 ? 36.931 -9.412 -11.143 1.00 51.41 338 GLY E O 1
ATOM 11338 N N . PRO E 1 339 ? 35.118 -8.079 -11.040 1.00 55.67 339 PRO E N 1
ATOM 11339 C CA . PRO E 1 339 ? 35.154 -7.675 -12.448 1.00 58.28 339 PRO E CA 1
ATOM 11340 C C . PRO E 1 339 ? 36.556 -7.339 -12.960 1.00 60.47 339 PRO E C 1
ATOM 11341 O O . PRO E 1 339 ? 36.944 -7.808 -14.024 1.00 64.78 339 PRO E O 1
ATOM 11345 N N . GLU E 1 340 ? 37.296 -6.528 -12.200 1.00 61.17 340 GLU E N 1
ATOM 11346 C CA . GLU E 1 340 ? 38.623 -6.048 -12.601 1.00 56.45 340 GLU E CA 1
ATOM 11347 C C . GLU E 1 340 ? 39.758 -6.886 -12.020 1.00 54.22 340 GLU E C 1
ATOM 11348 O O . GLU E 1 340 ? 40.923 -6.522 -12.162 1.00 49.76 340 GLU E O 1
ATOM 11354 N N . LYS E 1 341 ? 39.417 -8.003 -11.375 1.00 57.44 341 LYS E N 1
ATOM 11355 C CA . LYS E 1 341 ? 40.405 -8.889 -10.755 1.00 60.50 341 LYS E CA 1
ATOM 11356 C C . LYS E 1 341 ? 41.405 -8.089 -9.921 1.00 57.01 341 LYS E C 1
ATOM 11357 O O . LYS E 1 341 ? 42.616 -8.280 -10.034 1.00 62.38 341 LYS E O 1
ATOM 11363 N N . ASP E 1 342 ? 40.883 -7.191 -9.088 1.00 54.10 342 ASP E N 1
ATOM 11364 C CA . ASP E 1 342 ? 41.720 -6.218 -8.368 1.00 51.40 342 ASP E CA 1
ATOM 11365 C C . ASP E 1 342 ? 41.608 -6.295 -6.841 1.00 47.92 342 ASP E C 1
ATOM 11366 O O . ASP E 1 342 ? 42.191 -5.471 -6.140 1.00 50.18 342 ASP E O 1
ATOM 11371 N N . HIS E 1 343 ? 40.870 -7.272 -6.331 1.00 46.93 343 HIS E N 1
ATOM 11372 C CA . HIS E 1 343 ? 40.797 -7.499 -4.880 1.00 50.35 343 HIS E CA 1
ATOM 11373 C C . HIS E 1 343 ? 40.741 -8.993 -4.553 1.00 49.97 343 HIS E C 1
ATOM 11374 O O . HIS E 1 343 ? 41.094 -9.814 -5.405 1.00 49.68 343 HIS E O 1
ATOM 11381 N N . ILE E 1 344 ? 40.385 -9.356 -3.317 1.00 52.91 344 ILE E N 1
ATOM 11382 C CA . ILE E 1 344 ? 40.186 -10.773 -2.966 1.00 52.32 344 ILE E CA 1
ATOM 11383 C C . ILE E 1 344 ? 38.948 -10.975 -2.076 1.00 49.93 344 ILE E C 1
ATOM 11384 O O . ILE E 1 344 ? 38.239 -10.023 -1.750 1.00 46.86 344 ILE E O 1
ATOM 11389 N N . TYR E 1 345 ? 38.663 -12.220 -1.720 1.00 47.35 345 TYR E N 1
ATOM 11390 C CA . TYR E 1 345 ? 37.457 -12.515 -0.961 1.00 46.22 345 TYR E CA 1
ATOM 11391 C C . TYR E 1 345 ? 37.774 -12.844 0.486 1.00 41.90 345 TYR E C 1
ATOM 11392 O O . TYR E 1 345 ? 38.691 -13.613 0.742 1.00 39.85 345 TYR E O 1
ATOM 11401 N N . LEU E 1 346 ? 37.008 -12.264 1.417 1.00 38.35 346 LEU E N 1
ATOM 11402 C CA . LEU E 1 346 ? 37.020 -12.690 2.823 1.00 41.48 346 LEU E CA 1
ATOM 11403 C C . LEU E 1 346 ? 35.839 -13.615 3.044 1.00 41.10 346 LEU E C 1
ATOM 11404 O O . LEU E 1 346 ? 34.699 -13.180 2.961 1.00 42.80 346 LEU E O 1
ATOM 11409 N N . GLN E 1 347 ? 36.097 -14.892 3.317 1.00 44.51 347 GLN E N 1
ATOM 11410 C CA . GLN E 1 347 ? 35.008 -15.881 3.421 1.00 43.79 347 GLN E CA 1
ATOM 11411 C C . GLN E 1 347 ? 34.644 -16.170 4.867 1.00 42.02 347 GLN E C 1
ATOM 11412 O O . GLN E 1 347 ? 35.490 -16.628 5.638 1.00 42.31 347 GLN E O 1
ATOM 11418 N N . LEU E 1 348 ? 33.383 -15.924 5.218 1.00 40.82 348 LEU E N 1
ATOM 11419 C CA . LEU E 1 348 ? 32.869 -16.241 6.545 1.00 41.72 348 LEU E CA 1
ATOM 11420 C C . LEU E 1 348 ? 31.735 -17.280 6.521 1.00 44.53 348 LEU E C 1
ATOM 11421 O O . LEU E 1 348 ? 31.354 -17.798 7.576 1.00 41.50 348 LEU E O 1
ATOM 11426 N N . HIS E 1 349 ? 31.197 -17.589 5.338 1.00 45.26 349 HIS E N 1
ATOM 11427 C CA . HIS E 1 349 ? 29.926 -18.328 5.265 1.00 47.90 349 HIS E CA 1
ATOM 11428 C C . HIS E 1 349 ? 29.996 -19.773 5.745 1.00 48.29 349 HIS E C 1
ATOM 11429 O O . HIS E 1 349 ? 28.959 -20.387 5.975 1.00 48.65 349 HIS E O 1
ATOM 11436 N N . HIS E 1 350 ? 31.202 -20.314 5.908 1.00 47.48 350 HIS E N 1
ATOM 11437 C CA . HIS E 1 350 ? 31.363 -21.649 6.496 1.00 46.17 350 HIS E CA 1
ATOM 11438 C C . HIS E 1 350 ? 31.163 -21.661 8.016 1.00 48.14 350 HIS E C 1
ATOM 11439 O O . HIS E 1 350 ? 31.014 -22.726 8.610 1.00 49.84 350 HIS E O 1
ATOM 11446 N N . LEU E 1 351 ? 31.174 -20.491 8.652 1.00 49.48 351 LEU E N 1
ATOM 11447 C CA . LEU E 1 351 ? 30.927 -20.404 10.098 1.00 48.58 351 LEU E CA 1
ATOM 11448 C C . LEU E 1 351 ? 29.424 -20.480 10.404 1.00 44.44 351 LEU E C 1
ATOM 11449 O O . LEU E 1 351 ? 28.607 -19.926 9.677 1.00 41.87 351 LEU E O 1
ATOM 11454 N N . PRO E 1 352 ? 29.055 -21.162 11.497 1.00 44.49 352 PRO E N 1
ATOM 11455 C CA . PRO E 1 352 ? 27.638 -21.134 11.895 1.00 44.31 352 PRO E CA 1
ATOM 11456 C C . PRO E 1 352 ? 27.072 -19.703 12.056 1.00 44.89 352 PRO E C 1
ATOM 11457 O O . PRO E 1 352 ? 27.744 -18.819 12.604 1.00 48.14 352 PRO E O 1
ATOM 11461 N N . ALA E 1 353 ? 25.852 -19.508 11.563 1.00 43.96 353 ALA E N 1
ATOM 11462 C CA . ALA E 1 353 ? 25.108 -18.259 11.665 1.00 44.70 353 ALA E CA 1
ATOM 11463 C C . ALA E 1 353 ? 25.068 -17.682 13.091 1.00 48.40 353 ALA E C 1
ATOM 11464 O O . ALA E 1 353 ? 25.131 -16.469 13.268 1.00 46.48 353 ALA E O 1
ATOM 11466 N N . GLU E 1 354 ? 24.974 -18.550 14.093 1.00 52.12 354 GLU E N 1
ATOM 11467 C CA . GLU E 1 354 ? 24.925 -18.112 15.487 1.00 54.75 354 GLU E CA 1
ATOM 11468 C C . GLU E 1 354 ? 26.227 -17.423 15.918 1.00 53.61 354 GLU E C 1
ATOM 11469 O O . GLU E 1 354 ? 26.206 -16.396 16.617 1.00 46.45 354 GLU E O 1
ATOM 11475 N N . GLN E 1 355 ? 27.358 -18.002 15.520 1.00 49.42 355 GLN E N 1
ATOM 11476 C CA . GLN E 1 355 ? 28.655 -17.410 15.834 1.00 49.18 355 GLN E CA 1
ATOM 11477 C C . GLN E 1 355 ? 28.785 -16.047 15.125 1.00 48.06 355 GLN E C 1
ATOM 11478 O O . GLN E 1 355 ? 29.167 -15.053 15.750 1.00 45.42 355 GLN E O 1
ATOM 11484 N N . LEU E 1 356 ? 28.425 -15.997 13.843 1.00 41.70 356 LEU E N 1
ATOM 11485 C CA . LEU E 1 356 ? 28.480 -14.747 13.089 1.00 43.25 356 LEU E CA 1
ATOM 11486 C C . LEU E 1 356 ? 27.675 -13.632 13.766 1.00 44.45 356 LEU E C 1
ATOM 11487 O O . LEU E 1 356 ? 28.128 -12.475 13.825 1.00 39.19 356 LEU E O 1
ATOM 11492 N N . HIS E 1 357 ? 26.503 -13.986 14.296 1.00 42.95 357 HIS E N 1
ATOM 11493 C CA . HIS E 1 357 ? 25.632 -13.011 14.943 1.00 44.26 357 HIS E CA 1
ATOM 11494 C C . HIS E 1 357 ? 26.120 -12.608 16.339 1.00 42.69 357 HIS E C 1
ATOM 11495 O O . HIS E 1 357 ? 26.036 -11.447 16.694 1.00 42.23 357 HIS E O 1
ATOM 11502 N N . GLN E 1 358 ? 26.623 -13.563 17.121 1.00 42.01 358 GLN E N 1
ATOM 11503 C CA . GLN E 1 358 ? 27.096 -13.281 18.474 1.00 45.74 358 GLN E CA 1
ATOM 11504 C C . GLN E 1 358 ? 28.446 -12.527 18.441 1.00 48.91 358 GLN E C 1
ATOM 11505 O O . GLN E 1 358 ? 28.694 -11.622 19.248 1.00 44.61 358 GLN E O 1
ATOM 11511 N N . ARG E 1 359 ? 29.294 -12.897 17.480 1.00 46.74 359 ARG E N 1
ATOM 11512 C CA . ARG E 1 359 ? 30.688 -12.474 17.452 1.00 45.16 359 ARG E CA 1
ATOM 11513 C C . ARG E 1 359 ? 30.982 -11.344 16.434 1.00 43.69 359 ARG E C 1
ATOM 11514 O O . ARG E 1 359 ? 31.887 -10.532 16.642 1.00 38.45 359 ARG E O 1
ATOM 11522 N N . LEU E 1 360 ? 30.225 -11.294 15.341 1.00 40.73 360 LEU E N 1
ATOM 11523 C CA . LEU E 1 360 ? 30.521 -10.362 14.261 1.00 38.96 360 LEU E CA 1
ATOM 11524 C C . LEU E 1 360 ? 29.258 -9.647 13.768 1.00 37.02 360 LEU E C 1
ATOM 11525 O O . LEU E 1 360 ? 29.070 -9.478 12.576 1.00 41.21 360 LEU E O 1
ATOM 11530 N N . PRO E 1 361 ? 28.391 -9.204 14.693 1.00 38.11 361 PRO E N 1
ATOM 11531 C CA . PRO E 1 361 ? 27.158 -8.562 14.243 1.00 39.47 361 PRO E CA 1
ATOM 11532 C C . PRO E 1 361 ? 27.390 -7.242 13.513 1.00 38.51 361 PRO E C 1
ATOM 11533 O O . PRO E 1 361 ? 26.651 -6.912 12.608 1.00 41.24 361 PRO E O 1
ATOM 11537 N N . GLY E 1 362 ? 28.406 -6.496 13.917 1.00 40.37 362 GLY E N 1
ATOM 11538 C CA . GLY E 1 362 ? 28.687 -5.195 13.312 1.00 38.31 362 GLY E CA 1
ATOM 11539 C C . GLY E 1 362 ? 29.122 -5.291 11.864 1.00 37.49 362 GLY E C 1
ATOM 11540 O O . GLY E 1 362 ? 28.523 -4.654 10.986 1.00 35.32 362 GLY E O 1
ATOM 11541 N N . ILE E 1 363 ? 30.167 -6.075 11.607 1.00 36.03 363 ILE E N 1
ATOM 11542 C CA . ILE E 1 363 ? 30.644 -6.251 10.230 1.00 37.56 363 ILE E CA 1
ATOM 11543 C C . ILE E 1 363 ? 29.600 -6.939 9.339 1.00 37.99 363 ILE E C 1
ATOM 11544 O O . ILE E 1 363 ? 29.535 -6.663 8.147 1.00 37.45 363 ILE E O 1
ATOM 11549 N N . SER E 1 364 ? 28.754 -7.792 9.921 1.00 38.32 364 SER E N 1
ATOM 11550 C CA . SER E 1 364 ? 27.656 -8.397 9.153 1.00 38.38 364 SER E CA 1
ATOM 11551 C C . SER E 1 364 ? 26.727 -7.327 8.567 1.00 41.05 364 SER E C 1
ATOM 11552 O O . SER E 1 364 ? 26.291 -7.436 7.419 1.00 41.33 364 SER E O 1
ATOM 11555 N N . GLU E 1 365 ? 26.423 -6.297 9.359 1.00 39.79 365 GLU E N 1
ATOM 11556 C CA . GLU E 1 365 ? 25.536 -5.223 8.918 1.00 41.67 365 GLU E CA 1
ATOM 11557 C C . GLU E 1 365 ? 26.269 -4.291 7.944 1.00 38.70 365 GLU E C 1
ATOM 11558 O O . GLU E 1 365 ? 25.726 -3.904 6.925 1.00 41.06 365 GLU E O 1
ATOM 11564 N N . THR E 1 366 ? 27.498 -3.925 8.258 1.00 36.61 366 THR E N 1
ATOM 11565 C CA . THR E 1 366 ? 28.303 -3.103 7.359 1.00 37.82 366 THR E CA 1
ATOM 11566 C C . THR E 1 366 ? 28.512 -3.802 6.001 1.00 37.86 366 THR E C 1
ATOM 11567 O O . THR E 1 366 ? 28.399 -3.176 4.956 1.00 37.58 366 THR E O 1
ATOM 11571 N N . ALA E 1 367 ? 28.783 -5.105 6.017 1.00 38.11 367 ALA E N 1
ATOM 11572 C CA . ALA E 1 367 ? 28.940 -5.872 4.777 1.00 42.02 367 ALA E CA 1
ATOM 11573 C C . ALA E 1 367 ? 27.658 -5.769 3.944 1.00 42.07 367 ALA E C 1
ATOM 11574 O O . ALA E 1 367 ? 27.709 -5.551 2.734 1.00 41.07 367 ALA E O 1
ATOM 11576 N N . LYS E 1 368 ? 26.517 -5.892 4.625 1.00 42.99 368 LYS E N 1
ATOM 11577 C CA . LYS E 1 368 ? 25.193 -5.832 4.000 1.00 45.77 368 LYS E CA 1
ATOM 11578 C C . LYS E 1 368 ? 24.923 -4.462 3.391 1.00 45.53 368 LYS E C 1
ATOM 11579 O O . LYS E 1 368 ? 24.567 -4.379 2.218 1.00 45.12 368 LYS E O 1
ATOM 11585 N N . ILE E 1 369 ? 25.103 -3.400 4.187 1.00 42.21 369 ILE E N 1
ATOM 11586 C CA . ILE E 1 369 ? 24.862 -2.029 3.739 1.00 39.94 369 ILE E CA 1
ATOM 11587 C C . ILE E 1 369 ? 25.800 -1.571 2.607 1.00 41.35 369 ILE E C 1
ATOM 11588 O O . ILE E 1 369 ? 25.361 -0.918 1.662 1.00 38.49 369 ILE E O 1
ATOM 11593 N N . PHE E 1 370 ? 27.089 -1.871 2.718 1.00 41.16 370 PHE E N 1
ATOM 11594 C CA . PHE E 1 370 ? 28.078 -1.263 1.815 1.00 41.73 370 PHE E CA 1
ATOM 11595 C C . PHE E 1 370 ? 28.548 -2.174 0.683 1.00 43.10 370 PHE E C 1
ATOM 11596 O O . PHE E 1 370 ? 29.152 -1.682 -0.267 1.00 42.19 370 PHE E O 1
ATOM 11604 N N . ALA E 1 371 ? 28.334 -3.487 0.810 1.00 44.30 371 ALA E N 1
ATOM 11605 C CA . ALA E 1 371 ? 28.684 -4.426 -0.261 1.00 47.92 371 ALA E CA 1
ATOM 11606 C C . ALA E 1 371 ? 27.505 -5.268 -0.770 1.00 48.97 371 ALA E C 1
ATOM 11607 O O . ALA E 1 371 ? 27.680 -6.067 -1.690 1.00 52.80 371 ALA E O 1
ATOM 11609 N N . GLY E 1 372 ? 26.317 -5.091 -0.189 1.00 46.79 372 GLY E N 1
ATOM 11610 C CA . GLY E 1 372 ? 25.172 -5.954 -0.501 1.00 46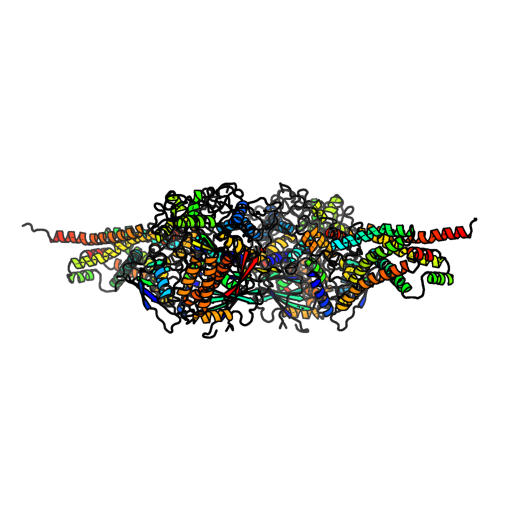.92 372 GLY E CA 1
ATOM 11611 C C . GLY E 1 372 ? 25.424 -7.433 -0.224 1.00 48.79 372 GLY E C 1
ATOM 11612 O O . GLY E 1 372 ? 24.857 -8.288 -0.889 1.00 50.88 372 GLY E O 1
ATOM 11613 N N . VAL E 1 373 ? 26.260 -7.727 0.774 1.00 48.52 373 VAL E N 1
ATOM 11614 C CA . VAL E 1 373 ? 26.665 -9.093 1.100 1.00 47.05 373 VAL E CA 1
ATOM 11615 C C . VAL E 1 373 ? 25.961 -9.601 2.360 1.00 48.35 373 VAL E C 1
ATOM 11616 O O . VAL E 1 373 ? 25.971 -8.945 3.410 1.00 50.29 373 VAL E O 1
ATOM 11620 N N . ASP E 1 374 ? 25.350 -10.775 2.238 1.00 48.11 374 ASP E N 1
ATOM 11621 C CA . ASP E 1 374 ? 24.906 -11.578 3.385 1.00 46.16 374 ASP E CA 1
ATOM 11622 C C . ASP E 1 374 ? 26.080 -12.512 3.745 1.00 46.38 374 ASP E C 1
ATOM 11623 O O . ASP E 1 374 ? 26.334 -13.509 3.062 1.00 47.33 374 ASP E O 1
ATOM 11628 N N . VAL E 1 375 ? 26.794 -12.179 4.813 1.00 46.12 375 VAL E N 1
ATOM 11629 C CA . VAL E 1 375 ? 27.991 -12.919 5.212 1.00 45.53 375 VAL E CA 1
ATOM 11630 C C . VAL E 1 375 ? 27.753 -14.403 5.542 1.00 45.84 375 VAL E C 1
ATOM 11631 O O . VAL E 1 375 ? 28.718 -15.188 5.562 1.00 44.78 375 VAL E O 1
ATOM 11635 N N . THR E 1 376 ? 26.499 -14.785 5.812 1.00 42.89 376 THR E N 1
ATOM 11636 C CA . THR E 1 376 ? 26.150 -16.201 5.977 1.00 44.13 376 THR E CA 1
ATOM 11637 C C . THR E 1 376 ? 26.147 -16.974 4.629 1.00 45.30 376 THR E C 1
ATOM 11638 O O . THR E 1 376 ? 26.167 -18.197 4.633 1.00 47.40 376 THR E O 1
ATOM 11642 N N . LYS E 1 377 ? 26.137 -16.265 3.499 1.00 46.85 377 LYS E N 1
ATOM 11643 C CA . LYS E 1 377 ? 26.042 -16.886 2.162 1.00 52.42 377 LYS E CA 1
ATOM 11644 C C . LYS E 1 377 ? 27.185 -16.566 1.186 1.00 51.11 377 LYS E C 1
ATOM 11645 O O . LYS E 1 377 ? 27.578 -17.424 0.397 1.00 51.79 377 LYS E O 1
ATOM 11651 N N . GLU E 1 378 ? 27.700 -15.338 1.239 1.00 53.62 378 GLU E N 1
ATOM 11652 C CA . GLU E 1 378 ? 28.609 -14.804 0.220 1.00 53.81 378 GLU E CA 1
ATOM 11653 C C . GLU E 1 378 ? 29.849 -14.183 0.898 1.00 52.27 378 GLU E C 1
ATOM 11654 O O . GLU E 1 378 ? 29.747 -13.639 2.011 1.00 51.00 378 GLU E O 1
ATOM 11660 N N . PRO E 1 379 ? 31.018 -14.244 0.233 1.00 47.82 379 PRO E N 1
ATOM 11661 C CA . PRO E 1 379 ? 32.214 -13.619 0.804 1.00 44.45 379 PRO E CA 1
ATOM 11662 C C . PRO E 1 379 ? 32.194 -12.105 0.671 1.00 43.12 379 PRO E C 1
ATOM 11663 O O . PRO E 1 379 ? 31.475 -11.565 -0.162 1.00 39.77 379 PRO E O 1
ATOM 11667 N N . ILE E 1 380 ? 33.017 -11.435 1.465 1.00 43.64 380 ILE E N 1
ATOM 11668 C CA . ILE E 1 380 ? 33.086 -9.973 1.460 1.00 41.53 380 ILE E CA 1
ATOM 11669 C C . ILE E 1 380 ? 34.208 -9.583 0.518 1.00 39.26 380 ILE E C 1
ATOM 11670 O O . ILE E 1 380 ? 35.318 -10.112 0.613 1.00 40.40 380 ILE E O 1
ATOM 11675 N N . PRO E 1 381 ? 33.933 -8.675 -0.425 1.00 38.87 381 PRO E N 1
ATOM 11676 C CA . PRO E 1 381 ? 35.051 -8.242 -1.258 1.00 39.67 381 PRO E CA 1
ATOM 11677 C C . PRO E 1 381 ? 35.922 -7.263 -0.449 1.00 41.69 381 PRO E C 1
ATOM 11678 O O . PRO E 1 381 ? 35.400 -6.297 0.130 1.00 40.93 381 PRO E O 1
ATOM 11682 N N . VAL E 1 382 ? 37.223 -7.547 -0.379 1.00 40.47 382 VAL E N 1
ATOM 11683 C CA . VAL E 1 382 ? 38.125 -6.842 0.531 1.00 41.18 382 VAL E CA 1
ATOM 11684 C C . VAL E 1 382 ? 39.454 -6.543 -0.162 1.00 41.35 382 VAL E C 1
ATOM 11685 O O . VAL E 1 382 ? 39.856 -7.226 -1.111 1.00 38.61 382 VAL E O 1
ATOM 11689 N N . ILE E 1 383 ? 40.144 -5.528 0.335 1.00 40.43 383 ILE E N 1
ATOM 11690 C CA . ILE E 1 383 ? 41.457 -5.170 -0.189 1.00 40.57 383 ILE E CA 1
ATOM 11691 C C . ILE E 1 383 ? 42.297 -4.541 0.928 1.00 40.22 383 ILE E C 1
ATOM 11692 O O . ILE E 1 383 ? 41.740 -3.889 1.834 1.00 40.01 383 ILE E O 1
ATOM 11697 N N . PRO E 1 384 ? 43.629 -4.731 0.879 1.00 39.50 384 PRO E N 1
ATOM 11698 C CA . PRO E 1 384 ? 44.487 -4.003 1.818 1.00 38.90 384 PRO E CA 1
ATOM 11699 C C . PRO E 1 384 ? 44.243 -2.500 1.747 1.00 39.55 384 PRO E C 1
ATOM 11700 O O . PRO E 1 384 ? 44.218 -1.938 0.661 1.00 45.48 384 PRO E O 1
ATOM 11704 N N . THR E 1 385 ? 44.069 -1.870 2.905 1.00 38.35 385 THR E N 1
ATOM 11705 C CA . THR E 1 385 ? 43.675 -0.474 2.988 1.00 36.02 385 THR E CA 1
ATOM 11706 C C . THR E 1 385 ? 44.427 0.223 4.116 1.00 37.20 385 THR E C 1
ATOM 11707 O O . THR E 1 385 ? 44.601 -0.342 5.192 1.00 36.21 385 THR E O 1
ATOM 11711 N N . VAL E 1 386 ? 44.857 1.460 3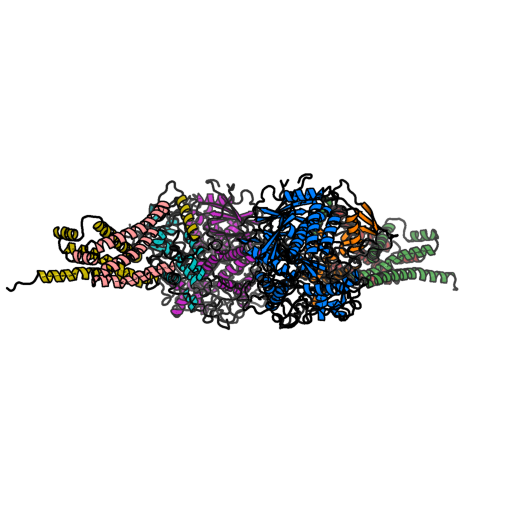.867 1.00 37.94 386 VAL E N 1
ATOM 11712 C CA . VAL E 1 386 ? 45.588 2.228 4.860 1.00 36.10 386 VAL E CA 1
ATOM 11713 C C . VAL E 1 386 ? 44.739 2.360 6.103 1.00 35.90 386 VAL E C 1
ATOM 11714 O O . VAL E 1 386 ? 43.556 2.656 6.019 1.00 35.48 386 VAL E O 1
ATOM 11718 N N . HIS E 1 387 ? 45.353 2.184 7.266 1.00 35.64 387 HIS E N 1
ATOM 11719 C CA . HIS E 1 387 ? 44.578 1.931 8.479 1.00 35.24 387 HIS E CA 1
ATOM 11720 C C . HIS E 1 387 ? 45.139 2.551 9.751 1.00 33.97 387 HIS E C 1
ATOM 11721 O O . HIS E 1 387 ? 44.396 3.099 10.543 1.00 36.27 387 HIS E O 1
ATOM 11728 N N . TYR E 1 388 ? 46.442 2.414 9.965 1.00 33.26 388 TYR E N 1
ATOM 11729 C CA . TYR E 1 388 ? 47.042 2.790 11.233 1.00 34.15 388 TYR E CA 1
ATOM 11730 C C . TYR E 1 388 ? 48.466 3.280 11.014 1.00 34.74 388 TYR E C 1
ATOM 11731 O O . TYR E 1 388 ? 49.185 2.756 10.164 1.00 32.62 388 TYR E O 1
ATOM 11740 N N . ASN E 1 389 ? 48.843 4.292 11.794 1.00 34.69 389 ASN E N 1
ATOM 11741 C CA . ASN E 1 389 ? 50.159 4.900 11.736 1.00 36.22 389 ASN E CA 1
ATOM 11742 C C . ASN E 1 389 ? 51.058 4.525 12.912 1.00 35.84 389 ASN E C 1
ATOM 11743 O O . ASN E 1 389 ? 50.886 5.038 14.018 1.00 37.26 389 ASN E O 1
ATOM 11748 N N . MET E 1 390 ? 52.029 3.662 12.658 1.00 35.21 390 MET E N 1
ATOM 11749 C CA . MET E 1 390 ? 53.034 3.321 13.659 1.00 35.63 390 MET E CA 1
ATOM 11750 C C . MET E 1 390 ? 53.836 4.553 14.066 1.00 37.34 390 MET E C 1
ATOM 11751 O O . MET E 1 390 ? 54.204 4.709 15.224 1.00 39.86 390 MET E O 1
ATOM 11756 N N . GLY E 1 391 ? 54.098 5.429 13.104 1.00 37.86 391 GLY E N 1
ATOM 11757 C CA . GLY E 1 391 ? 54.855 6.633 13.361 1.00 36.85 391 GLY E CA 1
ATOM 11758 C C . GLY E 1 391 ? 54.086 7.733 14.079 1.00 36.75 391 GLY E C 1
ATOM 11759 O O . GLY E 1 391 ? 52.869 7.694 14.209 1.00 38.98 391 GLY E O 1
ATOM 11760 N N . GLY E 1 392 ? 54.819 8.735 14.533 1.00 36.84 392 GLY E N 1
ATOM 11761 C CA . GLY E 1 392 ? 54.214 9.908 15.154 1.00 37.30 392 GLY E CA 1
ATOM 11762 C C . GLY E 1 392 ? 55.230 10.694 15.948 1.00 35.70 392 GLY E C 1
ATOM 11763 O O . GLY E 1 392 ? 56.421 10.694 15.628 1.00 36.35 392 GLY E O 1
ATOM 11764 N N . ILE E 1 393 ? 54.758 11.361 16.990 1.00 36.59 393 ILE E N 1
ATOM 11765 C CA . ILE E 1 393 ? 55.618 12.202 17.803 1.00 38.33 393 ILE E CA 1
ATOM 11766 C C . ILE E 1 393 ? 56.458 11.285 18.699 1.00 40.41 393 ILE E C 1
ATOM 11767 O O . ILE E 1 393 ? 55.911 10.455 19.415 1.00 40.80 393 ILE E O 1
ATOM 11772 N N . PRO E 1 394 ? 57.789 11.425 18.650 1.00 40.92 394 PRO E N 1
ATOM 11773 C CA . PRO E 1 394 ? 58.669 10.561 19.427 1.00 38.97 394 PRO E CA 1
ATOM 11774 C C . PRO E 1 394 ? 58.630 10.872 20.909 1.00 39.95 394 PRO E C 1
ATOM 11775 O O . PRO E 1 394 ? 58.639 12.052 21.301 1.00 37.40 394 PRO E O 1
ATOM 11779 N N . THR E 1 395 ? 58.572 9.820 21.721 1.00 39.89 395 THR E N 1
ATOM 11780 C CA . THR E 1 395 ? 58.644 9.967 23.173 1.00 41.18 395 THR E CA 1
ATOM 11781 C C . THR E 1 395 ? 59.578 8.946 23.785 1.00 42.63 395 THR E C 1
ATOM 11782 O O . THR E 1 395 ? 60.024 8.021 23.116 1.00 43.69 395 THR E O 1
ATOM 11786 N N . ASN E 1 396 ? 59.854 9.135 25.074 1.00 44.74 396 ASN E N 1
ATOM 11787 C CA . ASN E 1 396 ? 60.446 8.093 25.912 1.00 43.34 396 ASN E CA 1
ATOM 11788 C C . ASN E 1 396 ? 59.336 7.185 26.457 1.00 42.34 396 ASN E C 1
ATOM 11789 O O . ASN E 1 396 ? 58.157 7.400 26.165 1.00 38.53 396 ASN E O 1
ATOM 11794 N N . TYR E 1 397 ? 59.705 6.180 27.248 1.00 43.70 397 TYR E N 1
ATOM 11795 C CA . TYR E 1 397 ? 58.729 5.204 27.743 1.00 45.32 397 TYR E CA 1
ATOM 11796 C C . TYR E 1 397 ? 57.693 5.826 28.698 1.00 43.34 397 TYR E C 1
ATOM 11797 O O . TYR E 1 397 ? 56.649 5.229 28.956 1.00 41.75 397 TYR E O 1
ATOM 11806 N N . LYS E 1 398 ? 57.987 7.016 29.218 1.00 43.73 398 LYS E N 1
ATOM 11807 C CA . LYS E 1 398 ? 57.057 7.748 30.080 1.00 45.26 398 LYS E CA 1
ATOM 11808 C C . LYS E 1 398 ? 56.130 8.671 29.279 1.00 43.85 398 LYS E C 1
ATOM 11809 O O . LYS E 1 398 ? 55.346 9.440 29.852 1.00 39.26 398 LYS E O 1
ATOM 11815 N N . ALA E 1 399 ? 56.237 8.589 27.955 1.00 40.63 399 ALA E N 1
ATOM 11816 C CA . ALA E 1 399 ? 55.371 9.312 27.030 1.00 39.29 399 ALA E CA 1
ATOM 11817 C C . ALA E 1 399 ? 55.647 10.793 27.012 1.00 38.53 399 ALA E C 1
ATOM 11818 O O . ALA E 1 399 ? 54.782 11.579 26.661 1.00 40.43 399 ALA E O 1
ATOM 11820 N N . GLN E 1 400 ? 56.871 11.166 27.368 1.00 41.18 400 GLN E N 1
ATOM 11821 C CA . GLN E 1 400 ? 57.333 12.554 27.306 1.00 38.51 400 GLN E CA 1
ATOM 11822 C C . GLN E 1 400 ? 57.991 12.742 25.955 1.00 38.11 400 GLN E C 1
ATOM 11823 O O . GLN E 1 400 ? 58.853 11.944 25.569 1.00 36.08 400 GLN E O 1
ATOM 11829 N N . VAL E 1 401 ? 57.593 13.786 25.235 1.00 38.23 401 VAL E N 1
ATOM 11830 C CA . VAL E 1 401 ? 58.126 14.048 23.904 1.00 38.45 401 VAL E CA 1
ATOM 11831 C C . VAL E 1 401 ? 59.619 14.367 23.983 1.00 40.67 401 VAL E C 1
ATOM 11832 O O . VAL E 1 401 ? 60.072 15.060 24.891 1.00 41.80 401 VAL E O 1
ATOM 11836 N N . ILE E 1 402 ? 60.380 13.832 23.036 1.00 42.48 402 ILE E N 1
ATOM 11837 C CA . ILE E 1 402 ? 61.815 14.015 23.003 1.00 44.72 402 ILE E CA 1
ATOM 11838 C C . ILE E 1 402 ? 62.268 14.599 21.671 1.00 46.70 402 ILE E C 1
ATOM 11839 O O . ILE E 1 402 ? 61.617 14.407 20.651 1.00 42.52 402 ILE E O 1
ATOM 11844 N N . LYS E 1 403 ? 63.374 15.339 21.728 1.00 50.09 403 LYS E N 1
ATOM 11845 C CA . LYS E 1 403 ? 64.177 15.684 20.565 1.00 51.73 403 LYS E CA 1
ATOM 11846 C C . LYS E 1 403 ? 65.439 14.871 20.692 1.00 50.75 403 LYS E C 1
ATOM 11847 O O . LYS E 1 403 ? 65.830 14.499 21.804 1.00 57.60 403 LYS E O 1
ATOM 11853 N N . TYR E 1 404 ? 66.086 14.601 19.570 1.00 48.50 404 TYR E N 1
ATOM 11854 C CA . TYR E 1 404 ? 67.301 13.805 19.570 1.00 49.52 404 TYR E CA 1
ATOM 11855 C C . TYR E 1 404 ? 68.403 14.447 18.750 1.00 49.98 404 TYR E C 1
ATOM 11856 O O . TYR E 1 404 ? 68.139 14.994 17.688 1.00 49.40 404 TYR E O 1
ATOM 11865 N N . THR E 1 405 ? 69.633 14.354 19.266 1.00 52.51 405 THR E N 1
ATOM 11866 C CA . THR E 1 405 ? 70.861 14.570 18.488 1.00 54.35 405 THR E CA 1
ATOM 11867 C C . THR E 1 405 ? 71.871 13.457 18.825 1.00 54.81 405 THR E C 1
ATOM 11868 O O . THR E 1 405 ? 71.920 12.964 19.948 1.00 48.57 405 THR E O 1
ATOM 11872 N N . LYS E 1 406 ? 72.680 13.077 17.846 1.00 62.50 406 LYS E N 1
ATOM 11873 C CA . LYS E 1 406 ? 73.777 12.133 18.066 1.00 67.43 406 LYS E CA 1
ATOM 11874 C C . LYS E 1 406 ? 74.627 12.531 19.281 1.00 65.88 406 LYS E C 1
ATOM 11875 O O . LYS E 1 406 ? 74.999 11.685 20.082 1.00 66.09 406 LYS E O 1
ATOM 11881 N N . GLU E 1 407 ? 74.897 13.824 19.431 1.00 67.10 407 GLU E N 1
ATOM 11882 C CA . GLU E 1 407 ? 75.836 14.304 20.453 1.00 69.57 407 GLU E CA 1
ATOM 11883 C C . GLU E 1 407 ? 75.242 14.303 21.872 1.00 66.00 407 GLU E C 1
ATOM 11884 O O . GLU E 1 407 ? 75.921 13.932 22.828 1.00 64.90 407 GLU E O 1
ATOM 11890 N N . GLY E 1 408 ? 73.986 14.718 22.005 1.00 59.75 408 GLY E N 1
ATOM 11891 C CA . GLY E 1 408 ? 73.344 14.828 23.312 1.00 58.79 408 GLY E CA 1
ATOM 11892 C C . GLY E 1 408 ? 72.338 13.744 23.652 1.00 58.41 408 GLY E C 1
ATOM 11893 O O . GLY E 1 408 ? 71.824 13.715 24.774 1.00 58.73 408 GLY E O 1
ATOM 11894 N N . GLY E 1 409 ? 72.044 12.859 22.698 1.00 55.85 409 GLY E N 1
ATOM 11895 C CA . GLY E 1 409 ? 71.009 11.837 22.887 1.00 54.83 409 GLY E CA 1
ATOM 11896 C C . GLY E 1 409 ? 69.601 12.417 22.997 1.00 50.83 409 GLY E C 1
ATOM 11897 O O . GLY E 1 409 ? 69.325 13.485 22.456 1.00 50.29 409 GLY E O 1
ATOM 11898 N N . ASP E 1 410 ? 68.721 11.717 23.713 1.00 50.78 410 ASP E N 1
ATOM 11899 C CA . ASP E 1 410 ? 67.339 12.166 23.935 1.00 50.78 410 ASP E CA 1
ATOM 11900 C C . ASP E 1 410 ? 67.256 13.320 24.933 1.00 50.78 410 ASP E C 1
ATOM 11901 O O . ASP E 1 410 ? 67.841 13.250 26.004 1.00 52.14 410 ASP E O 1
ATOM 11906 N N . LYS E 1 411 ? 66.520 14.371 24.572 1.00 55.69 411 LYS E N 1
ATOM 11907 C CA . LYS E 1 411 ? 66.201 15.489 25.468 1.00 57.19 411 LYS E CA 1
ATOM 11908 C C . LYS E 1 411 ? 64.691 15.719 25.474 1.00 53.95 411 LYS E C 1
ATOM 11909 O O . LYS E 1 411 ? 64.110 15.998 24.422 1.00 52.27 411 LYS E O 1
ATOM 11915 N N . ILE E 1 412 ? 64.054 15.635 26.639 1.00 51.45 412 ILE E N 1
ATOM 11916 C CA . ILE E 1 412 ? 62.612 15.823 26.693 1.00 52.45 412 ILE E CA 1
ATOM 11917 C C . ILE E 1 412 ? 62.270 17.272 26.339 1.00 51.56 412 ILE E C 1
ATOM 11918 O O . ILE E 1 412 ? 63.037 18.192 26.620 1.00 48.55 412 ILE E O 1
ATOM 11923 N N . VAL E 1 413 ? 61.118 17.471 25.708 1.00 50.84 413 VAL E N 1
ATOM 11924 C CA . VAL E 1 413 ? 60.580 18.806 25.527 1.00 49.12 413 VAL E CA 1
ATOM 11925 C C . VAL E 1 413 ? 59.830 19.123 26.812 1.00 51.17 413 VAL E C 1
ATOM 11926 O O . VAL E 1 413 ? 58.825 18.469 27.107 1.00 47.83 413 VAL E O 1
ATOM 11930 N N . PRO E 1 414 ? 60.332 20.100 27.602 1.00 50.07 414 PRO E N 1
ATOM 11931 C CA . PRO E 1 414 ? 59.651 20.359 28.870 1.00 46.61 414 PRO E CA 1
ATOM 11932 C C . PRO E 1 414 ? 58.183 20.706 28.647 1.00 45.53 414 PRO E C 1
ATOM 11933 O O . PRO E 1 414 ? 57.870 21.536 27.782 1.00 43.89 414 PRO E O 1
ATOM 11937 N N . GLY E 1 415 ? 57.304 20.037 29.394 1.00 41.94 415 GLY E N 1
ATOM 11938 C CA . GLY E 1 415 ? 55.880 20.357 29.428 1.00 42.64 415 GLY E CA 1
ATOM 11939 C C . GLY E 1 415 ? 55.010 19.495 28.528 1.00 40.26 415 GLY E C 1
ATOM 11940 O O . GLY E 1 415 ? 53.790 19.444 28.699 1.00 41.76 415 GLY E O 1
ATOM 11941 N N . LEU E 1 416 ? 55.635 18.803 27.590 1.00 37.50 416 LEU E N 1
ATOM 11942 C CA . LEU E 1 416 ? 54.914 18.154 26.510 1.00 38.45 416 LEU E CA 1
ATOM 11943 C C . LEU E 1 416 ? 54.936 16.624 26.576 1.00 38.02 416 LEU E C 1
ATOM 11944 O O . LEU E 1 416 ? 56.009 16.015 26.593 1.00 36.25 416 LEU E O 1
ATOM 11949 N N . TYR E 1 417 ? 53.744 16.031 26.574 1.00 38.02 417 TYR E N 1
ATOM 11950 C CA . TYR E 1 417 ? 53.565 14.586 26.460 1.00 38.24 417 TYR E CA 1
ATOM 11951 C C . TYR E 1 417 ? 52.727 14.274 25.214 1.00 39.97 417 TYR E C 1
ATOM 11952 O O . TYR E 1 417 ? 51.975 15.125 24.726 1.00 39.97 417 TYR E O 1
ATOM 11961 N N . ALA E 1 418 ? 52.844 13.040 24.727 1.00 36.21 418 ALA E N 1
ATOM 11962 C CA . ALA E 1 418 ? 52.008 12.557 23.644 1.00 36.86 418 ALA E CA 1
ATOM 11963 C C . ALA E 1 418 ? 51.693 11.089 23.887 1.00 36.46 418 ALA E C 1
ATOM 11964 O O . ALA E 1 418 ? 52.531 10.351 24.413 1.00 34.90 418 ALA E O 1
ATOM 11966 N N . CYS E 1 419 ? 50.489 10.680 23.503 1.00 34.74 419 CYS E N 1
ATOM 11967 C CA . CYS E 1 419 ? 50.086 9.285 23.592 1.00 36.66 419 CYS E CA 1
ATOM 11968 C C . CYS E 1 419 ? 49.032 8.977 22.553 1.00 36.83 419 CYS E C 1
ATOM 11969 O O . CYS E 1 419 ? 48.524 9.883 21.868 1.00 38.66 419 CYS E O 1
ATOM 11972 N N . GLY E 1 420 ? 48.744 7.691 22.404 1.00 35.04 420 GLY E N 1
ATOM 11973 C CA . GLY E 1 420 ? 47.784 7.220 21.424 1.00 34.24 420 GLY E CA 1
ATOM 11974 C C . GLY E 1 420 ? 48.454 7.050 20.081 1.00 32.95 420 GLY E C 1
ATOM 11975 O O . GLY E 1 420 ? 49.680 6.982 20.001 1.00 31.35 420 GLY E O 1
ATOM 11976 N N . GLU E 1 421 ? 47.652 6.996 19.022 1.00 31.37 421 GLU E N 1
ATOM 11977 C CA . GLU E 1 421 ? 48.185 6.815 17.664 1.00 32.50 421 GLU E CA 1
ATOM 11978 C C . GLU E 1 421 ? 49.094 7.965 17.156 1.00 31.39 421 GLU E C 1
ATOM 11979 O O . GLU E 1 421 ? 49.933 7.738 16.289 1.00 30.09 421 GLU E O 1
ATOM 11985 N N . CYS E 1 422 ? 48.987 9.158 17.739 1.00 32.57 422 CYS E N 1
ATOM 11986 C CA . CYS E 1 422 ? 49.800 10.307 17.294 1.00 34.77 422 CYS E CA 1
ATOM 11987 C C . CYS E 1 422 ? 51.228 10.199 17.776 1.00 36.43 422 CYS E C 1
ATOM 11988 O O . CYS E 1 422 ? 52.088 10.940 17.330 1.00 36.47 422 CYS E O 1
ATOM 11991 N N . ALA E 1 423 ? 51.481 9.264 18.686 1.00 37.61 423 ALA E N 1
ATOM 11992 C CA . ALA E 1 423 ? 52.780 9.140 19.316 1.00 35.77 423 ALA E CA 1
ATOM 11993 C C . ALA E 1 423 ? 53.558 8.008 18.690 1.00 38.47 423 ALA E C 1
ATOM 11994 O O . ALA E 1 423 ? 52.996 7.198 17.948 1.00 39.44 423 ALA E O 1
ATOM 11996 N N . CYS E 1 424 ? 54.859 7.988 18.990 1.00 37.86 424 CYS E N 1
ATOM 11997 C CA . CYS E 1 424 ? 55.767 6.909 18.624 1.00 38.04 424 CYS E CA 1
ATOM 11998 C C . CYS E 1 424 ? 56.651 6.629 19.841 1.00 37.64 424 CYS E C 1
ATOM 11999 O O . CYS E 1 424 ? 57.682 7.272 20.042 1.00 37.11 424 CYS E O 1
ATOM 12002 N N . HIS E 1 425 ? 56.221 5.676 20.664 1.00 39.21 425 HIS E N 1
ATOM 12003 C CA . HIS E 1 425 ? 56.914 5.360 21.930 1.00 39.06 425 HIS E CA 1
ATOM 12004 C C . HIS E 1 425 ? 58.279 4.612 21.852 1.00 39.00 425 HIS E C 1
ATOM 12005 O O . HIS E 1 425 ? 59.139 4.873 22.690 1.00 38.41 425 HIS E O 1
ATOM 12012 N N . SER E 1 426 ? 58.523 3.689 20.917 1.00 38.32 426 SER E N 1
ATOM 12013 C CA . SER E 1 426 ? 57.589 3.129 19.962 1.00 37.20 426 SER E CA 1
ATOM 12014 C C . SER E 1 426 ? 57.184 1.726 20.417 1.00 37.13 426 SER E C 1
ATOM 12015 O O . SER E 1 426 ? 58.023 0.822 20.492 1.00 35.68 426 SER E O 1
ATOM 12018 N N . VAL E 1 427 ? 55.906 1.520 20.697 1.00 37.84 427 VAL E N 1
ATOM 12019 C CA . VAL E 1 427 ? 55.459 0.170 21.046 1.00 37.71 427 VAL E CA 1
ATOM 12020 C C . VAL E 1 427 ? 55.224 -0.721 19.831 1.00 36.08 427 VAL E C 1
ATOM 12021 O O . VAL E 1 427 ? 55.083 -1.930 19.982 1.00 37.56 427 VAL E O 1
ATOM 12025 N N . HIS E 1 428 ? 55.172 -0.134 18.634 1.00 36.45 428 HIS E N 1
ATOM 12026 C CA . HIS E 1 428 ? 54.819 -0.877 17.427 1.00 35.48 428 HIS E CA 1
ATOM 12027 C C . HIS E 1 428 ? 55.945 -1.047 16.416 1.00 35.74 428 HIS E C 1
ATOM 12028 O O . HIS E 1 428 ? 55.830 -1.878 15.534 1.00 37.21 428 HIS E O 1
ATOM 12035 N N . GLY E 1 429 ? 57.022 -0.268 16.535 1.00 36.21 429 GLY E N 1
ATOM 12036 C CA . GLY E 1 429 ? 58.122 -0.332 15.589 1.00 35.12 429 GLY E CA 1
ATOM 12037 C C . GLY E 1 429 ? 57.621 -0.305 14.165 1.00 36.48 429 GLY E C 1
ATOM 12038 O O . GLY E 1 429 ? 56.908 0.619 13.786 1.00 37.10 429 GLY E O 1
ATOM 12039 N N . ALA E 1 430 ? 57.959 -1.336 13.393 1.00 37.21 430 ALA E N 1
ATOM 12040 C CA . ALA E 1 430 ? 57.692 -1.379 11.945 1.00 38.96 430 ALA E CA 1
ATOM 12041 C C . ALA E 1 430 ? 56.346 -2.012 11.567 1.00 41.22 430 ALA E C 1
ATOM 12042 O O . ALA E 1 430 ? 55.937 -1.993 10.387 1.00 38.57 430 ALA E O 1
ATOM 12044 N N . ASN E 1 431 ? 55.654 -2.567 12.561 1.00 40.59 431 ASN E N 1
ATOM 12045 C CA . ASN E 1 431 ? 54.384 -3.221 12.313 1.00 39.70 431 ASN E CA 1
ATOM 12046 C C . ASN E 1 431 ? 53.586 -3.368 13.590 1.00 38.67 431 ASN E C 1
ATOM 12047 O O . ASN E 1 431 ? 53.951 -4.143 14.470 1.00 35.02 431 ASN E O 1
ATOM 12052 N N . ARG E 1 432 ? 52.484 -2.634 13.676 1.00 38.33 432 ARG E N 1
ATOM 12053 C CA . ARG E 1 432 ? 51.595 -2.760 14.817 1.00 37.20 432 ARG E CA 1
ATOM 12054 C C . ARG E 1 432 ? 50.781 -4.058 14.781 1.00 36.67 432 ARG E C 1
ATOM 12055 O O . ARG E 1 432 ? 50.149 -4.387 13.781 1.00 36.51 432 ARG E O 1
ATOM 12063 N N . LEU E 1 433 ? 50.762 -4.745 15.912 1.00 35.87 433 LEU E N 1
ATOM 12064 C CA . LEU E 1 433 ? 50.000 -5.966 16.089 1.00 38.24 433 LEU E CA 1
ATOM 12065 C C . LEU E 1 433 ? 48.529 -5.624 16.311 1.00 37.98 433 LEU E C 1
ATOM 12066 O O . LEU E 1 433 ? 48.204 -4.707 17.066 1.00 37.77 433 LEU E O 1
ATOM 12071 N N . GLY E 1 434 ? 47.636 -6.364 15.660 1.00 38.48 434 GLY E N 1
ATOM 12072 C CA . GLY E 1 434 ? 46.206 -6.219 15.886 1.00 36.95 434 GLY E CA 1
ATOM 12073 C C . GLY E 1 434 ? 45.871 -6.273 17.372 1.00 37.60 434 GLY E C 1
ATOM 12074 O O . GLY E 1 434 ? 46.417 -7.087 18.121 1.00 35.88 434 GLY E O 1
ATOM 12075 N N . ALA E 1 435 ? 44.968 -5.387 17.771 1.00 36.22 435 ALA E N 1
ATOM 12076 C CA . ALA E 1 435 ? 44.493 -5.218 19.130 1.00 36.04 435 ALA E CA 1
ATOM 12077 C C . ALA E 1 435 ? 45.469 -4.603 20.127 1.00 35.30 435 ALA E C 1
ATOM 12078 O O . ALA E 1 435 ? 45.098 -4.436 21.289 1.00 36.79 435 ALA E O 1
ATOM 12080 N N . ASN E 1 436 ? 46.673 -4.216 19.702 1.00 34.15 436 ASN E N 1
ATOM 12081 C CA . ASN E 1 436 ? 47.609 -3.538 20.612 1.00 33.80 436 ASN E CA 1
ATOM 12082 C C . ASN E 1 436 ? 47.433 -2.025 20.681 1.00 34.16 436 ASN E C 1
ATOM 12083 O O . ASN E 1 436 ? 48.111 -1.382 21.475 1.00 33.98 436 ASN E O 1
ATOM 12088 N N . SER E 1 437 ? 46.568 -1.441 19.859 1.00 33.26 437 SER E N 1
ATOM 12089 C CA . SER E 1 437 ? 46.490 0.026 19.799 1.00 34.62 437 SER E CA 1
ATOM 12090 C C . SER E 1 437 ? 45.477 0.608 20.758 1.00 34.51 437 SER E C 1
ATOM 12091 O O . SER E 1 437 ? 45.750 1.628 21.399 1.00 36.50 437 SER E O 1
ATOM 12094 N N . LEU E 1 438 ? 44.300 -0.009 20.850 1.00 33.98 438 LEU E N 1
ATOM 12095 C CA . LEU E 1 438 ? 43.363 0.338 21.924 1.00 35.69 438 LEU E CA 1
ATOM 12096 C C . LEU E 1 438 ? 44.068 0.183 23.267 1.00 35.66 438 LEU E C 1
ATOM 12097 O O . LEU E 1 438 ? 43.941 1.045 24.132 1.00 34.11 438 LEU E O 1
ATOM 12102 N N . LEU E 1 439 ? 44.828 -0.910 23.415 1.00 35.42 439 LEU E N 1
ATOM 12103 C CA . LEU E 1 439 ? 45.671 -1.150 24.594 1.00 34.23 439 LEU E CA 1
ATOM 12104 C C . LEU E 1 439 ? 46.601 0.032 24.844 1.00 36.71 439 LEU E C 1
ATOM 12105 O O . LEU E 1 439 ? 46.693 0.569 25.956 1.00 35.03 439 LEU E O 1
ATOM 12110 N N . ASP E 1 440 ? 47.342 0.363 23.790 1.00 35.62 440 ASP E N 1
ATOM 12111 C CA . ASP E 1 440 ? 48.352 1.397 23.794 1.00 37.73 440 ASP E CA 1
ATOM 12112 C C . ASP E 1 440 ? 47.741 2.735 24.243 1.00 35.79 440 ASP E C 1
ATOM 12113 O O . ASP E 1 440 ? 48.257 3.426 25.123 1.00 33.96 440 ASP E O 1
ATOM 12118 N N . ALA E 1 441 ? 46.615 3.078 23.663 1.00 35.31 441 ALA E N 1
ATOM 12119 C CA . ALA E 1 441 ? 45.948 4.324 24.019 1.00 35.83 441 ALA E CA 1
ATOM 12120 C C . ALA E 1 441 ? 45.667 4.352 25.515 1.00 36.07 441 ALA E C 1
ATOM 12121 O O . ALA E 1 441 ? 45.930 5.346 26.200 1.00 38.48 441 ALA E O 1
ATOM 12123 N N . VAL E 1 442 ? 45.155 3.251 26.040 1.00 37.34 442 VAL E N 1
ATOM 12124 C CA . VAL E 1 442 ? 44.732 3.229 27.434 1.00 38.49 442 VAL E CA 1
ATOM 12125 C C . VAL E 1 442 ? 45.944 3.149 28.366 1.00 39.35 442 VAL E C 1
ATOM 12126 O O . VAL E 1 442 ? 46.044 3.902 29.345 1.00 38.89 442 VAL E O 1
ATOM 12130 N N . VAL E 1 443 ? 46.873 2.259 28.051 1.00 38.39 443 VAL E N 1
ATOM 12131 C CA . VAL E 1 443 ? 48.057 2.100 28.884 1.00 39.69 443 VAL E CA 1
ATOM 12132 C C . VAL E 1 443 ? 48.866 3.396 28.968 1.00 40.58 443 VAL E C 1
ATOM 12133 O O . VAL E 1 443 ? 49.229 3.821 30.069 1.00 43.16 443 VAL E O 1
ATOM 12137 N N . PHE E 1 444 ? 49.132 4.035 27.830 1.00 36.72 444 PHE E N 1
ATOM 12138 C CA . PHE E 1 444 ? 49.994 5.217 27.839 1.00 36.25 444 PHE E CA 1
ATOM 12139 C C . PHE E 1 444 ? 49.233 6.493 28.140 1.00 35.31 444 PHE E C 1
ATOM 12140 O O . PHE E 1 444 ? 49.829 7.456 28.635 1.00 33.77 444 PHE E O 1
ATOM 12148 N N . GLY E 1 445 ? 47.932 6.493 27.841 1.00 35.41 445 GLY E N 1
ATOM 12149 C CA . GLY E 1 445 ? 47.032 7.523 28.354 1.00 38.56 445 GLY E CA 1
ATOM 12150 C C . GLY E 1 445 ? 47.070 7.521 29.881 1.00 40.18 445 GLY E C 1
ATOM 12151 O O . GLY E 1 445 ? 47.225 8.585 30.511 1.00 39.32 445 GLY E O 1
ATOM 12152 N N . ARG E 1 446 ? 46.963 6.327 30.477 1.00 38.51 446 ARG E N 1
ATOM 12153 C CA . ARG E 1 446 ? 47.083 6.195 31.928 1.00 40.02 446 ARG E CA 1
ATOM 12154 C C . ARG E 1 446 ? 48.472 6.606 32.408 1.00 40.27 446 ARG E C 1
ATOM 12155 O O . ARG E 1 446 ? 48.611 7.324 33.407 1.00 40.79 446 ARG E O 1
ATOM 12163 N N . ALA E 1 447 ? 49.497 6.154 31.697 1.00 38.17 447 ALA E N 1
ATOM 12164 C CA . ALA E 1 447 ? 50.869 6.489 32.054 1.00 38.69 447 ALA E CA 1
ATOM 12165 C C . ALA E 1 447 ? 51.107 8.012 32.130 1.00 39.80 447 ALA E C 1
ATOM 12166 O O . ALA E 1 447 ? 51.836 8.484 33.012 1.00 40.14 447 ALA E O 1
ATOM 12168 N N . CYS E 1 448 ? 50.502 8.777 31.224 1.00 38.83 448 CYS E N 1
ATOM 12169 C CA . CYS E 1 448 ? 50.663 10.237 31.239 1.00 38.29 448 CYS E CA 1
ATOM 12170 C C . CYS E 1 448 ? 50.165 10.802 32.572 1.00 39.49 448 CYS E C 1
ATOM 12171 O O . CYS E 1 448 ? 50.823 11.649 33.163 1.00 37.98 448 CYS E O 1
ATOM 12174 N N . SER E 1 449 ? 48.998 10.347 33.021 1.00 39.77 449 SER E N 1
ATOM 12175 C CA . SER E 1 449 ? 48.443 10.763 34.321 1.00 43.27 449 SER E CA 1
ATOM 12176 C C . SER E 1 449 ? 49.320 10.332 35.488 1.00 43.70 449 SER E C 1
ATOM 12177 O O . SER E 1 449 ? 49.553 11.111 36.396 1.00 44.56 449 SER E O 1
ATOM 12180 N N . ILE E 1 450 ? 49.795 9.092 35.466 1.00 45.50 450 ILE E N 1
ATOM 12181 C CA . ILE E 1 450 ? 50.722 8.610 36.502 1.00 44.43 450 ILE E CA 1
ATOM 12182 C C . ILE E 1 450 ? 52.000 9.453 36.536 1.00 43.86 450 ILE E C 1
ATOM 12183 O O . ILE E 1 450 ? 52.398 9.974 37.587 1.00 44.06 450 ILE E O 1
ATOM 12188 N N . ASN E 1 451 ? 52.640 9.589 35.383 1.00 43.77 451 ASN E N 1
ATOM 12189 C CA . ASN E 1 451 ? 53.924 10.266 35.307 1.00 41.98 451 ASN E CA 1
ATOM 12190 C C . ASN E 1 451 ? 53.799 11.755 35.650 1.00 45.74 451 ASN E C 1
ATOM 12191 O O . ASN E 1 451 ? 54.664 12.290 36.342 1.00 47.48 451 ASN E O 1
ATOM 12196 N N . ILE E 1 452 ? 52.717 12.410 35.220 1.00 42.19 452 ILE E N 1
ATOM 12197 C CA . ILE E 1 452 ? 52.507 13.819 35.575 1.00 44.78 452 ILE E CA 1
ATOM 12198 C C . ILE E 1 452 ? 52.231 13.948 37.075 1.00 46.09 452 ILE E C 1
ATOM 12199 O O . ILE E 1 452 ? 52.816 14.800 37.726 1.00 48.16 452 ILE E O 1
ATOM 12204 N N . LYS E 1 453 ? 51.339 13.112 37.614 1.00 47.71 453 LYS E N 1
ATOM 12205 C CA . LYS E 1 453 ? 51.152 13.012 39.072 1.00 53.34 453 LYS E CA 1
ATOM 12206 C C . LYS E 1 453 ? 52.500 12.930 39.803 1.00 52.30 453 LYS E C 1
ATOM 12207 O O . LYS E 1 453 ? 52.711 13.637 40.770 1.00 49.11 453 LYS E O 1
ATOM 12213 N N . GLU E 1 454 ? 53.416 12.092 39.329 1.00 55.90 454 GLU E N 1
ATOM 12214 C CA . GLU E 1 454 ? 54.687 11.886 40.039 1.00 58.66 454 GLU E CA 1
ATOM 12215 C C . GLU E 1 454 ? 55.733 12.995 39.845 1.00 58.28 454 GLU E C 1
ATOM 12216 O O . GLU E 1 454 ? 56.566 13.187 40.733 1.00 59.26 454 GLU E O 1
ATOM 12222 N N . GLU E 1 455 ? 55.691 13.744 38.738 1.00 53.16 455 GLU E N 1
ATOM 12223 C CA . GLU E 1 455 ? 56.724 14.782 38.500 1.00 50.56 455 GLU E CA 1
ATOM 12224 C C . GLU E 1 455 ? 56.219 16.236 38.562 1.00 50.25 455 GLU E C 1
ATOM 12225 O O . GLU E 1 455 ? 56.995 17.136 38.862 1.00 53.59 455 GLU E O 1
ATOM 12231 N N . LEU E 1 456 ? 54.936 16.473 38.308 1.00 47.51 456 LEU E N 1
ATOM 12232 C CA . LEU E 1 456 ? 54.401 17.833 38.380 1.00 51.05 456 LEU E CA 1
ATOM 12233 C C . LEU E 1 456 ? 54.201 18.233 39.837 1.00 52.84 456 LEU E C 1
ATOM 12234 O O . LEU E 1 456 ? 53.522 17.535 40.591 1.00 53.50 456 LEU E O 1
ATOM 12239 N N . LYS E 1 457 ? 54.784 19.358 40.229 1.00 53.66 457 LYS E N 1
ATOM 12240 C CA . LYS E 1 457 ? 54.680 19.814 41.613 1.00 57.01 457 LYS E CA 1
ATOM 12241 C C . LYS E 1 457 ? 53.708 20.973 41.726 1.00 56.67 457 LYS E C 1
ATOM 12242 O O . LYS E 1 457 ? 53.589 21.778 40.793 1.00 54.77 457 LYS E O 1
ATOM 12248 N N . PRO E 1 458 ? 53.006 21.063 42.874 1.00 56.66 458 PRO E N 1
ATOM 12249 C CA . PRO E 1 458 ? 51.996 22.116 43.021 1.00 59.83 458 PRO E CA 1
ATOM 12250 C C . PRO E 1 458 ? 52.586 23.531 43.040 1.00 63.63 458 PRO E C 1
ATOM 12251 O O . PRO E 1 458 ? 51.868 24.483 42.722 1.00 63.89 458 PRO E O 1
ATOM 12255 N N . ASP E 1 459 ? 53.872 23.660 43.389 1.00 65.86 459 ASP E N 1
ATOM 12256 C CA . ASP E 1 459 ? 54.549 24.974 43.441 1.00 71.15 459 ASP E CA 1
ATOM 12257 C C . ASP E 1 459 ? 55.024 25.473 42.070 1.00 67.09 459 ASP E C 1
ATOM 12258 O O . ASP E 1 459 ? 55.256 26.674 41.896 1.00 67.75 459 ASP E O 1
ATOM 12263 N N . GLU E 1 460 ? 55.189 24.563 41.109 1.00 63.79 460 GLU E N 1
ATOM 12264 C CA . GLU E 1 460 ? 55.392 24.969 39.712 1.00 62.33 460 GLU E CA 1
ATOM 12265 C C . GLU E 1 460 ? 54.146 25.739 39.292 1.00 60.72 460 GLU E C 1
ATOM 12266 O O . GLU E 1 460 ? 53.052 25.194 39.312 1.00 60.86 460 GLU E O 1
ATOM 12272 N N . LYS E 1 461 ? 54.296 27.020 38.980 1.00 60.00 461 LYS E N 1
ATOM 12273 C CA . LYS E 1 461 ? 53.133 27.854 38.661 1.00 66.32 461 LYS E CA 1
ATOM 12274 C C . LYS E 1 461 ? 52.702 27.717 37.187 1.00 63.32 461 LYS E C 1
ATOM 12275 O O . LYS E 1 461 ? 53.514 27.376 36.311 1.00 59.23 461 LYS E O 1
ATOM 12281 N N . ILE E 1 462 ? 51.413 27.951 36.935 1.00 59.07 462 ILE E N 1
ATOM 12282 C CA . ILE E 1 462 ? 50.887 27.971 35.575 1.00 56.70 462 ILE E CA 1
ATOM 12283 C C . ILE E 1 462 ? 51.623 29.100 34.864 1.00 56.96 462 ILE E C 1
ATOM 12284 O O . ILE E 1 462 ? 51.558 30.249 35.294 1.00 55.39 462 ILE E O 1
ATOM 12289 N N . PRO E 1 463 ? 52.343 28.772 33.785 1.00 59.44 463 PRO E N 1
ATOM 12290 C CA . PRO E 1 463 ? 53.214 29.768 33.178 1.00 61.12 463 PRO E CA 1
ATOM 12291 C C . PRO E 1 463 ? 52.449 30.938 32.559 1.00 64.83 463 PRO E C 1
ATOM 12292 O O . PRO E 1 463 ? 51.317 30.771 32.105 1.00 65.90 463 PRO E O 1
ATOM 12296 N N . GLU E 1 464 ? 53.063 32.116 32.574 1.00 69.87 464 GLU E N 1
ATOM 12297 C CA . GLU E 1 464 ? 52.528 33.275 31.862 1.00 69.33 464 GLU E CA 1
ATOM 12298 C C . GLU E 1 464 ? 52.918 33.098 30.388 1.00 64.84 464 GLU E C 1
ATOM 12299 O O . GLU E 1 464 ? 53.993 32.580 30.088 1.00 65.25 464 GLU E O 1
ATOM 12305 N N . LEU E 1 465 ? 52.044 33.489 29.469 1.00 61.01 465 LEU E N 1
ATOM 12306 C CA . LEU E 1 465 ? 52.369 33.395 28.044 1.00 60.99 465 LEU E CA 1
ATOM 12307 C C . LEU E 1 465 ? 53.329 34.499 27.616 1.00 58.02 465 LEU E C 1
ATOM 12308 O O . LEU E 1 465 ? 53.214 35.627 28.094 1.00 59.05 465 LEU E O 1
ATOM 12313 N N . PRO E 1 466 ? 54.264 34.187 26.701 1.00 57.96 466 PRO E N 1
ATOM 12314 C CA . PRO E 1 466 ? 55.085 35.233 26.087 1.00 61.53 466 PRO E CA 1
ATOM 12315 C C . PRO E 1 466 ? 54.245 36.226 25.311 1.00 64.65 466 PRO E C 1
ATOM 12316 O O . PRO E 1 466 ? 53.108 35.917 24.934 1.00 68.53 466 PRO E O 1
ATOM 12320 N N . GLU E 1 467 ? 54.798 37.408 25.063 1.00 65.15 467 GLU E N 1
ATOM 12321 C CA . GLU E 1 467 ? 54.070 38.418 24.310 1.00 67.78 467 GLU E CA 1
ATOM 12322 C C . GLU E 1 467 ? 53.905 37.967 22.852 1.00 62.40 467 GLU E C 1
ATOM 12323 O O . GLU E 1 467 ? 54.830 37.436 22.243 1.00 58.83 467 GLU E O 1
ATOM 12329 N N . GLY E 1 468 ? 52.708 38.158 22.310 1.00 62.63 468 GLY E N 1
ATOM 12330 C CA . GLY E 1 468 ? 52.402 37.737 20.946 1.00 60.88 468 GLY E CA 1
ATOM 12331 C C . GLY E 1 468 ? 52.363 36.229 20.736 1.00 58.94 468 GLY E C 1
ATOM 12332 O O . GLY E 1 468 ? 52.480 35.764 19.596 1.00 52.25 468 GLY E O 1
ATOM 12333 N N . ALA E 1 469 ? 52.196 35.463 21.820 1.00 56.96 469 ALA E N 1
ATOM 12334 C CA . ALA E 1 469 ? 52.129 34.008 21.709 1.00 55.43 469 ALA E CA 1
ATOM 12335 C C . ALA E 1 469 ? 50.840 33.615 20.986 1.00 53.15 469 ALA E C 1
ATOM 12336 O O . ALA E 1 469 ? 49.752 34.080 21.328 1.00 46.91 469 ALA E O 1
ATOM 12338 N N . GLY E 1 470 ? 50.985 32.786 19.959 1.00 51.51 470 GLY E N 1
ATOM 12339 C CA . GLY E 1 470 ? 49.867 32.408 19.115 1.00 53.23 470 GLY E CA 1
ATOM 12340 C C . GLY E 1 470 ? 49.549 33.384 18.004 1.00 53.24 470 GLY E C 1
ATOM 12341 O O . GLY E 1 470 ? 48.557 33.214 17.304 1.00 61.29 470 GLY E O 1
ATOM 12342 N N . GLU E 1 471 ? 50.373 34.402 17.815 1.00 55.10 471 GLU E N 1
ATOM 12343 C CA . GLU E 1 471 ? 50.086 35.393 16.770 1.00 57.08 471 GLU E CA 1
ATOM 12344 C C . GLU E 1 471 ? 50.358 34.830 15.370 1.00 50.89 471 GLU E C 1
ATOM 12345 O O . GLU E 1 471 ? 49.657 35.174 14.426 1.00 53.55 471 GLU E O 1
ATOM 12351 N N . GLU E 1 472 ? 51.349 33.954 15.241 1.00 49.34 472 GLU E N 1
ATOM 12352 C CA . GLU E 1 472 ? 51.616 33.279 13.959 1.00 53.23 472 GLU E CA 1
ATOM 12353 C C . GLU E 1 472 ? 50.487 32.315 13.572 1.00 52.48 472 GLU E C 1
ATOM 12354 O O . GLU E 1 472 ? 50.181 32.163 12.382 1.00 53.90 472 GLU E O 1
ATOM 12360 N N . SER E 1 473 ? 49.864 31.690 14.574 1.00 48.29 473 SER E N 1
ATOM 12361 C CA . SER E 1 473 ? 48.713 30.811 14.360 1.00 46.70 473 SER E CA 1
ATOM 12362 C C . SER E 1 473 ? 47.521 31.578 13.854 1.00 44.26 473 SER E C 1
ATOM 12363 O O . SER E 1 473 ? 46.840 31.147 12.922 1.00 43.25 473 SER E O 1
ATOM 12366 N N . ILE E 1 474 ? 47.248 32.708 14.495 1.00 45.07 474 ILE E N 1
ATOM 12367 C CA . ILE E 1 474 ? 46.143 33.573 14.068 1.00 47.47 474 ILE E CA 1
ATOM 12368 C C . ILE E 1 474 ? 46.371 34.101 12.645 1.00 47.15 474 ILE E C 1
ATOM 12369 O O . ILE E 1 474 ? 45.426 34.221 11.864 1.00 50.70 474 ILE E O 1
ATOM 12374 N N . ALA E 1 475 ? 47.624 34.377 12.296 1.00 48.34 475 ALA E N 1
ATOM 12375 C CA . ALA E 1 475 ? 47.947 34.905 10.965 1.00 51.79 475 ALA E CA 1
ATOM 12376 C C . ALA E 1 475 ? 47.734 33.856 9.885 1.00 52.21 475 ALA E C 1
ATOM 12377 O O . ALA E 1 475 ? 47.180 34.165 8.830 1.00 56.57 475 ALA E O 1
ATOM 12379 N N . ASN E 1 476 ? 48.175 32.624 10.135 1.00 49.36 476 ASN E N 1
ATOM 12380 C CA . ASN E 1 476 ? 47.931 31.532 9.187 1.00 47.99 476 ASN E CA 1
ATOM 12381 C C . ASN E 1 476 ? 46.444 31.267 8.977 1.00 46.97 476 ASN E C 1
ATOM 12382 O O . ASN E 1 476 ? 45.991 31.070 7.851 1.00 50.86 476 ASN E O 1
ATOM 12387 N N . LEU E 1 477 ? 45.695 31.256 10.073 1.00 46.84 477 LEU E N 1
ATOM 12388 C CA . LEU E 1 477 ? 44.258 31.058 10.026 1.00 46.29 477 LEU E CA 1
ATOM 12389 C C . LEU E 1 477 ? 43.568 32.152 9.207 1.00 48.09 477 LEU E C 1
ATOM 12390 O O . LEU E 1 477 ? 42.647 31.874 8.427 1.00 44.69 477 LEU E O 1
ATOM 12395 N N . ASP E 1 478 ? 44.006 33.392 9.404 1.00 49.28 478 ASP E N 1
ATOM 12396 C CA . ASP E 1 478 ? 43.502 34.523 8.631 1.00 48.53 478 ASP E CA 1
ATOM 12397 C C . ASP E 1 478 ? 43.811 34.343 7.145 1.00 45.93 478 ASP E C 1
ATOM 12398 O O . ASP E 1 478 ? 42.925 34.448 6.304 1.00 45.65 478 ASP E O 1
ATOM 12403 N N . ALA E 1 479 ? 45.060 34.016 6.834 1.00 47.93 479 ALA E N 1
ATOM 12404 C CA . ALA E 1 479 ? 45.493 33.823 5.441 1.00 46.92 479 ALA E CA 1
ATOM 12405 C C . ALA E 1 479 ? 44.762 32.677 4.721 1.00 51.17 479 ALA E C 1
ATOM 12406 O O . ALA E 1 479 ? 44.534 32.737 3.499 1.00 47.35 479 ALA E O 1
ATOM 12408 N N . VAL E 1 480 ? 44.412 31.630 5.475 1.00 50.25 480 VAL E N 1
ATOM 12409 C CA . VAL E 1 480 ? 43.708 30.476 4.912 1.00 47.64 480 VAL E CA 1
ATOM 12410 C C . VAL E 1 480 ? 42.235 30.820 4.708 1.00 44.62 480 VAL E C 1
ATOM 12411 O O . VAL E 1 480 ? 41.635 30.510 3.667 1.00 43.79 480 VAL E O 1
ATOM 12415 N N . ARG E 1 481 ? 41.659 31.442 5.728 1.00 41.98 481 ARG E N 1
ATOM 12416 C CA . ARG E 1 481 ? 40.275 31.891 5.704 1.00 44.01 481 ARG E CA 1
ATOM 12417 C C . ARG E 1 481 ? 39.954 32.820 4.523 1.00 47.51 481 ARG E C 1
ATOM 12418 O O . ARG E 1 481 ? 38.856 32.748 3.956 1.00 48.14 481 ARG E O 1
ATOM 12426 N N . TYR E 1 482 ? 40.889 33.714 4.190 1.00 49.35 482 TYR E N 1
ATOM 12427 C CA . TYR E 1 482 ? 40.708 34.656 3.074 1.00 49.96 482 TYR E CA 1
ATOM 12428 C C . TYR E 1 482 ? 41.478 34.244 1.826 1.00 51.86 482 TYR E C 1
ATOM 12429 O O . TYR E 1 482 ? 41.714 35.067 0.939 1.00 53.67 482 TYR E O 1
ATOM 12438 N N . ALA E 1 483 ? 41.858 32.973 1.741 1.00 50.75 483 ALA E N 1
ATOM 12439 C CA . ALA E 1 483 ? 42.680 32.519 0.632 1.00 53.34 483 ALA E CA 1
ATOM 12440 C C . ALA E 1 483 ? 41.901 32.699 -0.652 1.00 54.65 483 ALA E C 1
ATOM 12441 O O . ALA E 1 483 ? 40.761 32.252 -0.746 1.00 57.56 483 ALA E O 1
ATOM 12443 N N . ASN E 1 484 ? 42.506 33.376 -1.623 1.00 59.11 484 ASN E N 1
ATOM 12444 C CA . ASN E 1 484 ? 41.863 33.599 -2.920 1.00 62.47 484 ASN E CA 1
ATOM 12445 C C . ASN E 1 484 ? 42.757 33.229 -4.105 1.00 60.38 484 ASN E C 1
ATOM 12446 O O . ASN E 1 484 ? 42.749 33.907 -5.131 1.00 60.07 484 ASN E O 1
ATOM 12451 N N . GLY E 1 485 ? 43.504 32.136 -3.964 1.00 57.54 485 GLY E N 1
ATOM 12452 C CA . GLY E 1 485 ? 44.298 31.596 -5.058 1.00 55.76 485 GLY E CA 1
ATOM 12453 C C . GLY E 1 485 ? 43.422 30.922 -6.102 1.00 56.83 485 GLY E C 1
ATOM 12454 O O . GLY E 1 485 ? 42.232 31.237 -6.227 1.00 56.20 485 GLY E O 1
ATOM 12455 N N . ASP E 1 486 ? 44.012 29.999 -6.859 1.00 57.12 486 ASP E N 1
ATOM 12456 C CA . ASP E 1 486 ? 43.286 29.257 -7.902 1.00 60.10 486 ASP E CA 1
ATOM 12457 C C . ASP E 1 486 ? 43.322 27.722 -7.735 1.00 59.07 486 ASP E C 1
ATOM 12458 O O . ASP E 1 486 ? 42.826 27.000 -8.601 1.00 56.41 486 ASP E O 1
ATOM 12463 N N . VAL E 1 487 ? 43.906 27.219 -6.646 1.00 57.26 487 VAL E N 1
ATOM 12464 C CA . VAL E 1 487 ? 43.812 25.786 -6.349 1.00 55.78 487 VAL E CA 1
ATOM 12465 C C . VAL E 1 487 ? 42.979 25.573 -5.080 1.00 51.12 487 VAL E C 1
ATOM 12466 O O . VAL E 1 487 ? 43.484 25.769 -3.974 1.00 51.40 487 VAL E O 1
ATOM 12470 N N . PRO E 1 488 ? 41.700 25.178 -5.236 1.00 45.45 488 PRO E N 1
ATOM 12471 C CA . PRO E 1 488 ? 40.842 24.959 -4.065 1.00 49.22 488 PRO E CA 1
ATOM 12472 C C . PRO E 1 488 ? 41.227 23.722 -3.242 1.00 48.45 488 PRO E C 1
ATOM 12473 O O . PRO E 1 488 ? 41.615 22.695 -3.796 1.00 45.64 488 PRO E O 1
ATOM 12477 N N . THR E 1 489 ? 41.109 23.846 -1.922 1.00 50.71 489 THR E N 1
ATOM 12478 C CA . THR E 1 489 ? 41.555 22.794 -0.981 1.00 49.60 489 THR E CA 1
ATOM 12479 C C . THR E 1 489 ? 41.128 21.369 -1.364 1.00 43.73 489 THR E C 1
ATOM 12480 O O . THR E 1 489 ? 41.940 20.462 -1.272 1.00 45.71 489 THR E O 1
ATOM 12484 N N . ALA E 1 490 ? 39.899 21.172 -1.832 1.00 44.22 490 ALA E N 1
ATOM 12485 C CA . ALA E 1 490 ? 39.428 19.819 -2.192 1.00 46.24 490 ALA E CA 1
ATOM 12486 C C . ALA E 1 490 ? 40.212 19.180 -3.349 1.00 50.22 490 ALA E C 1
ATOM 12487 O O . ALA E 1 490 ? 40.440 17.973 -3.358 1.00 51.81 490 ALA E O 1
ATOM 12489 N N . GLU E 1 491 ? 40.619 19.985 -4.326 1.00 51.75 491 GLU E N 1
ATOM 12490 C CA . GLU E 1 491 ? 41.426 19.482 -5.441 1.00 51.80 491 GLU E CA 1
ATOM 12491 C C . GLU E 1 491 ? 42.835 19.116 -4.985 1.00 47.45 491 GLU E C 1
ATOM 12492 O O . GLU E 1 491 ? 43.376 18.080 -5.351 1.00 43.38 491 GLU E O 1
ATOM 12498 N N . LEU E 1 492 ? 43.418 19.972 -4.167 1.00 45.41 492 LEU E N 1
ATOM 12499 C CA . LEU E 1 492 ? 44.771 19.762 -3.652 1.00 47.46 492 LEU E CA 1
ATOM 12500 C C . LEU E 1 492 ? 44.851 18.518 -2.740 1.00 45.11 492 LEU E C 1
ATOM 12501 O O . LEU E 1 492 ? 45.790 17.718 -2.839 1.00 45.22 492 LEU E O 1
ATOM 12506 N N . ARG E 1 493 ? 43.858 18.363 -1.868 1.00 41.24 493 ARG E N 1
ATOM 12507 C CA . ARG E 1 493 ? 43.717 17.164 -1.041 1.00 43.09 493 ARG E CA 1
ATOM 12508 C C . ARG E 1 493 ? 43.647 15.908 -1.898 1.00 41.16 493 ARG E C 1
ATOM 12509 O O . ARG E 1 493 ? 44.373 14.943 -1.662 1.00 37.01 493 ARG E O 1
ATOM 12517 N N . LEU E 1 494 ? 42.772 15.925 -2.896 1.00 42.81 494 LEU E N 1
ATOM 12518 C CA . LEU E 1 494 ? 42.602 14.750 -3.759 1.00 46.91 494 LEU E CA 1
ATOM 12519 C C . LEU E 1 494 ? 43.887 14.331 -4.467 1.00 45.99 494 LEU E C 1
ATOM 12520 O O . LEU E 1 494 ? 44.224 13.147 -4.465 1.00 45.21 494 LEU E O 1
ATOM 12525 N N . THR E 1 495 ? 44.627 15.283 -5.041 1.00 46.82 495 THR E N 1
ATOM 12526 C CA . THR E 1 495 ? 45.870 14.909 -5.743 1.00 47.14 495 THR E CA 1
ATOM 12527 C C . THR E 1 495 ? 46.964 14.457 -4.746 1.00 43.32 495 THR E C 1
ATOM 12528 O O . THR E 1 495 ? 47.737 13.548 -5.058 1.00 39.74 495 THR E O 1
ATOM 12532 N N . MET E 1 496 ? 47.029 15.081 -3.561 1.00 41.48 496 MET E N 1
ATOM 12533 C CA . MET E 1 496 ? 47.927 14.606 -2.478 1.00 41.47 496 MET E CA 1
ATOM 12534 C C . MET E 1 496 ? 47.668 13.129 -2.170 1.00 41.91 496 MET E C 1
ATOM 12535 O O . MET E 1 496 ? 48.576 12.307 -2.193 1.00 41.90 496 MET E O 1
ATOM 12540 N N . GLN E 1 497 ? 46.405 12.823 -1.912 1.00 40.23 497 GLN E N 1
ATOM 12541 C CA . GLN E 1 497 ? 45.955 11.480 -1.606 1.00 41.09 497 GLN E CA 1
ATOM 12542 C C . GLN E 1 497 ? 46.298 10.489 -2.706 1.00 42.04 497 GLN E C 1
ATOM 12543 O O . GLN E 1 497 ? 46.853 9.407 -2.437 1.00 40.13 497 GLN E O 1
ATOM 12549 N N . LYS E 1 498 ? 45.991 10.850 -3.946 1.00 43.94 498 LYS E N 1
ATOM 12550 C CA . LYS E 1 498 ? 46.267 9.948 -5.071 1.00 46.67 498 LYS E CA 1
ATOM 12551 C C . LYS E 1 498 ? 47.765 9.708 -5.260 1.00 43.37 498 LYS E C 1
ATOM 12552 O O . LYS E 1 498 ? 48.174 8.607 -5.605 1.00 43.26 498 LYS E O 1
ATOM 12558 N N . THR E 1 499 ? 48.571 10.718 -4.957 1.00 41.10 499 THR E N 1
ATOM 12559 C CA . THR E 1 499 ? 50.032 10.637 -5.074 1.00 39.54 499 THR E CA 1
ATOM 12560 C C . THR E 1 499 ? 50.640 9.735 -4.007 1.00 40.02 499 THR E C 1
ATOM 12561 O O . THR E 1 499 ? 51.557 8.968 -4.273 1.00 36.93 499 THR E O 1
ATOM 12565 N N . MET E 1 500 ? 50.131 9.812 -2.787 1.00 41.84 500 MET E N 1
ATOM 12566 C CA . MET E 1 500 ? 50.631 8.913 -1.742 1.00 39.94 500 MET E CA 1
ATOM 12567 C C . MET E 1 500 ? 50.197 7.491 -2.058 1.00 37.25 500 MET E C 1
ATOM 12568 O O . MET E 1 500 ? 50.960 6.556 -1.872 1.00 41.69 500 MET E O 1
ATOM 12573 N N . GLN E 1 501 ? 48.981 7.327 -2.561 1.00 37.76 501 GLN E N 1
ATOM 12574 C CA . GLN E 1 501 ? 48.470 5.992 -2.895 1.00 38.51 501 GLN E CA 1
ATOM 12575 C C . GLN E 1 501 ? 49.349 5.289 -3.931 1.00 40.73 501 GLN E C 1
ATOM 12576 O O . GLN E 1 501 ? 49.712 4.124 -3.773 1.00 39.37 501 GLN E O 1
ATOM 12582 N N . LYS E 1 502 ? 49.690 6.012 -4.989 1.00 41.23 502 LYS E N 1
ATOM 12583 C CA . LYS E 1 502 ? 50.498 5.467 -6.055 1.00 43.62 502 LYS E CA 1
ATOM 12584 C C . LYS E 1 502 ? 51.962 5.302 -5.627 1.00 43.20 502 LYS E C 1
ATOM 12585 O O . LYS E 1 502 ? 52.559 4.276 -5.915 1.00 44.20 502 LYS E O 1
ATOM 12591 N N . HIS E 1 503 ? 52.547 6.283 -4.938 1.00 42.51 503 HIS E N 1
ATOM 12592 C CA . HIS E 1 503 ? 54.006 6.271 -4.728 1.00 44.95 503 HIS E CA 1
ATOM 12593 C C . HIS E 1 503 ? 54.497 5.707 -3.386 1.00 46.17 503 HIS E C 1
ATOM 12594 O O . HIS E 1 503 ? 55.694 5.446 -3.234 1.00 46.78 503 HIS E O 1
ATOM 12601 N N . ALA E 1 504 ? 53.589 5.518 -2.429 1.00 45.74 504 ALA E N 1
ATOM 12602 C CA . ALA E 1 504 ? 53.950 5.044 -1.087 1.00 47.87 504 ALA E CA 1
ATOM 12603 C C . ALA E 1 504 ? 53.053 3.888 -0.644 1.00 45.10 504 ALA E C 1
ATOM 12604 O O . ALA E 1 504 ? 52.583 3.853 0.486 1.00 43.92 504 ALA E O 1
ATOM 12606 N N . GLY E 1 505 ? 52.840 2.942 -1.554 1.00 45.22 505 GLY E N 1
ATOM 12607 C CA . GLY E 1 505 ? 51.886 1.863 -1.364 1.00 43.18 505 GLY E CA 1
ATOM 12608 C C . GLY E 1 505 ? 52.483 0.691 -0.626 1.00 41.20 505 GLY E C 1
ATOM 12609 O O . GLY E 1 505 ? 53.527 0.818 0.008 1.00 38.45 505 GLY E O 1
ATOM 12610 N N . VAL E 1 506 ? 51.816 -0.457 -0.745 1.00 41.56 506 VAL E N 1
ATOM 12611 C CA . VAL E 1 506 ? 52.237 -1.698 -0.083 1.00 41.03 506 VAL E CA 1
ATOM 12612 C C . VAL E 1 506 ? 53.643 -2.076 -0.479 1.00 40.90 506 VAL E C 1
ATOM 12613 O O . VAL E 1 506 ? 54.473 -2.439 0.380 1.00 43.46 506 VAL E O 1
ATOM 12617 N N . PHE E 1 507 ? 53.905 -2.005 -1.781 1.00 39.95 507 PHE E N 1
ATOM 12618 C CA . PHE E 1 507 ? 55.242 -2.238 -2.314 1.00 39.95 507 PHE E CA 1
ATOM 12619 C C . PHE E 1 507 ? 55.780 -0.943 -2.858 1.00 40.40 507 PHE E C 1
ATOM 12620 O O . PHE E 1 507 ? 55.074 -0.208 -3.536 1.00 40.41 507 PHE E O 1
ATOM 12628 N N . ARG E 1 508 ? 57.039 -0.677 -2.550 1.00 42.06 508 ARG E N 1
ATOM 12629 C CA . ARG E 1 508 ? 57.666 0.586 -2.867 1.00 44.78 508 ARG E CA 1
ATOM 12630 C C . ARG E 1 508 ? 58.964 0.311 -3.619 1.00 47.85 508 ARG E C 1
ATOM 12631 O O . ARG E 1 508 ? 59.513 -0.794 -3.539 1.00 46.89 508 ARG E O 1
ATOM 12639 N N . ARG E 1 509 ? 59.432 1.317 -4.353 1.00 51.68 509 ARG E N 1
ATOM 12640 C CA . ARG E 1 509 ? 60.633 1.204 -5.175 1.00 52.63 509 ARG E CA 1
ATOM 12641 C C . ARG E 1 509 ? 61.264 2.577 -5.340 1.00 52.69 509 ARG E C 1
ATOM 12642 O O . ARG E 1 509 ? 60.554 3.587 -5.411 1.00 47.88 509 ARG E O 1
ATOM 12650 N N . GLY E 1 510 ? 62.596 2.599 -5.418 1.00 50.20 510 GLY E N 1
ATOM 12651 C CA . GLY E 1 510 ? 63.378 3.834 -5.385 1.00 49.31 510 GLY E CA 1
ATOM 12652 C C . GLY E 1 510 ? 63.039 4.866 -6.441 1.00 47.78 510 GLY E C 1
ATOM 12653 O O . GLY E 1 510 ? 63.071 6.060 -6.176 1.00 48.92 510 GLY E O 1
ATOM 12654 N N . ASP E 1 511 ? 62.726 4.413 -7.646 1.00 51.07 511 ASP E N 1
ATOM 12655 C CA . ASP E 1 511 ? 62.382 5.335 -8.741 1.00 52.45 511 ASP E CA 1
ATOM 12656 C C . ASP E 1 511 ? 60.975 5.907 -8.505 1.00 50.92 511 ASP E C 1
ATOM 12657 O O . ASP E 1 511 ? 60.789 7.126 -8.561 1.00 50.64 511 ASP E O 1
ATOM 12662 N N . ILE E 1 512 ? 60.013 5.035 -8.181 1.00 47.82 512 ILE E N 1
ATOM 12663 C CA . ILE E 1 512 ? 58.637 5.457 -7.863 1.00 44.18 512 ILE E CA 1
ATOM 12664 C C . ILE E 1 512 ? 58.630 6.371 -6.634 1.00 44.68 512 ILE E C 1
ATOM 12665 O O . ILE E 1 512 ? 57.978 7.416 -6.634 1.00 46.20 512 ILE E O 1
ATOM 12670 N N . LEU E 1 513 ? 59.398 6.019 -5.607 1.00 44.59 513 LEU E N 1
ATOM 12671 C CA . LEU E 1 513 ? 59.504 6.863 -4.416 1.00 45.54 513 LEU E CA 1
ATOM 12672 C C . LEU E 1 513 ? 60.101 8.237 -4.729 1.00 47.95 513 LEU E C 1
ATOM 12673 O O . LEU E 1 513 ? 59.601 9.247 -4.246 1.00 47.34 513 LEU E O 1
ATOM 12678 N N . ALA E 1 514 ? 61.174 8.272 -5.519 1.00 51.32 514 ALA E N 1
ATOM 12679 C CA . ALA E 1 514 ? 61.835 9.543 -5.882 1.00 51.75 514 ALA E CA 1
ATOM 12680 C C . ALA E 1 514 ? 60.905 10.459 -6.663 1.00 49.73 514 ALA E C 1
ATOM 12681 O O . ALA E 1 514 ? 60.847 11.664 -6.426 1.00 53.92 514 ALA E O 1
ATOM 12683 N N . GLU E 1 515 ? 60.184 9.875 -7.606 1.00 50.53 515 GLU E N 1
ATOM 12684 C CA . GLU E 1 515 ? 59.172 10.595 -8.368 1.00 52.65 515 GLU E CA 1
ATOM 12685 C C . GLU E 1 515 ? 58.067 11.088 -7.434 1.00 51.60 515 GLU E C 1
ATOM 12686 O O . GLU E 1 515 ? 57.638 12.236 -7.522 1.00 52.61 515 GLU E O 1
ATOM 12692 N N . GLY E 1 516 ? 57.619 10.223 -6.524 1.00 49.90 516 GLY E N 1
ATOM 12693 C CA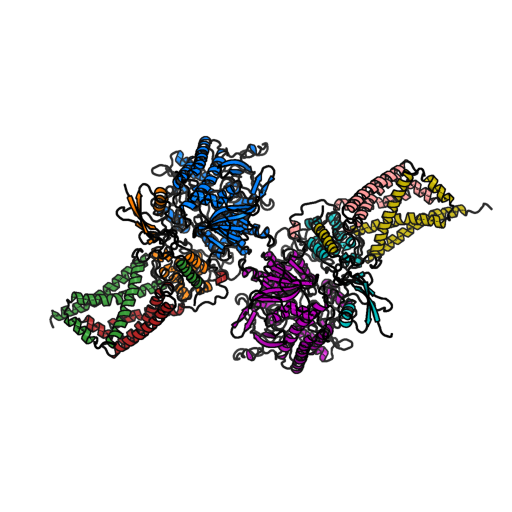 . GLY E 1 516 ? 56.651 10.624 -5.495 1.00 47.34 516 GLY E CA 1
ATOM 12694 C C . GLY E 1 516 ? 57.067 11.841 -4.689 1.00 46.43 516 GLY E C 1
ATOM 12695 O O . GLY E 1 516 ? 56.262 12.748 -4.465 1.00 45.42 516 GLY E O 1
ATOM 12696 N N . VAL E 1 517 ? 58.331 11.877 -4.270 1.00 46.24 517 VAL E N 1
ATOM 12697 C CA . VAL E 1 517 ? 58.855 12.989 -3.458 1.00 48.51 517 VAL E CA 1
ATOM 12698 C C . VAL E 1 517 ? 58.754 14.300 -4.235 1.00 51.62 517 VAL E C 1
ATOM 12699 O O . VAL E 1 517 ? 58.259 15.323 -3.731 1.00 47.10 517 VAL E O 1
ATOM 12703 N N . LYS E 1 518 ? 59.226 14.234 -5.475 1.00 57.01 518 LYS E N 1
ATOM 12704 C CA . LYS E 1 518 ? 59.197 15.351 -6.407 1.00 61.11 518 LYS E CA 1
ATOM 12705 C C . LYS E 1 518 ? 57.771 15.874 -6.541 1.00 55.52 518 LYS E C 1
ATOM 12706 O O . LYS E 1 518 ? 57.524 17.077 -6.369 1.00 49.49 518 LYS E O 1
ATOM 12712 N N . LYS E 1 519 ? 56.820 14.980 -6.809 1.00 53.83 519 LYS E N 1
ATOM 12713 C CA . LYS E 1 519 ? 55.424 15.433 -6.972 1.00 56.23 519 LYS E CA 1
ATOM 12714 C C . LYS E 1 519 ? 54.866 15.997 -5.657 1.00 53.45 519 LYS E C 1
ATOM 12715 O O . LYS E 1 519 ? 54.200 17.026 -5.676 1.00 52.04 519 LYS E O 1
ATOM 12721 N N . MET E 1 520 ? 55.195 15.365 -4.525 1.00 49.76 520 MET E N 1
ATOM 12722 C CA . MET E 1 520 ? 54.753 15.843 -3.194 1.00 48.54 520 MET E CA 1
ATOM 12723 C C . MET E 1 520 ? 55.346 17.192 -2.763 1.00 47.35 520 MET E C 1
ATOM 12724 O O . MET E 1 520 ? 54.649 18.006 -2.138 1.00 43.24 520 MET E O 1
ATOM 12729 N N . MET E 1 521 ? 56.631 17.419 -3.045 1.00 48.70 521 MET E N 1
ATOM 12730 C CA . MET E 1 521 ? 57.235 18.728 -2.748 1.00 49.93 521 MET E CA 1
ATOM 12731 C C . MET E 1 521 ? 56.668 19.811 -3.675 1.00 51.83 521 MET E C 1
ATOM 12732 O O . MET E 1 521 ? 56.601 20.975 -3.291 1.00 53.11 521 MET E O 1
ATOM 12737 N N . ASP E 1 522 ? 56.273 19.434 -4.890 1.00 53.77 522 ASP E N 1
ATOM 12738 C CA . ASP E 1 522 ? 55.571 20.356 -5.795 1.00 56.30 522 ASP E CA 1
ATOM 12739 C C . ASP E 1 522 ? 54.201 20.711 -5.248 1.00 55.58 522 ASP E C 1
ATOM 12740 O O . ASP E 1 522 ? 53.803 21.891 -5.235 1.00 52.55 522 ASP E O 1
ATOM 12745 N N . LEU E 1 523 ? 53.479 19.683 -4.806 1.00 53.74 523 LEU E N 1
ATOM 12746 C CA . LEU E 1 523 ? 52.156 19.874 -4.206 1.00 55.70 523 LEU E CA 1
ATOM 12747 C C . LEU E 1 523 ? 52.213 20.812 -3.029 1.00 52.97 523 LEU E C 1
ATOM 12748 O O . LEU E 1 523 ? 51.308 21.622 -2.833 1.00 50.68 523 LEU E O 1
ATOM 12753 N N . PHE E 1 524 ? 53.269 20.676 -2.232 1.00 50.28 524 PHE E N 1
ATOM 12754 C CA . PHE E 1 524 ? 53.465 21.542 -1.087 1.00 51.83 524 PHE E CA 1
ATOM 12755 C C . PHE E 1 524 ? 53.516 22.999 -1.528 1.00 55.63 524 PHE E C 1
ATOM 12756 O O . PHE E 1 524 ? 52.892 23.857 -0.918 1.00 55.48 524 PHE E O 1
ATOM 12764 N N . LYS E 1 525 ? 54.248 23.274 -2.602 1.00 60.45 525 LYS E N 1
ATOM 12765 C CA . LYS E 1 525 ? 54.337 24.640 -3.131 1.00 61.86 525 LYS E CA 1
ATOM 12766 C C . LYS E 1 525 ? 52.980 25.173 -3.593 1.00 56.92 525 LYS E C 1
ATOM 12767 O O . LYS E 1 525 ? 52.718 26.361 -3.449 1.00 58.02 525 LYS E O 1
ATOM 12773 N N . GLU E 1 526 ? 52.106 24.300 -4.095 1.00 58.20 526 GLU E N 1
ATOM 12774 C CA . GLU E 1 526 ? 50.744 24.708 -4.498 1.00 57.87 526 GLU E CA 1
ATOM 12775 C C . GLU E 1 526 ? 49.854 25.181 -3.345 1.00 56.74 526 GLU E C 1
ATOM 12776 O O . GLU E 1 526 ? 48.796 25.765 -3.591 1.00 56.28 526 GLU E O 1
ATOM 12782 N N . LEU E 1 527 ? 50.258 24.921 -2.100 1.00 56.33 527 LEU E N 1
ATOM 12783 C CA . LEU E 1 527 ? 49.557 25.469 -0.930 1.00 54.76 527 LEU E CA 1
ATOM 12784 C C . LEU E 1 527 ? 49.512 26.999 -0.962 1.00 56.11 527 LEU E C 1
ATOM 12785 O O . LEU E 1 527 ? 48.546 27.604 -0.501 1.00 53.72 527 LEU E O 1
ATOM 12790 N N . LYS E 1 528 ? 50.567 27.625 -1.479 1.00 56.65 528 LYS E N 1
ATOM 12791 C CA . LYS E 1 528 ? 50.597 29.086 -1.584 1.00 59.54 528 LYS E CA 1
ATOM 12792 C C . LYS E 1 528 ? 49.473 29.595 -2.497 1.00 54.34 528 LYS E C 1
ATOM 12793 O O . LYS E 1 528 ? 49.000 30.722 -2.337 1.00 53.01 528 LYS E O 1
ATOM 12799 N N . ARG E 1 529 ? 49.048 28.752 -3.437 1.00 52.04 529 ARG E N 1
ATOM 12800 C CA . ARG E 1 529 ? 47.981 29.071 -4.392 1.00 51.59 529 ARG E CA 1
ATOM 12801 C C . ARG E 1 529 ? 46.596 28.590 -3.952 1.00 51.70 529 ARG E C 1
ATOM 12802 O O . ARG E 1 529 ? 45.663 28.580 -4.752 1.00 49.83 529 ARG E O 1
ATOM 12810 N N . LEU E 1 530 ? 46.465 28.197 -2.687 1.00 54.27 530 LEU E N 1
ATOM 12811 C CA . LEU E 1 530 ? 45.206 27.690 -2.142 1.00 51.69 530 LEU E CA 1
ATOM 12812 C C . LEU E 1 530 ? 44.040 28.657 -2.365 1.00 53.86 530 LEU E C 1
ATOM 12813 O O . LEU E 1 530 ? 44.216 29.871 -2.303 1.00 56.30 530 LEU E O 1
ATOM 12818 N N . LYS E 1 531 ? 42.852 28.106 -2.609 1.00 54.07 531 LYS E N 1
ATOM 12819 C CA . LYS E 1 531 ? 41.618 28.885 -2.661 1.00 53.37 531 LYS E CA 1
ATOM 12820 C C . LYS E 1 531 ? 40.608 28.360 -1.652 1.00 51.43 531 LYS E C 1
ATOM 12821 O O . LYS E 1 531 ? 40.391 27.155 -1.573 1.00 46.11 531 LYS E O 1
ATOM 12827 N N . THR E 1 532 ? 40.000 29.262 -0.881 1.00 51.88 532 THR E N 1
ATOM 12828 C CA . THR E 1 532 ? 38.859 28.908 -0.038 1.00 51.82 532 THR E CA 1
ATOM 12829 C C . THR E 1 532 ? 37.699 29.854 -0.352 1.00 55.75 532 THR E C 1
ATOM 12830 O O . THR E 1 532 ? 37.897 30.921 -0.937 1.00 56.90 532 THR E O 1
ATOM 12834 N N . THR E 1 533 ? 36.494 29.463 0.043 1.00 51.45 533 THR E N 1
ATOM 12835 C CA . THR E 1 533 ? 35.300 30.221 -0.293 1.00 49.13 533 THR E CA 1
ATOM 12836 C C . THR E 1 533 ? 34.636 30.773 0.962 1.00 50.84 533 THR E C 1
ATOM 12837 O O . THR E 1 533 ? 34.317 31.956 1.025 1.00 52.89 533 THR E O 1
ATOM 12841 N N . ASP E 1 534 ? 34.427 29.926 1.970 1.00 50.25 534 ASP E N 1
ATOM 12842 C CA . ASP E 1 534 ? 33.683 30.351 3.149 1.00 47.05 534 ASP E CA 1
ATOM 12843 C C . ASP E 1 534 ? 34.547 31.316 3.942 1.00 49.44 534 ASP E C 1
ATOM 12844 O O . ASP E 1 534 ? 35.640 30.970 4.392 1.00 45.31 534 ASP E O 1
ATOM 12849 N N . ARG E 1 535 ? 34.024 32.528 4.109 1.00 51.61 535 ARG E N 1
ATOM 12850 C CA . ARG E 1 535 ? 34.716 33.606 4.797 1.00 50.42 535 ARG E CA 1
ATOM 12851 C C . ARG E 1 535 ? 34.289 33.728 6.261 1.00 47.53 535 ARG E C 1
ATOM 12852 O O . ARG E 1 535 ? 34.898 34.476 7.019 1.00 45.85 535 ARG E O 1
ATOM 12860 N N . SER E 1 536 ? 33.260 32.999 6.679 1.00 47.66 536 SER E N 1
ATOM 12861 C CA . SER E 1 536 ? 32.779 33.124 8.055 1.00 52.68 536 SER E CA 1
ATOM 12862 C C . SER E 1 536 ? 33.807 32.624 9.075 1.00 51.09 536 SER E C 1
ATOM 12863 O O . SER E 1 536 ? 34.794 31.964 8.723 1.00 51.86 536 SER E O 1
ATOM 12866 N N . LEU E 1 537 ? 33.584 32.994 10.328 1.00 53.13 537 LEU E N 1
ATOM 12867 C CA . LEU E 1 537 ? 34.311 32.424 11.463 1.00 56.14 537 LEU E CA 1
ATOM 12868 C C . LEU E 1 537 ? 33.483 31.355 12.175 1.00 52.05 537 LEU E C 1
ATOM 12869 O O . LEU E 1 537 ? 34.041 30.462 12.804 1.00 52.98 537 LEU E O 1
ATOM 12874 N N . ILE E 1 538 ? 32.160 31.453 12.085 1.00 49.03 538 ILE E N 1
ATOM 12875 C CA . ILE E 1 538 ? 31.285 30.521 12.779 1.00 47.67 538 ILE E CA 1
ATOM 12876 C C . ILE E 1 538 ? 31.143 29.214 11.995 1.00 47.36 538 ILE E C 1
ATOM 12877 O O . ILE E 1 538 ? 30.707 29.200 10.845 1.00 43.37 538 ILE E O 1
ATOM 12882 N N . TRP E 1 539 ? 31.550 28.129 12.653 1.00 46.31 539 TRP E N 1
ATOM 12883 C CA . TRP E 1 539 ? 31.474 26.769 12.130 1.00 43.55 539 TRP E CA 1
ATOM 12884 C C . TRP E 1 539 ? 31.798 26.729 10.637 1.00 42.60 539 TRP E C 1
ATOM 12885 O O . TRP E 1 539 ? 30.956 26.419 9.795 1.00 42.12 539 TRP E O 1
ATOM 12896 N N . ASN E 1 540 ? 33.047 27.052 10.343 1.00 42.89 540 ASN E N 1
ATOM 12897 C CA . ASN E 1 540 ? 33.555 27.112 8.986 1.00 41.90 540 ASN E CA 1
ATOM 12898 C C . ASN E 1 540 ? 34.380 25.879 8.677 1.00 39.68 540 ASN E C 1
ATOM 12899 O O . ASN E 1 540 ? 35.569 25.861 8.951 1.00 37.57 540 ASN E O 1
ATOM 12904 N N . SER E 1 541 ? 33.755 24.850 8.103 1.00 39.28 541 SER E N 1
ATOM 12905 C CA . SER E 1 541 ? 34.484 23.604 7.802 1.00 39.81 541 SER E CA 1
ATOM 12906 C C . SER E 1 541 ? 35.325 23.708 6.535 1.00 42.18 541 SER E C 1
ATOM 12907 O O . SER E 1 541 ? 36.234 22.895 6.313 1.00 42.97 541 SER E O 1
ATOM 12910 N N . ASP E 1 542 ? 35.031 24.697 5.696 1.00 42.37 542 ASP E N 1
ATOM 12911 C CA . ASP E 1 542 ? 35.913 24.991 4.577 1.00 40.49 542 ASP E CA 1
ATOM 12912 C C . ASP E 1 542 ? 37.251 25.387 5.194 1.00 37.22 542 ASP E C 1
ATOM 12913 O O . ASP E 1 542 ? 38.295 24.851 4.844 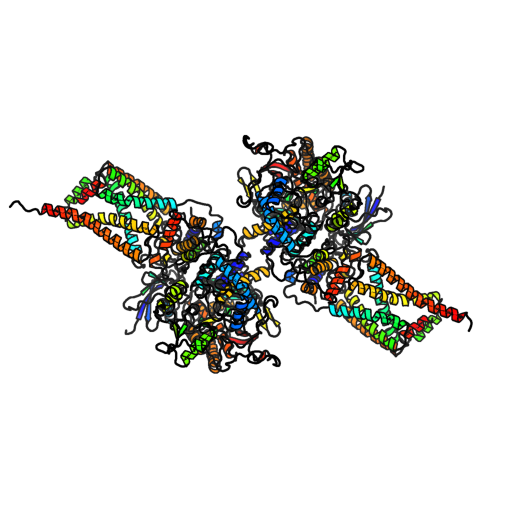1.00 36.39 542 ASP E O 1
ATOM 12918 N N . LEU E 1 543 ? 37.209 26.306 6.149 1.00 37.81 543 LEU E N 1
ATOM 12919 C CA . LEU E 1 543 ? 38.423 26.751 6.829 1.00 37.24 543 LEU E CA 1
ATOM 12920 C C . LEU E 1 543 ? 39.093 25.586 7.583 1.00 38.14 543 LEU E C 1
ATOM 12921 O O . LEU E 1 543 ? 40.278 25.327 7.411 1.00 39.37 543 LEU E O 1
ATOM 12926 N N . THR E 1 544 ? 38.341 24.865 8.402 1.00 38.57 544 THR E N 1
ATOM 12927 C CA . THR E 1 544 ? 38.978 23.797 9.200 1.00 38.21 544 THR E CA 1
ATOM 12928 C C . THR E 1 544 ? 39.559 22.730 8.288 1.00 36.05 544 THR E C 1
ATOM 12929 O O . THR E 1 544 ? 40.663 22.266 8.517 1.00 35.34 544 THR E O 1
ATOM 12933 N N . GLU E 1 545 ? 38.832 22.352 7.238 1.00 37.23 545 GLU E N 1
ATOM 12934 C CA . GLU E 1 545 ? 39.354 21.332 6.330 1.00 37.84 545 GLU E CA 1
ATOM 12935 C C . GLU E 1 545 ? 40.619 21.787 5.612 1.00 40.19 545 GLU E C 1
ATOM 12936 O O . GLU E 1 545 ? 41.489 20.963 5.294 1.00 38.82 545 GLU E O 1
ATOM 12942 N N . SER E 1 546 ? 40.756 23.099 5.408 1.00 40.44 546 SER E N 1
ATOM 12943 C CA . SER E 1 546 ? 41.950 23.646 4.761 1.00 39.86 546 SER E CA 1
ATOM 12944 C C . SER E 1 546 ? 43.117 23.598 5.713 1.00 38.27 546 SER E C 1
ATOM 12945 O O . SER E 1 546 ? 44.236 23.223 5.334 1.00 36.63 546 SER E O 1
ATOM 12948 N N . LEU E 1 547 ? 42.859 23.975 6.959 1.00 37.87 547 LEU E N 1
ATOM 12949 C CA . LEU E 1 547 ? 43.851 23.809 8.017 1.00 37.75 547 LEU E CA 1
ATOM 12950 C C . LEU E 1 547 ? 44.278 22.349 8.058 1.00 38.81 547 LEU E C 1
ATOM 12951 O O . LEU E 1 547 ? 45.473 22.029 8.060 1.00 37.38 547 LEU E O 1
ATOM 12956 N N . GLU E 1 548 ? 43.286 21.459 8.068 1.00 39.79 548 GLU E N 1
ATOM 12957 C CA . GLU E 1 548 ? 43.559 20.028 8.072 1.00 40.35 548 GLU E CA 1
ATOM 12958 C C . GLU E 1 548 ? 44.453 19.616 6.895 1.00 38.79 548 GLU E C 1
ATOM 12959 O O . GLU E 1 548 ? 45.313 18.753 7.056 1.00 38.26 548 GLU E O 1
ATOM 12965 N N . LEU E 1 549 ? 44.274 20.247 5.733 1.00 37.11 549 LEU E N 1
ATOM 12966 C CA . LEU E 1 549 ? 45.104 19.924 4.556 1.00 38.92 549 LEU E CA 1
ATOM 12967 C C . LEU E 1 549 ? 46.544 20.344 4.762 1.00 36.80 549 LEU E C 1
ATOM 12968 O O . LEU E 1 549 ? 47.454 19.581 4.486 1.00 36.76 549 LEU E O 1
ATOM 12973 N N . GLN E 1 550 ? 46.766 21.557 5.254 1.00 38.89 550 GLN E N 1
ATOM 12974 C CA . GLN E 1 550 ? 48.129 21.960 5.615 1.00 39.80 550 GLN E CA 1
ATOM 12975 C C . GLN E 1 550 ? 48.757 20.915 6.522 1.00 38.87 550 GLN E C 1
ATOM 12976 O O . GLN E 1 550 ? 49.897 20.523 6.307 1.00 41.32 550 GLN E O 1
ATOM 12982 N N . ASN E 1 551 ? 48.011 20.490 7.549 1.00 38.79 551 ASN E N 1
ATOM 12983 C CA . ASN E 1 551 ? 48.486 19.477 8.499 1.00 38.34 551 ASN E CA 1
ATOM 12984 C C . ASN E 1 551 ? 48.794 18.155 7.789 1.00 36.12 551 ASN E C 1
ATOM 12985 O O . ASN E 1 551 ? 49.842 17.561 7.990 1.00 38.17 551 ASN E O 1
ATOM 12990 N N . LEU E 1 552 ? 47.899 17.713 6.926 1.00 36.93 552 LEU E N 1
ATOM 12991 C CA . LEU E 1 552 ? 48.140 16.490 6.141 1.00 37.85 552 LEU E CA 1
ATOM 12992 C C . LEU E 1 552 ? 49.396 16.531 5.253 1.00 39.13 552 LEU E C 1
ATOM 12993 O O . LEU E 1 552 ? 50.133 15.516 5.120 1.00 35.83 552 LEU E O 1
ATOM 12998 N N . MET E 1 553 ? 49.658 17.700 4.665 1.00 41.29 553 MET E N 1
ATOM 12999 C CA . MET E 1 553 ? 50.790 17.851 3.744 1.00 42.16 553 MET E CA 1
ATOM 13000 C C . MET E 1 553 ? 52.118 17.705 4.477 1.00 40.41 553 MET E C 1
ATOM 13001 O O . MET E 1 553 ? 53.078 17.155 3.928 1.00 40.18 553 MET E O 1
ATOM 13006 N N . LEU E 1 554 ? 52.188 18.221 5.705 1.00 40.03 554 LEU E N 1
ATOM 13007 C CA . LEU E 1 554 ? 53.395 18.039 6.523 1.00 39.48 554 LEU E CA 1
ATOM 13008 C C . LEU E 1 554 ? 53.624 16.547 6.798 1.00 38.05 554 LEU E C 1
ATOM 13009 O O . LEU E 1 554 ? 54.725 16.033 6.635 1.00 35.70 554 LEU E O 1
ATOM 13014 N N . ASN E 1 555 ? 52.566 15.845 7.183 1.00 37.83 555 ASN E N 1
ATOM 13015 C CA . ASN E 1 555 ? 52.678 14.420 7.474 1.00 36.05 555 ASN E CA 1
ATOM 13016 C C . ASN E 1 555 ? 53.065 13.673 6.235 1.00 35.67 555 ASN E C 1
ATOM 13017 O O . ASN E 1 555 ? 54.014 12.886 6.246 1.00 34.22 555 ASN E O 1
ATOM 13022 N N . ALA E 1 556 ? 52.342 13.948 5.151 1.00 37.31 556 ALA E N 1
ATOM 13023 C CA . ALA E 1 556 ? 52.479 13.170 3.927 1.00 38.23 556 ALA E CA 1
ATOM 13024 C C . ALA E 1 556 ? 53.853 13.369 3.305 1.00 39.55 556 ALA E C 1
ATOM 13025 O O . ALA E 1 556 ? 54.483 12.396 2.890 1.00 40.28 556 ALA E O 1
ATOM 13027 N N . THR E 1 557 ? 54.341 14.613 3.279 1.00 39.24 557 THR E N 1
ATOM 13028 C CA . THR E 1 557 ? 55.674 14.882 2.704 1.00 41.08 557 THR E CA 1
ATOM 13029 C C . THR E 1 557 ? 56.787 14.235 3.532 1.00 40.34 557 THR E C 1
ATOM 13030 O O . THR E 1 557 ? 57.678 13.588 2.980 1.00 40.52 557 THR E O 1
ATOM 13034 N N . GLN E 1 558 ? 56.725 14.384 4.848 1.00 38.87 558 GLN E N 1
ATOM 13035 C CA . GLN E 1 558 ? 57.680 13.702 5.717 1.00 38.93 558 GLN E CA 1
ATOM 13036 C C . GLN E 1 558 ? 57.587 12.182 5.546 1.00 38.38 558 GLN E C 1
ATOM 13037 O O . GLN E 1 558 ? 58.596 11.487 5.580 1.00 36.94 558 GLN E O 1
ATOM 13043 N N . THR E 1 559 ? 56.383 11.668 5.339 1.00 38.94 559 THR E N 1
ATOM 13044 C CA . THR E 1 559 ? 56.212 10.235 5.207 1.00 40.65 559 THR E CA 1
ATOM 13045 C C . THR E 1 559 ? 56.989 9.709 3.986 1.00 43.48 559 THR E C 1
ATOM 13046 O O . THR E 1 559 ? 57.754 8.721 4.095 1.00 41.20 559 THR E O 1
ATOM 13050 N N . ILE E 1 560 ? 56.808 10.362 2.836 1.00 40.15 560 ILE E N 1
ATOM 13051 C CA . ILE E 1 560 ? 57.393 9.832 1.601 1.00 39.29 560 ILE E CA 1
ATOM 13052 C C . ILE E 1 560 ? 58.917 10.021 1.486 1.00 39.54 560 ILE E C 1
ATOM 13053 O O . ILE E 1 560 ? 59.584 9.181 0.888 1.00 42.51 560 ILE E O 1
ATOM 13058 N N . VAL E 1 561 ? 59.480 11.076 2.065 1.00 38.99 561 VAL E N 1
ATOM 13059 C CA . VAL E 1 561 ? 60.946 11.205 2.073 1.00 40.88 561 VAL E CA 1
ATOM 13060 C C . VAL E 1 561 ? 61.579 10.295 3.121 1.00 41.39 561 VAL E C 1
ATOM 13061 O O . VAL E 1 561 ? 62.700 9.853 2.946 1.00 39.56 561 VAL E O 1
ATOM 13065 N N . ALA E 1 562 ? 60.874 10.021 4.215 1.00 43.05 562 ALA E N 1
ATOM 13066 C CA . ALA E 1 562 ? 61.322 8.974 5.133 1.00 42.32 562 ALA E CA 1
ATOM 13067 C C . ALA E 1 562 ? 61.424 7.645 4.371 1.00 39.59 562 ALA E C 1
ATOM 13068 O O . ALA E 1 562 ? 62.450 6.984 4.419 1.00 37.67 562 ALA E O 1
ATOM 13070 N N . ALA E 1 563 ? 60.363 7.300 3.643 1.00 39.81 563 ALA E N 1
ATOM 13071 C CA . ALA E 1 563 ? 60.271 6.034 2.904 1.00 41.29 563 ALA E CA 1
ATOM 13072 C C . ALA E 1 563 ? 61.254 5.956 1.743 1.00 45.15 563 ALA E C 1
ATOM 13073 O O . ALA E 1 563 ? 61.762 4.874 1.416 1.00 43.59 563 ALA E O 1
ATOM 13075 N N . GLU E 1 564 ? 61.491 7.103 1.107 1.00 47.95 564 GLU E N 1
ATOM 13076 C CA . GLU E 1 564 ? 62.414 7.191 -0.017 1.00 45.68 564 GLU E CA 1
ATOM 13077 C C . GLU E 1 564 ? 63.796 6.840 0.471 1.00 43.76 564 GLU E C 1
ATOM 13078 O O . GLU E 1 564 ? 64.507 6.091 -0.198 1.00 39.75 564 GLU E O 1
ATOM 13084 N N . ASN E 1 565 ? 64.190 7.358 1.639 1.00 42.99 565 ASN E N 1
ATOM 13085 C CA . ASN E 1 565 ? 65.565 7.126 2.087 1.00 42.87 565 ASN E CA 1
ATOM 13086 C C . ASN E 1 565 ? 65.852 5.751 2.694 1.00 43.17 565 ASN E C 1
ATOM 13087 O O . ASN E 1 565 ? 66.995 5.315 2.666 1.00 41.89 565 ASN E O 1
ATOM 13092 N N . ARG E 1 566 ? 64.838 5.070 3.231 1.00 45.29 566 ARG E N 1
ATOM 13093 C CA . ARG E 1 566 ? 65.066 3.790 3.930 1.00 45.93 566 ARG E CA 1
ATOM 13094 C C . ARG E 1 566 ? 65.245 2.640 2.937 1.00 45.57 566 ARG E C 1
ATOM 13095 O O . ARG E 1 566 ? 64.272 2.167 2.345 1.00 43.97 566 ARG E O 1
ATOM 13103 N N . LYS E 1 567 ? 66.490 2.187 2.782 1.00 46.96 567 LYS E N 1
ATOM 13104 C CA . LYS E 1 567 ? 66.849 1.188 1.768 1.00 51.35 567 LYS E CA 1
ATOM 13105 C C . LYS E 1 567 ? 66.886 -0.245 2.325 1.00 48.54 567 LYS E C 1
ATOM 13106 O O . LYS E 1 567 ? 67.922 -0.907 2.311 1.00 44.76 567 LYS E O 1
ATOM 13112 N N . GLU E 1 568 ? 65.721 -0.699 2.795 1.00 46.47 568 GLU E N 1
ATOM 13113 C CA . GLU E 1 568 ? 65.528 -2.042 3.340 1.00 44.33 568 GLU E CA 1
ATOM 13114 C C . GLU E 1 568 ? 64.042 -2.389 3.358 1.00 44.10 568 GLU E C 1
ATOM 13115 O O . GLU E 1 568 ? 63.199 -1.528 3.096 1.00 43.72 568 GLU E O 1
ATOM 13121 N N . SER E 1 569 ? 63.734 -3.648 3.661 1.00 42.29 569 SER E N 1
ATOM 13122 C CA . SER E 1 569 ? 62.366 -4.083 3.910 1.00 42.54 569 SER E CA 1
ATOM 13123 C C . SER E 1 569 ? 62.233 -4.492 5.365 1.00 42.45 569 SER E C 1
ATOM 13124 O O . SER E 1 569 ? 62.898 -5.423 5.813 1.00 43.31 569 SER E O 1
ATOM 13127 N N . ARG E 1 570 ? 61.408 -3.759 6.103 1.00 39.69 570 ARG E N 1
ATOM 13128 C CA . ARG E 1 570 ? 61.167 -4.028 7.510 1.00 42.49 570 ARG E CA 1
ATOM 13129 C C . ARG E 1 570 ? 59.702 -3.816 7.805 1.00 41.24 570 ARG E C 1
ATOM 13130 O O . ARG E 1 570 ? 59.168 -2.741 7.553 1.00 43.44 570 ARG E O 1
ATOM 13138 N N . GLY E 1 571 ? 59.049 -4.839 8.337 1.00 41.57 571 GLY E N 1
ATOM 13139 C CA . GLY E 1 571 ? 57.631 -4.713 8.707 1.00 42.33 571 GLY E CA 1
ATOM 13140 C C . GLY E 1 571 ? 56.766 -4.190 7.572 1.00 39.96 571 GLY E C 1
ATOM 13141 O O . GLY E 1 571 ? 56.721 -4.787 6.501 1.00 40.07 571 GLY E O 1
ATOM 13142 N N . ALA E 1 572 ? 56.091 -3.063 7.802 1.00 40.57 572 ALA E N 1
ATOM 13143 C CA . ALA E 1 572 ? 55.131 -2.543 6.822 1.00 39.91 572 ALA E CA 1
ATOM 13144 C C . ALA E 1 572 ? 55.801 -1.858 5.629 1.00 39.52 572 ALA E C 1
ATOM 13145 O O . ALA E 1 572 ? 55.129 -1.590 4.631 1.00 36.99 572 ALA E O 1
ATOM 13147 N N . HIS E 1 573 ? 57.096 -1.562 5.760 1.00 38.53 573 HIS E N 1
ATOM 13148 C CA . HIS E 1 573 ? 57.892 -0.906 4.727 1.00 41.02 573 HIS E CA 1
ATOM 13149 C C . HIS E 1 573 ? 58.587 -1.959 3.867 1.00 40.82 573 HIS E C 1
ATOM 13150 O O . HIS E 1 573 ? 59.498 -2.631 4.331 1.00 40.66 573 HIS E O 1
ATOM 13157 N N . ALA E 1 574 ? 58.143 -2.105 2.625 1.00 40.50 574 ALA E N 1
ATOM 13158 C CA . ALA E 1 574 ? 58.679 -3.117 1.717 1.00 43.30 574 ALA E CA 1
ATOM 13159 C C . ALA E 1 574 ? 59.244 -2.448 0.469 1.00 42.80 574 ALA E C 1
ATOM 13160 O O . ALA E 1 574 ? 58.525 -1.742 -0.244 1.00 44.09 574 ALA E O 1
ATOM 13162 N N . ARG E 1 575 ? 60.526 -2.699 0.210 1.00 44.61 575 ARG E N 1
ATOM 13163 C CA . ARG E 1 575 ? 61.224 -2.167 -0.952 1.00 45.23 575 ARG E CA 1
ATOM 13164 C C . ARG E 1 575 ? 61.565 -3.320 -1.870 1.00 43.77 575 ARG E C 1
ATOM 13165 O O . ARG E 1 575 ? 62.315 -4.207 -1.483 1.00 45.77 575 ARG E O 1
ATOM 13173 N N . ASP E 1 576 ? 61.013 -3.317 -3.079 1.00 47.70 576 ASP E N 1
ATOM 13174 C CA . ASP E 1 576 ? 61.356 -4.322 -4.101 1.00 50.69 576 ASP E CA 1
ATOM 13175 C C . ASP E 1 576 ? 62.841 -4.277 -4.493 1.00 50.38 576 ASP E C 1
ATOM 13176 O O . ASP E 1 576 ? 63.390 -5.291 -4.902 1.00 47.96 576 ASP E O 1
ATOM 13181 N N . ASP E 1 577 ? 63.471 -3.106 -4.360 1.00 49.78 577 ASP E N 1
ATOM 13182 C CA . ASP E 1 577 ? 64.907 -2.926 -4.638 1.00 48.43 577 ASP E CA 1
ATOM 13183 C C . ASP E 1 577 ? 65.840 -3.238 -3.452 1.00 48.50 577 ASP E C 1
ATOM 13184 O O . ASP E 1 577 ? 67.049 -3.384 -3.620 1.00 47.31 577 ASP E O 1
ATOM 13189 N N . PHE E 1 578 ? 65.283 -3.314 -2.254 1.00 49.58 578 PHE E N 1
ATOM 13190 C CA . PHE E 1 578 ? 66.043 -3.688 -1.069 1.00 49.66 578 PHE E CA 1
ATOM 13191 C C . PHE E 1 578 ? 65.156 -4.642 -0.273 1.00 49.11 578 PHE E C 1
ATOM 13192 O O . PHE E 1 578 ? 64.671 -4.301 0.802 1.00 50.21 578 PHE E O 1
ATOM 13200 N N . PRO E 1 579 ? 64.922 -5.848 -0.823 1.00 50.00 579 PRO E N 1
ATOM 13201 C CA . PRO E 1 579 ? 63.963 -6.814 -0.254 1.00 48.86 579 PRO E CA 1
ATOM 13202 C C . PRO E 1 579 ? 64.285 -7.418 1.126 1.00 49.02 579 PRO E C 1
ATOM 13203 O O . PRO E 1 579 ? 63.413 -8.037 1.723 1.00 51.68 579 PRO E O 1
ATOM 13207 N N . LYS E 1 580 ? 65.499 -7.251 1.638 1.00 50.63 580 LYS E N 1
ATOM 13208 C CA . LYS E 1 580 ? 65.849 -7.847 2.927 1.00 53.20 580 LYS E CA 1
ATOM 13209 C C . LYS E 1 580 ? 65.922 -6.829 4.064 1.00 50.53 580 LYS E C 1
ATOM 13210 O O . LYS E 1 580 ? 66.164 -5.639 3.847 1.00 48.20 580 LYS E O 1
ATOM 13216 N N . ARG E 1 581 ? 65.691 -7.306 5.283 1.00 48.47 581 ARG E N 1
ATOM 13217 C CA . ARG E 1 581 ? 65.806 -6.469 6.481 1.00 46.90 581 ARG E CA 1
ATOM 13218 C C . ARG E 1 581 ? 67.299 -6.233 6.750 1.00 47.04 581 ARG E C 1
ATOM 13219 O O . ARG E 1 581 ? 68.091 -7.167 6.656 1.00 47.37 581 ARG E O 1
ATOM 13227 N N . GLU E 1 582 ? 67.686 -4.989 7.041 1.00 44.98 582 GLU E N 1
ATOM 13228 C CA . GLU E 1 582 ? 69.106 -4.621 7.156 1.00 42.28 582 GLU E CA 1
ATOM 13229 C C . GLU E 1 582 ? 69.530 -4.255 8.594 1.00 40.76 582 GLU E C 1
ATOM 13230 O O . GLU E 1 582 ? 69.427 -3.097 9.021 1.00 37.33 582 GLU E O 1
ATOM 13236 N N . ASP E 1 583 ? 70.040 -5.243 9.320 1.00 41.07 583 ASP E N 1
ATOM 13237 C CA . ASP E 1 583 ? 70.365 -5.096 10.745 1.00 44.77 583 ASP E CA 1
ATOM 13238 C C . ASP E 1 583 ? 71.875 -4.914 10.993 1.00 45.93 583 ASP E C 1
ATOM 13239 O O . ASP E 1 583 ? 72.669 -4.930 10.046 1.00 43.30 583 ASP E O 1
ATOM 13244 N N . GLU E 1 584 ? 72.252 -4.745 12.265 1.00 47.67 584 GLU E N 1
ATOM 13245 C CA . GLU E 1 584 ? 73.669 -4.664 12.683 1.00 48.22 584 GLU E CA 1
ATOM 13246 C C . GLU E 1 584 ? 74.423 -5.923 12.314 1.00 48.17 584 GLU E C 1
ATOM 13247 O O . GLU E 1 584 ? 75.603 -5.857 11.985 1.00 48.72 584 GLU E O 1
ATOM 13253 N N . TYR E 1 585 ? 73.755 -7.070 12.464 1.00 47.42 585 TYR E N 1
ATOM 13254 C CA . TYR E 1 585 ? 74.283 -8.367 12.055 1.00 47.70 585 TYR E CA 1
ATOM 13255 C C . TYR E 1 585 ? 73.408 -8.919 10.940 1.00 49.12 585 TYR E C 1
ATOM 13256 O O . TYR E 1 585 ? 72.341 -8.375 10.659 1.00 51.67 585 TYR E O 1
ATOM 13265 N N . ASP E 1 586 ? 73.882 -9.979 10.285 1.00 48.73 586 ASP E N 1
ATOM 13266 C CA . ASP E 1 586 ? 73.049 -10.796 9.414 1.00 50.47 586 ASP E CA 1
ATOM 13267 C C . ASP E 1 586 ? 72.495 -11.909 10.280 1.00 50.83 586 ASP E C 1
ATOM 13268 O O . ASP E 1 586 ? 73.167 -12.915 10.526 1.00 48.41 586 ASP E O 1
ATOM 13273 N N . TYR E 1 587 ? 71.256 -11.729 10.726 1.00 50.43 587 TYR E N 1
ATOM 13274 C CA . TYR E 1 587 ? 70.656 -12.645 11.682 1.00 51.39 587 TYR E CA 1
ATOM 13275 C C . TYR E 1 587 ? 70.205 -13.969 11.055 1.00 50.50 587 TYR E C 1
ATOM 13276 O O . TYR E 1 587 ? 69.773 -14.856 11.767 1.00 52.32 587 TYR E O 1
ATOM 13285 N N . SER E 1 588 ? 70.313 -14.099 9.735 1.00 52.68 588 SER E N 1
ATOM 13286 C CA . SER E 1 588 ? 70.087 -15.385 9.058 1.00 56.65 588 SER E CA 1
ATOM 13287 C C . SER E 1 588 ? 71.255 -16.345 9.233 1.00 58.26 588 SER E C 1
ATOM 13288 O O . SER E 1 588 ? 71.114 -17.523 8.964 1.00 58.20 588 SER E O 1
ATOM 13291 N N . LYS E 1 589 ? 72.411 -15.827 9.644 1.00 65.91 589 LYS E N 1
ATOM 13292 C CA . LYS E 1 589 ? 73.610 -16.634 9.906 1.00 68.94 589 LYS E CA 1
ATOM 13293 C C . LYS E 1 589 ? 73.984 -16.538 11.389 1.00 64.34 589 LYS E C 1
ATOM 13294 O O . LYS E 1 589 ? 73.550 -15.610 12.065 1.00 61.40 589 LYS E O 1
ATOM 13300 N N . PRO E 1 590 ? 74.819 -17.475 11.887 1.00 62.88 590 PRO E N 1
ATOM 13301 C CA . PRO E 1 590 ? 75.248 -17.431 13.296 1.00 63.25 590 PRO E CA 1
ATOM 13302 C C . PRO E 1 590 ? 75.998 -16.144 13.675 1.00 65.50 590 PRO E C 1
ATOM 13303 O O . PRO E 1 590 ? 76.749 -15.605 12.861 1.00 67.60 590 PRO E O 1
ATOM 13307 N N . ILE E 1 591 ? 75.804 -15.672 14.907 1.00 65.54 591 ILE E N 1
ATOM 13308 C CA . ILE E 1 591 ? 76.255 -14.336 15.304 1.00 69.27 591 ILE E CA 1
ATOM 13309 C C . ILE E 1 591 ? 77.734 -14.268 15.711 1.00 71.03 591 ILE E C 1
ATOM 13310 O O . ILE E 1 591 ? 78.429 -13.322 15.334 1.00 74.17 591 ILE E O 1
ATOM 13315 N N . GLU E 1 592 ? 78.225 -15.244 16.470 1.00 74.57 592 GLU E N 1
ATOM 13316 C CA . GLU E 1 592 ? 79.639 -15.217 16.893 1.00 78.28 592 GLU E CA 1
ATOM 13317 C C . GLU E 1 592 ? 80.598 -15.144 15.688 1.00 70.10 592 GLU E C 1
ATOM 13318 O O . GLU E 1 592 ? 80.444 -15.860 14.696 1.00 62.22 592 GLU E O 1
ATOM 13324 N N . GLY E 1 593 ? 81.576 -14.250 15.785 1.00 67.23 593 GLY E N 1
ATOM 13325 C CA . GLY E 1 593 ? 82.548 -14.053 14.716 1.00 69.07 593 GLY E CA 1
ATOM 13326 C C . GLY E 1 593 ? 82.056 -13.120 13.624 1.00 68.30 593 GLY E C 1
ATOM 13327 O O . GLY E 1 593 ? 82.647 -13.062 12.541 1.00 66.34 593 GLY E O 1
ATOM 13328 N N . GLN E 1 594 ? 80.962 -12.410 13.889 1.00 61.76 594 GLN E N 1
ATOM 13329 C CA . GLN E 1 594 ? 80.512 -11.365 12.980 1.00 61.58 594 GLN E CA 1
ATOM 13330 C C . GLN E 1 594 ? 80.943 -10.049 13.589 1.00 57.22 594 GLN E C 1
ATOM 13331 O O . GLN E 1 594 ? 80.930 -9.878 14.805 1.00 55.45 594 GLN E O 1
ATOM 13337 N N . THR E 1 595 ? 81.349 -9.127 12.735 1.00 57.89 595 THR E N 1
ATOM 13338 C CA . THR E 1 595 ? 81.618 -7.770 13.169 1.00 59.79 595 THR E CA 1
ATOM 13339 C C . THR E 1 595 ? 80.307 -6.999 13.048 1.00 56.07 595 THR E C 1
ATOM 13340 O O . THR E 1 595 ? 79.605 -7.088 12.037 1.00 53.81 595 THR E O 1
ATOM 13344 N N . LYS E 1 596 ? 79.965 -6.294 14.115 1.00 57.36 596 LYS E N 1
ATOM 13345 C CA . LYS E 1 596 ? 78.787 -5.449 14.150 1.00 61.33 596 LYS E CA 1
ATOM 13346 C C . LYS E 1 596 ? 78.943 -4.367 13.074 1.00 60.11 596 LYS E C 1
ATOM 13347 O O . LYS E 1 596 ? 79.997 -3.732 12.982 1.00 58.83 596 LYS E O 1
ATOM 13353 N N . ARG E 1 597 ? 77.915 -4.182 12.246 1.00 59.08 597 ARG E N 1
ATOM 13354 C CA . ARG E 1 597 ? 77.906 -3.083 11.291 1.00 57.06 597 ARG E CA 1
ATOM 13355 C C . ARG E 1 597 ? 77.741 -1.767 12.045 1.00 58.67 597 ARG E C 1
ATOM 13356 O O . ARG E 1 597 ? 77.009 -1.688 13.040 1.00 59.95 597 ARG E O 1
ATOM 13364 N N . PRO E 1 598 ? 78.450 -0.729 11.590 1.00 57.58 598 PRO E N 1
ATOM 13365 C CA . PRO E 1 598 ? 78.296 0.562 12.229 1.00 58.36 598 PRO E CA 1
ATOM 13366 C C . PRO E 1 598 ? 76.895 1.132 11.996 1.00 56.24 598 PRO E C 1
ATOM 13367 O O . PRO E 1 598 ? 76.260 0.862 10.968 1.00 49.25 598 PRO E O 1
ATOM 13371 N N . PHE E 1 599 ? 76.434 1.905 12.974 1.00 54.87 599 PHE E N 1
ATOM 13372 C CA . PHE E 1 599 ? 75.103 2.497 12.976 1.00 54.48 599 PHE E CA 1
ATOM 13373 C C . PHE E 1 599 ? 74.758 3.114 11.620 1.00 53.96 599 PHE E C 1
ATOM 13374 O O . PHE E 1 599 ? 73.652 2.924 11.113 1.00 53.31 599 PHE E O 1
ATOM 13382 N N . GLU E 1 600 ? 75.724 3.804 11.014 1.00 54.86 600 GLU E N 1
ATOM 13383 C CA . GLU E 1 600 ? 75.496 4.514 9.752 1.00 58.39 600 GLU E CA 1
ATOM 13384 C C . GLU E 1 600 ? 75.246 3.581 8.574 1.00 54.79 600 GLU E C 1
ATOM 13385 O O . GLU E 1 600 ? 74.707 4.015 7.569 1.00 54.22 600 GLU E O 1
ATOM 13391 N N . LYS E 1 601 ? 75.618 2.308 8.706 1.00 57.99 601 LYS E N 1
ATOM 13392 C CA . LYS E 1 601 ? 75.572 1.357 7.590 1.00 62.18 601 LYS E CA 1
ATOM 13393 C C . LYS E 1 601 ? 74.337 0.457 7.580 1.00 63.20 601 LYS E C 1
ATOM 13394 O O . LYS E 1 601 ? 74.000 -0.103 6.538 1.00 69.35 601 LYS E O 1
ATOM 13400 N N . HIS E 1 602 ? 73.671 0.301 8.724 1.00 57.70 602 HIS E N 1
ATOM 13401 C CA . HIS E 1 602 ? 72.494 -0.559 8.798 1.00 52.84 602 HIS E CA 1
ATOM 13402 C C . HIS E 1 602 ? 71.246 0.251 9.103 1.00 51.11 602 HIS E C 1
ATOM 13403 O O . HIS E 1 602 ? 71.323 1.454 9.371 1.00 50.64 602 HIS E O 1
ATOM 13410 N N . TRP E 1 603 ? 70.100 -0.430 9.053 1.00 48.80 603 TRP E N 1
ATOM 13411 C CA . TRP E 1 603 ? 68.795 0.220 9.105 1.00 48.96 603 TRP E CA 1
ATOM 13412 C C . TRP E 1 603 ? 67.905 -0.094 10.337 1.00 47.60 603 TRP E C 1
ATOM 13413 O O . TRP E 1 603 ? 66.766 0.369 10.392 1.00 43.95 603 TRP E O 1
ATOM 13424 N N . ARG E 1 604 ? 68.406 -0.881 11.297 1.00 47.24 604 ARG E N 1
ATOM 13425 C CA . ARG E 1 604 ? 67.753 -1.038 12.612 1.00 45.74 604 ARG E CA 1
ATOM 13426 C C . ARG E 1 604 ? 67.897 0.229 13.439 1.00 43.08 604 ARG E C 1
ATOM 13427 O O . ARG E 1 604 ? 68.641 0.270 14.419 1.00 42.71 604 ARG E O 1
ATOM 13435 N N . LYS E 1 605 ? 67.167 1.255 13.035 1.00 41.40 605 LYS E N 1
ATOM 13436 C CA . LYS E 1 605 ? 67.171 2.525 13.727 1.00 40.80 605 LYS E CA 1
ATOM 13437 C C . LYS E 1 605 ? 65.920 3.253 13.308 1.00 40.00 605 LYS E C 1
ATOM 13438 O O . LYS E 1 605 ? 65.379 2.994 12.231 1.00 39.88 605 LYS E O 1
ATOM 13444 N N . HIS E 1 606 ? 65.451 4.147 14.163 1.00 40.96 606 HIS E N 1
ATOM 13445 C CA . HIS E 1 606 ? 64.250 4.911 13.873 1.00 42.88 606 HIS E CA 1
ATOM 13446 C C . HIS E 1 606 ? 64.587 6.023 12.900 1.00 42.90 606 HIS E C 1
ATOM 13447 O O . HIS E 1 606 ? 65.632 6.647 13.055 1.00 41.30 606 HIS E O 1
ATOM 13454 N N . THR E 1 607 ? 63.697 6.283 11.936 1.00 42.91 607 THR E N 1
ATOM 13455 C CA . THR E 1 607 ? 63.777 7.488 11.093 1.00 41.57 607 THR E CA 1
ATOM 13456 C C . THR E 1 607 ? 63.272 8.719 11.845 1.00 43.52 607 THR E C 1
ATOM 13457 O O . THR E 1 607 ? 62.198 8.680 12.450 1.00 45.59 607 THR E O 1
ATOM 13461 N N . LEU E 1 608 ? 64.032 9.811 11.796 1.00 44.39 608 LEU E N 1
ATOM 13462 C CA . LEU E 1 608 ? 63.573 11.106 12.298 1.00 45.01 608 LEU E CA 1
ATOM 13463 C C . LEU E 1 608 ? 63.492 12.104 11.149 1.00 46.10 608 LEU E C 1
ATOM 13464 O O . LEU E 1 608 ? 64.510 12.391 10.525 1.00 46.54 608 LEU E O 1
ATOM 13469 N N . THR E 1 609 ? 62.292 12.621 10.860 1.00 44.85 609 THR E N 1
ATOM 13470 C CA . THR E 1 609 ? 62.126 13.676 9.856 1.00 44.44 609 THR E CA 1
ATOM 13471 C C . THR E 1 609 ? 61.868 15.002 10.542 1.00 46.53 609 THR E C 1
ATOM 13472 O O . THR E 1 609 ? 60.986 15.088 11.405 1.00 42.81 609 THR E O 1
ATOM 13476 N N . LYS E 1 610 ? 62.626 16.026 10.129 1.00 51.50 610 LYS E N 1
ATOM 13477 C CA . LYS E 1 610 ? 62.561 17.393 10.696 1.00 54.07 610 LYS E CA 1
ATOM 13478 C C . LYS E 1 610 ? 62.253 18.348 9.554 1.00 51.89 610 LYS E C 1
ATOM 13479 O O . LYS E 1 610 ? 62.993 18.395 8.571 1.00 51.54 610 LYS E O 1
ATOM 13485 N N . GLN E 1 611 ? 61.157 19.089 9.666 1.00 48.09 611 GLN E N 1
ATOM 13486 C CA . GLN E 1 611 ? 60.646 19.839 8.542 1.00 49.10 611 GLN E CA 1
ATOM 13487 C C . GLN E 1 611 ? 60.485 21.319 8.889 1.00 49.23 611 GLN E C 1
ATOM 13488 O O . GLN E 1 611 ? 60.027 21.657 9.975 1.00 45.07 611 GLN E O 1
ATOM 13494 N N . ASP E 1 612 ? 60.889 22.181 7.954 1.00 50.58 612 ASP E N 1
ATOM 13495 C CA . ASP E 1 612 ? 60.607 23.611 8.023 1.00 52.07 612 ASP E CA 1
ATOM 13496 C C . ASP E 1 612 ? 59.186 23.795 7.492 1.00 51.57 612 ASP E C 1
ATOM 13497 O O . ASP E 1 612 ? 58.931 23.507 6.326 1.00 51.86 612 ASP E O 1
ATOM 13502 N N . PRO E 1 613 ? 58.248 24.259 8.343 1.00 53.42 613 PRO E N 1
ATOM 13503 C CA . PRO E 1 613 ? 56.851 24.322 7.886 1.00 55.48 613 PRO E CA 1
ATOM 13504 C C . PRO E 1 613 ? 56.565 25.363 6.796 1.00 61.65 613 PRO E C 1
ATOM 13505 O O . PRO E 1 613 ? 55.530 25.272 6.130 1.00 62.54 613 PRO E O 1
ATOM 13509 N N . ARG E 1 614 ? 57.457 26.338 6.621 1.00 66.62 614 ARG E N 1
ATOM 13510 C CA . ARG E 1 614 ? 57.260 27.396 5.623 1.00 70.92 614 ARG E CA 1
ATOM 13511 C C . ARG E 1 614 ? 57.778 26.996 4.231 1.00 66.47 614 ARG E C 1
ATOM 13512 O O . ARG E 1 614 ? 57.064 27.151 3.245 1.00 68.63 614 ARG E O 1
ATOM 13520 N N . THR E 1 615 ? 59.007 26.484 4.152 1.00 63.45 615 THR E N 1
ATOM 13521 C CA . THR E 1 615 ? 59.591 26.032 2.875 1.00 61.07 615 THR E CA 1
ATOM 13522 C C . THR E 1 615 ? 59.226 24.598 2.554 1.00 59.23 615 THR E C 1
ATOM 13523 O O . THR E 1 615 ? 59.243 24.188 1.393 1.00 57.36 615 THR E O 1
ATOM 13527 N N . GLY E 1 616 ? 58.925 23.828 3.596 1.00 59.84 616 GLY E N 1
ATOM 13528 C CA . GLY E 1 616 ? 58.628 22.414 3.448 1.00 56.34 616 GLY E CA 1
ATOM 13529 C C . GLY E 1 616 ? 59.871 21.554 3.398 1.00 54.28 616 GLY E C 1
ATOM 13530 O O . GLY E 1 616 ? 59.792 20.346 3.172 1.00 56.89 616 GLY E O 1
ATOM 13531 N N . HIS E 1 617 ? 61.028 22.153 3.623 1.00 54.30 617 HIS E N 1
ATOM 13532 C CA . HIS E 1 617 ? 62.261 21.399 3.525 1.00 55.22 617 HIS E CA 1
ATOM 13533 C C . HIS E 1 617 ? 62.405 20.422 4.691 1.00 53.49 617 HIS E C 1
ATOM 13534 O O . HIS E 1 617 ? 62.129 20.766 5.847 1.00 52.63 617 HIS E O 1
ATOM 13541 N N . ILE E 1 618 ? 62.859 19.214 4.360 1.00 53.57 618 ILE E N 1
ATOM 13542 C CA . ILE E 1 618 ? 62.946 18.099 5.298 1.00 50.40 618 ILE E CA 1
ATOM 13543 C C . ILE E 1 618 ? 64.372 17.564 5.368 1.00 49.60 618 ILE E C 1
ATOM 13544 O O . ILE E 1 618 ? 64.906 17.100 4.356 1.00 50.18 618 ILE E O 1
ATOM 13549 N N . THR E 1 619 ? 64.967 17.593 6.558 1.00 47.78 619 THR E N 1
ATOM 13550 C CA . THR E 1 619 ? 66.245 16.898 6.800 1.00 49.36 619 THR E CA 1
ATOM 13551 C C . THR E 1 619 ? 66.004 15.594 7.562 1.00 47.39 619 THR E C 1
ATOM 13552 O O . THR E 1 619 ? 65.018 15.465 8.273 1.00 49.70 619 THR E O 1
ATOM 13556 N N . LEU E 1 620 ? 66.921 14.648 7.423 1.00 48.29 620 LEU E N 1
ATOM 13557 C CA . LEU E 1 620 ? 66.778 13.324 8.014 1.00 48.64 620 LEU E CA 1
ATOM 13558 C C . LEU E 1 620 ? 67.880 13.067 9.036 1.00 50.43 620 LEU E C 1
ATOM 13559 O O . LEU E 1 620 ? 69.029 13.469 8.834 1.00 48.34 620 LEU E O 1
ATOM 13564 N N . ASP E 1 621 ? 67.508 12.416 10.139 1.00 47.16 621 ASP E N 1
ATOM 13565 C CA . ASP E 1 621 ? 68.453 11.915 11.123 1.00 47.80 621 ASP E CA 1
ATOM 13566 C C . ASP E 1 621 ? 67.956 10.534 11.551 1.00 47.51 621 ASP E C 1
ATOM 13567 O O . ASP E 1 621 ? 66.831 10.156 11.227 1.00 49.11 621 ASP E O 1
ATOM 13572 N N . TYR E 1 622 ? 68.788 9.786 12.267 1.00 46.80 622 TYR E N 1
ATOM 13573 C CA . TYR E 1 622 ? 68.423 8.450 12.738 1.00 46.64 622 TYR E CA 1
ATOM 13574 C C . TYR E 1 622 ? 68.790 8.227 14.202 1.00 46.71 622 TYR E C 1
ATOM 13575 O O . TYR E 1 622 ? 69.860 8.621 14.665 1.00 46.49 622 TYR E O 1
ATOM 13584 N N . ARG E 1 623 ? 67.873 7.583 14.913 1.00 44.39 623 ARG E N 1
ATOM 13585 C CA . ARG E 1 623 ? 67.949 7.424 16.351 1.00 44.64 623 ARG E CA 1
ATOM 13586 C C . ARG E 1 623 ? 67.964 5.932 16.678 1.00 44.69 623 ARG E C 1
ATOM 13587 O O . ARG E 1 623 ? 67.227 5.159 16.064 1.00 42.41 623 ARG E O 1
ATOM 13595 N N . PRO E 1 624 ? 68.797 5.518 17.650 1.00 49.09 624 PRO E N 1
ATOM 13596 C CA . PRO E 1 624 ? 68.873 4.078 17.941 1.00 48.32 624 PRO E CA 1
ATOM 13597 C C . PRO E 1 624 ? 67.582 3.491 18.512 1.00 44.59 624 PRO E C 1
ATOM 13598 O O . PRO E 1 624 ? 66.824 4.168 19.189 1.00 42.80 624 PRO E O 1
ATOM 13602 N N . VAL E 1 625 ? 67.351 2.225 18.222 1.00 44.45 625 VAL E N 1
ATOM 13603 C CA . VAL E 1 625 ? 66.311 1.475 18.887 1.00 43.90 625 VAL E CA 1
ATOM 13604 C C . VAL E 1 625 ? 66.753 1.183 20.315 1.00 44.86 625 VAL E C 1
ATOM 13605 O O . VAL E 1 625 ? 67.922 0.923 20.570 1.00 46.35 625 VAL E O 1
ATOM 13609 N N . ILE E 1 626 ? 65.812 1.205 21.246 1.00 46.12 626 ILE E N 1
ATOM 13610 C CA . ILE E 1 626 ? 66.102 0.775 22.595 1.00 45.53 626 ILE E CA 1
ATOM 13611 C C . ILE E 1 626 ? 65.846 -0.729 22.664 1.00 49.01 626 ILE E C 1
ATOM 13612 O O . ILE E 1 626 ? 64.729 -1.201 22.411 1.00 48.77 626 ILE E O 1
ATOM 13617 N N . ASP E 1 627 ? 66.901 -1.483 22.967 1.00 49.30 627 ASP E N 1
ATOM 13618 C CA . ASP E 1 627 ? 66.818 -2.935 23.050 1.00 47.36 627 ASP E CA 1
ATOM 13619 C C . ASP E 1 627 ? 66.627 -3.440 24.471 1.00 48.53 627 ASP E C 1
ATOM 13620 O O . ASP E 1 627 ? 66.137 -4.546 24.668 1.00 49.55 627 ASP E O 1
ATOM 13625 N N . LYS E 1 628 ? 67.015 -2.646 25.458 1.00 50.06 628 LYS E N 1
ATOM 13626 C CA . LYS E 1 628 ? 66.881 -3.060 26.852 1.00 51.35 628 LYS E CA 1
ATOM 13627 C C . LYS E 1 628 ? 65.418 -2.962 27.290 1.00 49.50 628 LYS E C 1
ATOM 13628 O O . LYS E 1 628 ? 64.682 -2.071 26.855 1.00 48.14 628 LYS E O 1
ATOM 13634 N N . THR E 1 629 ? 64.997 -3.874 28.160 1.00 45.55 629 THR E N 1
ATOM 13635 C CA . THR E 1 629 ? 63.683 -3.780 28.771 1.00 43.03 629 THR E CA 1
ATOM 13636 C C . THR E 1 629 ? 63.782 -2.789 29.946 1.00 42.95 629 THR E C 1
ATOM 13637 O O . THR E 1 629 ? 64.835 -2.213 30.173 1.00 44.47 629 THR E O 1
ATOM 13641 N N . LEU E 1 630 ? 62.681 -2.542 30.644 1.00 43.54 630 LEU E N 1
ATOM 13642 C CA . LEU E 1 630 ? 62.704 -1.728 31.874 1.00 47.43 630 LEU E CA 1
ATOM 13643 C C . LEU E 1 630 ? 63.489 -2.375 33.023 1.00 47.24 630 LEU E C 1
ATOM 13644 O O . LEU E 1 630 ? 63.951 -1.682 33.909 1.00 43.65 630 LEU E O 1
ATOM 13649 N N . ASP E 1 631 ? 63.582 -3.703 33.036 1.00 49.65 631 ASP E N 1
ATOM 13650 C CA . ASP E 1 631 ? 64.237 -4.414 34.128 1.00 50.28 631 ASP E CA 1
ATOM 13651 C C . ASP E 1 631 ? 64.575 -5.837 33.667 1.00 49.67 631 ASP E C 1
ATOM 13652 O O . ASP E 1 631 ? 63.674 -6.656 33.500 1.00 47.51 631 ASP E O 1
ATOM 13657 N N . PRO E 1 632 ? 65.873 -6.142 33.458 1.00 50.36 632 PRO E N 1
ATOM 13658 C CA . PRO E 1 632 ? 66.208 -7.521 33.060 1.00 52.29 632 PRO E CA 1
ATOM 13659 C C . PRO E 1 632 ? 65.812 -8.568 34.111 1.00 53.25 632 PRO E C 1
ATOM 13660 O O . PRO E 1 632 ? 65.661 -9.729 33.771 1.00 51.78 632 PRO E O 1
ATOM 13664 N N . ALA E 1 633 ? 65.614 -8.153 35.364 1.00 57.96 633 ALA E N 1
ATOM 13665 C CA . ALA E 1 633 ? 65.121 -9.068 36.411 1.00 61.08 633 ALA E CA 1
ATOM 13666 C C . ALA E 1 633 ? 63.704 -9.591 36.139 1.00 59.13 633 ALA E C 1
ATOM 13667 O O . ALA E 1 633 ? 63.401 -10.738 36.461 1.00 57.92 633 ALA E O 1
ATOM 13669 N N . GLU E 1 634 ? 62.851 -8.753 35.545 1.00 62.15 634 GLU E N 1
ATOM 13670 C CA . GLU E 1 634 ? 61.448 -9.122 35.260 1.00 59.05 634 GLU E CA 1
ATOM 13671 C C . GLU E 1 634 ? 61.278 -9.748 33.868 1.00 54.67 634 GLU E C 1
ATOM 13672 O O . GLU E 1 634 ? 60.504 -10.682 33.698 1.00 51.75 634 GLU E O 1
ATOM 13678 N N . VAL E 1 635 ? 61.990 -9.235 32.871 1.00 53.40 635 VAL E N 1
ATOM 13679 C CA . VAL E 1 635 ? 61.959 -9.867 31.544 1.00 53.19 635 VAL E CA 1
ATOM 13680 C C . VAL E 1 635 ? 63.219 -9.607 30.714 1.00 52.34 635 VAL E C 1
ATOM 13681 O O . VAL E 1 635 ? 63.758 -8.496 30.707 1.00 48.58 635 VAL E O 1
ATOM 13685 N N . ASP E 1 636 ? 63.683 -10.651 30.026 1.00 52.58 636 ASP E N 1
ATOM 13686 C CA . ASP E 1 636 ? 64.852 -10.534 29.158 1.00 52.18 636 ASP E CA 1
ATOM 13687 C C . ASP E 1 636 ? 64.450 -9.819 27.881 1.00 47.27 636 ASP E C 1
ATOM 13688 O O . ASP E 1 636 ? 63.305 -9.915 27.418 1.00 43.18 636 ASP E O 1
ATOM 13693 N N . TRP E 1 637 ? 65.405 -9.127 27.293 1.00 45.49 637 TRP E N 1
ATOM 13694 C CA . TRP E 1 637 ? 65.197 -8.579 25.978 1.00 47.78 637 TRP E CA 1
ATOM 13695 C C . TRP E 1 637 ? 65.142 -9.719 24.960 1.00 48.82 637 TRP E C 1
ATOM 13696 O O . TRP E 1 637 ? 65.557 -10.845 25.245 1.00 48.00 637 TRP E O 1
ATOM 13707 N N . ILE E 1 638 ? 64.567 -9.433 23.797 1.00 49.67 638 ILE E N 1
ATOM 13708 C CA . ILE E 1 638 ? 64.394 -10.439 22.762 1.00 48.05 638 ILE E CA 1
ATOM 13709 C C . ILE E 1 638 ? 65.236 -10.072 21.552 1.00 50.06 638 ILE E C 1
ATOM 13710 O O . ILE E 1 638 ? 64.908 -9.121 20.840 1.00 47.74 638 ILE E O 1
ATOM 13715 N N . PRO E 1 639 ? 66.346 -10.813 21.342 1.00 49.38 639 PRO E N 1
ATOM 13716 C CA . PRO E 1 639 ? 67.234 -10.545 20.225 1.00 49.48 639 PRO E CA 1
ATOM 13717 C C . PRO E 1 639 ? 66.530 -10.700 18.893 1.00 45.62 639 PRO E C 1
ATOM 13718 O O . PRO E 1 639 ? 65.621 -11.502 18.779 1.00 42.92 639 PRO E O 1
ATOM 13722 N N . PRO E 1 640 ? 66.947 -9.918 17.891 1.00 44.55 640 PRO E N 1
ATOM 13723 C CA . PRO E 1 640 ? 66.391 -10.090 16.555 1.00 43.01 640 PRO E CA 1
ATOM 13724 C C . PRO E 1 640 ? 66.548 -11.519 16.021 1.00 42.42 640 PRO E C 1
ATOM 13725 O O . PRO E 1 640 ? 67.535 -12.162 16.291 1.00 45.76 640 PRO E O 1
ATOM 13729 N N . ILE E 1 641 ? 65.544 -12.007 15.306 1.00 42.59 641 ILE E N 1
ATOM 13730 C CA . ILE E 1 641 ? 65.682 -13.200 14.482 1.00 44.15 641 ILE E CA 1
ATOM 13731 C C . ILE E 1 641 ? 65.048 -12.888 13.147 1.00 42.40 641 ILE E C 1
ATOM 13732 O O . ILE E 1 641 ? 64.381 -11.866 12.996 1.00 43.96 641 ILE E O 1
ATOM 13737 N N . ILE E 1 642 ? 65.263 -13.765 12.180 1.00 43.52 642 ILE E N 1
ATOM 13738 C CA . ILE E 1 642 ? 64.565 -13.665 10.918 1.00 45.29 642 ILE E CA 1
ATOM 13739 C C . ILE E 1 642 ? 63.093 -13.856 11.232 1.00 44.81 642 ILE E C 1
ATOM 13740 O O . ILE E 1 642 ? 62.739 -14.765 11.980 1.00 44.98 642 ILE E O 1
ATOM 13745 N N . ARG E 1 643 ? 62.256 -12.978 10.672 1.00 45.55 643 ARG E N 1
ATOM 13746 C CA . ARG E 1 643 ? 60.831 -12.887 11.010 1.00 45.01 643 ARG E CA 1
ATOM 13747 C C . ARG E 1 643 ? 59.947 -13.617 10.001 1.00 45.79 643 ARG E C 1
ATOM 13748 O O . ARG E 1 643 ? 59.794 -13.163 8.873 1.00 46.96 643 ARG E O 1
ATOM 13756 N N . SER E 1 644 ? 59.388 -14.750 10.422 1.00 48.35 644 SER E N 1
ATOM 13757 C CA . SER E 1 644 ? 58.447 -15.560 9.626 1.00 50.72 644 SER E CA 1
ATOM 13758 C C . SER E 1 644 ? 57.220 -15.920 10.478 1.00 50.00 644 SER E C 1
ATOM 13759 O O . SER E 1 644 ? 57.328 -16.052 11.705 1.00 47.97 644 SER E O 1
ATOM 13762 N N . TYR E 1 645 ? 56.076 -16.082 9.816 1.00 47.21 645 TYR E N 1
ATOM 13763 C CA . TYR E 1 645 ? 54.843 -16.541 10.448 1.00 48.58 645 TYR E CA 1
ATOM 13764 C C . TYR E 1 645 ? 54.359 -17.848 9.805 1.00 49.40 645 TYR E C 1
ATOM 13765 O O . TYR E 1 645 ? 53.407 -18.470 10.256 1.00 47.01 645 TYR E O 1
ATOM 13775 N N . THR F 2 31 ? 20.513 17.625 -20.139 1.00 99.96 31 THR F N 1
ATOM 13776 C CA . THR F 2 31 ? 19.193 17.047 -20.520 1.00 97.36 31 THR F CA 1
ATOM 13777 C C . THR F 2 31 ? 19.195 15.513 -20.523 1.00 96.40 31 THR F C 1
ATOM 13778 O O . THR F 2 31 ? 18.121 14.915 -20.440 1.00 98.77 31 THR F O 1
ATOM 13780 N N . GLY F 2 32 ? 20.374 14.880 -20.600 1.00 89.63 32 GLY F N 1
ATOM 13781 C CA . GLY F 2 32 ? 20.464 13.414 -20.745 1.00 85.52 32 GLY F CA 1
ATOM 13782 C C . GLY F 2 32 ? 21.433 12.710 -19.766 1.00 81.96 32 GLY F C 1
ATOM 13783 O O . GLY F 2 32 ? 22.197 11.818 -20.157 1.00 76.96 32 GLY F O 1
ATOM 13784 N N . LYS F 2 33 ? 21.362 13.092 -18.490 1.00 75.18 33 LYS F N 1
ATOM 13785 C CA . LYS F 2 33 ? 22.242 12.560 -17.442 1.00 70.17 33 LYS F CA 1
ATOM 13786 C C . LYS F 2 33 ? 21.403 12.283 -16.187 1.00 61.67 33 LYS F C 1
ATOM 13787 O O . LYS F 2 33 ? 20.273 12.773 -16.093 1.00 56.27 33 LYS F O 1
ATOM 13793 N N . ARG F 2 34 ? 21.933 11.506 -15.236 1.00 55.71 34 ARG F N 1
ATOM 13794 C CA . ARG F 2 34 ? 21.179 11.169 -14.000 1.00 54.51 34 ARG F CA 1
ATOM 13795 C C . ARG F 2 34 ? 21.362 12.246 -12.928 1.00 49.64 34 ARG F C 1
ATOM 13796 O O . ARG F 2 34 ? 22.181 12.100 -12.027 1.00 51.33 34 ARG F O 1
ATOM 13804 N N . ILE F 2 35 ? 20.601 13.330 -13.044 1.00 48.13 35 ILE F N 1
ATOM 13805 C CA . ILE F 2 35 ? 20.759 14.500 -12.185 1.00 47.75 35 ILE F CA 1
ATOM 13806 C C . ILE F 2 35 ? 19.730 14.445 -11.061 1.00 47.17 35 ILE F C 1
ATOM 13807 O O . ILE F 2 35 ? 18.529 14.484 -11.319 1.00 45.90 35 ILE F O 1
ATOM 13812 N N . LYS F 2 36 ? 20.207 14.334 -9.820 1.00 43.42 36 LYS F N 1
ATOM 13813 C CA . LYS F 2 36 ? 19.325 14.299 -8.657 1.00 41.83 36 LYS F CA 1
ATOM 13814 C C . LYS F 2 36 ? 19.349 15.683 -8.054 1.00 40.32 36 LYS F C 1
ATOM 13815 O O . LYS F 2 36 ? 20.430 16.238 -7.889 1.00 39.33 36 LYS F O 1
ATOM 13821 N N . THR F 2 37 ? 18.188 16.243 -7.720 1.00 40.97 37 THR F N 1
ATOM 13822 C CA . THR F 2 37 ? 18.190 17.528 -7.022 1.00 45.99 37 THR F CA 1
ATOM 13823 C C . THR F 2 37 ? 17.916 17.283 -5.540 1.00 42.73 37 THR F C 1
ATOM 13824 O O . THR F 2 37 ? 17.010 16.537 -5.179 1.00 41.91 37 THR F O 1
ATOM 13828 N N . PHE F 2 38 ? 18.747 17.894 -4.705 1.00 44.39 38 PHE F N 1
ATOM 13829 C CA . PHE F 2 38 ? 18.565 17.945 -3.257 1.00 42.51 38 PHE F CA 1
ATOM 13830 C C . PHE F 2 38 ? 18.175 19.365 -2.880 1.00 42.95 38 PHE F C 1
ATOM 13831 O O . PHE F 2 38 ? 18.754 20.309 -3.423 1.00 45.61 38 PHE F O 1
ATOM 13839 N N . GLU F 2 39 ? 17.202 19.502 -1.971 1.00 45.14 39 GLU F N 1
ATOM 13840 C CA . GLU F 2 39 ? 16.827 20.795 -1.355 1.00 48.39 39 GLU F CA 1
ATOM 13841 C C . GLU F 2 39 ? 17.300 20.817 0.085 1.00 45.40 39 GLU F C 1
ATOM 13842 O O . GLU F 2 39 ? 16.873 19.994 0.895 1.00 43.41 39 GLU F O 1
ATOM 13848 N N . ILE F 2 40 ? 18.160 21.773 0.408 1.00 43.32 40 ILE F N 1
ATOM 13849 C CA . ILE F 2 40 ? 18.929 21.692 1.635 1.00 41.50 40 ILE F CA 1
ATOM 13850 C C . ILE F 2 40 ? 18.729 22.961 2.426 1.00 41.73 40 ILE F C 1
ATOM 13851 O O . ILE F 2 40 ? 18.784 24.065 1.886 1.00 41.76 40 ILE F O 1
ATOM 13856 N N . TYR F 2 41 ? 18.467 22.773 3.712 1.00 41.24 41 TYR F N 1
ATOM 13857 C CA . TYR F 2 41 ? 18.257 23.858 4.645 1.00 40.92 41 TYR F CA 1
ATOM 13858 C C . TYR F 2 41 ? 19.557 24.611 4.803 1.00 41.71 41 TYR F C 1
ATOM 13859 O O . TYR F 2 41 ? 20.611 23.991 4.960 1.00 41.42 41 TYR F O 1
ATOM 13868 N N . ARG F 2 42 ? 19.483 25.941 4.712 1.00 42.21 42 ARG F N 1
ATOM 13869 C CA . ARG F 2 42 ? 20.643 26.807 4.918 1.00 43.42 42 ARG F CA 1
ATOM 13870 C C . ARG F 2 42 ? 20.344 27.826 5.982 1.00 43.80 42 ARG F C 1
ATOM 13871 O O . ARG F 2 42 ? 19.243 28.349 6.065 1.00 44.87 42 ARG F O 1
ATOM 13879 N N . PHE F 2 43 ? 21.334 28.101 6.806 1.00 45.45 43 PHE F N 1
ATOM 13880 C CA . PHE F 2 43 ? 21.242 29.208 7.717 1.00 47.91 43 PHE F CA 1
ATOM 13881 C C . PHE F 2 43 ? 22.648 29.705 8.003 1.00 50.04 43 PHE F C 1
ATOM 13882 O O . PHE F 2 43 ? 23.500 28.932 8.449 1.00 49.20 43 PHE F O 1
ATOM 13890 N N . ASN F 2 44 ? 22.881 30.984 7.713 1.00 53.38 44 ASN F N 1
ATOM 13891 C CA . ASN F 2 44 ? 24.141 31.659 8.001 1.00 55.21 44 ASN F CA 1
ATOM 13892 C C . ASN F 2 44 ? 23.912 32.621 9.160 1.00 56.65 44 ASN F C 1
ATOM 13893 O O . ASN F 2 44 ? 23.108 33.553 9.040 1.00 56.95 44 ASN F O 1
ATOM 13898 N N . PRO F 2 45 ? 24.589 32.391 10.296 1.00 56.66 45 PRO F N 1
ATOM 13899 C CA . PRO F 2 45 ? 24.411 33.264 11.458 1.00 58.53 45 PRO F CA 1
ATOM 13900 C C . PRO F 2 45 ? 25.237 34.552 11.384 1.00 61.85 45 PRO F C 1
ATOM 13901 O O . PRO F 2 45 ? 24.980 35.488 12.129 1.00 60.85 45 PRO F O 1
ATOM 13905 N N . GLU F 2 46 ? 26.227 34.577 10.500 1.00 67.63 46 GLU F N 1
ATOM 13906 C CA . GLU F 2 46 ? 27.124 35.719 10.349 1.00 74.21 46 GLU F CA 1
ATOM 13907 C C . GLU F 2 46 ? 26.376 36.838 9.621 1.00 76.35 46 GLU F C 1
ATOM 13908 O O . GLU F 2 46 ? 26.544 38.018 9.928 1.00 77.43 46 GLU F O 1
ATOM 13914 N N . GLU F 2 47 ? 25.536 36.442 8.667 1.00 80.30 47 GLU F N 1
ATOM 13915 C CA . GLU F 2 47 ? 24.813 37.364 7.797 1.00 87.61 47 GLU F CA 1
ATOM 13916 C C . GLU F 2 47 ? 23.784 38.187 8.587 1.00 93.01 47 GLU F C 1
ATOM 13917 O O . GLU F 2 47 ? 23.031 37.633 9.397 1.00 85.42 47 GLU F O 1
ATOM 13923 N N . PRO F 2 48 ? 23.747 39.517 8.349 1.00 99.89 48 PRO F N 1
ATOM 13924 C CA . PRO F 2 48 ? 22.895 40.413 9.143 1.00 99.16 48 PRO F CA 1
ATOM 13925 C C . PRO F 2 48 ? 21.399 40.213 8.873 1.00 97.20 48 PRO F C 1
ATOM 13926 O O . PRO F 2 48 ? 20.968 40.302 7.719 1.00 90.15 48 PRO F O 1
ATOM 13930 N N . GLY F 2 49 ? 20.630 39.946 9.933 1.00 93.26 49 GLY F N 1
ATOM 13931 C CA . GLY F 2 49 ? 19.186 39.699 9.826 1.00 89.30 49 GLY F CA 1
ATOM 13932 C C . GLY F 2 49 ? 18.822 38.483 8.982 1.00 85.44 49 GLY F C 1
ATOM 13933 O O . GLY F 2 49 ? 17.781 38.462 8.322 1.00 74.97 49 GLY F O 1
ATOM 13934 N N . ALA F 2 50 ? 19.675 37.461 9.012 1.00 87.21 50 ALA F N 1
ATOM 13935 C CA . ALA F 2 50 ? 19.516 36.302 8.126 1.00 86.04 50 ALA F CA 1
ATOM 13936 C C . ALA F 2 50 ? 18.329 35.436 8.531 1.00 79.30 50 ALA F C 1
ATOM 13937 O O . ALA F 2 50 ? 17.892 35.455 9.687 1.00 78.94 50 ALA F O 1
ATOM 13939 N N . LYS F 2 51 ? 17.801 34.696 7.562 1.00 74.27 51 LYS F N 1
ATOM 13940 C CA . LYS F 2 51 ? 16.675 33.804 7.804 1.00 71.94 51 LYS F CA 1
ATOM 13941 C C . LYS F 2 51 ? 16.945 32.448 7.192 1.00 65.01 51 LYS F C 1
ATOM 13942 O O . LYS F 2 51 ? 17.722 32.332 6.249 1.00 61.85 51 LYS F O 1
ATOM 13948 N N . PRO F 2 52 ? 16.329 31.404 7.745 1.00 60.35 52 PRO F N 1
ATOM 13949 C CA . PRO F 2 52 ? 16.456 30.115 7.097 1.00 59.66 52 PRO F CA 1
ATOM 13950 C C . PRO F 2 52 ? 15.853 30.117 5.697 1.00 58.83 52 PRO F C 1
ATOM 13951 O O . PRO F 2 52 ? 14.992 30.936 5.398 1.00 62.72 52 PRO F O 1
ATOM 13955 N N . LYS F 2 53 ? 16.337 29.213 4.852 1.00 58.50 53 LYS F N 1
ATOM 13956 C CA . LYS F 2 53 ? 15.839 29.048 3.489 1.00 58.60 53 LYS F CA 1
ATOM 13957 C C . LYS F 2 53 ? 16.193 27.654 2.973 1.00 53.99 53 LYS F C 1
ATOM 13958 O O . LYS F 2 53 ? 17.016 26.970 3.565 1.00 50.28 53 LYS F O 1
ATOM 13964 N N . LEU F 2 54 ? 15.558 27.248 1.875 1.00 53.67 54 LEU F N 1
ATOM 13965 C CA . LEU F 2 54 ? 15.916 26.019 1.164 1.00 55.23 54 LEU F CA 1
ATOM 13966 C C . LEU F 2 54 ? 16.708 26.381 -0.063 1.00 52.02 54 LEU F C 1
ATOM 13967 O O . LEU F 2 54 ? 16.346 27.315 -0.767 1.00 55.74 54 LEU F O 1
ATOM 13972 N N . GLN F 2 55 ? 17.778 25.639 -0.322 1.00 50.58 55 GLN F N 1
ATOM 13973 C CA . GLN F 2 55 ? 18.573 25.805 -1.536 1.00 49.18 55 GLN F CA 1
ATOM 13974 C C . GLN F 2 55 ? 18.679 24.501 -2.330 1.00 51.13 55 GLN F C 1
ATOM 13975 O O . GLN F 2 55 ? 18.877 23.415 -1.761 1.00 46.17 55 GLN F O 1
ATOM 13981 N N . LYS F 2 56 ? 18.565 24.627 -3.651 1.00 51.58 56 LYS F N 1
ATOM 13982 C CA . LYS F 2 56 ? 18.566 23.477 -4.549 1.00 52.08 56 LYS F CA 1
ATOM 13983 C C . LYS F 2 56 ? 19.967 23.205 -5.056 1.00 49.16 56 LYS F C 1
ATOM 13984 O O . LYS F 2 56 ? 20.683 24.118 -5.448 1.00 49.34 56 LYS F O 1
ATOM 13990 N N . PHE F 2 57 ? 20.357 21.937 -5.030 1.00 49.87 57 PHE F N 1
ATOM 13991 C CA . PHE F 2 57 ? 21.637 21.511 -5.566 1.00 48.24 57 PHE F CA 1
ATOM 13992 C C . PHE F 2 57 ? 21.406 20.314 -6.475 1.00 47.86 57 PHE F C 1
ATOM 13993 O O . PHE F 2 57 ? 20.648 19.408 -6.131 1.00 49.75 57 PHE F O 1
ATOM 14001 N N . ASP F 2 58 ? 22.054 20.325 -7.634 1.00 49.51 58 ASP F N 1
ATOM 14002 C CA . ASP F 2 58 ? 21.924 19.254 -8.628 1.00 49.74 58 ASP F CA 1
ATOM 14003 C C . ASP F 2 58 ? 23.191 18.422 -8.605 1.00 46.86 58 ASP F C 1
ATOM 14004 O O . ASP F 2 58 ? 24.281 18.946 -8.476 1.00 48.44 58 ASP F O 1
ATOM 14009 N N . VAL F 2 59 ? 23.053 17.115 -8.693 1.00 48.15 59 VAL F N 1
ATOM 14010 C CA . VAL F 2 59 ? 24.202 16.253 -8.537 1.00 48.61 59 VAL F CA 1
ATOM 14011 C C . VAL F 2 59 ? 24.106 15.086 -9.506 1.00 47.92 59 VAL F C 1
ATOM 14012 O O . VAL F 2 59 ? 23.079 14.420 -9.574 1.00 47.22 59 VAL F O 1
ATOM 14016 N N . ASP F 2 60 ? 25.183 14.858 -10.257 1.00 49.23 60 ASP F N 1
ATOM 14017 C CA . ASP F 2 60 ? 25.245 13.748 -11.196 1.00 52.57 60 ASP F CA 1
ATOM 14018 C C . ASP F 2 60 ? 25.517 12.451 -10.437 1.00 48.28 60 ASP F C 1
ATOM 14019 O O . ASP F 2 60 ? 26.645 12.189 -10.050 1.00 46.23 60 ASP F O 1
ATOM 14024 N N . LEU F 2 61 ? 24.486 11.627 -10.281 1.00 46.06 61 LEU F N 1
ATOM 14025 C CA . LEU F 2 61 ? 24.596 10.367 -9.533 1.00 45.84 61 LEU F CA 1
ATOM 14026 C C . LEU F 2 61 ? 25.647 9.408 -10.058 1.00 47.40 61 LEU F C 1
ATOM 14027 O O . LEU F 2 61 ? 26.117 8.577 -9.296 1.00 44.83 61 LEU F O 1
ATOM 14032 N N . ASP F 2 62 ? 26.028 9.523 -11.336 1.00 51.20 62 ASP F N 1
ATOM 14033 C CA . ASP F 2 62 ? 27.121 8.708 -11.894 1.00 51.59 62 ASP F CA 1
ATOM 14034 C C . ASP F 2 62 ? 28.521 9.255 -11.552 1.00 54.04 62 ASP F C 1
ATOM 14035 O O . ASP F 2 62 ? 29.529 8.591 -11.803 1.00 53.29 62 ASP F O 1
ATOM 14040 N N . LYS F 2 63 ? 28.581 10.469 -11.008 1.00 55.24 63 LYS F N 1
ATOM 14041 C CA . LYS F 2 63 ? 29.837 11.065 -10.538 1.00 58.39 63 LYS F CA 1
ATOM 14042 C C . LYS F 2 63 ? 29.766 11.266 -9.007 1.00 54.63 63 LYS F C 1
ATOM 14043 O O . LYS F 2 63 ? 30.370 12.182 -8.462 1.00 45.39 63 LYS F O 1
ATOM 14049 N N . CYS F 2 64 ? 29.018 10.398 -8.332 1.00 51.43 64 CYS F N 1
ATOM 14050 C CA . CYS F 2 64 ? 28.789 10.509 -6.906 1.00 49.00 64 CYS F CA 1
ATOM 14051 C C . CYS F 2 64 ? 28.649 9.128 -6.288 1.00 48.94 64 CYS F C 1
ATOM 14052 O O . CYS F 2 64 ? 28.082 8.221 -6.881 1.00 47.17 64 CYS F O 1
ATOM 14055 N N . GLY F 2 65 ? 29.171 8.977 -5.080 1.00 49.58 65 GLY F N 1
ATOM 14056 C CA . GLY F 2 65 ? 28.941 7.773 -4.318 1.00 47.26 65 GLY F CA 1
ATOM 14057 C C . GLY F 2 65 ? 27.464 7.574 -4.023 1.00 45.28 65 GLY F C 1
ATOM 14058 O O . GLY F 2 65 ? 26.615 8.401 -4.359 1.00 37.65 65 GLY F O 1
ATOM 14059 N N . THR F 2 66 ? 27.184 6.474 -3.338 1.00 45.69 66 THR F N 1
ATOM 14060 C CA . THR F 2 66 ? 25.838 5.956 -3.194 1.00 45.11 66 THR F CA 1
ATOM 14061 C C . THR F 2 66 ? 25.012 6.539 -2.008 1.00 41.41 66 THR F C 1
ATOM 14062 O O . THR F 2 66 ? 23.776 6.488 -2.018 1.00 40.64 66 THR F O 1
ATOM 14066 N N . MET F 2 67 ? 25.675 7.108 -1.004 1.00 38.24 67 MET F N 1
ATOM 14067 C CA . MET F 2 67 ? 24.978 7.552 0.223 1.00 38.22 67 MET F CA 1
ATOM 14068 C C . MET F 2 67 ? 24.771 9.075 0.250 1.00 37.49 67 MET F C 1
ATOM 14069 O O . MET F 2 67 ? 25.502 9.833 -0.398 1.00 38.15 67 MET F O 1
ATOM 14074 N N . VAL F 2 68 ? 23.772 9.532 0.988 1.00 37.60 68 VAL F N 1
ATOM 14075 C CA . VAL F 2 68 ? 23.460 10.959 0.994 1.00 37.82 68 VAL F CA 1
ATOM 14076 C C . VAL F 2 68 ? 24.662 11.777 1.454 1.00 38.92 68 VAL F C 1
ATOM 14077 O O . VAL F 2 68 ? 24.891 12.870 0.940 1.00 38.45 68 VAL F O 1
ATOM 14081 N N . LEU F 2 69 ? 25.458 11.244 2.383 1.00 38.18 69 LEU F N 1
ATOM 14082 C CA . LEU F 2 69 ? 26.665 11.971 2.789 1.00 38.83 69 LEU F CA 1
ATOM 14083 C C . LEU F 2 69 ? 27.598 12.172 1.591 1.00 37.54 69 LEU F C 1
ATOM 14084 O O . LEU F 2 69 ? 28.236 13.208 1.473 1.00 35.50 69 LEU F O 1
ATOM 14089 N N . ASP F 2 70 ? 27.699 11.184 0.702 1.00 35.98 70 ASP F N 1
ATOM 14090 C CA . ASP F 2 70 ? 28.558 11.355 -0.479 1.00 36.31 70 ASP F CA 1
ATOM 14091 C C . ASP F 2 70 ? 28.074 12.555 -1.290 1.00 35.44 70 ASP F C 1
ATOM 14092 O O . ASP F 2 70 ? 28.871 13.358 -1.730 1.00 36.35 70 ASP F O 1
ATOM 14097 N N . ALA F 2 71 ? 26.763 12.719 -1.410 1.00 36.46 71 ALA F N 1
ATOM 14098 C CA . ALA F 2 71 ? 26.222 13.876 -2.110 1.00 38.80 71 ALA F CA 1
ATOM 14099 C C . ALA F 2 71 ? 26.597 15.202 -1.393 1.00 39.61 71 ALA F C 1
ATOM 14100 O O . ALA F 2 71 ? 27.029 16.165 -2.033 1.00 39.26 71 ALA F O 1
ATOM 14102 N N . LEU F 2 72 ? 26.474 15.236 -0.070 1.00 36.73 72 LEU F N 1
ATOM 14103 C CA . LEU F 2 72 ? 26.773 16.453 0.676 1.00 36.28 72 LEU F CA 1
ATOM 14104 C C . LEU F 2 72 ? 28.216 16.862 0.490 1.00 36.19 72 LEU F C 1
ATOM 14105 O O . LEU F 2 72 ? 28.513 18.037 0.230 1.00 37.65 72 LEU F O 1
ATOM 14110 N N . ILE F 2 73 ? 29.106 15.885 0.627 1.00 37.15 73 ILE F N 1
ATOM 14111 C CA . ILE F 2 73 ? 30.551 16.084 0.478 1.00 37.99 73 ILE F CA 1
ATOM 14112 C C . ILE F 2 73 ? 30.916 16.556 -0.933 1.00 40.99 73 ILE F C 1
ATOM 14113 O O . ILE F 2 73 ? 31.717 17.476 -1.088 1.00 38.82 73 ILE F O 1
ATOM 14118 N N . LYS F 2 74 ? 30.333 15.906 -1.938 1.00 42.56 74 LYS F N 1
ATOM 14119 C CA . LYS F 2 74 ? 30.523 16.283 -3.327 1.00 45.04 74 LYS F CA 1
ATOM 14120 C C . LYS F 2 74 ? 30.070 17.729 -3.565 1.00 45.82 74 LYS F C 1
ATOM 14121 O O . LYS F 2 74 ? 30.774 18.480 -4.217 1.00 46.35 74 LYS F O 1
ATOM 14127 N N . ILE F 2 75 ? 28.906 18.103 -3.032 1.00 43.44 75 ILE F N 1
ATOM 14128 C CA . ILE F 2 75 ? 28.396 19.482 -3.160 1.00 43.78 75 ILE F CA 1
ATOM 14129 C C . ILE F 2 75 ? 29.335 20.498 -2.534 1.00 44.11 75 ILE F C 1
ATOM 14130 O O . ILE F 2 75 ? 29.595 21.546 -3.118 1.00 50.67 75 ILE F O 1
ATOM 14135 N N . LYS F 2 76 ? 29.844 20.189 -1.349 1.00 45.70 76 LYS F N 1
ATOM 14136 C CA . LYS F 2 76 ? 30.761 21.084 -0.660 1.00 45.74 76 LYS F CA 1
ATOM 14137 C C . LYS F 2 76 ? 32.095 21.178 -1.393 1.00 45.30 76 LYS F C 1
ATOM 14138 O O . LYS F 2 76 ? 32.686 22.263 -1.472 1.00 48.60 76 LYS F O 1
ATOM 14144 N N . ASN F 2 77 ? 32.573 20.052 -1.915 1.00 43.74 77 ASN F N 1
ATOM 14145 C CA . ASN F 2 77 ? 33.893 20.002 -2.542 1.00 47.15 77 ASN F CA 1
ATOM 14146 C C . ASN F 2 77 ? 33.943 20.587 -3.955 1.00 52.10 77 ASN F C 1
ATOM 14147 O O . ASN F 2 77 ? 35.023 20.966 -4.421 1.00 59.15 77 ASN F O 1
ATOM 14152 N N . GLU F 2 78 ? 32.790 20.664 -4.625 1.00 53.12 78 GLU F N 1
ATOM 14153 C CA . GLU F 2 78 ? 32.739 20.946 -6.065 1.00 52.31 78 GLU F CA 1
ATOM 14154 C C . GLU F 2 78 ? 31.817 22.091 -6.456 1.00 54.57 78 GLU F C 1
ATOM 14155 O O . GLU F 2 78 ? 32.008 22.682 -7.518 1.00 56.32 78 GLU F O 1
ATOM 14161 N N . VAL F 2 79 ? 30.818 22.394 -5.623 1.00 54.14 79 VAL F N 1
ATOM 14162 C CA . VAL F 2 79 ? 29.838 23.431 -5.937 1.00 52.04 79 VAL F CA 1
ATOM 14163 C C . VAL F 2 79 ? 29.788 24.576 -4.916 1.00 52.77 79 VAL F C 1
ATOM 14164 O O . VAL F 2 79 ? 29.820 25.737 -5.307 1.00 52.59 79 VAL F O 1
ATOM 14168 N N . ASP F 2 80 ? 29.684 24.257 -3.623 1.00 53.02 80 ASP F N 1
ATOM 14169 C CA . ASP F 2 80 ? 29.520 25.287 -2.587 1.00 46.99 80 ASP F CA 1
ATOM 14170 C C . ASP F 2 80 ? 30.217 24.901 -1.271 1.00 47.01 80 ASP F C 1
ATOM 14171 O O . ASP F 2 80 ? 29.604 24.300 -0.372 1.00 45.36 80 ASP F O 1
ATOM 14176 N N . PRO F 2 81 ? 31.494 25.282 -1.134 1.00 43.76 81 PRO F N 1
ATOM 14177 C CA . PRO F 2 81 ? 32.242 24.978 0.075 1.00 42.27 81 PRO F CA 1
ATOM 14178 C C . PRO F 2 81 ? 31.679 25.592 1.364 1.00 42.87 81 PRO F C 1
ATOM 14179 O O . PRO F 2 81 ? 32.173 25.275 2.437 1.00 43.85 81 PRO F O 1
ATOM 14183 N N . THR F 2 82 ? 30.653 26.441 1.274 1.00 43.27 82 THR F N 1
ATOM 14184 C CA . THR F 2 82 ? 30.015 27.000 2.480 1.00 43.80 82 THR F CA 1
ATOM 14185 C C . THR F 2 82 ? 28.969 26.056 3.096 1.00 43.23 82 THR F C 1
ATOM 14186 O O . THR F 2 82 ? 28.486 26.291 4.220 1.00 39.27 82 THR F O 1
ATOM 14190 N N . LEU F 2 83 ? 28.630 24.987 2.372 1.00 42.40 83 LEU F N 1
ATOM 14191 C CA . LEU F 2 83 ? 27.660 24.016 2.861 1.00 42.08 83 LEU F CA 1
ATOM 14192 C C . LEU F 2 83 ? 28.251 23.321 4.079 1.00 40.42 83 LEU F C 1
ATOM 14193 O O . LEU F 2 83 ? 29.294 22.677 3.979 1.00 39.69 83 LEU F O 1
ATOM 14198 N N . THR F 2 84 ? 27.603 23.495 5.232 1.00 40.03 84 THR F N 1
ATOM 14199 C CA . THR F 2 84 ? 28.172 23.050 6.505 1.00 40.31 84 THR F CA 1
ATOM 14200 C C . THR F 2 84 ? 27.348 21.947 7.201 1.00 37.67 84 THR F C 1
ATOM 14201 O O . THR F 2 84 ? 26.166 22.102 7.439 1.00 35.19 84 THR F O 1
ATOM 14205 N N . PHE F 2 85 ? 28.005 20.823 7.481 1.00 37.42 85 PHE F N 1
ATOM 14206 C CA . PHE F 2 85 ? 27.402 19.684 8.191 1.00 35.33 85 PHE F CA 1
ATOM 14207 C C . PHE F 2 85 ? 28.503 18.944 8.972 1.00 36.16 85 PHE F C 1
ATOM 14208 O O . PHE F 2 85 ? 29.699 19.174 8.757 1.00 35.41 85 PHE F O 1
ATOM 14216 N N . ARG F 2 86 ? 28.095 18.066 9.884 1.00 35.66 86 ARG F N 1
ATOM 14217 C CA . ARG F 2 86 ? 29.033 17.225 10.632 1.00 35.07 86 ARG F CA 1
ATOM 14218 C C . ARG F 2 86 ? 29.155 15.834 10.000 1.00 35.92 86 ARG F C 1
ATOM 14219 O O . ARG F 2 86 ? 28.177 15.270 9.501 1.00 35.68 86 ARG F O 1
ATOM 14227 N N . ARG F 2 87 ? 30.350 15.270 10.075 1.00 35.89 87 ARG F N 1
ATOM 14228 C CA . ARG F 2 87 ? 30.584 13.906 9.638 1.00 36.77 87 ARG F CA 1
ATOM 14229 C C . ARG F 2 87 ? 31.961 13.507 10.101 1.00 37.11 87 ARG F C 1
ATOM 14230 O O . ARG F 2 87 ? 32.818 14.364 10.292 1.00 36.21 87 ARG F O 1
ATOM 14238 N N . SER F 2 88 ? 32.178 12.210 10.276 1.00 36.85 88 SER F N 1
ATOM 14239 C CA . SER F 2 88 ? 33.508 11.718 10.588 1.00 38.68 88 SER F CA 1
ATOM 14240 C C . SER F 2 88 ? 33.769 10.320 10.024 1.00 39.53 88 SER F C 1
ATOM 14241 O O . SER F 2 88 ? 34.596 10.147 9.138 1.00 42.48 88 SER F O 1
ATOM 14244 N N . CYS F 2 89 ? 33.094 9.338 10.560 1.00 38.94 89 CYS F N 1
ATOM 14245 C CA . CYS F 2 89 ? 33.226 7.930 10.145 1.00 41.51 89 CYS F CA 1
ATOM 14246 C C . CYS F 2 89 ? 32.534 7.673 8.816 1.00 41.33 89 CYS F C 1
ATOM 14247 O O . CYS F 2 89 ? 31.660 8.440 8.410 1.00 42.64 89 CYS F O 1
ATOM 14250 N N . ARG F 2 90 ? 32.895 6.589 8.134 1.00 46.75 90 ARG F N 1
ATOM 14251 C CA . ARG F 2 90 ? 32.171 6.419 6.861 1.00 53.14 90 ARG F CA 1
ATOM 14252 C C . ARG F 2 90 ? 31.054 5.387 6.948 1.00 49.51 90 ARG F C 1
ATOM 14253 O O . ARG F 2 90 ? 30.335 5.191 5.971 1.00 50.25 90 ARG F O 1
ATOM 14261 N N . GLU F 2 91 ? 30.877 4.776 8.125 1.00 45.04 91 GLU F N 1
ATOM 14262 C CA . GLU F 2 91 ? 30.126 3.537 8.241 1.00 42.63 91 GLU F CA 1
ATOM 14263 C C . GLU F 2 91 ? 28.997 3.515 9.289 1.00 38.21 91 GLU F C 1
ATOM 14264 O O . GLU F 2 91 ? 28.559 2.440 9.711 1.00 36.84 91 GLU F O 1
ATOM 14270 N N . GLY F 2 92 ? 28.504 4.686 9.663 1.00 35.20 92 GLY F N 1
ATOM 14271 C CA . GLY F 2 92 ? 27.387 4.806 10.601 1.00 36.02 92 GLY F CA 1
ATOM 14272 C C . GLY F 2 92 ? 27.653 4.335 12.024 1.00 35.75 92 GLY F C 1
ATOM 14273 O O . GLY F 2 92 ? 26.759 3.828 12.702 1.00 34.09 92 GLY F O 1
ATOM 14274 N N . ILE F 2 93 ? 28.867 4.557 12.497 1.00 33.53 93 ILE F N 1
ATOM 14275 C CA . ILE F 2 93 ? 29.242 4.163 13.837 1.00 33.83 93 ILE F CA 1
ATOM 14276 C C . ILE F 2 93 ? 29.457 5.378 14.773 1.00 35.09 93 ILE F C 1
ATOM 14277 O O . ILE F 2 93 ? 29.280 5.235 15.995 1.00 32.51 93 ILE F O 1
ATOM 14282 N N . CYS F 2 94 ? 29.892 6.561 14.175 1.00 32.08 94 CYS F N 1
ATOM 14283 C CA . CYS F 2 94 ? 30.153 7.778 14.974 1.00 34.04 94 CYS F CA 1
ATOM 14284 C C . CYS F 2 94 ? 28.942 8.549 15.539 1.00 35.28 94 CYS F C 1
ATOM 14285 O O . CYS F 2 94 ? 28.968 9.016 16.681 1.00 32.77 94 CYS F O 1
ATOM 14288 N N . GLY F 2 95 ? 27.969 8.622 14.788 1.00 34.56 95 GLY F N 1
ATOM 14289 C CA . GLY F 2 95 ? 26.775 9.389 15.113 1.00 35.08 95 GLY F CA 1
ATOM 14290 C C . GLY F 2 95 ? 26.767 10.851 14.677 1.00 35.59 95 GLY F C 1
ATOM 14291 O O . GLY F 2 95 ? 25.744 11.553 14.854 1.00 34.20 95 GLY F O 1
ATOM 14292 N N . SER F 2 96 ? 27.897 11.324 14.155 1.00 33.82 96 SER F N 1
ATOM 14293 C CA . SER F 2 96 ? 28.066 12.743 13.769 1.00 35.18 96 SER F CA 1
ATOM 14294 C C . SER F 2 96 ? 27.015 13.268 12.800 1.00 33.71 96 SER F C 1
ATOM 14295 O O . SER F 2 96 ? 26.558 14.383 12.963 1.00 35.22 96 SER F O 1
ATOM 14298 N N . CYS F 2 97 ? 26.620 12.466 11.813 1.00 35.97 97 CYS F N 1
ATOM 14299 C CA . CYS F 2 97 ? 25.953 13.000 10.624 1.00 34.10 97 CYS F CA 1
ATOM 14300 C C . CYS F 2 97 ? 24.427 12.876 10.649 1.00 35.87 97 CYS F C 1
ATOM 14301 O O . CYS F 2 97 ? 23.774 12.883 9.592 1.00 35.46 97 CYS F O 1
ATOM 14304 N N . ALA F 2 98 ? 23.854 12.774 11.847 1.00 34.14 98 ALA F N 1
ATOM 14305 C CA . ALA F 2 98 ? 22.406 12.656 11.990 1.00 33.30 98 ALA F CA 1
ATOM 14306 C C . ALA F 2 98 ? 21.712 13.903 11.456 1.00 34.11 98 ALA F C 1
ATOM 14307 O O . ALA F 2 98 ? 22.155 15.030 11.700 1.00 29.27 98 ALA F O 1
ATOM 14309 N N . MET F 2 99 ? 20.623 13.690 10.726 1.00 33.80 99 MET F N 1
ATOM 14310 C CA . MET F 2 99 ? 19.880 14.791 10.124 1.00 35.56 99 MET F CA 1
ATOM 14311 C C . MET F 2 99 ? 18.558 14.238 9.645 1.00 35.74 99 MET F C 1
ATOM 14312 O O . MET F 2 99 ? 18.340 13.024 9.712 1.00 39.03 99 MET F O 1
ATOM 14317 N N . ASN F 2 100 ? 17.673 15.116 9.174 1.00 38.12 100 ASN F N 1
ATOM 14318 C CA . ASN F 2 100 ? 16.388 14.689 8.616 1.00 36.57 100 ASN F CA 1
ATOM 14319 C C . ASN F 2 100 ? 16.457 14.663 7.081 1.00 37.41 100 ASN F C 1
ATOM 14320 O O . ASN F 2 100 ? 16.629 15.705 6.425 1.00 34.49 100 ASN F O 1
ATOM 14325 N N . ILE F 2 101 ? 16.336 13.452 6.533 1.00 37.48 101 ILE F N 1
ATOM 14326 C CA . ILE F 2 101 ? 16.393 13.203 5.100 1.00 39.00 101 ILE F CA 1
ATOM 14327 C C . ILE F 2 101 ? 15.082 12.564 4.640 1.00 40.67 101 ILE F C 1
ATOM 14328 O O . ILE F 2 101 ? 14.651 11.540 5.189 1.00 39.63 101 ILE F O 1
ATOM 14333 N N . ALA F 2 102 ? 14.452 13.180 3.640 1.00 41.25 102 ALA F N 1
ATOM 14334 C CA . ALA F 2 102 ? 13.184 12.703 3.119 1.00 41.93 102 ALA F CA 1
ATOM 14335 C C . ALA F 2 102 ? 12.197 12.515 4.261 1.00 41.90 102 ALA F C 1
ATOM 14336 O O . ALA F 2 102 ? 11.435 11.545 4.287 1.00 40.15 102 ALA F O 1
ATOM 14338 N N . GLY F 2 103 ? 12.203 13.466 5.192 1.00 40.80 103 GLY F N 1
ATOM 14339 C CA . GLY F 2 103 ? 11.207 13.488 6.270 1.00 40.63 103 GLY F CA 1
ATOM 14340 C C . GLY F 2 103 ? 11.567 12.708 7.524 1.00 40.04 103 GLY F C 1
ATOM 14341 O O . GLY F 2 103 ? 10.864 12.827 8.527 1.00 38.43 103 GLY F O 1
ATOM 14342 N N . GLU F 2 104 ? 12.635 11.904 7.478 1.00 39.69 104 GLU F N 1
ATOM 14343 C CA . GLU F 2 104 ? 12.980 11.014 8.603 1.00 42.24 104 GLU F CA 1
ATOM 14344 C C . GLU F 2 104 ? 14.383 11.261 9.123 1.00 38.28 104 GLU F C 1
ATOM 14345 O O . GLU F 2 104 ? 15.301 11.528 8.338 1.00 35.58 104 GLU F O 1
ATOM 14351 N N . ASN F 2 105 ? 14.552 11.103 10.438 1.00 36.38 105 ASN F N 1
ATOM 14352 C CA . ASN F 2 105 ? 15.863 11.201 11.060 1.00 35.62 105 ASN F CA 1
ATOM 14353 C C . ASN F 2 105 ? 16.680 9.938 10.795 1.00 35.07 105 ASN F C 1
ATOM 14354 O O . ASN F 2 105 ? 16.237 8.827 11.077 1.00 38.79 105 ASN F O 1
ATOM 14359 N N . THR F 2 106 ? 17.863 10.116 10.224 1.00 34.85 106 THR F N 1
ATOM 14360 C CA . THR F 2 106 ? 18.740 8.999 9.906 1.00 33.75 106 THR F CA 1
ATOM 14361 C C . THR F 2 106 ? 20.165 9.490 9.808 1.00 35.14 106 THR F C 1
ATOM 14362 O O . THR F 2 106 ? 20.438 10.667 10.041 1.00 33.84 106 THR F O 1
ATOM 14366 N N . LEU F 2 107 ? 21.077 8.576 9.501 1.00 36.60 107 LEU F N 1
ATOM 14367 C CA . LEU F 2 107 ? 22.481 8.929 9.329 1.00 35.85 107 LEU F CA 1
ATOM 14368 C C . LEU F 2 107 ? 22.794 9.085 7.857 1.00 36.32 107 LEU F C 1
ATOM 14369 O O . LEU F 2 107 ? 22.669 8.135 7.092 1.00 37.27 107 LEU F O 1
ATOM 14374 N N . ALA F 2 108 ? 23.231 10.278 7.467 1.00 34.59 108 ALA F N 1
ATOM 14375 C CA . ALA F 2 108 ? 23.506 10.552 6.072 1.00 35.90 108 ALA F CA 1
ATOM 14376 C C . ALA F 2 108 ? 24.400 9.489 5.436 1.00 34.73 108 ALA F C 1
ATOM 14377 O O . ALA F 2 108 ? 24.167 9.126 4.293 1.00 35.97 108 ALA F O 1
ATOM 14379 N N . CYS F 2 109 ? 25.403 9.026 6.182 1.00 34.47 109 CYS F N 1
ATOM 14380 C CA . CYS F 2 109 ? 26.443 8.126 5.676 1.00 34.96 109 CYS F CA 1
ATOM 14381 C C . CYS F 2 109 ? 25.959 6.723 5.329 1.00 35.48 109 CYS F C 1
ATOM 14382 O O . CYS F 2 109 ? 26.649 6.025 4.594 1.00 34.79 109 CYS F O 1
ATOM 14385 N N . ILE F 2 110 ? 24.812 6.313 5.867 1.00 33.95 110 ILE F N 1
ATOM 14386 C CA . ILE F 2 110 ? 24.233 5.012 5.536 1.00 37.64 110 ILE F CA 1
ATOM 14387 C C . ILE F 2 110 ? 22.834 5.127 4.953 1.00 36.24 110 ILE F C 1
ATOM 14388 O O . ILE F 2 110 ? 22.123 4.140 4.844 1.00 39.25 110 ILE F O 1
ATOM 14393 N N . CYS F 2 111 ? 22.454 6.325 4.551 1.00 36.59 111 CYS F N 1
ATOM 14394 C CA . CYS F 2 111 ? 21.195 6.536 3.873 1.00 38.78 111 CYS F CA 1
ATOM 14395 C C . CYS F 2 111 ? 21.464 6.561 2.367 1.00 39.66 111 CYS F C 1
ATOM 14396 O O . CYS F 2 111 ? 22.096 7.492 1.852 1.00 38.62 111 CYS F O 1
ATOM 14399 N N . ASN F 2 112 ? 20.990 5.531 1.674 1.00 39.57 112 ASN F N 1
ATOM 14400 C CA . ASN F 2 112 ? 21.083 5.481 0.214 1.00 40.98 112 ASN F CA 1
ATOM 14401 C C . ASN F 2 112 ? 20.357 6.647 -0.404 1.00 39.96 112 ASN F C 1
ATOM 14402 O O . ASN F 2 112 ? 19.212 6.921 -0.054 1.00 38.14 112 ASN F O 1
ATOM 14407 N N . ILE F 2 113 ? 21.029 7.312 -1.333 1.00 42.40 113 ILE F N 1
ATOM 14408 C CA . ILE F 2 113 ? 20.389 8.272 -2.209 1.00 45.30 113 ILE F CA 1
ATOM 14409 C C . ILE F 2 113 ? 19.267 7.555 -2.961 1.00 47.00 113 ILE F C 1
ATOM 14410 O O . ILE F 2 113 ? 19.469 6.473 -3.523 1.00 47.67 113 ILE F O 1
ATOM 14415 N N . ASP F 2 114 ? 18.079 8.142 -2.912 1.00 47.63 114 ASP F N 1
ATOM 14416 C CA . ASP F 2 114 ? 16.955 7.718 -3.735 1.00 46.95 114 ASP F CA 1
ATOM 14417 C C . ASP F 2 114 ? 17.274 8.094 -5.186 1.00 46.15 114 ASP F C 1
ATOM 14418 O O . ASP F 2 114 ? 17.351 9.277 -5.530 1.00 39.50 114 ASP F O 1
ATOM 14423 N N . GLN F 2 115 ? 17.465 7.077 -6.027 1.00 48.17 115 GLN F N 1
ATOM 14424 C CA . GLN F 2 115 ? 17.939 7.280 -7.410 1.00 51.71 115 GLN F CA 1
ATOM 14425 C C . GLN F 2 115 ? 16.834 7.662 -8.416 1.00 50.95 115 GLN F C 1
ATOM 14426 O O . GLN F 2 115 ? 17.113 7.881 -9.599 1.00 50.80 115 GLN F O 1
ATOM 14432 N N . ASN F 2 116 ? 15.589 7.730 -7.940 1.00 51.20 116 ASN F N 1
ATOM 14433 C CA . ASN F 2 116 ? 14.475 8.303 -8.700 1.00 51.58 116 ASN F CA 1
ATOM 14434 C C . ASN F 2 116 ? 14.670 9.825 -8.837 1.00 51.28 116 ASN F C 1
ATOM 14435 O O . ASN F 2 116 ? 14.335 10.594 -7.916 1.00 48.81 116 ASN F O 1
ATOM 14440 N N . THR F 2 117 ? 15.196 10.248 -9.991 1.00 49.94 117 THR F N 1
ATOM 14441 C CA . THR F 2 117 ? 15.518 11.667 -10.235 1.00 51.99 117 THR F CA 1
ATOM 14442 C C . THR F 2 117 ? 14.316 12.564 -10.565 1.00 50.92 117 THR F C 1
ATOM 14443 O O . THR F 2 117 ? 14.478 13.748 -10.802 1.00 48.93 117 THR F O 1
ATOM 14447 N N . SER F 2 118 ? 13.119 11.996 -10.613 1.00 54.64 118 SER F N 1
ATOM 14448 C CA . SER F 2 118 ? 11.902 12.789 -10.727 1.00 56.67 118 SER F CA 1
ATOM 14449 C C . SER F 2 118 ? 11.391 13.226 -9.347 1.00 56.54 118 SER F C 1
ATOM 14450 O O . SER F 2 118 ? 10.428 13.971 -9.265 1.00 60.00 118 SER F O 1
ATOM 14453 N N . LYS F 2 119 ? 12.033 12.765 -8.273 1.00 58.00 119 LYS F N 1
ATOM 14454 C CA . LYS F 2 119 ? 11.749 13.249 -6.918 1.00 54.66 119 LYS F CA 1
ATOM 14455 C C . LYS F 2 119 ? 12.921 14.103 -6.428 1.00 51.04 119 LYS F C 1
ATOM 14456 O O . LYS F 2 119 ? 14.088 13.804 -6.703 1.00 46.77 119 LYS F O 1
ATOM 14462 N N . THR F 2 120 ? 12.622 15.164 -5.689 1.00 49.81 120 THR F N 1
ATOM 14463 C CA . THR F 2 120 ? 13.671 15.910 -5.000 1.00 51.28 120 THR F CA 1
ATOM 14464 C C . THR F 2 120 ? 13.797 15.370 -3.571 1.00 45.75 120 THR F C 1
ATOM 14465 O O . THR F 2 120 ? 12.808 15.039 -2.939 1.00 48.19 120 THR F O 1
ATOM 14469 N N . THR F 2 121 ? 15.016 15.265 -3.076 1.00 42.22 121 THR F N 1
ATOM 14470 C CA . THR F 2 121 ? 15.230 14.869 -1.692 1.00 42.19 121 THR F CA 1
ATOM 14471 C C . THR F 2 121 ? 15.459 16.099 -0.816 1.00 41.32 121 THR F C 1
ATOM 14472 O O . THR F 2 121 ? 16.331 16.928 -1.114 1.00 40.10 121 THR F O 1
ATOM 14476 N N . LYS F 2 122 ? 14.667 16.202 0.254 1.00 40.30 122 LYS F N 1
ATOM 14477 C CA . LYS F 2 122 ? 14.788 17.303 1.212 1.00 42.03 122 LYS F CA 1
ATOM 14478 C C . LYS F 2 122 ? 15.617 16.891 2.425 1.00 41.10 122 LYS F C 1
ATOM 14479 O O . LYS F 2 122 ? 15.392 15.840 3.031 1.00 38.36 122 LYS F O 1
ATOM 14485 N N . ILE F 2 123 ? 16.587 17.744 2.750 1.00 41.24 123 ILE F N 1
ATOM 14486 C CA . ILE F 2 123 ? 17.511 17.538 3.833 1.00 38.78 123 ILE F CA 1
ATOM 14487 C C . ILE F 2 123 ? 17.417 18.732 4.788 1.00 38.95 123 ILE F C 1
ATOM 14488 O O . ILE F 2 123 ? 17.690 19.870 4.387 1.00 38.09 123 ILE F O 1
ATOM 14493 N N . TYR F 2 124 ? 17.013 18.444 6.032 1.00 37.30 124 TYR F N 1
ATOM 14494 C CA . TYR F 2 124 ? 16.926 19.399 7.128 1.00 36.16 124 TYR F CA 1
ATOM 14495 C C . TYR F 2 124 ? 17.796 18.975 8.322 1.00 38.83 124 TYR F C 1
ATOM 14496 O O . TYR F 2 124 ? 18.205 17.802 8.436 1.00 39.32 124 TYR F O 1
ATOM 14505 N N . PRO F 2 125 ? 18.061 19.916 9.247 1.00 37.67 125 PRO F N 1
ATOM 14506 C CA . PRO F 2 125 ? 18.739 19.547 10.492 1.00 37.19 125 PRO F CA 1
ATOM 14507 C C . PRO F 2 125 ? 17.834 18.705 11.366 1.00 38.04 125 PRO F C 1
ATOM 14508 O O . PRO F 2 125 ? 16.638 18.645 11.114 1.00 37.93 125 PRO F O 1
ATOM 14512 N N . LEU F 2 126 ? 18.393 18.066 12.387 1.00 38.69 126 LEU F N 1
ATOM 14513 C CA . LEU F 2 126 ? 17.572 17.377 13.394 1.00 38.52 126 LEU F CA 1
ATOM 14514 C C . LEU F 2 126 ? 16.443 18.291 13.856 1.00 37.68 126 LEU F C 1
ATOM 14515 O O . LEU F 2 126 ? 16.686 19.450 14.189 1.00 39.24 126 LEU F O 1
ATOM 14520 N N . PRO F 2 127 ? 15.207 17.783 13.843 1.00 37.55 127 PRO F N 1
ATOM 14521 C CA . PRO F 2 127 ? 14.067 18.614 14.185 1.00 38.25 127 PRO F CA 1
ATOM 14522 C C . PRO F 2 127 ? 14.086 19.248 15.573 1.00 38.09 127 PRO F C 1
ATOM 14523 O O . PRO F 2 127 ? 14.530 18.635 16.550 1.00 40.75 127 PRO F O 1
ATOM 14527 N N . HIS F 2 128 ? 13.600 20.486 15.618 1.00 38.39 128 HIS F N 1
ATOM 14528 C CA . HIS F 2 128 ? 13.382 21.265 16.837 1.00 38.54 128 HIS F CA 1
ATOM 14529 C C . HIS F 2 128 ? 14.614 21.458 17.685 1.00 40.40 128 HIS F C 1
ATOM 14530 O O . HIS F 2 128 ? 14.510 21.655 18.893 1.00 40.44 128 HIS F O 1
ATOM 14537 N N . MET F 2 129 ? 15.784 21.403 17.063 1.00 42.83 129 MET F N 1
ATOM 14538 C CA . MET F 2 129 ? 17.012 21.791 17.749 1.00 42.56 129 MET F CA 1
ATOM 14539 C C . MET F 2 129 ? 17.384 23.176 17.275 1.00 43.10 129 MET F C 1
ATOM 14540 O O . MET F 2 129 ? 17.061 23.564 16.145 1.00 44.98 129 MET F O 1
ATOM 14545 N N . PHE F 2 130 ? 18.051 23.927 18.139 1.00 39.23 130 PHE F N 1
ATOM 14546 C CA . PHE F 2 130 ? 18.562 25.228 17.756 1.00 41.09 130 PHE F CA 1
ATOM 14547 C C . PHE F 2 130 ? 19.695 25.053 16.782 1.00 38.93 130 PHE F C 1
ATOM 14548 O O . PHE F 2 130 ? 20.584 24.262 17.031 1.00 40.27 130 PHE F O 1
ATOM 14556 N N . VAL F 2 131 ? 19.680 25.798 15.679 1.00 41.83 131 VAL F N 1
ATOM 14557 C CA . VAL F 2 131 ? 20.723 25.615 14.676 1.00 42.56 131 VAL F CA 1
ATOM 14558 C C . VAL F 2 131 ? 21.853 26.637 14.819 1.00 44.72 131 VAL F C 1
ATOM 14559 O O . VAL F 2 131 ? 21.629 27.818 15.089 1.00 42.87 131 VAL F O 1
ATOM 14563 N N . ILE F 2 132 ? 23.077 26.135 14.687 1.00 43.29 132 ILE F N 1
ATOM 14564 C CA . ILE F 2 132 ? 24.265 26.962 14.705 1.00 43.59 132 ILE F CA 1
ATOM 14565 C C . ILE F 2 132 ? 24.477 27.471 13.277 1.00 41.94 132 ILE F C 1
ATOM 14566 O O . ILE F 2 132 ? 24.581 28.669 13.042 1.00 42.17 132 ILE F O 1
ATOM 14571 N N . LYS F 2 133 ? 24.527 26.535 12.334 1.00 41.77 133 LYS F N 1
ATOM 14572 C CA . LYS F 2 133 ? 24.762 26.831 10.922 1.00 37.89 133 LYS F CA 1
ATOM 14573 C C . LYS F 2 133 ? 24.330 25.652 10.063 1.00 41.14 133 LYS F C 1
ATOM 14574 O O . LYS F 2 133 ? 24.628 24.491 10.389 1.00 38.79 133 LYS F O 1
ATOM 14580 N N . ASP F 2 134 ? 23.635 25.962 8.969 1.00 42.06 134 ASP F N 1
ATOM 14581 C CA . ASP F 2 134 ? 23.151 24.972 8.017 1.00 41.84 134 ASP F CA 1
ATOM 14582 C C . ASP F 2 134 ? 22.572 23.757 8.746 1.00 42.11 134 ASP F C 1
ATOM 14583 O O . ASP F 2 134 ? 21.569 23.882 9.434 1.00 43.98 134 ASP F O 1
ATOM 14588 N N . LEU F 2 135 ? 23.213 22.598 8.607 1.00 41.91 135 LEU F N 1
ATOM 14589 C CA . LEU F 2 135 ? 22.671 21.332 9.095 1.00 41.44 135 LEU F CA 1
ATOM 14590 C C . LEU F 2 135 ? 23.286 20.950 10.464 1.00 40.42 135 LEU F C 1
ATOM 14591 O O . LEU F 2 135 ? 23.147 19.820 10.918 1.00 36.02 135 LEU F O 1
ATOM 14596 N N . VAL F 2 136 ? 23.950 21.910 11.103 1.00 38.66 136 VAL F N 1
ATOM 14597 C CA . VAL F 2 136 ? 24.643 21.688 12.365 1.00 39.85 136 VAL F CA 1
ATOM 14598 C C . VAL F 2 136 ? 23.832 22.293 13.517 1.00 40.26 136 VAL F C 1
ATOM 14599 O O . VAL F 2 136 ? 23.822 23.512 13.684 1.00 39.30 136 VAL F O 1
ATOM 14603 N N . PRO F 2 137 ? 23.143 21.442 14.306 1.00 36.84 137 PRO F N 1
ATOM 14604 C CA . PRO F 2 137 ? 22.398 21.888 15.470 1.00 37.09 137 PRO F CA 1
ATOM 14605 C C . PRO F 2 137 ? 23.247 21.960 16.719 1.00 38.64 137 PRO F C 1
ATOM 14606 O O . PRO F 2 137 ? 24.323 21.351 16.775 1.00 38.26 137 PRO F O 1
ATOM 14610 N N . ASP F 2 138 ? 22.760 22.698 17.721 1.00 40.64 138 ASP F N 1
ATOM 14611 C CA . ASP F 2 138 ? 23.433 22.764 19.008 1.00 37.72 138 ASP F CA 1
ATOM 14612 C C . ASP F 2 138 ? 23.034 21.549 19.813 1.00 35.37 138 ASP F C 1
ATOM 14613 O O . ASP F 2 138 ? 21.869 21.339 20.121 1.00 35.92 138 ASP F O 1
ATOM 14618 N N . MET F 2 139 ? 24.024 20.780 20.200 1.00 38.45 139 MET F N 1
ATOM 14619 C CA . MET F 2 139 ? 23.807 19.472 20.784 1.00 39.71 139 MET F CA 1
ATOM 14620 C C . MET F 2 139 ? 24.039 19.447 22.296 1.00 38.60 139 MET F C 1
ATOM 14621 O O . MET F 2 139 ? 23.999 18.396 22.937 1.00 39.52 139 MET F O 1
ATOM 14626 N N . ASN F 2 140 ? 24.272 20.601 22.888 1.00 37.49 140 ASN F N 1
ATOM 14627 C CA . ASN F 2 140 ? 24.786 20.613 24.251 1.00 38.60 140 ASN F CA 1
ATOM 14628 C C . ASN F 2 140 ? 23.761 20.241 25.335 1.00 36.80 140 ASN F C 1
ATOM 14629 O O . ASN F 2 140 ? 24.145 19.657 26.343 1.00 39.43 140 ASN F O 1
ATOM 14634 N N . LEU F 2 141 ? 22.476 20.519 25.122 1.00 34.90 141 LEU F N 1
ATOM 14635 C CA . LEU F 2 141 ? 21.459 20.008 26.022 1.00 35.57 141 LEU F CA 1
ATOM 14636 C C . LEU F 2 141 ? 21.430 18.492 26.005 1.00 38.01 141 LEU F C 1
ATOM 14637 O O . LEU F 2 141 ? 21.456 17.859 27.053 1.00 38.50 141 LEU F O 1
ATOM 14642 N N . PHE F 2 142 ? 21.362 17.918 24.807 1.00 39.24 142 PHE F N 1
ATOM 14643 C CA . PHE F 2 142 ? 21.422 16.480 24.632 1.00 39.41 142 PHE F CA 1
ATOM 14644 C C . PHE F 2 142 ? 22.540 15.864 25.475 1.00 36.74 142 PHE F C 1
ATOM 14645 O O . PHE F 2 142 ? 22.312 14.918 26.235 1.00 35.05 142 PHE F O 1
ATOM 14653 N N . TYR F 2 143 ? 23.745 16.405 25.331 1.00 33.97 143 TYR F N 1
ATOM 14654 C CA . TYR F 2 143 ? 24.907 15.901 26.038 1.00 35.31 143 TYR F CA 1
ATOM 14655 C C . TYR F 2 143 ? 24.807 16.088 27.565 1.00 36.36 143 TYR F C 1
ATOM 14656 O O . TYR F 2 143 ? 25.226 15.210 28.329 1.00 38.36 143 TYR F O 1
ATOM 14665 N N . ALA F 2 144 ? 24.262 17.225 28.001 1.00 36.53 144 ALA F N 1
ATOM 14666 C CA . ALA F 2 144 ? 24.105 17.525 29.419 1.00 35.37 144 ALA F CA 1
ATOM 14667 C C . ALA F 2 144 ? 23.147 16.551 30.076 1.00 35.67 144 ALA F C 1
ATOM 14668 O O . ALA F 2 144 ? 23.394 16.092 31.202 1.00 34.91 144 ALA F O 1
ATOM 14670 N N . GLN F 2 145 ? 22.040 16.249 29.398 1.00 34.18 145 GLN F N 1
ATOM 14671 C CA . GLN F 2 145 ? 21.095 15.253 29.913 1.00 35.71 145 GLN F CA 1
ATOM 14672 C C . GLN F 2 145 ? 21.721 13.843 30.035 1.00 36.52 145 GLN F C 1
ATOM 14673 O O . GLN F 2 145 ? 21.463 13.106 31.014 1.00 35.70 145 GLN F O 1
ATOM 14679 N N . TYR F 2 146 ? 22.578 13.492 29.078 1.00 35.55 146 TYR F N 1
ATOM 14680 C CA . TYR F 2 146 ? 23.336 12.240 29.149 1.00 36.52 146 TYR F CA 1
ATOM 14681 C C . TYR F 2 146 ? 24.220 12.180 30.399 1.00 36.80 146 TYR F C 1
ATOM 14682 O O . TYR F 2 146 ? 24.235 11.161 31.112 1.00 35.54 146 TYR F O 1
ATOM 14691 N N . ALA F 2 147 ? 24.939 13.270 30.677 1.00 36.76 147 ALA F N 1
ATOM 14692 C CA . ALA F 2 147 ? 25.795 13.325 31.864 1.00 35.78 147 ALA F CA 1
ATOM 14693 C C . ALA F 2 147 ? 24.962 13.103 33.111 1.00 35.96 147 ALA F C 1
ATOM 14694 O O . ALA F 2 147 ? 25.424 12.470 34.058 1.00 41.29 147 ALA F O 1
ATOM 14696 N N . SER F 2 148 ? 23.719 13.581 33.080 1.00 36.58 148 SER F N 1
ATOM 14697 C CA . SER F 2 148 ? 22.812 13.509 34.230 1.00 36.87 148 SER F CA 1
ATOM 14698 C C . SER F 2 148 ? 22.427 12.103 34.690 1.00 39.75 148 SER F C 1
ATOM 14699 O O . SER F 2 148 ? 22.099 11.919 35.857 1.00 41.46 148 SER F O 1
ATOM 14702 N N . ILE F 2 149 ? 22.469 11.111 33.804 1.00 42.33 149 ILE F N 1
ATOM 14703 C CA . ILE F 2 149 ? 22.170 9.732 34.214 1.00 41.05 149 ILE F CA 1
ATOM 14704 C C . ILE F 2 149 ? 23.331 9.079 34.983 1.00 41.36 149 ILE F C 1
ATOM 14705 O O . ILE F 2 149 ? 23.163 8.026 35.587 1.00 43.55 149 ILE F O 1
ATOM 14710 N N . GLN F 2 150 ? 24.497 9.721 34.957 1.00 43.30 150 GLN F N 1
ATOM 14711 C CA . GLN F 2 150 ? 25.727 9.193 35.549 1.00 41.82 150 GLN F CA 1
ATOM 14712 C C . GLN F 2 150 ? 26.131 7.892 34.852 1.00 42.41 150 GLN F C 1
ATOM 14713 O O . GLN F 2 150 ? 26.056 6.800 35.449 1.00 38.35 150 GLN F O 1
ATOM 14719 N N . PRO F 2 151 ? 26.575 8.006 33.576 1.00 42.06 151 PRO F N 1
ATOM 14720 C CA . PRO F 2 151 ? 26.919 6.840 32.739 1.00 39.89 151 PRO F CA 1
ATOM 14721 C C . PRO F 2 151 ? 28.286 6.236 33.077 1.00 38.58 151 PRO F C 1
ATOM 14722 O O . PRO F 2 151 ? 29.220 6.314 32.291 1.00 39.38 151 PRO F O 1
ATOM 14726 N N . TRP F 2 152 ? 28.392 5.686 34.279 1.00 36.98 152 TRP F N 1
ATOM 14727 C CA . TRP F 2 152 ? 29.579 4.994 34.736 1.00 37.41 152 TRP F CA 1
ATOM 14728 C C . TRP F 2 152 ? 29.212 3.979 35.816 1.00 37.82 152 TRP F C 1
ATOM 14729 O O . TRP F 2 152 ? 28.198 4.114 36.499 1.00 37.51 152 TRP F O 1
ATOM 14740 N N . LEU F 2 153 ? 30.031 2.950 35.944 1.00 38.54 153 LEU F N 1
ATOM 14741 C CA . LEU F 2 153 ? 29.695 1.846 36.812 1.00 40.69 153 LEU F CA 1
ATOM 14742 C C . LEU F 2 153 ? 29.873 2.258 38.264 1.00 40.22 153 LEU F C 1
ATOM 14743 O O . LEU F 2 153 ? 30.900 2.819 38.653 1.00 37.63 153 LEU F O 1
ATOM 14748 N N . GLN F 2 154 ? 28.852 1.972 39.057 1.00 42.03 154 GLN F N 1
ATOM 14749 C CA . GLN F 2 154 ? 28.824 2.380 40.449 1.00 41.93 154 GLN F CA 1
ATOM 14750 C C . GLN F 2 154 ? 28.687 1.139 41.331 1.00 40.80 154 GLN F C 1
ATOM 14751 O O . GLN F 2 154 ? 27.845 0.277 41.073 1.00 41.92 154 GLN F O 1
ATOM 14757 N N . LYS F 2 155 ? 29.524 1.070 42.362 1.00 43.04 155 LYS F N 1
ATOM 14758 C CA . LYS F 2 155 ? 29.556 -0.045 43.330 1.00 47.85 155 LYS F CA 1
ATOM 14759 C C . LYS F 2 155 ? 29.275 0.478 44.743 1.00 48.97 155 LYS F C 1
ATOM 14760 O O . LYS F 2 155 ? 29.749 1.544 45.092 1.00 47.52 155 LYS F O 1
ATOM 14766 N N . LYS F 2 156 ? 28.537 -0.259 45.569 1.00 54.97 156 LYS F N 1
ATOM 14767 C CA . LYS F 2 156 ? 28.306 0.223 46.943 1.00 61.51 156 LYS F CA 1
ATOM 14768 C C . LYS F 2 156 ? 29.499 -0.071 47.858 1.00 59.77 156 LYS F C 1
ATOM 14769 O O . LYS F 2 156 ? 29.799 0.711 48.756 1.00 66.37 156 LYS F O 1
ATOM 14775 N N . THR F 2 157 ? 30.193 -1.174 47.604 1.00 60.38 157 THR F N 1
ATOM 14776 C CA . THR F 2 157 ? 31.438 -1.487 48.295 1.00 64.03 157 THR F CA 1
ATOM 14777 C C . THR F 2 157 ? 32.611 -1.123 47.387 1.00 65.11 157 THR F C 1
ATOM 14778 O O . THR F 2 157 ? 32.823 -1.764 46.366 1.00 57.17 157 THR F O 1
ATOM 14782 N N . LYS F 2 158 ? 33.353 -0.080 47.754 1.00 69.33 158 LYS F N 1
ATOM 14783 C CA . LYS F 2 158 ? 34.509 0.359 46.978 1.00 72.93 158 LYS F CA 1
ATOM 14784 C C . LYS F 2 158 ? 35.343 -0.857 46.598 1.00 72.82 158 LYS F C 1
ATOM 14785 O O . LYS F 2 158 ? 35.698 -1.664 47.457 1.00 71.74 158 LYS F O 1
ATOM 14791 N N . ILE F 2 159 ? 35.629 -0.987 45.304 1.00 72.90 159 ILE F N 1
ATOM 14792 C CA . ILE F 2 159 ? 36.400 -2.105 44.778 1.00 71.29 159 ILE F CA 1
ATOM 14793 C C . ILE F 2 159 ? 37.831 -1.619 44.514 1.00 66.41 159 ILE F C 1
ATOM 14794 O O . ILE F 2 159 ? 38.051 -0.446 44.227 1.00 64.59 159 ILE F O 1
ATOM 14799 N N . ASN F 2 160 ? 38.807 -2.508 44.642 1.00 64.83 160 ASN F N 1
ATOM 14800 C CA . ASN F 2 160 ? 40.185 -2.150 44.334 1.00 63.77 160 ASN F CA 1
ATOM 14801 C C . ASN F 2 160 ? 40.391 -2.197 42.806 1.00 57.47 160 ASN F C 1
ATOM 14802 O O . ASN F 2 160 ? 40.475 -3.271 42.194 1.00 52.40 160 ASN F O 1
ATOM 14807 N N . LEU F 2 161 ? 40.445 -1.008 42.215 1.00 51.67 161 LEU F N 1
ATOM 14808 C CA . LEU F 2 161 ? 40.425 -0.805 40.770 1.00 48.59 161 LEU F CA 1
ATOM 14809 C C . LEU F 2 161 ? 41.544 -1.532 40.053 1.00 45.39 161 LEU F C 1
ATOM 14810 O O . LEU F 2 161 ? 42.689 -1.423 40.439 1.00 46.03 161 LEU F O 1
ATOM 14815 N N . GLY F 2 162 ? 41.203 -2.256 38.994 1.00 45.14 162 GLY F N 1
ATOM 14816 C CA . GLY F 2 162 ? 42.177 -3.005 38.209 1.00 45.78 162 GLY F CA 1
ATOM 14817 C C . GLY F 2 162 ? 42.590 -4.359 38.770 1.00 47.03 162 GLY F C 1
ATOM 14818 O O . GLY F 2 162 ? 43.237 -5.135 38.079 1.00 45.70 162 GLY F O 1
ATOM 14819 N N . GLU F 2 163 ? 42.211 -4.662 40.007 1.00 47.14 163 GLU F N 1
ATOM 14820 C CA . GLU F 2 163 ? 42.706 -5.867 40.668 1.00 50.50 163 GLU F CA 1
ATOM 14821 C C . GLU F 2 163 ? 42.079 -7.138 40.097 1.00 46.33 163 GLU F C 1
ATOM 14822 O O . GLU F 2 163 ? 42.780 -8.102 39.847 1.00 44.11 163 GLU F O 1
ATOM 14828 N N . LYS F 2 164 ? 40.763 -7.141 39.904 1.00 45.04 164 LYS F N 1
ATOM 14829 C CA . LYS F 2 164 ? 40.087 -8.315 39.376 1.00 45.00 164 LYS F CA 1
ATOM 14830 C C . LYS F 2 164 ? 38.814 -7.972 38.607 1.00 42.84 164 LYS F C 1
ATOM 14831 O O . LYS F 2 164 ? 38.225 -6.896 38.785 1.00 42.15 164 LYS F O 1
ATOM 14837 N N . GLN F 2 165 ? 38.415 -8.892 37.729 1.00 36.81 165 GLN F N 1
ATOM 14838 C CA . GLN F 2 165 ? 37.221 -8.726 36.936 1.00 36.61 165 GLN F CA 1
ATOM 14839 C C . GLN F 2 165 ? 36.024 -8.908 37.832 1.00 39.65 165 GLN F C 1
ATOM 14840 O O . GLN F 2 165 ? 36.067 -9.714 38.750 1.00 42.51 165 GLN F O 1
ATOM 14846 N N . GLN F 2 166 ? 34.960 -8.161 37.568 1.00 41.42 166 GLN F N 1
ATOM 14847 C CA . GLN F 2 166 ? 33.671 -8.407 38.204 1.00 43.73 166 GLN F CA 1
ATOM 14848 C C . GLN F 2 166 ? 32.993 -9.545 37.492 1.00 42.51 166 GLN F C 1
ATOM 14849 O O . GLN F 2 166 ? 33.079 -9.635 36.265 1.00 42.09 166 GLN F O 1
ATOM 14855 N N . TYR F 2 167 ? 32.295 -10.396 38.246 1.00 41.54 167 TYR F N 1
ATOM 14856 C CA . TYR F 2 167 ? 31.589 -11.524 37.637 1.00 40.27 167 TYR F CA 1
ATOM 14857 C C . TYR F 2 167 ? 30.341 -11.016 36.940 1.00 39.83 167 TYR F C 1
ATOM 14858 O O . TYR F 2 167 ? 29.664 -10.128 37.428 1.00 39.86 167 TYR F O 1
ATOM 14867 N N . GLN F 2 168 ? 30.061 -11.577 35.774 1.00 41.46 168 GLN F N 1
ATOM 14868 C CA . GLN F 2 168 ? 28.797 -11.342 35.090 1.00 40.82 168 GLN F CA 1
ATOM 14869 C C . GLN F 2 168 ? 28.586 -12.505 34.153 1.00 40.08 168 GLN F C 1
ATOM 14870 O O . GLN F 2 168 ? 29.466 -12.815 33.368 1.00 39.85 168 GLN F O 1
ATOM 14876 N N . SER F 2 169 ? 27.421 -13.137 34.242 1.00 39.88 169 SER F N 1
ATOM 14877 C CA . SER F 2 169 ? 27.085 -14.263 33.391 1.00 42.03 169 SER F CA 1
ATOM 14878 C C . SER F 2 169 ? 26.798 -13.803 31.978 1.00 41.82 169 SER F C 1
ATOM 14879 O O . SER F 2 169 ? 26.440 -12.650 31.761 1.00 43.50 169 SER F O 1
ATOM 14882 N N . ILE F 2 170 ? 26.896 -14.734 31.038 1.00 41.06 170 ILE F N 1
ATOM 14883 C CA . ILE F 2 170 ? 26.514 -14.493 29.653 1.00 43.93 170 ILE F CA 1
ATOM 14884 C C . ILE F 2 170 ? 25.104 -13.882 29.585 1.00 48.03 170 ILE F C 1
ATOM 14885 O O . ILE F 2 170 ? 24.892 -12.865 28.913 1.00 46.06 170 ILE F O 1
ATOM 14890 N N . LYS F 2 171 ? 24.160 -14.494 30.300 1.00 46.32 171 LYS F N 1
ATOM 14891 C CA . LYS F 2 171 ? 22.763 -14.069 30.265 1.00 46.29 171 LYS F CA 1
ATOM 14892 C C . LYS F 2 171 ? 22.572 -12.636 30.816 1.00 43.19 171 LYS F C 1
ATOM 14893 O O . LYS F 2 171 ? 21.725 -11.892 30.325 1.00 39.94 171 LYS F O 1
ATOM 14899 N N . GLU F 2 172 ? 23.346 -12.259 31.829 1.00 40.09 172 GLU F N 1
ATOM 14900 C CA . GLU F 2 172 ? 23.223 -10.918 32.400 1.00 40.48 172 GLU F CA 1
ATOM 14901 C C . GLU F 2 172 ? 23.799 -9.867 31.442 1.00 41.07 172 GLU F C 1
ATOM 14902 O O . GLU F 2 172 ? 23.193 -8.810 31.263 1.00 35.63 172 GLU F O 1
ATOM 14908 N N . GLN F 2 173 ? 24.952 -10.142 30.821 1.00 42.50 173 GLN F N 1
ATOM 14909 C CA . GLN F 2 173 ? 25.514 -9.156 29.899 1.00 41.40 173 GLN F CA 1
ATOM 14910 C C . GLN F 2 173 ? 24.707 -9.068 28.624 1.00 40.62 173 GLN F C 1
ATOM 14911 O O . GLN F 2 173 ? 24.744 -8.033 27.970 1.00 38.77 173 GLN F O 1
ATOM 14917 N N . GLU F 2 174 ? 23.961 -10.129 28.286 1.00 42.17 174 GLU F N 1
ATOM 14918 C CA . GLU F 2 174 ? 23.080 -10.122 27.102 1.00 41.52 174 GLU F CA 1
ATOM 14919 C C . GLU F 2 174 ? 21.870 -9.211 27.265 1.00 40.77 174 GLU F C 1
ATOM 14920 O O . GLU F 2 174 ? 21.218 -8.866 26.293 1.00 43.03 174 GLU F O 1
ATOM 14926 N N . LYS F 2 175 ? 21.577 -8.801 28.486 1.00 41.83 175 LYS F N 1
ATOM 14927 C CA . LYS F 2 175 ? 20.564 -7.779 28.692 1.00 44.41 175 LYS F CA 1
ATOM 14928 C C . LYS F 2 175 ? 21.027 -6.436 28.119 1.00 43.03 175 LYS F C 1
ATOM 14929 O O . LYS F 2 175 ? 20.219 -5.577 27.804 1.00 44.02 175 LYS F O 1
ATOM 14935 N N . LEU F 2 176 ? 22.332 -6.257 28.013 1.00 41.34 176 LEU F N 1
ATOM 14936 C CA . LEU F 2 176 ? 22.894 -5.016 27.512 1.00 40.14 176 LEU F CA 1
ATOM 14937 C C . LEU F 2 176 ? 22.853 -4.922 25.970 1.00 43.14 176 LEU F C 1
ATOM 14938 O O . LEU F 2 176 ? 22.998 -3.834 25.407 1.00 37.86 176 LEU F O 1
ATOM 14943 N N . ASP F 2 177 ? 22.647 -6.054 25.289 1.00 41.77 177 ASP F N 1
ATOM 14944 C CA . ASP F 2 177 ? 22.427 -6.038 23.846 1.00 42.75 177 ASP F CA 1
ATOM 14945 C C . ASP F 2 177 ? 21.142 -5.282 23.552 1.00 40.45 177 ASP F C 1
ATOM 14946 O O . ASP F 2 177 ? 20.142 -5.484 24.238 1.00 40.13 177 ASP F O 1
ATOM 14951 N N . GLY F 2 178 ? 21.176 -4.434 22.522 1.00 39.50 178 GLY F N 1
ATOM 14952 C CA . GLY F 2 178 ? 20.074 -3.510 22.196 1.00 37.28 178 GLY F CA 1
ATOM 14953 C C . GLY F 2 178 ? 20.244 -2.160 22.899 1.00 35.96 178 GLY F C 1
ATOM 14954 O O . GLY F 2 178 ? 19.557 -1.205 22.584 1.00 34.96 178 GLY F O 1
ATOM 14955 N N . LEU F 2 179 ? 21.171 -2.085 23.848 1.00 34.93 179 LEU F N 1
ATOM 14956 C CA . LEU F 2 179 ? 21.336 -0.905 24.701 1.00 35.90 179 LEU F CA 1
ATOM 14957 C C . LEU F 2 179 ? 22.698 -0.262 24.518 1.00 36.49 179 LEU F C 1
ATOM 14958 O O . LEU F 2 179 ? 22.788 0.957 24.303 1.00 38.11 179 LEU F O 1
ATOM 14963 N N . TYR F 2 180 ? 23.767 -1.061 24.618 1.00 35.60 180 TYR F N 1
ATOM 14964 C CA . TYR F 2 180 ? 25.132 -0.505 24.558 1.00 33.40 180 TYR F CA 1
ATOM 14965 C C . TYR F 2 180 ? 25.510 0.037 23.174 1.00 33.75 180 TYR F C 1
ATOM 14966 O O . TYR F 2 180 ? 26.387 0.889 23.093 1.00 31.49 180 TYR F O 1
ATOM 14975 N N . GLU F 2 181 ? 24.834 -0.433 22.112 1.00 33.01 181 GLU F N 1
ATOM 14976 C CA . GLU F 2 181 ? 25.162 -0.038 20.737 1.00 35.23 181 GLU F CA 1
ATOM 14977 C C . GLU F 2 181 ? 24.780 1.406 20.386 1.00 33.61 181 GLU F C 1
ATOM 14978 O O . GLU F 2 181 ? 25.176 1.894 19.351 1.00 33.64 181 GLU F O 1
ATOM 14984 N N . CYS F 2 182 ? 23.986 2.071 21.215 1.00 34.81 182 CYS F N 1
ATOM 14985 C CA . CYS F 2 182 ? 23.568 3.444 20.934 1.00 33.24 182 CYS F CA 1
ATOM 14986 C C . CYS F 2 182 ? 24.788 4.299 20.693 1.00 32.18 182 CYS F C 1
ATOM 14987 O O . CYS F 2 182 ? 25.736 4.257 21.467 1.00 31.91 182 CYS F O 1
ATOM 14990 N N . ILE F 2 183 ? 24.758 5.062 19.607 1.00 32.65 183 ILE F N 1
ATOM 14991 C CA . ILE F 2 183 ? 25.885 5.899 19.202 1.00 32.24 183 ILE F CA 1
ATOM 14992 C C . ILE F 2 183 ? 25.676 7.394 19.515 1.00 32.80 183 ILE F C 1
ATOM 14993 O O . ILE F 2 183 ? 26.488 8.231 19.115 1.00 32.21 183 ILE F O 1
ATOM 14998 N N . LEU F 2 184 ? 24.633 7.714 20.272 1.00 31.11 184 LEU F N 1
ATOM 14999 C CA . LEU F 2 184 ? 24.405 9.086 20.762 1.00 33.57 184 LEU F CA 1
ATOM 15000 C C . LEU F 2 184 ? 24.267 10.092 19.594 1.00 32.98 184 LEU F C 1
ATOM 15001 O O . LEU F 2 184 ? 24.879 11.161 19.600 1.00 34.18 184 LEU F O 1
ATOM 15006 N N . CYS F 2 185 ? 23.430 9.733 18.618 1.00 34.84 185 CYS F N 1
ATOM 15007 C CA . CYS F 2 185 ? 23.226 10.494 17.377 1.00 34.47 185 CYS F CA 1
ATOM 15008 C C . CYS F 2 185 ? 22.044 11.448 17.467 1.00 36.68 185 CYS F C 1
ATOM 15009 O O . CYS F 2 185 ? 22.014 12.478 16.778 1.00 37.10 185 CYS F O 1
ATOM 15012 N N . ALA F 2 186 ? 21.087 11.097 18.330 1.00 36.23 186 ALA F N 1
ATOM 15013 C CA . ALA F 2 186 ? 19.911 11.925 18.664 1.00 35.79 186 ALA F CA 1
ATOM 15014 C C . ALA F 2 186 ? 18.803 11.862 17.611 1.00 35.99 186 ALA F C 1
ATOM 15015 O O . ALA F 2 186 ? 17.802 12.580 17.705 1.00 37.39 186 ALA F O 1
ATOM 15017 N N . CYS F 2 187 ? 18.935 10.957 16.645 1.00 34.56 187 CYS F N 1
ATOM 15018 C CA . CYS F 2 187 ? 17.850 10.751 15.687 1.00 34.78 187 CYS F CA 1
ATOM 15019 C C . CYS F 2 187 ? 16.544 10.480 16.415 1.00 34.49 187 CYS F C 1
ATOM 15020 O O . CYS F 2 187 ? 15.509 10.986 16.022 1.00 35.89 187 CYS F O 1
ATOM 15023 N N . CYS F 2 188 ? 16.581 9.671 17.470 1.00 34.27 188 CYS F N 1
ATOM 15024 C CA . CYS F 2 188 ? 15.343 9.323 18.166 1.00 33.75 188 CYS F CA 1
ATOM 15025 C C . CYS F 2 188 ? 14.752 10.505 18.949 1.00 33.58 188 CYS F C 1
ATOM 15026 O O . CYS F 2 188 ? 13.559 10.790 18.833 1.00 34.01 188 CYS F O 1
ATOM 15029 N N . SER F 2 189 ? 15.573 11.203 19.722 1.00 34.48 189 SER F N 1
ATOM 15030 C CA . SER F 2 189 ? 15.071 12.347 20.512 1.00 37.49 189 SER F CA 1
ATOM 15031 C C . SER F 2 189 ? 14.585 13.492 19.625 1.00 38.29 189 SER F C 1
ATOM 15032 O O . SER F 2 189 ? 13.558 14.095 19.909 1.00 38.81 189 SER F O 1
ATOM 15035 N N . ALA F 2 190 ? 15.301 13.768 18.534 1.00 37.52 190 ALA F N 1
ATOM 15036 C CA . ALA F 2 190 ? 14.845 14.755 17.567 1.00 36.23 190 ALA F CA 1
ATOM 15037 C C . ALA F 2 190 ? 13.666 14.286 16.709 1.00 38.47 190 ALA F C 1
ATOM 15038 O O . ALA F 2 190 ? 13.198 15.038 15.844 1.00 38.71 190 ALA F O 1
ATOM 15040 N N . SER F 2 191 ? 13.178 13.060 16.930 1.00 36.37 191 SER F N 1
ATOM 15041 C CA . SER F 2 191 ? 11.967 12.595 16.252 1.00 35.84 191 SER F CA 1
ATOM 15042 C C . SER F 2 191 ? 10.793 12.587 17.181 1.00 34.81 191 SER F C 1
ATOM 15043 O O . SER F 2 191 ? 9.672 12.364 16.736 1.00 33.64 191 SER F O 1
ATOM 15046 N N . CYS F 2 192 ? 11.041 12.798 18.474 1.00 36.35 192 CYS F N 1
ATOM 15047 C CA . CYS F 2 192 ? 10.002 12.624 19.505 1.00 36.56 192 CYS F CA 1
ATOM 15048 C C . CYS F 2 192 ? 9.302 13.944 19.826 1.00 35.89 192 CYS F C 1
ATOM 15049 O O . CYS F 2 192 ? 9.926 14.821 20.420 1.00 32.85 192 CYS F O 1
ATOM 15052 N N . PRO F 2 193 ? 8.002 14.068 19.486 1.00 34.55 193 PRO F N 1
ATOM 15053 C CA . PRO F 2 193 ? 7.292 15.324 19.705 1.00 36.90 193 PRO F CA 1
ATOM 15054 C C . PRO F 2 193 ? 7.284 15.844 21.145 1.00 37.33 193 PRO F C 1
ATOM 15055 O O . PRO F 2 193 ? 7.305 17.066 21.365 1.00 39.06 193 PRO F O 1
ATOM 15059 N N . SER F 2 194 ? 7.259 14.938 22.106 1.00 35.76 194 SER F N 1
ATOM 15060 C CA . SER F 2 194 ? 7.299 15.321 23.518 1.00 36.84 194 SER F CA 1
ATOM 15061 C C . SER F 2 194 ? 8.611 16.010 23.845 1.00 37.76 194 SER F C 1
ATOM 15062 O O . SER F 2 194 ? 8.645 16.966 24.622 1.00 40.06 194 SER F O 1
ATOM 15065 N N . TYR F 2 195 ? 9.687 15.512 23.245 1.00 36.19 195 TYR F N 1
ATOM 15066 C CA . TYR F 2 195 ? 10.999 16.130 23.355 1.00 35.11 195 TYR F CA 1
ATOM 15067 C C . TYR F 2 195 ? 11.040 17.472 22.610 1.00 35.60 195 TYR F C 1
ATOM 15068 O O . TYR F 2 195 ? 11.712 18.413 23.048 1.00 34.72 195 TYR F O 1
ATOM 15077 N N . TRP F 2 196 ? 10.358 17.540 21.472 1.00 34.92 196 TRP F N 1
ATOM 15078 C CA . TRP F 2 196 ? 10.235 18.785 20.735 1.00 37.56 196 TRP F CA 1
ATOM 15079 C C . TRP F 2 196 ? 9.716 19.891 21.644 1.00 38.19 196 TRP F C 1
ATOM 15080 O O . TRP F 2 196 ? 10.306 20.971 21.691 1.00 41.49 196 TRP F O 1
ATOM 15091 N N . TRP F 2 197 ? 8.615 19.604 22.349 1.00 37.38 197 TRP F N 1
ATOM 15092 C CA . TRP F 2 197 ? 7.899 20.589 23.158 1.00 38.82 197 TRP F CA 1
ATOM 15093 C C . TRP F 2 197 ? 8.588 20.863 24.501 1.00 38.34 197 TRP F C 1
ATOM 15094 O O . TRP F 2 197 ? 8.635 22.002 24.934 1.00 37.66 197 TRP F O 1
ATOM 15105 N N . ASN F 2 198 ? 9.161 19.838 25.136 1.00 38.31 198 ASN F N 1
ATOM 15106 C CA . ASN F 2 198 ? 9.650 19.964 26.513 1.00 37.42 198 ASN F CA 1
ATOM 15107 C C . ASN F 2 198 ? 11.002 19.338 26.789 1.00 37.88 198 ASN F C 1
ATOM 15108 O O . ASN F 2 198 ? 11.199 18.690 27.847 1.00 37.08 198 ASN F O 1
ATOM 15113 N N . ALA F 2 199 ? 11.922 19.530 25.845 1.00 34.89 199 ALA F N 1
ATOM 15114 C CA . ALA F 2 199 ? 13.288 19.021 25.956 1.00 36.38 199 ALA F CA 1
ATOM 15115 C C . ALA F 2 199 ? 13.964 19.428 27.256 1.00 37.66 199 ALA F C 1
ATOM 15116 O O . ALA F 2 199 ? 14.798 18.685 27.791 1.00 37.04 199 ALA F O 1
ATOM 15118 N N . ASP F 2 200 ? 13.632 20.612 27.761 1.00 38.62 200 ASP F N 1
ATOM 15119 C CA . ASP F 2 200 ? 14.231 21.084 29.003 1.00 40.78 200 ASP F CA 1
ATOM 15120 C C . ASP F 2 200 ? 13.892 20.243 30.250 1.00 42.21 200 ASP F C 1
ATOM 15121 O O . ASP F 2 200 ? 14.674 20.214 31.204 1.00 47.02 200 ASP F O 1
ATOM 15126 N N . LYS F 2 201 ? 12.753 19.563 30.247 1.00 42.01 201 LYS F N 1
ATOM 15127 C CA . LYS F 2 201 ? 12.335 18.750 31.406 1.00 45.98 201 LYS F CA 1
ATOM 15128 C C . LYS F 2 201 ? 12.187 17.237 31.153 1.00 41.44 201 LYS F C 1
ATOM 15129 O O . LYS F 2 201 ? 12.370 16.426 32.085 1.00 39.39 201 LYS F O 1
ATOM 15135 N N . TYR F 2 202 ? 11.862 16.872 29.916 1.00 38.15 202 TYR F N 1
ATOM 15136 C CA . TYR F 2 202 ? 11.784 15.464 29.485 1.00 37.73 202 TYR F CA 1
ATOM 15137 C C . TYR F 2 202 ? 13.139 15.003 28.964 1.00 38.51 202 TYR F C 1
ATOM 15138 O O . TYR F 2 202 ? 13.702 15.623 28.043 1.00 39.98 202 TYR F O 1
ATOM 15147 N N . LEU F 2 203 ? 13.686 13.938 29.551 1.00 38.17 203 LEU F N 1
ATOM 15148 C CA . LEU F 2 203 ? 15.027 13.461 29.162 1.00 37.81 203 LEU F CA 1
ATOM 15149 C C . LEU F 2 203 ? 15.142 12.912 27.722 1.00 36.16 203 LEU F C 1
ATOM 15150 O O . LEU F 2 203 ? 16.221 12.929 27.139 1.00 36.62 203 LEU F O 1
ATOM 15155 N N . GLY F 2 204 ? 14.055 12.412 27.159 1.00 36.07 204 GLY F N 1
ATOM 15156 C CA . GLY F 2 204 ? 14.069 11.905 25.770 1.00 39.12 204 GLY F CA 1
ATOM 15157 C C . GLY F 2 204 ? 14.576 10.482 25.610 1.00 36.50 204 GLY F C 1
ATOM 15158 O O . GLY F 2 204 ? 15.300 9.976 26.476 1.00 36.67 204 GLY F O 1
ATOM 15159 N N . PRO F 2 205 ? 14.199 9.815 24.501 1.00 35.21 205 PRO F N 1
ATOM 15160 C CA . PRO F 2 205 ? 14.472 8.376 24.323 1.00 34.69 205 PRO F CA 1
ATOM 15161 C C . PRO F 2 205 ? 15.961 8.006 24.422 1.00 36.28 205 PRO F C 1
ATOM 15162 O O . PRO F 2 205 ? 16.317 7.077 25.139 1.00 37.16 205 PRO F O 1
ATOM 15166 N N . ALA F 2 206 ? 16.831 8.745 23.756 1.00 36.14 206 ALA F N 1
ATOM 15167 C CA . ALA F 2 206 ? 18.237 8.386 23.769 1.00 37.01 206 ALA F CA 1
ATOM 15168 C C . ALA F 2 206 ? 18.758 8.278 25.191 1.00 37.41 206 ALA F C 1
ATOM 15169 O O . ALA F 2 206 ? 19.377 7.278 25.552 1.00 37.57 206 ALA F O 1
ATOM 15171 N N . VAL F 2 207 ? 18.524 9.319 25.991 1.00 38.59 207 VAL F N 1
ATOM 15172 C CA . VAL F 2 207 ? 19.043 9.367 27.373 1.00 36.16 207 VAL F CA 1
ATOM 15173 C C . VAL F 2 207 ? 18.378 8.356 28.292 1.00 36.65 207 VAL F C 1
ATOM 15174 O O . VAL F 2 207 ? 19.047 7.750 29.149 1.00 37.63 207 VAL F O 1
ATOM 15178 N N . LEU F 2 208 ? 17.078 8.155 28.111 1.00 36.31 208 LEU F N 1
ATOM 15179 C CA . LEU F 2 208 ? 16.352 7.176 28.917 1.00 35.79 208 LEU F CA 1
ATOM 15180 C C . LEU F 2 208 ? 16.790 5.748 28.616 1.00 35.42 208 LEU F C 1
ATOM 15181 O O . LEU F 2 208 ? 16.854 4.920 29.529 1.00 36.61 208 LEU F O 1
ATOM 15186 N N . MET F 2 209 ? 17.125 5.444 27.360 1.00 35.05 209 MET F N 1
ATOM 15187 C CA . MET F 2 209 ? 17.591 4.097 27.059 1.00 34.67 209 MET F CA 1
ATOM 15188 C C . MET F 2 209 ? 18.960 3.874 27.686 1.00 33.44 209 MET F C 1
ATOM 15189 O O . MET F 2 209 ? 19.232 2.784 28.170 1.00 34.22 209 MET F O 1
ATOM 15194 N N . GLN F 2 210 ? 19.806 4.907 27.743 1.00 34.28 210 GLN F N 1
ATOM 15195 C CA . GLN F 2 210 ? 21.095 4.761 28.420 1.00 32.40 210 GLN F CA 1
ATOM 15196 C C . GLN F 2 210 ? 20.948 4.709 29.939 1.00 34.92 210 GLN F C 1
ATOM 15197 O O . GLN F 2 210 ? 21.738 4.063 30.622 1.00 37.46 210 GLN F O 1
ATOM 15203 N N . ALA F 2 211 ? 19.943 5.382 30.472 1.00 35.56 211 ALA F N 1
ATOM 15204 C CA . ALA F 2 211 ? 19.663 5.296 31.901 1.00 37.79 211 ALA F CA 1
ATOM 15205 C C . ALA F 2 211 ? 19.312 3.851 32.225 1.00 37.85 211 ALA F C 1
ATOM 15206 O O . ALA F 2 211 ? 19.768 3.301 33.227 1.00 37.03 211 ALA F O 1
ATOM 15208 N N . TYR F 2 212 ? 18.498 3.250 31.367 1.00 39.44 212 TYR F N 1
ATOM 15209 C CA . TYR F 2 212 ? 18.143 1.848 31.526 1.00 38.70 212 TYR F CA 1
ATOM 15210 C C . TYR F 2 212 ? 19.359 0.947 31.352 1.00 39.76 212 TYR F C 1
ATOM 15211 O O . TYR F 2 212 ? 19.514 0.005 32.108 1.00 40.52 212 TYR F O 1
ATOM 15220 N N . ARG F 2 213 ? 20.240 1.262 30.396 1.00 39.69 213 ARG F N 1
ATOM 15221 C CA . ARG F 2 213 ? 21.476 0.485 30.202 1.00 37.01 213 ARG F CA 1
ATOM 15222 C C . ARG F 2 213 ? 22.204 0.304 31.527 1.00 36.42 213 ARG F C 1
ATOM 15223 O O . ARG F 2 213 ? 22.674 -0.794 31.852 1.00 35.32 213 ARG F O 1
ATOM 15231 N N . TRP F 2 214 ? 22.313 1.383 32.285 1.00 34.77 214 TRP F N 1
ATOM 15232 C CA . TRP F 2 214 ? 23.008 1.331 33.574 1.00 36.56 214 TRP F CA 1
ATOM 15233 C C . TRP F 2 214 ? 22.145 0.705 34.668 1.00 37.89 214 TRP F C 1
ATOM 15234 O O . TRP F 2 214 ? 22.664 0.028 35.536 1.00 38.42 214 TRP F O 1
ATOM 15245 N N . ILE F 2 215 ? 20.831 0.889 34.600 1.00 38.63 215 ILE F N 1
ATOM 15246 C CA . ILE F 2 215 ? 19.932 0.271 35.570 1.00 39.88 215 ILE F CA 1
ATOM 15247 C C . ILE F 2 215 ? 19.904 -1.267 35.518 1.00 41.90 215 ILE F C 1
ATOM 15248 O O . ILE F 2 215 ? 19.924 -1.886 36.584 1.00 42.41 215 ILE F O 1
ATOM 15253 N N . ILE F 2 216 ? 19.852 -1.884 34.328 1.00 39.08 216 ILE F N 1
ATOM 15254 C CA . ILE F 2 216 ? 19.803 -3.365 34.264 1.00 42.50 216 ILE F CA 1
ATOM 15255 C C . ILE F 2 216 ? 21.156 -4.037 34.218 1.00 42.22 216 ILE F C 1
ATOM 15256 O O . ILE F 2 216 ? 21.202 -5.251 34.102 1.00 44.47 216 ILE F O 1
ATOM 15261 N N . ASP F 2 217 ? 22.242 -3.268 34.289 1.00 43.36 217 ASP F N 1
ATOM 15262 C CA . ASP F 2 217 ? 23.575 -3.851 34.362 1.00 42.69 217 ASP F CA 1
ATOM 15263 C C . ASP F 2 217 ? 23.734 -4.485 35.752 1.00 41.18 217 ASP F C 1
ATOM 15264 O O . ASP F 2 217 ? 23.764 -3.790 36.783 1.00 38.10 217 ASP F O 1
ATOM 15269 N N . SER F 2 218 ? 23.836 -5.812 35.759 1.00 41.37 218 SER F N 1
ATOM 15270 C CA . SER F 2 218 ? 23.908 -6.591 36.997 1.00 40.31 218 SER F CA 1
ATOM 15271 C C . SER F 2 218 ? 25.112 -6.277 37.875 1.00 40.97 218 SER F C 1
ATOM 15272 O O . SER F 2 218 ? 25.109 -6.608 39.052 1.00 44.78 218 SER F O 1
ATOM 15275 N N . ARG F 2 219 ? 26.152 -5.682 37.299 1.00 40.18 219 ARG F N 1
ATOM 15276 C CA . ARG F 2 219 ? 27.336 -5.251 38.047 1.00 38.82 219 ARG F CA 1
ATOM 15277 C C . ARG F 2 219 ? 27.148 -3.912 38.768 1.00 37.27 219 ARG F C 1
ATOM 15278 O O . ARG F 2 219 ? 27.974 -3.548 39.599 1.00 35.11 219 ARG F O 1
ATOM 15286 N N . ASP F 2 220 ? 26.107 -3.161 38.409 1.00 36.54 220 ASP F N 1
ATOM 15287 C CA . ASP F 2 220 ? 25.867 -1.831 38.984 1.00 35.91 220 ASP F CA 1
ATOM 15288 C C . ASP F 2 220 ? 24.947 -1.916 40.218 1.00 35.12 220 ASP F C 1
ATOM 15289 O O . ASP F 2 220 ? 23.875 -2.492 40.161 1.00 35.77 220 ASP F O 1
ATOM 15294 N N . ASP F 2 221 ? 25.371 -1.301 41.310 1.00 38.67 221 ASP F N 1
ATOM 15295 C CA . ASP F 2 221 ? 24.685 -1.378 42.607 1.00 39.06 221 ASP F CA 1
ATOM 15296 C C . ASP F 2 221 ? 23.749 -0.220 42.883 1.00 38.75 221 ASP F C 1
ATOM 15297 O O . ASP F 2 221 ? 23.149 -0.173 43.960 1.00 37.19 221 ASP F O 1
ATOM 15302 N N . SER F 2 222 ? 23.613 0.704 41.929 1.00 38.49 222 SER F N 1
ATOM 15303 C CA . SER F 2 222 ? 22.867 1.949 42.156 1.00 36.28 222 SER F CA 1
ATOM 15304 C C . SER F 2 222 ? 21.500 2.024 41.497 1.00 36.10 222 SER F C 1
ATOM 15305 O O . SER F 2 222 ? 20.997 3.120 41.269 1.00 37.81 222 SER F O 1
ATOM 15308 N N . ALA F 2 223 ? 20.872 0.892 41.200 1.00 36.02 223 ALA F N 1
ATOM 15309 C CA . ALA F 2 223 ? 19.572 0.939 40.515 1.00 39.11 223 ALA F CA 1
ATOM 15310 C C . ALA F 2 223 ? 18.561 1.877 41.188 1.00 41.19 223 ALA F C 1
ATOM 15311 O O . ALA F 2 223 ? 17.852 2.616 40.499 1.00 42.41 223 ALA F O 1
ATOM 15313 N N . ALA F 2 224 ? 18.494 1.852 42.520 1.00 41.08 224 ALA F N 1
ATOM 15314 C CA . ALA F 2 224 ? 17.488 2.641 43.261 1.00 39.87 224 ALA F CA 1
ATOM 15315 C C . ALA F 2 224 ? 17.740 4.126 43.125 1.00 38.82 224 ALA F C 1
ATOM 15316 O O . ALA F 2 224 ? 16.810 4.888 42.890 1.00 43.32 224 ALA F O 1
ATOM 15318 N N . GLU F 2 225 ? 18.985 4.551 43.285 1.00 41.76 225 GLU F N 1
ATOM 15319 C CA . GLU F 2 225 ? 19.322 5.974 43.099 1.00 46.04 225 GLU F CA 1
ATOM 15320 C C . GLU F 2 225 ? 19.061 6.413 41.660 1.00 46.29 225 GLU F C 1
ATOM 15321 O O . GLU F 2 225 ? 18.571 7.509 41.425 1.00 46.60 225 GLU F O 1
ATOM 15327 N N . ARG F 2 226 ? 19.400 5.548 40.702 1.00 45.46 226 ARG F N 1
ATOM 15328 C CA . ARG F 2 226 ? 19.237 5.864 39.284 1.00 42.77 226 ARG F CA 1
ATOM 15329 C C . ARG F 2 226 ? 17.781 6.117 38.946 1.00 43.88 226 ARG F C 1
ATOM 15330 O O . ARG F 2 226 ? 17.460 7.087 38.249 1.00 42.78 226 ARG F O 1
ATOM 15338 N N . LEU F 2 227 ? 16.904 5.264 39.469 1.00 43.23 227 LEU F N 1
ATOM 15339 C CA . LEU F 2 227 ? 15.463 5.453 39.297 1.00 43.36 227 LEU F CA 1
ATOM 15340 C C . LEU F 2 227 ? 14.930 6.715 39.987 1.00 40.60 227 LEU F C 1
ATOM 15341 O O . LEU F 2 227 ? 14.018 7.351 39.473 1.00 38.46 227 LEU F O 1
ATOM 15346 N N . ALA F 2 228 ? 15.499 7.083 41.134 1.00 41.46 228 ALA F N 1
ATOM 15347 C CA . ALA F 2 228 ? 14.976 8.218 41.919 1.00 41.28 228 ALA F CA 1
ATOM 15348 C C . ALA F 2 228 ? 15.215 9.550 41.223 1.00 42.82 228 ALA F C 1
ATOM 15349 O O . ALA F 2 228 ? 14.512 10.527 41.477 1.00 46.35 228 ALA F O 1
ATOM 15351 N N . ARG F 2 229 ? 16.182 9.583 40.317 1.00 45.60 229 ARG F N 1
ATOM 15352 C CA . ARG F 2 229 ? 16.400 10.757 39.483 1.00 45.31 229 ARG F CA 1
ATOM 15353 C C . ARG F 2 229 ? 15.324 10.945 38.418 1.00 44.59 229 ARG F C 1
ATOM 15354 O O . ARG F 2 229 ? 15.302 11.979 37.765 1.00 49.46 229 ARG F O 1
ATOM 15362 N N . MET F 2 230 ? 14.453 9.953 38.236 1.00 43.87 230 MET F N 1
ATOM 15363 C CA . MET F 2 230 ? 13.405 9.996 37.213 1.00 44.31 230 MET F CA 1
ATOM 15364 C C . MET F 2 230 ? 12.005 9.745 37.764 1.00 49.75 230 MET F C 1
ATOM 15365 O O . MET F 2 230 ? 11.129 9.252 37.039 1.00 49.28 230 MET F O 1
ATOM 15370 N N . GLN F 2 231 ? 11.782 10.092 39.028 1.00 48.20 231 GLN F N 1
ATOM 15371 C CA . GLN F 2 231 ? 10.508 9.829 39.678 1.00 49.99 231 GLN F CA 1
ATOM 15372 C C . GLN F 2 231 ? 9.543 11.017 39.596 1.00 48.03 231 GLN F C 1
ATOM 15373 O O . GLN F 2 231 ? 8.428 10.942 40.111 1.00 50.35 231 GLN F O 1
ATOM 15379 N N . ASP F 2 232 ? 9.962 12.117 38.978 1.00 45.27 232 ASP F N 1
ATOM 15380 C CA . ASP F 2 232 ? 9.073 13.274 38.827 1.00 42.86 232 ASP F CA 1
ATOM 15381 C C . ASP F 2 232 ? 8.100 13.028 37.669 1.00 40.76 232 ASP F C 1
ATOM 15382 O O . ASP F 2 232 ? 8.117 11.967 37.054 1.00 41.00 232 ASP F O 1
ATOM 15387 N N . GLY F 2 233 ? 7.242 13.999 37.384 1.00 41.36 233 GLY F N 1
ATOM 15388 C CA . GLY F 2 233 ? 6.227 13.859 36.331 1.00 40.99 233 GLY F CA 1
ATOM 15389 C C . GLY F 2 233 ? 6.738 13.976 34.903 1.00 41.89 233 GLY F C 1
ATOM 15390 O O . GLY F 2 233 ? 6.043 13.596 33.954 1.00 42.22 233 GLY F O 1
ATOM 15391 N N . PHE F 2 234 ? 7.960 14.475 34.745 1.00 42.90 234 PHE F N 1
ATOM 15392 C CA . PHE F 2 234 ? 8.503 14.802 33.427 1.00 44.77 234 PHE F CA 1
ATOM 15393 C C . PHE F 2 234 ? 9.644 13.904 32.917 1.00 42.85 234 PHE F C 1
ATOM 15394 O O . PHE F 2 234 ? 9.567 13.401 31.808 1.00 46.07 234 PHE F O 1
ATOM 15402 N N . SER F 2 235 ? 10.696 13.748 33.717 1.00 37.81 235 SER F N 1
ATOM 15403 C CA . SER F 2 235 ? 11.945 13.118 33.289 1.00 37.18 235 SER F CA 1
ATOM 15404 C C . SER F 2 235 ? 11.762 11.892 32.369 1.00 38.37 235 SER F C 1
ATOM 15405 O O . SER F 2 235 ? 12.229 11.896 31.225 1.00 36.53 235 SER F O 1
ATOM 15408 N N . ALA F 2 236 ? 11.074 10.868 32.873 1.00 37.41 236 ALA F N 1
ATOM 15409 C CA . ALA F 2 236 ? 10.703 9.694 32.084 1.00 37.12 236 ALA F CA 1
ATOM 15410 C C . ALA F 2 236 ? 9.228 9.703 31.722 1.00 38.61 236 ALA F C 1
ATOM 15411 O O . ALA F 2 236 ? 8.849 9.252 30.641 1.00 38.44 236 ALA F O 1
ATOM 15413 N N . PHE F 2 237 ? 8.386 10.219 32.615 1.00 39.69 237 PHE F N 1
ATOM 15414 C CA . PHE F 2 237 ? 6.926 10.066 32.444 1.00 37.93 237 PHE F CA 1
ATOM 15415 C C . PHE F 2 237 ? 6.263 10.926 31.379 1.00 38.50 237 PHE F C 1
ATOM 15416 O O . PHE F 2 237 ? 5.074 10.754 31.126 1.00 40.95 237 PHE F O 1
ATOM 15424 N N . LYS F 2 238 ? 7.021 11.798 30.717 1.00 38.10 238 LYS F N 1
ATOM 15425 C CA . LYS F 2 238 ? 6.510 12.466 29.524 1.00 39.95 238 LYS F CA 1
ATOM 15426 C C . LYS F 2 238 ? 6.704 11.681 28.208 1.00 41.03 238 LYS F C 1
ATOM 15427 O O . LYS F 2 238 ? 6.454 12.223 27.123 1.00 37.91 238 LYS F O 1
ATOM 15433 N N . CYS F 2 239 ? 7.108 10.413 28.298 1.00 41.88 239 CYS F N 1
ATOM 15434 C CA . CYS F 2 239 ? 6.961 9.502 27.161 1.00 41.60 239 CYS F CA 1
ATOM 15435 C C . CYS F 2 239 ? 5.480 9.158 26.992 1.00 39.69 239 CYS F C 1
ATOM 15436 O O . CYS F 2 239 ? 4.908 8.474 27.829 1.00 40.13 239 CYS F O 1
ATOM 15439 N N . HIS F 2 240 ? 4.873 9.620 25.901 1.00 38.46 240 HIS F N 1
ATOM 15440 C CA . HIS F 2 240 ? 3.484 9.301 25.595 1.00 37.49 240 HIS F CA 1
ATOM 15441 C C . HIS F 2 240 ? 3.381 8.181 24.553 1.00 35.58 240 HIS F C 1
ATOM 15442 O O . HIS F 2 240 ? 2.437 8.151 23.748 1.00 35.46 240 HIS F O 1
ATOM 15449 N N . THR F 2 241 ? 4.351 7.270 24.569 1.00 36.13 241 THR F N 1
ATOM 15450 C CA . THR F 2 241 ? 4.375 6.090 23.696 1.00 35.94 241 THR F CA 1
ATOM 15451 C C . THR F 2 241 ? 4.054 6.422 22.243 1.00 35.37 241 THR F C 1
ATOM 15452 O O . THR F 2 241 ? 3.215 5.781 21.605 1.00 39.09 241 THR F O 1
ATOM 15456 N N . ILE F 2 242 ? 4.727 7.437 21.724 1.00 36.02 242 ILE F N 1
ATOM 15457 C CA . ILE F 2 242 ? 4.532 7.873 20.348 1.00 37.49 242 ILE F CA 1
ATOM 15458 C C . ILE F 2 242 ? 5.185 6.910 19.328 1.00 37.33 242 ILE F C 1
ATOM 15459 O O . ILE F 2 242 ? 4.665 6.718 18.226 1.00 39.26 242 ILE F O 1
ATOM 15464 N N . MET F 2 243 ? 6.313 6.315 19.706 1.00 39.45 243 MET F N 1
ATOM 15465 C CA . MET F 2 243 ? 6.989 5.236 18.937 1.00 39.98 243 MET F CA 1
ATOM 15466 C C . MET F 2 243 ? 7.814 5.696 17.725 1.00 38.79 243 MET F C 1
ATOM 15467 O O . MET F 2 243 ? 8.296 4.857 16.949 1.00 38.10 243 MET F O 1
ATOM 15472 N N . ASN F 2 244 ? 7.990 7.010 17.572 1.00 38.00 244 ASN F N 1
ATOM 15473 C CA . ASN F 2 244 ? 8.834 7.560 16.505 1.00 37.85 244 ASN F CA 1
ATOM 15474 C C . ASN F 2 244 ? 10.285 7.198 16.733 1.00 36.04 244 ASN F C 1
ATOM 15475 O O . ASN F 2 244 ? 11.029 7.000 15.781 1.00 36.35 244 ASN F O 1
ATOM 15480 N N . CYS F 2 245 ? 10.685 7.122 18.005 1.00 38.12 245 CYS F N 1
ATOM 15481 C CA . CYS F 2 245 ? 12.077 6.869 18.359 1.00 37.01 245 CYS F CA 1
ATOM 15482 C C . CYS F 2 245 ? 12.545 5.534 17.783 1.00 37.15 245 CYS F C 1
ATOM 15483 O O . CYS F 2 245 ? 13.534 5.470 17.070 1.00 38.36 245 CYS F O 1
ATOM 15486 N N . THR F 2 246 ? 11.815 4.476 18.093 1.00 37.52 246 THR F N 1
ATOM 15487 C CA . THR F 2 246 ? 12.143 3.146 17.603 1.00 37.53 246 THR F CA 1
ATOM 15488 C C . THR F 2 246 ? 11.960 3.074 16.084 1.00 38.29 246 THR F C 1
ATOM 15489 O O . THR F 2 246 ? 12.739 2.449 15.390 1.00 39.29 246 THR F O 1
ATOM 15493 N N . LYS F 2 247 ? 10.943 3.730 15.559 1.00 38.66 247 LYS F N 1
ATOM 15494 C CA . LYS F 2 247 ? 10.765 3.739 14.119 1.00 41.20 247 LYS F CA 1
ATOM 15495 C C . LYS F 2 247 ? 11.987 4.317 13.402 1.00 41.15 247 LYS F C 1
ATOM 15496 O O . LYS F 2 247 ? 12.384 3.796 12.378 1.00 40.23 247 LYS F O 1
ATOM 15502 N N . THR F 2 248 ? 12.580 5.383 13.941 1.00 42.23 248 THR F N 1
ATOM 15503 C CA . THR F 2 248 ? 13.621 6.134 13.223 1.00 39.24 248 THR F CA 1
ATOM 15504 C C . THR F 2 248 ? 15.062 5.689 13.518 1.00 37.10 248 THR F C 1
ATOM 15505 O O . THR F 2 248 ? 15.972 6.047 12.783 1.00 36.63 248 THR F O 1
ATOM 15509 N N . CYS F 2 249 ? 15.284 4.943 14.598 1.00 35.83 249 CYS F N 1
ATOM 15510 C CA . CYS F 2 249 ? 16.646 4.622 14.998 1.00 35.70 249 CYS F CA 1
ATOM 15511 C C . CYS F 2 249 ? 17.424 3.932 13.881 1.00 38.71 249 CYS F C 1
ATOM 15512 O O . CYS F 2 249 ? 17.125 2.790 13.511 1.00 38.81 249 CYS F O 1
ATOM 15515 N N . PRO F 2 250 ? 18.460 4.606 13.370 1.00 39.05 250 PRO F N 1
ATOM 15516 C CA . PRO F 2 250 ? 19.243 4.044 12.275 1.00 39.02 250 PRO F CA 1
ATOM 15517 C C . PRO F 2 250 ? 20.066 2.814 12.655 1.00 39.77 250 PRO F C 1
ATOM 15518 O O . PRO F 2 250 ? 20.583 2.153 11.766 1.00 38.02 250 PRO F O 1
ATOM 15522 N N . LYS F 2 251 ? 20.187 2.521 13.953 1.00 40.24 251 LYS F N 1
ATOM 15523 C CA . LYS F 2 251 ? 20.886 1.317 14.427 1.00 38.92 251 LYS F CA 1
ATOM 15524 C C . LYS F 2 251 ? 19.933 0.214 14.861 1.00 36.89 251 LYS F C 1
ATOM 15525 O O . LYS F 2 251 ? 20.360 -0.725 15.531 1.00 36.33 251 LYS F O 1
ATOM 15531 N N . HIS F 2 252 ? 18.649 0.362 14.526 1.00 37.93 252 HIS F N 1
ATOM 15532 C CA . HIS F 2 252 ? 17.615 -0.659 14.786 1.00 39.33 252 HIS F CA 1
ATOM 15533 C C . HIS F 2 252 ? 17.467 -1.019 16.266 1.00 39.55 252 HIS F C 1
ATOM 15534 O O . HIS F 2 252 ? 17.120 -2.145 16.605 1.00 37.42 252 HIS F O 1
ATOM 15541 N N . LEU F 2 253 ? 17.696 -0.045 17.144 1.00 37.28 253 LEU F N 1
ATOM 15542 C CA . LEU F 2 253 ? 17.474 -0.256 18.562 1.00 37.65 253 LEU F CA 1
ATOM 15543 C C . LEU F 2 253 ? 16.052 0.165 18.947 1.00 37.33 253 LEU F C 1
ATOM 15544 O O . LEU F 2 253 ? 15.324 0.734 18.126 1.00 35.76 253 LEU F O 1
ATOM 15549 N N . ASN F 2 254 ? 15.673 -0.099 20.203 1.00 37.89 254 ASN F N 1
ATOM 15550 C CA . ASN F 2 254 ? 14.304 0.113 20.647 1.00 39.11 254 ASN F CA 1
ATOM 15551 C C . ASN F 2 254 ? 14.196 0.879 21.975 1.00 38.68 254 ASN F C 1
ATOM 15552 O O . ASN F 2 254 ? 13.931 0.297 23.022 1.00 39.29 254 ASN F O 1
ATOM 15557 N N . PRO F 2 255 ? 14.389 2.199 21.923 1.00 39.97 255 PRO F N 1
ATOM 15558 C CA . PRO F 2 255 ? 14.278 3.031 23.124 1.00 39.15 255 PRO F CA 1
ATOM 15559 C C . PRO F 2 255 ? 12.902 2.997 23.759 1.00 38.47 255 PRO F C 1
ATOM 15560 O O . PRO F 2 255 ? 12.791 3.071 24.969 1.00 36.15 255 PRO F O 1
ATOM 15564 N N . ALA F 2 256 ? 11.862 2.901 22.944 1.00 40.17 256 ALA F N 1
ATOM 15565 C CA . ALA F 2 256 ? 10.509 2.804 23.468 1.00 40.64 256 ALA F CA 1
ATOM 15566 C C . ALA F 2 256 ? 10.375 1.618 24.419 1.00 41.60 256 ALA F C 1
ATOM 15567 O O . ALA F 2 256 ? 9.775 1.757 25.482 1.00 42.51 256 ALA F O 1
ATOM 15569 N N . ARG F 2 257 ? 10.964 0.472 24.055 1.00 46.08 257 ARG F N 1
ATOM 15570 C CA . ARG F 2 257 ? 10.928 -0.730 24.909 1.00 44.09 257 ARG F CA 1
ATOM 15571 C C . ARG F 2 257 ? 11.633 -0.458 26.228 1.00 42.38 257 ARG F C 1
ATOM 15572 O O . ARG F 2 257 ? 11.132 -0.827 27.286 1.00 41.15 257 ARG F O 1
ATOM 15580 N N . ALA F 2 258 ? 12.764 0.238 26.174 1.00 41.31 258 ALA F N 1
ATOM 15581 C CA . ALA F 2 258 ? 13.538 0.538 27.378 1.00 38.02 258 ALA F CA 1
ATOM 15582 C C . ALA F 2 258 ? 12.811 1.517 28.296 1.00 37.45 258 ALA F C 1
ATOM 15583 O O . ALA F 2 258 ? 12.915 1.440 29.521 1.00 32.26 258 ALA F O 1
ATOM 15585 N N . ILE F 2 259 ? 12.074 2.442 27.698 1.00 37.32 259 ILE F N 1
ATOM 15586 C CA . ILE F 2 259 ? 11.332 3.408 28.483 1.00 40.05 259 ILE F CA 1
ATOM 15587 C C . ILE F 2 259 ? 10.153 2.749 29.176 1.00 39.44 259 ILE F C 1
ATOM 15588 O O . ILE F 2 259 ? 9.849 3.079 30.313 1.00 41.25 259 ILE F O 1
ATOM 15593 N N . GLY F 2 260 ? 9.485 1.834 28.479 1.00 41.35 260 GLY F N 1
ATOM 15594 C CA . GLY F 2 260 ? 8.438 1.029 29.095 1.00 44.03 260 GLY F CA 1
ATOM 15595 C C . GLY F 2 260 ? 8.988 0.270 30.292 1.00 44.51 260 GLY F C 1
ATOM 15596 O O . GLY F 2 260 ? 8.402 0.272 31.369 1.00 45.78 260 GLY F O 1
ATOM 15597 N N . GLU F 2 261 ? 10.151 -0.329 30.092 1.00 45.00 261 GLU F N 1
ATOM 15598 C CA . GLU F 2 261 ? 10.868 -1.071 31.126 1.00 45.43 261 GLU F CA 1
ATOM 15599 C C . GLU F 2 261 ? 11.183 -0.137 32.325 1.00 42.26 261 GLU F C 1
ATOM 15600 O O . GLU F 2 261 ? 11.009 -0.502 33.502 1.00 36.43 261 GLU F O 1
ATOM 15606 N N . ILE F 2 262 ? 11.576 1.095 32.034 1.00 39.70 262 ILE F N 1
ATOM 15607 C CA . ILE F 2 262 ? 11.772 2.084 33.110 1.00 39.04 262 ILE F CA 1
ATOM 15608 C C . ILE F 2 262 ? 10.458 2.383 33.864 1.00 37.45 262 ILE F C 1
ATOM 15609 O O . ILE F 2 262 ? 10.435 2.420 35.099 1.00 33.52 262 ILE F O 1
ATOM 15614 N N . LYS F 2 263 ? 9.376 2.584 33.119 1.00 37.91 263 LYS F N 1
ATOM 15615 C CA . LYS F 2 263 ? 8.060 2.825 33.721 1.00 39.03 263 LYS F CA 1
ATOM 15616 C C . LYS F 2 263 ? 7.679 1.686 34.678 1.00 41.39 263 LYS F C 1
ATOM 15617 O O . LYS F 2 263 ? 7.222 1.939 35.788 1.00 42.21 263 LYS F O 1
ATOM 15623 N N . MET F 2 264 ? 7.894 0.440 34.249 1.00 40.98 264 MET F N 1
ATOM 15624 C CA . MET F 2 264 ? 7.580 -0.728 35.072 1.00 40.50 264 MET F CA 1
ATOM 15625 C C . MET F 2 264 ? 8.398 -0.769 36.342 1.00 38.29 264 MET F C 1
ATOM 15626 O O . MET F 2 264 ? 7.895 -1.184 37.389 1.00 41.60 264 MET F O 1
ATOM 15631 N N . LEU F 2 265 ? 9.653 -0.344 36.268 1.00 39.70 265 LEU F N 1
ATOM 15632 C CA . LEU F 2 265 ? 10.483 -0.243 37.470 1.00 39.78 265 LEU F CA 1
ATOM 15633 C C . LEU F 2 265 ? 10.074 0.925 38.355 1.00 39.30 265 LEU F C 1
ATOM 15634 O O . LEU F 2 265 ? 10.108 0.811 39.578 1.00 41.43 265 LEU F O 1
ATOM 15639 N N . LEU F 2 266 ? 9.715 2.045 37.738 1.00 41.88 266 LEU F N 1
ATOM 15640 C CA . LEU F 2 266 ? 9.331 3.252 38.470 1.00 41.66 266 LEU F CA 1
ATOM 15641 C C . LEU F 2 266 ? 8.031 3.008 39.247 1.00 40.69 266 LEU F C 1
ATOM 15642 O O . LEU F 2 266 ? 7.871 3.451 40.371 1.00 37.18 266 LEU F O 1
ATOM 15647 N N . THR F 2 267 ? 7.118 2.282 38.622 1.00 41.42 267 THR F N 1
ATOM 15648 C CA . THR F 2 267 ? 5.827 1.960 39.202 1.00 41.46 267 THR F CA 1
ATOM 15649 C C . THR F 2 267 ? 5.889 0.726 40.145 1.00 44.00 267 THR F C 1
ATOM 15650 O O . THR F 2 267 ? 4.888 0.338 40.739 1.00 42.59 267 THR F O 1
ATOM 15654 N N . LYS F 2 268 ? 7.070 0.128 40.262 1.00 45.76 268 LYS F N 1
ATOM 15655 C CA . LYS F 2 268 ? 7.296 -1.084 41.049 1.00 49.42 268 LYS F CA 1
ATOM 15656 C C . LYS F 2 268 ? 6.485 -2.292 40.557 1.00 45.83 268 LYS F C 1
ATOM 15657 O O . LYS F 2 268 ? 6.236 -3.203 41.319 1.00 45.56 268 LYS F O 1
ATOM 15663 N N . MET F 2 269 ? 6.088 -2.300 39.289 1.00 45.80 269 MET F N 1
ATOM 15664 C CA . MET F 2 269 ? 5.459 -3.490 38.698 1.00 50.21 269 MET F CA 1
ATOM 15665 C C . MET F 2 269 ? 6.497 -4.596 38.464 1.00 53.48 269 MET F C 1
ATOM 15666 O O . MET F 2 269 ? 6.184 -5.786 38.552 1.00 54.72 269 MET F O 1
ATOM 15671 N N . LYS F 2 270 ? 7.727 -4.193 38.144 1.00 54.30 270 LYS F N 1
ATOM 15672 C CA . LYS F 2 270 ? 8.870 -5.102 38.121 1.00 52.90 270 LYS F CA 1
ATOM 15673 C C . LYS F 2 270 ? 9.878 -4.571 39.111 1.00 49.08 270 LYS F C 1
ATOM 15674 O O . LYS F 2 270 ? 9.787 -3.425 39.536 1.00 51.12 270 LYS F O 1
ATOM 15680 N N . THR F 2 271 ? 10.824 -5.417 39.490 1.00 48.13 271 THR F N 1
ATOM 15681 C CA . THR F 2 271 ? 12.014 -4.970 40.188 1.00 50.32 271 THR F CA 1
ATOM 15682 C C . THR F 2 271 ? 13.204 -5.627 39.491 1.00 49.40 271 THR F C 1
ATOM 15683 O O . THR F 2 271 ? 13.052 -6.658 38.836 1.00 49.92 271 THR F O 1
ATOM 15687 N N . LYS F 2 272 ? 14.374 -5.019 39.634 1.00 47.43 272 LYS F N 1
ATOM 15688 C CA . LYS F 2 272 ? 15.605 -5.544 39.068 1.00 46.59 272 LYS F CA 1
ATOM 15689 C C . LYS F 2 272 ? 16.059 -6.763 39.855 1.00 48.83 272 LYS F C 1
ATOM 15690 O O . LYS F 2 272 ? 16.212 -6.671 41.082 1.00 43.32 272 LYS F O 1
ATOM 15696 N N . PRO F 2 273 ? 16.329 -7.893 39.152 1.00 47.29 273 PRO F N 1
ATOM 15697 C CA . PRO F 2 273 ? 16.831 -9.083 39.844 1.00 47.90 273 PRO F CA 1
ATOM 15698 C C . PRO F 2 273 ? 18.118 -8.797 40.602 1.00 49.27 273 PRO F C 1
ATOM 15699 O O . PRO F 2 273 ? 18.877 -7.901 40.239 1.00 49.86 273 PRO F O 1
ATOM 15703 N N . ALA F 2 274 ? 18.356 -9.554 41.658 1.00 49.00 274 ALA F N 1
ATOM 15704 C CA . ALA F 2 274 ? 19.656 -9.553 42.291 1.00 48.03 274 ALA F CA 1
ATOM 15705 C C . ALA F 2 274 ? 20.689 -10.097 41.289 1.00 46.44 274 ALA F C 1
ATOM 15706 O O . ALA F 2 274 ? 20.345 -10.887 40.406 1.00 41.26 274 ALA F O 1
ATOM 15708 N N . PRO F 2 275 ? 21.959 -9.675 41.413 1.00 49.47 275 PRO F N 1
ATOM 15709 C CA . PRO F 2 275 ? 22.964 -10.336 40.575 1.00 50.47 275 PRO F CA 1
ATOM 15710 C C . PRO F 2 275 ? 23.081 -11.815 40.926 1.00 54.50 275 PRO F C 1
ATOM 15711 O O . PRO F 2 275 ? 22.933 -12.174 42.089 1.00 56.05 275 PRO F O 1
ATOM 15715 N N . LEU F 2 276 ? 23.345 -12.651 39.926 1.00 53.25 276 LEU F N 1
ATOM 15716 C CA . LEU F 2 276 ? 23.694 -14.035 40.160 1.00 51.96 276 LEU F CA 1
ATOM 15717 C C . LEU F 2 276 ? 24.989 -14.080 40.962 1.00 54.74 276 LEU F C 1
ATOM 15718 O O . LEU F 2 276 ? 25.871 -13.245 40.763 1.00 52.13 276 LEU F O 1
ATOM 15723 N N . PRO F 2 277 ? 25.117 -15.055 41.883 1.00 58.97 277 PRO F N 1
ATOM 15724 C CA . PRO F 2 277 ? 26.278 -15.044 42.779 1.00 55.62 277 PRO F CA 1
ATOM 15725 C C . PRO F 2 277 ? 27.550 -15.413 42.036 1.00 51.54 277 PRO F C 1
ATOM 15726 O O . PRO F 2 277 ? 27.491 -16.142 41.043 1.00 48.85 277 PRO F O 1
ATOM 15730 N N . THR F 2 278 ? 28.683 -14.911 42.513 1.00 52.08 278 THR F N 1
ATOM 15731 C CA . THR F 2 278 ? 29.954 -15.179 41.863 1.00 54.48 278 THR F CA 1
ATOM 15732 C C . THR F 2 278 ? 30.333 -16.620 42.197 1.00 55.58 278 THR F C 1
ATOM 15733 O O . THR F 2 278 ? 30.376 -16.989 43.376 1.00 53.59 278 THR F O 1
ATOM 15737 N N . PRO F 2 279 ? 30.594 -17.451 41.171 1.00 56.79 279 PRO F N 1
ATOM 15738 C CA . PRO F 2 279 ? 31.067 -18.815 41.456 1.00 53.84 279 PRO F CA 1
ATOM 15739 C C . PRO F 2 279 ? 32.261 -18.829 42.431 1.00 55.34 279 PRO F C 1
ATOM 15740 O O . PRO F 2 279 ? 32.962 -17.815 42.572 1.00 48.52 279 PRO F O 1
ATOM 15744 N N . ALA F 2 280 ? 32.472 -19.959 43.107 1.00 58.31 280 ALA F N 1
ATOM 15745 C CA . ALA F 2 280 ? 33.490 -20.052 44.169 1.00 60.41 280 ALA F CA 1
ATOM 15746 C C . ALA F 2 280 ? 34.934 -20.007 43.637 1.00 60.02 280 ALA F C 1
ATOM 15747 O O . ALA F 2 280 ? 35.839 -19.475 44.292 1.00 58.45 280 ALA F O 1
ATOM 15749 N N . ASN F 2 281 ? 35.133 -20.563 42.447 1.00 59.36 281 ASN F N 1
ATOM 15750 C CA . ASN F 2 281 ? 36.459 -20.632 41.812 1.00 65.36 281 ASN F CA 1
ATOM 15751 C C . ASN F 2 281 ? 36.798 -19.410 40.926 1.00 64.44 281 ASN F C 1
ATOM 15752 O O . ASN F 2 281 ? 37.834 -19.384 40.264 1.00 62.36 281 ASN F O 1
ATOM 15757 N N . PHE F 2 282 ? 35.937 -18.396 40.935 1.00 62.55 282 PHE F N 1
ATOM 15758 C CA . PHE F 2 282 ? 36.123 -17.210 40.099 1.00 60.50 282 PHE F CA 1
ATOM 15759 C C . PHE F 2 282 ? 37.303 -16.413 40.630 1.00 59.80 282 PHE F C 1
ATOM 15760 O O . PHE F 2 282 ? 37.247 -15.863 41.726 1.00 56.62 282 PHE F O 1
ATOM 15769 N N . GLU G 3 34 ? 8.940 21.134 42.210 1.00 74.70 34 GLU G N 1
ATOM 15770 C CA . GLU G 3 34 ? 10.411 21.406 42.293 1.00 75.37 34 GLU G CA 1
ATOM 15771 C C . GLU G 3 34 ? 11.165 20.703 41.150 1.00 68.33 34 GLU G C 1
ATOM 15772 O O . GLU G 3 34 ? 10.816 19.593 40.759 1.00 69.47 34 GLU G O 1
ATOM 15778 N N . LYS G 3 35 ? 12.199 21.352 40.623 1.00 58.12 35 LYS G N 1
ATOM 15779 C CA . LYS G 3 35 ? 12.950 20.811 39.487 1.00 50.67 35 LYS G CA 1
ATOM 15780 C C . LYS G 3 35 ? 14.173 20.007 39.908 1.00 47.87 35 LYS G C 1
ATOM 15781 O O . LYS G 3 35 ? 14.840 20.334 40.908 1.00 47.30 35 LYS G O 1
ATOM 15787 N N . THR G 3 36 ? 14.468 18.954 39.146 1.00 41.69 36 THR G N 1
ATOM 15788 C CA . THR G 3 36 ? 15.758 18.267 39.255 1.00 39.38 36 THR G CA 1
ATOM 15789 C C . THR G 3 36 ? 16.850 19.195 38.761 1.00 38.51 36 THR G C 1
ATOM 15790 O O . THR G 3 36 ? 16.566 20.156 38.059 1.00 39.69 36 THR G O 1
ATOM 15794 N N . PRO G 3 37 ? 18.108 18.915 39.131 1.00 39.44 37 PRO G N 1
ATOM 15795 C CA . PRO G 3 37 ? 19.194 19.792 38.704 1.00 38.59 37 PRO G CA 1
ATOM 15796 C C . PRO G 3 37 ? 19.336 19.935 37.183 1.00 40.23 37 PRO G C 1
ATOM 15797 O O . PRO G 3 37 ? 19.569 21.041 36.695 1.00 41.84 37 PRO G O 1
ATOM 15801 N N . ILE G 3 38 ? 19.171 18.839 36.449 1.00 39.44 38 ILE G N 1
ATOM 15802 C CA . ILE G 3 38 ? 19.254 18.864 34.984 1.00 38.33 38 ILE G CA 1
ATOM 15803 C C . ILE G 3 38 ? 18.107 19.669 34.366 1.00 38.47 38 ILE G C 1
ATOM 15804 O O . ILE G 3 38 ? 18.285 20.324 33.337 1.00 37.97 38 ILE G O 1
ATOM 15809 N N . GLN G 3 39 ? 16.942 19.644 35.001 1.00 38.36 39 GLN G N 1
ATOM 15810 C CA . GLN G 3 39 ? 15.822 20.469 34.544 1.00 41.58 39 GLN G CA 1
ATOM 15811 C C . GLN G 3 39 ? 16.061 21.982 34.743 1.00 42.77 39 GLN G C 1
ATOM 15812 O O . GLN G 3 39 ? 15.613 22.798 33.924 1.00 45.87 39 GLN G O 1
ATOM 15818 N N . VAL G 3 40 ? 16.753 22.342 35.819 1.00 39.45 40 VAL G N 1
ATOM 15819 C CA . VAL G 3 40 ? 17.172 23.723 36.043 1.00 41.21 40 VAL G CA 1
ATOM 15820 C C . VAL G 3 40 ? 18.176 24.090 34.956 1.00 40.48 40 VAL G C 1
ATOM 15821 O O . VAL G 3 40 ? 18.068 25.135 34.315 1.00 43.58 40 VAL G O 1
ATOM 15825 N N . TRP G 3 41 ? 19.153 23.219 34.748 1.00 39.04 41 TRP G N 1
ATOM 15826 C CA . TRP G 3 41 ? 20.161 23.443 33.735 1.00 40.28 41 TRP G CA 1
ATOM 15827 C C . TRP G 3 41 ? 19.531 23.591 32.339 1.00 43.47 41 TRP G C 1
ATOM 15828 O O . TRP G 3 41 ? 19.935 24.465 31.553 1.00 46.14 41 TRP G O 1
ATOM 15839 N N . GLY G 3 42 ? 18.530 22.761 32.045 1.00 41.57 42 GLY G N 1
ATOM 15840 C CA . GLY G 3 42 ? 17.846 22.809 30.751 1.00 42.75 42 GLY G CA 1
ATOM 15841 C C . GLY G 3 42 ? 17.113 24.122 30.517 1.00 43.77 42 GLY G C 1
ATOM 15842 O O . GLY G 3 42 ? 17.160 24.676 29.417 1.00 42.09 42 GLY G O 1
ATOM 15843 N N . TRP G 3 43 ? 16.431 24.626 31.544 1.00 44.71 43 TRP G N 1
ATOM 15844 C CA . TRP G 3 43 ? 15.799 25.949 31.443 1.00 44.68 43 TRP G CA 1
ATOM 15845 C C . TRP G 3 43 ? 16.823 27.025 31.058 1.00 43.31 43 TRP G C 1
ATOM 15846 O O . TRP G 3 43 ? 16.625 27.760 30.092 1.00 40.17 43 TRP G O 1
ATOM 15857 N N . ASP G 3 44 ? 17.922 27.110 31.802 1.00 43.42 44 ASP G N 1
ATOM 15858 C CA . ASP G 3 44 ? 18.967 28.092 31.488 1.00 42.37 44 ASP G CA 1
ATOM 15859 C C . ASP G 3 44 ? 19.532 27.889 30.073 1.00 42.63 44 ASP G C 1
ATOM 15860 O O . ASP G 3 44 ? 19.901 28.861 29.415 1.00 40.79 44 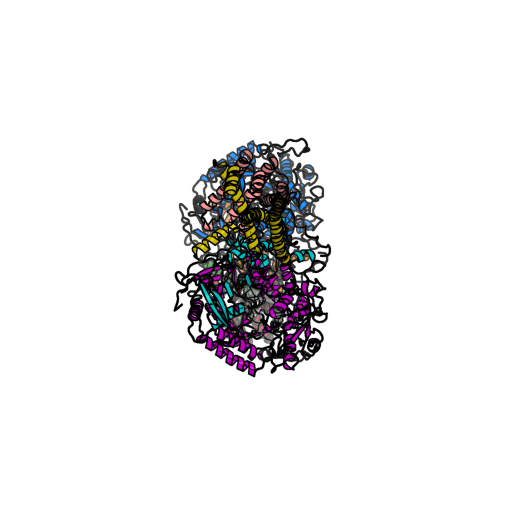ASP G O 1
ATOM 15865 N N . TYR G 3 45 ? 19.605 26.634 29.612 1.00 42.51 45 TYR G N 1
ATOM 15866 C CA . TYR G 3 45 ? 20.011 26.359 28.232 1.00 40.85 45 TYR G CA 1
ATOM 15867 C C . TYR G 3 45 ? 19.055 27.033 27.260 1.00 42.26 45 TYR G C 1
ATOM 15868 O O . TYR G 3 45 ? 19.491 27.767 26.374 1.00 43.60 45 TYR G O 1
ATOM 15877 N N . LEU G 3 46 ? 17.761 26.786 27.424 1.00 40.94 46 LEU G N 1
ATOM 15878 C CA . LEU G 3 46 ? 16.761 27.410 26.565 1.00 42.76 46 LEU G CA 1
ATOM 15879 C C . LEU G 3 46 ? 16.906 28.950 26.521 1.00 45.66 46 LEU G C 1
ATOM 15880 O O . LEU G 3 46 ? 16.898 29.542 25.436 1.00 44.06 46 LEU G O 1
ATOM 15885 N N . MET G 3 47 ? 17.077 29.577 27.684 1.00 47.21 47 MET G N 1
ATOM 15886 C CA . MET G 3 47 ? 17.268 31.042 27.768 1.00 47.91 47 MET G CA 1
ATOM 15887 C C . MET G 3 47 ? 18.520 31.500 27.021 1.00 45.32 47 MET G C 1
ATOM 15888 O O . MET G 3 47 ? 18.483 32.480 26.286 1.00 45.01 47 MET G O 1
ATOM 15893 N N . ARG G 3 48 ? 19.626 30.795 27.201 1.00 44.70 48 ARG G N 1
ATOM 15894 C CA . ARG G 3 48 ? 20.822 31.079 26.403 1.00 47.52 48 ARG G CA 1
ATOM 15895 C C . ARG G 3 48 ? 20.558 31.033 24.885 1.00 49.58 48 ARG G C 1
ATOM 15896 O O . ARG G 3 48 ? 20.975 31.940 24.144 1.00 52.93 48 ARG G O 1
ATOM 15904 N N . GLN G 3 49 ? 19.871 29.989 24.423 1.00 44.00 49 GLN G N 1
ATOM 15905 C CA . GLN G 3 49 ? 19.659 29.814 22.991 1.00 44.73 49 GLN G CA 1
ATOM 15906 C C . GLN G 3 49 ? 18.722 30.895 22.451 1.00 43.81 49 GLN G C 1
ATOM 15907 O O . GLN G 3 49 ? 18.935 31.404 21.348 1.00 42.98 49 GLN G O 1
ATOM 15913 N N . ARG G 3 50 ? 17.685 31.225 23.219 1.00 46.03 50 ARG G N 1
ATOM 15914 C CA . ARG G 3 50 ? 16.814 32.370 22.912 1.00 48.91 50 ARG G CA 1
ATOM 15915 C C . ARG G 3 50 ? 17.623 33.662 22.776 1.00 46.63 50 ARG G C 1
ATOM 15916 O O . ARG G 3 50 ? 17.521 34.373 21.779 1.00 50.13 50 ARG G O 1
ATOM 15924 N N . ALA G 3 51 ? 18.439 33.947 23.777 1.00 44.74 51 ALA G N 1
ATOM 15925 C CA . ALA G 3 51 ? 19.261 35.147 23.769 1.00 46.53 51 ALA G CA 1
ATOM 15926 C C . ALA G 3 51 ? 20.160 35.223 22.530 1.00 48.54 51 ALA G C 1
ATOM 15927 O O . ALA G 3 51 ? 20.430 36.308 22.036 1.00 50.46 51 ALA G O 1
ATOM 15929 N N . LEU G 3 52 ? 20.608 34.074 22.021 1.00 50.00 52 LEU G N 1
ATOM 15930 C CA . LEU G 3 52 ? 21.436 34.035 20.809 1.00 49.43 52 LEU G CA 1
ATOM 15931 C C . LEU G 3 52 ? 20.630 34.235 19.516 1.00 49.97 52 LEU G C 1
ATOM 15932 O O . LEU G 3 52 ? 21.210 34.396 18.453 1.00 51.83 52 LEU G O 1
ATOM 15937 N N . LYS G 3 53 ? 19.302 34.210 19.609 1.00 53.71 53 LYS G N 1
ATOM 15938 C CA . LYS G 3 53 ? 18.410 34.379 18.449 1.00 57.80 53 LYS G CA 1
ATOM 15939 C C . LYS G 3 53 ? 18.593 33.293 17.366 1.00 54.28 53 LYS G C 1
ATOM 15940 O O . LYS G 3 53 ? 18.344 33.529 16.179 1.00 50.49 53 LYS G O 1
ATOM 15946 N N . ARG G 3 54 ? 18.997 32.099 17.790 1.00 48.98 54 ARG G N 1
ATOM 15947 C CA . ARG G 3 54 ? 19.138 30.971 16.866 1.00 48.47 54 ARG G CA 1
ATOM 15948 C C . ARG G 3 54 ? 17.770 30.446 16.469 1.00 45.62 54 ARG G C 1
ATOM 15949 O O . ARG G 3 54 ? 16.893 30.302 17.318 1.00 43.42 54 ARG G O 1
ATOM 15957 N N . PRO G 3 55 ? 17.592 30.137 15.177 1.00 43.97 55 PRO G N 1
ATOM 15958 C CA . PRO G 3 55 ? 16.342 29.552 14.739 1.00 44.06 55 PRO G CA 1
ATOM 15959 C C . PRO G 3 55 ? 16.195 28.118 15.233 1.00 43.80 55 PRO G C 1
ATOM 15960 O O . PRO G 3 55 ? 17.199 27.441 15.492 1.00 41.03 55 PRO G O 1
ATOM 15964 N N . ILE G 3 56 ? 14.946 27.684 15.373 1.00 43.27 56 ILE G N 1
ATOM 15965 C CA . ILE G 3 56 ? 14.628 26.310 15.700 1.00 42.17 56 ILE G CA 1
ATOM 15966 C C . ILE G 3 56 ? 14.354 25.568 14.404 1.00 41.51 56 ILE G C 1
ATOM 15967 O O . ILE G 3 56 ? 13.499 25.958 13.607 1.00 42.44 56 ILE G O 1
ATOM 15972 N N . ALA G 3 57 ? 15.096 24.493 14.194 1.00 44.22 57 ALA G N 1
ATOM 15973 C CA . ALA G 3 57 ? 14.951 23.664 13.001 1.00 42.35 57 ALA G CA 1
ATOM 15974 C C . ALA G 3 57 ? 13.526 23.166 12.897 1.00 42.14 57 ALA G C 1
ATOM 15975 O O . ALA G 3 57 ? 12.957 22.761 13.898 1.00 41.17 57 ALA G O 1
ATOM 15977 N N . PRO G 3 58 ? 12.934 23.199 11.691 1.00 42.68 58 PRO G N 1
ATOM 15978 C CA . PRO G 3 58 ? 11.532 22.805 11.566 1.00 43.69 58 PRO G CA 1
ATOM 15979 C C . PRO G 3 58 ? 11.251 21.338 11.983 1.00 44.28 58 PRO G C 1
ATOM 15980 O O . PRO G 3 58 ? 12.175 20.522 12.075 1.00 43.73 58 PRO G O 1
ATOM 15984 N N . HIS G 3 59 ? 9.977 21.037 12.235 1.00 41.88 59 HIS G N 1
ATOM 15985 C CA . HIS G 3 59 ? 9.570 19.785 12.851 1.00 41.19 59 HIS G CA 1
ATOM 15986 C C . HIS G 3 59 ? 8.254 19.264 12.259 1.00 41.32 59 HIS G C 1
ATOM 15987 O O . HIS G 3 59 ? 8.267 18.464 11.326 1.00 45.03 59 HIS G O 1
ATOM 15994 N N . LEU G 3 60 ? 7.129 19.709 12.795 1.00 43.87 60 LEU G N 1
ATOM 15995 C CA . LEU G 3 60 ? 5.797 19.288 12.354 1.00 49.29 60 LEU G CA 1
ATOM 15996 C C . LEU G 3 60 ? 5.581 19.402 10.853 1.00 47.20 60 LEU G C 1
ATOM 15997 O O . LEU G 3 60 ? 4.959 18.533 10.242 1.00 45.86 60 LEU G O 1
ATOM 16002 N N . THR G 3 61 ? 6.073 20.499 10.289 1.00 45.32 61 THR G N 1
ATOM 16003 C CA . THR G 3 61 ? 5.870 20.814 8.882 1.00 47.00 61 THR G CA 1
ATOM 16004 C C . THR G 3 61 ? 6.826 20.084 7.927 1.00 47.78 61 THR G C 1
ATOM 16005 O O . THR G 3 61 ? 6.678 20.227 6.717 1.00 48.95 61 THR G O 1
ATOM 16009 N N . ILE G 3 62 ? 7.816 19.345 8.449 1.00 44.03 62 ILE G N 1
ATOM 16010 C CA . ILE G 3 62 ? 8.744 18.588 7.582 1.00 42.60 62 ILE G CA 1
ATOM 16011 C C . ILE G 3 62 ? 8.861 17.106 7.896 1.00 41.15 62 ILE G C 1
ATOM 16012 O O . ILE G 3 62 ? 9.467 16.366 7.120 1.00 42.75 62 ILE G O 1
ATOM 16017 N N . TYR G 3 63 ? 8.303 16.667 9.019 1.00 39.71 63 TYR G N 1
ATOM 16018 C CA . TYR G 3 63 ? 8.521 15.299 9.463 1.00 41.61 63 TYR G CA 1
ATOM 16019 C C . TYR G 3 63 ? 7.554 14.429 8.701 1.00 43.67 63 TYR G C 1
ATOM 16020 O O . TYR G 3 63 ? 6.380 14.770 8.583 1.00 52.19 63 TYR G O 1
ATOM 16029 N N . LYS G 3 64 ? 8.043 13.300 8.201 1.00 44.82 64 LYS G N 1
ATOM 16030 C CA . LYS G 3 64 ? 7.214 12.379 7.429 1.00 44.80 64 LYS G CA 1
ATOM 16031 C C . LYS G 3 64 ? 6.051 11.829 8.254 1.00 43.90 64 LYS G C 1
ATOM 16032 O O . LYS G 3 64 ? 6.266 11.239 9.304 1.00 40.13 64 LYS G O 1
ATOM 16038 N N . PRO G 3 65 ? 4.809 12.020 7.772 1.00 46.68 65 PRO G N 1
ATOM 16039 C CA . PRO G 3 65 ? 3.642 11.437 8.436 1.00 45.44 65 PRO G CA 1
ATOM 16040 C C . PRO G 3 65 ? 3.747 9.925 8.531 1.00 47.98 65 PRO G C 1
ATOM 16041 O O . PRO G 3 65 ? 3.870 9.254 7.518 1.00 50.86 65 PRO G O 1
ATOM 16045 N N . GLN G 3 66 ? 3.703 9.390 9.742 1.00 49.17 66 GLN G N 1
ATOM 16046 C CA . GLN G 3 66 ? 3.876 7.968 9.936 1.00 46.50 66 GLN G CA 1
ATOM 16047 C C . GLN G 3 66 ? 2.789 7.442 10.840 1.00 46.30 66 GLN G C 1
ATOM 16048 O O . GLN G 3 66 ? 2.173 8.203 11.581 1.00 47.70 66 GLN G O 1
ATOM 16054 N N . MET G 3 67 ? 2.584 6.130 10.799 1.00 44.96 67 MET G N 1
ATOM 16055 C CA . MET G 3 67 ? 1.559 5.490 11.613 1.00 48.83 67 MET G CA 1
ATOM 16056 C C . MET G 3 67 ? 1.844 5.599 13.106 1.00 46.99 67 MET G C 1
ATOM 16057 O O . MET G 3 67 ? 0.962 5.398 13.937 1.00 45.67 67 MET G O 1
ATOM 16062 N N . THR G 3 68 ? 3.087 5.901 13.443 1.00 45.05 68 THR G N 1
ATOM 16063 C CA . THR G 3 68 ? 3.480 6.058 14.822 1.00 42.27 68 THR G CA 1
ATOM 16064 C C . THR G 3 68 ? 2.848 7.336 15.396 1.00 43.34 68 THR G C 1
ATOM 16065 O O . THR G 3 68 ? 1.912 7.267 16.204 1.00 42.20 68 THR G O 1
ATOM 16069 N N . TRP G 3 69 ? 3.304 8.496 14.922 1.00 45.41 69 TRP G N 1
ATOM 16070 C CA . TRP G 3 69 ? 2.882 9.771 15.501 1.00 44.23 69 TRP G CA 1
ATOM 16071 C C . TRP G 3 69 ? 1.507 10.266 15.041 1.00 44.92 69 TRP G C 1
ATOM 16072 O O . TRP G 3 69 ? 0.896 11.092 15.715 1.00 47.70 69 TRP G O 1
ATOM 16083 N N . MET G 3 70 ? 1.001 9.755 13.929 1.00 44.71 70 MET G N 1
ATOM 16084 C CA . MET G 3 70 ? -0.349 10.121 13.483 1.00 44.12 70 MET G CA 1
ATOM 16085 C C . MET G 3 70 ? -1.431 9.473 14.325 1.00 42.92 70 MET G C 1
ATOM 16086 O O . MET G 3 70 ? -2.360 10.141 14.759 1.00 41.43 70 MET G O 1
ATOM 16091 N N . VAL G 3 71 ? -1.310 8.168 14.541 1.00 41.88 71 VAL G N 1
ATOM 16092 C CA . VAL G 3 71 ? -2.238 7.438 15.380 1.00 39.24 71 VAL G CA 1
ATOM 16093 C C . VAL G 3 71 ? -2.170 7.968 16.820 1.00 39.04 71 VAL G C 1
ATOM 16094 O O . VAL G 3 71 ? -3.171 7.960 17.529 1.00 36.85 71 VAL G O 1
ATOM 16098 N N . SER G 3 72 ? -0.994 8.431 17.233 1.00 38.00 72 SER G N 1
ATOM 16099 C CA . SER G 3 72 ? -0.808 9.058 18.537 1.00 39.16 72 SER G CA 1
ATOM 16100 C C . SER G 3 72 ? -1.554 10.383 18.562 1.00 40.04 72 SER G C 1
ATOM 16101 O O . SER G 3 72 ? -2.228 10.688 19.534 1.00 40.80 72 SER G O 1
ATOM 16104 N N . GLY G 3 73 ? -1.431 11.148 17.481 1.00 40.77 73 GLY G N 1
ATOM 16105 C CA . GLY G 3 73 ? -2.228 12.341 17.265 1.00 41.58 73 GLY G CA 1
ATOM 16106 C C . GLY G 3 73 ? -3.712 12.048 17.410 1.00 45.12 73 GLY G C 1
ATOM 16107 O O . GLY G 3 73 ? -4.422 12.741 18.159 1.00 43.85 73 GLY G O 1
ATOM 16108 N N . LEU G 3 74 ? -4.177 11.012 16.706 1.00 43.39 74 LEU G N 1
ATOM 16109 C CA . LEU G 3 74 ? -5.579 10.638 16.717 1.00 45.01 74 LEU G CA 1
ATOM 16110 C C . LEU G 3 74 ? -6.068 10.271 18.120 1.00 45.81 74 LEU G C 1
ATOM 16111 O O . LEU G 3 74 ? -7.218 10.532 18.470 1.00 49.52 74 LEU G O 1
ATOM 16116 N N . HIS G 3 75 ? -5.197 9.673 18.916 1.00 42.85 75 HIS G N 1
ATOM 16117 C CA . HIS G 3 75 ? -5.559 9.257 20.254 1.00 42.21 75 HIS G CA 1
ATOM 16118 C C . HIS G 3 75 ? -5.788 10.462 21.150 1.00 43.97 75 HIS G C 1
ATOM 16119 O O . HIS G 3 75 ? -6.728 10.487 21.942 1.00 45.11 75 HIS G O 1
ATOM 16126 N N . ARG G 3 76 ? -4.926 11.459 21.011 1.00 42.54 76 ARG G N 1
ATOM 16127 C CA . ARG G 3 76 ? -5.096 12.723 21.707 1.00 44.54 76 ARG G CA 1
ATOM 16128 C C . ARG G 3 76 ? -6.300 13.509 21.211 1.00 46.14 76 ARG G C 1
ATOM 16129 O O . ARG G 3 76 ? -7.088 13.996 22.016 1.00 49.12 76 ARG G O 1
ATOM 16137 N N . VAL G 3 77 ? -6.439 13.648 19.894 1.00 46.98 77 VAL G N 1
ATOM 16138 C CA . VAL G 3 77 ? -7.566 14.395 19.329 1.00 46.68 77 VAL G CA 1
ATOM 16139 C C . VAL G 3 77 ? -8.915 13.771 19.725 1.00 46.21 77 VAL G C 1
ATOM 16140 O O . VAL G 3 77 ? -9.862 14.488 20.042 1.00 47.49 77 VAL G O 1
ATOM 16144 N N . THR G 3 78 ? -9.007 12.446 19.712 1.00 44.26 78 THR G N 1
ATOM 16145 C CA . THR G 3 78 ? -10.264 11.787 20.057 1.00 42.87 78 THR G CA 1
ATOM 16146 C C . THR G 3 78 ? -10.594 11.923 21.550 1.00 42.91 78 THR G C 1
ATOM 16147 O O . THR G 3 78 ? -11.710 12.270 21.915 1.00 45.80 78 THR G O 1
ATOM 16151 N N . GLY G 3 79 ? -9.621 11.657 22.406 1.00 40.74 79 GLY G N 1
ATOM 16152 C CA . GLY G 3 79 ? -9.762 11.938 23.823 1.00 41.66 79 GLY G CA 1
ATOM 16153 C C . GLY G 3 79 ? -10.185 13.368 24.131 1.00 40.64 79 GLY G C 1
ATOM 16154 O O . GLY G 3 79 ? -11.134 13.576 24.876 1.00 40.59 79 GLY G O 1
ATOM 16155 N N . CYS G 3 80 ? -9.499 14.355 23.564 1.00 41.32 80 CYS G N 1
ATOM 16156 C CA . CYS G 3 80 ? -9.854 15.770 23.828 1.00 44.81 80 CYS G CA 1
ATOM 16157 C C . CYS G 3 80 ? -11.218 16.157 23.252 1.00 45.60 80 CYS G C 1
ATOM 16158 O O . CYS G 3 80 ? -11.912 17.000 23.825 1.00 44.81 80 CYS G O 1
ATOM 16161 N N . ALA G 3 81 ? -11.605 15.550 22.131 1.00 45.24 81 ALA G N 1
ATOM 16162 C CA . ALA G 3 81 ? -12.878 15.889 21.488 1.00 45.94 81 ALA G CA 1
ATOM 16163 C C . ALA G 3 81 ? -14.045 15.384 22.312 1.00 44.91 81 ALA G C 1
ATOM 16164 O O . ALA G 3 81 ? -15.057 16.066 22.459 1.00 43.21 81 ALA G O 1
ATOM 16166 N N . MET G 3 82 ? -13.889 14.174 22.833 1.00 44.96 82 MET G N 1
ATOM 16167 C CA . MET G 3 82 ? -14.891 13.565 23.677 1.00 45.17 82 MET G CA 1
ATOM 16168 C C . MET G 3 82 ? -15.024 14.331 24.981 1.00 45.98 82 MET G C 1
ATOM 16169 O O . MET G 3 82 ? -16.131 14.522 25.474 1.00 47.78 82 MET G O 1
ATOM 16174 N N . ALA G 3 83 ? -13.893 14.733 25.553 1.00 42.76 83 ALA G N 1
ATOM 16175 C CA . ALA G 3 83 ? -13.890 15.472 26.815 1.00 44.17 83 ALA G CA 1
ATOM 16176 C C . ALA G 3 83 ? -14.457 16.875 26.614 1.00 43.83 83 ALA G C 1
ATOM 16177 O O . ALA G 3 83 ? -15.172 17.378 27.449 1.00 42.96 83 ALA G O 1
ATOM 16179 N N . GLY G 3 84 ? -14.111 17.498 25.500 1.00 44.82 84 GLY G N 1
ATOM 16180 C CA . GLY G 3 84 ? -14.665 18.787 25.137 1.00 45.95 84 GLY G CA 1
ATOM 16181 C C . GLY G 3 84 ? -16.160 18.688 24.976 1.00 45.71 84 GLY G C 1
ATOM 16182 O O . GLY G 3 84 ? -16.902 19.531 25.489 1.00 46.00 84 GLY G O 1
ATOM 16183 N N . THR G 3 85 ? -16.598 17.633 24.293 1.00 45.92 85 THR G N 1
ATOM 16184 C CA . THR G 3 85 ? -18.018 17.388 24.068 1.00 46.61 85 THR G CA 1
ATOM 16185 C C . THR G 3 85 ? -18.767 17.218 25.381 1.00 46.55 85 THR G C 1
ATOM 16186 O O . THR G 3 85 ? -19.896 17.668 25.500 1.00 49.39 85 THR G O 1
ATOM 16190 N N . LEU G 3 86 ? -18.147 16.572 26.361 1.00 47.45 86 LEU G N 1
ATOM 16191 C CA . LEU G 3 86 ? -18.804 16.371 27.656 1.00 51.08 86 LEU G CA 1
ATOM 16192 C C . LEU G 3 86 ? -18.908 17.672 28.455 1.00 51.00 86 LEU G C 1
ATOM 16193 O O . LEU G 3 86 ? -19.922 17.927 29.111 1.00 50.18 86 LEU G O 1
ATOM 16198 N N . LEU G 3 87 ? -17.860 18.484 28.390 1.00 50.76 87 LEU G N 1
ATOM 16199 C CA . LEU G 3 87 ? -17.849 19.783 29.040 1.00 52.57 87 LEU G CA 1
ATOM 16200 C C . LEU G 3 87 ? -18.941 20.684 28.456 1.00 55.20 87 LEU G C 1
ATOM 16201 O O . LEU G 3 87 ? -19.858 21.085 29.167 1.00 53.35 87 LEU G O 1
ATOM 16206 N N . ILE G 3 88 ? -18.847 20.969 27.157 1.00 58.23 88 ILE G N 1
ATOM 16207 C CA . ILE G 3 88 ? -19.771 21.885 26.501 1.00 57.86 88 ILE G CA 1
ATOM 16208 C C . ILE G 3 88 ? -21.202 21.396 26.677 1.00 59.34 88 ILE G C 1
ATOM 16209 O O . ILE G 3 88 ? -22.086 22.177 27.016 1.00 61.33 88 ILE G O 1
ATOM 16214 N N . GLY G 3 89 ? -21.423 20.107 26.431 1.00 55.16 89 GLY G N 1
ATOM 16215 C CA . GLY G 3 89 ? -22.752 19.512 26.537 1.00 54.40 89 GLY G CA 1
ATOM 16216 C C . GLY G 3 89 ? -23.314 19.589 27.947 1.00 55.01 89 GLY G C 1
ATOM 16217 O O . GLY G 3 89 ? -24.425 20.081 28.158 1.00 54.49 89 GLY G O 1
ATOM 16218 N N . GLY G 3 90 ? -22.533 19.126 28.918 1.00 50.30 90 GLY G N 1
ATOM 16219 C CA . GLY G 3 90 ? -23.001 19.023 30.290 1.00 50.28 90 GLY G CA 1
ATOM 16220 C C . GLY G 3 90 ? -23.297 20.378 30.886 1.00 52.11 90 GLY G C 1
ATOM 16221 O O . GLY G 3 90 ? -24.374 20.599 31.437 1.00 49.89 90 GLY G O 1
ATOM 16222 N N . VAL G 3 91 ? -22.334 21.282 30.763 1.00 51.63 91 VAL G N 1
ATOM 16223 C CA . VAL G 3 91 ? -22.464 22.627 31.287 1.00 54.80 91 VAL G CA 1
ATOM 16224 C C . VAL G 3 91 ? -23.453 23.421 30.444 1.00 58.96 91 VAL G C 1
ATOM 16225 O O . VAL G 3 91 ? -24.295 24.143 30.991 1.00 56.71 91 VAL G O 1
ATOM 16229 N N . GLY G 3 92 ? -23.343 23.282 29.122 1.00 56.91 92 GLY G N 1
ATOM 16230 C CA . GLY G 3 92 ? -24.178 24.024 28.186 1.00 55.47 92 GLY G CA 1
ATOM 16231 C C . GLY G 3 92 ? -25.654 23.769 28.398 1.00 58.71 92 GLY G C 1
ATOM 16232 O O . GLY G 3 92 ? -26.432 24.710 28.500 1.00 66.14 92 GLY G O 1
ATOM 16233 N N . PHE G 3 93 ? -26.039 22.499 28.474 1.00 58.18 93 PHE G N 1
ATOM 16234 C CA . PHE G 3 93 ? -27.434 22.130 28.704 1.00 59.06 93 PHE G CA 1
ATOM 16235 C C . PHE G 3 93 ? -27.881 22.404 30.149 1.00 60.19 93 PHE G C 1
ATOM 16236 O O . PHE G 3 93 ? -29.056 22.680 30.386 1.00 60.59 93 PHE G O 1
ATOM 16244 N N . SER G 3 94 ? -26.958 22.342 31.107 1.00 57.52 94 SER G N 1
ATOM 16245 C CA . SER G 3 94 ? -27.297 22.620 32.503 1.00 57.67 94 SER G CA 1
ATOM 16246 C C . SER G 3 94 ? -27.585 24.106 32.737 1.00 61.64 94 SER G C 1
ATOM 16247 O O . SER G 3 94 ? -28.511 24.455 33.464 1.00 59.12 94 SER G O 1
ATOM 16250 N N . VAL G 3 95 ? -26.786 24.964 32.107 1.00 64.74 95 VAL G N 1
ATOM 16251 C CA . VAL G 3 95 ? -26.823 26.413 32.313 1.00 64.36 95 VAL G CA 1
ATOM 16252 C C . VAL G 3 95 ? -27.896 27.100 31.460 1.00 68.60 95 VAL G C 1
ATOM 16253 O O . VAL G 3 95 ? -28.375 28.177 31.816 1.00 69.84 95 VAL G O 1
ATOM 16257 N N . LEU G 3 96 ? -28.254 26.493 30.331 1.00 71.35 96 LEU G N 1
ATOM 16258 C CA . LEU G 3 96 ? -29.203 27.095 29.393 1.00 69.41 96 LEU G CA 1
ATOM 16259 C C . LEU G 3 96 ? -30.623 26.581 29.645 1.00 71.78 96 LEU G C 1
ATOM 16260 O O . LEU G 3 96 ? -30.804 25.472 30.181 1.00 65.69 96 LEU G O 1
ATOM 16265 N N . PRO G 3 97 ? -31.636 27.387 29.255 1.00 72.94 97 PRO G N 1
ATOM 16266 C CA . PRO G 3 97 ? -33.040 26.993 29.414 1.00 74.35 97 PRO G CA 1
ATOM 16267 C C . PRO G 3 97 ? -33.410 25.821 28.497 1.00 72.23 97 PRO G C 1
ATOM 16268 O O . PRO G 3 97 ? -34.258 25.004 28.850 1.00 68.57 97 PRO G O 1
ATOM 16272 N N . LEU G 3 98 ? -32.769 25.758 27.331 1.00 68.83 98 LEU G N 1
ATOM 16273 C CA . LEU G 3 98 ? -32.824 24.586 26.457 1.00 70.76 98 LEU G CA 1
ATOM 16274 C C . LEU G 3 98 ? -32.410 23.295 27.191 1.00 67.93 98 LEU G C 1
ATOM 16275 O O . LEU G 3 98 ? -31.343 23.240 27.805 1.00 62.50 98 LEU G O 1
ATOM 16280 N N . ASP G 3 99 ? -33.274 22.280 27.139 1.00 65.09 99 ASP G N 1
ATOM 16281 C CA . ASP G 3 99 ? -32.974 20.943 27.666 1.00 66.46 99 ASP G CA 1
ATOM 16282 C C . ASP G 3 99 ? -32.637 20.011 26.502 1.00 69.58 99 ASP G C 1
ATOM 16283 O O . ASP G 3 99 ? -32.685 20.431 25.343 1.00 70.78 99 ASP G O 1
ATOM 16288 N N . PHE G 3 100 ? -32.300 18.756 26.796 1.00 72.70 100 PHE G N 1
ATOM 16289 C CA . PHE G 3 100 ? -31.867 17.836 25.741 1.00 69.43 100 PHE G CA 1
ATOM 16290 C C . PHE G 3 100 ? -33.019 17.396 24.849 1.00 71.91 100 PHE G C 1
ATOM 16291 O O . PHE G 3 100 ? -32.866 17.328 23.624 1.00 76.85 100 PHE G O 1
ATOM 16299 N N . THR G 3 101 ? -34.168 17.098 25.451 1.00 73.26 101 THR G N 1
ATOM 16300 C CA . THR G 3 101 ? -35.305 16.579 24.687 1.00 70.66 101 THR G CA 1
ATOM 16301 C C . THR G 3 101 ? -35.711 17.519 23.540 1.00 68.81 101 THR G C 1
ATOM 16302 O O . THR G 3 101 ? -35.824 17.088 22.384 1.00 60.98 101 THR G O 1
ATOM 16306 N N . THR G 3 102 ? -35.897 18.801 23.846 1.00 74.17 102 THR G N 1
ATOM 16307 C CA . THR G 3 102 ? -36.284 19.762 22.802 1.00 77.60 102 THR G CA 1
ATOM 16308 C C . THR G 3 102 ? -35.149 19.985 21.785 1.00 73.80 102 THR G C 1
ATOM 16309 O O . THR G 3 102 ? -35.419 20.404 20.656 1.00 69.75 102 THR G O 1
ATOM 16313 N N . PHE G 3 103 ? -33.897 19.691 22.168 1.00 75.91 103 PHE G N 1
ATOM 16314 C CA . PHE G 3 103 ? -32.770 19.689 21.205 1.00 75.06 103 PHE G CA 1
ATOM 16315 C C . PHE G 3 103 ? -32.882 18.536 20.205 1.00 73.18 103 PHE G C 1
ATOM 16316 O O . PHE G 3 103 ? -32.683 18.729 19.005 1.00 73.45 103 PHE G O 1
ATOM 16324 N N . VAL G 3 104 ? -33.198 17.344 20.708 1.00 75.06 104 VAL G N 1
ATOM 16325 C CA . VAL G 3 104 ? -33.378 16.168 19.864 1.00 76.84 104 VAL G CA 1
ATOM 16326 C C . VAL G 3 104 ? -34.551 16.390 18.921 1.00 80.19 104 VAL G C 1
ATOM 16327 O O . VAL G 3 104 ? -34.490 16.029 17.744 1.00 78.22 104 VAL G O 1
ATOM 16331 N N . GLU G 3 105 ? -35.614 16.988 19.448 1.00 83.87 105 GLU G N 1
ATOM 16332 C CA . GLU G 3 105 ? -36.809 17.244 18.659 1.00 87.49 105 GLU G CA 1
ATOM 16333 C C . GLU G 3 105 ? -36.543 18.289 17.582 1.00 80.94 105 GLU G C 1
ATOM 16334 O O . GLU G 3 105 ? -37.059 18.178 16.470 1.00 82.79 105 GLU G O 1
ATOM 16340 N N . PHE G 3 106 ? -35.731 19.290 17.908 1.00 74.65 106 PHE G N 1
ATOM 16341 C CA . PHE G 3 106 ? -35.409 20.359 16.963 1.00 76.59 106 PHE G CA 1
ATOM 16342 C C . PHE G 3 106 ? -34.675 19.841 15.721 1.00 82.09 106 PHE G C 1
ATOM 16343 O O . PHE G 3 106 ? -35.028 20.199 14.591 1.00 83.07 106 PHE G O 1
ATOM 16351 N N . ILE G 3 107 ? -33.662 19.000 15.923 1.00 83.32 107 ILE G N 1
ATOM 16352 C CA . ILE G 3 107 ? -32.861 18.522 14.792 1.00 85.04 107 ILE G CA 1
ATOM 16353 C C . ILE G 3 107 ? -33.618 17.450 13.986 1.00 80.61 107 ILE G C 1
ATOM 16354 O O . ILE G 3 107 ? -33.423 17.326 12.774 1.00 76.46 107 ILE G O 1
ATOM 16359 N N . ARG G 3 108 ? -34.479 16.683 14.654 1.00 76.52 108 ARG G N 1
ATOM 16360 C CA . ARG G 3 108 ? -35.395 15.781 13.955 1.00 79.04 108 ARG G CA 1
ATOM 16361 C C . ARG G 3 108 ? -36.302 16.597 13.054 1.00 79.31 108 ARG G C 1
ATOM 16362 O O . ARG G 3 108 ? -36.599 16.187 11.933 1.00 72.35 108 ARG G O 1
ATOM 16370 N N . GLY G 3 109 ? -36.716 17.762 13.558 1.00 85.88 109 GLY G N 1
ATOM 16371 C CA . GLY G 3 109 ? -37.548 18.713 12.818 1.00 88.11 109 GLY G CA 1
ATOM 16372 C C . GLY G 3 109 ? -36.919 19.275 11.555 1.00 89.59 109 GLY G C 1
ATOM 16373 O O . GLY G 3 109 ? -37.630 19.760 10.676 1.00 96.74 109 GLY G O 1
ATOM 16374 N N . LEU G 3 110 ? -35.592 19.222 11.459 1.00 87.28 110 LEU G N 1
ATOM 16375 C CA . LEU G 3 110 ? -34.897 19.607 10.228 1.00 88.28 110 LEU G CA 1
ATOM 16376 C C . LEU G 3 110 ? -35.062 18.564 9.120 1.00 87.31 110 LEU G C 1
ATOM 16377 O O . LEU G 3 110 ? -34.857 18.868 7.944 1.00 87.91 110 LEU G O 1
ATOM 16382 N N . GLY G 3 111 ? -35.422 17.340 9.502 1.00 86.42 111 GLY G N 1
ATOM 16383 C CA . GLY G 3 111 ? -35.652 16.256 8.551 1.00 88.01 111 GLY G CA 1
ATOM 16384 C C . GLY G 3 111 ? -34.479 15.991 7.624 1.00 89.64 111 GLY G C 1
ATOM 16385 O O . GLY G 3 111 ? -34.662 15.867 6.414 1.00 87.37 111 GLY G O 1
ATOM 16386 N N . ILE G 3 112 ? -33.272 15.908 8.186 1.00 92.31 112 ILE G N 1
ATOM 16387 C CA . ILE G 3 112 ? -32.072 15.637 7.373 1.00 87.97 112 ILE G CA 1
ATOM 16388 C C . ILE G 3 112 ? -32.025 14.157 6.993 1.00 81.31 112 ILE G C 1
ATOM 16389 O O . ILE G 3 112 ? -32.523 13.309 7.735 1.00 78.65 112 ILE G O 1
ATOM 16394 N N . PRO G 3 113 ? -31.441 13.845 5.824 1.00 78.52 113 PRO G N 1
ATOM 16395 C CA . PRO G 3 113 ? -31.477 12.469 5.310 1.00 78.59 113 PRO G CA 1
ATOM 16396 C C . PRO G 3 113 ? -30.898 11.427 6.276 1.00 79.56 113 PRO G C 1
ATOM 16397 O O . PRO G 3 113 ? -30.003 11.734 7.064 1.00 79.02 113 PRO G O 1
ATOM 16401 N N . TRP G 3 114 ? -31.414 10.205 6.200 1.00 81.49 114 TRP G N 1
ATOM 16402 C CA . TRP G 3 114 ? -31.008 9.126 7.102 1.00 83.66 114 TRP G CA 1
ATOM 16403 C C . TRP G 3 114 ? -29.503 8.808 7.041 1.00 85.40 114 TRP G C 1
ATOM 16404 O O . TRP G 3 114 ? -28.887 8.516 8.070 1.00 79.36 114 TRP G O 1
ATOM 16415 N N . VAL G 3 115 ? -28.924 8.895 5.841 1.00 86.49 115 VAL G N 1
ATOM 16416 C CA . VAL G 3 115 ? -27.496 8.631 5.617 1.00 80.89 115 VAL G CA 1
ATOM 16417 C C . VAL G 3 115 ? -26.614 9.627 6.380 1.00 78.54 115 VAL G C 1
ATOM 16418 O O . VAL G 3 115 ? -25.654 9.234 7.046 1.00 74.83 115 VAL G O 1
ATOM 16422 N N . ILE G 3 116 ? -26.944 10.912 6.277 1.00 72.97 116 ILE G N 1
ATOM 16423 C CA . ILE G 3 116 ? -26.167 11.965 6.937 1.00 72.23 116 ILE G CA 1
ATOM 16424 C C . ILE G 3 116 ? -26.297 11.889 8.461 1.00 70.83 116 ILE G C 1
ATOM 16425 O O . ILE G 3 116 ? -25.333 12.154 9.184 1.00 64.82 116 ILE G O 1
ATOM 16430 N N . LEU G 3 117 ? -27.485 11.521 8.938 1.00 70.47 117 LEU G N 1
ATOM 16431 C CA . LEU G 3 117 ? -27.735 11.369 10.374 1.00 69.66 117 LEU G CA 1
ATOM 16432 C C . LEU G 3 117 ? -26.897 10.223 10.944 1.00 69.33 117 LEU G C 1
ATOM 16433 O O . LEU G 3 117 ? -26.366 10.319 12.055 1.00 65.09 117 LEU G O 1
ATOM 16438 N N . ASP G 3 118 ? -26.784 9.146 10.173 1.00 64.43 118 ASP G N 1
ATOM 16439 C CA . ASP G 3 118 ? -26.020 7.980 10.592 1.00 62.15 118 ASP G CA 1
ATOM 16440 C C . ASP G 3 118 ? -24.516 8.259 10.560 1.00 59.63 118 ASP G C 1
ATOM 16441 O O . ASP G 3 118 ? -23.788 7.766 11.413 1.00 56.70 118 ASP G O 1
ATOM 16446 N N . THR G 3 119 ? -24.071 9.065 9.596 1.00 59.51 119 THR G N 1
ATOM 16447 C CA . THR G 3 119 ? -22.689 9.548 9.551 1.00 63.34 119 THR G CA 1
ATOM 16448 C C . THR G 3 119 ? -22.320 10.254 10.860 1.00 65.54 119 THR G C 1
ATOM 16449 O O . THR G 3 119 ? -21.280 9.960 11.443 1.00 67.36 119 THR G O 1
ATOM 16453 N N . PHE G 3 120 ? -23.177 11.163 11.322 1.00 69.22 120 PHE G N 1
ATOM 16454 C CA . PHE G 3 120 ? -22.945 11.869 12.591 1.00 73.04 120 PHE G CA 1
ATOM 16455 C C . PHE G 3 120 ? -22.889 10.915 13.782 1.00 70.14 120 PHE G C 1
ATOM 16456 O O . PHE G 3 120 ? -22.175 11.176 14.754 1.00 73.03 120 PHE G O 1
ATOM 16464 N N . LYS G 3 121 ? -23.630 9.815 13.704 1.00 63.76 121 LYS G N 1
ATOM 16465 C CA . LYS G 3 121 ? -23.582 8.785 14.746 1.00 63.27 121 LYS G CA 1
ATOM 16466 C C . LYS G 3 121 ? -22.252 8.044 14.718 1.00 63.98 121 LYS G C 1
ATOM 16467 O O . LYS G 3 121 ? -21.709 7.691 15.768 1.00 59.60 121 LYS G O 1
ATOM 16473 N N . PHE G 3 122 ? -21.750 7.787 13.510 1.00 63.70 122 PHE G N 1
ATOM 16474 C CA . PHE G 3 122 ? -20.439 7.163 13.326 1.00 61.81 122 PHE G CA 1
ATOM 16475 C C . PHE G 3 122 ? -19.353 8.056 13.925 1.00 56.83 122 PHE G C 1
ATOM 16476 O O . PHE G 3 122 ? -18.517 7.593 14.684 1.00 57.65 122 PHE G O 1
ATOM 16484 N N . ILE G 3 123 ? -19.400 9.340 13.585 1.00 56.21 123 ILE G N 1
ATOM 16485 C CA . ILE G 3 123 ? -18.479 10.340 14.114 1.00 57.85 123 ILE G CA 1
ATOM 16486 C C . ILE G 3 123 ? -18.506 10.399 15.648 1.00 58.00 123 ILE G C 1
ATOM 16487 O O . ILE G 3 123 ? -17.491 10.692 16.287 1.00 59.04 123 ILE G O 1
ATOM 16492 N N . ILE G 3 124 ? -19.655 10.119 16.244 1.00 55.72 124 ILE G N 1
ATOM 16493 C CA . ILE G 3 124 ? -19.732 10.028 17.701 1.00 55.50 124 ILE G CA 1
ATOM 16494 C C . ILE G 3 124 ? -19.152 8.703 18.219 1.00 51.09 124 ILE G C 1
ATOM 16495 O O . ILE G 3 124 ? -18.461 8.672 19.249 1.00 47.78 124 ILE G O 1
ATOM 16500 N N . ALA G 3 125 ? -19.436 7.604 17.524 1.00 51.15 125 ALA G N 1
ATOM 16501 C CA . ALA G 3 125 ? -19.020 6.273 18.009 1.00 50.49 125 ALA G CA 1
ATOM 16502 C C . ALA G 3 125 ? -17.538 5.946 17.776 1.00 48.21 125 ALA G C 1
ATOM 16503 O O . ALA G 3 125 ? -16.922 5.234 18.587 1.00 47.97 125 ALA G O 1
ATOM 16505 N N . PHE G 3 126 ? -16.968 6.446 16.680 1.00 45.89 126 PHE G N 1
ATOM 16506 C CA . PHE G 3 126 ? -15.600 6.064 16.323 1.00 47.51 126 PHE G CA 1
ATOM 16507 C C . PHE G 3 126 ? -14.531 6.523 17.332 1.00 45.21 126 PHE G C 1
ATOM 16508 O O . PHE G 3 126 ? -13.650 5.754 17.661 1.00 44.18 126 PHE G O 1
ATOM 16516 N N . PRO G 3 127 ? -14.606 7.774 17.815 1.00 44.94 127 PRO G N 1
ATOM 16517 C CA . PRO G 3 127 ? -13.697 8.204 18.865 1.00 45.10 127 PRO G CA 1
ATOM 16518 C C . PRO G 3 127 ? -13.759 7.337 20.100 1.00 45.17 127 PRO G C 1
ATOM 16519 O O . PRO G 3 127 ? -12.729 7.043 20.693 1.00 45.63 127 PRO G O 1
ATOM 16523 N N . ILE G 3 128 ? -14.965 6.951 20.501 1.00 46.22 128 ILE G N 1
ATOM 16524 C CA . ILE G 3 128 ? -15.140 6.153 21.711 1.00 47.03 128 ILE G CA 1
ATOM 16525 C C . ILE G 3 128 ? -14.462 4.789 21.543 1.00 45.57 128 ILE G C 1
ATOM 16526 O O . ILE G 3 128 ? -13.740 4.325 22.437 1.00 43.93 128 ILE G O 1
ATOM 16531 N N . ALA G 3 129 ? -14.681 4.171 20.388 1.00 45.35 129 ALA G N 1
ATOM 16532 C CA . ALA G 3 129 ? -14.162 2.834 20.126 1.00 47.31 129 ALA G CA 1
ATOM 16533 C C . ALA G 3 129 ? -12.651 2.864 19.868 1.00 45.04 129 ALA G C 1
ATOM 16534 O O . ALA G 3 129 ? -11.912 2.069 20.441 1.00 43.49 129 ALA G O 1
ATOM 16536 N N . PHE G 3 130 ? -12.195 3.779 19.017 1.00 44.19 130 PHE G N 1
ATOM 16537 C CA . PHE G 3 130 ? -10.770 3.852 18.708 1.00 45.34 130 PHE G CA 1
ATOM 16538 C C . PHE G 3 130 ? -9.943 4.134 19.970 1.00 46.48 130 PHE G C 1
ATOM 16539 O O . PHE G 3 130 ? -9.011 3.395 20.295 1.00 44.94 130 PHE G O 1
ATOM 16547 N N . HIS G 3 131 ? -10.322 5.180 20.695 1.00 45.16 131 HIS G N 1
ATOM 16548 C CA . HIS G 3 131 ? -9.583 5.622 21.884 1.00 42.51 131 HIS G CA 1
ATOM 16549 C C . HIS G 3 131 ? -9.509 4.544 22.980 1.00 43.56 131 HIS G C 1
ATOM 16550 O O . HIS G 3 131 ? -8.475 4.403 23.659 1.00 42.85 131 HIS G O 1
ATOM 16557 N N . THR G 3 132 ? -10.601 3.802 23.165 1.00 43.41 132 THR G N 1
ATOM 16558 C CA . THR G 3 132 ? -10.619 2.696 24.122 1.00 45.01 132 THR G CA 1
ATOM 16559 C C . THR G 3 132 ? -9.648 1.601 23.678 1.00 45.14 132 THR G C 1
ATOM 16560 O O . THR G 3 132 ? -8.828 1.145 24.454 1.00 47.34 132 THR G O 1
ATOM 16564 N N . LEU G 3 133 ? -9.752 1.204 22.415 1.00 45.52 133 LEU G N 1
ATOM 16565 C CA . LEU G 3 133 ? -8.908 0.154 21.841 1.00 46.27 133 LEU G CA 1
ATOM 16566 C C . LEU G 3 133 ? -7.446 0.550 21.808 1.00 42.37 133 LEU G C 1
ATOM 16567 O O . LEU G 3 133 ? -6.597 -0.193 22.285 1.00 47.09 133 LEU G O 1
ATOM 16572 N N . ASN G 3 134 ? -7.157 1.717 21.252 1.00 42.67 134 ASN G N 1
ATOM 16573 C CA . ASN G 3 134 ? -5.790 2.227 21.251 1.00 43.92 134 ASN G CA 1
ATOM 16574 C C . ASN G 3 134 ? -5.286 2.461 22.666 1.00 43.21 134 ASN G C 1
ATOM 16575 O O . ASN G 3 134 ? -4.090 2.345 22.935 1.00 43.07 134 ASN G O 1
ATOM 16580 N N . GLY G 3 135 ? -6.204 2.798 23.564 1.00 43.12 135 GLY G N 1
ATOM 16581 C CA . GLY G 3 135 ? -5.870 2.980 24.967 1.00 42.38 135 GLY G CA 1
ATOM 16582 C C . GLY G 3 135 ? -5.315 1.694 25.543 1.00 43.63 135 GLY G C 1
ATOM 16583 O O . GLY G 3 135 ? -4.345 1.730 26.313 1.00 43.70 135 GLY G O 1
ATOM 16584 N N . ILE G 3 136 ? -5.885 0.548 25.161 1.00 43.21 136 ILE G N 1
ATOM 16585 C CA . ILE G 3 136 ? -5.338 -0.714 25.676 1.00 46.53 136 ILE G CA 1
ATOM 16586 C C . ILE G 3 136 ? -3.958 -0.955 25.018 1.00 44.24 136 ILE G C 1
ATOM 16587 O O . ILE G 3 136 ? -3.018 -1.390 25.686 1.00 41.80 136 ILE G O 1
ATOM 16592 N N . ARG G 3 137 ? -3.829 -0.599 23.737 1.00 43.27 137 ARG G N 1
ATOM 16593 C CA . ARG G 3 137 ? -2.554 -0.712 23.023 1.00 43.46 137 ARG G CA 1
ATOM 16594 C C . ARG G 3 137 ? -1.462 0.103 23.732 1.00 44.57 137 ARG G C 1
ATOM 16595 O O . ARG G 3 137 ? -0.371 -0.398 24.027 1.00 41.01 137 ARG G O 1
ATOM 16603 N N . PHE G 3 138 ? -1.781 1.360 24.028 1.00 43.37 138 PHE G N 1
ATOM 16604 C CA . PHE G 3 138 ? -0.844 2.265 24.697 1.00 40.91 138 PHE G CA 1
ATOM 16605 C C . PHE G 3 138 ? -0.452 1.795 26.100 1.00 41.85 138 PHE G C 1
ATOM 16606 O O . PHE G 3 138 ? 0.680 1.987 26.533 1.00 41.63 138 PHE G O 1
ATOM 16614 N N . ILE G 3 139 ? -1.372 1.164 26.814 1.00 42.99 139 ILE G N 1
ATOM 16615 C CA . ILE G 3 139 ? -1.038 0.626 28.123 1.00 41.94 139 ILE G CA 1
ATOM 16616 C C . ILE G 3 139 ? -0.020 -0.504 27.941 1.00 41.19 139 ILE G C 1
ATOM 16617 O O . ILE G 3 139 ? 0.957 -0.581 28.682 1.00 41.75 139 ILE G O 1
ATOM 16622 N N . GLY G 3 140 ? -0.261 -1.367 26.953 1.00 39.54 140 GLY G N 1
ATOM 16623 C CA . GLY G 3 140 ? 0.734 -2.331 26.491 1.00 39.68 140 GLY G CA 1
ATOM 16624 C C . GLY G 3 140 ? 2.128 -1.721 26.375 1.00 39.27 140 GLY G C 1
ATOM 16625 O O . GLY G 3 140 ? 3.078 -2.180 27.019 1.00 36.53 140 GLY G O 1
ATOM 16626 N N . PHE G 3 141 ? 2.241 -0.673 25.566 1.00 39.01 141 PHE G N 1
ATOM 16627 C CA . PHE G 3 141 ? 3.492 0.078 25.416 1.00 38.88 141 PHE G CA 1
ATOM 16628 C C . PHE G 3 141 ? 4.126 0.509 26.751 1.00 39.28 141 PHE G C 1
ATOM 16629 O O . PHE G 3 141 ? 5.348 0.372 26.949 1.00 39.89 141 PHE G O 1
ATOM 16637 N N . ASP G 3 142 ? 3.308 1.026 27.668 1.00 40.26 142 ASP G N 1
ATOM 16638 C CA . ASP G 3 142 ? 3.801 1.448 28.990 1.00 42.42 142 ASP G CA 1
ATOM 16639 C C . ASP G 3 142 ? 4.411 0.268 29.731 1.00 43.45 142 ASP G C 1
ATOM 16640 O O . ASP G 3 142 ? 5.326 0.442 30.531 1.00 44.90 142 ASP G O 1
ATOM 16645 N N . MET G 3 143 ? 3.886 -0.924 29.462 1.00 44.87 143 MET G N 1
ATOM 16646 C CA . MET G 3 143 ? 4.418 -2.172 30.011 1.00 48.41 143 MET G CA 1
ATOM 16647 C C . MET G 3 143 ? 5.502 -2.826 29.117 1.00 47.16 143 MET G C 1
ATOM 16648 O O . MET G 3 143 ? 5.907 -3.968 29.347 1.00 45.58 143 MET G O 1
ATOM 16653 N N . ALA G 3 144 ? 5.981 -2.100 28.111 1.00 45.88 144 ALA G N 1
ATOM 16654 C CA . ALA G 3 144 ? 7.035 -2.606 27.226 1.00 46.02 144 ALA G CA 1
ATOM 16655 C C . ALA G 3 144 ? 6.596 -3.841 26.427 1.00 46.80 144 ALA G C 1
ATOM 16656 O O . ALA G 3 144 ? 7.417 -4.698 26.104 1.00 46.71 144 ALA G O 1
ATOM 16658 N N . LYS G 3 145 ? 5.313 -3.905 26.087 1.00 46.27 145 LYS G N 1
ATOM 16659 C CA . LYS G 3 145 ? 4.732 -5.044 25.375 1.00 49.96 145 LYS G CA 1
ATOM 16660 C C . LYS G 3 145 ? 4.385 -4.625 23.952 1.00 48.65 145 LYS G C 1
ATOM 16661 O O . LYS G 3 145 ? 3.707 -3.617 23.752 1.00 47.17 145 LYS G O 1
ATOM 16667 N N . GLY G 3 146 ? 4.865 -5.383 22.969 1.00 44.95 146 GLY G N 1
ATOM 16668 C CA . GLY G 3 146 ? 4.519 -5.141 21.575 1.00 43.33 146 GLY G CA 1
ATOM 16669 C C . GLY G 3 146 ? 5.153 -3.908 20.962 1.00 44.52 146 GLY G C 1
ATOM 16670 O O . GLY G 3 146 ? 4.605 -3.331 20.022 1.00 43.34 146 GLY G O 1
ATOM 16671 N N . THR G 3 147 ? 6.320 -3.521 21.474 1.00 44.29 147 THR G N 1
ATOM 16672 C CA . THR G 3 147 ? 7.024 -2.330 21.002 1.00 46.65 147 THR G CA 1
ATOM 16673 C C . THR G 3 147 ? 7.957 -2.546 19.795 1.00 47.26 147 THR G C 1
ATOM 16674 O O . THR G 3 147 ? 8.578 -1.602 19.339 1.00 47.56 147 THR G O 1
ATOM 16678 N N . ASP G 3 148 ? 8.066 -3.764 19.276 1.00 47.76 148 ASP G N 1
ATOM 16679 C CA . ASP G 3 148 ? 8.870 -3.990 18.066 1.00 46.68 148 ASP G CA 1
ATOM 16680 C C . ASP G 3 148 ? 8.106 -3.393 16.901 1.00 44.10 148 ASP G C 1
ATOM 16681 O O . ASP G 3 148 ? 6.888 -3.353 16.925 1.00 44.92 148 ASP G O 1
ATOM 16686 N N . ILE G 3 149 ? 8.818 -2.941 15.880 1.00 43.44 149 ILE G N 1
ATOM 16687 C CA . ILE G 3 149 ? 8.196 -2.238 14.757 1.00 46.33 149 ILE G CA 1
ATOM 16688 C C . ILE G 3 149 ? 7.035 -2.985 14.087 1.00 49.63 149 ILE G C 1
ATOM 16689 O O . ILE G 3 149 ? 6.014 -2.367 13.787 1.00 49.46 149 ILE G O 1
ATOM 16694 N N . PRO G 3 150 ? 7.195 -4.301 13.821 1.00 51.81 150 PRO G N 1
ATOM 16695 C CA . PRO G 3 150 ? 6.081 -5.050 13.233 1.00 48.80 150 PRO G CA 1
ATOM 16696 C C . PRO G 3 150 ? 4.821 -5.055 14.096 1.00 46.75 150 PRO G C 1
ATOM 16697 O O . PRO G 3 150 ? 3.720 -4.865 13.578 1.00 43.86 150 PRO G O 1
ATOM 16701 N N . SER G 3 151 ? 4.970 -5.285 15.394 1.00 46.04 151 SER G N 1
ATOM 16702 C CA . SER G 3 151 ? 3.822 -5.223 16.289 1.00 45.55 151 SER G CA 1
ATOM 16703 C C . SER G 3 151 ? 3.223 -3.803 16.347 1.00 44.71 151 SER G C 1
ATOM 16704 O O . SER G 3 151 ? 1.999 -3.649 16.379 1.00 45.03 151 SER G O 1
ATOM 16707 N N . ILE G 3 152 ? 4.070 -2.775 16.347 1.00 41.20 152 ILE G N 1
ATOM 16708 C CA . ILE G 3 152 ? 3.574 -1.404 16.379 1.00 41.54 152 ILE G CA 1
ATOM 16709 C C . ILE G 3 152 ? 2.610 -1.207 15.222 1.00 42.70 152 ILE G C 1
ATOM 16710 O O . ILE G 3 152 ? 1.461 -0.792 15.420 1.00 43.54 152 ILE G O 1
ATOM 16715 N N . TYR G 3 153 ? 3.060 -1.539 14.018 1.00 45.20 153 TYR G N 1
ATOM 16716 C CA . TYR G 3 153 ? 2.239 -1.346 12.828 1.00 46.71 153 TYR G CA 1
ATOM 16717 C C . TYR G 3 153 ? 0.983 -2.240 12.783 1.00 48.44 153 TYR G C 1
ATOM 16718 O O . TYR G 3 153 ? -0.105 -1.753 12.457 1.00 46.28 153 TYR G O 1
ATOM 16727 N N . ARG G 3 154 ? 1.115 -3.520 13.124 1.00 51.27 154 ARG G N 1
ATOM 16728 C CA . ARG G 3 154 ? -0.040 -4.425 13.127 1.00 54.90 154 ARG G CA 1
ATOM 16729 C C . ARG G 3 154 ? -1.094 -3.943 14.132 1.00 54.57 154 ARG G C 1
ATOM 16730 O O . ARG G 3 154 ? -2.292 -3.965 13.848 1.00 54.69 154 ARG G O 1
ATOM 16738 N N . GLY G 3 155 ? -0.637 -3.532 15.310 1.00 52.06 155 GLY G N 1
ATOM 16739 C CA . GLY G 3 155 ? -1.527 -3.014 16.338 1.00 50.06 155 GLY G CA 1
ATOM 16740 C C . GLY G 3 155 ? -2.297 -1.800 15.867 1.00 45.83 155 GLY G C 1
ATOM 16741 O O . GLY G 3 155 ? -3.495 -1.672 16.138 1.00 43.89 155 GLY G O 1
ATOM 16742 N N . ALA G 3 156 ? -1.622 -0.913 15.146 1.00 45.36 156 ALA G N 1
ATOM 16743 C CA . ALA G 3 156 ? -2.255 0.318 14.687 1.00 46.12 156 ALA G CA 1
ATOM 16744 C C . ALA G 3 156 ? -3.373 0.027 13.698 1.00 50.39 156 ALA G C 1
ATOM 16745 O O . ALA G 3 156 ? -4.437 0.642 13.782 1.00 56.61 156 ALA G O 1
ATOM 16747 N N . TYR G 3 157 ? -3.135 -0.892 12.762 1.00 51.33 157 TYR G N 1
ATOM 16748 C CA . TYR G 3 157 ? -4.165 -1.297 11.797 1.00 53.20 157 TYR G CA 1
ATOM 16749 C C . TYR G 3 157 ? -5.316 -2.014 12.496 1.00 51.06 157 TYR G C 1
ATOM 16750 O O . TYR G 3 157 ? -6.475 -1.753 12.206 1.00 50.98 157 TYR G O 1
ATOM 16759 N N . LEU G 3 158 ? -4.983 -2.913 13.414 1.00 48.89 158 LEU G N 1
ATOM 16760 C CA . LEU G 3 158 ? -5.975 -3.674 14.154 1.00 51.36 158 LEU G CA 1
ATOM 16761 C C . LEU G 3 158 ? -6.917 -2.708 14.898 1.00 52.62 158 LEU G C 1
ATOM 16762 O O . LEU G 3 158 ? -8.144 -2.781 14.788 1.00 53.04 158 LEU G O 1
ATOM 16767 N N . VAL G 3 159 ? -6.316 -1.778 15.619 1.00 49.38 159 VAL G N 1
ATOM 16768 C CA . VAL G 3 159 ? -7.043 -0.803 16.412 1.00 49.24 159 VAL G CA 1
ATOM 16769 C C . VAL G 3 159 ? -7.881 0.130 15.513 1.00 49.56 159 VAL G C 1
ATOM 16770 O O . VAL G 3 159 ? -9.036 0.408 15.824 1.00 52.78 159 VAL G O 1
ATOM 16774 N N . LEU G 3 160 ? -7.317 0.591 14.401 1.00 49.32 160 LEU G N 1
ATOM 16775 C CA . LEU G 3 160 ? -8.070 1.390 13.431 1.00 51.59 160 LEU G CA 1
ATOM 16776 C C . LEU G 3 160 ? -9.212 0.570 12.827 1.00 53.20 160 LEU G C 1
ATOM 16777 O O . LEU G 3 160 ? -10.330 1.060 12.715 1.00 50.73 160 LEU G O 1
ATOM 16782 N N . GLY G 3 161 ? -8.905 -0.667 12.425 1.00 55.30 161 GLY G N 1
ATOM 16783 C CA . GLY G 3 161 ? -9.849 -1.544 11.728 1.00 52.19 161 GLY G CA 1
ATOM 16784 C C . GLY G 3 161 ? -11.016 -1.967 12.596 1.00 50.99 161 GLY G C 1
ATOM 16785 O O . GLY G 3 161 ? -12.170 -1.793 12.209 1.00 51.38 161 GLY G O 1
ATOM 16786 N N . LEU G 3 162 ? -10.712 -2.509 13.772 1.00 50.30 162 LEU G N 1
ATOM 16787 C CA . LEU G 3 162 ? -11.730 -2.848 14.764 1.00 50.98 162 LEU G CA 1
ATOM 16788 C C . LEU G 3 162 ? -12.575 -1.663 15.215 1.00 54.16 162 LEU G C 1
ATOM 16789 O O . LEU G 3 162 ? -13.782 -1.792 15.397 1.00 55.02 162 LEU G O 1
ATOM 16794 N N . ALA G 3 163 ? -11.945 -0.516 15.429 1.00 52.75 163 ALA G N 1
ATOM 16795 C CA . ALA G 3 163 ? -12.693 0.667 15.809 1.00 54.37 163 ALA G CA 1
ATOM 16796 C C . ALA G 3 163 ? -13.739 0.963 14.743 1.00 53.53 163 ALA G C 1
ATOM 16797 O O . ALA G 3 163 ? -14.910 1.151 15.053 1.00 54.41 163 ALA G O 1
ATOM 16799 N N . ALA G 3 164 ? -13.305 0.993 13.488 1.00 53.23 164 ALA G N 1
ATOM 16800 C CA . ALA G 3 164 ? -14.194 1.290 12.366 1.00 53.39 164 ALA G CA 1
ATOM 16801 C C . ALA G 3 164 ? -15.353 0.300 12.277 1.00 54.63 164 ALA G C 1
ATOM 16802 O O . ALA G 3 164 ? -16.478 0.713 12.064 1.00 51.57 164 ALA G O 1
ATOM 16804 N N . LEU G 3 165 ? -15.062 -0.992 12.452 1.00 58.14 165 LEU G N 1
ATOM 16805 C CA . LEU G 3 165 ? -16.060 -2.069 12.382 1.00 61.57 165 LEU G CA 1
ATOM 16806 C C . LEU G 3 165 ? -17.158 -1.926 13.440 1.00 61.90 165 LEU G C 1
ATOM 16807 O O . LEU G 3 165 ? -18.345 -1.962 13.127 1.00 61.64 165 LEU G O 1
ATOM 16812 N N . ILE G 3 166 ? -16.744 -1.788 14.692 1.00 58.89 166 ILE G N 1
ATOM 16813 C CA . ILE G 3 166 ? -17.667 -1.578 15.792 1.00 57.22 166 ILE G CA 1
ATOM 16814 C C . ILE G 3 166 ? -18.472 -0.297 15.589 1.00 57.31 166 ILE G C 1
ATOM 16815 O O . ILE G 3 166 ? -19.672 -0.288 15.806 1.00 57.51 166 ILE G O 1
ATOM 16820 N N . SER G 3 167 ? -17.821 0.779 15.169 1.00 56.18 167 SER G N 1
ATOM 16821 C CA . SER G 3 167 ? -18.531 2.047 14.952 1.00 60.79 167 SER G CA 1
ATOM 16822 C C . SER G 3 167 ? -19.562 1.955 13.830 1.00 64.59 167 SER G C 1
ATOM 16823 O O . SER G 3 167 ? -20.577 2.653 13.850 1.00 68.55 167 SER G O 1
ATOM 16826 N N . LEU G 3 168 ? -19.290 1.086 12.861 1.00 67.91 168 LEU G N 1
ATOM 16827 C CA . LEU G 3 168 ? -20.219 0.786 11.780 1.00 64.25 168 LEU G CA 1
ATOM 16828 C C . LEU G 3 168 ? -21.381 -0.067 12.327 1.00 63.78 168 LEU G C 1
ATOM 16829 O O . LEU G 3 168 ? -22.543 0.295 12.146 1.00 61.51 168 LEU G O 1
ATOM 16834 N N . ALA G 3 169 ? -21.070 -1.171 13.016 1.00 58.50 169 ALA G N 1
ATOM 16835 C CA . ALA G 3 169 ? -22.103 -2.096 13.520 1.00 58.89 169 ALA G CA 1
ATOM 16836 C C . ALA G 3 169 ? -23.158 -1.389 14.385 1.00 61.01 169 ALA G C 1
ATOM 16837 O O . ALA G 3 169 ? -24.368 -1.564 14.211 1.00 64.58 169 ALA G O 1
ATOM 16839 N N . VAL G 3 170 ? -22.674 -0.580 15.310 1.00 56.52 170 VAL G N 1
ATOM 16840 C CA . VAL G 3 170 ? -23.517 0.159 16.236 1.00 57.21 170 VAL G CA 1
ATOM 16841 C C . VAL G 3 170 ? -24.433 1.199 15.541 1.00 55.76 170 VAL G C 1
ATOM 16842 O O . VAL G 3 170 ? -25.426 1.641 16.116 1.00 54.30 170 VAL G O 1
ATOM 16846 N N . VAL G 3 171 ? -24.116 1.569 14.304 1.00 57.53 171 VAL G N 1
ATOM 16847 C CA . VAL G 3 171 ? -24.971 2.466 13.519 1.00 57.88 171 VAL G CA 1
ATOM 16848 C C . VAL G 3 171 ? -25.794 1.697 12.476 1.00 61.27 171 VAL G C 1
ATOM 16849 O O . VAL G 3 171 ? -26.984 1.965 12.301 1.00 65.52 171 VAL G O 1
ATOM 16853 N N . VAL G 3 172 ? -25.166 0.736 11.801 1.00 64.54 172 VAL G N 1
ATOM 16854 C CA . VAL G 3 172 ? -25.809 -0.003 10.707 1.00 65.61 172 VAL G CA 1
ATOM 16855 C C . VAL G 3 172 ? -26.861 -0.999 11.198 1.00 67.26 172 VAL G C 1
ATOM 16856 O O . VAL G 3 172 ? -27.932 -1.104 10.602 1.00 67.62 172 VAL G O 1
ATOM 16860 N N . TYR G 3 173 ? -26.575 -1.718 12.278 1.00 65.68 173 TYR G N 1
ATOM 16861 C CA . TYR G 3 173 ? -27.507 -2.727 12.775 1.00 69.54 173 TYR G CA 1
ATOM 16862 C C . TYR G 3 173 ? -28.901 -2.160 13.127 1.00 68.62 173 TYR G C 1
ATOM 16863 O O . TYR G 3 173 ? -29.904 -2.663 12.615 1.00 65.78 173 TYR G O 1
ATOM 16872 N N . PRO G 3 174 ? -28.974 -1.121 13.989 1.00 68.10 174 PRO G N 1
ATOM 16873 C CA . PRO G 3 174 ? -30.281 -0.500 14.270 1.00 66.14 174 PRO G CA 1
ATOM 16874 C C . PRO G 3 174 ? -31.007 0.079 13.051 1.00 63.88 174 PRO G C 1
ATOM 16875 O O . PRO G 3 174 ? -32.233 0.019 12.992 1.00 60.83 174 PRO G O 1
ATOM 16879 N N . ARG G 3 175 ? -30.267 0.646 12.101 1.00 64.08 175 ARG G N 1
ATOM 16880 C CA . ARG G 3 175 ? -30.874 1.153 10.861 1.00 64.25 175 ARG G CA 1
ATOM 16881 C C . ARG G 3 175 ? -31.365 0.019 9.935 1.00 63.11 175 ARG G C 1
ATOM 16882 O O . ARG G 3 175 ? -32.409 0.146 9.301 1.00 62.23 175 ARG G O 1
ATOM 16890 N N . TRP G 3 176 ? -30.599 -1.065 9.846 1.00 63.54 176 TRP G N 1
ATOM 16891 C CA . TRP G 3 176 ? -31.010 -2.263 9.119 1.00 68.90 176 TRP G CA 1
ATOM 16892 C C . TRP G 3 176 ? -32.367 -2.719 9.679 1.00 67.53 176 TRP G C 1
ATOM 16893 O O . TRP G 3 176 ? -33.299 -2.999 8.921 1.00 60.05 176 TRP G O 1
ATOM 16904 N N . GLU G 3 177 ? -32.475 -2.756 11.010 1.00 63.82 177 GLU G N 1
ATOM 16905 C CA . GLU G 3 177 ? -33.721 -3.128 11.684 1.00 64.69 177 GLU G CA 1
ATOM 16906 C C . GLU G 3 177 ? -34.877 -2.145 11.407 1.00 65.26 177 GLU G C 1
ATOM 16907 O O . GLU G 3 177 ? -36.029 -2.568 11.256 1.00 62.78 177 GLU G O 1
ATOM 16913 N N . ARG G 3 178 ? -34.568 -0.849 11.343 1.00 63.34 178 ARG G N 1
ATOM 16914 C CA . ARG G 3 178 ? -35.571 0.183 11.038 1.00 65.20 178 ARG G CA 1
ATOM 16915 C C . ARG G 3 178 ? -36.064 0.148 9.588 1.00 68.35 178 ARG G C 1
ATOM 16916 O O . ARG G 3 178 ? -37.212 0.507 9.311 1.00 71.19 178 ARG G O 1
ATOM 16924 N N . HIS G 3 179 ? -35.192 -0.279 8.676 1.00 69.86 179 HIS G N 1
ATOM 16925 C CA . HIS G 3 179 ? -35.542 -0.416 7.265 1.00 71.47 179 HIS G CA 1
ATOM 16926 C C . HIS G 3 179 ? -36.433 -1.651 7.080 1.00 69.24 179 HIS G C 1
ATOM 16927 O O . HIS G 3 179 ? -37.430 -1.583 6.368 1.00 68.13 179 HIS G O 1
ATOM 16934 N N . LYS G 3 180 ? -36.084 -2.756 7.744 1.00 68.95 180 LYS G N 1
ATOM 16935 C CA . LYS G 3 180 ? -36.919 -3.971 7.754 1.00 70.40 180 LYS G CA 1
ATOM 16936 C C . LYS G 3 180 ? -38.379 -3.692 8.152 1.00 73.99 180 LYS G C 1
ATOM 16937 O O . LYS G 3 180 ? -39.310 -4.209 7.529 1.00 67.00 180 LYS G O 1
ATOM 16943 N N . LYS G 3 181 ? -38.555 -2.871 9.187 1.00 75.86 181 LYS G N 1
ATOM 16944 C CA . LYS G 3 181 ? -39.873 -2.507 9.712 1.00 76.89 181 LYS G CA 1
ATOM 16945 C C . LYS G 3 181 ? -40.655 -1.639 8.725 1.00 75.00 181 LYS G C 1
ATOM 16946 O O . LYS G 3 181 ? -41.819 -1.914 8.438 1.00 74.78 181 LYS G O 1
ATOM 16952 N N . ALA G 3 182 ? -39.998 -0.606 8.200 1.00 73.81 182 ALA G N 1
ATOM 16953 C CA . ALA G 3 182 ? -40.599 0.311 7.224 1.00 69.89 182 ALA G CA 1
ATOM 16954 C C . ALA G 3 182 ? -40.827 -0.305 5.833 1.00 70.83 182 ALA G C 1
ATOM 16955 O O . ALA G 3 182 ? -41.491 0.301 4.993 1.00 70.10 182 ALA G O 1
ATOM 16957 N N . THR G 3 183 ? -40.274 -1.491 5.586 1.00 73.59 183 THR G N 1
ATOM 16958 C CA . THR G 3 183 ? -40.377 -2.142 4.279 1.00 76.75 183 THR G CA 1
ATOM 16959 C C . THR G 3 183 ? -41.245 -3.417 4.290 1.00 74.61 183 THR G C 1
ATOM 16960 O O . THR G 3 183 ? -41.215 -4.202 3.345 1.00 74.13 183 THR G O 1
ATOM 16964 N N . LEU G 3 184 ? -42.010 -3.626 5.357 1.00 77.98 184 LEU G N 1
ATOM 16965 C CA . LEU G 3 184 ? -42.942 -4.763 5.435 1.00 80.71 184 LEU G CA 1
ATOM 16966 C C . LEU G 3 184 ? -44.052 -4.675 4.369 1.00 84.30 184 LEU G C 1
ATOM 16967 O O . LEU G 3 184 ? -44.580 -3.585 4.111 1.00 76.56 184 LEU G O 1
ATOM 16972 N N . PRO G 3 185 ? -44.405 -5.821 3.743 1.00 91.27 185 PRO G N 1
ATOM 16973 C CA . PRO G 3 185 ? -45.496 -5.813 2.759 1.00 97.62 185 PRO G CA 1
ATOM 16974 C C . PRO G 3 185 ? -46.877 -5.736 3.421 1.00 99.90 185 PRO G C 1
ATOM 16975 O O . PRO G 3 185 ? -47.021 -6.066 4.603 1.00 94.36 185 PRO G O 1
ATOM 16979 N N . THR G 3 186 ? -47.878 -5.301 2.659 1.00 106.24 186 THR G N 1
ATOM 16980 C CA . THR G 3 186 ? -49.267 -5.309 3.131 1.00 106.41 186 THR G CA 1
ATOM 16981 C C . THR G 3 186 ? -49.813 -6.743 3.103 1.00 109.15 186 THR G C 1
ATOM 16982 O O . THR G 3 186 ? -49.198 -7.640 2.516 1.00 112.79 186 THR G O 1
ATOM 16986 N N . ASN G 3 187 ? -50.967 -6.955 3.732 1.00 112.11 187 ASN G N 1
ATOM 16987 C CA . ASN G 3 187 ? -51.606 -8.276 3.744 1.00 114.21 187 ASN G CA 1
ATOM 16988 C C . ASN G 3 187 ? -52.161 -8.701 2.379 1.00 118.78 187 ASN G C 1
ATOM 16989 O O . ASN G 3 187 ? -52.549 -9.856 2.208 1.00 118.34 187 ASN G O 1
ATOM 16994 N N . HIS G 3 188 ? -52.206 -7.759 1.429 1.00 124.01 188 HIS G N 1
ATOM 16995 C CA . HIS G 3 188 ? -52.484 -8.032 0.011 1.00 127.42 188 HIS G CA 1
ATOM 16996 C C . HIS G 3 188 ? -53.993 -7.990 -0.276 1.00 129.39 188 HIS G C 1
ATOM 16997 O O . HIS G 3 188 ? -54.594 -6.914 -0.289 1.00 121.83 188 HIS G O 1
ATOM 17005 N N . THR H 4 28 ? 44.948 41.140 17.100 1.00 91.03 28 THR H N 1
ATOM 17006 C CA . THR H 4 28 ? 46.161 40.797 17.894 1.00 86.84 28 THR H CA 1
ATOM 17007 C C . THR H 4 28 ? 45.800 39.975 19.137 1.00 84.35 28 THR H C 1
ATOM 17008 O O . THR H 4 28 ? 44.626 39.758 19.441 1.00 74.40 28 THR H O 1
ATOM 17012 N N . SER H 4 29 ? 46.820 39.519 19.852 1.00 84.09 29 SER H N 1
ATOM 17013 C CA . SER H 4 29 ? 46.609 38.781 21.084 1.00 81.96 29 SER H CA 1
ATOM 17014 C C . SER H 4 29 ? 46.669 39.706 22.309 1.00 84.61 29 SER H C 1
ATOM 17015 O O . SER H 4 29 ? 47.452 39.472 23.228 1.00 86.79 29 SER H O 1
ATOM 17018 N N . ALA H 4 30 ? 45.844 40.757 22.312 1.00 88.97 30 ALA H N 1
ATOM 17019 C CA . ALA H 4 30 ? 45.597 41.562 23.525 1.00 87.97 30 ALA H CA 1
ATOM 17020 C C . ALA H 4 30 ? 44.189 41.218 24.071 1.00 87.41 30 ALA H C 1
ATOM 17021 O O . ALA H 4 30 ? 43.193 41.896 23.789 1.00 81.23 30 ALA H O 1
ATOM 17023 N N . ALA H 4 31 ? 44.163 40.173 24.901 1.00 82.27 31 ALA H N 1
ATOM 17024 C CA . ALA H 4 31 ? 42.988 39.333 25.147 1.00 75.29 31 ALA H CA 1
ATOM 17025 C C . ALA H 4 31 ? 42.289 39.530 26.493 1.00 68.76 31 ALA H C 1
ATOM 17026 O O . ALA H 4 31 ? 42.807 40.182 27.384 1.00 70.92 31 ALA H O 1
ATOM 17028 N N . VAL H 4 32 ? 41.117 38.915 26.628 1.00 64.72 32 VAL H N 1
ATOM 17029 C CA . VAL H 4 32 ? 40.328 38.929 27.871 1.00 64.06 32 VAL H CA 1
ATOM 17030 C C . VAL H 4 32 ? 40.354 37.534 28.535 1.00 61.84 32 VAL H C 1
ATOM 17031 O O . VAL H 4 32 ? 40.591 36.532 27.862 1.00 54.18 32 VAL H O 1
ATOM 17035 N N . THR H 4 33 ? 40.126 37.469 29.848 1.00 63.68 33 THR H N 1
ATOM 17036 C CA . THR H 4 33 ? 40.166 36.181 30.556 1.00 63.45 33 THR H CA 1
ATOM 17037 C C . THR H 4 33 ? 38.885 35.387 30.271 1.00 57.63 33 THR H C 1
ATOM 17038 O O . THR H 4 33 ? 37.804 35.950 30.174 1.00 55.12 33 THR H O 1
ATOM 17042 N N . GLY H 4 34 ? 39.024 34.076 30.123 1.00 58.28 34 GLY H N 1
ATOM 17043 C CA . GLY H 4 34 ? 37.911 33.227 29.716 1.00 55.11 34 GLY H CA 1
ATOM 17044 C C . GLY H 4 34 ? 37.170 32.622 30.885 1.00 53.90 34 GLY H C 1
ATOM 17045 O O . GLY H 4 34 ? 37.707 32.498 31.984 1.00 55.45 34 GLY H O 1
ATOM 17046 N N . ALA H 4 35 ? 35.926 32.243 30.636 1.00 53.45 35 ALA H N 1
ATOM 17047 C CA . ALA H 4 35 ? 35.156 31.444 31.578 1.00 54.28 35 ALA H CA 1
ATOM 17048 C C . ALA H 4 35 ? 34.993 30.022 31.021 1.00 54.68 35 ALA H C 1
ATOM 17049 O O . ALA H 4 35 ? 35.103 29.792 29.810 1.00 50.69 35 ALA H O 1
ATOM 17051 N N . ALA H 4 36 ? 34.739 29.071 31.916 1.00 54.41 36 ALA H N 1
ATOM 17052 C CA . ALA H 4 36 ? 34.517 27.682 31.526 1.00 52.13 36 ALA H CA 1
ATOM 17053 C C . ALA H 4 36 ? 33.172 27.599 30.816 1.00 52.11 36 ALA H C 1
ATOM 17054 O O . ALA H 4 36 ? 32.241 28.304 31.200 1.00 50.70 36 ALA H O 1
ATOM 17056 N N . PRO H 4 37 ? 33.062 26.756 29.772 1.00 50.98 37 PRO H N 1
ATOM 17057 C CA . PRO H 4 37 ? 31.781 26.565 29.088 1.00 50.37 37 PRO H CA 1
ATOM 17058 C C . PRO H 4 37 ? 30.695 26.153 30.060 1.00 50.24 37 PRO H C 1
ATOM 17059 O O . PRO H 4 37 ? 31.008 25.651 31.138 1.00 50.07 37 PRO H O 1
ATOM 17063 N N . PRO H 4 38 ? 29.420 26.367 29.700 1.00 50.92 38 PRO H N 1
ATOM 17064 C CA . PRO H 4 38 ? 28.396 25.742 30.534 1.00 50.27 38 PRO H CA 1
ATOM 17065 C C . PRO H 4 38 ? 28.588 24.224 30.455 1.00 49.63 38 PRO H C 1
ATOM 17066 O O . PRO H 4 38 ? 28.804 23.666 29.373 1.00 49.50 38 PRO H O 1
ATOM 17070 N N . GLN H 4 39 ? 28.581 23.577 31.600 1.00 48.00 39 GLN H N 1
ATOM 17071 C CA . GLN H 4 39 ? 28.792 22.143 31.667 1.00 45.85 39 GLN H CA 1
ATOM 17072 C C . GLN H 4 39 ? 28.039 21.664 32.878 1.00 45.76 39 GLN H C 1
ATOM 17073 O O . GLN H 4 39 ? 28.280 22.150 33.979 1.00 41.51 39 GLN H O 1
ATOM 17079 N N . PHE H 4 40 ? 27.106 20.740 32.675 1.00 45.35 40 PHE H N 1
ATOM 17080 C CA . PHE H 4 40 ? 26.382 20.162 33.782 1.00 47.01 40 PHE H CA 1
ATOM 17081 C C . PHE H 4 40 ? 27.322 19.240 34.549 1.00 51.19 40 PHE H C 1
ATOM 17082 O O . PHE H 4 40 ? 27.885 18.320 33.965 1.00 53.98 40 PHE H O 1
ATOM 17090 N N . ASP H 4 41 ? 27.499 19.503 35.844 1.00 54.86 41 ASP H N 1
ATOM 17091 C CA . ASP H 4 41 ? 28.292 18.628 36.710 1.00 57.60 41 ASP H CA 1
ATOM 17092 C C . ASP H 4 41 ? 27.349 17.615 37.368 1.00 53.35 41 ASP H C 1
ATOM 17093 O O . ASP H 4 41 ? 26.490 17.992 38.164 1.00 48.24 41 ASP H O 1
ATOM 17098 N N . PRO H 4 42 ? 27.491 16.329 37.020 1.00 50.84 42 PRO H N 1
ATOM 17099 C CA . PRO H 4 42 ? 26.560 15.312 37.524 1.00 54.78 42 PRO H CA 1
ATOM 17100 C C . PRO H 4 42 ? 26.789 14.924 38.986 1.00 56.61 42 PRO H C 1
ATOM 17101 O O . PRO H 4 42 ? 25.870 14.448 39.638 1.00 55.77 42 PRO H O 1
ATOM 17105 N N . ILE H 4 43 ? 28.013 15.110 39.471 1.00 64.37 43 ILE H N 1
ATOM 17106 C CA . ILE H 4 43 ? 28.378 14.787 40.847 1.00 73.14 43 ILE H CA 1
ATOM 17107 C C . ILE H 4 43 ? 28.009 15.933 41.773 1.00 79.60 43 ILE H C 1
ATOM 17108 O O . ILE H 4 43 ? 27.348 15.718 42.783 1.00 84.32 43 ILE H O 1
ATOM 17113 N N . ALA H 4 44 ? 28.456 17.141 41.430 1.00 82.69 44 ALA H N 1
ATOM 17114 C CA . ALA H 4 44 ? 28.100 18.362 42.168 1.00 84.78 44 ALA H CA 1
ATOM 17115 C C . ALA H 4 44 ? 26.581 18.535 42.297 1.00 85.77 44 ALA H C 1
ATOM 17116 O O . ALA H 4 44 ? 26.093 19.073 43.288 1.00 86.96 44 ALA H O 1
ATOM 17118 N N . ALA H 4 45 ? 25.840 18.072 41.294 1.00 93.04 45 ALA H N 1
ATOM 17119 C CA . ALA H 4 45 ? 24.380 17.993 41.375 1.00 94.65 45 ALA H CA 1
ATOM 17120 C C . ALA H 4 45 ? 23.921 16.949 42.403 1.00 99.10 45 ALA H C 1
ATOM 17121 O O . ALA H 4 45 ? 22.885 17.126 43.047 1.00 99.79 45 ALA H O 1
ATOM 17123 N N . GLU H 4 46 ? 24.693 15.869 42.547 1.00 101.49 46 GLU H N 1
ATOM 17124 C CA . GLU H 4 46 ? 24.353 14.762 43.454 1.00 107.28 46 GLU H CA 1
ATOM 17125 C C . GLU H 4 46 ? 24.345 15.162 44.939 1.00 108.25 46 GLU H C 1
ATOM 17126 O O . GLU H 4 46 ? 23.608 14.570 45.729 1.00 106.09 46 GLU H O 1
ATOM 17132 N N . LYS H 4 47 ? 25.151 16.158 45.313 1.00 111.61 47 LYS H N 1
ATOM 17133 C CA . LYS H 4 47 ? 25.222 16.620 46.711 1.00 113.19 47 LYS H CA 1
ATOM 17134 C C . LYS H 4 47 ? 23.927 17.296 47.175 1.00 112.92 47 LYS H C 1
ATOM 17135 O O . LYS H 4 47 ? 23.324 16.885 48.170 1.00 110.23 47 LYS H O 1
ATOM 17141 N N . GLY H 4 48 ? 23.505 18.324 46.446 1.00 113.67 48 GLY H N 1
ATOM 17142 C CA . GLY H 4 48 ? 22.362 19.139 46.846 1.00 117.72 48 GLY H CA 1
ATOM 17143 C C . GLY H 4 48 ? 21.006 18.457 46.776 1.00 123.77 48 GLY H C 1
ATOM 17144 O O . GLY H 4 48 ? 20.130 18.746 47.591 1.00 124.22 48 GLY H O 1
ATOM 17145 N N . PHE H 4 49 ? 20.830 17.546 45.817 1.00 132.92 49 PHE H N 1
ATOM 17146 C CA . PHE H 4 49 ? 19.498 17.005 45.493 1.00 139.63 49 PHE H CA 1
ATOM 17147 C C . PHE H 4 49 ? 18.969 16.007 46.534 1.00 143.08 49 PHE H C 1
ATOM 17148 O O . PHE H 4 49 ? 19.097 14.789 46.377 1.00 140.52 49 PHE H O 1
ATOM 17156 N N . LYS H 4 50 ? 18.389 16.554 47.601 1.00 147.92 50 LYS H N 1
ATOM 17157 C CA . LYS H 4 50 ? 17.605 15.781 48.574 1.00 150.17 50 LYS H CA 1
ATOM 17158 C C . LYS H 4 50 ? 16.120 15.584 48.167 1.00 156.03 50 LYS H C 1
ATOM 17159 O O . LYS H 4 50 ? 15.604 14.470 48.307 1.00 153.08 50 LYS H O 1
ATOM 17165 N N . PRO H 4 51 ? 15.434 16.649 47.661 1.00 157.73 51 PRO H N 1
ATOM 17166 C CA . PRO H 4 51 ? 13.978 16.610 47.385 1.00 152.72 51 PRO H CA 1
ATOM 17167 C C . PRO H 4 51 ? 13.438 15.318 46.745 1.00 147.86 51 PRO H C 1
ATOM 17168 O O . PRO H 4 51 ? 14.088 14.732 45.875 1.00 142.00 51 PRO H O 1
ATOM 17172 N N . LEU H 4 52 ? 12.239 14.913 47.170 1.00 141.25 52 LEU H N 1
ATOM 17173 C CA . LEU H 4 52 ? 11.712 13.575 46.883 1.00 135.26 52 LEU H CA 1
ATOM 17174 C C . LEU H 4 52 ? 10.175 13.528 46.889 1.00 131.04 52 LEU H C 1
ATOM 17175 O O . LEU H 4 52 ? 9.540 13.919 47.873 1.00 125.65 52 LEU H O 1
ATOM 17180 N N . HIS H 4 53 ? 9.595 13.068 45.778 1.00 122.68 53 HIS H N 1
ATOM 17181 C CA . HIS H 4 53 ? 8.194 12.605 45.730 1.00 115.02 53 HIS H CA 1
ATOM 17182 C C . HIS H 4 53 ? 7.949 11.755 44.464 1.00 98.95 53 HIS H C 1
ATOM 17183 O O . HIS H 4 53 ? 8.319 12.154 43.360 1.00 98.09 53 HIS H O 1
ATOM 17190 N N . SER H 4 54 ? 7.314 10.595 44.638 1.00 82.56 54 SER H N 1
ATOM 17191 C CA . SER H 4 54 ? 7.291 9.550 43.606 1.00 73.42 54 SER H CA 1
ATOM 17192 C C . SER H 4 54 ? 6.036 9.583 42.721 1.00 59.79 54 SER H C 1
ATOM 17193 O O . SER H 4 54 ? 4.936 9.265 43.167 1.00 59.31 54 SER H O 1
ATOM 17196 N N . HIS H 4 55 ? 6.210 9.931 41.452 1.00 47.01 55 HIS H N 1
ATOM 17197 C CA . HIS H 4 55 ? 5.095 9.948 40.525 1.00 43.99 55 HIS H CA 1
ATOM 17198 C C . HIS H 4 55 ? 4.685 8.543 40.083 1.00 42.21 55 HIS H C 1
ATOM 17199 O O . HIS H 4 55 ? 3.568 8.342 39.577 1.00 40.32 55 HIS H O 1
ATOM 17206 N N . GLY H 4 56 ? 5.571 7.571 40.285 1.00 41.46 56 GLY H N 1
ATOM 17207 C CA . GLY H 4 56 ? 5.331 6.207 39.820 1.00 43.67 56 GLY H CA 1
ATOM 17208 C C . GLY H 4 56 ? 4.003 5.631 40.282 1.00 45.63 56 GLY H C 1
ATOM 17209 O O . GLY H 4 56 ? 3.255 5.057 39.491 1.00 43.60 56 GLY H O 1
ATOM 17210 N N . THR H 4 57 ? 3.703 5.809 41.564 1.00 47.74 57 THR H N 1
ATOM 17211 C CA . THR H 4 57 ? 2.481 5.260 42.151 1.00 53.47 57 THR H CA 1
ATOM 17212 C C . THR H 4 57 ? 1.226 5.886 41.508 1.00 51.46 57 THR H C 1
ATOM 17213 O O . THR H 4 57 ? 0.261 5.183 41.192 1.00 52.90 57 THR H O 1
ATOM 17217 N N . LEU H 4 58 ? 1.287 7.189 41.246 1.00 51.84 58 LEU H N 1
ATOM 17218 C CA . LEU H 4 58 ? 0.214 7.929 40.564 1.00 52.01 58 LEU H CA 1
ATOM 17219 C C . LEU H 4 58 ? 0.033 7.495 39.109 1.00 49.22 58 LEU H C 1
ATOM 17220 O O . LEU H 4 58 ? -1.082 7.232 38.662 1.00 48.36 58 LEU H O 1
ATOM 17225 N N . PHE H 4 59 ? 1.135 7.404 38.369 1.00 48.19 59 PHE H N 1
ATOM 17226 C CA . PHE H 4 59 ? 1.084 6.893 36.991 1.00 45.67 59 PHE H CA 1
ATOM 17227 C C . PHE H 4 59 ? 0.460 5.492 36.952 1.00 43.25 59 PHE H C 1
ATOM 17228 O O . PHE H 4 59 ? -0.360 5.195 36.088 1.00 43.13 59 PHE H O 1
ATOM 17236 N N . LYS H 4 60 ? 0.852 4.636 37.891 1.00 44.13 60 LYS H N 1
ATOM 17237 C CA . LYS H 4 60 ? 0.335 3.268 37.942 1.00 44.36 60 LYS H CA 1
ATOM 17238 C C . LYS H 4 60 ? -1.172 3.331 38.148 1.00 45.03 60 LYS H C 1
ATOM 17239 O O . LYS H 4 60 ? -1.925 2.695 37.423 1.00 43.38 60 LYS H O 1
ATOM 17245 N N . ILE H 4 61 ? -1.605 4.134 39.120 1.00 46.62 61 ILE H N 1
ATOM 17246 C CA . ILE H 4 61 ? -3.032 4.299 39.404 1.00 46.06 61 ILE H CA 1
ATOM 17247 C C . ILE H 4 61 ? -3.809 4.704 38.156 1.00 46.04 61 ILE H C 1
ATOM 17248 O O . ILE H 4 61 ? -4.826 4.086 37.840 1.00 43.05 61 ILE H O 1
ATOM 17253 N N . GLU H 4 62 ? -3.315 5.699 37.418 1.00 49.30 62 GLU H N 1
ATOM 17254 C CA . GLU H 4 62 ? -3.979 6.125 36.172 1.00 48.56 62 GLU H CA 1
ATOM 17255 C C . GLU H 4 62 ? -4.227 4.955 35.204 1.00 48.83 62 GLU H C 1
ATOM 17256 O O . GLU H 4 62 ? -5.314 4.813 34.631 1.00 46.86 62 GLU H O 1
ATOM 17262 N N . ARG H 4 63 ? -3.209 4.123 35.007 1.00 48.65 63 ARG H N 1
ATOM 17263 C CA . ARG H 4 63 ? -3.288 3.091 33.975 1.00 49.40 63 ARG H CA 1
ATOM 17264 C C . ARG H 4 63 ? -4.175 1.939 34.441 1.00 49.32 63 ARG H C 1
ATOM 17265 O O . ARG H 4 63 ? -4.933 1.378 33.651 1.00 50.13 63 ARG H O 1
ATOM 17273 N N . TYR H 4 64 ? -4.110 1.606 35.724 1.00 48.95 64 TYR H N 1
ATOM 17274 C CA . TYR H 4 64 ? -5.063 0.652 36.295 1.00 50.53 64 TYR H CA 1
ATOM 17275 C C . TYR H 4 64 ? -6.502 1.151 36.142 1.00 48.46 64 TYR H C 1
ATOM 17276 O O . TYR H 4 64 ? -7.401 0.384 35.782 1.00 47.41 64 TYR H O 1
ATOM 17285 N N . PHE H 4 65 ? -6.713 2.445 36.350 1.00 46.24 65 PHE H N 1
ATOM 17286 C CA . PHE H 4 65 ? -8.052 2.987 36.248 1.00 45.95 65 PHE H CA 1
ATOM 17287 C C . PHE H 4 65 ? -8.566 2.928 34.828 1.00 45.88 65 PHE H C 1
ATOM 17288 O O . PHE H 4 65 ? -9.730 2.582 34.606 1.00 46.17 65 PHE H O 1
ATOM 17296 N N . ALA H 4 66 ? -7.721 3.260 33.862 1.00 46.40 66 ALA H N 1
ATOM 17297 C CA . ALA H 4 66 ? -8.148 3.164 32.462 1.00 49.82 66 ALA H CA 1
ATOM 17298 C C . ALA H 4 66 ? -8.413 1.705 32.061 1.00 49.50 66 ALA H C 1
ATOM 17299 O O . ALA H 4 66 ? -9.391 1.413 31.378 1.00 49.48 66 ALA H O 1
ATOM 17301 N N . ALA H 4 67 ? -7.567 0.781 32.499 1.00 50.30 67 ALA H N 1
ATOM 17302 C CA . ALA H 4 67 ? -7.850 -0.642 32.252 1.00 52.56 67 ALA H CA 1
ATOM 17303 C C . ALA H 4 67 ? -9.215 -1.021 32.846 1.00 52.46 67 ALA H C 1
ATOM 17304 O O . ALA H 4 67 ? -10.019 -1.688 32.190 1.00 54.86 67 ALA H O 1
ATOM 17306 N N . ALA H 4 68 ? -9.487 -0.567 34.071 1.00 51.52 68 ALA H N 1
ATOM 17307 C CA . ALA H 4 68 ? -10.803 -0.783 34.704 1.00 51.21 68 ALA H CA 1
ATOM 17308 C C . ALA H 4 68 ? -11.972 -0.194 33.898 1.00 50.44 68 ALA H C 1
ATOM 17309 O O . ALA H 4 68 ? -13.072 -0.736 33.909 1.00 49.48 68 ALA H O 1
ATOM 17311 N N . MET H 4 69 ? -11.735 0.904 33.188 1.00 50.73 69 MET H N 1
ATOM 17312 C CA . MET H 4 69 ? -12.766 1.485 32.323 1.00 52.71 69 MET H CA 1
ATOM 17313 C C . MET H 4 69 ? -13.033 0.702 31.023 1.00 52.12 69 MET H C 1
ATOM 17314 O O . MET H 4 69 ? -14.018 0.970 30.327 1.00 44.07 69 MET H O 1
ATOM 17319 N N . VAL H 4 70 ? -12.172 -0.256 30.686 1.00 52.08 70 VAL H N 1
ATOM 17320 C CA . VAL H 4 70 ? -12.372 -1.013 29.455 1.00 51.23 70 VAL H CA 1
ATOM 17321 C C . VAL H 4 70 ? -13.716 -1.743 29.482 1.00 48.76 70 VAL H C 1
ATOM 17322 O O . VAL H 4 70 ? -14.463 -1.639 28.520 1.00 49.05 70 VAL H O 1
ATOM 17326 N N . PRO H 4 71 ? -14.039 -2.471 30.572 1.00 49.78 71 PRO H N 1
ATOM 17327 C CA . PRO H 4 71 ? -15.363 -3.128 30.596 1.00 51.17 71 PRO H CA 1
ATOM 17328 C C . PRO H 4 71 ? -16.528 -2.170 30.848 1.00 53.52 71 PRO H C 1
ATOM 17329 O O . PRO H 4 71 ? -17.660 -2.467 30.462 1.00 53.61 71 PRO H O 1
ATOM 17333 N N . LEU H 4 72 ? -16.255 -1.021 31.460 1.00 54.65 72 LEU H N 1
ATOM 17334 C CA . LEU H 4 72 ? -17.304 -0.032 31.719 1.00 57.05 72 LEU H CA 1
ATOM 17335 C C . LEU H 4 72 ? -17.937 0.437 30.416 1.00 56.52 72 LEU H C 1
ATOM 17336 O O . LEU H 4 72 ? -19.154 0.576 30.316 1.00 56.54 72 LEU H O 1
ATOM 17341 N N . ILE H 4 73 ? -17.104 0.682 29.414 1.00 59.73 73 ILE H N 1
ATOM 17342 C CA . ILE H 4 73 ? -17.585 1.270 28.165 1.00 62.02 73 ILE H CA 1
ATOM 17343 C C . ILE H 4 73 ? -18.633 0.400 27.458 1.00 61.94 73 ILE H C 1
ATOM 17344 O O . ILE H 4 73 ? -19.693 0.907 27.097 1.00 65.80 73 ILE H O 1
ATOM 17349 N N . PRO H 4 74 ? -18.345 -0.897 27.246 1.00 62.97 74 PRO H N 1
ATOM 17350 C CA . PRO H 4 74 ? -19.373 -1.750 26.648 1.00 63.69 74 PRO H CA 1
ATOM 17351 C C . PRO H 4 74 ? -20.535 -2.020 27.606 1.00 66.01 74 PRO H C 1
ATOM 17352 O O . PRO H 4 74 ? -21.669 -2.136 27.156 1.00 68.04 74 PRO H O 1
ATOM 17356 N N . ALA H 4 75 ? -20.262 -2.113 28.908 1.00 63.76 75 ALA H N 1
ATOM 17357 C CA . ALA H 4 75 ? -21.326 -2.283 29.900 1.00 63.46 75 ALA H CA 1
ATOM 17358 C C . ALA H 4 75 ? -22.348 -1.141 29.794 1.00 66.97 75 ALA H C 1
ATOM 17359 O O . ALA H 4 75 ? -23.551 -1.363 29.926 1.00 63.97 75 ALA H O 1
ATOM 17361 N N . ALA H 4 76 ? -21.860 0.070 29.525 1.00 65.78 76 ALA H N 1
ATOM 17362 C CA . ALA H 4 76 ? -22.724 1.233 29.353 1.00 64.07 76 ALA H CA 1
ATOM 17363 C C . ALA H 4 76 ? -23.510 1.192 28.041 1.00 66.73 76 ALA H C 1
ATOM 17364 O O . ALA H 4 76 ? -24.509 1.905 27.892 1.00 66.86 76 ALA H O 1
ATOM 17366 N N . TYR H 4 77 ? -23.051 0.393 27.079 1.00 64.31 77 TYR H N 1
ATOM 17367 C CA . TYR H 4 77 ? -23.816 0.175 25.851 1.00 63.92 77 TYR H CA 1
ATOM 17368 C C . TYR H 4 77 ? -25.072 -0.651 26.157 1.00 63.89 77 TYR H C 1
ATOM 17369 O O . TYR H 4 77 ? -26.120 -0.413 25.568 1.00 61.16 77 TYR H O 1
ATOM 17378 N N . PHE H 4 78 ? -24.960 -1.587 27.104 1.00 66.81 78 PHE H N 1
ATOM 17379 C CA . PHE H 4 78 ? -25.997 -2.591 27.361 1.00 69.05 78 PHE H CA 1
ATOM 17380 C C . PHE H 4 78 ? -26.858 -2.270 28.585 1.00 69.14 78 PHE H C 1
ATOM 17381 O O . PHE H 4 78 ? -28.074 -2.488 28.549 1.00 66.07 78 PHE H O 1
ATOM 17389 N N . ILE H 4 79 ? -26.244 -1.785 29.668 1.00 67.34 79 ILE H N 1
ATOM 17390 C CA . ILE H 4 79 ? -27.012 -1.397 30.855 1.00 67.65 79 ILE H CA 1
ATOM 17391 C C . ILE H 4 79 ? -27.039 0.132 30.962 1.00 71.34 79 ILE H C 1
ATOM 17392 O O . ILE H 4 79 ? -25.996 0.788 31.003 1.00 70.72 79 ILE H O 1
ATOM 17397 N N . HIS H 4 80 ? -28.256 0.677 30.980 1.00 72.67 80 HIS H N 1
ATOM 17398 C CA . HIS H 4 80 ? -28.511 2.118 30.978 1.00 69.66 80 HIS H CA 1
ATOM 17399 C C . HIS H 4 80 ? -29.157 2.567 32.301 1.00 69.28 80 HIS H C 1
ATOM 17400 O O . HIS H 4 80 ? -29.393 1.755 33.194 1.00 60.17 80 HIS H O 1
ATOM 17407 N N . GLY H 4 81 ? -29.408 3.867 32.440 1.00 69.23 81 GLY H N 1
ATOM 17408 C CA . GLY H 4 81 ? -30.101 4.382 33.619 1.00 69.31 81 GLY H CA 1
ATOM 17409 C C . GLY H 4 81 ? -29.231 5.135 34.612 1.00 72.70 81 GLY H C 1
ATOM 17410 O O . GLY H 4 81 ? -28.135 5.594 34.282 1.00 74.42 81 GLY H O 1
ATOM 17411 N N . ARG H 4 82 ? -29.731 5.234 35.840 1.00 69.85 82 ARG H N 1
ATOM 17412 C CA . ARG H 4 82 ? -29.278 6.228 36.808 1.00 69.38 82 ARG H CA 1
ATOM 17413 C C . ARG H 4 82 ? -27.928 5.907 37.432 1.00 65.00 82 ARG H C 1
ATOM 17414 O O . ARG H 4 82 ? -27.069 6.779 37.534 1.00 60.50 82 ARG H O 1
ATOM 17422 N N . GLU H 4 83 ? -27.761 4.666 37.867 1.00 64.41 83 GLU H N 1
ATOM 17423 C CA . GLU H 4 83 ? -26.510 4.226 38.488 1.00 68.62 83 GLU H CA 1
ATOM 17424 C C . GLU H 4 83 ? -25.367 4.217 37.465 1.00 67.21 83 GLU H C 1
ATOM 17425 O O . GLU H 4 83 ? -24.256 4.651 37.773 1.00 67.03 83 GLU H O 1
ATOM 17431 N N . MET H 4 84 ? -25.652 3.754 36.252 1.00 63.52 84 MET H N 1
ATOM 17432 C CA . MET H 4 84 ? -24.678 3.792 35.164 1.00 61.02 84 MET H CA 1
ATOM 17433 C C . MET H 4 84 ? -24.292 5.232 34.818 1.00 59.09 84 MET H C 1
ATOM 17434 O O . MET H 4 84 ? -23.104 5.528 34.658 1.00 58.56 84 MET H O 1
ATOM 17439 N N . ASP H 4 85 ? -25.289 6.113 34.702 1.00 56.20 85 ASP H N 1
ATOM 17440 C CA . ASP H 4 85 ? -25.055 7.557 34.483 1.00 58.70 85 ASP H CA 1
ATOM 17441 C C . ASP H 4 85 ? -24.094 8.155 35.520 1.00 59.55 85 ASP H C 1
ATOM 17442 O O . ASP H 4 85 ? -23.238 8.975 35.190 1.00 60.50 85 ASP H O 1
ATOM 17447 N N . LEU H 4 86 ? -24.226 7.703 36.763 1.00 56.88 86 LEU H N 1
ATOM 17448 C CA . LEU H 4 86 ? -23.412 8.183 37.865 1.00 56.16 86 LEU H CA 1
ATOM 17449 C C . LEU H 4 86 ? -21.995 7.587 37.834 1.00 54.36 86 LEU H C 1
ATOM 17450 O O . LEU H 4 86 ? -21.009 8.299 38.043 1.00 48.21 86 LEU H O 1
ATOM 17455 N N . CYS H 4 87 ? -21.897 6.281 37.592 1.00 53.70 87 CYS H N 1
ATOM 17456 C CA . CYS H 4 87 ? -20.595 5.623 37.465 1.00 54.33 87 CYS H CA 1
ATOM 17457 C C . CYS H 4 87 ? -19.801 6.225 36.310 1.00 50.24 87 CYS H C 1
ATOM 17458 O O . CYS H 4 87 ? -18.628 6.514 36.466 1.00 46.71 87 CYS H O 1
ATOM 17461 N N . LEU H 4 88 ? -20.464 6.433 35.170 1.00 49.09 88 LEU H N 1
ATOM 17462 C CA . LEU H 4 88 ? -19.847 7.080 34.008 1.00 49.47 88 LEU H CA 1
ATOM 17463 C C . LEU H 4 88 ? -19.367 8.484 34.303 1.00 50.28 88 LEU H C 1
ATOM 17464 O O . LEU H 4 88 ? -18.244 8.818 33.971 1.00 53.96 88 LEU H O 1
ATOM 17469 N N . ALA H 4 89 ? -20.209 9.303 34.927 1.00 50.54 89 ALA H N 1
ATOM 17470 C CA . ALA H 4 89 ? -19.835 10.686 35.218 1.00 51.91 89 ALA H CA 1
ATOM 17471 C C . ALA H 4 89 ? -18.595 10.801 36.110 1.00 50.59 89 ALA H C 1
ATOM 17472 O O . ALA H 4 89 ? -17.723 11.631 35.844 1.00 48.93 89 ALA H O 1
ATOM 17474 N N . LEU H 4 90 ? -18.514 9.993 37.166 1.00 50.07 90 LEU H N 1
ATOM 17475 C CA . LEU H 4 90 ? -17.363 10.064 38.072 1.00 50.49 90 LEU H CA 1
ATOM 17476 C C . LEU H 4 90 ? -16.104 9.545 37.393 1.00 49.81 90 LEU H C 1
ATOM 17477 O O . LEU H 4 90 ? -15.059 10.184 37.473 1.00 46.71 90 LEU H O 1
ATOM 17482 N N . ALA H 4 91 ? -16.216 8.386 36.743 1.00 46.79 91 ALA H N 1
ATOM 17483 C CA . ALA H 4 91 ? -15.061 7.700 36.174 1.00 48.00 91 ALA H CA 1
ATOM 17484 C C . ALA H 4 91 ? -14.507 8.527 35.029 1.00 46.26 91 ALA H C 1
ATOM 17485 O O . ALA H 4 91 ? -13.311 8.797 34.979 1.00 43.18 91 ALA H O 1
ATOM 17487 N N . LEU H 4 92 ? -15.382 8.938 34.120 1.00 46.95 92 LEU H N 1
ATOM 17488 C CA . LEU H 4 92 ? -14.984 9.845 33.053 1.00 47.46 92 LEU H CA 1
ATOM 17489 C C . LEU H 4 92 ? -14.341 11.100 33.604 1.00 48.33 92 LEU H C 1
ATOM 17490 O O . LEU H 4 92 ? -13.301 11.522 33.108 1.00 52.08 92 LEU H O 1
ATOM 17495 N N . THR H 4 93 ? -14.945 11.707 34.619 1.00 46.63 93 THR H N 1
ATOM 17496 C CA . THR H 4 93 ? -14.406 12.970 35.147 1.00 45.95 93 THR H CA 1
ATOM 17497 C C . THR H 4 93 ? -12.980 12.743 35.635 1.00 46.47 93 THR H C 1
ATOM 17498 O O . THR H 4 93 ? -12.096 13.579 35.420 1.00 46.05 93 THR H O 1
ATOM 17502 N N . LEU H 4 94 ? -12.748 11.594 36.258 1.00 45.47 94 LEU H N 1
ATOM 17503 C CA . LEU H 4 94 ? -11.454 11.312 36.846 1.00 47.27 94 LEU H CA 1
ATOM 17504 C C . LEU H 4 94 ? -10.402 11.051 35.759 1.00 44.73 94 LEU H C 1
ATOM 17505 O O . LEU H 4 94 ? -9.334 11.635 35.761 1.00 42.49 94 LEU H O 1
ATOM 17510 N N . HIS H 4 95 ? -10.737 10.179 34.823 1.00 46.51 95 HIS H N 1
ATOM 17511 C CA . HIS H 4 95 ? -9.869 9.870 33.700 1.00 46.04 95 HIS H CA 1
ATOM 17512 C C . HIS H 4 95 ? -9.555 11.094 32.846 1.00 44.83 95 HIS H C 1
ATOM 17513 O O . HIS H 4 95 ? -8.414 11.298 32.452 1.00 45.94 95 HIS H O 1
ATOM 17520 N N . VAL H 4 96 ? -10.569 11.903 32.560 1.00 42.61 96 VAL H N 1
ATOM 17521 C CA . VAL H 4 96 ? -10.369 13.131 31.794 1.00 41.75 96 VAL H CA 1
ATOM 17522 C C . VAL H 4 96 ? -9.510 14.127 32.539 1.00 42.13 96 VAL H C 1
ATOM 17523 O O . VAL H 4 96 ? -8.762 14.888 31.925 1.00 45.10 96 VAL H O 1
ATOM 17527 N N . HIS H 4 97 ? -9.614 14.125 33.858 1.00 42.19 97 HIS H N 1
ATOM 17528 C CA . HIS H 4 97 ? -8.881 15.089 34.660 1.00 42.32 97 HIS H CA 1
ATOM 17529 C C . HIS H 4 97 ? -7.397 14.879 34.456 1.00 41.59 97 HIS H C 1
ATOM 17530 O O . HIS H 4 97 ? -6.654 15.821 34.186 1.00 39.90 97 HIS H O 1
ATOM 17537 N N . TRP H 4 98 ? -6.969 13.631 34.605 1.00 42.77 98 TRP H N 1
ATOM 17538 C CA . TRP H 4 98 ? -5.569 13.273 34.418 1.00 41.81 98 TRP H CA 1
ATOM 17539 C C . TRP H 4 98 ? -5.160 13.468 32.955 1.00 41.67 98 TRP H C 1
ATOM 17540 O O . TRP H 4 98 ? -4.060 13.898 32.654 1.00 42.11 98 TRP H O 1
ATOM 17551 N N . GLY H 4 99 ? -6.077 13.175 32.050 1.00 41.71 99 GLY H N 1
ATOM 17552 C CA . GLY H 4 99 ? -5.837 13.365 30.640 1.00 41.33 99 GLY H CA 1
ATOM 17553 C C . GLY H 4 99 ? -5.516 14.802 30.295 1.00 41.92 99 GLY H C 1
ATOM 17554 O O . GLY H 4 99 ? -4.423 15.097 29.768 1.00 41.74 99 GLY H O 1
ATOM 17555 N N . VAL H 4 100 ? -6.432 15.723 30.586 1.00 40.78 100 VAL H N 1
ATOM 17556 C CA . VAL H 4 100 ? -6.165 17.095 30.153 1.00 43.69 100 VAL H CA 1
ATOM 17557 C C . VAL H 4 100 ? -5.046 17.687 30.995 1.00 41.74 100 VAL H C 1
ATOM 17558 O O . VAL H 4 100 ? -4.406 18.615 30.544 1.00 40.02 100 VAL H O 1
ATOM 17562 N N . TRP H 4 101 ? -4.772 17.130 32.181 1.00 42.69 101 TRP H N 1
ATOM 17563 C CA . TRP H 4 101 ? -3.596 17.575 32.956 1.00 42.03 101 TRP H CA 1
ATOM 17564 C C . TRP H 4 101 ? -2.305 17.292 32.193 1.00 42.32 101 TRP H C 1
ATOM 17565 O O . TRP H 4 101 ? -1.450 18.164 32.081 1.00 44.42 101 TRP H O 1
ATOM 17576 N N . GLY H 4 102 ? -2.173 16.078 31.663 1.00 42.30 102 GLY H N 1
ATOM 17577 C CA . GLY H 4 102 ? -1.040 15.737 30.809 1.00 42.56 102 GLY H CA 1
ATOM 17578 C C . GLY H 4 102 ? -0.947 16.623 29.583 1.00 42.02 102 GLY H C 1
ATOM 17579 O O . GLY H 4 102 ? 0.125 17.128 29.259 1.00 47.10 102 GLY H O 1
ATOM 17580 N N . VAL H 4 103 ? -2.075 16.850 28.927 1.00 41.22 103 VAL H N 1
ATOM 17581 C CA . VAL H 4 103 ? -2.114 17.678 27.711 1.00 43.27 103 VAL H CA 1
ATOM 17582 C C . VAL H 4 103 ? -1.690 19.119 27.980 1.00 43.91 103 VAL H C 1
ATOM 17583 O O . VAL H 4 103 ? -0.932 19.718 27.222 1.00 41.99 103 VAL H O 1
ATOM 17587 N N . VAL H 4 104 ? -2.204 19.665 29.071 1.00 47.16 104 VAL H N 1
ATOM 17588 C CA . VAL H 4 104 ? -1.896 21.022 29.489 1.00 46.13 104 VAL H CA 1
ATOM 17589 C C . VAL H 4 104 ? -0.400 21.170 29.775 1.00 45.22 104 VAL H C 1
ATOM 17590 O O . VAL H 4 104 ? 0.223 22.177 29.411 1.00 42.69 104 VAL H O 1
ATOM 17594 N N . ASN H 4 105 ? 0.177 20.162 30.419 1.00 45.86 105 ASN H N 1
ATOM 17595 C CA . ASN H 4 105 ? 1.611 20.189 30.720 1.00 46.92 105 ASN H CA 1
ATOM 17596 C C . ASN H 4 105 ? 2.500 20.052 29.487 1.00 47.07 105 ASN H C 1
ATOM 17597 O O . ASN H 4 105 ? 3.629 20.536 29.507 1.00 54.23 105 ASN H O 1
ATOM 17602 N N . ASP H 4 106 ? 2.005 19.392 28.433 1.00 44.26 106 ASP H N 1
ATOM 17603 C CA . ASP H 4 106 ? 2.745 19.300 27.171 1.00 42.01 106 ASP H CA 1
ATOM 17604 C C . ASP H 4 106 ? 2.790 20.660 26.485 1.00 43.51 106 ASP H C 1
ATOM 17605 O O . ASP H 4 106 ? 3.861 21.136 26.126 1.00 44.78 106 ASP H O 1
ATOM 17610 N N . TYR H 4 107 ? 1.623 21.274 26.301 1.00 44.15 107 TYR H N 1
ATOM 17611 C CA . TYR H 4 107 ? 1.501 22.480 25.481 1.00 44.41 107 TYR H CA 1
ATOM 17612 C C . TYR H 4 107 ? 1.555 23.774 26.257 1.00 44.99 107 TYR H C 1
ATOM 17613 O O . TYR H 4 107 ? 1.745 24.822 25.654 1.00 49.25 107 TYR H O 1
ATOM 17622 N N . GLY H 4 108 ? 1.391 23.709 27.574 1.00 48.15 108 GLY H N 1
ATOM 17623 C CA . GLY H 4 108 ? 1.396 24.912 28.420 1.00 47.82 108 GLY H CA 1
ATOM 17624 C C . GLY H 4 108 ? 2.796 25.292 28.871 1.00 46.95 108 GLY H C 1
ATOM 17625 O O . GLY H 4 108 ? 3.074 25.371 30.047 1.00 43.03 108 GLY H O 1
ATOM 17626 N N . ARG H 4 109 ? 3.671 25.563 27.914 1.00 47.86 109 ARG H N 1
ATOM 17627 C CA . ARG H 4 109 ? 5.098 25.664 28.169 1.00 46.65 109 ARG H CA 1
ATOM 17628 C C . ARG H 4 109 ? 5.544 27.093 28.512 1.00 45.25 109 ARG H C 1
ATOM 17629 O O . ARG H 4 109 ? 5.337 27.990 27.720 1.00 47.18 109 ARG H O 1
ATOM 17637 N N . PRO H 4 110 ? 6.195 27.290 29.668 1.00 43.43 110 PRO H N 1
ATOM 17638 C CA . PRO H 4 110 ? 6.685 28.610 30.063 1.00 47.81 110 PRO H CA 1
ATOM 17639 C C . PRO H 4 110 ? 7.499 29.310 28.975 1.00 51.60 110 PRO H C 1
ATOM 17640 O O . PRO H 4 110 ? 7.359 30.523 28.795 1.00 53.97 110 PRO H O 1
ATOM 17644 N N . PHE H 4 111 ? 8.330 28.538 28.269 1.00 51.87 111 PHE H N 1
ATOM 17645 C CA . PHE H 4 111 ? 9.190 29.037 27.179 1.00 49.63 111 PHE H CA 1
ATOM 17646 C C . PHE H 4 111 ? 8.413 29.777 26.090 1.00 49.80 111 PHE H C 1
ATOM 17647 O O . PHE H 4 111 ? 8.922 30.740 25.521 1.00 48.69 111 PHE H O 1
ATOM 17655 N N . VAL H 4 112 ? 7.189 29.351 25.808 1.00 49.39 112 VAL H N 1
ATOM 17656 C CA . VAL H 4 112 ? 6.363 30.037 24.800 1.00 54.32 112 VAL H CA 1
ATOM 17657 C C . VAL H 4 112 ? 5.290 30.957 25.414 1.00 54.09 112 VAL H C 1
ATOM 17658 O O . VAL H 4 112 ? 4.924 31.942 24.795 1.00 56.24 112 VAL H O 1
ATOM 17662 N N . LEU H 4 113 ? 4.819 30.656 26.628 1.00 56.17 113 LEU H N 1
ATOM 17663 C CA . LEU H 4 113 ? 3.718 31.400 27.267 1.00 53.59 113 LEU H CA 1
ATOM 17664 C C . LEU H 4 113 ? 4.146 32.409 28.339 1.00 51.83 113 LEU H C 1
ATOM 17665 O O . LEU H 4 113 ? 3.358 33.273 28.731 1.00 52.28 113 LEU H O 1
ATOM 17670 N N . GLY H 4 114 ? 5.374 32.277 28.834 1.00 50.98 114 GLY H N 1
ATOM 17671 C CA . GLY H 4 114 ? 5.820 33.000 30.014 1.00 47.11 114 GLY H CA 1
ATOM 17672 C C . GLY H 4 114 ? 5.262 32.321 31.249 1.00 47.66 114 GLY H C 1
ATOM 17673 O O . GLY H 4 114 ? 4.266 31.606 31.164 1.00 47.72 114 GLY H O 1
ATOM 17674 N N . ASP H 4 115 ? 5.884 32.568 32.399 1.00 50.50 115 ASP H N 1
ATOM 17675 C CA . ASP H 4 115 ? 5.585 31.825 33.627 1.00 54.20 115 ASP H CA 1
ATOM 17676 C C . ASP H 4 115 ? 4.139 31.962 34.112 1.00 56.14 115 ASP H C 1
ATOM 17677 O O . ASP H 4 115 ? 3.565 30.988 34.618 1.00 55.78 115 ASP H O 1
ATOM 17682 N N . THR H 4 116 ? 3.559 33.158 33.996 1.00 52.88 116 THR H N 1
ATOM 17683 C CA . THR H 4 116 ? 2.291 33.418 34.670 1.00 54.85 116 THR H CA 1
ATOM 17684 C C . THR H 4 116 ? 1.136 32.807 33.865 1.00 51.29 116 THR H C 1
ATOM 17685 O O . THR H 4 116 ? 0.269 32.146 34.430 1.00 51.05 116 THR H O 1
ATOM 17689 N N . LEU H 4 117 ? 1.155 32.972 32.552 1.00 49.47 117 LEU H N 1
ATOM 17690 C CA . LEU H 4 117 ? 0.167 32.302 31.707 1.00 52.65 117 LEU H CA 1
ATOM 17691 C C . LEU H 4 117 ? 0.273 30.778 31.817 1.00 52.10 117 LEU H C 1
ATOM 17692 O O . LEU H 4 117 ? -0.746 30.072 31.763 1.00 55.82 117 LEU H O 1
ATOM 17697 N N . ALA H 4 118 ? 1.500 30.276 31.970 1.00 48.42 118 ALA H N 1
ATOM 17698 C CA . ALA H 4 118 ? 1.732 28.847 32.170 1.00 46.88 118 ALA H CA 1
ATOM 17699 C C . ALA H 4 118 ? 1.095 28.367 33.460 1.00 45.74 118 ALA H C 1
ATOM 17700 O O . ALA H 4 118 ? 0.440 27.327 33.470 1.00 43.95 118 ALA H O 1
ATOM 17702 N N . ALA H 4 119 ? 1.278 29.121 34.544 1.00 45.63 119 ALA H N 1
ATOM 17703 C CA . ALA H 4 119 ? 0.648 28.776 35.833 1.00 48.01 119 ALA H CA 1
ATOM 17704 C C . ALA H 4 119 ? -0.893 28.819 35.776 1.00 46.43 119 ALA H C 1
ATOM 17705 O O . ALA H 4 119 ? -1.562 27.983 36.379 1.00 49.30 119 ALA H O 1
ATOM 17707 N N . ALA H 4 120 ? -1.446 29.774 35.040 1.00 45.05 120 ALA H N 1
ATOM 17708 C CA . ALA H 4 120 ? -2.895 29.944 34.967 1.00 46.03 120 ALA H CA 1
ATOM 17709 C C . ALA H 4 120 ? -3.562 28.818 34.185 1.00 48.12 120 ALA H C 1
ATOM 17710 O O . ALA H 4 120 ? -4.681 28.414 34.495 1.00 44.82 120 ALA H O 1
ATOM 17712 N N . VAL H 4 121 ? -2.883 28.355 33.137 1.00 49.83 121 VAL H N 1
ATOM 17713 C CA . VAL H 4 121 ? -3.383 27.269 32.305 1.00 49.89 121 VAL H CA 1
ATOM 17714 C C . VAL H 4 121 ? -3.495 25.989 33.148 1.00 48.06 121 VAL H C 1
ATOM 17715 O O . VAL H 4 121 ? -4.439 25.219 32.996 1.00 50.28 121 VAL H O 1
ATOM 17719 N N . ARG H 4 122 ? -2.534 25.794 34.038 1.00 47.31 122 ARG H N 1
ATOM 17720 C CA . ARG H 4 122 ? -2.548 24.694 35.009 1.00 51.71 122 ARG H CA 1
ATOM 17721 C C . ARG H 4 122 ? -3.695 24.821 36.020 1.00 51.07 122 ARG H C 1
ATOM 17722 O O . ARG H 4 122 ? -4.346 23.828 36.334 1.00 48.83 122 ARG H O 1
ATOM 17730 N N . VAL H 4 123 ? -3.948 26.027 36.529 1.00 49.90 123 VAL H N 1
ATOM 17731 C CA . VAL H 4 123 ? -5.131 26.242 37.371 1.00 50.01 123 VAL H CA 1
ATOM 17732 C C . VAL H 4 123 ? -6.382 25.953 36.545 1.00 47.69 123 VAL H C 1
ATOM 17733 O O . VAL H 4 123 ? -7.295 25.280 37.019 1.00 49.22 123 VAL H O 1
ATOM 17737 N N . GLY H 4 124 ? -6.409 26.446 35.309 1.00 45.61 124 GLY H N 1
ATOM 17738 C CA . GLY H 4 124 ? -7.526 26.210 34.381 1.00 46.19 124 GLY H CA 1
ATOM 17739 C C . GLY H 4 124 ? -7.855 24.740 34.142 1.00 46.30 124 GLY H C 1
ATOM 17740 O O . GLY H 4 124 ? -8.999 24.388 33.832 1.00 47.55 124 GLY H O 1
ATOM 17741 N N . ALA H 4 125 ? -6.853 23.881 34.275 1.00 45.70 125 ALA H N 1
ATOM 17742 C CA . ALA H 4 125 ? -7.052 22.445 34.131 1.00 44.90 125 ALA H CA 1
ATOM 17743 C C . ALA H 4 125 ? -7.897 21.896 35.276 1.00 45.60 125 ALA H C 1
ATOM 17744 O O . ALA H 4 125 ? -8.703 20.991 35.086 1.00 44.35 125 ALA H O 1
ATOM 17746 N N . TYR H 4 126 ? -7.693 22.427 36.476 1.00 46.55 126 TYR H N 1
ATOM 17747 C CA . TYR H 4 126 ? -8.517 22.034 37.612 1.00 48.55 126 TYR H CA 1
ATOM 17748 C C . TYR H 4 126 ? -9.932 22.624 37.480 1.00 48.61 126 TYR H C 1
ATOM 17749 O O . TYR H 4 126 ? -10.912 21.917 37.725 1.00 48.97 126 TYR H O 1
ATOM 17758 N N . ILE H 4 127 ? -10.031 23.884 37.041 1.00 49.04 127 ILE H N 1
ATOM 17759 C CA . ILE H 4 127 ? -11.324 24.516 36.764 1.00 50.70 127 ILE H CA 1
ATOM 17760 C C . ILE H 4 127 ? -12.091 23.653 35.775 1.00 52.71 127 ILE H C 1
ATOM 17761 O O . ILE H 4 127 ? -13.287 23.406 35.953 1.00 53.44 127 ILE H O 1
ATOM 17766 N N . PHE H 4 128 ? -11.400 23.218 34.720 1.00 53.08 128 PHE H N 1
ATOM 17767 C CA . PHE H 4 128 ? -11.987 22.350 33.705 1.00 49.39 128 PHE H CA 1
ATOM 17768 C C . PHE H 4 128 ? -12.642 21.137 34.348 1.00 49.10 128 PHE H C 1
ATOM 17769 O O . PHE H 4 128 ? -13.794 20.825 34.078 1.00 47.47 128 PHE H O 1
ATOM 17777 N N . THR H 4 129 ? -11.881 20.442 35.179 1.00 48.73 129 THR H N 1
ATOM 17778 C CA . THR H 4 129 ? -12.362 19.245 35.863 1.00 48.90 129 THR H CA 1
ATOM 17779 C C . THR H 4 129 ? -13.563 19.542 36.782 1.00 48.56 129 THR H C 1
ATOM 17780 O O . THR H 4 129 ? -14.518 18.765 36.835 1.00 48.49 129 THR H O 1
ATOM 17784 N N . ALA H 4 130 ? -13.498 20.660 37.508 1.00 46.06 130 ALA H N 1
ATOM 17785 C CA . ALA H 4 130 ? -14.600 21.092 38.362 1.00 46.44 130 ALA H CA 1
ATOM 17786 C C . ALA H 4 130 ? -15.870 21.370 37.539 1.00 44.89 130 ALA H C 1
ATOM 17787 O O . ALA H 4 130 ? -16.936 20.819 37.834 1.00 43.91 130 ALA H O 1
ATOM 17789 N N . CYS H 4 131 ? -15.750 22.195 36.499 1.00 43.53 131 CYS H N 1
ATOM 17790 C CA . CYS H 4 131 ? -16.873 22.471 35.604 1.00 45.32 131 CYS H CA 1
ATOM 17791 C C . CYS H 4 131 ? -17.438 21.196 34.965 1.00 45.90 131 CYS H C 1
ATOM 17792 O O . CYS H 4 131 ? -18.658 21.018 34.894 1.00 43.97 131 CYS H O 1
ATOM 17795 N N . LEU H 4 132 ? -16.557 20.305 34.520 1.00 45.41 132 LEU H N 1
ATOM 17796 C CA . LEU H 4 132 ? -16.990 19.081 33.857 1.00 45.32 132 LEU H CA 1
ATOM 17797 C C . LEU H 4 132 ? -17.885 18.240 34.779 1.00 42.74 132 LEU H C 1
ATOM 17798 O O . LEU H 4 132 ? -18.944 17.790 34.360 1.00 41.64 132 LEU H O 1
ATOM 17803 N N . LEU H 4 133 ? -17.452 18.022 36.019 1.00 43.70 133 LEU H N 1
ATOM 17804 C CA . LEU H 4 133 ? -18.249 17.236 36.972 1.00 46.46 133 LEU H CA 1
ATOM 17805 C C . LEU H 4 133 ? -19.592 17.915 37.323 1.00 46.05 133 LEU H C 1
ATOM 17806 O O . LEU H 4 133 ? -20.641 17.256 37.353 1.00 45.36 133 LEU H O 1
ATOM 17811 N N . ALA H 4 134 ? -19.540 19.221 37.588 1.00 48.71 134 ALA H N 1
ATOM 17812 C CA . ALA H 4 134 ? -20.738 20.018 37.862 1.00 47.92 134 ALA H CA 1
ATOM 17813 C C . ALA H 4 134 ? -21.739 19.791 36.746 1.00 47.35 134 ALA H C 1
ATOM 17814 O O . ALA H 4 134 ? -22.838 19.280 36.988 1.00 48.32 134 ALA H O 1
ATOM 17816 N N . GLY H 4 135 ? -21.325 20.124 35.523 1.00 45.96 135 GLY H N 1
ATOM 17817 C CA . GLY H 4 135 ? -22.153 19.949 34.323 1.00 45.30 135 GLY H CA 1
ATOM 17818 C C . GLY H 4 135 ? -22.694 18.544 34.105 1.00 46.65 135 GLY H C 1
ATOM 17819 O O . GLY H 4 135 ? -23.823 18.380 33.642 1.00 48.88 135 GLY H O 1
ATOM 17820 N N . LEU H 4 136 ? -21.896 17.530 34.425 1.00 46.56 136 LEU H N 1
ATOM 17821 C CA . LEU H 4 136 ? -22.326 16.134 34.254 1.00 47.94 136 LEU H CA 1
ATOM 17822 C C . LEU H 4 136 ? -23.317 15.683 35.326 1.00 47.67 136 LEU H C 1
ATOM 17823 O O . LEU H 4 136 ? -24.309 15.024 35.013 1.00 50.38 136 LEU H O 1
ATOM 17828 N N . LEU H 4 137 ? -23.055 16.022 36.581 1.00 46.49 137 LEU H N 1
ATOM 17829 C CA . LEU H 4 137 ? -24.009 15.712 37.655 1.00 49.05 137 LEU H CA 1
ATOM 17830 C C . LEU H 4 137 ? -25.350 16.417 37.460 1.00 47.89 137 LEU H C 1
ATOM 17831 O O . LEU H 4 137 ? -26.409 15.805 37.621 1.00 46.40 137 LEU H O 1
ATOM 17836 N N . TYR H 4 138 ? -25.300 17.698 37.114 1.00 51.00 138 TYR H N 1
ATOM 17837 C CA . TYR H 4 138 ? -26.519 18.479 36.891 1.00 54.75 138 TYR H CA 1
ATOM 17838 C C . TYR H 4 138 ? -27.319 17.956 35.693 1.00 55.12 138 TYR H C 1
ATOM 17839 O O . TYR H 4 138 ? -28.542 17.838 35.768 1.00 55.11 138 TYR H O 1
ATOM 17848 N N . PHE H 4 139 ? -26.629 17.631 34.600 1.00 56.11 139 PHE H N 1
ATOM 17849 C CA . PHE H 4 139 ? -27.281 17.009 33.439 1.00 54.31 139 PHE H CA 1
ATOM 17850 C C . PHE H 4 139 ? -27.884 15.643 33.814 1.00 53.98 139 PHE H C 1
ATOM 17851 O O . PHE H 4 139 ? -28.990 15.318 33.383 1.00 53.80 139 PHE H O 1
ATOM 17859 N N . ASN H 4 140 ? -27.157 14.857 34.606 1.00 51.23 140 ASN H N 1
ATOM 17860 C CA . ASN H 4 140 ? -27.657 13.563 35.084 1.00 55.97 140 ASN H CA 1
ATOM 17861 C C . ASN H 4 140 ? -28.909 13.651 35.939 1.00 60.14 140 ASN H C 1
ATOM 17862 O O . ASN H 4 140 ? -29.798 12.816 35.825 1.00 58.36 140 ASN H O 1
ATOM 17867 N N . GLU H 4 141 ? -28.960 14.638 36.823 1.00 65.84 141 GLU H N 1
ATOM 17868 C CA . GLU H 4 141 ? -30.012 14.679 37.830 1.00 67.18 141 GLU H CA 1
ATOM 17869 C C . GLU H 4 141 ? -31.225 15.499 37.348 1.00 65.61 141 GLU H C 1
ATOM 17870 O O . GLU H 4 141 ? -32.361 15.141 37.666 1.00 66.79 141 GLU H O 1
ATOM 17876 N N . HIS H 4 142 ? -30.995 16.514 36.506 1.00 60.29 142 HIS H N 1
ATOM 17877 C CA . HIS H 4 142 ? -32.057 17.448 36.074 1.00 59.68 142 HIS H CA 1
ATOM 17878 C C . HIS H 4 142 ? -32.426 17.437 34.581 1.00 59.88 142 HIS H C 1
ATOM 17879 O O . HIS H 4 142 ? -33.350 18.138 34.172 1.00 62.57 142 HIS H O 1
ATOM 17886 N N . ASP H 4 143 ? -31.707 16.667 33.769 1.00 57.32 143 ASP H N 1
ATOM 17887 C CA . ASP H 4 143 ? -32.046 16.488 32.356 1.00 54.66 143 ASP H CA 1
ATOM 17888 C C . ASP H 4 143 ? -32.077 14.965 32.126 1.00 57.31 143 ASP H C 1
ATOM 17889 O O . ASP H 4 143 ? -32.081 14.185 33.090 1.00 54.85 143 ASP H O 1
ATOM 17894 N N . VAL H 4 144 ? -32.120 14.528 30.874 1.00 56.07 144 VAL H N 1
ATOM 17895 C CA . VAL H 4 144 ? -32.344 13.107 30.589 1.00 58.22 144 VAL H CA 1
ATOM 17896 C C . VAL H 4 144 ? -31.265 12.147 31.128 1.00 57.53 144 VAL H C 1
ATOM 17897 O O . VAL H 4 144 ? -31.554 10.984 31.400 1.00 57.82 144 VAL H O 1
ATOM 17901 N N . GLY H 4 145 ? -30.034 12.633 31.290 1.00 57.81 145 GLY H N 1
ATOM 17902 C CA . GLY H 4 145 ? -28.908 11.783 31.697 1.00 56.63 145 GLY H CA 1
ATOM 17903 C C . GLY H 4 145 ? -28.145 11.191 30.511 1.00 55.72 145 GLY H C 1
ATOM 17904 O O . GLY H 4 145 ? -28.663 11.082 29.392 1.00 49.86 145 GLY H O 1
ATOM 17905 N N . LEU H 4 146 ? -26.904 10.804 30.771 1.00 59.67 146 LEU H N 1
ATOM 17906 C CA . LEU H 4 146 ? -25.955 10.415 29.718 1.00 58.51 146 LEU H CA 1
ATOM 17907 C C . LEU H 4 146 ? -26.464 9.297 28.835 1.00 56.11 146 LEU H C 1
ATOM 17908 O O . LEU H 4 146 ? -26.547 9.473 27.619 1.00 50.57 146 LEU H O 1
ATOM 17913 N N . THR H 4 147 ? -26.805 8.159 29.446 1.00 55.47 147 THR H N 1
ATOM 17914 C CA . THR H 4 147 ? -27.223 6.996 28.678 1.00 60.31 147 THR H CA 1
ATOM 17915 C C . THR H 4 147 ? -28.464 7.305 27.857 1.00 62.31 147 THR H C 1
ATOM 17916 O O . THR H 4 147 ? -28.480 7.059 26.653 1.00 68.18 147 THR H O 1
ATOM 17920 N N . ARG H 4 148 ? -29.490 7.864 28.494 1.00 63.31 148 ARG H N 1
ATOM 17921 C CA . ARG H 4 148 ? -30.707 8.256 27.780 1.00 63.40 148 ARG H CA 1
ATOM 17922 C C . ARG H 4 148 ? -30.376 9.171 26.600 1.00 61.23 148 ARG H C 1
ATOM 17923 O O . ARG H 4 148 ? -30.991 9.050 25.535 1.00 59.29 148 ARG H O 1
ATOM 17931 N N . ALA H 4 149 ? -29.405 10.072 26.781 1.00 61.12 149 ALA H N 1
ATOM 17932 C CA . ALA H 4 149 ? -29.019 11.023 25.719 1.00 61.06 149 ALA H CA 1
ATOM 17933 C C . ALA H 4 149 ? -28.543 10.322 24.442 1.00 62.23 149 ALA H C 1
ATOM 17934 O O . ALA H 4 149 ? -28.863 10.754 23.331 1.00 60.56 149 ALA H O 1
ATOM 17936 N N . PHE H 4 150 ? -27.783 9.244 24.606 1.00 60.44 150 PHE H N 1
ATOM 17937 C CA . PHE H 4 150 ? -27.316 8.468 23.460 1.00 63.56 150 PHE H CA 1
ATOM 17938 C C . PHE H 4 150 ? -28.478 7.744 22.784 1.00 63.71 150 PHE H C 1
ATOM 17939 O O . PHE H 4 150 ? -28.580 7.749 21.551 1.00 56.42 150 PHE H O 1
ATOM 17947 N N . GLU H 4 151 ? -29.345 7.116 23.589 1.00 67.10 151 GLU H N 1
ATOM 17948 C CA . GLU H 4 151 ? -30.565 6.470 23.059 1.00 67.60 151 GLU H CA 1
ATOM 17949 C C . GLU H 4 151 ? -31.295 7.441 22.135 1.00 65.97 151 GLU H C 1
ATOM 17950 O O . GLU H 4 151 ? -31.665 7.095 21.008 1.00 64.15 151 GLU H O 1
ATOM 17956 N N . MET H 4 152 ? -31.482 8.664 22.628 1.00 63.56 152 MET H N 1
ATOM 17957 C CA . MET H 4 152 ? -32.304 9.650 21.943 1.00 64.88 152 MET H CA 1
ATOM 17958 C C . MET H 4 152 ? -31.683 10.134 20.638 1.00 65.27 152 MET H C 1
ATOM 17959 O O . MET H 4 152 ? -32.412 10.400 19.676 1.00 70.27 152 MET H O 1
ATOM 17964 N N . VAL H 4 153 ? -30.355 10.233 20.582 1.00 64.80 153 VAL H N 1
ATOM 17965 C CA . VAL H 4 153 ? -29.701 10.628 19.335 1.00 64.30 153 VAL H CA 1
ATOM 17966 C C . VAL H 4 153 ? -29.615 9.439 18.380 1.00 63.71 153 VAL H C 1
ATOM 17967 O O . VAL H 4 153 ? -29.645 9.622 17.162 1.00 59.73 153 VAL H O 1
ATOM 17971 N N . TRP H 4 154 ? -29.526 8.225 18.926 1.00 60.68 154 TRP H N 1
ATOM 17972 C CA . TRP H 4 154 ? -29.483 7.033 18.079 1.00 63.31 154 TRP H CA 1
ATOM 17973 C C . TRP H 4 154 ? -30.818 6.762 17.385 1.00 67.17 154 TRP H C 1
ATOM 17974 O O . TRP H 4 154 ? -30.827 6.276 16.253 1.00 63.11 154 TRP H O 1
ATOM 17985 N N . GLU H 4 155 ? -31.927 7.097 18.049 1.00 72.00 155 GLU H N 1
ATOM 17986 C CA . GLU H 4 155 ? -33.278 6.959 17.469 1.00 71.86 155 GLU H CA 1
ATOM 17987 C C . GLU H 4 155 ? -33.522 7.840 16.245 1.00 71.67 155 GLU H C 1
ATOM 17988 O O . GLU H 4 155 ? -34.336 7.495 15.389 1.00 76.61 155 GLU H O 1
ATOM 17994 N N . LEU H 4 156 ? -32.838 8.980 16.170 1.00 70.24 156 LEU H N 1
ATOM 17995 C CA . LEU H 4 156 ? -32.990 9.905 15.040 1.00 68.65 156 LEU H CA 1
ATOM 17996 C C . LEU H 4 156 ? -32.874 9.191 13.697 1.00 66.99 156 LEU H C 1
ATOM 17997 O O . LEU H 4 156 ? -33.474 9.594 12.704 1.00 61.31 156 LEU H O 1
#

InterPro domains:
  IPR003952 Fumarate reductase/succinate dehydrogenase, FAD-binding site [PS00504] (77-86)
  IPR003953 FAD-dependent oxidoreductase 2, FAD-binding domain [PF00890] (43-438)
  IPR011281 Succinate dehydrogenase, flavoprotein subunit [TIGR01816] (40-645)
  IPR014006 Succinate dehydrogenase/fumarate reductase, flavoprotein subunit [TIGR01812] (43-626)
  IPR015939 Fumarate reductase/succinate dehydrogenase flavoprotein-like, C-terminal [PF02910] (494-644)
  IPR027477 Succinate dehydrogenase/fumarate reductase flavoprotein, catalytic domain superfamily [G3DSA:3.90.700.10] (280-383)
  IPR027477 Succinate dehydrogenase/fumarate reductase flavoprotein, catalytic domain superfamily [SSF56425] (270-388)
  IPR030664 FAD-dependent oxidoreductase SdhA/FrdA/AprA [PTHR11632] (31-645)
  IPR036188 FAD/NAD(P)-binding domain superfamily [G3DSA:3.50.50.60] (43-446)
  IPR036188 FAD/NAD(P)-binding domain superfamily [SSF51905] (34-467)
  IPR037099 Fumarate reductase/succinate dehydrogenase flavoprotein-like, C-terminal domain superfamily [SSF46977] (484-645)

Nearest PDB structures (foldseek):
  5c2t-assembly1_D  TM=9.936E-01  e=3.398E-18  Ascaris suum
  3vr9-assembly1_D  TM=9.796E-01  e=1.254E-17  Ascaris suum
  4yxd-assembly1_D  TM=8.834E-01  e=1.656E-06  Sus scrofa
  4ytp-assembly1_D  TM=8.982E-01  e=2.465E-06  Sus scrofa
  8gs8-assembly1_D  TM=8.818E-01  e=3.667E-06  Homo sapiens

CATH classification: 3.50.50.60 (+3 more: 3.90.700.10, 1.20.58.100, 4.10.80.40)

Organism: Ascaris suum (NCBI:txid6253)

Radius of gyration: 45.91 Å; Cα contacts (8 Å, |Δi|>4): 4798; chains: 8; bounding box: 193×74×126 Å

Foldseek 3Di:
DPPDDFAEAEAEFQEEEEAQALQSLLLLLLQLVLVGAYEYEYQADSLPAFLQLAFAFAFAQPQQPHHADLVQVLLLLCLLLLLLAFSQQLLLLSVCLNVLVVVLVVLPQPADADPVGDFFWFFAARGAGDSPPHATDTGGGGRFGGRSSSSSVSSVVSSVVRPHHYLHSWAWLAFFDDPLAGQFTWTARQAALHIYTYGHQAYEYEQFACQLLAPAEQTDPSRLLLRLLRCLQVQAWWWDLLQWFFAFFQFPPHRHDQDSVLVRLPKAKAWQVRDSCQCVQAVRCRSRYARLSNQVSQQVCQVVQRADDPVSRWIWTARLVDDPVCCCNRPVVVCVVQCVPPVDRRVPGTGTGHTHGYAGLIAFEDASLQFGWHADPV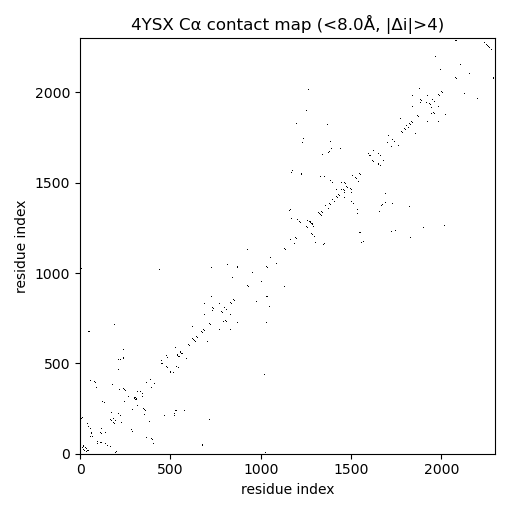PGTDGRRRYGYFARRYPNPSNNNGRTPNSRSSRSNSNSNSNSVVCSVPPDPVDDRDDRDPCTCVVSVVVLQCLLQPDADDELVNLSNVSNHLCPFASHQEHEQVSLVVSLVVLLVSLVCLSRYDFDHNDSHNDVSSVSNSSSLSNSLSSNQNSVLLNPQQADGHSRAYPRHRHAWAQFPQADDDPPDDGDDPVRTRSWMWIWRADSPSRDIDIDTHHRNQAHPDCVVDNGDDRHDNGD/DQKAKAWFWWWDPPDPPTDIDTDIDIDDPVVFDFFQVRVLVCCCVPPNVLADAFDDDQPQQQLRQWWAKQRATDHRNPHTDDRPRVDYIYTAALALFPAPTGNHGDCVLLVVLLVLLVLDAADPDDDPPPDDDDDADPVQVCVCVLQVSDNSNCRLLSQDVLCSVPVVFASGLNSLSSSLSNLSRLRHDCNVVSLVSQLDCHHLVSPPLPQSNCVRDHVNHGSSVSSVVSVCCSVVVDHRDHGDDDDPVD/DDDVVVVVVVVVVVVVVVVVDDDPDDPVDDDDDLVVVLVVLLVVLVVVVVVCCVCQVVVCVVDPDHVVVVVVVVVVVVDDVVVVLVVQLVVQLSVQLNVLVVVVVVCVVVVHQPPPVSSVVSSCVSNVVSSVVSCCVSVVVVVVVVCVVPPDD/DPPDDDDDDDDDDDPVVVPVPDDDDDDCVVVVVVLVVLVVVCPVLVVVLVVDDDLVNLVVCLVSVLVNVLVVVLVVLVVPLDCVPQNDPSSVVVNVVSVVVSVVSSVVSCCCSPPHDGDSVVVVVVVVD/DPPDDAAEAEAEWAEEEEALALQSLLLLLLQLVLPTAYEYEYQADSLVAFLQQAFQAAFAQPQQPHHADLVQVLLQLCLQQLLLAFSQLLLLLSVCLNVLVVVLVVLPQPADADPVGDFFWFFFARGAGDSPPHATDTGGGANQTRRSSSSSVSSVVSSVVRNHHYLHSWAWQAFFDDPLATQFTWTARQAPLHIYTYGHQFYEYEQFACQLLAPAAQTDPSRLLQSQLNQQQRQAWWWQLLQWFFAFFQFPPHRHDDDSNLVRLPKAKAWQVRDSCQCPQAVRCRSRYARLSNQVSQQVCLVVQGADDPSSRFIWTARLVDDPVCCCSRPVPVCVVQCVPVVDRNVPGTGTTHGHGYAGLMAFEDASLQFGWHADPVPGTDGRHRYGYFARRYPNRSRNNGGTPNSRSSRSNSNSSSNSVVCSVPPDPPPDRDDRDPCGCVVSVVVLQCLLQQAADAEQVNLSNVSNHLCPQASHQEHEQVSLVVSLVVLLVSLVCLSRYHFDHNDSHNDVSSVSNSSSLSNSLSSNQNSVLLNPQQADGRSRAYPRHHHAWAQFDQVDDDPPDHGRDPVRTRSWMWIWRADSPSRDIDIDTHHRNQAHPDVVVPGGDDRHPRGD/DPFQKAKEWFWWWDPVDPPTDIDTDIDIDGVVVFDFFQVRVQVCCCVPPNVQQDAFDDDLPPQQLRQWWAKQRATAHRNPHTDPSPRVDYIYTAALALFPAPTTNHGDCVLLVVLLVVLVLDAADPDDDDPPPDDDDADPVLVVVLVLQPSDNSNCRLLSQDVLCSVCVVFANGLNSLSSSLSRLSRLRHPCNPVSLVSVLDCHHLVSCPLPQSNCVRPNVNGGSSVSSVVSVCCSVVVDHHDHGDDDDPVD/DDDPVRVVVVVVVVVVVVVVDDDDDDPVPDDDDLQVVLVVLLVVLVVVVVVCCVCVVCVQVVDPDHVVVVVVVVVVVVDDPVVVLVVQLVVQLSVQLNVLVVVVVVCVVVVHQPDPVSSVVSSCVSNVVSNVVSCCVRVVVVVVVVVVVPDDDPD/DPPDDDDDDPDDDDPVVVVVPPPDDDDCVVVVVVLVVLVVVCPVLVVVLVPDDDQVNLVVCLVSVLVNVLVVVLVVLVVPLDCVVQNDPSSVVSNVVSVVVSVVSSVVSVCCSPPNDGDSVVVVVVVVD

Solvent-accessible surface area: 88210 Å² total; per-residue (Å²): 18,146,112,16,147,16,117,6,22,34,11,26,6,22,0,0,0,7,8,3,12,1,6,0,0,13,0,0,8,17,0,14,101,8,31,23,64,0,0,0,0,8,34,22,3,0,0,9,8,44,26,2,9,29,19,7,4,0,0,0,13,32,30,15,69,44,116,32,47,47,64,45,0,1,27,3,3,0,32,0,0,5,2,0,1,0,1,9,0,0,0,38,0,0,134,22,0,59,72,0,0,4,11,0,0,8,9,0,0,4,0,10,7,8,128,105,0,49,0,21,1,1,8,8,2,6,12,19,25,61,76,39,165,39,49,80,2,76,1,1,0,0,2,8,2,45,0,0,1,4,0,0,22,6,0,8,0,2,1,16,79,12,32,3,20,12,2,44,20,23,4,11,12,21,11,5,53,36,192,34,94,0,2,0,0,0,0,2,4,9,57,74,2,17,0,11,15,0,49,0,20,22,0,0,0,9,37,26,1,5,1,37,0,2,109,39,3,4,1,2,35,28,9,5,2,14,0,4,0,1,0,3,79,22,24,3,16,0,0,0,0,0,0,1,1,12,3,0,0,0,2,82,62,63,2,0,18,0,2,0,0,0,3,11,23,33,2,36,0,18,3,46,122,61,58,77,0,0,78,122,60,0,88,146,27,70,2,27,0,1,7,8,32,0,2,47,1,0,25,48,0,38,131,102,38,50,0,13,22,134,125,95,42,8,0,68,0,33,1,67,80,23,81,63,134,46,3,137,78,35,0,20,15,1,28,61,16,0,126,48,32,34,64,13,57,6,58,142,71,35,0,25,0,52,18,1,1,26,8,2,3,1,0,0,3,0,31,80,82,0,22,0,2,86,41,68,154,159,36,24,64,124,84,3,46,2,2,2,0,0,7,28,2,7,3,6,1,2,10,0,0,1,21,6,0,3,0,20,16,0,3,10,0,0,0,0,17,1,0,5,62,25,0,58,122,54,6,65,47,121,64,169,46,29,135,28,43,183,35,12,12,43,156,8,0,44,63,0,4,63,8,18,57,14,139,29,92,15,36,9,21,99,1,44,73,59,0,20,109,14,0,60,144,1,0,11,23,49,2,97,19,88,58,0,48,94,0,31,133,81,0,41,56,13,6,128,54,22,148,118,14,84,6,58,7,92,16,24,34,13,2,7,7,1,12,20,0,6,11,1,39,3,2,0,6,0,0,0,0,0,0,20,0,0,56,36,0,79,0,21,1,4,6,0,6,7,81,57,70,103,130,39,42,5,20,52,58,37,73,123,97,75,146,82,55,124,132,91,73,64,120,132,11,33,15,11,0,0,6,1,87,4,53,52,178,73,0,118,23,75,65,64,28,4,63,16,41,40,148,9,62,60,108,100,50,10,111,107,20,68,4,82,90,37,53,25,198,95,64,1,26,0,20,0,7,26,14,68,45,80,82,123,76,25,162,60,125,76,65,130,15,90,6,24,13,92,149,26,38,75,6,2,7,49,0,0,38,35,2,12,50,118,97,22,29,37,0,0,7,33,28,1,6,38,16,0,19,2,3,12,5,8,1,0,7,61,8,52,1,25,0,0,5,26,30,86,8,61,110,65,60,105,106,56,10,91,0,21,0,1,1,38,21,14,0,6,7,3,4,0,5,3,10,54,11,3,22,7,3,8,6,12,11,12,1,10,16,30,72,172,96,168,65,91,74,17,123,115,25,18,40,0,14,61,160,14,17,68,87,1,70,26,2,18,20,18,2,3,11,3,0,14,2,2,0,13,14,4,17,4,40,4,18,12,33,2,10,0,2,3,0,0,4,12,5,15,9,8,0,14,0,14,7,3,56,17,14,80,111,8,28,16,32,4,39,15,26,25,1,0,10,14,17,55,7,20,8,1,11,6,57,8,18,15,55,143,16,30,4,4,82,0,2,2,14,0,3,15,17,14,8,169,74,98,113,49,79,81,76,89,110,87,58,118,141,63,192,72,3,36,14,4,70,33,0,57,72,8,20,57,78,6,118,76,97,183,30,28,65,0,30,41,92,124,31,6,97,95,13,55,4,22,77,5,16,29,57,32,58,95,6,18,54,52,54,6,24,96,36,31,128,21,4,48,20,29,41,113,91,138,68,58,22,69,72,78,7,108,122,42,109,64,105,63,54,82,146,88,86,19,14,66,118,9,56,97,73,10,39,24,46,11,0,30,31,34,0,16,83,29,17,31,14,6,7,60,19,126,35,5,65,63,70,35,1,51,155,18,0,138,101,10,45,29,85,0,33,116,86,0,94,53,27,9,86,132,41,53,152,62,91,124,69,166,89,86,104,122,190,108,19,102,44,77,119,28,90,64,36,80,72,18,39,6,41,45,28,58,116,74,42,176,77,30,178,55,48,1,90,69,9,69,90,34,71,131,56,23,45,64,17,46,84,28,47,63,38,16,114,166,100,74,29,154,129,16,3,78,63,18,0,93,11,35,12,65,52,16,31,44,38,19,86,16,33,19,14,4,104,4,42,38,32,85,58,37,104,120,91,3,55,54,55,54,93,32,2,119,98,48,20,62,52,1,51,60,4,2,55,63,12,15,111,136,15,30,0,15,6,91,10,86,58,15,26,41,91,20,40,150,111,25,155,10,120,6,26,32,13,29,5,24,0,0,0,8,10,2,13,1,6,0,0,12,0,0,13,17,0,12,132,7,27,25,73,0,0,0,0,7,38,22,4,0,0,10,9,47,26,1,9,28,20,7,4,0,0,0,13,31,33,16,72,40,118,32,42,46,57,38,0,0,28,6,4,0,30,0,0,6,0,0,0,0,0,9,0,0,0,24,0,0,92,16,0,56,73,0,0,4,10,0,0,10,9,0,0,2,0,10,6,4,114,101,0,54,0,19,1,1,9,9,1,6,14,18,20,63,85,40,172,30,51,77,2,74,2,1,0,0,3,9,2,47,0,0,1,4,0,0,21,6,0,8,0,1,1,20,90,12,66,3,24,13,0,42,20,22,5,11,10,23,11,4,54,49,193,43,90,1,3,0,0,0,0,1,3,9,62,77,3,17,0,11,11,0,48,0,17,18,0,0,0,11,40,26,1,4,0,34,0,2,104,37,2,3,1,1,35,27,7,6,5,13,0,4,0,0,0,3,80,19,22,1,18,1,1,1,1,0,0,1,1,12,2,0,0,0,3,81,68,60,2,0,18,0,1,1,0,0,5,13,24,32,2,33,0,17,3,48,127,57,58,76,0,0,78,122,64,1,89,172,23,71,2,28,0,1,6,7,31,0,2,47,1,0,27,52,0,37,130,105,39,50,0,15,24,132,128,97,39,7,0,69,0,33,0,67,80,18,85,64,126,44,3,139,64,32,0,21,16,2,26,60,17,0,129,53,32,33,60,9,58,5,54,149,75,34,0,27,0,47,20,2,1,24,9,2,3,1,0,0,2,1,27,78,79,0,16,0,3,89,37,72,142,162,42,25,68,133,80,4,45,1,1,2,0,0,6,27,2,7,3,6,1,3,8,1,0,2,21,4,0,2,0,19,17,0,2,10,0,0,0,0,18,0,0,5,63,25,0,65,102,34,7,32,40,94,50,153,49,27,142,26,41,186,36,13,13,44,158,7,0,43,64,1,4,63,7,22,58,13,117,32,97,16,36,9,19,101,0,41,79,61,0,18,105,13,0,58,138,1,0,10,21,45,2,102,20,86,58,0,48,86,0,32,137,69,0,47,55,19,6,135,54,20,133,110,11,60,3,50,7,79,12,24,31,14,2,8,8,0,12,22,0,6,11,0,37,3,2,0,8,0,0,0,0,0,0,17,0,0,56,39,0,76,0,20,2,4,6,0,6,9,84,58,76,95,138,42,48,6,20,44,68,31,64,133,97,78,144,88,54,126,126,86,71,59,108,133,10,32,11,9,0,0,7,1,85,1,57,50,187,84,0,117,21,78,60,63,28,4,62,18,38,41,146,8,55,57,104,97,79,14,106,104,22,70,4,83,90,35,74,34,167,83,143,90,63,0,34,0,21,0,7,23,17,59,44,83,94,127,79,27,168,60,123,78,53,139,12,89,5,24,13,91,145,25,40,72,5,2,7,49,1,0,36,34,0,12,47,119,94,23,33,36,0,0,8,36,25,0,5,38,17,0,23,3,3,13,3,8,2,1,8,61,9,53,1,26,0,0,5,28,26,95,10,80,111,72,58,92,115,61,10,94,1,24,0,1,1,35,19,14,0,7,7,2,4,0,5,3,10,57,9,2,23,8,2,8,5,12,9,10,0,11,9,28,66,182,99,184,68,86,88,6,117,124,22,17,36,0,14,55,158,13,16,70,84,1,69,25,17,18,19,16,2,4,11,1,0,15,1,1,0,12,15,5,11,5,40,3,19,10,29,2,9,0,1,4,2,0,5,12,6,26,9,7,0,14,0,12,6,4,63,13,17,80,92,6,29,57,47,5,31,36,29,21,1,0,10,11,16,52,6,22,8,1,11,6,59,9,19,16,55,143,16,19,2,3,120,2,2,2,24,0,3,20,18,3,6,159,80,98,109,46,79,83,80,93,114,91,54,115,142,69,194,78,10,39,14,5,75,33,0,56,70,8,20,58,82,7,114,79,99,185,35,26,62,0,32,42,90,124,30,6,95,93,10,56,6,26,77,4,17,32,55,31,59,96,8,17,52,51,49,4,25,94,34,32,126,22,5,46,23,41,26,110,98,138,74,57,20,66,79,72,3,99,126,27,105,66,112,63,62,73,149,87,78,22,17,66,107,10,62,98,72,10,38,22,53,13,0,32,29,40,0,16,92,26,19,28,13,7,6,64,16,124,38,3,58,68,82,25,2,54,164,14,0,132,112,10,47,32,84,0,32,116,81,0,92,55,28,9,70,156,42,33,168,84,97,121,115,146,93,81,125,118,120,159,233,97,21,98,44,77,121,27,87,66,38,83,78,20,46,8,38,42,21,68,140,63,62,183,73,148,172,56,46,0,64,76,11,66,93,31,71,131,57,21,44,64,19,53,83,29,50,60,37,14,117,157,96,69,34,169,124,17,9,72,68,18,0,90,13,30,12,67,55,18,25,48,37,21,85,16,29,26,14,4,108,3,42,31,33,84,54,38,103,119,96,4,57,56,53,54,93,32,3,121,95,46,24,64,52,0,53,60,3,4,51,112,13,20,108,134,33,44,0,15,6,92,12,81,61,12,24,44,90,26

GO terms:
  GO:0050660 flavin adenine dinucleotide binding (F, IDA)
  GO:0031966 mitochondrial membrane (C, IDA)
  GO:0008177 succinate dehydrogenase (quinone) activity (F, IDA)
  GO:0005739 mitochondrion (C, IDA)
  GO:0045273 respiratory chain complex II (succinate dehydrogenase) (C, IDA)
  GO:0005743 mitochondrial inner membrane (C, EXP)
  GO:0005515 protein binding (F, IPI)